Protein 5J5U (pdb70)

InterPro domains:
  IPR011990 Tetratricopeptide-like helical domain superfamily [SSF48452] (19-505)
  IPR041662 SusD-like 2 [PF12771] (67-472)

Nearest PDB structures (foldseek):
  5j5u-assembly1_A  TM=1.002E+00  e=4.957E-80  Flavobacterium johnsoniae UW101
  5j5u-assembly4_D  TM=1.002E+00  e=1.730E-78  Flavobacterium johnsoniae UW101
  5j5u-assembly3_C  TM=9.996E-01  e=1.055E-75  Flavobacterium johnsoniae UW101
  6dmf-assembly10_J  TM=9.141E-01  e=1.983E-33  Bacteroides ovatus ATCC 8483
  6dmf-assembly7_G  TM=9.147E-01  e=3.956E-33  Bacteroides ovatus ATCC 8483

Sequence (1806 aa):
NPAGQLTFTQLCMSGDGYYQHRTNLIYSGGFVQHYSGSWAVTEYGSKFKKVDEYATALWRNVYANELKNVVDIIKNTSNDPAASNMNAVAKIMKVMVAQRLTDIYGDVPYSEAGVTPKYDKQQDIYNSFFKDLDESFTQLNASGGSVKGDLFYNGDISKWKKLANTMRLRLAMRISEVSPAEAEKQAKAAFQNGVFESNDDNCLMHHLFRGNGLSYGFISDEHGDHFSSLLIDYLRDNGDPRLKMLATPKTGSVNGGPIGPGEELYEGVRPGVFRWEVVGGSNAASGIQPYLKLRTTPFLHVSYSESQLLLAEAAYRGWVAGSAADFYKKGVEAGIKQLEVYGAAPASQASIDAYVNAKPLAAGTEKEQIGTQLWITYLFNSIEAYSNWRRTGYPHLLPITNSDSQTGGVVPTRLYYPNDEMQKNEKNYMEAVQRMGGTNDWTGKVWWDVNNPAGQLTFTQLCMSGDGYYQHRTNLIYSGGFVQHYSGSWAVTEYGSKFKKVDEYATALWRNVYANELKNVVDIIKNTSNDPAASNMNAVAKIMKVMVAQRLTDIYGDVPYSEAGLVTPKYDKQQDIYNSFFKDLDESFTQLNASGGSVKGDLFYNGDISKWKKLANTMRLRLAMRISEVSPAEAEKQAKAAFQNGVFESNDDNCLMHHLFRGNGLSYGFISDEHGDHFSSLLIDYLRDNGDPRLKMLATPKTGSVNGGPIGPGEELYEGVRPGVFRWEVVGGSNAASGIQPYLKLRTTPFLHVSYSESQLLLAEAAYRGWVAGSAADFYKKGVEAGIKQLEVYGAAPASQASIDAYVNAKPLAAGTEKEQIGTQLWITYLFNSIEAYSNWRRTGYPHLLPITNSDSQTGGVVPTRLYYPNDEMQKNEKNYMEAVQRMGGTNDWTGKVWWDVNNPAGQLTFTQLCMSGDGYYQHRTNLIYSGGFVQHYSGSWAVTEYGSKFKKVDEYATALWRNVYANELKNVVDIIKNTSNDPAASNMNAVAKIMKVMVAQRLTDIYGDVPYSEAGLVTPKYDKQQDIYNSFFKDLDESFTQLNASGGSVKGDLFYNGDISKWKKLANTMRLRLAMRISEVSPAEAEKQAKAAFQNGVFESNDDNCLMHHLRGNGLSYGFISDEHGDHFSSLLIDYLRDNGDPRLKMLATPKTGSVNGGPIGPGEELYEGVRPGVFRWEVVGGSNAASGIQPYLKLRTTPFLHVSYSESQLLLAEAAYRGWVAGSAADFYKKGVEAGIKQLEVYGAAPASQASIDAYVNAKPLAAGTEKEQIGTQLWITYLFNSIEAYSNWRRTGYPHLLPITNSDSQTGGVVPTRLYYPNDEMQKNEKNYMEAVQRMGGTNDWTGKVWWDVNNPAGQLTFTQLCMSGDGYYQHRTNLIYSGGFVQHYSGSWAVTEYGSKFKKVDEYATALWRNVYANELKNVVDIIKNTSNDPAASNMNAVAKIMKVMVAQRLTDIYGDVPYSEAGLVTPKYDKQQDIYNSFFKDLDESFTQLNASGGSVKGDLFYNGDISKWKKLANTMRLRLAMRISEVSPAEAEKQAKAAFQNGVFESNDDNCLMHHLFRGNGLSYGFISDEHGDHFSSLLIDYLRDNGDPRLKMLATPKTGSVNGGPIGPGEELYEGVRPGVFRWEVVGGSNAASGIQPYLKLRTTPFLHVSYSESQLLLAEAAYRGWVAGSAADFYKKGVEAGIKQLEVYGAAPASQASIDAYVNAKPLAAGTEKEQIGTQLWITYLFNSIEAYSNWRRTGYPHLLPITNSDSQTGGVVPTRLYYPNDEMQKNEKNYMEAVQRMGGTNDWTGKVWWDVN

Organism: Flavobacterium johnsoniae (strain ATCC 17061 / DSM 2064 / JCM 8514 / BCRC 14874 / CCUG 350202 / NBRC 14942 / NCIMB 11054 / UW101) (NCBI:txid376686)

Secondary structure (DSSP, 8-state):
-HHHHHHHHHHHHHH-HHHIIIIIIIIIHHHTTSEE-SHHIIIIIITT---HHHHHHHHHHIIIIIHHHHHHHHHHTSS-GGGHHHHHHHHHHHHHHHHHHHHHHSSB--TT----PPPBPHHHHHHHHHHHHHHHHHH--TTS----S-TTTTT-HHHHHHHHHHHHHHHHHHTTTT-HHHHHHHHHHHHHH----SGGG-EEE-----S-HHHHHHHHTTT--EEBHHHHHHHHHTT-TTHHHHEEPP-B-TTSSBPPTTS-S---BPTT--GGGSTT-GGGS-EE-GGGGSTT--EEEE-HHHHHHHHHHHHHTTSSSS-HHHHHHHHHHHHHHHGGGGTPPPPPHHHHHHHHHHSPPPTT-HHHHHHHHHHHHTTT-HHHHHHHHHHH--SPPPP---TT-TTTTPPP------HHHHHHSHHHHHHHHHHTTS---TT---TT---/-HHHHHHHHHHHHHH-HHHIIIIIIIIIHHHTTSEE-SHHIIIIIITT---HHHHHHHHHHIIIIIHHHHHHHHHHTSS-GGGHHHHHHHHHHHHHHHHHHHHHHSSB--TTS-------B-HHHHHHHHHHHHHHHHHH--TTS----S-TTTTT-HHHHHHHHHHHHHHHHHHTTTT-HHHHHHHHHHHHHH----SGGG-EEE-----S-HHHHHHHHTTT--EEBHHHHHHHHHTT-TTHHHHEEPP-B-TTSSBPPTTS-S---BPTT--GGGSTT-GGGS-EE-GGGGSTT--EEEE-HHHHHHHHHHHHHTTSSSS-HHHHHHHHHHHHHHGGGGGTPPPPPHHHHHHHHHHSPPPTT-HHHHHHHHHHHHTTT-HHHHHHHHHHH--SPPPP---TT-TTTTPPP------HHHHHHSHHHHHHHHHHTTS---TT---TT---/-HHHHHHHHHHHHHH-HHHIIIIIIIIIHHHTTSEE-SHHIIIIIITT---HHHHHHHHHHIIIIIHHHHHHHHHHTSS-GGGHHHHHHHHHHHHHHHHHHHHHHSSB--TTS----PPPBPHHHHHHHHHHHHHHHHHH--TTS----S-TTTTT-HHHHHHHHHHHHHHHHHHTTTT-HHHHHHHHHHHHHH----SGGG-EEE------HHHHHHHHTTT--EEBHHHHHHHHHTT-TTHHHHEEPPSB-TTSSBPPTTS-S---BPTT--GGGSTT-GGGS-EE-GGGG-TT--EEEE-HHHHHHHHHHHHHTTSSSS-HHHHHHHHHHHHHHGGGGGTPPPPPHHHHHHHHHHS---SS-HHHHHHHHHHHHTTT-HHHHHHHHHHH--SPPPP---TT-TTTTPPP------THHHHHSHHHHHHHHHHTTS---TT---TT---/-HHHHHHHHHHHHHH-HHHIIIIIIIIIHHHTTSEE-SHHIIIIIITT---HHHHHHHHHHIIIIIHHHHHHHHHHTSS-GGGHHHHHHHHHHHHHHHHHHHHHHSSEE-TTS------EE-HHHHHHHHHHHHHHHHHH--TTS----S-TTTTT-HHHHHHHHHHHHHHHHHHTTTT-HHHHHHHHHHHHHH----SGGG-EEE-----S-HHHHHHHHTTT--EEBHHHHHHHHHTT-TTHHHHEEPP-B-TTSSBPPTTS-S---BPTT--GGGSTT-GGGS-EE-GGGGSTT--EEEE-HHHHHHHHHHHHHTTSSSS-HHHHHHHHHHHHHHHGGGGTPPPPPHHHHHHHHHHS---SS-HHHHHHHHHHHHTTT-HHHHHHHHHHH--SPPPP---TT-TTTTPPP------HHHHHHSHHHHHHHHHHTTS---TT---TT---

Structure (mmCIF, N/CA/C/O backbone):
data_5J5U
#
_entry.id   5J5U
#
_cell.length_a   82.706
_cell.length_b   82.885
_cell.length_c   93.905
_cell.angle_alpha   66.440
_cell.angle_beta   78.330
_cell.angle_gamma   67.560
#
_symmetry.space_group_name_H-M   'P 1'
#
loop_
_entity.id
_entity.type
_entity.pdbx_description
1 polymer 'RagB/SusD domain protein'
2 water water
#
loop_
_atom_site.group_PDB
_atom_site.id
_atom_site.type_symbol
_atom_site.label_atom_id
_atom_site.label_alt_id
_atom_site.label_comp_id
_atom_site.label_asym_id
_atom_site.label_entity_id
_atom_site.label_seq_id
_atom_site.pdbx_PDB_ins_code
_atom_site.Cartn_x
_atom_site.Cartn_y
_atom_site.Cartn_z
_atom_site.occupancy
_atom_site.B_iso_or_equiv
_atom_site.auth_seq_id
_atom_site.auth_comp_id
_atom_site.auth_asym_id
_atom_site.auth_atom_id
_atom_site.pdbx_PDB_model_num
ATOM 1 N N . ASN A 1 15 ? -75.336 -23.534 -77.400 1.00 48.00 36 ASN A N 1
ATOM 2 C CA . ASN A 1 15 ? -76.489 -22.684 -77.118 1.00 44.08 36 ASN A CA 1
ATOM 3 C C . ASN A 1 15 ? -77.594 -22.686 -78.198 1.00 41.49 36 ASN A C 1
ATOM 4 O O . ASN A 1 15 ? -78.769 -22.866 -77.863 1.00 44.09 36 ASN A O 1
ATOM 9 N N . PRO A 1 16 ? -77.232 -22.474 -79.485 1.00 40.44 37 PRO A N 1
ATOM 10 C CA . PRO A 1 16 ? -78.264 -22.499 -80.525 1.00 28.72 37 PRO A CA 1
ATOM 11 C C . PRO A 1 16 ? -79.220 -23.686 -80.423 1.00 31.01 37 PRO A C 1
ATOM 12 O O . PRO A 1 16 ? -80.414 -23.465 -80.387 1.00 32.21 37 PRO A O 1
ATOM 16 N N . ALA A 1 17 ? -78.707 -24.908 -80.371 1.00 31.30 38 ALA A N 1
ATOM 17 C CA . ALA A 1 17 ? -79.555 -26.085 -80.205 1.00 32.55 38 ALA A CA 1
ATOM 18 C C . ALA A 1 17 ? -80.435 -25.971 -78.963 1.00 32.20 38 ALA A C 1
ATOM 19 O O . ALA A 1 17 ? -81.659 -26.059 -79.049 1.00 32.67 38 ALA A O 1
ATOM 21 N N . GLY A 1 18 ? -79.810 -25.749 -77.812 1.00 30.56 39 GLY A N 1
ATOM 22 C CA . GLY A 1 18 ? -80.534 -25.701 -76.557 1.00 31.80 39 GLY A CA 1
ATOM 23 C C . GLY A 1 18 ? -81.588 -24.624 -76.552 1.00 33.02 39 GLY A C 1
ATOM 24 O O . GLY A 1 18 ? -82.706 -24.815 -76.053 1.00 33.09 39 GLY A O 1
ATOM 25 N N . GLN A 1 19 ? -81.230 -23.485 -77.125 1.00 35.68 40 GLN A N 1
ATOM 26 C CA . GLN A 1 19 ? -82.133 -22.361 -77.185 1.00 28.77 40 GLN A CA 1
ATOM 27 C C . GLN A 1 19 ? -83.311 -22.671 -78.111 1.00 30.98 40 GLN A C 1
ATOM 28 O O . GLN A 1 19 ? -84.465 -22.388 -77.767 1.00 31.27 40 GLN A O 1
ATOM 34 N N . LEU A 1 20 ? -83.030 -23.281 -79.256 1.00 24.94 41 LEU A N 1
ATOM 35 C CA . LEU A 1 20 ? -84.082 -23.634 -80.190 1.00 26.05 41 LEU A CA 1
ATOM 36 C C . LEU A 1 20 ? -85.059 -24.571 -79.508 1.00 30.89 41 LEU A C 1
ATOM 37 O O . LEU A 1 20 ? -86.260 -24.337 -79.563 1.00 24.54 41 LEU A O 1
ATOM 42 N N . THR A 1 21 ? -84.532 -25.607 -78.845 1.00 31.52 42 THR A N 1
ATOM 43 C CA . THR A 1 21 ? -85.340 -26.613 -78.132 1.00 25.49 42 THR A CA 1
ATOM 44 C C . THR A 1 21 ? -86.222 -25.965 -77.052 1.00 23.38 42 THR A C 1
ATOM 45 O O . THR A 1 21 ? -87.407 -26.303 -76.895 1.00 17.31 42 THR A O 1
ATOM 49 N N . PHE A 1 22 ? -85.632 -25.029 -76.312 1.00 22.53 43 PHE A N 1
ATOM 50 C CA . PHE A 1 22 ? -86.364 -24.299 -75.284 1.00 22.67 43 PHE A CA 1
ATOM 51 C C . PHE A 1 22 ? -87.528 -23.500 -75.906 1.00 29.84 43 PHE A C 1
ATOM 52 O O . PHE A 1 22 ? -88.665 -23.604 -75.454 1.00 24.50 43 PHE A O 1
ATOM 60 N N . THR A 1 23 ? -87.251 -22.734 -76.959 1.00 22.49 44 THR A N 1
ATOM 61 C CA . THR A 1 23 ? -88.291 -21.963 -77.611 1.00 22.50 44 THR A CA 1
ATOM 62 C C . THR A 1 23 ? -89.426 -22.826 -78.140 1.00 24.71 44 THR A C 1
ATOM 63 O O . THR A 1 23 ? -90.619 -22.520 -77.943 1.00 20.82 44 THR A O 1
ATOM 67 N N . GLN A 1 24 ? -89.048 -23.891 -78.837 1.00 23.19 45 GLN A N 1
ATOM 68 C CA . GLN A 1 24 ? -90.026 -24.825 -79.365 1.00 23.74 45 GLN A CA 1
ATOM 69 C C . GLN A 1 24 ? -90.892 -25.389 -78.236 1.00 21.42 45 GLN A C 1
ATOM 70 O O . GLN A 1 24 ? -92.116 -25.463 -78.369 1.00 19.86 45 GLN A O 1
ATOM 76 N N . LEU A 1 25 ? -90.271 -25.720 -77.111 1.00 18.08 46 LEU A N 1
ATOM 77 C CA . LEU A 1 25 ? -91.035 -26.235 -75.986 1.00 22.56 46 LEU A CA 1
ATOM 78 C C . LEU A 1 25 ? -91.933 -25.138 -75.343 1.00 31.17 46 LEU A C 1
ATOM 79 O O . LEU A 1 25 ? -93.038 -25.422 -74.891 1.00 31.86 46 LEU A O 1
ATOM 84 N N . CYS A 1 26 ? -91.486 -23.887 -75.347 1.00 22.38 47 CYS A N 1
ATOM 85 C CA . CYS A 1 26 ? -92.286 -22.786 -74.831 1.00 24.56 47 CYS A CA 1
ATOM 86 C C . CYS A 1 26 ? -93.560 -22.561 -75.681 1.00 21.04 47 CYS A C 1
ATOM 87 O O . CYS A 1 26 ? -94.614 -22.170 -75.169 1.00 15.60 47 CYS A O 1
ATOM 90 N N . MET A 1 27 ? -93.469 -22.819 -76.981 1.00 21.05 48 MET A N 1
ATOM 91 C CA . MET A 1 27 ? -94.606 -22.522 -77.847 1.00 20.58 48 MET A CA 1
ATOM 92 C C . MET A 1 27 ? -95.839 -23.408 -77.624 1.00 22.31 48 MET A C 1
ATOM 93 O O . MET A 1 27 ? -96.908 -23.092 -78.140 1.00 23.15 48 MET A O 1
ATOM 98 N N . SER A 1 28 ? -95.718 -24.487 -76.846 1.00 24.21 49 SER A N 1
ATOM 99 C CA . SER A 1 28 ? -96.873 -25.367 -76.602 1.00 18.02 49 SER A CA 1
ATOM 100 C C . SER A 1 28 ? -96.955 -25.869 -75.169 1.00 13.98 49 SER A C 1
ATOM 101 O O . SER A 1 28 ? -98.013 -26.255 -74.711 1.00 16.99 49 SER A O 1
ATOM 104 N N . GLY A 1 29 ? -95.833 -25.876 -74.463 1.00 20.93 50 GLY A N 1
ATOM 105 C CA . GLY A 1 29 ? -95.791 -26.388 -73.106 1.00 19.69 50 GLY A CA 1
ATOM 106 C C . GLY A 1 29 ? -95.953 -25.342 -72.015 1.00 24.56 50 GLY A C 1
ATOM 107 O O . GLY A 1 29 ? -95.880 -25.661 -70.827 1.00 26.04 50 GLY A O 1
ATOM 108 N N . ASP A 1 30 ? -96.132 -24.085 -72.406 1.00 21.63 51 ASP A N 1
ATOM 109 C CA . ASP A 1 30 ? -96.367 -23.028 -71.424 1.00 23.11 51 ASP A CA 1
ATOM 110 C C . ASP A 1 30 ? -97.870 -23.004 -71.147 1.00 21.57 51 ASP A C 1
ATOM 111 O O . ASP A 1 30 ? -98.650 -22.413 -71.903 1.00 21.21 51 ASP A O 1
ATOM 116 N N . GLY A 1 31 ? -98.266 -23.698 -70.084 1.00 17.84 52 GLY A N 1
ATOM 117 C CA . GLY A 1 31 ? -99.662 -23.833 -69.726 1.00 17.35 52 GLY A CA 1
ATOM 118 C C . GLY A 1 31 ? -100.249 -22.504 -69.313 1.00 21.87 52 GLY A C 1
ATOM 119 O O . GLY A 1 31 ? -101.468 -22.311 -69.380 1.00 20.89 52 GLY A O 1
ATOM 120 N N . TYR A 1 32 ? -99.375 -21.590 -68.892 1.00 17.45 53 TYR A N 1
ATOM 121 C CA . TYR A 1 32 ? -99.807 -20.274 -68.443 1.00 19.17 53 TYR A CA 1
ATOM 122 C C . TYR A 1 32 ? -100.590 -19.519 -69.535 1.00 15.63 53 TYR A C 1
ATOM 123 O O . TYR A 1 32 ? -101.673 -19.007 -69.249 1.00 14.73 53 TYR A O 1
ATOM 132 N N . TYR A 1 33 ? -100.105 -19.457 -70.774 1.00 11.60 54 TYR A N 1
ATOM 133 C CA . TYR A 1 33 ? -100.918 -18.745 -71.778 1.00 15.85 54 TYR A CA 1
ATOM 134 C C . TYR A 1 33 ? -101.715 -19.654 -72.683 1.00 16.39 54 TYR A C 1
ATOM 135 O O . TYR A 1 33 ? -102.609 -19.177 -73.378 1.00 17.94 54 TYR A O 1
ATOM 144 N N . GLN A 1 34 ? -101.415 -20.948 -72.694 1.00 12.67 55 GLN A N 1
ATOM 145 C CA . GLN A 1 34 ? -102.311 -21.877 -73.385 1.00 14.69 55 GLN A CA 1
ATOM 146 C C . GLN A 1 34 ? -103.649 -21.880 -72.681 1.00 15.05 55 GLN A C 1
ATOM 147 O O . GLN A 1 34 ? -104.710 -21.933 -73.316 1.00 15.09 55 GLN A O 1
ATOM 153 N N . HIS A 1 35 ? -103.600 -21.817 -71.358 1.00 11.79 56 HIS A N 1
ATOM 154 C CA . HIS A 1 35 ? -104.826 -21.807 -70.585 1.00 14.60 56 HIS A CA 1
ATOM 155 C C . HIS A 1 35 ? -105.567 -20.477 -70.801 1.00 15.16 56 HIS A C 1
ATOM 156 O O . HIS A 1 35 ? -106.782 -20.454 -71.018 1.00 16.18 56 HIS A O 1
ATOM 163 N N . ARG A 1 36 ? -104.834 -19.368 -70.749 1.00 11.71 57 ARG A N 1
ATOM 164 C CA . ARG A 1 36 ? -105.479 -18.056 -70.728 1.00 12.42 57 ARG A CA 1
ATOM 165 C C . ARG A 1 36 ? -105.779 -17.497 -72.140 1.00 11.75 57 ARG A C 1
ATOM 166 O O . ARG A 1 36 ? -106.866 -16.989 -72.395 1.00 9.82 57 ARG A O 1
ATOM 174 N N . THR A 1 37 ? -104.840 -17.630 -73.068 1.00 12.86 58 THR A N 1
ATOM 175 C CA . THR A 1 37 ? -105.014 -17.023 -74.382 1.00 12.36 58 THR A CA 1
ATOM 176 C C . THR A 1 37 ? -105.660 -17.959 -75.391 1.00 10.33 58 THR A C 1
ATOM 177 O O . THR A 1 37 ? -106.490 -17.531 -76.182 1.00 9.92 58 THR A O 1
ATOM 181 N N . ASN A 1 38 ? -105.275 -19.230 -75.356 1.00 13.02 59 ASN A N 1
ATOM 182 C CA . ASN A 1 38 ? -105.828 -20.249 -76.253 1.00 13.01 59 ASN A CA 1
ATOM 183 C C . ASN A 1 38 ? -107.197 -20.735 -75.759 1.00 15.26 59 ASN A C 1
ATOM 184 O O . ASN A 1 38 ? -108.233 -20.502 -76.421 1.00 14.54 59 ASN A O 1
ATOM 189 N N . LEU A 1 39 ? -107.202 -21.362 -74.582 1.00 14.60 60 LEU A N 1
ATOM 190 C CA . LEU A 1 39 ? -108.411 -21.986 -74.063 1.00 13.45 60 LEU A CA 1
ATOM 191 C C . LEU A 1 39 ? -109.478 -20.964 -73.672 1.00 11.55 60 LEU A C 1
ATOM 192 O O . LEU A 1 39 ? -110.546 -20.960 -74.229 1.00 8.69 60 LEU A O 1
ATOM 197 N N . ILE A 1 40 ? -109.175 -20.087 -72.728 1.00 14.29 61 ILE A N 1
ATOM 198 C CA . ILE A 1 40 ? -110.210 -19.244 -72.144 1.00 13.64 61 ILE A CA 1
ATOM 199 C C . ILE A 1 40 ? -110.676 -18.149 -73.092 1.00 10.78 61 ILE A C 1
ATOM 200 O O . ILE A 1 40 ? -111.854 -18.110 -73.448 1.00 9.31 61 ILE A O 1
ATOM 205 N N . TYR A 1 41 ? -109.786 -17.251 -73.495 1.00 9.75 62 TYR A N 1
ATOM 206 C CA . TYR A 1 41 ? -110.256 -16.109 -74.290 1.00 12.92 62 TYR A CA 1
ATOM 207 C C . TYR A 1 41 ? -110.447 -16.454 -75.782 1.00 14.53 62 TYR A C 1
ATOM 208 O O . TYR A 1 41 ? -111.574 -16.333 -76.277 1.00 8.73 62 TYR A O 1
ATOM 217 N N . SER A 1 42 ? -109.408 -16.897 -76.502 1.00 11.54 63 SER A N 1
ATOM 218 C CA . SER A 1 42 ? -109.623 -17.212 -77.946 1.00 13.73 63 SER A CA 1
ATOM 219 C C . SER A 1 42 ? -110.693 -18.281 -78.106 1.00 13.20 63 SER A C 1
ATOM 220 O O . SER A 1 42 ? -111.634 -18.111 -78.886 1.00 7.58 63 SER A O 1
ATOM 223 N N . GLY A 1 43 ? -110.541 -19.356 -77.324 1.00 9.61 64 GLY A N 1
ATOM 224 C CA . GLY A 1 43 ? -111.455 -20.477 -77.320 1.00 10.49 64 GLY A CA 1
ATOM 225 C C . GLY A 1 43 ? -112.884 -20.136 -76.950 1.00 12.74 64 GLY A C 1
ATOM 226 O O . GLY A 1 43 ? -113.817 -20.710 -77.513 1.00 9.71 64 GLY A O 1
ATOM 227 N N . GLY A 1 44 ? -113.074 -19.230 -76.000 1.00 7.11 65 GLY A N 1
ATOM 228 C CA . GLY A 1 44 ? -114.419 -18.804 -75.679 1.00 10.16 65 GLY A CA 1
ATOM 229 C C . GLY A 1 44 ? -114.982 -17.815 -76.700 1.00 12.91 65 GLY A C 1
ATOM 230 O O . GLY A 1 44 ? -116.168 -17.871 -77.035 1.00 11.35 65 GLY A O 1
ATOM 231 N N . PHE A 1 45 ? -114.133 -16.909 -77.196 1.00 11.00 66 PHE A N 1
ATOM 232 C CA . PHE A 1 45 ? -114.553 -15.885 -78.160 1.00 12.01 66 PHE A CA 1
ATOM 233 C C . PHE A 1 45 ? -115.108 -16.555 -79.427 1.00 11.81 66 PHE A C 1
ATOM 234 O O . PHE A 1 45 ? -116.131 -16.143 -79.961 1.00 10.24 66 PHE A O 1
ATOM 242 N N . VAL A 1 46 ? -114.410 -17.573 -79.918 1.00 9.67 67 VAL A N 1
ATOM 243 C CA . VAL A 1 46 ? -114.792 -18.157 -81.197 1.00 11.64 67 VAL A CA 1
ATOM 244 C C . VAL A 1 46 ? -115.680 -19.415 -80.966 1.00 14.10 67 VAL A C 1
ATOM 245 O O . VAL A 1 46 ? -116.016 -20.126 -81.895 1.00 12.50 67 VAL A O 1
ATOM 249 N N . GLN A 1 47 ? -116.099 -19.616 -79.713 1.00 16.51 68 GLN A N 1
ATOM 250 C CA . GLN A 1 47 ? -117.067 -20.630 -79.344 1.00 12.85 68 GLN A CA 1
ATOM 251 C C . GLN A 1 47 ? -116.628 -22.036 -79.764 1.00 16.38 68 GLN A C 1
ATOM 252 O O . GLN A 1 47 ? -117.427 -22.853 -80.236 1.00 15.50 68 GLN A O 1
ATOM 258 N N . HIS A 1 48 ? -115.337 -22.303 -79.592 1.00 11.81 69 HIS A N 1
ATOM 259 C CA . HIS A 1 48 ? -114.836 -23.653 -79.607 1.00 10.92 69 HIS A CA 1
ATOM 260 C C . HIS A 1 48 ? -115.326 -24.394 -78.341 1.00 15.23 69 HIS A C 1
ATOM 261 O O . HIS A 1 48 ? -115.669 -25.581 -78.400 1.00 14.82 69 HIS A O 1
ATOM 268 N N . TYR A 1 49 ? -115.357 -23.702 -77.197 1.00 9.63 70 TYR A N 1
ATOM 269 C CA . TYR A 1 49 ? -115.711 -24.360 -75.923 1.00 11.37 70 TYR A CA 1
ATOM 270 C C . TYR A 1 49 ? -116.739 -23.623 -75.059 1.00 14.30 70 TYR A C 1
ATOM 271 O O . TYR A 1 49 ? -116.852 -22.379 -75.114 1.00 11.90 70 TYR A O 1
ATOM 280 N N . SER A 1 50 ? -117.447 -24.376 -74.215 1.00 11.09 71 SER A N 1
ATOM 281 C CA . SER A 1 50 ? -118.240 -23.763 -73.142 1.00 10.39 71 SER A CA 1
ATOM 282 C C . SER A 1 50 ? -118.484 -24.732 -71.964 1.00 10.08 71 SER A C 1
ATOM 283 O O . SER A 1 50 ? -118.413 -25.941 -72.120 1.00 17.56 71 SER A O 1
ATOM 286 N N . GLY A 1 51 ? -118.774 -24.216 -70.778 1.00 10.35 72 GLY A N 1
ATOM 287 C CA . GLY A 1 51 ? -119.107 -25.106 -69.683 1.00 12.29 72 GLY A CA 1
ATOM 288 C C . GLY A 1 51 ? -118.338 -24.952 -68.394 1.00 12.80 72 GLY A C 1
ATOM 289 O O . GLY A 1 51 ? -118.931 -25.009 -67.317 1.00 12.82 72 GLY A O 1
ATOM 290 N N . SER A 1 52 ? -117.020 -24.807 -68.492 1.00 12.16 73 SER A N 1
ATOM 291 C CA . SER A 1 52 ? -116.190 -24.617 -67.308 1.00 12.16 73 SER A CA 1
ATOM 292 C C . SER A 1 52 ? -116.328 -23.188 -66.762 1.00 14.92 73 SER A C 1
ATOM 293 O O . SER A 1 52 ? -116.734 -22.282 -67.485 1.00 13.71 73 SER A O 1
ATOM 296 N N . TRP A 1 53 ? -115.991 -22.993 -65.495 1.00 13.10 74 TRP A N 1
ATOM 297 C CA . TRP A 1 53 ? -116.047 -21.672 -64.880 1.00 15.88 74 TRP A CA 1
ATOM 298 C C . TRP A 1 53 ? -115.187 -20.647 -65.621 1.00 13.47 74 TRP A C 1
ATOM 299 O O . TRP A 1 53 ? -115.684 -19.623 -66.066 1.00 11.52 74 TRP A O 1
ATOM 310 N N . ALA A 1 54 ? -113.904 -20.938 -65.784 1.00 11.77 75 ALA A N 1
ATOM 311 C CA . ALA A 1 54 ? -112.988 -19.955 -66.368 1.00 15.47 75 ALA A CA 1
ATOM 312 C C . ALA A 1 54 ? -113.361 -19.573 -67.823 1.00 12.57 75 ALA A C 1
ATOM 313 O O . ALA A 1 54 ? -113.461 -18.378 -68.187 1.00 8.73 75 ALA A O 1
ATOM 315 N N . VAL A 1 55 ? -113.596 -20.582 -68.647 1.00 10.54 76 VAL A N 1
ATOM 316 C CA . VAL A 1 55 ? -113.825 -20.316 -70.064 1.00 11.44 76 VAL A CA 1
ATOM 317 C C . VAL A 1 55 ? -115.166 -19.586 -70.256 1.00 10.30 76 VAL A C 1
ATOM 318 O O . VAL A 1 55 ? -115.237 -18.569 -70.947 1.00 6.87 76 VAL A O 1
ATOM 322 N N . THR A 1 56 ? -116.207 -20.074 -69.593 1.00 9.09 77 THR A N 1
ATOM 323 C CA . THR A 1 56 ? -117.538 -19.514 -69.763 1.00 10.88 77 THR A CA 1
ATOM 324 C C . THR A 1 56 ? -117.649 -18.126 -69.171 1.00 12.30 77 THR A C 1
ATOM 325 O O . THR A 1 56 ? -118.169 -17.199 -69.830 1.00 9.14 77 THR A O 1
ATOM 329 N N . GLU A 1 57 ? -117.174 -17.999 -67.931 1.00 9.20 78 GLU A N 1
ATOM 330 C CA . GLU A 1 57 ? -117.303 -16.751 -67.191 1.00 10.61 78 GLU A CA 1
ATOM 331 C C . GLU A 1 57 ? -116.526 -15.642 -67.863 1.00 12.15 78 GLU A C 1
ATOM 332 O O . GLU A 1 57 ? -117.060 -14.538 -67.998 1.00 11.66 78 GLU A O 1
ATOM 338 N N . TYR A 1 58 ? -115.314 -15.934 -68.343 1.00 9.50 79 TYR A N 1
ATOM 339 C CA . TYR A 1 58 ? -114.496 -14.854 -68.905 1.00 12.31 79 TYR A CA 1
ATOM 340 C C . TYR A 1 58 ? -114.430 -14.871 -70.439 1.00 11.48 79 TYR A C 1
ATOM 341 O O . TYR A 1 58 ? -114.595 -13.806 -71.059 1.00 12.89 79 TYR A O 1
ATOM 350 N N . GLY A 1 59 ? -114.225 -16.043 -71.052 1.00 6.46 80 GLY A N 1
ATOM 351 C CA . GLY A 1 59 ? -114.125 -16.117 -72.503 1.00 9.02 80 GLY A CA 1
ATOM 352 C C . GLY A 1 59 ? -115.460 -16.125 -73.263 1.00 13.57 80 GLY A C 1
ATOM 353 O O . GLY A 1 59 ? -115.645 -15.469 -74.270 1.00 13.05 80 GLY A O 1
ATOM 354 N N . SER A 1 60 ? -116.406 -16.893 -72.769 1.00 11.71 81 SER A N 1
ATOM 355 C CA . SER A 1 60 ? -117.662 -17.058 -73.461 1.00 13.55 81 SER A CA 1
ATOM 356 C C . SER A 1 60 ? -118.554 -15.805 -73.314 1.00 15.29 81 SER A C 1
ATOM 357 O O . SER A 1 60 ? -119.082 -15.299 -74.295 1.00 10.97 81 SER A O 1
ATOM 360 N N . LYS A 1 61 ? -118.671 -15.286 -72.090 1.00 15.71 82 LYS A N 1
ATOM 361 C CA . LYS A 1 61 ? -119.544 -14.134 -71.824 1.00 15.40 82 LYS A CA 1
ATOM 362 C C . LYS A 1 61 ? -118.859 -12.757 -71.975 1.00 14.15 82 LYS A C 1
ATOM 363 O O . LYS A 1 61 ? -119.549 -11.745 -71.997 1.00 12.88 82 LYS A O 1
ATOM 369 N N . PHE A 1 62 ? -117.526 -12.741 -72.087 1.00 11.11 83 PHE A N 1
ATOM 370 C CA . PHE A 1 62 ? -116.698 -11.523 -72.220 1.00 11.76 83 PHE A CA 1
ATOM 371 C C . PHE A 1 62 ? -116.552 -10.715 -70.909 1.00 11.12 83 PHE A C 1
ATOM 372 O O . PHE A 1 62 ? -117.215 -9.711 -70.691 1.00 12.80 83 PHE A O 1
ATOM 380 N N . LYS A 1 63 ? -115.669 -11.178 -70.041 1.00 13.62 84 LYS A N 1
ATOM 381 C CA . LYS A 1 63 ? -115.310 -10.445 -68.843 1.00 12.66 84 LYS A CA 1
ATOM 382 C C . LYS A 1 63 ? -113.780 -10.293 -68.782 1.00 11.30 84 LYS A C 1
ATOM 383 O O . LYS A 1 63 ? -113.046 -11.226 -69.105 1.00 8.77 84 LYS A O 1
ATOM 389 N N . LYS A 1 64 ? -113.311 -9.111 -68.394 1.00 12.72 85 LYS A N 1
ATOM 390 C CA . LYS A 1 64 ? -111.883 -8.810 -68.385 1.00 16.03 85 LYS A CA 1
ATOM 391 C C . LYS A 1 64 ? -111.187 -9.273 -67.131 1.00 14.87 85 LYS A C 1
ATOM 392 O O . LYS A 1 64 ? -111.669 -9.040 -66.026 1.00 15.17 85 LYS A O 1
ATOM 398 N N . VAL A 1 65 ? -110.046 -9.920 -67.326 1.00 14.83 86 VAL A N 1
ATOM 399 C CA . VAL A 1 65 ? -109.075 -10.200 -66.260 1.00 14.60 86 VAL A CA 1
ATOM 400 C C . VAL A 1 65 ? -107.730 -9.845 -66.881 1.00 16.43 86 VAL A C 1
ATOM 401 O O . VAL A 1 65 ? -107.329 -10.458 -67.898 1.00 17.29 86 VAL A O 1
ATOM 405 N N . ASP A 1 66 ? -107.068 -8.840 -66.315 1.00 13.53 87 ASP A N 1
ATOM 406 C CA . ASP A 1 66 ? -105.808 -8.312 -66.859 1.00 17.02 87 ASP A CA 1
ATOM 407 C C . ASP A 1 66 ? -104.793 -9.407 -67.112 1.00 13.67 87 ASP A C 1
ATOM 408 O O . ASP A 1 66 ? -104.157 -9.445 -68.147 1.00 14.87 87 ASP A O 1
ATOM 413 N N . GLU A 1 67 ? -104.626 -10.273 -66.133 1.00 13.78 88 GLU A N 1
ATOM 414 C CA . GLU A 1 67 ? -103.678 -11.360 -66.224 1.00 14.81 88 GLU A CA 1
ATOM 415 C C . GLU A 1 67 ? -103.994 -12.259 -67.419 1.00 13.30 88 GLU A C 1
ATOM 416 O O . GLU A 1 67 ? -103.079 -12.738 -68.116 1.00 14.39 88 GLU A O 1
ATOM 422 N N . TYR A 1 68 ? -105.287 -12.480 -67.663 1.00 13.39 89 TYR A N 1
ATOM 423 C CA . TYR A 1 68 ? -105.697 -13.399 -68.724 1.00 10.01 89 TYR A CA 1
ATOM 424 C C . TYR A 1 68 ? -105.425 -12.768 -70.062 1.00 8.73 89 TYR A C 1
ATOM 425 O O . TYR A 1 68 ? -104.906 -13.413 -70.956 1.00 10.97 89 TYR A O 1
ATOM 434 N N . ALA A 1 69 ? -105.741 -11.487 -70.185 1.00 10.67 90 ALA A N 1
ATOM 435 C CA . ALA A 1 69 ? -105.534 -10.772 -71.430 1.00 11.59 90 ALA A CA 1
ATOM 436 C C . ALA A 1 69 ? -104.052 -10.503 -71.730 1.00 15.42 90 ALA A C 1
ATOM 437 O O . ALA A 1 69 ? -103.697 -10.411 -72.907 1.00 11.25 90 ALA A O 1
ATOM 439 N N . THR A 1 70 ? -103.191 -10.387 -70.698 1.00 9.08 91 THR A N 1
ATOM 440 C CA . THR A 1 70 ? -101.795 -10.058 -70.965 1.00 9.70 91 THR A CA 1
ATOM 441 C C . THR A 1 70 ? -100.811 -11.225 -70.843 1.00 14.69 91 THR A C 1
ATOM 442 O O . THR A 1 70 ? -99.601 -11.038 -71.062 1.00 12.00 91 THR A O 1
ATOM 446 N N . ALA A 1 71 ? -101.314 -12.415 -70.516 1.00 13.24 92 ALA A N 1
ATOM 447 C CA . ALA A 1 71 ? -100.475 -13.612 -70.367 1.00 11.71 92 ALA A CA 1
ATOM 448 C C . ALA A 1 71 ? -99.585 -13.945 -71.598 1.00 14.78 92 ALA A C 1
ATOM 449 O O . ALA A 1 71 ? -98.386 -14.237 -71.453 1.00 12.23 92 ALA A O 1
ATOM 451 N N . LEU A 1 72 ? -100.172 -13.929 -72.799 1.00 12.68 93 LEU A N 1
ATOM 452 C CA . LEU A 1 72 ? -99.384 -14.118 -74.026 1.00 10.13 93 LEU A CA 1
ATOM 453 C C . LEU A 1 72 ? -98.255 -13.065 -74.117 1.00 13.55 93 LEU A C 1
ATOM 454 O O . LEU A 1 72 ? -97.095 -13.414 -74.310 1.00 11.02 93 LEU A O 1
ATOM 459 N N . TRP A 1 73 ? -98.602 -11.784 -73.958 1.00 11.87 94 TRP A N 1
ATOM 460 C CA . TRP A 1 73 ? -97.607 -10.714 -73.979 1.00 12.17 94 TRP A CA 1
ATOM 461 C C . TRP A 1 73 ? -96.424 -10.989 -73.037 1.00 14.54 94 TRP A C 1
ATOM 462 O O . TRP A 1 73 ? -95.258 -11.063 -73.452 1.00 12.57 94 TRP A O 1
ATOM 473 N N . ARG A 1 74 ? -96.761 -11.158 -71.769 1.00 15.00 95 ARG A N 1
ATOM 474 C CA . ARG A 1 74 ? -95.772 -11.322 -70.723 1.00 16.09 95 ARG A CA 1
ATOM 475 C C . ARG A 1 74 ? -94.860 -12.517 -70.970 1.00 23.68 95 ARG A C 1
ATOM 476 O O . ARG A 1 74 ? -93.639 -12.398 -70.828 1.00 23.00 95 ARG A O 1
ATOM 484 N N . ASN A 1 75 ? -95.427 -13.652 -71.386 1.00 16.07 96 ASN A N 1
ATOM 485 C CA . ASN A 1 75 ? -94.598 -14.838 -71.498 1.00 17.60 96 ASN A CA 1
ATOM 486 C C . ASN A 1 75 ? -93.825 -14.909 -72.803 1.00 21.30 96 ASN A C 1
ATOM 487 O O . ASN A 1 75 ? -92.692 -15.420 -72.842 1.00 21.20 96 ASN A O 1
ATOM 492 N N . VAL A 1 76 ? -94.394 -14.378 -73.870 1.00 16.75 97 VAL A N 1
ATOM 493 C CA . VAL A 1 76 ? -93.625 -14.301 -75.100 1.00 24.42 97 VAL A CA 1
ATOM 494 C C . VAL A 1 76 ? -92.406 -13.374 -74.907 1.00 20.70 97 VAL A C 1
ATOM 495 O O . VAL A 1 76 ? -91.294 -13.745 -75.257 1.00 20.60 97 VAL A O 1
ATOM 499 N N . TYR A 1 77 ? -92.590 -12.207 -74.302 1.00 15.23 98 TYR A N 1
ATOM 500 C CA . TYR A 1 77 ? -91.434 -11.348 -74.133 1.00 18.65 98 TYR A CA 1
ATOM 501 C C . TYR A 1 77 ? -90.463 -11.872 -73.069 1.00 23.17 98 TYR A C 1
ATOM 502 O O . TYR A 1 77 ? -89.261 -11.686 -73.200 1.00 31.44 98 TYR A O 1
ATOM 511 N N . ALA A 1 78 ? -90.956 -12.524 -72.020 1.00 22.90 99 ALA A N 1
ATOM 512 C CA . ALA A 1 78 ? -90.046 -13.049 -71.003 1.00 21.84 99 ALA A CA 1
ATOM 513 C C . ALA A 1 78 ? -89.228 -14.257 -71.495 1.00 25.52 99 ALA A C 1
ATOM 514 O O . ALA A 1 78 ? -88.023 -14.337 -71.255 1.00 26.08 99 ALA A O 1
ATOM 516 N N . ASN A 1 79 ? -89.853 -15.169 -72.232 1.00 24.80 100 ASN A N 1
ATOM 517 C CA . ASN A 1 79 ? -89.218 -16.460 -72.503 1.00 24.25 100 ASN A CA 1
ATOM 518 C C . ASN A 1 79 ? -88.763 -16.666 -73.935 1.00 31.17 100 ASN A C 1
ATOM 519 O O . ASN A 1 79 ? -87.676 -17.193 -74.154 1.00 31.15 100 ASN A O 1
ATOM 524 N N . GLU A 1 80 ? -89.604 -16.301 -74.902 1.00 23.43 101 GLU A N 1
ATOM 525 C CA . GLU A 1 80 ? -89.438 -16.791 -76.279 1.00 27.63 101 GLU A CA 1
ATOM 526 C C . GLU A 1 80 ? -88.647 -15.875 -77.211 1.00 24.38 101 GLU A C 1
ATOM 527 O O . GLU A 1 80 ? -87.638 -16.296 -77.766 1.00 22.91 101 GLU A O 1
ATOM 533 N N . LEU A 1 81 ? -89.083 -14.624 -77.354 1.00 22.12 102 LEU A N 1
ATOM 534 C CA . LEU A 1 81 ? -88.547 -13.748 -78.390 1.00 24.38 102 LEU A CA 1
ATOM 535 C C . LEU A 1 81 ? -87.044 -13.544 -78.245 1.00 32.13 102 LEU A C 1
ATOM 536 O O . LEU A 1 81 ? -86.301 -13.589 -79.230 1.00 33.73 102 LEU A O 1
ATOM 541 N N . LYS A 1 82 ? -86.601 -13.380 -77.005 1.00 29.42 103 LYS A N 1
ATOM 542 C CA . LYS A 1 82 ? -85.198 -13.139 -76.705 1.00 30.52 103 LYS A CA 1
ATOM 543 C C . LYS A 1 82 ? -84.280 -14.297 -77.095 1.00 36.46 103 LYS A C 1
ATOM 544 O O . LYS A 1 82 ? -83.198 -14.089 -77.646 1.00 38.66 103 LYS A O 1
ATOM 550 N N . ASN A 1 83 ? -84.733 -15.521 -76.865 1.00 33.64 104 ASN A N 1
ATOM 551 C CA . ASN A 1 83 ? -83.915 -16.672 -77.203 1.00 33.14 104 ASN A CA 1
ATOM 552 C C . ASN A 1 83 ? -83.719 -16.783 -78.691 1.00 33.29 104 ASN A C 1
ATOM 553 O O . ASN A 1 83 ? -82.610 -17.055 -79.175 1.00 30.59 104 ASN A O 1
ATOM 558 N N . VAL A 1 84 ? -84.808 -16.580 -79.420 1.00 26.96 105 VAL A N 1
ATOM 559 C CA . VAL A 1 84 ? -84.778 -16.811 -80.845 1.00 27.15 105 VAL A CA 1
ATOM 560 C C . VAL A 1 84 ? -84.006 -15.661 -81.522 1.00 29.91 105 VAL A C 1
ATOM 561 O O . VAL A 1 84 ? -83.324 -15.868 -82.547 1.00 28.69 105 VAL A O 1
ATOM 565 N N . VAL A 1 85 ? -84.064 -14.465 -80.920 1.00 28.71 106 VAL A N 1
ATOM 566 C CA . VAL A 1 85 ? -83.197 -13.366 -81.347 1.00 30.06 106 VAL A CA 1
ATOM 567 C C . VAL A 1 85 ? -81.707 -13.714 -81.138 1.00 26.99 106 VAL A C 1
ATOM 568 O O . VAL A 1 85 ? -80.881 -13.526 -82.040 1.00 21.35 106 VAL A O 1
ATOM 572 N N . ASP A 1 86 ? -81.375 -14.251 -79.966 1.00 27.90 107 ASP A N 1
ATOM 573 C CA . ASP A 1 86 ? -79.990 -14.671 -79.692 1.00 34.97 107 ASP A CA 1
ATOM 574 C C . ASP A 1 86 ? -79.495 -15.772 -80.639 1.00 33.16 107 ASP A C 1
ATOM 575 O O . ASP A 1 86 ? -78.328 -15.752 -81.056 1.00 34.43 107 ASP A O 1
ATOM 580 N N . ILE A 1 87 ? -80.371 -16.713 -81.002 1.00 30.59 108 ILE A N 1
ATOM 581 C CA . ILE A 1 87 ? -79.975 -17.721 -81.980 1.00 24.76 108 ILE A CA 1
ATOM 582 C C . ILE A 1 87 ? -79.658 -17.039 -83.300 1.00 30.43 108 ILE A C 1
ATOM 583 O O . ILE A 1 87 ? -78.597 -17.268 -83.873 1.00 33.17 108 ILE A O 1
ATOM 588 N N . ILE A 1 88 ? -80.559 -16.182 -83.772 1.00 25.57 109 ILE A N 1
ATOM 589 C CA . ILE A 1 88 ? -80.316 -15.517 -85.052 1.00 26.18 109 ILE A CA 1
ATOM 590 C C . ILE A 1 88 ? -79.001 -14.732 -85.012 1.00 35.07 109 ILE A C 1
ATOM 591 O O . ILE A 1 88 ? -78.223 -14.756 -85.977 1.00 35.59 109 ILE A O 1
ATOM 596 N N . LYS A 1 89 ? -78.714 -14.109 -83.873 1.00 29.89 110 LYS A N 1
ATOM 597 C CA . LYS A 1 89 ? -77.537 -13.258 -83.765 1.00 31.12 110 LYS A CA 1
ATOM 598 C C . LYS A 1 89 ? -76.248 -14.075 -83.776 1.00 40.38 110 LYS A C 1
ATOM 599 O O . LYS A 1 89 ? -75.219 -13.624 -84.289 1.00 31.98 110 LYS A O 1
ATOM 605 N N . ASN A 1 90 ? -76.299 -15.265 -83.180 1.00 33.75 111 ASN A N 1
ATOM 606 C CA . ASN A 1 90 ? -75.092 -16.063 -83.004 1.00 35.73 111 ASN A CA 1
ATOM 607 C C . ASN A 1 90 ? -74.803 -17.027 -84.142 1.00 40.48 111 ASN A C 1
ATOM 608 O O . ASN A 1 90 ? -73.774 -17.695 -84.143 1.00 46.08 111 ASN A O 1
ATOM 613 N N . THR A 1 91 ? -75.693 -17.084 -85.121 1.00 35.73 112 THR A N 1
ATOM 614 C CA . THR A 1 91 ? -75.497 -17.960 -86.266 1.00 40.52 112 THR A CA 1
ATOM 615 C C . THR A 1 91 ? -75.442 -17.138 -87.547 1.00 41.81 112 THR A C 1
ATOM 616 O O . THR A 1 91 ? -75.571 -17.672 -88.659 1.00 41.59 112 THR A O 1
ATOM 620 N N . SER A 1 92 ? -75.225 -15.838 -87.376 1.00 44.61 113 SER A N 1
ATOM 621 C CA . SER A 1 92 ? -75.469 -14.879 -88.443 1.00 46.33 113 SER A CA 1
ATOM 622 C C . SER A 1 92 ? -74.411 -14.845 -89.556 1.00 49.19 113 SER A C 1
ATOM 623 O O . SER A 1 92 ? -74.733 -14.598 -90.723 1.00 44.97 113 SER A O 1
ATOM 626 N N . ASN A 1 93 ? -73.156 -15.099 -89.224 1.00 48.81 114 ASN A N 1
ATOM 627 C CA . ASN A 1 93 ? -72.132 -15.028 -90.262 1.00 55.82 114 ASN A CA 1
ATOM 628 C C . ASN A 1 93 ? -71.335 -16.319 -90.456 1.00 51.05 114 ASN A C 1
ATOM 629 O O . ASN A 1 93 ? -70.403 -16.366 -91.256 1.00 50.62 114 ASN A O 1
ATOM 634 N N . ASP A 1 94 ? -71.722 -17.365 -89.735 1.00 53.65 115 ASP A N 1
ATOM 635 C CA . ASP A 1 94 ? -71.097 -18.671 -89.880 1.00 50.47 115 ASP A CA 1
ATOM 636 C C . ASP A 1 94 ? -71.880 -19.427 -90.952 1.00 47.64 115 ASP A C 1
ATOM 637 O O . ASP A 1 94 ? -73.078 -19.674 -90.794 1.00 47.49 115 ASP A O 1
ATOM 642 N N . PRO A 1 95 ? -71.199 -19.805 -92.047 1.00 51.60 116 PRO A N 1
ATOM 643 C CA . PRO A 1 95 ? -71.839 -20.497 -93.174 1.00 48.90 116 PRO A CA 1
ATOM 644 C C . PRO A 1 95 ? -72.236 -21.921 -92.812 1.00 40.76 116 PRO A C 1
ATOM 645 O O . PRO A 1 95 ? -73.130 -22.480 -93.436 1.00 42.10 116 PRO A O 1
ATOM 649 N N . ALA A 1 96 ? -71.553 -22.507 -91.834 1.00 43.50 117 ALA A N 1
ATOM 650 C CA . ALA A 1 96 ? -71.909 -23.834 -91.327 1.00 48.80 117 ALA A CA 1
ATOM 651 C C . ALA A 1 96 ? -73.070 -23.746 -90.334 1.00 45.92 117 ALA A C 1
ATOM 652 O O . ALA A 1 96 ? -73.433 -24.736 -89.694 1.00 43.50 117 ALA A O 1
ATOM 654 N N . ALA A 1 97 ? -73.645 -22.553 -90.215 1.00 48.59 118 ALA A N 1
ATOM 655 C CA . ALA A 1 97 ? -74.765 -22.307 -89.316 1.00 44.36 118 ALA A CA 1
ATOM 656 C C . ALA A 1 97 ? -75.932 -21.644 -90.037 1.00 38.22 118 ALA A C 1
ATOM 657 O O . ALA A 1 97 ? -76.938 -21.292 -89.418 1.00 38.10 118 ALA A O 1
ATOM 659 N N . SER A 1 98 ? -75.818 -21.505 -91.348 1.00 35.17 119 SER A N 1
ATOM 660 C CA . SER A 1 98 ? -76.817 -20.755 -92.084 1.00 36.97 119 SER A CA 1
ATOM 661 C C . SER A 1 98 ? -78.191 -21.413 -91.975 1.00 35.31 119 SER A C 1
ATOM 662 O O . SER A 1 98 ? -79.197 -20.736 -91.719 1.00 33.95 119 SER A O 1
ATOM 665 N N . ASN A 1 99 ? -78.219 -22.739 -92.066 1.00 34.23 120 ASN A N 1
ATOM 666 C CA . ASN A 1 99 ? -79.466 -23.476 -91.929 1.00 39.33 120 ASN A CA 1
ATOM 667 C C . ASN A 1 99 ? -80.123 -23.266 -90.575 1.00 34.94 120 ASN A C 1
ATOM 668 O O . ASN A 1 99 ? -81.352 -23.244 -90.476 1.00 29.97 120 ASN A O 1
ATOM 673 N N . MET A 1 100 ? -79.310 -23.090 -89.537 1.00 34.35 121 MET A N 1
ATOM 674 C CA . MET A 1 100 ? -79.872 -22.823 -88.222 1.00 31.64 121 MET A CA 1
ATOM 675 C C . MET A 1 100 ? -80.412 -21.404 -88.212 1.00 34.00 121 MET A C 1
ATOM 676 O O . MET A 1 100 ? -81.515 -21.155 -87.727 1.00 28.52 121 MET A O 1
ATOM 681 N N . ASN A 1 101 ? -79.623 -20.488 -88.770 1.00 30.55 122 ASN A N 1
ATOM 682 C CA . ASN A 1 101 ? -79.995 -19.088 -88.856 1.00 32.56 122 ASN A CA 1
ATOM 683 C C . ASN A 1 101 ? -81.353 -18.927 -89.528 1.00 27.84 122 ASN A C 1
ATOM 684 O O . ASN A 1 101 ? -82.177 -18.126 -89.104 1.00 29.01 122 ASN A O 1
ATOM 689 N N . ALA A 1 102 ? -81.576 -19.697 -90.578 1.00 25.01 123 ALA A N 1
ATOM 690 C CA . ALA A 1 102 ? -82.846 -19.654 -91.276 1.00 29.99 123 ALA A CA 1
ATOM 691 C C . ALA A 1 102 ? -83.957 -20.229 -90.382 1.00 31.93 123 ALA A C 1
ATOM 692 O O . ALA A 1 102 ? -85.036 -19.622 -90.242 1.00 27.56 123 ALA A O 1
ATOM 694 N N . VAL A 1 103 ? -83.682 -21.376 -89.756 1.00 26.07 124 VAL A N 1
ATOM 695 C CA . VAL A 1 103 ? -84.679 -22.029 -88.914 1.00 29.77 124 VAL A CA 1
ATOM 696 C C . VAL A 1 103 ? -85.126 -21.071 -87.794 1.00 26.87 124 VAL A C 1
ATOM 697 O O . VAL A 1 103 ? -86.323 -20.813 -87.610 1.00 20.69 124 VAL A O 1
ATOM 701 N N . ALA A 1 104 ? -84.151 -20.513 -87.087 1.00 21.41 125 ALA A N 1
ATOM 702 C CA . ALA A 1 104 ? -84.430 -19.552 -86.057 1.00 22.69 125 ALA A CA 1
ATOM 703 C C . ALA A 1 104 ? -85.303 -18.427 -86.599 1.00 23.69 125 ALA A C 1
ATOM 704 O O . ALA A 1 104 ? -86.264 -18.031 -85.947 1.00 23.16 125 ALA A O 1
ATOM 706 N N . LYS A 1 105 ? -84.996 -17.932 -87.794 1.00 24.22 126 LYS A N 1
ATOM 707 C CA . LYS A 1 105 ? -85.774 -16.814 -88.351 1.00 20.71 126 LYS A CA 1
ATOM 708 C C . LYS A 1 105 ? -87.230 -17.228 -88.585 1.00 25.67 126 LYS A C 1
ATOM 709 O O . LYS A 1 105 ? -88.167 -16.462 -88.266 1.00 19.68 126 LYS A O 1
ATOM 715 N N . ILE A 1 106 ? -87.416 -18.449 -89.104 1.00 20.04 127 ILE A N 1
ATOM 716 C CA . ILE A 1 106 ? -88.756 -18.997 -89.287 1.00 18.09 127 ILE A CA 1
ATOM 717 C C . ILE A 1 106 ? -89.420 -19.091 -87.911 1.00 22.33 127 ILE A C 1
ATOM 718 O O . ILE A 1 106 ? -90.553 -18.636 -87.728 1.00 22.58 127 ILE A O 1
ATOM 723 N N . MET A 1 107 ? -88.674 -19.603 -86.929 1.00 21.68 128 MET A N 1
ATOM 724 C CA . MET A 1 107 ? -89.206 -19.680 -85.582 1.00 22.81 128 MET A CA 1
ATOM 725 C C . MET A 1 107 ? -89.688 -18.294 -85.172 1.00 23.63 128 MET A C 1
ATOM 726 O O . MET A 1 107 ? -90.798 -18.157 -84.645 1.00 25.36 128 MET A O 1
ATOM 731 N N . LYS A 1 108 ? -88.878 -17.271 -85.465 1.00 22.00 129 LYS A N 1
ATOM 732 C CA . LYS A 1 108 ? -89.146 -15.957 -84.906 1.00 23.58 129 LYS A CA 1
ATOM 733 C C . LYS A 1 108 ? -90.463 -15.434 -85.448 1.00 21.70 129 LYS A C 1
ATOM 734 O O . LYS A 1 108 ? -91.198 -14.740 -84.733 1.00 14.86 129 LYS A O 1
ATOM 740 N N . VAL A 1 109 ? -90.804 -15.834 -86.675 1.00 21.19 130 VAL A N 1
ATOM 741 C CA . VAL A 1 109 ? -92.072 -15.380 -87.237 1.00 20.38 130 VAL A CA 1
ATOM 742 C C . VAL A 1 109 ? -93.216 -16.065 -86.473 1.00 19.66 130 VAL A C 1
ATOM 743 O O . VAL A 1 109 ? -94.149 -15.409 -86.029 1.00 21.15 130 VAL A O 1
ATOM 747 N N . MET A 1 110 ? -93.107 -17.370 -86.267 1.00 15.48 131 MET A N 1
ATOM 748 C CA . MET A 1 110 ? -94.145 -18.115 -85.572 1.00 18.45 131 MET A CA 1
ATOM 749 C C . MET A 1 110 ? -94.366 -17.593 -84.152 1.00 17.91 131 MET A C 1
ATOM 750 O O . MET A 1 110 ? -95.510 -17.413 -83.717 1.00 16.52 131 MET A O 1
ATOM 755 N N . VAL A 1 111 ? -93.273 -17.326 -83.446 1.00 16.06 132 VAL A N 1
ATOM 756 C CA . VAL A 1 111 ? -93.356 -16.710 -82.131 1.00 19.61 132 VAL A CA 1
ATOM 757 C C . VAL A 1 111 ? -94.114 -15.364 -82.203 1.00 15.62 132 VAL A C 1
ATOM 758 O O . VAL A 1 111 ? -95.049 -15.149 -81.436 1.00 10.08 132 VAL A O 1
ATOM 762 N N . ALA A 1 112 ? -93.751 -14.490 -83.142 1.00 13.35 133 ALA A N 1
ATOM 763 C CA . ALA A 1 112 ? -94.234 -13.093 -83.100 1.00 13.50 133 ALA A CA 1
ATOM 764 C C . ALA A 1 112 ? -95.622 -12.911 -83.728 1.00 18.07 133 ALA A C 1
ATOM 765 O O . ALA A 1 112 ? -96.386 -12.010 -83.355 1.00 16.53 133 ALA A O 1
ATOM 767 N N . GLN A 1 113 ? -95.921 -13.770 -84.702 1.00 14.15 134 GLN A N 1
ATOM 768 C CA . GLN A 1 113 ? -97.194 -13.750 -85.410 1.00 22.36 134 GLN A CA 1
ATOM 769 C C . GLN A 1 113 ? -98.413 -13.851 -84.470 1.00 15.70 134 GLN A C 1
ATOM 770 O O . GLN A 1 113 ? -99.394 -13.121 -84.636 1.00 11.95 134 GLN A O 1
ATOM 776 N N . ARG A 1 114 ? -98.374 -14.776 -83.524 1.00 15.24 135 ARG A N 1
ATOM 777 C CA . ARG A 1 114 ? -99.461 -14.857 -82.560 1.00 11.02 135 ARG A CA 1
ATOM 778 C C . ARG A 1 114 ? -99.565 -13.498 -81.826 1.00 16.18 135 ARG A C 1
ATOM 779 O O . ARG A 1 114 ? -100.661 -12.900 -81.725 1.00 11.50 135 ARG A O 1
ATOM 787 N N . LEU A 1 115 ? -98.407 -12.973 -81.417 1.00 12.58 136 LEU A N 1
ATOM 788 C CA . LEU A 1 115 ? -98.335 -11.752 -80.628 1.00 14.55 136 LEU A CA 1
ATOM 789 C C . LEU A 1 115 ? -99.052 -10.570 -81.300 1.00 15.77 136 LEU A C 1
ATOM 790 O O . LEU A 1 115 ? -100.004 -10.012 -80.732 1.00 8.04 136 LEU A O 1
ATOM 795 N N . THR A 1 116 ? -98.628 -10.221 -82.515 1.00 12.40 137 THR A N 1
ATOM 796 C CA . THR A 1 116 ? -99.202 -9.063 -83.201 1.00 11.44 137 THR A CA 1
ATOM 797 C C . THR A 1 116 ? -100.679 -9.373 -83.473 1.00 12.93 137 THR A C 1
ATOM 798 O O . THR A 1 116 ? -101.565 -8.523 -83.246 1.00 10.17 137 THR A O 1
ATOM 802 N N . ASP A 1 117 ? -100.966 -10.627 -83.831 1.00 11.37 138 ASP A N 1
ATOM 803 C CA . ASP A 1 117 ? -102.336 -10.960 -84.205 1.00 11.79 138 ASP A CA 1
ATOM 804 C C . ASP A 1 117 ? -103.281 -10.745 -83.011 1.00 14.87 138 ASP A C 1
ATOM 805 O O . ASP A 1 117 ? -104.470 -10.422 -83.190 1.00 17.10 138 ASP A O 1
ATOM 810 N N . ILE A 1 118 ? -102.749 -10.896 -81.797 1.00 11.93 139 ILE A N 1
ATOM 811 C CA . ILE A 1 118 ? -103.583 -10.695 -80.622 1.00 11.06 139 ILE A CA 1
ATOM 812 C C . ILE A 1 118 ? -103.555 -9.201 -80.170 1.00 13.81 139 ILE A C 1
ATOM 813 O O . ILE A 1 118 ? -104.595 -8.662 -79.758 1.00 12.82 139 ILE A O 1
ATOM 818 N N . TYR A 1 119 ? -102.410 -8.513 -80.264 1.00 9.08 140 TYR A N 1
ATOM 819 C CA . TYR A 1 119 ? -102.366 -7.167 -79.651 1.00 9.72 140 TYR A CA 1
ATOM 820 C C . TYR A 1 119 ? -102.274 -6.031 -80.652 1.00 9.28 140 TYR A C 1
ATOM 821 O O . TYR A 1 119 ? -102.446 -4.866 -80.292 1.00 8.86 140 TYR A O 1
ATOM 830 N N . GLY A 1 120 ? -101.963 -6.358 -81.904 1.00 10.63 141 GLY A N 1
ATOM 831 C CA . GLY A 1 120 ? -101.813 -5.349 -82.936 1.00 8.99 141 GLY A CA 1
ATOM 832 C C . GLY A 1 120 ? -100.387 -4.863 -83.097 1.00 11.20 141 GLY A C 1
ATOM 833 O O . GLY A 1 120 ? -99.474 -5.676 -83.315 1.00 15.32 141 GLY A O 1
ATOM 834 N N . ASP A 1 121 ? -100.190 -3.544 -83.022 1.00 10.18 142 ASP A N 1
ATOM 835 C CA . ASP A 1 121 ? -98.845 -2.981 -83.060 1.00 11.89 142 ASP A CA 1
ATOM 836 C C . ASP A 1 121 ? -98.114 -3.398 -81.790 1.00 12.97 142 ASP A C 1
ATOM 837 O O . ASP A 1 121 ? -98.631 -3.236 -80.698 1.00 11.54 142 ASP A O 1
ATOM 842 N N . VAL A 1 122 ? -96.925 -3.967 -81.929 1.00 14.41 143 VAL A N 1
ATOM 843 C CA . VAL A 1 122 ? -96.178 -4.465 -80.769 1.00 11.92 143 VAL A CA 1
ATOM 844 C C . VAL A 1 122 ? -94.681 -4.243 -80.958 1.00 14.75 143 VAL A C 1
ATOM 845 O O . VAL A 1 122 ? -94.200 -4.175 -82.088 1.00 16.32 143 VAL A O 1
ATOM 849 N N . PRO A 1 123 ? -93.932 -4.146 -79.852 1.00 14.88 144 PRO A N 1
ATOM 850 C CA . PRO A 1 123 ? -92.467 -4.174 -80.001 1.00 16.48 144 PRO A CA 1
ATOM 851 C C . PRO A 1 123 ? -91.991 -5.448 -80.719 1.00 17.72 144 PRO A C 1
ATOM 852 O O . PRO A 1 123 ? -92.370 -6.591 -80.386 1.00 12.39 144 PRO A O 1
ATOM 856 N N . TYR A 1 124 ? -91.190 -5.247 -81.754 1.00 18.07 145 TYR A N 1
ATOM 857 C CA . TYR A 1 124 ? -90.661 -6.390 -82.485 1.00 18.39 145 TYR A CA 1
ATOM 858 C C . TYR A 1 124 ? -89.207 -6.094 -82.888 1.00 18.72 145 TYR A C 1
ATOM 859 O O . TYR A 1 124 ? -88.268 -6.609 -82.275 1.00 17.19 145 TYR A O 1
ATOM 868 N N . SER A 1 125 ? -89.037 -5.228 -83.878 1.00 18.14 146 SER A N 1
ATOM 869 C CA . SER A 1 125 ? -87.715 -4.867 -84.384 1.00 21.35 146 SER A CA 1
ATOM 870 C C . SER A 1 125 ? -86.755 -4.428 -83.279 1.00 20.79 146 SER A C 1
ATOM 871 O O . SER A 1 125 ? -85.577 -4.762 -83.322 1.00 31.80 146 SER A O 1
ATOM 874 N N . GLU A 1 126 ? -87.258 -3.737 -82.263 1.00 20.59 147 GLU A N 1
ATOM 875 C CA . GLU A 1 126 ? -86.420 -3.326 -81.121 1.00 22.03 147 GLU A CA 1
ATOM 876 C C . GLU A 1 126 ? -86.647 -4.163 -79.861 1.00 24.40 147 GLU A C 1
ATOM 877 O O . GLU A 1 126 ? -86.318 -3.729 -78.755 1.00 24.78 147 GLU A O 1
ATOM 883 N N . ALA A 1 127 ? -87.244 -5.338 -80.033 1.00 24.83 148 ALA A N 1
ATOM 884 C CA . ALA A 1 127 ? -87.582 -6.234 -78.927 1.00 23.39 148 ALA A CA 1
ATOM 885 C C . ALA A 1 127 ? -86.673 -7.462 -78.881 1.00 30.80 148 ALA A C 1
ATOM 886 O O . ALA A 1 127 ? -86.088 -7.852 -79.892 1.00 34.70 148 ALA A O 1
ATOM 888 N N . GLY A 1 128 ? -86.581 -8.081 -77.706 1.00 32.57 149 GLY A N 1
ATOM 889 C CA . GLY A 1 128 ? -85.822 -9.309 -77.519 1.00 30.46 149 GLY A CA 1
ATOM 890 C C . GLY A 1 128 ? -84.326 -9.070 -77.423 1.00 38.15 149 GLY A C 1
ATOM 891 O O . GLY A 1 128 ? -83.535 -9.937 -77.794 1.00 42.20 149 GLY A O 1
ATOM 892 N N . VAL A 1 136 ? -84.678 -0.648 -73.167 1.00 42.54 157 VAL A N 1
ATOM 893 C CA . VAL A 1 136 ? -85.641 -0.430 -72.091 1.00 40.84 157 VAL A CA 1
ATOM 894 C C . VAL A 1 136 ? -86.929 0.228 -72.601 1.00 44.36 157 VAL A C 1
ATOM 895 O O . VAL A 1 136 ? -87.999 0.037 -72.008 1.00 45.87 157 VAL A O 1
ATOM 899 N N . THR A 1 137 ? -86.844 0.996 -73.689 1.00 38.30 158 THR A N 1
ATOM 900 C CA . THR A 1 137 ? -88.052 1.591 -74.269 1.00 32.41 158 THR A CA 1
ATOM 901 C C . THR A 1 137 ? -88.215 1.312 -75.771 1.00 32.10 158 THR A C 1
ATOM 902 O O . THR A 1 137 ? -88.122 2.234 -76.584 1.00 27.83 158 THR A O 1
ATOM 906 N N . PRO A 1 138 ? -88.475 0.047 -76.144 1.00 24.71 159 PRO A N 1
ATOM 907 C CA . PRO A 1 138 ? -88.649 -0.286 -77.567 1.00 25.41 159 PRO A CA 1
ATOM 908 C C . PRO A 1 138 ? -89.941 0.271 -78.143 1.00 21.00 159 PRO A C 1
ATOM 909 O O . PRO A 1 138 ? -90.979 0.257 -77.468 1.00 20.32 159 PRO A O 1
ATOM 913 N N . LYS A 1 139 ? -89.881 0.731 -79.388 1.00 20.10 160 LYS A N 1
ATOM 914 C CA . LYS A 1 139 ? -91.060 1.239 -80.083 1.00 22.24 160 LYS A CA 1
ATOM 915 C C . LYS A 1 139 ? -92.000 0.096 -80.455 1.00 20.83 160 LYS A C 1
ATOM 916 O O . LYS A 1 139 ? -91.606 -1.078 -80.455 1.00 17.27 160 LYS A O 1
ATOM 922 N N . TYR A 1 140 ? -93.254 0.443 -80.734 1.00 19.43 161 TYR A N 1
ATOM 923 C CA . TYR A 1 140 ? -94.243 -0.518 -81.219 1.00 17.56 161 TYR A CA 1
ATOM 924 C C . TYR A 1 140 ? -94.223 -0.446 -82.729 1.00 16.32 161 TYR A C 1
ATOM 925 O O . TYR A 1 140 ? -94.466 0.618 -83.271 1.00 18.57 161 TYR A O 1
ATOM 934 N N . ASP A 1 141 ? -93.862 -1.525 -83.420 1.00 18.77 162 ASP A N 1
ATOM 935 C CA . ASP A 1 141 ? -93.901 -1.490 -84.893 1.00 18.62 162 ASP A CA 1
ATOM 936 C C . ASP A 1 141 ? -95.342 -1.487 -85.375 1.00 20.09 162 ASP A C 1
ATOM 937 O O . ASP A 1 141 ? -96.183 -2.192 -84.809 1.00 21.22 162 ASP A O 1
ATOM 942 N N . LYS A 1 142 ? -95.629 -0.720 -86.421 1.00 14.58 163 LYS A N 1
ATOM 943 C CA . LYS A 1 142 ? -96.916 -0.839 -87.075 1.00 17.31 163 LYS A CA 1
ATOM 944 C C . LYS A 1 142 ? -97.089 -2.263 -87.615 1.00 18.25 163 LYS A C 1
ATOM 945 O O . LYS A 1 142 ? -96.173 -2.822 -88.246 1.00 11.70 163 LYS A O 1
ATOM 951 N N . GLN A 1 143 ? -98.271 -2.837 -87.379 1.00 17.13 164 GLN A N 1
ATOM 952 C CA . GLN A 1 143 ? -98.534 -4.224 -87.774 1.00 21.94 164 GLN A CA 1
ATOM 953 C C . GLN A 1 143 ? -98.260 -4.454 -89.262 1.00 17.52 164 GLN A C 1
ATOM 954 O O . GLN A 1 143 ? -97.695 -5.482 -89.634 1.00 15.29 164 GLN A O 1
ATOM 960 N N . GLN A 1 144 ? -98.587 -3.478 -90.098 1.00 15.25 165 GLN A N 1
ATOM 961 C CA . GLN A 1 144 ? -98.307 -3.598 -91.533 1.00 23.17 165 GLN A CA 1
ATOM 962 C C . GLN A 1 144 ? -96.808 -3.863 -91.800 1.00 20.35 165 GLN A C 1
ATOM 963 O O . GLN A 1 144 ? -96.444 -4.736 -92.604 1.00 20.36 165 GLN A O 1
ATOM 969 N N . ASP A 1 145 ? -95.949 -3.115 -91.119 1.00 18.88 166 ASP A N 1
ATOM 970 C CA . ASP A 1 145 ? -94.507 -3.299 -91.267 1.00 20.87 166 ASP A CA 1
ATOM 971 C C . ASP A 1 145 ? -94.074 -4.647 -90.681 1.00 17.61 166 ASP A C 1
ATOM 972 O O . ASP A 1 145 ? -93.174 -5.295 -91.213 1.00 21.03 166 ASP A O 1
ATOM 977 N N . ILE A 1 146 ? -94.705 -5.065 -89.588 1.00 20.04 167 ILE A N 1
ATOM 978 C CA . ILE A 1 146 ? -94.359 -6.338 -88.966 1.00 16.26 167 ILE A CA 1
ATOM 979 C C . ILE A 1 146 ? -94.617 -7.427 -89.983 1.00 13.53 167 ILE A C 1
ATOM 980 O O . ILE A 1 146 ? -93.804 -8.322 -90.176 1.00 14.31 167 ILE A O 1
ATOM 985 N N . TYR A 1 147 ? -95.747 -7.327 -90.654 1.00 13.20 168 TYR A N 1
ATOM 986 C CA . TYR A 1 147 ? -96.115 -8.299 -91.671 1.00 16.38 168 TYR A CA 1
ATOM 987 C C . TYR A 1 147 ? -95.208 -8.290 -92.926 1.00 19.69 168 TYR A C 1
ATOM 988 O O . TYR A 1 147 ? -94.898 -9.368 -93.463 1.00 22.82 168 TYR A O 1
ATOM 997 N N . ASN A 1 148 ? -94.813 -7.105 -93.408 1.00 19.82 169 ASN A N 1
ATOM 998 C CA . ASN A 1 148 ? -93.841 -7.037 -94.514 1.00 20.75 169 ASN A CA 1
ATOM 999 C C . ASN A 1 148 ? -92.526 -7.696 -94.093 1.00 20.67 169 ASN A C 1
ATOM 1000 O O . ASN A 1 148 ? -91.876 -8.396 -94.880 1.00 22.74 169 ASN A O 1
ATOM 1005 N N . SER A 1 149 ? -92.131 -7.464 -92.848 1.00 16.43 170 SER A N 1
ATOM 1006 C CA . SER A 1 149 ? -90.916 -8.073 -92.315 1.00 17.04 170 SER A CA 1
ATOM 1007 C C . SER A 1 149 ? -91.071 -9.623 -92.217 1.00 24.56 170 SER A C 1
ATOM 1008 O O . SER A 1 149 ? -90.136 -10.384 -92.547 1.00 24.06 170 SER A O 1
ATOM 1011 N N . PHE A 1 150 ? -92.261 -10.090 -91.836 1.00 18.01 171 PHE A N 1
ATOM 1012 C CA . PHE A 1 150 ? -92.570 -11.536 -91.865 1.00 19.55 171 PHE A CA 1
ATOM 1013 C C . PHE A 1 150 ? -92.355 -12.124 -93.265 1.00 24.75 171 PHE A C 1
ATOM 1014 O O . PHE A 1 150 ? -91.687 -13.153 -93.435 1.00 25.88 171 PHE A O 1
ATOM 1022 N N . PHE A 1 151 ? -92.958 -11.483 -94.262 1.00 18.73 172 PHE A N 1
ATOM 1023 C CA . PHE A 1 151 ? -92.870 -11.989 -95.619 1.00 24.96 172 PHE A CA 1
ATOM 1024 C C . PHE A 1 151 ? -91.408 -12.016 -96.058 1.00 26.13 172 PHE A C 1
ATOM 1025 O O . PHE A 1 151 ? -90.954 -13.003 -96.644 1.00 27.71 172 PHE A O 1
ATOM 1033 N N . LYS A 1 152 ? -90.675 -10.937 -95.781 1.00 24.14 173 LYS A N 1
ATOM 1034 C CA . LYS A 1 152 ? -89.256 -10.892 -96.135 1.00 26.40 173 LYS A CA 1
ATOM 1035 C C . LYS A 1 152 ? -88.446 -12.039 -95.510 1.00 27.16 173 LYS A C 1
ATOM 1036 O O . LYS A 1 152 ? -87.721 -12.755 -96.213 1.00 29.82 173 LYS A O 1
ATOM 1042 N N . ASP A 1 153 ? -88.581 -12.229 -94.203 1.00 19.56 174 ASP A N 1
ATOM 1043 C CA . ASP A 1 153 ? -87.861 -13.297 -93.538 1.00 20.20 174 ASP A CA 1
ATOM 1044 C C . ASP A 1 153 ? -88.244 -14.691 -94.045 1.00 27.38 174 ASP A C 1
ATOM 1045 O O . ASP A 1 153 ? -87.382 -15.546 -94.164 1.00 26.16 174 ASP A O 1
ATOM 1050 N N . LEU A 1 154 ? -89.526 -14.949 -94.291 1.00 24.94 175 LEU A N 1
ATOM 1051 C CA . LEU A 1 154 ? -89.928 -16.268 -94.795 1.00 26.02 175 LEU A CA 1
ATOM 1052 C C . LEU A 1 154 ? -89.415 -16.536 -96.219 1.00 29.31 175 LEU A C 1
ATOM 1053 O O . LEU A 1 154 ? -88.931 -17.640 -96.531 1.00 25.54 175 LEU A O 1
ATOM 1058 N N . ASP A 1 155 ? -89.517 -15.524 -97.076 1.00 27.19 176 ASP A N 1
ATOM 1059 C CA . ASP A 1 155 ? -88.974 -15.609 -98.425 1.00 30.17 176 ASP A CA 1
ATOM 1060 C C . ASP A 1 155 ? -87.473 -15.947 -98.401 1.00 31.36 176 ASP A C 1
ATOM 1061 O O . ASP A 1 155 ? -87.014 -17.012 -98.902 1.00 30.29 176 ASP A O 1
ATOM 1066 N N . GLU A 1 156 ? -86.718 -15.071 -97.751 1.00 30.04 177 GLU A N 1
ATOM 1067 C CA . GLU A 1 156 ? -85.278 -15.248 -97.694 1.00 25.99 177 GLU A CA 1
ATOM 1068 C C . GLU A 1 156 ? -84.862 -16.512 -96.967 1.00 28.28 177 GLU A C 1
ATOM 1069 O O . GLU A 1 156 ? -83.842 -17.095 -97.307 1.00 34.40 177 GLU A O 1
ATOM 1075 N N . SER A 1 157 ? -85.632 -16.931 -95.966 1.00 27.81 178 SER A N 1
ATOM 1076 C CA . SER A 1 157 ? -85.279 -18.123 -95.197 1.00 28.77 178 SER A CA 1
ATOM 1077 C C . SER A 1 157 ? -85.532 -19.390 -95.990 1.00 28.94 178 SER A C 1
ATOM 1078 O O . SER A 1 157 ? -84.792 -20.365 -95.860 1.00 24.96 178 SER A O 1
ATOM 1081 N N . PHE A 1 158 ? -86.580 -19.365 -96.808 1.00 27.41 179 PHE A N 1
ATOM 1082 C CA . PHE A 1 158 ? -86.823 -20.441 -97.749 1.00 31.72 179 PHE A CA 1
ATOM 1083 C C . PHE A 1 158 ? -85.628 -20.598 -98.676 1.00 33.57 179 PHE A C 1
ATOM 1084 O O . PHE A 1 158 ? -85.079 -21.695 -98.821 1.00 32.05 179 PHE A O 1
ATOM 1092 N N . THR A 1 159 ? -85.242 -19.494 -99.309 1.00 27.83 180 THR A N 1
ATOM 1093 C CA . THR A 1 159 ? -84.105 -19.516 -100.224 1.00 29.73 180 THR A CA 1
ATOM 1094 C C . THR A 1 159 ? -82.777 -19.893 -99.523 1.00 34.05 180 THR A C 1
ATOM 1095 O O . THR A 1 159 ? -81.918 -20.558 -100.103 1.00 33.97 180 THR A O 1
ATOM 1099 N N . GLN A 1 160 ? -82.622 -19.484 -98.270 1.00 32.10 181 GLN A N 1
ATOM 1100 C CA . GLN A 1 160 ? -81.365 -19.642 -97.542 1.00 28.92 181 GLN A CA 1
ATOM 1101 C C . GLN A 1 160 ? -81.108 -21.079 -97.074 1.00 33.27 181 GLN A C 1
ATOM 1102 O O . GLN A 1 160 ? -79.959 -21.519 -97.012 1.00 36.68 181 GLN A O 1
ATOM 1108 N N . LEU A 1 161 ? -82.170 -21.814 -96.751 1.00 34.35 182 LEU A N 1
ATOM 1109 C CA . LEU A 1 161 ? -82.043 -23.236 -96.393 1.00 35.82 182 LEU A CA 1
ATOM 1110 C C . LEU A 1 161 ? -81.379 -24.018 -97.533 1.00 34.05 182 LEU A C 1
ATOM 1111 O O . LEU A 1 161 ? -81.918 -24.094 -98.640 1.00 32.85 182 LEU A O 1
ATOM 1116 N N . ASN A 1 162 ? -80.220 -24.610 -97.269 1.00 39.31 183 ASN A N 1
ATOM 1117 C CA . ASN A 1 162 ? -79.460 -25.225 -98.356 1.00 37.96 183 ASN A CA 1
ATOM 1118 C C . ASN A 1 162 ? -78.668 -26.455 -97.893 1.00 41.37 183 ASN A C 1
ATOM 1119 O O . ASN A 1 162 ? -78.389 -26.620 -96.708 1.00 40.48 183 ASN A O 1
ATOM 1124 N N . ALA A 1 163 ? -78.308 -27.313 -98.844 1.00 48.56 184 ALA A N 1
ATOM 1125 C CA . ALA A 1 163 ? -77.535 -28.528 -98.573 1.00 44.10 184 ALA A CA 1
ATOM 1126 C C . ALA A 1 163 ? -76.197 -28.218 -97.893 1.00 42.44 184 ALA A C 1
ATOM 1127 O O . ALA A 1 163 ? -75.622 -29.060 -97.208 1.00 41.54 184 ALA A O 1
ATOM 1129 N N . SER A 1 164 ? -75.703 -27.002 -98.105 1.00 44.91 185 SER A N 1
ATOM 1130 C CA . SER A 1 164 ? -74.420 -26.574 -97.564 1.00 44.89 185 SER A CA 1
ATOM 1131 C C . SER A 1 164 ? -74.558 -25.618 -96.374 1.00 48.08 185 SER A C 1
ATOM 1132 O O . SER A 1 164 ? -73.606 -24.905 -96.036 1.00 44.75 185 SER A O 1
ATOM 1135 N N . GLY A 1 165 ? -75.735 -25.593 -95.750 1.00 47.23 186 GLY A N 1
ATOM 1136 C CA . GLY A 1 165 ? -75.987 -24.683 -94.640 1.00 43.04 186 GLY A CA 1
ATOM 1137 C C . GLY A 1 165 ? -75.617 -25.159 -93.237 1.00 42.10 186 GLY A C 1
ATOM 1138 O O . GLY A 1 165 ? -75.867 -24.467 -92.247 1.00 40.08 186 GLY A O 1
ATOM 1139 N N . GLY A 1 166 ? -75.014 -26.340 -93.140 1.00 48.86 187 GLY A N 1
ATOM 1140 C CA . GLY A 1 166 ? -74.670 -26.899 -91.843 1.00 37.50 187 GLY A CA 1
ATOM 1141 C C . GLY A 1 166 ? -75.842 -27.708 -91.337 1.00 35.18 187 GLY A C 1
ATOM 1142 O O . GLY A 1 166 ? -76.858 -27.821 -92.018 1.00 34.51 187 GLY A O 1
ATOM 1143 N N . SER A 1 167 ? -75.711 -28.257 -90.139 1.00 33.73 188 SER A N 1
ATOM 1144 C CA . SER A 1 167 ? -76.744 -29.123 -89.587 1.00 34.20 188 SER A CA 1
ATOM 1145 C C . SER A 1 167 ? -77.660 -28.357 -88.607 1.00 34.19 188 SER A C 1
ATOM 1146 O O . SER A 1 167 ? -77.247 -27.379 -87.979 1.00 36.68 188 SER A O 1
ATOM 1149 N N . VAL A 1 168 ? -78.920 -28.767 -88.521 1.00 33.54 189 VAL A N 1
ATOM 1150 C CA . VAL A 1 168 ? -79.849 -28.173 -87.561 1.00 34.23 189 VAL A CA 1
ATOM 1151 C C . VAL A 1 168 ? -80.050 -29.049 -86.321 1.00 29.45 189 VAL A C 1
ATOM 1152 O O . VAL A 1 168 ? -80.573 -30.154 -86.403 1.00 24.80 189 VAL A O 1
ATOM 1156 N N . LYS A 1 169 ? -79.637 -28.535 -85.170 1.00 31.96 190 LYS A N 1
ATOM 1157 C CA . LYS A 1 169 ? -79.626 -29.300 -83.927 1.00 28.51 190 LYS A CA 1
ATOM 1158 C C . LYS A 1 169 ? -80.620 -28.733 -82.924 1.00 31.97 190 LYS A C 1
ATOM 1159 O O . LYS A 1 169 ? -80.710 -27.521 -82.776 1.00 35.72 190 LYS A O 1
ATOM 1165 N N . GLY A 1 170 ? -81.376 -29.592 -82.244 1.00 39.09 191 GLY A N 1
ATOM 1166 C CA . GLY A 1 170 ? -82.285 -29.132 -81.201 1.00 29.96 191 GLY A CA 1
ATOM 1167 C C . GLY A 1 170 ? -83.717 -28.944 -81.678 1.00 27.76 191 GLY A C 1
ATOM 1168 O O . GLY A 1 170 ? -84.587 -28.426 -80.963 1.00 26.23 191 GLY A O 1
ATOM 1169 N N . ASP A 1 171 ? -83.949 -29.377 -82.905 1.00 26.96 192 ASP A N 1
ATOM 1170 C CA . ASP A 1 171 ? -85.236 -29.244 -83.551 1.00 30.20 192 ASP A CA 1
ATOM 1171 C C . ASP A 1 171 ? -86.150 -30.423 -83.213 1.00 32.26 192 ASP A C 1
ATOM 1172 O O . ASP A 1 171 ? -85.924 -31.551 -83.665 1.00 37.09 192 ASP A O 1
ATOM 1177 N N . LEU A 1 172 ? -87.172 -30.157 -82.400 1.00 31.27 193 LEU A N 1
ATOM 1178 C CA . LEU A 1 172 ? -88.131 -31.189 -82.004 1.00 34.43 193 LEU A CA 1
ATOM 1179 C C . LEU A 1 172 ? -89.286 -31.339 -83.005 1.00 28.22 193 LEU A C 1
ATOM 1180 O O . LEU A 1 172 ? -89.972 -32.353 -83.027 1.00 28.47 193 LEU A O 1
ATOM 1185 N N . PHE A 1 173 ? -89.494 -30.320 -83.823 1.00 28.32 194 PHE A N 1
ATOM 1186 C CA . PHE A 1 173 ? -90.568 -30.337 -84.803 1.00 26.93 194 PHE A CA 1
ATOM 1187 C C . PHE A 1 173 ? -90.256 -31.359 -85.875 1.00 26.29 194 PHE A C 1
ATOM 1188 O O . PHE A 1 173 ? -91.113 -32.125 -86.312 1.00 24.24 194 PHE A O 1
ATOM 1196 N N . TYR A 1 174 ? -89.008 -31.334 -86.318 1.00 30.65 195 TYR A N 1
ATOM 1197 C CA . TYR A 1 174 ? -88.632 -32.019 -87.540 1.00 27.42 195 TYR A CA 1
ATOM 1198 C C . TYR A 1 174 ? -87.273 -32.687 -87.513 1.00 21.16 195 TYR A C 1
ATOM 1199 O O . TYR A 1 174 ? -86.835 -33.206 -88.536 1.00 34.99 195 TYR A O 1
ATOM 1208 N N . ASN A 1 175 ? -86.598 -32.660 -86.368 1.00 28.06 196 ASN A N 1
ATOM 1209 C CA . ASN A 1 175 ? -85.262 -33.251 -86.247 1.00 34.11 196 ASN A CA 1
ATOM 1210 C C . ASN A 1 175 ? -84.308 -32.758 -87.326 1.00 36.44 196 ASN A C 1
ATOM 1211 O O . ASN A 1 175 ? -83.543 -33.552 -87.876 1.00 31.65 196 ASN A O 1
ATOM 1216 N N . GLY A 1 176 ? -84.390 -31.467 -87.649 1.00 38.48 197 GLY A N 1
ATOM 1217 C CA . GLY A 1 176 ? -83.438 -30.805 -88.529 1.00 32.07 197 GLY A CA 1
ATOM 1218 C C . GLY A 1 176 ? -83.592 -31.040 -90.026 1.00 32.89 197 GLY A C 1
ATOM 1219 O O . GLY A 1 176 ? -82.782 -30.555 -90.816 1.00 32.65 197 GLY A O 1
ATOM 1220 N N . ASP A 1 177 ? -84.634 -31.748 -90.439 1.00 29.74 198 ASP A N 1
ATOM 1221 C CA . ASP A 1 177 ? -84.863 -31.918 -91.869 1.00 30.18 198 ASP A CA 1
ATOM 1222 C C . ASP A 1 177 ? -85.167 -30.555 -92.462 1.00 30.46 198 ASP A C 1
ATOM 1223 O O . ASP A 1 177 ? -86.214 -29.984 -92.184 1.00 35.08 198 ASP A O 1
ATOM 1228 N N . ILE A 1 178 ? -84.252 -30.017 -93.264 1.00 26.36 199 ILE A N 1
ATOM 1229 C CA . ILE A 1 178 ? -84.462 -28.675 -93.806 1.00 29.79 199 ILE A CA 1
ATOM 1230 C C . ILE A 1 178 ? -85.563 -28.654 -94.864 1.00 33.28 199 ILE A C 1
ATOM 1231 O O . ILE A 1 178 ? -86.192 -27.618 -95.070 1.00 35.11 199 ILE A O 1
ATOM 1236 N N . SER A 1 179 ? -85.822 -29.793 -95.503 1.00 33.29 200 SER A N 1
ATOM 1237 C CA . SER A 1 179 ? -86.869 -29.870 -96.519 1.00 27.92 200 SER A CA 1
ATOM 1238 C C . SER A 1 179 ? -88.238 -29.588 -95.908 1.00 33.75 200 SER A C 1
ATOM 1239 O O . SER A 1 179 ? -89.128 -29.040 -96.557 1.00 37.24 200 SER A O 1
ATOM 1242 N N . LYS A 1 180 ? -88.421 -30.002 -94.663 1.00 35.33 201 LYS A N 1
ATOM 1243 C CA . LYS A 1 180 ? -89.678 -29.741 -93.981 1.00 34.91 201 LYS A CA 1
ATOM 1244 C C . LYS A 1 180 ? -89.705 -28.275 -93.535 1.00 29.86 201 LYS A C 1
ATOM 1245 O O . LYS A 1 180 ? -90.747 -27.615 -93.568 1.00 27.86 201 LYS A O 1
ATOM 1251 N N . TRP A 1 181 ? -88.546 -27.752 -93.160 1.00 26.42 202 TRP A N 1
ATOM 1252 C CA . TRP A 1 181 ? -88.488 -26.363 -92.758 1.00 27.47 202 TRP A CA 1
ATOM 1253 C C . TRP A 1 181 ? -88.842 -25.430 -93.919 1.00 27.94 202 TRP A C 1
ATOM 1254 O O . TRP A 1 181 ? -89.500 -24.398 -93.721 1.00 22.50 202 TRP A O 1
ATOM 1265 N N . LYS A 1 182 ? -88.450 -25.807 -95.134 1.00 31.09 203 LYS A N 1
ATOM 1266 C CA . LYS A 1 182 ? -88.818 -25.013 -96.309 1.00 32.56 203 LYS A CA 1
ATOM 1267 C C . LYS A 1 182 ? -90.331 -24.900 -96.445 1.00 29.14 203 LYS A C 1
ATOM 1268 O O . LYS A 1 182 ? -90.887 -23.791 -96.507 1.00 27.85 203 LYS A O 1
ATOM 1274 N N . LYS A 1 183 ? -91.004 -26.046 -96.454 1.00 30.44 204 LYS A N 1
ATOM 1275 C CA . LYS A 1 183 ? -92.457 -26.064 -96.626 1.00 32.10 204 LYS A CA 1
ATOM 1276 C C . LYS A 1 183 ? -93.198 -25.427 -95.446 1.00 28.13 204 LYS A C 1
ATOM 1277 O O . LYS A 1 183 ? -94.253 -24.817 -95.647 1.00 26.36 204 LYS A O 1
ATOM 1283 N N . LEU A 1 184 ? -92.642 -25.536 -94.234 1.00 23.20 205 LEU A N 1
ATOM 1284 C CA . LEU A 1 184 ? -93.228 -24.849 -93.073 1.00 29.76 205 LEU A CA 1
ATOM 1285 C C . LEU A 1 184 ? -93.167 -23.341 -93.275 1.00 27.87 205 LEU A C 1
ATOM 1286 O O . LEU A 1 184 ? -94.132 -22.623 -92.976 1.00 22.76 205 LEU A O 1
ATOM 1291 N N . ALA A 1 185 ? -92.033 -22.883 -93.805 1.00 26.21 206 ALA A N 1
ATOM 1292 C CA . ALA A 1 185 ? -91.844 -21.478 -94.114 1.00 22.71 206 ALA A CA 1
ATOM 1293 C C . ALA A 1 185 ? -92.891 -21.000 -95.112 1.00 22.41 206 ALA A C 1
ATOM 1294 O O . ALA A 1 185 ? -93.522 -19.955 -94.918 1.00 25.89 206 ALA A O 1
ATOM 1296 N N . ASN A 1 186 ? -93.121 -21.790 -96.155 1.00 23.32 207 ASN A N 1
ATOM 1297 C CA . ASN A 1 186 ? -94.099 -21.398 -97.174 1.00 23.60 207 ASN A CA 1
ATOM 1298 C C . ASN A 1 186 ? -95.571 -21.468 -96.718 1.00 24.37 207 ASN A C 1
ATOM 1299 O O . ASN A 1 186 ? -96.416 -20.697 -97.184 1.00 21.65 207 ASN A O 1
ATOM 1304 N N . THR A 1 187 ? -95.879 -22.421 -95.844 1.00 24.74 208 THR A N 1
ATOM 1305 C CA . THR A 1 187 ? -97.234 -22.562 -95.329 1.00 26.50 208 THR A CA 1
ATOM 1306 C C . THR A 1 187 ? -97.546 -21.391 -94.390 1.00 24.54 208 THR A C 1
ATOM 1307 O O . THR A 1 187 ? -98.621 -20.781 -94.489 1.00 20.82 208 THR A O 1
ATOM 1311 N N . MET A 1 188 ? -96.595 -21.057 -93.512 1.00 22.84 209 MET A N 1
ATOM 1312 C CA . MET A 1 188 ? -96.716 -19.847 -92.694 1.00 22.25 209 MET A CA 1
ATOM 1313 C C . MET A 1 188 ? -96.920 -18.619 -93.581 1.00 20.63 209 MET A C 1
ATOM 1314 O O . MET A 1 188 ? -97.764 -17.759 -93.289 1.00 20.87 209 MET A O 1
ATOM 1319 N N . ARG A 1 189 ? -96.145 -18.547 -94.667 1.00 25.03 210 ARG A N 1
ATOM 1320 C CA . ARG A 1 189 ? -96.246 -17.423 -95.604 1.00 20.92 210 ARG A CA 1
ATOM 1321 C C . ARG A 1 189 ? -97.655 -17.301 -96.161 1.00 22.21 210 ARG A C 1
ATOM 1322 O O . ARG A 1 189 ? -98.216 -16.199 -96.226 1.00 18.57 210 ARG A O 1
ATOM 1330 N N . LEU A 1 190 ? -98.238 -18.438 -96.530 1.00 16.65 211 LEU A N 1
ATOM 1331 C CA . LEU A 1 190 ? -99.621 -18.463 -97.029 1.00 19.20 211 LEU A CA 1
ATOM 1332 C C . LEU A 1 190 ? -100.665 -18.058 -95.961 1.00 18.32 211 LEU A C 1
ATOM 1333 O O . LEU A 1 190 ? -101.684 -17.423 -96.265 1.00 18.40 211 LEU A O 1
ATOM 1338 N N . ARG A 1 191 ? -100.439 -18.496 -94.725 1.00 15.63 212 ARG A N 1
ATOM 1339 C CA . ARG A 1 191 ? -101.306 -18.127 -93.613 1.00 18.59 212 ARG A CA 1
ATOM 1340 C C . ARG A 1 191 ? -101.307 -16.597 -93.438 1.00 17.67 212 ARG A C 1
ATOM 1341 O O . ARG A 1 191 ? -102.356 -15.959 -93.282 1.00 19.23 212 ARG A O 1
ATOM 1349 N N . LEU A 1 192 ? -100.115 -16.012 -93.466 1.00 19.77 213 LEU A N 1
ATOM 1350 C CA . LEU A 1 192 ? -99.985 -14.557 -93.345 1.00 16.31 213 LEU A CA 1
ATOM 1351 C C . LEU A 1 192 ? -100.597 -13.863 -94.580 1.00 19.82 213 LEU A C 1
ATOM 1352 O O . LEU A 1 192 ? -101.248 -12.818 -94.461 1.00 17.97 213 LEU A O 1
ATOM 1357 N N . ALA A 1 193 ? -100.408 -14.452 -95.759 1.00 15.54 214 ALA A N 1
ATOM 1358 C CA . ALA A 1 193 ? -100.953 -13.866 -96.969 1.00 15.22 214 ALA A CA 1
ATOM 1359 C C . ALA A 1 193 ? -102.452 -13.790 -96.896 1.00 18.97 214 ALA A C 1
ATOM 1360 O O . ALA A 1 193 ? -103.039 -12.750 -97.187 1.00 17.97 214 ALA A O 1
ATOM 1362 N N . MET A 1 194 ? -103.089 -14.890 -96.500 1.00 20.96 215 MET A N 1
ATOM 1363 C CA . MET A 1 194 ? -104.547 -14.871 -96.410 1.00 15.41 215 MET A CA 1
ATOM 1364 C C . MET A 1 194 ? -104.991 -13.915 -95.314 1.00 17.45 215 MET A C 1
ATOM 1365 O O . MET A 1 194 ? -106.030 -13.252 -95.446 1.00 16.86 215 MET A O 1
ATOM 1370 N N . ARG A 1 195 ? -104.193 -13.795 -94.255 1.00 15.07 216 ARG A N 1
ATOM 1371 C CA . ARG A 1 195 ? -104.658 -12.965 -93.149 1.00 19.88 216 ARG A CA 1
ATOM 1372 C C . ARG A 1 195 ? -104.783 -11.482 -93.570 1.00 14.40 216 ARG A C 1
ATOM 1373 O O . ARG A 1 195 ? -105.595 -10.757 -93.012 1.00 16.86 216 ARG A O 1
ATOM 1381 N N . ILE A 1 196 ? -103.993 -11.033 -94.541 1.00 12.05 217 ILE A N 1
ATOM 1382 C CA . ILE A 1 196 ? -104.132 -9.655 -95.025 1.00 18.07 217 ILE A CA 1
ATOM 1383 C C . ILE A 1 196 ? -104.925 -9.508 -96.321 1.00 18.65 217 ILE A C 1
ATOM 1384 O O . ILE A 1 196 ? -104.754 -8.525 -97.036 1.00 20.77 217 ILE A O 1
ATOM 1389 N N . SER A 1 197 ? -105.817 -10.455 -96.600 1.00 19.77 218 SER A N 1
ATOM 1390 C CA . SER A 1 197 ? -106.592 -10.435 -97.840 1.00 20.12 218 SER A CA 1
ATOM 1391 C C . SER A 1 197 ? -107.538 -9.239 -97.875 1.00 22.60 218 SER A C 1
ATOM 1392 O O . SER A 1 197 ? -107.775 -8.668 -98.935 1.00 22.23 218 SER A O 1
ATOM 1395 N N . GLU A 1 198 ? -108.059 -8.854 -96.711 1.00 19.41 219 GLU A N 1
ATOM 1396 C CA . GLU A 1 198 ? -109.033 -7.778 -96.641 1.00 23.89 219 GLU A CA 1
ATOM 1397 C C . GLU A 1 198 ? -108.371 -6.411 -96.635 1.00 21.57 219 GLU A C 1
ATOM 1398 O O . GLU A 1 198 ? -108.920 -5.441 -97.180 1.00 27.42 219 GLU A O 1
ATOM 1404 N N . VAL A 1 199 ? -107.205 -6.306 -96.017 1.00 17.22 220 VAL A N 1
ATOM 1405 C CA . VAL A 1 199 ? -106.621 -4.986 -95.895 1.00 20.11 220 VAL A CA 1
ATOM 1406 C C . VAL A 1 199 ? -105.692 -4.655 -97.062 1.00 18.09 220 VAL A C 1
ATOM 1407 O O . VAL A 1 199 ? -105.629 -3.519 -97.502 1.00 26.03 220 VAL A O 1
ATOM 1411 N N . SER A 1 200 ? -104.985 -5.655 -97.568 1.00 21.51 221 SER A N 1
ATOM 1412 C CA . SER A 1 200 ? -104.008 -5.443 -98.629 1.00 25.31 221 SER A CA 1
ATOM 1413 C C . SER A 1 200 ? -104.069 -6.545 -99.665 1.00 23.88 221 SER A C 1
ATOM 1414 O O . SER A 1 200 ? -103.140 -7.362 -99.736 1.00 20.62 221 SER A O 1
ATOM 1417 N N . PRO A 1 201 ? -105.159 -6.580 -100.455 1.00 20.29 222 PRO A N 1
ATOM 1418 C CA . PRO A 1 201 ? -105.466 -7.625 -101.450 1.00 23.70 222 PRO A CA 1
ATOM 1419 C C . PRO A 1 201 ? -104.338 -7.921 -102.443 1.00 22.41 222 PRO A C 1
ATOM 1420 O O . PRO A 1 201 ? -104.142 -9.086 -102.771 1.00 23.24 222 PRO A O 1
ATOM 1424 N N . ALA A 1 202 ? -103.661 -6.890 -102.951 1.00 25.17 223 ALA A N 1
ATOM 1425 C CA . ALA A 1 202 ? -102.556 -7.065 -103.908 1.00 25.74 223 ALA A CA 1
ATOM 1426 C C . ALA A 1 202 ? -101.373 -7.803 -103.286 1.00 24.21 223 ALA A C 1
ATOM 1427 O O . ALA A 1 202 ? -100.860 -8.790 -103.846 1.00 22.90 223 ALA A O 1
ATOM 1429 N N . GLU A 1 203 ? -100.912 -7.290 -102.146 1.00 25.11 224 GLU A N 1
ATOM 1430 C CA . GLU A 1 203 ? -99.825 -7.930 -101.428 1.00 24.40 224 GLU A CA 1
ATOM 1431 C C . GLU A 1 203 ? -100.269 -9.340 -101.029 1.00 24.85 224 GLU A C 1
ATOM 1432 O O . GLU A 1 203 ? -99.502 -10.300 -101.160 1.00 23.65 224 GLU A O 1
ATOM 1438 N N . ALA A 1 204 ? -101.527 -9.463 -100.609 1.00 20.08 225 ALA A N 1
ATOM 1439 C CA . ALA A 1 204 ? -102.069 -10.753 -100.205 1.00 23.29 225 ALA A CA 1
ATOM 1440 C C . ALA A 1 204 ? -101.960 -11.791 -101.340 1.00 26.67 225 ALA A C 1
ATOM 1441 O O . ALA A 1 204 ? -101.340 -12.862 -101.170 1.00 26.54 225 ALA A O 1
ATOM 1443 N N . GLU A 1 205 ? -102.520 -11.458 -102.502 1.00 25.58 226 GLU A N 1
ATOM 1444 C CA . GLU A 1 205 ? -102.429 -12.328 -103.676 1.00 32.78 226 GLU A CA 1
ATOM 1445 C C . GLU A 1 205 ? -100.978 -12.684 -104.014 1.00 28.34 226 GLU A C 1
ATOM 1446 O O . GLU A 1 205 ? -100.626 -13.859 -104.163 1.00 30.65 226 GLU A O 1
ATOM 1452 N N . LYS A 1 206 ? -100.146 -11.656 -104.123 1.00 26.46 227 LYS A N 1
ATOM 1453 C CA . LYS A 1 206 ? -98.742 -11.835 -104.465 1.00 31.78 227 LYS A CA 1
ATOM 1454 C C . LYS A 1 206 ? -98.068 -12.876 -103.567 1.00 30.92 227 LYS A C 1
ATOM 1455 O O . LYS A 1 206 ? -97.393 -13.795 -104.043 1.00 34.07 227 LYS A O 1
ATOM 1461 N N . GLN A 1 207 ? -98.271 -12.727 -102.262 1.00 31.16 228 GLN A N 1
ATOM 1462 C CA . GLN A 1 207 ? -97.618 -13.581 -101.282 1.00 27.62 228 GLN A CA 1
ATOM 1463 C C . GLN A 1 207 ? -98.216 -15.007 -101.229 1.00 26.37 228 GLN A C 1
ATOM 1464 O O . GLN A 1 207 ? -97.497 -15.981 -100.962 1.00 30.01 228 GLN A O 1
ATOM 1470 N N . ALA A 1 208 ? -99.523 -15.124 -101.457 1.00 23.65 229 ALA A N 1
ATOM 1471 C CA . ALA A 1 208 ? -100.164 -16.434 -101.564 1.00 28.69 229 ALA A CA 1
ATOM 1472 C C . ALA A 1 208 ? -99.579 -17.218 -102.713 1.00 29.33 229 ALA A C 1
ATOM 1473 O O . ALA A 1 208 ? -99.074 -18.318 -102.519 1.00 28.95 229 ALA A O 1
ATOM 1475 N N . LYS A 1 209 ? -99.686 -16.645 -103.911 1.00 29.61 230 LYS A N 1
ATOM 1476 C CA . LYS A 1 209 ? -99.062 -17.212 -105.102 1.00 32.82 230 LYS A CA 1
ATOM 1477 C C . LYS A 1 209 ? -97.611 -17.623 -104.839 1.00 32.71 230 LYS A C 1
ATOM 1478 O O . LYS A 1 209 ? -97.236 -18.771 -105.111 1.00 36.29 230 LYS A O 1
ATOM 1484 N N . ALA A 1 210 ? -96.800 -16.701 -104.309 1.00 31.34 231 ALA A N 1
ATOM 1485 C CA . ALA A 1 210 ? -95.396 -17.013 -104.001 1.00 26.23 231 ALA A CA 1
ATOM 1486 C C . ALA A 1 210 ? -95.253 -18.225 -103.070 1.00 32.57 231 ALA A C 1
ATOM 1487 O O . ALA A 1 210 ? -94.405 -19.111 -103.297 1.00 28.26 231 ALA A O 1
ATOM 1489 N N . ALA A 1 211 ? -96.102 -18.276 -102.042 1.00 30.03 232 ALA A N 1
ATOM 1490 C CA . ALA A 1 211 ? -96.072 -19.372 -101.082 1.00 26.84 232 ALA A CA 1
ATOM 1491 C C . ALA A 1 211 ? -96.390 -20.682 -101.788 1.00 28.33 232 ALA A C 1
ATOM 1492 O O . ALA A 1 211 ? -95.693 -21.686 -101.635 1.00 25.90 232 ALA A O 1
ATOM 1494 N N . PHE A 1 212 ? -97.455 -20.649 -102.571 1.00 25.52 233 PHE A N 1
ATOM 1495 C CA . PHE A 1 212 ? -97.921 -21.807 -103.302 1.00 30.13 233 PHE A CA 1
ATOM 1496 C C . PHE A 1 212 ? -96.848 -22.382 -104.227 1.00 35.88 233 PHE A C 1
ATOM 1497 O O . PHE A 1 212 ? -96.634 -23.597 -104.270 1.00 32.23 233 PHE A O 1
ATOM 1505 N N . GLN A 1 213 ? -96.141 -21.508 -104.936 1.00 34.04 234 GLN A N 1
ATOM 1506 C CA . GLN A 1 213 ? -95.199 -21.990 -105.931 1.00 34.47 234 GLN A CA 1
ATOM 1507 C C . GLN A 1 213 ? -93.905 -22.456 -105.279 1.00 31.31 234 GLN A C 1
ATOM 1508 O O . GLN A 1 213 ? -93.322 -23.446 -105.716 1.00 31.14 234 GLN A O 1
ATOM 1514 N N . ASN A 1 214 ? -93.494 -21.813 -104.189 1.00 26.65 235 ASN A N 1
ATOM 1515 C CA . ASN A 1 214 ? -92.322 -22.295 -103.468 1.00 23.85 235 ASN A CA 1
ATOM 1516 C C . ASN A 1 214 ? -92.571 -23.667 -102.820 1.00 27.43 235 ASN A C 1
ATOM 1517 O O . ASN A 1 214 ? -91.633 -24.436 -102.576 1.00 31.21 235 ASN A O 1
ATOM 1522 N N . GLY A 1 215 ? -93.833 -23.959 -102.517 1.00 29.13 236 GLY A N 1
ATOM 1523 C CA . GLY A 1 215 ? -94.220 -25.267 -102.013 1.00 26.50 236 GLY A CA 1
ATOM 1524 C C . GLY A 1 215 ? -94.622 -25.364 -100.549 1.00 31.42 236 GLY A C 1
ATOM 1525 O O . GLY A 1 215 ? -93.768 -25.322 -99.665 1.00 26.93 236 GLY A O 1
ATOM 1526 N N . VAL A 1 216 ? -95.918 -25.534 -100.285 1.00 27.49 237 VAL A N 1
ATOM 1527 C CA . VAL A 1 216 ? -96.378 -25.686 -98.904 1.00 27.31 237 VAL A CA 1
ATOM 1528 C C . VAL A 1 216 ? -96.393 -27.153 -98.486 1.00 32.37 237 VAL A C 1
ATOM 1529 O O . VAL A 1 216 ? -95.824 -28.001 -99.172 1.00 36.81 237 VAL A O 1
ATOM 1533 N N . PHE A 1 217 ? -97.033 -27.448 -97.357 1.00 28.35 238 PHE A N 1
ATOM 1534 C CA . PHE A 1 217 ? -97.150 -28.823 -96.882 1.00 32.12 238 PHE A CA 1
ATOM 1535 C C . PHE A 1 217 ? -97.724 -29.711 -97.978 1.00 28.83 238 PHE A C 1
ATOM 1536 O O . PHE A 1 217 ? -98.600 -29.265 -98.751 1.00 25.35 238 PHE A O 1
ATOM 1544 N N . GLU A 1 218 ? -97.226 -30.946 -98.072 1.00 26.47 239 GLU A N 1
ATOM 1545 C CA . GLU A 1 218 ? -97.709 -31.853 -99.129 1.00 31.61 239 GLU A CA 1
ATOM 1546 C C . GLU A 1 218 ? -98.560 -32.994 -98.576 1.00 28.68 239 GLU A C 1
ATOM 1547 O O . GLU A 1 218 ? -99.267 -33.648 -99.327 1.00 34.34 239 GLU A O 1
ATOM 1553 N N . SER A 1 219 ? -98.478 -33.237 -97.269 1.00 28.72 240 SER A N 1
ATOM 1554 C CA . SER A 1 219 ? -99.406 -34.150 -96.596 1.00 30.29 240 SER A CA 1
ATOM 1555 C C . SER A 1 219 ? -99.339 -33.930 -95.094 1.00 31.40 240 SER A C 1
ATOM 1556 O O . SER A 1 219 ? -98.528 -33.137 -94.619 1.00 28.27 240 SER A O 1
ATOM 1559 N N . ASN A 1 220 ? -100.161 -34.669 -94.353 1.00 27.84 241 ASN A N 1
ATOM 1560 C CA . ASN A 1 220 ? -100.165 -34.618 -92.898 1.00 20.82 241 ASN A CA 1
ATOM 1561 C C . ASN A 1 220 ? -98.818 -34.969 -92.260 1.00 27.88 241 ASN A C 1
ATOM 1562 O O . ASN A 1 220 ? -98.569 -34.624 -91.102 1.00 27.16 241 ASN A O 1
ATOM 1567 N N . ASP A 1 221 ? -97.955 -35.663 -93.007 1.00 28.46 242 ASP A N 1
ATOM 1568 C CA . ASP A 1 221 ? -96.608 -36.009 -92.533 1.00 29.24 242 ASP A CA 1
ATOM 1569 C C . ASP A 1 221 ? -95.745 -34.787 -92.285 1.00 35.06 242 ASP A C 1
ATOM 1570 O O . ASP A 1 221 ? -94.788 -34.835 -91.513 1.00 32.25 242 ASP A O 1
ATOM 1575 N N . ASP A 1 222 ? -96.085 -33.700 -92.965 1.00 24.77 243 ASP A N 1
ATOM 1576 C CA . ASP A 1 222 ? -95.321 -32.472 -92.892 1.00 26.31 243 ASP A CA 1
ATOM 1577 C C . ASP A 1 222 ? -95.785 -31.525 -91.782 1.00 27.22 243 ASP A C 1
ATOM 1578 O O . ASP A 1 222 ? -95.126 -30.521 -91.517 1.00 26.92 243 ASP A O 1
ATOM 1583 N N . ASN A 1 223 ? -96.920 -31.841 -91.154 1.00 25.48 244 ASN A N 1
ATOM 1584 C CA . ASN A 1 223 ? -97.477 -31.036 -90.057 1.00 25.90 244 ASN A CA 1
ATOM 1585 C C . ASN A 1 223 ? -96.458 -30.634 -89.004 1.00 26.17 244 ASN A C 1
ATOM 1586 O O . ASN A 1 223 ? -95.575 -31.410 -88.663 1.00 25.97 244 ASN A O 1
ATOM 1591 N N . CYS A 1 224 ? -96.591 -29.413 -88.495 1.00 22.28 245 CYS A N 1
ATOM 1592 C CA . CYS A 1 224 ? -95.733 -28.945 -87.421 1.00 23.66 245 CYS A CA 1
ATOM 1593 C C . CYS A 1 224 ? -96.305 -29.325 -86.048 1.00 24.11 245 CYS A C 1
ATOM 1594 O O . CYS A 1 224 ? -97.315 -28.775 -85.607 1.00 22.69 245 CYS A O 1
ATOM 1597 N N . LEU A 1 225 ? -95.646 -30.280 -85.399 1.00 30.53 246 LEU A N 1
ATOM 1598 C CA . LEU A 1 225 ? -96.085 -30.891 -84.139 1.00 24.90 246 LEU A CA 1
ATOM 1599 C C . LEU A 1 225 ? -95.041 -30.810 -83.072 1.00 20.45 246 LEU A C 1
ATOM 1600 O O . LEU A 1 225 ? -93.853 -30.910 -83.358 1.00 26.69 246 LEU A O 1
ATOM 1605 N N . MET A 1 226 ? -95.483 -30.666 -81.834 1.00 21.50 247 MET A N 1
ATOM 1606 C CA . MET A 1 226 ? -94.649 -30.998 -80.697 1.00 22.58 247 MET A CA 1
ATOM 1607 C C . MET A 1 226 ? -95.210 -32.258 -80.041 1.00 29.17 247 MET A C 1
ATOM 1608 O O . MET A 1 226 ? -96.381 -32.285 -79.642 1.00 30.99 247 MET A O 1
ATOM 1613 N N . HIS A 1 227 ? -94.395 -33.305 -79.980 1.00 25.54 248 HIS A N 1
ATOM 1614 C CA . HIS A 1 227 ? -94.726 -34.498 -79.218 1.00 30.61 248 HIS A CA 1
ATOM 1615 C C . HIS A 1 227 ? -94.239 -34.280 -77.796 1.00 29.89 248 HIS A C 1
ATOM 1616 O O . HIS A 1 227 ? -93.085 -33.909 -77.584 1.00 29.65 248 HIS A O 1
ATOM 1623 N N . HIS A 1 228 ? -95.153 -34.447 -76.847 1.00 24.76 249 HIS A N 1
ATOM 1624 C CA . HIS A 1 228 ? -94.925 -34.172 -75.419 1.00 38.52 249 HIS A CA 1
ATOM 1625 C C . HIS A 1 228 ? -94.665 -35.421 -74.571 1.00 38.25 249 HIS A C 1
ATOM 1626 O O . HIS A 1 228 ? -95.481 -36.335 -74.539 1.00 31.42 249 HIS A O 1
ATOM 1633 N N . LEU A 1 229 ? -93.538 -35.466 -73.874 1.00 40.86 250 LEU A N 1
ATOM 1634 C CA . LEU A 1 229 ? -93.178 -36.684 -73.158 1.00 39.39 250 LEU A CA 1
ATOM 1635 C C . LEU A 1 229 ? -92.894 -36.470 -71.673 1.00 41.84 250 LEU A C 1
ATOM 1636 O O . LEU A 1 229 ? -92.751 -37.434 -70.912 1.00 49.54 250 LEU A O 1
ATOM 1641 N N . PHE A 1 242 ? -92.532 -27.059 -69.058 1.00 41.08 263 PHE A N 1
ATOM 1642 C CA . PHE A 1 242 ? -92.865 -26.908 -70.476 1.00 40.49 263 PHE A CA 1
ATOM 1643 C C . PHE A 1 242 ? -92.841 -28.260 -71.194 1.00 37.51 263 PHE A C 1
ATOM 1644 O O . PHE A 1 242 ? -92.979 -28.344 -72.417 1.00 34.41 263 PHE A O 1
ATOM 1652 N N . ARG A 1 243 ? -92.632 -29.325 -70.435 1.00 39.61 264 ARG A N 1
ATOM 1653 C CA . ARG A 1 243 ? -92.507 -30.644 -71.041 1.00 36.98 264 ARG A CA 1
ATOM 1654 C C . ARG A 1 243 ? -93.870 -31.318 -71.281 1.00 39.22 264 ARG A C 1
ATOM 1655 O O . ARG A 1 243 ? -93.993 -32.200 -72.138 1.00 37.73 264 ARG A O 1
ATOM 1663 N N . GLY A 1 244 ? -94.884 -30.922 -70.515 1.00 37.31 265 GLY A N 1
ATOM 1664 C CA . GLY A 1 244 ? -96.251 -31.335 -70.809 1.00 36.53 265 GLY A CA 1
ATOM 1665 C C . GLY A 1 244 ? -97.019 -30.359 -71.700 1.00 31.18 265 GLY A C 1
ATOM 1666 O O . GLY A 1 244 ? -96.741 -29.149 -71.697 1.00 29.66 265 GLY A O 1
ATOM 1667 N N . ASN A 1 245 ? -98.001 -30.876 -72.441 1.00 24.94 266 ASN A N 1
ATOM 1668 C CA . ASN A 1 245 ? -98.881 -30.037 -73.252 1.00 25.79 266 ASN A CA 1
ATOM 1669 C C . ASN A 1 245 ? -99.524 -28.971 -72.357 1.00 17.42 266 ASN A C 1
ATOM 1670 O O . ASN A 1 245 ? -100.207 -29.291 -71.389 1.00 18.99 266 ASN A O 1
ATOM 1675 N N . GLY A 1 246 ? -99.259 -27.699 -72.646 1.00 23.38 267 GLY A N 1
ATOM 1676 C CA . GLY A 1 246 ? -99.838 -26.600 -71.873 1.00 17.57 267 GLY A CA 1
ATOM 1677 C C . GLY A 1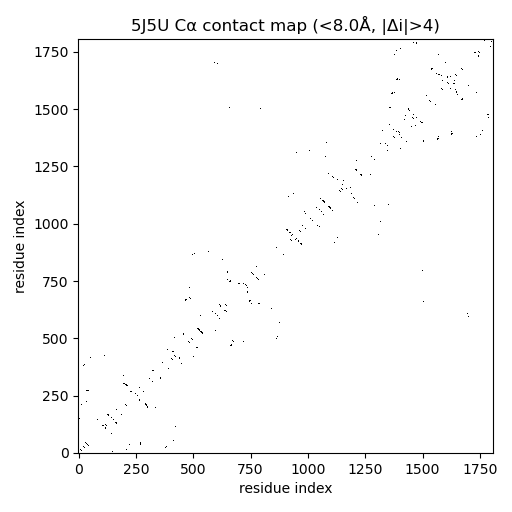 246 ? -101.359 -26.496 -71.961 1.00 14.27 267 GLY A C 1
ATOM 1678 O O . GLY A 1 246 ? -102.054 -26.140 -70.997 1.00 12.63 267 GLY A O 1
ATOM 1679 N N . LEU A 1 247 ? -101.883 -26.808 -73.138 1.00 13.82 268 LEU A N 1
ATOM 1680 C CA . LEU A 1 247 ? -103.327 -26.750 -73.351 1.00 18.09 268 LEU A CA 1
ATOM 1681 C C . LEU A 1 247 ? -104.023 -27.785 -72.461 1.00 19.40 268 LEU A C 1
ATOM 1682 O O . LEU A 1 247 ? -105.054 -27.485 -71.834 1.00 16.14 268 LEU A O 1
ATOM 1687 N N . SER A 1 248 ? -103.443 -28.983 -72.378 1.00 9.78 269 SER A N 1
ATOM 1688 C CA . SER A 1 248 ? -104.001 -30.000 -71.493 1.00 15.47 269 SER A CA 1
ATOM 1689 C C . SER A 1 248 ? -103.904 -29.524 -70.058 1.00 15.30 269 SER A C 1
ATOM 1690 O O . SER A 1 248 ? -104.825 -29.697 -69.282 1.00 13.10 269 SER A O 1
ATOM 1693 N N . TYR A 1 249 ? -102.807 -28.866 -69.722 1.00 17.23 270 TYR A N 1
ATOM 1694 C CA . TYR A 1 249 ? -102.703 -28.260 -68.402 1.00 16.10 270 TYR A CA 1
ATOM 1695 C C . TYR A 1 249 ? -103.939 -27.392 -68.123 1.00 15.02 270 TYR A C 1
ATOM 1696 O O . TYR A 1 249 ? -104.512 -27.442 -67.032 1.00 16.91 270 TYR A O 1
ATOM 1705 N N . GLY A 1 250 ? -104.347 -26.590 -69.104 1.00 17.99 271 GLY A N 1
ATOM 1706 C CA . GLY A 1 250 ? -105.563 -25.804 -68.925 1.00 14.88 271 GLY A CA 1
ATOM 1707 C C . GLY A 1 250 ? -106.807 -26.684 -68.751 1.00 16.28 271 GLY A C 1
ATOM 1708 O O . GLY A 1 250 ? -107.601 -26.474 -67.848 1.00 16.61 271 GLY A O 1
ATOM 1709 N N . PHE A 1 251 ? -106.966 -27.670 -69.631 1.00 16.01 272 PHE A N 1
ATOM 1710 C CA . PHE A 1 251 ? -108.054 -28.648 -69.532 1.00 15.46 272 PHE A CA 1
ATOM 1711 C C . PHE A 1 251 ? -108.153 -29.304 -68.149 1.00 17.05 272 PHE A C 1
ATOM 1712 O O . PHE A 1 251 ? -109.252 -29.513 -67.639 1.00 19.42 272 PHE A O 1
ATOM 1720 N N . ILE A 1 252 ? -107.001 -29.589 -67.541 1.00 18.53 273 ILE A N 1
ATOM 1721 C CA . ILE A 1 252 ? -106.911 -30.276 -66.243 1.00 16.33 273 ILE A CA 1
ATOM 1722 C C . ILE A 1 252 ? -107.125 -29.299 -65.079 1.00 17.28 273 ILE A C 1
ATOM 1723 O O . ILE A 1 252 ? -107.737 -29.652 -64.082 1.00 20.01 273 ILE A O 1
ATOM 1728 N N . SER A 1 253 ? -106.674 -28.057 -65.217 1.00 18.14 274 SER A N 1
ATOM 1729 C CA . SER A 1 253 ? -106.922 -27.072 -64.162 1.00 22.61 274 SER A CA 1
ATOM 1730 C C . SER A 1 253 ? -108.379 -26.581 -64.169 1.00 16.72 274 SER A C 1
ATOM 1731 O O . SER A 1 253 ? -108.840 -26.007 -63.195 1.00 18.33 274 SER A O 1
ATOM 1734 N N . ASP A 1 254 ? -109.092 -26.801 -65.264 1.00 15.92 275 ASP A N 1
ATOM 1735 C CA . ASP A 1 254 ? -110.537 -26.573 -65.291 1.00 19.43 275 ASP A CA 1
ATOM 1736 C C . ASP A 1 254 ? -111.298 -27.786 -64.744 1.00 22.82 275 ASP A C 1
ATOM 1737 O O . ASP A 1 254 ? -112.534 -27.865 -64.857 1.00 20.83 275 ASP A O 1
ATOM 1742 N N . GLU A 1 255 ? -110.554 -28.728 -64.161 1.00 22.43 276 GLU A N 1
ATOM 1743 C CA . GLU A 1 255 ? -111.135 -29.951 -63.591 1.00 23.98 276 GLU A CA 1
ATOM 1744 C C . GLU A 1 255 ? -111.973 -30.735 -64.598 1.00 19.78 276 GLU A C 1
ATOM 1745 O O . GLU A 1 255 ? -113.016 -31.278 -64.239 1.00 24.53 276 GLU A O 1
ATOM 1751 N N . HIS A 1 256 ? -111.508 -30.792 -65.845 1.00 18.76 277 HIS A N 1
ATOM 1752 C CA . HIS A 1 256 ? -112.199 -31.511 -66.914 1.00 20.42 277 HIS A CA 1
ATOM 1753 C C . HIS A 1 256 ? -113.632 -31.023 -67.021 1.00 20.68 277 HIS A C 1
ATOM 1754 O O . HIS A 1 256 ? -114.540 -31.793 -67.315 1.00 25.78 277 HIS A O 1
ATOM 1761 N N . GLY A 1 257 ? -113.820 -29.729 -66.773 1.00 19.45 278 GLY A N 1
ATOM 1762 C CA . GLY A 1 257 ? -115.126 -29.115 -66.855 1.00 14.28 278 GLY A CA 1
ATOM 1763 C C . GLY A 1 257 ? -115.417 -28.475 -68.195 1.00 14.45 278 GLY A C 1
ATOM 1764 O O . GLY A 1 257 ? -116.493 -27.909 -68.392 1.00 16.45 278 GLY A O 1
ATOM 1765 N N . ASP A 1 258 ? -114.482 -28.572 -69.131 1.00 15.01 279 ASP A N 1
ATOM 1766 C CA . ASP A 1 258 ? -114.706 -27.980 -70.447 1.00 14.71 279 ASP A CA 1
ATOM 1767 C C . ASP A 1 258 ? -115.420 -28.955 -71.373 1.00 14.50 279 ASP A C 1
ATOM 1768 O O . ASP A 1 258 ? -115.102 -30.142 -71.386 1.00 12.73 279 ASP A O 1
ATOM 1773 N N . HIS A 1 259 ? -116.386 -28.434 -72.137 1.00 16.00 280 HIS A N 1
ATOM 1774 C CA . HIS A 1 259 ? -117.071 -29.169 -73.207 1.00 11.91 280 HIS A CA 1
ATOM 1775 C C . HIS A 1 259 ? -116.903 -28.419 -74.504 1.00 15.82 280 HIS A C 1
ATOM 1776 O O . HIS A 1 259 ? -116.569 -27.232 -74.496 1.00 14.38 280 HIS A O 1
ATOM 1783 N N . PHE A 1 260 ? -117.162 -29.091 -75.620 1.00 11.80 281 PHE A N 1
ATOM 1784 C CA . PHE A 1 260 ? -117.246 -28.402 -76.901 1.00 14.37 281 PHE A CA 1
ATOM 1785 C C . PHE A 1 260 ? -118.536 -27.601 -76.947 1.00 14.01 281 PHE A C 1
ATOM 1786 O O . PHE A 1 260 ? -119.515 -27.925 -76.265 1.00 16.07 281 PHE A O 1
ATOM 1794 N N . SER A 1 261 ? -118.542 -26.520 -77.707 1.00 14.76 282 SER A N 1
ATOM 1795 C CA . SER A 1 261 ? -119.734 -25.685 -77.738 1.00 18.52 282 SER A CA 1
ATOM 1796 C C . SER A 1 261 ? -120.854 -26.336 -78.555 1.00 16.52 282 SER A C 1
ATOM 1797 O O . SER A 1 261 ? -120.594 -27.173 -79.418 1.00 15.10 282 SER A O 1
ATOM 1800 N N . SER A 1 262 ? -122.094 -25.946 -78.291 1.00 16.62 283 SER A N 1
ATOM 1801 C CA . SER A 1 262 ? -123.222 -26.443 -79.078 1.00 16.92 283 SER A CA 1
ATOM 1802 C C . SER A 1 262 ? -123.052 -26.113 -80.570 1.00 18.10 283 SER A C 1
ATOM 1803 O O . SER A 1 262 ? -123.470 -26.871 -81.432 1.00 16.96 283 SER A O 1
ATOM 1806 N N . LEU A 1 263 ? -122.437 -24.976 -80.878 1.00 19.07 284 LEU A N 1
ATOM 1807 C CA . LEU A 1 263 ? -122.206 -24.600 -82.271 1.00 15.09 284 LEU A CA 1
ATOM 1808 C C . LEU A 1 263 ? -121.356 -25.665 -83.012 1.00 18.37 284 LEU A C 1
ATOM 1809 O O . LEU A 1 263 ? -121.710 -26.128 -84.115 1.00 21.67 284 LEU A O 1
ATOM 1814 N N . LEU A 1 264 ? -120.241 -26.057 -82.406 1.00 12.48 285 LEU A N 1
ATOM 1815 C CA . LEU A 1 264 ? -119.374 -27.040 -83.027 1.00 15.82 285 LEU A CA 1
ATOM 1816 C C . LEU A 1 264 ? -120.042 -28.415 -83.084 1.00 16.49 285 LEU A C 1
ATOM 1817 O O . LEU A 1 264 ? -120.091 -29.033 -84.134 1.00 18.70 285 LEU A O 1
ATOM 1822 N N . ILE A 1 265 ? -120.579 -28.879 -81.966 1.00 17.12 286 ILE A N 1
ATOM 1823 C CA . ILE A 1 265 ? -121.183 -30.204 -81.931 1.00 18.86 286 ILE A CA 1
ATOM 1824 C C . ILE A 1 265 ? -122.345 -30.296 -82.912 1.00 23.52 286 ILE A C 1
ATOM 1825 O O . ILE A 1 265 ? -122.399 -31.228 -83.697 1.00 22.38 286 ILE A O 1
ATOM 1830 N N . ASP A 1 266 ? -123.267 -29.337 -82.868 1.00 19.44 287 ASP A N 1
ATOM 1831 C CA . ASP A 1 266 ? -124.347 -29.318 -83.842 1.00 20.55 287 ASP A CA 1
ATOM 1832 C C . ASP A 1 266 ? -123.808 -29.320 -85.271 1.00 27.01 287 ASP A C 1
ATOM 1833 O O . ASP A 1 266 ? -124.366 -29.990 -86.127 1.00 25.93 287 ASP A O 1
ATOM 1838 N N . TYR A 1 267 ? -122.739 -28.574 -85.553 1.00 24.60 288 TYR A N 1
ATOM 1839 C CA . TYR A 1 267 ? -122.259 -28.580 -86.931 1.00 22.15 288 TYR A CA 1
ATOM 1840 C C . TYR A 1 267 ? -121.735 -29.959 -87.331 1.00 24.95 288 TYR A C 1
ATOM 1841 O O . TYR A 1 267 ? -122.021 -30.434 -88.432 1.00 26.58 288 TYR A O 1
ATOM 1850 N N . LEU A 1 268 ? -120.959 -30.588 -86.454 1.00 24.72 289 LEU A N 1
ATOM 1851 C CA . LEU A 1 268 ? -120.359 -31.880 -86.758 1.00 22.72 289 LEU A CA 1
ATOM 1852 C C . LEU A 1 268 ? -121.421 -32.986 -86.862 1.00 27.87 289 LEU A C 1
ATOM 1853 O O . LEU A 1 268 ? -121.354 -33.862 -87.729 1.00 26.63 289 LEU A O 1
ATOM 1858 N N . ARG A 1 269 ? -122.415 -32.921 -85.985 1.00 28.12 290 ARG A N 1
ATOM 1859 C CA . ARG A 1 269 ? -123.483 -33.905 -85.951 1.00 22.92 290 ARG A CA 1
ATOM 1860 C C . ARG A 1 269 ? -124.473 -33.740 -87.120 1.00 25.57 290 ARG A C 1
ATOM 1861 O O . ARG A 1 269 ? -124.785 -34.715 -87.807 1.00 30.15 290 ARG A O 1
ATOM 1869 N N . ASP A 1 270 ? -124.972 -32.525 -87.343 1.00 22.46 291 ASP A N 1
ATOM 1870 C CA . ASP A 1 270 ? -126.012 -32.309 -88.348 1.00 26.89 291 ASP A CA 1
ATOM 1871 C C . ASP A 1 270 ? -125.509 -32.494 -89.787 1.00 31.40 291 ASP A C 1
ATOM 1872 O O . ASP A 1 270 ? -126.308 -32.706 -90.695 1.00 34.42 291 ASP A O 1
ATOM 1877 N N . ASN A 1 271 ? -124.200 -32.423 -90.003 1.00 22.30 292 ASN A N 1
ATOM 1878 C CA . ASN A 1 271 ? -123.649 -32.584 -91.355 1.00 27.20 292 ASN A CA 1
ATOM 1879 C C . ASN A 1 271 ? -122.931 -33.918 -91.537 1.00 25.85 292 ASN A C 1
ATOM 1880 O O . ASN A 1 271 ? -122.307 -34.154 -92.568 1.00 29.98 292 ASN A O 1
ATOM 1885 N N . GLY A 1 272 ? -122.999 -34.774 -90.523 1.00 25.34 293 GLY A N 1
ATOM 1886 C CA . GLY A 1 272 ? -122.352 -36.071 -90.568 1.00 26.59 293 GLY A CA 1
ATOM 1887 C C . GLY A 1 272 ? -120.846 -36.054 -90.743 1.00 29.92 293 GLY A C 1
ATOM 1888 O O . GLY A 1 272 ? -120.305 -36.866 -91.482 1.00 29.59 293 GLY A O 1
ATOM 1889 N N . ASP A 1 273 ? -120.174 -35.119 -90.077 1.00 28.85 294 ASP A N 1
ATOM 1890 C CA . ASP A 1 273 ? -118.715 -35.070 -90.058 1.00 26.94 294 ASP A CA 1
ATOM 1891 C C . ASP A 1 273 ? -118.188 -36.254 -89.237 1.00 23.68 294 ASP A C 1
ATOM 1892 O O . ASP A 1 273 ? -118.670 -36.507 -88.139 1.00 29.92 294 ASP A O 1
ATOM 1897 N N . PRO A 1 274 ? -117.222 -37.012 -89.780 1.00 27.51 295 PRO A N 1
ATOM 1898 C CA . PRO A 1 274 ? -116.670 -38.163 -89.047 1.00 23.34 295 PRO A CA 1
ATOM 1899 C C . PRO A 1 274 ? -115.870 -37.766 -87.797 1.00 23.74 295 PRO A C 1
ATOM 1900 O O . PRO A 1 274 ? -115.473 -38.625 -87.010 1.00 25.45 295 PRO A O 1
ATOM 1904 N N . ARG A 1 275 ? -115.618 -36.477 -87.617 1.00 26.84 296 ARG A N 1
ATOM 1905 C CA . ARG A 1 275 ? -114.780 -36.063 -86.504 1.00 24.97 296 ARG A CA 1
ATOM 1906 C C . ARG A 1 275 ? -115.570 -35.998 -85.218 1.00 17.23 296 ARG A C 1
ATOM 1907 O O . ARG A 1 275 ? -114.984 -35.835 -84.161 1.00 20.38 296 ARG A O 1
ATOM 1915 N N . LEU A 1 276 ? -116.888 -36.148 -85.317 1.00 17.52 297 LEU A N 1
ATOM 1916 C CA . LEU A 1 276 ? -117.798 -36.008 -84.173 1.00 27.07 297 LEU A CA 1
ATOM 1917 C C . LEU A 1 276 ? -117.392 -36.828 -82.936 1.00 26.77 297 LEU A C 1
ATOM 1918 O O . LEU A 1 276 ? -117.208 -36.267 -81.838 1.00 19.07 297 LEU A O 1
ATOM 1923 N N . LYS A 1 277 ? -117.253 -38.144 -83.116 1.00 21.45 298 LYS A N 1
ATOM 1924 C CA . LYS A 1 277 ? -116.901 -39.054 -82.013 1.00 22.44 298 LYS A CA 1
ATOM 1925 C C . LYS A 1 277 ? -115.394 -39.186 -81.804 1.00 19.49 298 LYS A C 1
ATOM 1926 O O . LYS A 1 277 ? -114.945 -39.673 -80.756 1.00 22.37 298 LYS A O 1
ATOM 1932 N N . MET A 1 278 ? -114.611 -38.757 -82.792 1.00 14.78 299 MET A N 1
ATOM 1933 C CA . MET A 1 278 ? -113.171 -38.663 -82.593 1.00 16.23 299 MET A CA 1
ATOM 1934 C C . MET A 1 278 ? -112.887 -37.570 -81.564 1.00 17.89 299 MET A C 1
ATOM 1935 O O . MET A 1 278 ? -111.871 -37.611 -80.878 1.00 18.45 299 MET A O 1
ATOM 1940 N N . LEU A 1 279 ? -113.789 -36.589 -81.473 1.00 12.90 300 LEU A N 1
ATOM 1941 C CA . LEU A 1 279 ? -113.595 -35.430 -80.592 1.00 17.05 300 LEU A CA 1
ATOM 1942 C C . LEU A 1 279 ? -114.434 -35.507 -79.311 1.00 15.21 300 LEU A C 1
ATOM 1943 O O . LEU A 1 279 ? -113.929 -35.256 -78.225 1.00 18.45 300 LEU A O 1
ATOM 1948 N N . ALA A 1 280 ? -115.719 -35.835 -79.449 1.00 16.90 301 ALA A N 1
ATOM 1949 C CA . ALA A 1 280 ? -116.662 -35.757 -78.330 1.00 17.11 301 ALA A CA 1
ATOM 1950 C C . ALA A 1 280 ? -116.999 -37.115 -77.687 1.00 24.20 301 ALA A C 1
ATOM 1951 O O . ALA A 1 280 ? -117.156 -38.128 -78.368 1.00 24.21 301 ALA A O 1
ATOM 1953 N N . THR A 1 281 ? -117.149 -37.113 -76.370 1.00 21.82 302 THR A N 1
ATOM 1954 C CA . THR A 1 281 ? -117.667 -38.260 -75.666 1.00 18.76 302 THR A CA 1
ATOM 1955 C C . THR A 1 281 ? -119.187 -38.127 -75.586 1.00 23.77 302 THR A C 1
ATOM 1956 O O . THR A 1 281 ? -119.715 -37.010 -75.493 1.00 20.00 302 THR A O 1
ATOM 1960 N N . PRO A 1 282 ? -119.900 -39.262 -75.624 1.00 25.66 303 PRO A N 1
ATOM 1961 C CA . PRO A 1 282 ? -121.372 -39.232 -75.639 1.00 22.50 303 PRO A CA 1
ATOM 1962 C C . PRO A 1 282 ? -121.970 -38.769 -74.312 1.00 20.02 303 PRO A C 1
ATOM 1963 O O . PRO A 1 282 ? -121.303 -38.865 -73.293 1.00 18.45 303 PRO A O 1
ATOM 1967 N N . LYS A 1 283 ? -123.201 -38.262 -74.322 1.00 19.87 304 LYS A N 1
ATOM 1968 C CA . LYS A 1 283 ? -123.906 -37.967 -73.072 1.00 20.34 304 LYS A CA 1
ATOM 1969 C C . LYS A 1 283 ? -124.114 -39.254 -72.262 1.00 23.58 304 LYS A C 1
ATOM 1970 O O . LYS A 1 283 ? -124.286 -40.335 -72.839 1.00 22.59 304 LYS A O 1
ATOM 1976 N N . THR A 1 284 ? -124.105 -39.151 -70.934 1.00 24.02 305 THR A N 1
ATOM 1977 C CA . THR A 1 284 ? -124.396 -40.316 -70.100 1.00 17.92 305 THR A CA 1
ATOM 1978 C C . THR A 1 284 ? -125.726 -40.128 -69.393 1.00 22.74 305 THR A C 1
ATOM 1979 O O . THR A 1 284 ? -126.386 -41.096 -69.023 1.00 29.97 305 THR A O 1
ATOM 1983 N N . GLY A 1 285 ? -126.125 -38.874 -69.229 1.00 22.15 306 GLY A N 1
ATOM 1984 C CA . GLY A 1 285 ? -127.406 -38.558 -68.643 1.00 20.17 306 GLY A CA 1
ATOM 1985 C C . GLY A 1 285 ? -128.389 -38.055 -69.684 1.00 23.19 306 GLY A C 1
ATOM 1986 O O . GLY A 1 285 ? -128.004 -37.622 -70.766 1.00 22.65 306 GLY A O 1
ATOM 1987 N N . SER A 1 286 ? -129.669 -38.097 -69.334 1.00 27.12 307 SER A N 1
ATOM 1988 C CA . SER A 1 286 ? -130.734 -37.561 -70.172 1.00 23.88 307 SER A CA 1
ATOM 1989 C C . SER A 1 286 ? -131.042 -36.131 -69.801 1.00 23.04 307 SER A C 1
ATOM 1990 O O . SER A 1 286 ? -130.903 -35.748 -68.638 1.00 21.42 307 SER A O 1
ATOM 1993 N N . VAL A 1 287 ? -131.522 -35.364 -70.779 1.00 20.02 308 VAL A N 1
ATOM 1994 C CA . VAL A 1 287 ? -131.942 -33.995 -70.521 1.00 22.00 308 VAL A CA 1
ATOM 1995 C C . VAL A 1 287 ? -133.052 -33.957 -69.475 1.00 28.49 308 VAL A C 1
ATOM 1996 O O . VAL A 1 287 ? -133.271 -32.933 -68.831 1.00 29.52 308 VAL A O 1
ATOM 2000 N N . ASN A 1 288 ? -133.749 -35.076 -69.296 1.00 25.16 309 ASN A N 1
ATOM 2001 C CA . ASN A 1 288 ? -134.809 -35.137 -68.300 1.00 28.04 309 ASN A CA 1
ATOM 2002 C C . ASN A 1 288 ? -134.288 -35.660 -66.970 1.00 26.81 309 ASN A C 1
ATOM 2003 O O . ASN A 1 288 ? -135.053 -35.939 -66.053 1.00 27.61 309 ASN A O 1
ATOM 2008 N N . GLY A 1 289 ? -132.972 -35.775 -66.862 1.00 27.41 310 GLY A N 1
ATOM 2009 C CA . GLY A 1 289 ? -132.368 -36.283 -65.649 1.00 22.63 310 GLY A CA 1
ATOM 2010 C C . GLY A 1 289 ? -132.231 -37.795 -65.707 1.00 30.02 310 GLY A C 1
ATOM 2011 O O . GLY A 1 289 ? -132.876 -38.464 -66.529 1.00 29.43 310 GLY A O 1
ATOM 2012 N N . GLY A 1 290 ? -131.396 -38.332 -64.825 1.00 26.43 311 GLY A N 1
ATOM 2013 C CA . GLY A 1 290 ? -131.127 -39.757 -64.770 1.00 30.42 311 GLY A CA 1
ATOM 2014 C C . GLY A 1 290 ? -130.338 -40.271 -65.958 1.00 28.57 311 GLY A C 1
ATOM 2015 O O . GLY A 1 290 ? -130.010 -39.508 -66.867 1.00 25.67 311 GLY A O 1
ATOM 2016 N N . PRO A 1 291 ? -130.024 -41.574 -65.957 1.00 31.16 312 PRO A N 1
ATOM 2017 C CA . PRO A 1 291 ? -129.251 -42.149 -67.067 1.00 31.94 312 PRO A CA 1
ATOM 2018 C C . PRO A 1 291 ? -129.973 -42.018 -68.410 1.00 25.94 312 PRO A C 1
ATOM 2019 O O . PRO A 1 291 ? -131.199 -41.939 -68.466 1.00 20.65 312 PRO A O 1
ATOM 2023 N N . ILE A 1 292 ? -129.204 -41.982 -69.487 1.00 24.34 313 ILE A N 1
ATOM 2024 C CA . ILE A 1 292 ? -129.769 -41.702 -70.794 1.00 24.31 313 ILE A CA 1
ATOM 2025 C C . ILE A 1 292 ? -130.345 -42.983 -71.411 1.00 25.61 313 ILE A C 1
ATOM 2026 O O . ILE A 1 292 ? -129.763 -44.055 -71.281 1.00 24.50 313 ILE A O 1
ATOM 2031 N N . GLY A 1 293 ? -131.520 -42.863 -72.027 1.00 24.96 314 GLY A N 1
ATOM 2032 C CA . GLY A 1 293 ? -132.221 -43.999 -72.606 1.00 27.30 314 GLY A CA 1
ATOM 2033 C C . GLY A 1 293 ? -132.136 -44.118 -74.118 1.00 27.27 314 GLY A C 1
ATOM 2034 O O . GLY A 1 293 ? -131.627 -43.222 -74.791 1.00 26.81 314 GLY A O 1
ATOM 2035 N N . PRO A 1 294 ? -132.628 -45.240 -74.668 1.00 28.56 315 PRO A N 1
ATOM 2036 C CA . PRO A 1 294 ? -132.587 -45.404 -76.127 1.00 27.35 315 PRO A CA 1
ATOM 2037 C C . PRO A 1 294 ? -133.333 -44.283 -76.861 1.00 24.78 315 PRO A C 1
ATOM 2038 O O . PRO A 1 294 ? -134.360 -43.783 -76.405 1.00 21.11 315 PRO A O 1
ATOM 2042 N N . GLY A 1 295 ? -132.819 -43.910 -78.021 1.00 22.82 316 GLY A N 1
ATOM 2043 C CA . GLY A 1 295 ? -133.469 -42.889 -78.814 1.00 25.96 316 GLY A CA 1
ATOM 2044 C C . GLY A 1 295 ? -133.004 -41.467 -78.550 1.00 23.55 316 GLY A C 1
ATOM 2045 O O . GLY A 1 295 ? -132.961 -40.674 -79.485 1.00 27.19 316 GLY A O 1
ATOM 2046 N N . GLU A 1 296 ? -132.632 -41.138 -77.310 1.00 26.89 317 GLU A N 1
ATOM 2047 C CA . GLU A 1 296 ? -132.224 -39.758 -77.023 1.00 26.62 317 GLU A CA 1
ATOM 2048 C C . GLU A 1 296 ? -130.856 -39.474 -77.610 1.00 20.58 317 GLU A C 1
ATOM 2049 O O . GLU A 1 296 ? -129.927 -40.269 -77.446 1.00 23.78 317 GLU A O 1
ATOM 2055 N N . GLU A 1 297 ? -130.757 -38.330 -78.290 1.00 22.64 318 GLU A N 1
ATOM 2056 C CA . GLU A 1 297 ? -129.513 -37.856 -78.892 1.00 22.86 318 GLU A CA 1
ATOM 2057 C C . GLU A 1 297 ? -128.361 -37.954 -77.918 1.00 19.93 318 GLU A C 1
ATOM 2058 O O . GLU A 1 297 ? -128.459 -37.518 -76.766 1.00 21.78 318 GLU A O 1
ATOM 2064 N N . LEU A 1 298 ? -127.279 -38.544 -78.399 1.00 18.66 319 LEU A N 1
ATOM 2065 C CA . LEU A 1 298 ? -126.090 -38.814 -77.600 1.00 21.23 319 LEU A CA 1
ATOM 2066 C C . LEU A 1 298 ? -125.066 -37.680 -77.679 1.00 25.92 319 LEU A C 1
ATOM 2067 O O . LEU A 1 298 ? -124.180 -37.586 -76.827 1.00 25.78 319 LEU A O 1
ATOM 2072 N N . TYR A 1 299 ? -125.188 -36.824 -78.695 1.00 23.51 320 TYR A N 1
ATOM 2073 C CA . TYR A 1 299 ? -124.164 -35.810 -78.941 1.00 24.71 320 TYR A CA 1
ATOM 2074 C C . TYR A 1 299 ? -124.729 -34.411 -78.985 1.00 23.47 320 TYR A C 1
ATOM 2075 O O . TYR A 1 299 ? -125.362 -34.005 -79.964 1.00 19.95 320 TYR A O 1
ATOM 2084 N N . GLU A 1 300 ? -124.483 -33.682 -77.899 1.00 17.83 321 GLU A N 1
ATOM 2085 C CA . GLU A 1 300 ? -124.875 -32.283 -77.787 1.00 22.19 321 GLU A CA 1
ATOM 2086 C C . GLU A 1 300 ? -123.792 -31.496 -77.059 1.00 20.50 321 GLU A C 1
ATOM 2087 O O . GLU A 1 300 ? -123.223 -31.980 -76.081 1.00 18.76 321 GLU A O 1
ATOM 2093 N N . GLY A 1 301 ? -123.497 -30.291 -77.543 1.00 21.40 322 GLY A N 1
ATOM 2094 C CA . GLY A 1 301 ? -122.527 -29.435 -76.887 1.00 15.47 322 GLY A CA 1
ATOM 2095 C C . GLY A 1 301 ? -123.182 -28.538 -75.848 1.00 17.87 322 GLY A C 1
ATOM 2096 O O . GLY A 1 301 ? -124.399 -28.577 -75.653 1.00 18.87 322 GLY A O 1
ATOM 2097 N N . VAL A 1 302 ? -122.372 -27.727 -75.178 1.00 15.82 323 VAL A N 1
ATOM 2098 C CA . VAL A 1 302 ? -122.880 -26.779 -74.192 1.00 12.04 323 VAL A CA 1
ATOM 2099 C C . VAL A 1 302 ? -123.022 -25.427 -74.880 1.00 13.38 323 VAL A C 1
ATOM 2100 O O . VAL A 1 302 ? -122.080 -24.951 -75.516 1.00 11.05 323 VAL A O 1
ATOM 2104 N N . ARG A 1 303 ? -124.196 -24.816 -74.750 1.00 11.94 324 ARG A N 1
ATOM 2105 C CA . ARG A 1 303 ? -124.445 -23.501 -75.323 1.00 15.65 324 ARG A CA 1
ATOM 2106 C C . ARG A 1 303 ? -123.468 -22.451 -74.763 1.00 14.62 324 ARG A C 1
ATOM 2107 O O . ARG A 1 303 ? -123.270 -22.362 -73.542 1.00 13.26 324 ARG A O 1
ATOM 2115 N N . PRO A 1 304 ? -122.859 -21.658 -75.658 1.00 13.15 325 PRO A N 1
ATOM 2116 C CA . PRO A 1 304 ? -121.987 -20.553 -75.227 1.00 12.05 325 PRO A CA 1
ATOM 2117 C C . PRO A 1 304 ? -122.714 -19.619 -74.259 1.00 13.54 325 PRO A C 1
ATOM 2118 O O . PRO A 1 304 ? -123.873 -19.288 -74.466 1.00 13.04 325 PRO A O 1
ATOM 2122 N N . GLY A 1 305 ? -122.039 -19.239 -73.181 1.00 16.58 326 GLY A N 1
ATOM 2123 C CA . GLY A 1 305 ? -122.631 -18.388 -72.169 1.00 11.02 326 GLY A CA 1
ATOM 2124 C C . GLY A 1 305 ? -123.271 -19.196 -71.057 1.00 16.27 326 GLY A C 1
ATOM 2125 O O . GLY A 1 305 ? -123.721 -18.645 -70.061 1.00 20.35 326 GLY A O 1
ATOM 2126 N N . VAL A 1 306 ? -123.276 -20.514 -71.205 1.00 13.74 327 VAL A N 1
ATOM 2127 C CA . VAL A 1 306 ? -123.934 -21.385 -70.238 1.00 15.48 327 VAL A CA 1
ATOM 2128 C C . VAL A 1 306 ? -122.913 -22.284 -69.561 1.00 13.33 327 VAL A C 1
ATOM 2129 O O . VAL A 1 306 ? -122.125 -22.930 -70.230 1.00 12.89 327 VAL A O 1
ATOM 2133 N N . PHE A 1 307 ? -122.904 -22.285 -68.233 1.00 13.68 328 PHE A N 1
ATOM 2134 C CA . PHE A 1 307 ? -122.032 -23.172 -67.455 1.00 15.16 328 PHE A CA 1
ATOM 2135 C C . PHE A 1 307 ? -122.532 -24.631 -67.548 1.00 15.41 328 PHE A C 1
ATOM 2136 O O . PHE A 1 307 ? -123.716 -24.855 -67.818 1.00 16.08 328 PHE A O 1
ATOM 2144 N N . ARG A 1 308 ? -121.648 -25.608 -67.338 1.00 17.54 329 ARG A N 1
ATOM 2145 C CA . ARG A 1 308 ? -122.023 -27.028 -67.449 1.00 14.42 329 ARG A CA 1
ATOM 2146 C C . ARG A 1 308 ? -123.065 -27.450 -66.399 1.00 19.85 329 ARG A C 1
ATOM 2147 O O . ARG A 1 308 ? -123.897 -28.312 -66.668 1.00 22.23 329 ARG A O 1
ATOM 2155 N N . TRP A 1 309 ? -123.044 -26.839 -65.218 1.00 14.05 330 TRP A N 1
ATOM 2156 C CA . TRP A 1 309 ? -124.010 -27.198 -64.185 1.00 16.40 330 TRP A CA 1
ATOM 2157 C C . TRP A 1 309 ? -125.383 -26.549 -64.425 1.00 18.24 330 TRP A C 1
ATOM 2158 O O . TRP A 1 309 ? -126.342 -26.838 -63.706 1.00 19.69 330 TRP A O 1
ATOM 2169 N N . GLU A 1 310 ? -125.479 -25.711 -65.457 1.00 18.56 331 GLU A N 1
ATOM 2170 C CA . GLU A 1 310 ? -126.743 -25.065 -65.809 1.00 14.95 331 GLU A CA 1
ATOM 2171 C C . GLU A 1 310 ? -127.401 -25.787 -66.972 1.00 16.04 331 GLU A C 1
ATOM 2172 O O . GLU A 1 310 ? -128.508 -25.448 -67.354 1.00 16.60 331 GLU A O 1
ATOM 2178 N N . VAL A 1 311 ? -126.708 -26.756 -67.560 1.00 13.92 332 VAL A N 1
ATOM 2179 C CA . VAL A 1 311 ? -127.294 -27.534 -68.646 1.00 17.49 332 VAL A CA 1
ATOM 2180 C C . VAL A 1 311 ? -128.590 -28.229 -68.158 1.00 18.06 332 VAL A C 1
ATOM 2181 O O . VAL A 1 311 ? -128.624 -28.788 -67.061 1.00 16.89 332 VAL A O 1
ATOM 2185 N N . VAL A 1 312 ? -129.665 -28.161 -68.945 1.00 16.92 333 VAL A N 1
ATOM 2186 C CA . VAL A 1 312 ? -130.893 -28.857 -68.550 1.00 22.63 333 VAL A CA 1
ATOM 2187 C C . VAL A 1 312 ? -130.597 -30.360 -68.532 1.00 22.53 333 VAL A C 1
ATOM 2188 O O . VAL A 1 312 ? -130.256 -30.949 -69.558 1.00 19.05 333 VAL A O 1
ATOM 2192 N N . GLY A 1 313 ? -130.675 -30.958 -67.348 1.00 20.69 334 GLY A N 1
ATOM 2193 C CA . GLY A 1 313 ? -130.243 -32.332 -67.175 1.00 17.24 334 GLY A CA 1
ATOM 2194 C C . GLY A 1 313 ? -128.905 -32.438 -66.456 1.00 19.40 334 GLY A C 1
ATOM 2195 O O . GLY A 1 313 ? -128.435 -33.536 -66.181 1.00 20.28 334 GLY A O 1
ATOM 2196 N N . GLY A 1 314 ? -128.273 -31.301 -66.167 1.00 21.59 335 GLY A N 1
ATOM 2197 C CA . GLY A 1 314 ? -126.963 -31.297 -65.518 1.00 16.38 335 GLY A CA 1
ATOM 2198 C C . GLY A 1 314 ? -125.858 -31.599 -66.507 1.00 18.05 335 GLY A C 1
ATOM 2199 O O . GLY A 1 314 ? -126.137 -31.855 -67.687 1.00 19.06 335 GLY A O 1
ATOM 2200 N N . SER A 1 315 ? -124.611 -31.622 -66.042 1.00 15.53 336 SER A N 1
ATOM 2201 C CA . SER A 1 315 ? -123.487 -31.749 -66.965 1.00 19.80 336 SER A CA 1
ATOM 2202 C C . SER A 1 315 ? -123.433 -33.104 -67.684 1.00 18.84 336 SER A C 1
ATOM 2203 O O . SER A 1 315 ? -122.820 -33.213 -68.748 1.00 20.18 336 SER A O 1
ATOM 2206 N N . ASN A 1 316 ? -124.048 -34.138 -67.116 1.00 18.29 337 ASN A N 1
ATOM 2207 C CA . ASN A 1 316 ? -124.071 -35.450 -67.786 1.00 20.60 337 ASN A CA 1
ATOM 2208 C C . ASN A 1 316 ? -124.850 -35.423 -69.096 1.00 20.83 337 ASN A C 1
ATOM 2209 O O . ASN A 1 316 ? -124.620 -36.256 -69.986 1.00 23.68 337 ASN A O 1
ATOM 2214 N N . ALA A 1 317 ? -125.769 -34.462 -69.197 1.00 18.33 338 ALA A N 1
ATOM 2215 C CA . ALA A 1 317 ? -126.626 -34.298 -70.361 1.00 18.45 338 ALA A CA 1
ATOM 2216 C C . ALA A 1 317 ? -125.941 -33.487 -71.461 1.00 17.85 338 ALA A C 1
ATOM 2217 O O . ALA A 1 317 ? -126.601 -32.951 -72.354 1.00 16.29 338 ALA A O 1
ATOM 2219 N N . ALA A 1 318 ? -124.622 -33.361 -71.370 1.00 16.66 339 ALA A N 1
ATOM 2220 C CA . ALA A 1 318 ? -123.855 -32.754 -72.450 1.00 18.81 339 ALA A CA 1
ATOM 2221 C C . ALA A 1 318 ? -122.631 -33.614 -72.801 1.00 17.83 339 ALA A C 1
ATOM 2222 O O . ALA A 1 318 ? -122.002 -34.206 -71.926 1.00 16.67 339 ALA A O 1
ATOM 2224 N N . SER A 1 319 ? -122.310 -33.680 -74.087 1.00 15.50 340 SER A N 1
ATOM 2225 C CA . SER A 1 319 ? -121.096 -34.346 -74.539 1.00 16.48 340 SER A CA 1
ATOM 2226 C C . SER A 1 319 ? -119.867 -33.740 -73.890 1.00 15.93 340 SER A C 1
ATOM 2227 O O . SER A 1 319 ? -119.827 -32.532 -73.597 1.00 15.85 340 SER A O 1
ATOM 2230 N N . GLY A 1 320 ? -118.855 -34.580 -73.711 1.00 13.63 341 GLY A N 1
ATOM 2231 C CA . GLY A 1 320 ? -117.577 -34.186 -73.151 1.00 12.76 341 GLY A CA 1
ATOM 2232 C C . GLY A 1 320 ? -116.441 -34.239 -74.166 1.00 17.46 341 GLY A C 1
ATOM 2233 O O . GLY A 1 320 ? -116.653 -34.253 -75.374 1.00 17.10 341 GLY A O 1
ATOM 2234 N N . ILE A 1 321 ? -115.213 -34.245 -73.668 1.00 15.02 342 ILE A N 1
ATOM 2235 C CA . ILE A 1 321 ? -114.064 -34.243 -74.549 1.00 17.01 342 ILE A CA 1
ATOM 2236 C C . ILE A 1 321 ? -113.302 -35.536 -74.372 1.00 16.85 342 ILE A C 1
ATOM 2237 O O . ILE A 1 321 ? -113.052 -35.951 -73.242 1.00 17.50 342 ILE A O 1
ATOM 2242 N N . GLN A 1 322 ? -112.955 -36.172 -75.488 1.00 17.86 343 GLN A N 1
ATOM 2243 C CA . GLN A 1 322 ? -112.249 -37.446 -75.438 1.00 20.92 343 GLN A CA 1
ATOM 2244 C C . GLN A 1 322 ? -110.966 -37.275 -74.650 1.00 24.19 343 GLN A C 1
ATOM 2245 O O . GLN A 1 322 ? -110.232 -36.299 -74.844 1.00 23.40 343 GLN A O 1
ATOM 2251 N N . PRO A 1 323 ? -110.708 -38.221 -73.738 1.00 22.11 344 PRO A N 1
ATOM 2252 C CA . PRO A 1 323 ? -109.609 -38.172 -72.757 1.00 19.33 344 PRO A CA 1
ATOM 2253 C C . PRO A 1 323 ? -108.229 -38.025 -73.393 1.00 22.32 344 PRO A C 1
ATOM 2254 O O . PRO A 1 323 ? -107.378 -37.345 -72.824 1.00 23.28 344 PRO A O 1
ATOM 2258 N N . TYR A 1 324 ? -108.009 -38.634 -74.556 1.00 21.19 345 TYR A N 1
ATOM 2259 C CA . TYR A 1 324 ? -106.678 -38.612 -75.171 1.00 23.06 345 TYR A CA 1
ATOM 2260 C C . TYR A 1 324 ? -106.314 -37.189 -75.642 1.00 21.91 345 TYR A C 1
ATOM 2261 O O . TYR A 1 324 ? -105.131 -36.850 -75.831 1.00 18.74 345 TYR A O 1
ATOM 2270 N N . LEU A 1 325 ? -107.339 -36.354 -75.810 1.00 21.47 346 LEU A N 1
ATOM 2271 C CA . LEU A 1 325 ? -107.132 -34.955 -76.187 1.00 20.01 346 LEU A CA 1
ATOM 2272 C C . LEU A 1 325 ? -106.671 -34.087 -75.011 1.00 22.45 346 LEU A C 1
ATOM 2273 O O . LEU A 1 325 ? -106.266 -32.956 -75.213 1.00 25.34 346 LEU A O 1
ATOM 2278 N N . LYS A 1 326 ? -106.740 -34.602 -73.785 1.00 20.16 347 LYS A N 1
ATOM 2279 C CA . LYS A 1 326 ? -106.525 -33.738 -72.625 1.00 24.84 347 LYS A CA 1
ATOM 2280 C C . LYS A 1 326 ? -105.368 -34.162 -71.735 1.00 25.84 347 LYS A C 1
ATOM 2281 O O . LYS A 1 326 ? -105.280 -33.744 -70.566 1.00 19.00 347 LYS A O 1
ATOM 2287 N N . LEU A 1 327 ? -104.471 -34.963 -72.310 1.00 24.21 348 LEU A N 1
ATOM 2288 C CA . LEU A 1 327 ? -103.363 -35.550 -71.554 1.00 26.55 348 LEU A CA 1
ATOM 2289 C C . LEU A 1 327 ? -102.106 -34.713 -71.641 1.00 23.55 348 LEU A C 1
ATOM 2290 O O . LEU A 1 327 ? -101.839 -34.071 -72.656 1.00 20.86 348 LEU A O 1
ATOM 2295 N N . ARG A 1 328 ? -101.297 -34.795 -70.600 1.00 24.30 349 ARG A N 1
ATOM 2296 C CA . ARG A 1 328 ? -100.007 -34.137 -70.583 1.00 27.44 349 ARG A CA 1
ATOM 2297 C C . ARG A 1 328 ? -99.155 -34.613 -71.763 1.00 26.15 349 ARG A C 1
ATOM 2298 O O . ARG A 1 328 ? -98.350 -33.849 -72.289 1.00 27.61 349 ARG A O 1
ATOM 2306 N N . THR A 1 329 ? -99.415 -35.827 -72.243 1.00 25.61 350 THR A N 1
ATOM 2307 C CA . THR A 1 329 ? -98.713 -36.390 -73.408 1.00 24.34 350 THR A CA 1
ATOM 2308 C C . THR A 1 329 ? -99.429 -36.139 -74.748 1.00 21.99 350 THR A C 1
ATOM 2309 O O . THR A 1 329 ? -99.029 -36.674 -75.782 1.00 18.09 350 THR A O 1
ATOM 2313 N N . THR A 1 330 ? -100.503 -35.363 -74.732 1.00 17.09 351 THR A N 1
ATOM 2314 C CA . THR A 1 330 ? -101.206 -35.060 -75.967 1.00 21.10 351 THR A CA 1
ATOM 2315 C C . THR A 1 330 ? -100.310 -34.189 -76.874 1.00 20.54 351 THR A C 1
ATOM 2316 O O . THR A 1 330 ? -99.670 -33.252 -76.416 1.00 26.35 351 THR A O 1
ATOM 2320 N N . PRO A 1 331 ? -100.190 -34.553 -78.149 1.00 17.42 352 PRO A N 1
ATOM 2321 C CA . PRO A 1 331 ? -99.356 -33.709 -79.007 1.00 24.16 352 PRO A CA 1
ATOM 2322 C C . PRO A 1 331 ? -100.017 -32.365 -79.309 1.00 23.04 352 PRO A C 1
ATOM 2323 O O . PRO A 1 331 ? -101.244 -32.267 -79.278 1.00 23.72 352 PRO A O 1
ATOM 2327 N N . PHE A 1 332 ? -99.220 -31.353 -79.624 1.00 21.48 353 PHE A N 1
ATOM 2328 C CA . PHE A 1 332 ? -99.771 -30.049 -79.981 1.00 15.77 353 PHE A CA 1
ATOM 2329 C C . PHE A 1 332 ? -99.436 -29.690 -81.428 1.00 17.61 353 PHE A C 1
ATOM 2330 O O . PHE A 1 332 ? -98.271 -29.639 -81.805 1.00 18.44 353 PHE A O 1
ATOM 2338 N N . LEU A 1 333 ? -100.481 -29.435 -82.215 1.00 18.31 354 LEU A N 1
ATOM 2339 C CA . LEU A 1 333 ? -100.388 -29.077 -83.627 1.00 23.92 354 LEU A CA 1
ATOM 2340 C C . LEU A 1 333 ? -100.313 -27.555 -83.860 1.00 23.98 354 LEU A C 1
ATOM 2341 O O . LEU A 1 333 ? -101.261 -26.836 -83.550 1.00 23.46 354 LEU A O 1
ATOM 2346 N N . HIS A 1 334 ? -99.214 -27.080 -84.447 1.00 18.74 355 HIS A N 1
ATOM 2347 C CA . HIS A 1 334 ? -99.028 -25.648 -84.724 1.00 22.70 355 HIS A CA 1
ATOM 2348 C C . HIS A 1 334 ? -99.511 -25.184 -86.106 1.00 20.05 355 HIS A C 1
ATOM 2349 O O . HIS A 1 334 ? -100.223 -24.183 -86.223 1.00 15.43 355 HIS A O 1
ATOM 2356 N N . VAL A 1 335 ? -99.064 -25.878 -87.150 1.00 19.50 356 VAL A N 1
ATOM 2357 C CA . VAL A 1 335 ? -99.425 -25.564 -88.528 1.00 19.96 356 VAL A CA 1
ATOM 2358 C C . VAL A 1 335 ? -99.726 -26.865 -89.259 1.00 24.51 356 VAL A C 1
ATOM 2359 O O . VAL A 1 335 ? -99.039 -27.867 -89.051 1.00 19.81 356 VAL A O 1
ATOM 2363 N N . SER A 1 336 ? -100.727 -26.858 -90.131 1.00 20.05 357 SER A N 1
ATOM 2364 C CA . SER A 1 336 ? -101.228 -28.121 -90.641 1.00 19.60 357 SER A CA 1
ATOM 2365 C C . SER A 1 336 ? -101.363 -28.161 -92.154 1.00 21.90 357 SER A C 1
ATOM 2366 O O . SER A 1 336 ? -101.412 -27.119 -92.817 1.00 19.72 357 SER A O 1
ATOM 2369 N N . TYR A 1 337 ? -101.414 -29.381 -92.687 1.00 25.28 358 TYR A N 1
ATOM 2370 C CA . TYR A 1 337 ? -101.633 -29.597 -94.114 1.00 24.84 358 TYR A CA 1
ATOM 2371 C C . TYR A 1 337 ? -103.079 -29.254 -94.470 1.00 23.44 358 TYR A C 1
ATOM 2372 O O . TYR A 1 337 ? -103.372 -28.642 -95.514 1.00 23.75 358 TYR A O 1
ATOM 2381 N N . SER A 1 338 ? -103.980 -29.623 -93.567 1.00 24.55 359 SER A N 1
ATOM 2382 C CA . SER A 1 338 ? -105.385 -29.277 -93.710 1.00 26.87 359 SER A CA 1
ATOM 2383 C C . SER A 1 338 ? -105.529 -27.768 -93.886 1.00 22.14 359 SER A C 1
ATOM 2384 O O . SER A 1 338 ? -106.190 -27.299 -94.816 1.00 22.90 359 SER A O 1
ATOM 2387 N N . GLU A 1 339 ? -104.891 -27.011 -92.996 1.00 24.87 360 GLU A N 1
ATOM 2388 C CA . GLU A 1 339 ? -104.906 -25.549 -93.090 1.00 25.96 360 GLU A CA 1
ATOM 2389 C C . GLU A 1 339 ? -104.408 -25.045 -94.452 1.00 21.98 360 GLU A C 1
ATOM 2390 O O . GLU A 1 339 ? -105.070 -24.233 -95.077 1.00 18.94 360 GLU A O 1
ATOM 2396 N N . SER A 1 340 ? -103.250 -25.525 -94.901 1.00 21.25 361 SER A N 1
ATOM 2397 C CA . SER A 1 340 ? -102.662 -25.045 -96.155 1.00 24.96 361 SER A CA 1
ATOM 2398 C C . SER A 1 340 ? -103.603 -25.308 -97.316 1.00 23.28 361 SER A C 1
ATOM 2399 O O . SER A 1 340 ? -103.757 -24.464 -98.199 1.00 24.56 361 SER A O 1
ATOM 2402 N N . GLN A 1 341 ? -104.258 -26.467 -97.303 1.00 24.20 362 GLN A N 1
ATOM 2403 C CA . GLN A 1 341 ? -105.168 -26.801 -98.396 1.00 27.17 362 GLN A CA 1
ATOM 2404 C C . GLN A 1 341 ? -106.437 -25.955 -98.347 1.00 22.73 362 GLN A C 1
ATOM 2405 O O . GLN A 1 341 ? -106.975 -25.569 -99.385 1.00 27.08 362 GLN A O 1
ATOM 2411 N N . LEU A 1 342 ? -106.912 -25.646 -97.147 1.00 27.43 363 LEU A N 1
ATOM 2412 C CA . LEU A 1 342 ? -108.126 -24.833 -97.023 1.00 23.10 363 LEU A CA 1
ATOM 2413 C C . LEU A 1 342 ? -107.845 -23.361 -97.408 1.00 20.91 363 LEU A C 1
ATOM 2414 O O . LEU A 1 342 ? -108.652 -22.699 -98.069 1.00 22.52 363 LEU A O 1
ATOM 2419 N N . LEU A 1 343 ? -106.663 -22.874 -97.050 1.00 22.31 364 LEU A N 1
ATOM 2420 C CA . LEU A 1 343 ? -106.228 -21.542 -97.464 1.00 16.12 364 LEU A CA 1
ATOM 2421 C C . LEU A 1 343 ? -106.070 -21.484 -98.980 1.00 22.57 364 LEU A C 1
ATOM 2422 O O . LEU A 1 343 ? -106.501 -20.527 -99.610 1.00 22.85 364 LEU A O 1
ATOM 2427 N N . LEU A 1 344 ? -105.485 -22.528 -99.570 1.00 21.02 365 LEU A N 1
ATOM 2428 C CA . LEU A 1 344 ? -105.378 -22.578 -101.027 1.00 26.93 365 LEU A CA 1
ATOM 2429 C C . LEU A 1 344 ? -106.765 -22.638 -101.686 1.00 28.21 365 LEU A C 1
ATOM 2430 O O . LEU A 1 344 ? -106.954 -22.069 -102.757 1.00 31.03 365 LEU A O 1
ATOM 2435 N N . ALA A 1 345 ? -107.739 -23.285 -101.040 1.00 24.83 366 ALA A N 1
ATOM 2436 C CA . ALA A 1 345 ? -109.120 -23.242 -101.542 1.00 24.55 366 ALA A CA 1
ATOM 2437 C C . ALA A 1 345 ? -109.605 -21.796 -101.613 1.00 26.27 366 ALA A C 1
ATOM 2438 O O . ALA A 1 345 ? -110.151 -21.363 -102.645 1.00 27.24 366 ALA A O 1
ATOM 2440 N N . GLU A 1 346 ? -109.394 -21.040 -100.529 1.00 22.81 367 GLU A N 1
ATOM 2441 C CA . GLU A 1 346 ? -109.843 -19.649 -100.537 1.00 24.44 367 GLU A CA 1
ATOM 2442 C C . GLU A 1 346 ? -109.105 -18.782 -101.570 1.00 25.64 367 GLU A C 1
ATOM 2443 O O . GLU A 1 346 ? -109.729 -17.989 -102.276 1.00 26.85 367 GLU A O 1
ATOM 2449 N N . ALA A 1 347 ? -107.790 -18.930 -101.671 1.00 25.93 368 ALA A N 1
ATOM 2450 C CA . ALA A 1 347 ? -107.032 -18.175 -102.667 1.00 31.22 368 ALA A CA 1
ATOM 2451 C C . ALA A 1 347 ? -107.477 -18.538 -104.104 1.00 33.43 368 ALA A C 1
ATOM 2452 O O . ALA A 1 347 ? -107.565 -17.671 -104.974 1.00 28.17 368 ALA A O 1
ATOM 2454 N N . ALA A 1 348 ? -107.743 -19.821 -104.337 1.00 29.08 369 ALA A N 1
ATOM 2455 C CA . ALA A 1 348 ? -108.240 -20.292 -105.624 1.00 31.76 369 ALA A CA 1
ATOM 2456 C C . ALA A 1 348 ? -109.544 -19.611 -105.977 1.00 29.32 369 ALA A C 1
ATOM 2457 O O . ALA A 1 348 ? -109.700 -19.109 -107.085 1.00 26.16 369 ALA A O 1
ATOM 2459 N N . TYR A 1 349 ? -110.473 -19.592 -105.020 1.00 30.92 370 TYR A N 1
ATOM 2460 C CA . TYR A 1 349 ? -111.772 -18.962 -105.228 1.00 29.36 370 TYR A CA 1
ATOM 2461 C C . TYR A 1 349 ? -111.659 -17.481 -105.550 1.00 34.80 370 TYR A C 1
ATOM 2462 O O . TYR A 1 349 ? -112.573 -16.890 -106.120 1.00 35.69 370 TYR A O 1
ATOM 2471 N N . ARG A 1 350 ? -110.545 -16.879 -105.156 1.00 34.07 371 ARG A N 1
ATOM 2472 C CA . ARG A 1 350 ? -110.279 -15.478 -105.448 1.00 34.47 371 ARG A CA 1
ATOM 2473 C C . ARG A 1 350 ? -109.503 -15.305 -106.751 1.00 34.71 371 ARG A C 1
ATOM 2474 O O . ARG A 1 350 ? -109.231 -14.187 -107.176 1.00 38.95 371 ARG A O 1
ATOM 2482 N N . GLY A 1 351 ? -109.122 -16.414 -107.368 1.00 33.73 372 GLY A N 1
ATOM 2483 C CA . GLY A 1 351 ? -108.349 -16.356 -108.591 1.00 31.30 372 GLY A CA 1
ATOM 2484 C C . GLY A 1 351 ? -106.906 -15.967 -108.352 1.00 38.84 372 GLY A C 1
ATOM 2485 O O . GLY A 1 351 ? -106.220 -15.498 -109.264 1.00 35.50 372 GLY A O 1
ATOM 2486 N N . TRP A 1 352 ? -106.449 -16.126 -107.115 1.00 34.69 373 TRP A N 1
ATOM 2487 C CA . TRP A 1 352 ? -105.087 -15.750 -106.760 1.00 27.77 373 TRP A CA 1
ATOM 2488 C C . TRP A 1 352 ? -104.058 -16.829 -107.116 1.00 29.00 373 TRP A C 1
ATOM 2489 O O . TRP A 1 352 ? -102.931 -16.515 -107.481 1.00 34.52 373 TRP A O 1
ATOM 2500 N N . VAL A 1 353 ? -104.449 -18.096 -107.026 1.00 28.53 374 VAL A N 1
ATOM 2501 C CA . VAL A 1 353 ? -103.558 -19.198 -107.394 1.00 29.02 374 VAL A CA 1
ATOM 2502 C C . VAL A 1 353 ? -104.261 -20.097 -108.399 1.00 38.11 374 VAL A C 1
ATOM 2503 O O . VAL A 1 353 ? -105.491 -20.024 -108.556 1.00 30.84 374 VAL A O 1
ATOM 2507 N N . ALA A 1 354 ? -103.482 -20.936 -109.083 1.00 37.46 375 ALA A N 1
ATOM 2508 C CA . ALA A 1 354 ? -104.018 -21.789 -110.147 1.00 36.28 375 ALA A CA 1
ATOM 2509 C C . ALA A 1 354 ? -104.624 -23.087 -109.627 1.00 38.73 375 ALA A C 1
ATOM 2510 O O . ALA A 1 354 ? -103.970 -23.862 -108.929 1.00 37.76 375 ALA A O 1
ATOM 2512 N N . GLY A 1 355 ? -105.882 -23.332 -109.970 1.00 39.30 376 GLY A N 1
ATOM 2513 C CA . GLY A 1 355 ? -106.481 -24.612 -109.650 1.00 39.44 376 GLY A CA 1
ATOM 2514 C C . GLY A 1 355 ? -107.950 -24.556 -109.306 1.00 31.63 376 GLY A C 1
ATOM 2515 O O . GLY A 1 355 ? -108.579 -23.506 -109.394 1.00 37.77 376 GLY A O 1
ATOM 2516 N N . SER A 1 356 ? -108.486 -25.707 -108.915 1.00 34.01 377 SER A N 1
ATOM 2517 C CA . SER A 1 356 ? -109.874 -25.827 -108.491 1.00 40.30 377 SER A CA 1
ATOM 2518 C C . SER A 1 356 ? -110.037 -25.632 -106.982 1.00 36.74 377 SER A C 1
ATOM 2519 O O . SER A 1 356 ? -109.429 -26.353 -106.177 1.00 33.60 377 SER A O 1
ATOM 2522 N N . ALA A 1 357 ? -110.869 -24.667 -106.607 1.00 31.33 378 ALA A N 1
ATOM 2523 C CA . ALA A 1 357 ? -111.149 -24.415 -105.196 1.00 36.24 378 ALA A CA 1
ATOM 2524 C C . ALA A 1 357 ? -111.732 -25.666 -104.526 1.00 30.84 378 ALA A C 1
ATOM 2525 O O . ALA A 1 357 ? -111.332 -26.028 -103.421 1.00 27.74 378 ALA A O 1
ATOM 2527 N N . ALA A 1 358 ? -112.636 -26.340 -105.234 1.00 27.42 379 ALA A N 1
ATOM 2528 C CA . ALA A 1 358 ? -113.333 -27.530 -104.737 1.00 30.26 379 ALA A CA 1
ATOM 2529 C C . ALA A 1 358 ? -112.376 -28.668 -104.387 1.00 30.99 379 ALA A C 1
ATOM 2530 O O . ALA A 1 358 ? -112.569 -29.366 -103.378 1.00 33.33 379 ALA A O 1
ATOM 2532 N N . ASP A 1 359 ? -111.333 -28.841 -105.196 1.00 33.89 380 ASP A N 1
ATOM 2533 C CA . ASP A 1 359 ? -110.401 -29.940 -104.987 1.00 34.32 380 ASP A CA 1
ATOM 2534 C C . ASP A 1 359 ? -109.477 -29.671 -103.791 1.00 32.28 380 ASP A C 1
ATOM 2535 O O . ASP A 1 359 ? -109.241 -30.552 -102.948 1.00 32.85 380 ASP A O 1
ATOM 2540 N N . PHE A 1 360 ? -108.995 -28.435 -103.700 1.00 33.02 381 PHE A N 1
ATOM 2541 C CA . PHE A 1 360 ? -108.247 -27.974 -102.533 1.00 31.44 381 PHE A CA 1
ATOM 2542 C C . PHE A 1 360 ? -109.071 -28.147 -101.249 1.00 27.62 381 PHE A C 1
ATOM 2543 O O . PHE A 1 360 ? -108.581 -28.633 -100.240 1.00 25.95 381 PHE A O 1
ATOM 2551 N N . TYR A 1 361 ? -110.336 -27.754 -101.322 1.00 26.76 382 TYR A N 1
ATOM 2552 C CA . TYR A 1 361 ? -111.265 -27.873 -100.209 1.00 31.44 382 TYR A CA 1
ATOM 2553 C C . TYR A 1 361 ? -111.395 -29.323 -99.747 1.00 33.36 382 TYR A C 1
ATOM 2554 O O . TYR A 1 361 ? -111.294 -29.616 -98.540 1.00 31.80 382 TYR A O 1
ATOM 2563 N N . LYS A 1 362 ? -111.619 -30.223 -100.705 1.00 32.70 383 LYS A N 1
ATOM 2564 C CA . LYS A 1 362 ? -111.794 -31.637 -100.397 1.00 28.55 383 LYS A CA 1
ATOM 2565 C C . LYS A 1 362 ? -110.560 -32.186 -99.710 1.00 30.67 383 LYS A C 1
ATOM 2566 O O . LYS A 1 362 ? -110.658 -32.873 -98.679 1.00 34.45 383 LYS A O 1
ATOM 2572 N N . LYS A 1 363 ? -109.396 -31.852 -100.264 1.00 28.42 384 LYS A N 1
ATOM 2573 C CA . LYS A 1 363 ? -108.136 -32.323 -99.696 1.00 36.65 384 LYS A CA 1
ATOM 2574 C C . LYS A 1 363 ? -107.946 -31.775 -98.276 1.00 29.86 384 LYS A C 1
ATOM 2575 O O . LYS A 1 363 ? -107.439 -32.472 -97.384 1.00 28.27 384 LYS A O 1
ATOM 2581 N N . GLY A 1 364 ? -108.393 -30.540 -98.062 1.00 28.52 385 GLY A N 1
ATOM 2582 C CA . GLY A 1 364 ? -108.328 -29.928 -96.744 1.00 28.90 385 GLY A CA 1
ATOM 2583 C C . GLY A 1 364 ? -109.191 -30.644 -95.711 1.00 26.19 385 GLY A C 1
ATOM 2584 O O . GLY A 1 364 ? -108.730 -30.937 -94.606 1.00 23.66 385 GLY A O 1
ATOM 2585 N N . VAL A 1 365 ? -110.448 -30.915 -96.061 1.00 23.59 386 VAL A N 1
ATOM 2586 C CA . VAL A 1 365 ? -111.352 -31.589 -95.135 1.00 25.79 386 VAL A CA 1
ATOM 2587 C C . VAL A 1 365 ? -110.851 -32.989 -94.779 1.00 25.52 386 VAL A C 1
ATOM 2588 O O . VAL A 1 365 ? -110.887 -33.405 -93.603 1.00 23.76 386 VAL A O 1
ATOM 2592 N N . GLU A 1 366 ? -110.377 -33.719 -95.784 1.00 28.83 387 GLU A N 1
ATOM 2593 C CA . GLU A 1 366 ? -109.852 -35.053 -95.504 1.00 29.55 387 GLU A CA 1
ATOM 2594 C C . GLU A 1 366 ? -108.622 -34.970 -94.599 1.00 26.79 387 GLU A C 1
ATOM 2595 O O . GLU A 1 366 ? -108.472 -35.742 -93.632 1.00 27.37 387 GLU A O 1
ATOM 2601 N N . ALA A 1 367 ? -107.749 -34.011 -94.891 1.00 26.10 388 ALA A N 1
ATOM 2602 C CA . ALA A 1 367 ? -106.547 -33.838 -94.083 1.00 25.51 388 ALA A CA 1
ATOM 2603 C C . ALA A 1 367 ? -106.872 -33.473 -92.619 1.00 22.99 388 ALA A C 1
ATOM 2604 O O . ALA A 1 367 ? -106.176 -33.893 -91.686 1.00 23.10 388 ALA A O 1
ATOM 2606 N N . GLY A 1 368 ? -107.949 -32.719 -92.426 1.00 20.95 389 GLY A N 1
ATOM 2607 C CA . GLY A 1 368 ? -108.367 -32.314 -91.091 1.00 25.28 389 GLY A CA 1
ATOM 2608 C C . GLY A 1 368 ? -108.979 -33.469 -90.316 1.00 25.06 389 GLY A C 1
ATOM 2609 O O . GLY A 1 368 ? -108.773 -33.600 -89.103 1.00 22.76 389 GLY A O 1
ATOM 2610 N N . ILE A 1 369 ? -109.739 -34.305 -91.026 1.00 28.18 390 ILE A N 1
ATOM 2611 C CA . ILE A 1 369 ? -110.325 -35.497 -90.417 1.00 26.74 390 ILE A CA 1
ATOM 2612 C C . ILE A 1 369 ? -109.230 -36.464 -89.992 1.00 26.20 390 ILE A C 1
ATOM 2613 O O . ILE A 1 369 ? -109.301 -37.045 -88.905 1.00 31.03 390 ILE A O 1
ATOM 2618 N N . LYS A 1 370 ? -108.189 -36.596 -90.809 1.00 25.21 391 LYS A N 1
ATOM 2619 C CA . LYS A 1 370 ? -107.123 -37.542 -90.482 1.00 25.40 391 LYS A CA 1
ATOM 2620 C C . LYS A 1 370 ? -106.094 -37.008 -89.506 1.00 28.18 391 LYS A C 1
ATOM 2621 O O . LYS A 1 370 ? -105.383 -37.802 -88.887 1.00 26.84 391 LYS A O 1
ATOM 2627 N N . GLN A 1 371 ? -105.991 -35.683 -89.367 1.00 25.28 392 GLN A N 1
ATOM 2628 C CA . GLN A 1 371 ? -104.944 -35.121 -88.508 1.00 24.20 392 GLN A CA 1
ATOM 2629 C C . GLN A 1 371 ? -105.210 -35.450 -87.040 1.00 22.79 392 GLN A C 1
ATOM 2630 O O . GLN A 1 371 ? -104.304 -35.423 -86.215 1.00 21.87 392 GLN A O 1
ATOM 2636 N N . LEU A 1 372 ? -106.454 -35.791 -86.728 1.00 21.52 393 LEU A N 1
ATOM 2637 C CA . LEU A 1 372 ? -106.836 -36.116 -85.356 1.00 24.40 393 LEU A CA 1
ATOM 2638 C C . LEU A 1 372 ? -106.266 -37.461 -84.890 1.00 28.69 393 LEU A C 1
ATOM 2639 O O . LEU A 1 372 ? -106.229 -37.752 -83.692 1.00 28.06 393 LEU A O 1
ATOM 2644 N N . GLU A 1 373 ? -105.808 -38.276 -85.833 1.00 26.00 394 GLU A N 1
ATOM 2645 C CA . GLU A 1 373 ? -105.309 -39.597 -85.482 1.00 28.11 394 GLU A CA 1
ATOM 2646 C C . GLU A 1 373 ? -104.110 -39.511 -84.543 1.00 29.41 394 GLU A C 1
ATOM 2647 O O . GLU A 1 373 ? -103.971 -40.301 -83.611 1.00 28.46 394 GLU A O 1
ATOM 2653 N N . VAL A 1 374 ? -103.273 -38.504 -84.749 1.00 26.95 395 VAL A N 1
ATOM 2654 C CA . VAL A 1 374 ? -102.057 -38.388 -83.960 1.00 28.68 395 VAL A CA 1
ATOM 2655 C C . VAL A 1 374 ? -102.391 -38.125 -82.492 1.00 29.51 395 VAL A C 1
ATOM 2656 O O . VAL A 1 374 ? -101.556 -38.339 -81.625 1.00 29.96 395 VAL A O 1
ATOM 2660 N N . TYR A 1 375 ? -103.631 -37.714 -82.222 1.00 28.65 396 TYR A N 1
ATOM 2661 C CA . TYR A 1 375 ? -104.101 -37.473 -80.856 1.00 28.01 396 TYR A CA 1
ATOM 2662 C C . TYR A 1 375 ? -104.476 -38.780 -80.167 1.00 31.73 396 TYR A C 1
ATOM 2663 O O . TYR A 1 375 ? -104.815 -38.784 -78.989 1.00 27.34 396 TYR A O 1
ATOM 2672 N N . GLY A 1 376 ? -104.452 -39.877 -80.915 1.00 25.19 397 GLY A N 1
ATOM 2673 C CA . GLY A 1 376 ? -104.851 -41.156 -80.369 1.00 30.97 397 GLY A CA 1
ATOM 2674 C C . GLY A 1 376 ? -106.289 -41.511 -80.706 1.00 29.62 397 GLY A C 1
ATOM 2675 O O . GLY A 1 376 ? -106.848 -42.452 -80.139 1.00 28.17 397 GLY A O 1
ATOM 2676 N N . ALA A 1 377 ? -106.889 -40.771 -81.637 1.00 27.23 398 ALA A N 1
ATOM 2677 C CA . ALA A 1 377 ? -108.259 -41.068 -82.061 1.00 26.07 398 ALA A CA 1
ATOM 2678 C C . ALA A 1 377 ? -108.299 -42.221 -83.070 1.00 29.34 398 ALA A C 1
ATOM 2679 O O . ALA A 1 377 ? -107.413 -42.368 -83.914 1.00 23.76 398 ALA A O 1
ATOM 2681 N N . ALA A 1 378 ? -109.336 -43.039 -82.969 1.00 36.94 399 ALA A N 1
ATOM 2682 C CA . ALA A 1 378 ? -109.526 -44.136 -83.899 1.00 29.85 399 ALA A CA 1
ATOM 2683 C C . ALA A 1 378 ? -109.695 -43.561 -85.286 1.00 30.06 399 ALA A C 1
ATOM 2684 O O . ALA A 1 378 ? -110.600 -42.756 -85.510 1.00 32.80 399 ALA A O 1
ATOM 2686 N N . PRO A 1 379 ? -108.805 -43.945 -86.216 1.00 28.57 400 PRO A N 1
ATOM 2687 C CA . PRO A 1 379 ? -108.896 -43.413 -87.578 1.00 31.24 400 PRO A CA 1
ATOM 2688 C C . PRO A 1 379 ? -110.257 -43.691 -88.183 1.00 33.22 400 PRO A C 1
ATOM 2689 O O . PRO A 1 379 ? -110.812 -44.765 -87.983 1.00 39.46 400 PRO A O 1
ATOM 2693 N N . ALA A 1 380 ? -110.812 -42.703 -88.868 1.00 32.93 401 ALA A N 1
ATOM 2694 C CA . ALA A 1 380 ? -112.089 -42.873 -89.523 1.00 31.55 401 ALA A CA 1
ATOM 2695 C C . ALA A 1 380 ? -111.892 -43.686 -90.787 1.00 37.15 401 ALA A C 1
ATOM 2696 O O . ALA A 1 380 ? -110.871 -43.562 -91.458 1.00 35.19 401 ALA A O 1
ATOM 2698 N N . SER A 1 381 ? -112.868 -44.523 -91.108 1.00 40.20 402 SER A N 1
ATOM 2699 C CA . SER A 1 381 ? -112.785 -45.337 -92.306 1.00 34.24 402 SER A CA 1
ATOM 2700 C C . SER A 1 381 ? -112.745 -44.425 -93.524 1.00 37.71 402 SER A C 1
ATOM 2701 O O . SER A 1 381 ? -113.456 -43.418 -93.574 1.00 37.37 402 SER A O 1
ATOM 2704 N N . GLN A 1 382 ? -111.917 -44.786 -94.501 1.00 39.29 403 GLN A N 1
ATOM 2705 C CA . GLN A 1 382 ? -111.803 -44.022 -95.740 1.00 39.36 403 GLN A CA 1
ATOM 2706 C C . GLN A 1 382 ? -113.153 -43.862 -96.431 1.00 39.17 403 GLN A C 1
ATOM 2707 O O . GLN A 1 382 ? -113.425 -42.836 -97.059 1.00 40.49 403 GLN A O 1
ATOM 2713 N N . ALA A 1 383 ? -114.013 -44.863 -96.287 1.00 38.36 404 ALA A N 1
ATOM 2714 C CA . ALA A 1 383 ? -115.332 -44.807 -96.898 1.00 38.93 404 ALA A CA 1
ATOM 2715 C C . ALA A 1 383 ? -116.168 -43.676 -96.296 1.00 37.47 404 ALA A C 1
ATOM 2716 O O . ALA A 1 383 ? -116.862 -42.961 -97.021 1.00 45.15 404 ALA A O 1
ATOM 2718 N N . SER A 1 384 ? -116.096 -43.503 -94.978 1.00 34.44 405 SER A N 1
ATOM 2719 C CA . SER A 1 384 ? -116.859 -42.439 -94.326 1.00 37.71 405 SER A CA 1
ATOM 2720 C C . SER A 1 384 ? -116.361 -41.053 -94.752 1.00 35.69 405 SER A C 1
ATOM 2721 O O . SER A 1 384 ? -117.159 -40.140 -94.995 1.00 35.29 405 SER A O 1
ATOM 2724 N N . ILE A 1 385 ? -115.041 -40.907 -94.854 1.00 37.20 406 ILE A N 1
ATOM 2725 C CA . ILE A 1 385 ? -114.426 -39.648 -95.278 1.00 37.67 406 ILE A CA 1
ATOM 2726 C C . ILE A 1 385 ? -114.849 -39.294 -96.690 1.00 37.81 406 ILE A C 1
ATOM 2727 O O . ILE A 1 385 ? -115.329 -38.188 -96.955 1.00 38.74 406 ILE A O 1
ATOM 2732 N N . ASP A 1 386 ? -114.693 -40.257 -97.593 1.00 40.04 407 ASP A N 1
ATOM 2733 C CA . ASP A 1 386 ? -115.044 -40.051 -98.991 1.00 40.10 407 ASP A CA 1
ATOM 2734 C C . ASP A 1 386 ? -116.530 -39.724 -99.127 1.00 38.64 407 ASP A C 1
ATOM 2735 O O . ASP A 1 386 ? -116.923 -38.838 -99.897 1.00 41.67 407 ASP A O 1
ATOM 2740 N N . ALA A 1 387 ? -117.351 -40.411 -98.341 1.00 36.71 408 ALA A N 1
ATOM 2741 C CA . ALA A 1 387 ? -118.793 -40.193 -98.381 1.00 40.98 408 ALA A CA 1
ATOM 2742 C C . ALA A 1 387 ? -119.145 -38.774 -97.932 1.00 45.24 408 ALA A C 1
ATOM 2743 O O . ALA A 1 387 ? -119.941 -38.082 -98.580 1.00 44.62 408 ALA A O 1
ATOM 2745 N N . TYR A 1 388 ? -118.539 -38.343 -96.828 1.00 41.26 409 TYR A N 1
ATOM 2746 C CA . TYR A 1 388 ? -118.789 -37.005 -96.281 1.00 39.56 409 TYR A CA 1
ATOM 2747 C C . TYR A 1 388 ? -118.347 -35.900 -97.225 1.00 41.07 409 TYR A C 1
ATOM 2748 O O . TYR A 1 388 ? -119.110 -34.978 -97.509 1.00 39.58 409 TYR A O 1
ATOM 2757 N N . VAL A 1 389 ? -117.108 -36.004 -97.701 1.00 40.52 410 VAL A N 1
ATOM 2758 C CA . VAL A 1 389 ? -116.527 -35.030 -98.626 1.00 38.52 410 VAL A CA 1
ATOM 2759 C C . VAL A 1 389 ? -117.364 -34.904 -99.901 1.00 45.89 410 VAL A C 1
ATOM 2760 O O . VAL A 1 389 ? -117.599 -33.798 -100.405 1.00 44.41 410 VAL A O 1
ATOM 2764 N N . ASN A 1 390 ? -117.826 -36.041 -100.418 1.00 50.63 411 ASN A N 1
ATOM 2765 C CA . ASN A 1 390 ? -118.577 -36.023 -101.669 1.00 48.16 411 ASN A CA 1
ATOM 2766 C C . ASN A 1 390 ? -120.046 -35.627 -101.486 1.00 43.08 411 ASN A C 1
ATOM 2767 O O . ASN A 1 390 ? -120.677 -35.149 -102.425 1.00 40.33 411 ASN A O 1
ATOM 2772 N N . ALA A 1 391 ? -120.583 -35.817 -100.282 1.00 42.53 412 ALA A N 1
ATOM 2773 C CA . ALA A 1 391 ? -121.975 -35.442 -100.004 1.00 45.32 412 ALA A CA 1
ATOM 2774 C C . ALA A 1 391 ? -122.140 -33.952 -99.715 1.00 47.33 412 ALA A C 1
ATOM 2775 O O . ALA A 1 391 ? -123.236 -33.403 -99.867 1.00 46.25 412 ALA A O 1
ATOM 2777 N N . LYS A 1 392 ? -121.047 -33.302 -99.321 1.00 47.82 413 LYS A N 1
ATOM 2778 C CA . LYS A 1 392 ? -121.072 -31.878 -99.020 1.00 47.42 413 LYS A CA 1
ATOM 2779 C C . LYS A 1 392 ? -119.831 -31.193 -99.585 1.00 49.58 413 LYS A C 1
ATOM 2780 O O . LYS A 1 392 ? -118.893 -30.883 -98.847 1.00 41.52 413 LYS A O 1
ATOM 2786 N N . PRO A 1 393 ? -119.832 -30.941 -100.907 1.00 47.05 414 PRO A N 1
ATOM 2787 C CA . PRO A 1 393 ? -118.700 -30.312 -101.595 1.00 42.88 414 PRO A CA 1
ATOM 2788 C C . PRO A 1 393 ? -118.752 -28.805 -101.444 1.00 41.29 414 PRO A C 1
ATOM 2789 O O . PRO A 1 393 ? -119.741 -28.287 -100.916 1.00 40.44 414 PRO A O 1
ATOM 2793 N N . LEU A 1 394 ? -117.711 -28.118 -101.904 1.00 35.97 415 LEU A N 1
ATOM 2794 C CA . LEU A 1 394 ? -117.753 -26.668 -102.005 1.00 35.80 415 LEU A CA 1
ATOM 2795 C C . LEU A 1 394 ? -118.931 -26.274 -102.923 1.00 40.75 415 LEU A C 1
ATOM 2796 O O . LEU A 1 394 ? -119.008 -26.716 -104.075 1.00 42.03 415 LEU A O 1
ATOM 2801 N N . ALA A 1 395 ? -119.863 -25.487 -102.386 1.00 37.36 416 ALA A N 1
ATOM 2802 C CA . ALA A 1 395 ? -121.083 -25.093 -103.098 1.00 35.48 416 ALA A CA 1
ATOM 2803 C C . ALA A 1 395 ? -120.965 -23.698 -103.729 1.00 44.31 416 ALA A C 1
ATOM 2804 O O . ALA A 1 395 ? -120.016 -22.964 -103.457 1.00 44.14 416 ALA A O 1
ATOM 2806 N N . ALA A 1 396 ? -121.970 -23.313 -104.513 1.00 40.79 417 ALA A N 1
ATOM 2807 C CA . ALA A 1 396 ? -121.846 -22.193 -105.452 1.00 38.99 417 ALA A CA 1
ATOM 2808 C C . ALA A 1 396 ? -121.598 -20.805 -104.849 1.00 46.02 417 ALA A C 1
ATOM 2809 O O . ALA A 1 396 ? -120.702 -20.095 -105.295 1.00 52.21 417 ALA A O 1
ATOM 2811 N N . GLY A 1 397 ? -122.409 -20.386 -103.885 1.00 44.65 418 GLY A N 1
ATOM 2812 C CA . GLY A 1 397 ? -122.256 -19.051 -103.318 1.00 37.08 418 GLY A CA 1
ATOM 2813 C C . GLY A 1 397 ? -121.843 -19.028 -101.857 1.00 36.72 418 GLY A C 1
ATOM 2814 O O . GLY A 1 397 ? -121.957 -18.012 -101.187 1.00 31.02 418 GLY A O 1
ATOM 2815 N N . THR A 1 398 ? -121.375 -20.166 -101.367 1.00 35.99 419 THR A N 1
ATOM 2816 C CA . THR A 1 398 ? -121.092 -20.340 -99.955 1.00 35.26 419 THR A CA 1
ATOM 2817 C C . THR A 1 398 ? -119.644 -20.753 -99.699 1.00 33.16 419 THR A C 1
ATOM 2818 O O . THR A 1 398 ? -119.338 -21.326 -98.648 1.00 34.56 419 THR A O 1
ATOM 2822 N N . GLU A 1 399 ? -118.759 -20.480 -100.658 1.00 31.44 420 GLU A N 1
ATOM 2823 C CA . GLU A 1 399 ? -117.368 -20.937 -100.555 1.00 37.11 420 GLU A CA 1
ATOM 2824 C C . GLU A 1 399 ? -116.696 -20.406 -99.295 1.00 29.02 420 GLU A C 1
ATOM 2825 O O . GLU A 1 399 ? -116.122 -21.162 -98.531 1.00 32.26 420 GLU A O 1
ATOM 2831 N N . LYS A 1 400 ? -116.762 -19.100 -99.099 1.00 24.29 421 LYS A N 1
ATOM 2832 C CA . LYS A 1 400 ? -116.134 -18.458 -97.952 1.00 31.21 421 LYS A CA 1
ATOM 2833 C C . LYS A 1 400 ? -116.705 -18.958 -96.618 1.00 29.84 421 LYS A C 1
ATOM 2834 O O . LYS A 1 400 ? -115.958 -19.162 -95.652 1.00 30.43 421 LYS A O 1
ATOM 2840 N N . GLU A 1 401 ? -118.018 -19.170 -96.569 1.00 25.63 422 GLU A N 1
ATOM 2841 C CA . GLU A 1 401 ? -118.654 -19.690 -95.366 1.00 28.75 422 GLU A CA 1
ATOM 2842 C C . GLU A 1 401 ? -118.157 -21.088 -95.037 1.00 28.44 422 GLU A C 1
ATOM 2843 O O . GLU A 1 401 ? -117.781 -21.385 -93.887 1.00 25.99 422 GL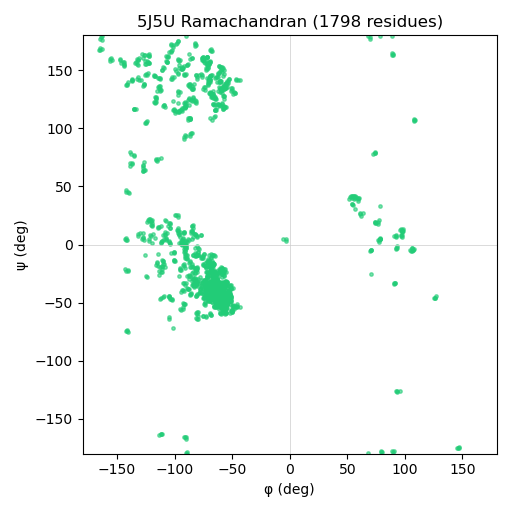U A O 1
ATOM 2849 N N . GLN A 1 402 ? -118.110 -21.920 -96.074 1.00 27.06 423 GLN A N 1
ATOM 2850 C CA . GLN A 1 402 ? -117.699 -23.317 -95.951 1.00 30.63 423 GLN A CA 1
ATOM 2851 C C . GLN A 1 402 ? -116.226 -23.444 -95.572 1.00 25.77 423 GLN A C 1
ATOM 2852 O O . GLN A 1 402 ? -115.864 -24.274 -94.725 1.00 22.29 423 GLN A O 1
ATOM 2858 N N . ILE A 1 403 ? -115.395 -22.600 -96.188 1.00 24.20 424 ILE A N 1
ATOM 2859 C CA . ILE A 1 403 ? -113.946 -22.599 -95.968 1.00 25.91 424 ILE A CA 1
ATOM 2860 C C . ILE A 1 403 ? -113.596 -22.097 -94.561 1.00 21.83 424 ILE A C 1
ATOM 2861 O O . ILE A 1 403 ? -112.755 -22.686 -93.866 1.00 23.28 424 ILE A O 1
ATOM 2866 N N . GLY A 1 404 ? -114.251 -21.012 -94.157 1.00 20.13 425 GLY A N 1
ATOM 2867 C CA . GLY A 1 404 ? -114.093 -20.476 -92.817 1.00 22.38 425 GLY A CA 1
ATOM 2868 C C . GLY A 1 404 ? -114.489 -21.477 -91.749 1.00 22.39 425 GLY A C 1
ATOM 2869 O O . GLY A 1 404 ? -113.758 -21.662 -90.768 1.00 21.61 425 GLY A O 1
ATOM 2870 N N . THR A 1 405 ? -115.632 -22.137 -91.956 1.00 22.02 426 THR A N 1
ATOM 2871 C CA . THR A 1 405 ? -116.130 -23.130 -91.007 1.00 18.79 426 THR A CA 1
ATOM 2872 C C . THR A 1 405 ? -115.174 -24.321 -90.892 1.00 20.43 426 THR A C 1
ATOM 2873 O O . THR A 1 405 ? -114.847 -24.798 -89.772 1.00 18.90 426 THR A O 1
ATOM 2877 N N . GLN A 1 406 ? -114.695 -24.790 -92.042 1.00 19.34 427 GLN A N 1
ATOM 2878 C CA . GLN A 1 406 ? -113.743 -25.893 -92.029 1.00 21.99 427 GLN A CA 1
ATOM 2879 C C . GLN A 1 406 ? -112.432 -25.500 -91.320 1.00 19.40 427 GLN A C 1
ATOM 2880 O O . GLN A 1 406 ? -111.896 -26.273 -90.531 1.00 16.72 427 GLN A O 1
ATOM 2886 N N . LEU A 1 407 ? -111.907 -24.312 -91.607 1.00 18.21 428 LEU A N 1
ATOM 2887 C CA . LEU A 1 407 ? -110.694 -23.852 -90.922 1.00 20.81 428 LEU A CA 1
ATOM 2888 C C . LEU A 1 407 ? -110.916 -23.743 -89.407 1.00 14.60 428 LEU A C 1
ATOM 2889 O O . LEU A 1 407 ? -110.065 -24.096 -88.605 1.00 17.12 428 LEU A O 1
ATOM 2894 N N . TRP A 1 408 ? -112.088 -23.253 -89.044 1.00 16.92 429 TRP A N 1
ATOM 2895 C CA . TRP A 1 408 ? -112.496 -23.119 -87.658 1.00 15.13 429 TRP A CA 1
ATOM 2896 C C . TRP A 1 408 ? -112.484 -24.491 -86.981 1.00 19.44 429 TRP A C 1
ATOM 2897 O O . TRP A 1 408 ? -112.145 -24.611 -85.792 1.00 15.92 429 TRP A O 1
ATOM 2908 N N . ILE A 1 409 ? -112.806 -25.533 -87.750 1.00 19.08 430 ILE A N 1
ATOM 2909 C CA . ILE A 1 409 ? -112.735 -26.889 -87.207 1.00 15.60 430 ILE A CA 1
ATOM 2910 C C . ILE A 1 409 ? -111.285 -27.362 -87.156 1.00 17.39 430 ILE A C 1
ATOM 2911 O O . ILE A 1 409 ? -110.836 -27.939 -86.169 1.00 21.94 430 ILE A O 1
ATOM 2916 N N . THR A 1 410 ? -110.542 -27.062 -88.205 1.00 16.27 431 THR A N 1
ATOM 2917 C CA . THR A 1 410 ? -109.141 -27.436 -88.312 1.00 15.02 431 THR A CA 1
ATOM 2918 C C . THR A 1 410 ? -108.285 -26.775 -87.224 1.00 17.64 431 THR A C 1
ATOM 2919 O O . THR A 1 410 ? -107.343 -27.399 -86.712 1.00 19.94 431 THR A O 1
ATOM 2923 N N . TYR A 1 411 ? -108.645 -25.545 -86.840 1.00 11.89 432 TYR A N 1
ATOM 2924 C CA . TYR A 1 411 ? -107.917 -24.799 -85.817 1.00 11.91 432 TYR A CA 1
ATOM 2925 C C . TYR A 1 411 ? -108.342 -25.116 -84.406 1.00 13.92 432 TYR A C 1
ATOM 2926 O O . TYR A 1 411 ? -107.979 -24.390 -83.478 1.00 13.03 432 TYR A O 1
ATOM 2935 N N . LEU A 1 412 ? -109.121 -26.178 -84.227 1.00 17.83 433 LEU A N 1
ATOM 2936 C CA . LEU A 1 412 ? -109.489 -26.607 -82.880 1.00 15.10 433 LEU A CA 1
ATOM 2937 C C . LEU A 1 412 ? -108.223 -26.958 -82.101 1.00 15.59 433 LEU A C 1
ATOM 2938 O O . LEU A 1 412 ? -107.287 -27.499 -82.685 1.00 16.17 433 LEU A O 1
ATOM 2943 N N . PHE A 1 413 ? -108.184 -26.600 -80.814 1.00 13.24 434 PHE A N 1
ATOM 2944 C CA . PHE A 1 413 ? -106.989 -26.707 -79.965 1.00 15.44 434 PHE A CA 1
ATOM 2945 C C . PHE A 1 413 ? -105.879 -25.708 -80.337 1.00 18.40 434 PHE A C 1
ATOM 2946 O O . PHE A 1 413 ? -104.877 -25.607 -79.627 1.00 17.49 434 PHE A O 1
ATOM 2954 N N . ASN A 1 414 ? -106.075 -24.964 -81.425 1.00 17.20 435 ASN A N 1
ATOM 2955 C CA . ASN A 1 414 ? -105.234 -23.812 -81.765 1.00 21.01 435 ASN A CA 1
ATOM 2956 C C . ASN A 1 414 ? -106.143 -22.600 -81.963 1.00 16.03 435 ASN A C 1
ATOM 2957 O O . ASN A 1 414 ? -106.274 -22.073 -83.067 1.00 8.16 435 ASN A O 1
ATOM 2962 N N . SER A 1 415 ? -106.799 -22.205 -80.878 1.00 14.62 436 SER A N 1
ATOM 2963 C CA . SER A 1 415 ? -107.888 -21.255 -80.950 1.00 15.13 436 SER A CA 1
ATOM 2964 C C . SER A 1 415 ? -107.453 -19.843 -81.312 1.00 13.79 436 SER A C 1
ATOM 2965 O O . SER A 1 415 ? -108.284 -19.061 -81.776 1.00 12.91 436 SER A O 1
ATOM 2968 N N . ILE A 1 416 ? -106.183 -19.513 -81.093 1.00 10.38 437 ILE A N 1
ATOM 2969 C CA . ILE A 1 416 ? -105.675 -18.207 -81.479 1.00 13.29 437 ILE A CA 1
ATOM 2970 C C . ILE A 1 416 ? -105.881 -18.000 -82.995 1.00 15.88 437 ILE A C 1
ATOM 2971 O O . ILE A 1 416 ? -106.356 -16.936 -83.422 1.00 12.74 437 ILE A O 1
ATOM 2976 N N . GLU A 1 417 ? -105.557 -19.024 -83.795 1.00 13.99 438 GLU A N 1
ATOM 2977 C CA . GLU A 1 417 ? -105.700 -18.945 -85.258 1.00 16.08 438 GLU A CA 1
ATOM 2978 C C . GLU A 1 417 ? -107.157 -18.885 -85.714 1.00 13.70 438 GLU A C 1
ATOM 2979 O O . GLU A 1 417 ? -107.497 -18.147 -86.609 1.00 9.33 438 GLU A O 1
ATOM 2985 N N . ALA A 1 418 ? -108.008 -19.674 -85.086 1.00 12.34 439 ALA A N 1
ATOM 2986 C CA . ALA A 1 418 ? -109.421 -19.623 -85.374 1.00 12.97 439 ALA A CA 1
ATOM 2987 C C . ALA A 1 418 ? -109.991 -18.251 -85.038 1.00 10.29 439 ALA A C 1
ATOM 2988 O O . ALA A 1 418 ? -110.817 -17.743 -85.772 1.00 15.13 439 ALA A O 1
ATOM 2990 N N . TYR A 1 419 ? -109.591 -17.687 -83.908 1.00 10.04 440 TYR A N 1
ATOM 2991 C CA . TYR A 1 419 ? -110.017 -16.344 -83.468 1.00 12.76 440 TYR A CA 1
ATOM 2992 C C . TYR A 1 419 ? -109.603 -15.299 -84.491 1.00 11.63 440 TYR A C 1
ATOM 2993 O O . TYR A 1 419 ? -110.391 -14.424 -84.834 1.00 12.23 440 TYR A O 1
ATOM 3002 N N . SER A 1 420 ? -108.375 -15.407 -85.000 1.00 11.03 441 SER A N 1
ATOM 3003 C CA . SER A 1 420 ? -107.929 -14.479 -86.044 1.00 12.51 441 SER A CA 1
ATOM 3004 C C . SER A 1 420 ? -108.725 -14.659 -87.358 1.00 14.42 441 SER A C 1
ATOM 3005 O O . SER A 1 420 ? -109.170 -13.672 -87.965 1.00 13.43 441 SER A O 1
ATOM 3008 N N . ASN A 1 421 ? -108.925 -15.906 -87.789 1.00 12.16 442 ASN A N 1
ATOM 3009 C CA . ASN A 1 421 ? -109.612 -16.153 -89.052 1.00 13.86 442 ASN A CA 1
ATOM 3010 C C . ASN A 1 421 ? -111.085 -15.745 -88.947 1.00 11.35 442 ASN A C 1
ATOM 3011 O O . ASN A 1 421 ? -111.687 -15.279 -89.904 1.00 15.26 442 ASN A O 1
ATOM 3016 N N . TRP A 1 422 ? -111.656 -15.893 -87.768 1.00 11.78 443 TRP A N 1
ATOM 3017 C CA . TRP A 1 422 ? -112.987 -15.353 -87.543 1.00 14.16 443 TRP A CA 1
ATOM 3018 C C . TRP A 1 422 ? -112.976 -13.819 -87.609 1.00 15.98 443 TRP A C 1
ATOM 3019 O O . TRP A 1 422 ? -113.884 -13.220 -88.206 1.00 13.58 443 TRP A O 1
ATOM 3030 N N . ARG A 1 423 ? -111.959 -13.183 -87.021 1.00 12.39 444 ARG A N 1
ATOM 3031 C CA . ARG A 1 423 ? -111.933 -11.718 -87.062 1.00 15.03 444 ARG A CA 1
ATOM 3032 C C . ARG A 1 423 ? -111.820 -11.226 -88.515 1.00 15.12 444 ARG A C 1
ATOM 3033 O O . ARG A 1 423 ? -112.533 -10.311 -88.909 1.00 12.90 444 ARG A O 1
ATOM 3041 N N . ARG A 1 424 ? -110.968 -11.881 -89.305 1.00 13.25 445 ARG A N 1
ATOM 3042 C CA . ARG A 1 424 ? -110.771 -11.522 -90.708 1.00 17.47 445 ARG A CA 1
ATOM 3043 C C . ARG A 1 424 ? -112.015 -11.747 -91.551 1.00 18.56 445 ARG A C 1
ATOM 3044 O O . ARG A 1 424 ? -112.468 -10.828 -92.215 1.00 22.35 445 ARG A O 1
ATOM 3052 N N . THR A 1 425 ? -112.577 -12.956 -91.508 1.00 19.98 446 THR A N 1
ATOM 3053 C CA . THR A 1 425 ? -113.665 -13.327 -92.433 1.00 17.41 446 THR A CA 1
ATOM 3054 C C . THR A 1 425 ? -115.093 -13.156 -91.898 1.00 19.90 446 THR A C 1
ATOM 3055 O O . THR A 1 425 ? -116.031 -13.063 -92.683 1.00 22.39 446 THR A O 1
ATOM 3059 N N . GLY A 1 426 ? -115.277 -13.129 -90.580 1.00 19.06 447 GLY A N 1
ATOM 3060 C CA . GLY A 1 426 ? -116.625 -13.108 -90.023 1.00 17.44 447 GLY A CA 1
ATOM 3061 C C . GLY A 1 426 ? -117.308 -14.481 -90.016 1.00 22.08 447 GLY A C 1
ATOM 3062 O O . GLY A 1 426 ? -118.495 -14.604 -89.676 1.00 22.48 447 GLY A O 1
ATOM 3063 N N . TYR A 1 427 ? -116.556 -15.503 -90.420 1.00 19.21 448 TYR A N 1
ATOM 3064 C CA . TYR A 1 427 ? -117.015 -16.887 -90.483 1.00 16.30 448 TYR A CA 1
ATOM 3065 C C . TYR A 1 427 ? -116.260 -17.760 -89.491 1.00 17.98 448 TYR A C 1
ATOM 3066 O O . TYR A 1 427 ? -115.051 -17.571 -89.289 1.00 14.60 448 TYR A O 1
ATOM 3075 N N . PRO A 1 428 ? -116.949 -18.735 -88.877 1.00 17.53 449 PRO A N 1
ATOM 3076 C CA . PRO A 1 428 ? -118.384 -19.017 -88.988 1.00 17.08 449 PRO A CA 1
ATOM 3077 C C . PRO A 1 428 ? -119.196 -18.023 -88.202 1.00 17.71 449 PRO A C 1
ATOM 3078 O O . PRO A 1 428 ? -118.626 -17.334 -87.362 1.00 19.69 449 PRO A O 1
ATOM 3082 N N . HIS A 1 429 ? -120.483 -17.918 -88.508 1.00 17.10 450 HIS A N 1
ATOM 3083 C CA . HIS A 1 429 ? -121.388 -17.104 -87.736 1.00 18.13 450 HIS A CA 1
ATOM 3084 C C . HIS A 1 429 ? -121.554 -17.729 -86.370 1.00 17.58 450 HIS A C 1
ATOM 3085 O O . HIS A 1 429 ? -121.864 -18.906 -86.249 1.00 19.51 450 HIS A O 1
ATOM 3092 N N . LEU A 1 430 ? -121.348 -16.925 -85.340 1.00 17.29 451 LEU A N 1
ATOM 3093 C CA . LEU A 1 430 ? -121.337 -17.427 -83.984 1.00 18.80 451 LEU A CA 1
ATOM 3094 C C . LEU A 1 430 ? -122.701 -17.233 -83.388 1.00 14.18 451 LEU A C 1
ATOM 3095 O O . LEU A 1 430 ? -123.482 -16.446 -83.876 1.00 18.65 451 LEU A O 1
ATOM 3100 N N . LEU A 1 431 ? -122.994 -18.001 -82.354 1.00 19.05 452 LEU A N 1
ATOM 3101 C CA . LEU A 1 431 ? -124.214 -17.830 -81.602 1.00 15.46 452 LEU A CA 1
ATOM 3102 C C . LEU A 1 431 ? -124.113 -16.538 -80.849 1.00 16.52 452 LEU A C 1
ATOM 3103 O O . LEU A 1 431 ? -123.067 -16.230 -80.295 1.00 14.31 452 LEU A O 1
ATOM 3108 N N . PRO A 1 432 ? -125.217 -15.791 -80.793 1.00 14.22 453 PRO A N 1
ATOM 3109 C CA . PRO A 1 432 ? -125.218 -14.493 -80.115 1.00 13.72 453 PRO A CA 1
ATOM 3110 C C . PRO A 1 432 ? -125.099 -14.680 -78.608 1.00 13.45 453 PRO A C 1
ATOM 3111 O O . PRO A 1 432 ? -125.646 -15.618 -78.054 1.00 13.34 453 PRO A O 1
ATOM 3115 N N . ILE A 1 433 ? -124.316 -13.819 -77.975 1.00 13.69 454 ILE A N 1
ATOM 3116 C CA . ILE A 1 433 ? -124.155 -13.807 -76.527 1.00 14.92 454 ILE A CA 1
ATOM 3117 C C . ILE A 1 433 ? -125.091 -12.768 -75.909 1.00 17.29 454 ILE A C 1
ATOM 3118 O O . ILE A 1 433 ? -124.930 -11.572 -76.133 1.00 16.44 454 ILE A O 1
ATOM 3123 N N . THR A 1 434 ? -126.062 -13.215 -75.117 1.00 17.70 455 THR A N 1
ATOM 3124 C CA . THR A 1 434 ? -127.078 -12.293 -74.611 1.00 21.02 455 THR A CA 1
ATOM 3125 C C . THR A 1 434 ? -127.037 -12.175 -73.090 1.00 17.67 455 THR A C 1
ATOM 3126 O O . THR A 1 434 ? -127.845 -11.456 -72.499 1.00 19.72 455 THR A O 1
ATOM 3130 N N . ASN A 1 435 ? -126.047 -12.812 -72.470 1.00 13.86 456 ASN A N 1
ATOM 3131 C CA . ASN A 1 435 ? -125.855 -12.709 -71.021 1.00 15.37 456 ASN A CA 1
ATOM 3132 C C . ASN A 1 435 ? -125.857 -11.262 -70.530 1.00 20.38 456 ASN A C 1
ATOM 3133 O O . ASN A 1 435 ? -125.176 -10.390 -71.096 1.00 20.10 456 ASN A O 1
ATOM 3138 N N . SER A 1 436 ? -126.610 -11.014 -69.462 1.00 23.85 457 SER A N 1
ATOM 3139 C CA . SER A 1 436 ? -126.831 -9.657 -68.999 1.00 17.77 457 SER A CA 1
ATOM 3140 C C . SER A 1 436 ? -125.573 -9.088 -68.349 1.00 18.15 457 SER A C 1
ATOM 3141 O O . SER A 1 436 ? -125.424 -7.866 -68.219 1.00 18.81 457 SER A O 1
ATOM 3144 N N . ASP A 1 437 ? -124.671 -9.974 -67.947 1.00 16.83 458 ASP A N 1
ATOM 3145 C CA . ASP A 1 437 ? -123.408 -9.555 -67.338 1.00 12.56 458 ASP A CA 1
ATOM 3146 C C . ASP A 1 437 ? -122.253 -9.525 -68.331 1.00 14.17 458 ASP A C 1
ATOM 3147 O O . ASP A 1 437 ? -121.101 -9.428 -67.922 1.00 18.59 458 ASP A O 1
ATOM 3152 N N . SER A 1 438 ? -122.538 -9.614 -69.627 1.00 14.45 459 SER A N 1
ATOM 3153 C CA . SER A 1 438 ? -121.478 -9.446 -70.619 1.00 15.58 459 SER A CA 1
ATOM 3154 C C . SER A 1 438 ? -120.928 -7.999 -70.632 1.00 18.33 459 SER A C 1
ATOM 3155 O O . SER A 1 438 ? -121.658 -7.038 -70.896 1.00 11.95 459 SER A O 1
ATOM 3158 N N . GLN A 1 439 ? -119.633 -7.843 -70.384 1.00 17.42 460 GLN A N 1
ATOM 3159 C CA . GLN A 1 439 ? -119.080 -6.487 -70.245 1.00 16.12 460 GLN A CA 1
ATOM 3160 C C . GLN A 1 439 ? -119.063 -5.760 -71.581 1.00 14.61 460 GLN A C 1
ATOM 3161 O O . GLN A 1 439 ? -118.910 -4.553 -71.598 1.00 18.62 460 GLN A O 1
ATOM 3167 N N . THR A 1 440 ? -119.258 -6.474 -72.691 1.00 13.18 461 THR A N 1
ATOM 3168 C CA . THR A 1 440 ? -119.375 -5.827 -74.009 1.00 13.94 461 THR A CA 1
ATOM 3169 C C . THR A 1 440 ? -120.787 -5.836 -74.620 1.00 12.99 461 THR A C 1
ATOM 3170 O O . THR A 1 440 ? -120.962 -5.455 -75.788 1.00 15.20 461 THR A O 1
ATOM 3174 N N . GLY A 1 441 ? -121.788 -6.264 -73.849 1.00 13.00 462 GLY A N 1
ATOM 3175 C CA . GLY A 1 441 ? -123.137 -6.379 -74.377 1.00 15.44 462 GLY A CA 1
ATOM 3176 C C . GLY A 1 441 ? -123.244 -7.409 -75.494 1.00 11.88 462 GLY A C 1
ATOM 3177 O O . GLY A 1 441 ? -124.082 -7.292 -76.388 1.00 13.51 462 GLY A O 1
ATOM 3178 N N . GLY A 1 442 ? -122.349 -8.395 -75.458 1.00 15.33 463 GLY A N 1
ATOM 3179 C CA . GLY A 1 442 ? -122.365 -9.485 -76.418 1.00 16.71 463 GLY A CA 1
ATOM 3180 C C . GLY A 1 442 ? -121.526 -9.225 -77.652 1.00 14.23 463 GLY A C 1
ATOM 3181 O O . GLY A 1 442 ? -121.593 -9.988 -78.606 1.00 15.52 463 GLY A O 1
ATOM 3182 N N . VAL A 1 443 ? -120.764 -8.133 -77.649 1.00 13.31 464 VAL A N 1
ATOM 3183 C CA . VAL A 1 443 ? -119.866 -7.812 -78.761 1.00 13.12 464 VAL A CA 1
ATOM 3184 C C . VAL A 1 443 ? -118.553 -8.590 -78.632 1.00 15.13 464 VAL A C 1
ATOM 3185 O O . VAL A 1 443 ? -117.859 -8.470 -77.609 1.00 12.84 464 VAL A O 1
ATOM 3189 N N . VAL A 1 444 ? -118.184 -9.379 -79.639 1.00 8.93 465 VAL A N 1
ATOM 3190 C CA . VAL A 1 444 ? -116.942 -10.120 -79.491 1.00 10.88 465 VAL A CA 1
ATOM 3191 C C . VAL A 1 444 ? -115.732 -9.161 -79.426 1.00 10.26 465 VAL A C 1
ATOM 3192 O O . VAL A 1 444 ? -115.567 -8.283 -80.259 1.00 10.82 465 VAL A O 1
ATOM 3196 N N . PRO A 1 445 ? -114.913 -9.310 -78.386 1.00 10.63 466 PRO A N 1
ATOM 3197 C CA . PRO A 1 445 ? -113.660 -8.564 -78.327 1.00 12.15 466 PRO A CA 1
ATOM 3198 C C . PRO A 1 445 ? -112.821 -8.815 -79.564 1.00 9.02 466 PRO A C 1
ATOM 3199 O O . PRO A 1 445 ? -112.728 -9.964 -80.023 1.00 6.58 466 PRO A O 1
ATOM 3203 N N . THR A 1 446 ? -112.202 -7.765 -80.094 1.00 7.91 467 THR A N 1
ATOM 3204 C CA . THR A 1 446 ? -111.475 -7.911 -81.345 1.00 10.61 467 THR A CA 1
ATOM 3205 C C . THR A 1 446 ? -109.952 -7.797 -81.186 1.00 9.79 467 THR A C 1
ATOM 3206 O O . THR A 1 446 ? -109.220 -7.845 -82.173 1.00 9.05 467 THR A O 1
ATOM 3210 N N . ARG A 1 447 ? -109.488 -7.651 -79.947 1.00 8.97 468 ARG A N 1
ATOM 3211 C CA . ARG A 1 447 ? -108.053 -7.786 -79.614 1.00 9.65 468 ARG A CA 1
ATOM 3212 C C . ARG A 1 447 ? -107.940 -7.926 -78.100 1.00 9.29 468 ARG A C 1
ATOM 3213 O O . ARG A 1 447 ? -108.906 -7.690 -77.400 1.00 8.16 468 ARG A O 1
ATOM 3221 N N . LEU A 1 448 ? -106.776 -8.306 -77.594 1.00 8.10 469 LEU A N 1
ATOM 3222 C CA . LEU A 1 448 ? -106.506 -8.181 -76.169 1.00 8.70 469 LEU A CA 1
ATOM 3223 C C . LEU A 1 448 ? -105.587 -6.956 -75.987 1.00 11.13 469 LEU A C 1
ATOM 3224 O O . LEU A 1 448 ? -105.052 -6.409 -76.969 1.00 10.40 469 LEU A O 1
ATOM 3229 N N . TYR A 1 449 ? -105.433 -6.493 -74.749 1.00 13.96 470 TYR A N 1
ATOM 3230 C CA . TYR A 1 449 ? -104.857 -5.167 -74.539 1.00 8.58 470 TYR A CA 1
ATOM 3231 C C . TYR A 1 449 ? -103.451 -5.220 -73.910 1.00 10.00 470 TYR A C 1
ATOM 3232 O O . TYR A 1 449 ? -103.127 -6.138 -73.152 1.00 9.44 470 TYR A O 1
ATOM 3241 N N . TYR A 1 450 ? -102.626 -4.224 -74.234 1.00 8.97 471 TYR A N 1
ATOM 3242 C CA . TYR A 1 450 ? -101.271 -4.135 -73.677 1.00 12.04 471 TYR A CA 1
ATOM 3243 C C . TYR A 1 450 ? -101.353 -3.972 -72.162 1.00 13.93 471 TYR A C 1
ATOM 3244 O O . TYR A 1 450 ? -102.267 -3.309 -71.671 1.00 13.34 471 TYR A O 1
ATOM 3253 N N . PRO A 1 451 ? -100.402 -4.576 -71.413 1.00 15.47 472 PRO A N 1
ATOM 3254 C CA . PRO A 1 451 ? -100.413 -4.373 -69.957 1.00 12.14 472 PRO A CA 1
ATOM 3255 C C . PRO A 1 451 ? -100.045 -2.944 -69.580 1.00 11.71 472 PRO A C 1
ATOM 3256 O O . PRO A 1 451 ? -99.224 -2.299 -70.254 1.00 11.07 472 PRO A O 1
ATOM 3260 N N . ASN A 1 452 ? -100.677 -2.471 -68.514 1.00 11.50 473 ASN A N 1
ATOM 3261 C CA . ASN A 1 452 ? -100.454 -1.154 -67.960 1.00 16.56 473 ASN A CA 1
ATOM 3262 C C . ASN A 1 452 ? -98.979 -0.894 -67.550 1.00 15.87 473 ASN A C 1
ATOM 3263 O O . ASN A 1 452 ? -98.525 0.253 -67.490 1.00 18.08 473 ASN A O 1
ATOM 3268 N N . ASP A 1 453 ? -98.236 -1.963 -67.298 1.00 15.43 474 ASP A N 1
ATOM 3269 C CA . ASP A 1 453 ? -96.798 -1.859 -67.066 1.00 16.70 474 ASP A CA 1
ATOM 3270 C C . ASP A 1 453 ? -96.110 -1.138 -68.209 1.00 19.34 474 ASP A C 1
ATOM 3271 O O . ASP A 1 453 ? -95.106 -0.470 -68.002 1.00 20.39 474 ASP A O 1
ATOM 3276 N N . GLU A 1 454 ? -96.637 -1.300 -69.425 1.00 17.71 475 GLU A N 1
ATOM 3277 C CA . GLU A 1 454 ? -96.065 -0.630 -70.583 1.00 16.73 475 GLU A CA 1
ATOM 3278 C C . GLU A 1 454 ? -96.307 0.866 -70.488 1.00 18.06 475 GLU A C 1
ATOM 3279 O O . GLU A 1 454 ? -95.463 1.659 -70.873 1.00 20.40 475 GLU A O 1
ATOM 3285 N N . MET A 1 455 ? -97.461 1.248 -69.962 1.00 17.28 476 MET A N 1
ATOM 3286 C CA . MET A 1 455 ? -97.743 2.656 -69.706 1.00 18.13 476 MET A CA 1
ATOM 3287 C C . MET A 1 455 ? -96.811 3.215 -68.627 1.00 17.16 476 MET A C 1
ATOM 3288 O O . MET A 1 455 ? -96.458 4.394 -68.655 1.00 17.67 476 MET A O 1
ATOM 3293 N N . GLN A 1 456 ? -96.394 2.369 -67.693 1.00 16.27 477 GLN A N 1
ATOM 3294 C CA . GLN A 1 456 ? -95.571 2.857 -66.586 1.00 18.45 477 GLN A CA 1
ATOM 3295 C C . GLN A 1 456 ? -94.057 2.878 -66.884 1.00 20.00 477 GLN A C 1
ATOM 3296 O O . GLN A 1 456 ? -93.339 3.696 -66.325 1.00 25.56 477 GLN A O 1
ATOM 3302 N N . LYS A 1 457 ? -93.596 1.999 -67.775 1.00 17.31 478 LYS A N 1
ATOM 3303 C CA . LYS A 1 457 ? -92.166 1.794 -68.059 1.00 21.93 478 LYS A CA 1
ATOM 3304 C C . LYS A 1 457 ? -91.757 2.183 -69.475 1.00 22.46 478 LYS A C 1
ATOM 3305 O O . LYS A 1 457 ? -90.569 2.206 -69.796 1.00 21.57 478 LYS A O 1
ATOM 3311 N N . ASN A 1 458 ? -92.738 2.346 -70.354 1.00 18.10 479 ASN A N 1
ATOM 3312 C CA . ASN A 1 458 ? -92.472 2.635 -71.757 1.00 18.31 479 ASN A CA 1
ATOM 3313 C C . ASN A 1 458 ? -93.499 3.621 -72.297 1.00 14.49 479 ASN A C 1
ATOM 3314 O O . ASN A 1 458 ? -94.018 3.456 -73.390 1.00 20.06 479 ASN A O 1
ATOM 3319 N N . GLU A 1 459 ? -93.766 4.664 -71.527 1.00 15.16 480 GLU A N 1
ATOM 3320 C CA . GLU A 1 459 ? -94.941 5.506 -71.743 1.00 21.88 480 GLU A CA 1
ATOM 3321 C C . GLU A 1 459 ? -95.091 6.110 -73.141 1.00 18.15 480 GLU A C 1
ATOM 3322 O O . GLU A 1 459 ? -96.179 6.061 -73.727 1.00 19.26 480 GLU A O 1
ATOM 3328 N N . LYS A 1 460 ? -94.016 6.690 -73.667 1.00 17.36 481 LYS A N 1
ATOM 3329 C CA . LYS A 1 460 ? -94.081 7.411 -74.938 1.00 18.40 481 LYS A CA 1
ATOM 3330 C C . LYS A 1 460 ? -94.528 6.512 -76.081 1.00 17.89 481 LYS A C 1
ATOM 3331 O O . LYS A 1 460 ? -95.501 6.809 -76.767 1.00 21.98 481 LYS A O 1
ATOM 3337 N N . ASN A 1 461 ? -93.828 5.404 -76.256 1.00 15.30 482 ASN A N 1
ATOM 3338 C CA . ASN A 1 461 ? -94.126 4.473 -77.329 1.00 22.03 482 ASN A CA 1
ATOM 3339 C C . ASN A 1 461 ? -95.521 3.837 -77.159 1.00 20.01 482 ASN A C 1
ATOM 3340 O O . ASN A 1 461 ? -96.299 3.758 -78.124 1.00 21.28 482 ASN A O 1
ATOM 3345 N N . TYR A 1 462 ? -95.844 3.453 -75.924 1.00 15.11 483 TYR A N 1
ATOM 3346 C CA . TYR A 1 462 ? -97.173 2.967 -75.574 1.00 16.43 483 TYR A CA 1
ATOM 3347 C C . TYR A 1 462 ? -98.240 3.935 -76.109 1.00 16.58 483 TYR A C 1
ATOM 3348 O O . TYR A 1 462 ? -99.137 3.546 -76.888 1.00 14.87 483 TYR A O 1
ATOM 3357 N N . MET A 1 463 ? -98.097 5.209 -75.741 1.00 14.78 484 MET A N 1
ATOM 3358 C CA . MET A 1 463 ? -99.038 6.237 -76.174 1.00 14.86 484 MET A CA 1
ATOM 3359 C C . MET A 1 463 ? -99.051 6.441 -77.694 1.00 18.09 484 MET A C 1
ATOM 3360 O O . MET A 1 463 ? -100.117 6.725 -78.264 1.00 13.33 484 MET A O 1
ATOM 3365 N N . GLU A 1 464 ? -97.899 6.287 -78.362 1.00 16.42 485 GLU A N 1
ATOM 3366 C CA . GLU A 1 464 ? -97.915 6.378 -79.825 1.00 15.15 485 GLU A CA 1
ATOM 3367 C C . GLU A 1 464 ? -98.775 5.270 -80.420 1.00 12.13 485 GLU A C 1
ATOM 3368 O O . GLU A 1 464 ? -99.598 5.522 -81.334 1.00 15.64 485 GLU A O 1
ATOM 3374 N N . ALA A 1 465 ? -98.614 4.052 -79.907 1.00 9.03 486 ALA A N 1
ATOM 3375 C CA . ALA A 1 465 ? -99.459 2.932 -80.385 1.00 16.64 486 ALA A CA 1
ATOM 3376 C C . ALA A 1 465 ? -100.965 3.173 -80.074 1.00 15.32 486 ALA A C 1
ATOM 3377 O O . ALA A 1 465 ? -101.853 2.908 -80.911 1.00 15.16 486 ALA A O 1
ATOM 3379 N N . VAL A 1 466 ? -101.235 3.687 -78.874 1.00 14.16 487 VAL A N 1
ATOM 3380 C CA . VAL A 1 466 ? -102.598 4.014 -78.457 1.00 17.23 487 VAL A CA 1
ATOM 3381 C C . VAL A 1 466 ? -103.226 5.041 -79.393 1.00 15.47 487 VAL A C 1
ATOM 3382 O O . VAL A 1 466 ? -104.358 4.865 -79.825 1.00 13.58 487 VAL A O 1
ATOM 3386 N N . GLN A 1 467 ? -102.485 6.098 -79.701 1.00 11.52 488 GLN A N 1
ATOM 3387 C CA . GLN A 1 467 ? -102.919 7.097 -80.674 1.00 15.24 488 GLN A CA 1
ATOM 3388 C C . GLN A 1 467 ? -103.276 6.460 -81.993 1.00 18.62 488 GLN A C 1
ATOM 3389 O O . GLN A 1 467 ? -104.276 6.820 -82.606 1.00 15.16 488 GLN A O 1
ATOM 3395 N N . ARG A 1 468 ? -102.435 5.539 -82.456 1.00 16.18 489 ARG A N 1
ATOM 3396 C CA . ARG A 1 468 ? -102.730 4.882 -83.729 1.00 17.47 489 ARG A CA 1
ATOM 3397 C C . ARG A 1 468 ? -103.955 3.967 -83.642 1.00 19.73 489 ARG A C 1
ATOM 3398 O O . ARG A 1 468 ? -104.506 3.586 -84.668 1.00 19.41 489 ARG A O 1
ATOM 3406 N N . MET A 1 469 ? -104.383 3.611 -82.432 1.00 17.29 490 MET A N 1
ATOM 3407 C CA . MET A 1 469 ? -105.621 2.837 -82.295 1.00 20.79 490 MET A CA 1
ATOM 3408 C C . MET A 1 469 ? -106.892 3.693 -82.139 1.00 21.58 490 MET A C 1
ATOM 3409 O O . MET A 1 469 ? -107.987 3.158 -81.931 1.00 25.26 490 MET A O 1
ATOM 3414 N N . GLY A 1 470 ? -106.746 5.011 -82.211 1.00 17.60 491 GLY A N 1
ATOM 3415 C CA . GLY A 1 470 ? -107.876 5.910 -82.073 1.00 13.82 491 GLY A CA 1
ATOM 3416 C C . GLY A 1 470 ? -107.974 6.445 -80.653 1.00 20.48 491 GLY A C 1
ATOM 3417 O O . GLY A 1 470 ? -108.989 7.015 -80.270 1.00 16.04 491 GLY A O 1
ATOM 3418 N N . GLY A 1 471 ? -106.932 6.233 -79.852 1.00 16.99 492 GLY A N 1
ATOM 3419 C CA . GLY A 1 471 ? -106.904 6.791 -78.515 1.00 13.40 492 GLY A CA 1
ATOM 3420 C C . GLY A 1 471 ? -107.122 5.825 -77.363 1.00 15.19 492 GLY A C 1
ATOM 3421 O O . GLY A 1 471 ? -107.078 6.238 -76.209 1.00 20.03 492 GLY A O 1
ATOM 3422 N N . THR A 1 472 ? -107.381 4.553 -77.644 1.00 14.50 493 THR A N 1
ATOM 3423 C CA . THR A 1 472 ? -107.575 3.568 -76.558 1.00 16.18 493 THR A CA 1
ATOM 3424 C C . THR A 1 472 ? -106.663 2.340 -76.631 1.00 14.05 493 THR A C 1
ATOM 3425 O O . THR A 1 472 ? -106.143 2.000 -77.682 1.00 16.35 493 THR A O 1
ATOM 3429 N N . ASN A 1 473 ? -106.449 1.724 -75.472 1.00 15.93 494 ASN A N 1
ATOM 3430 C CA . ASN A 1 473 ? -105.838 0.406 -75.356 1.00 17.06 494 ASN A CA 1
ATOM 3431 C C . ASN A 1 473 ? -106.885 -0.499 -74.775 1.00 12.28 494 ASN A C 1
ATOM 3432 O O . ASN A 1 473 ? -106.856 -0.820 -73.597 1.00 15.34 494 ASN A O 1
ATOM 3437 N N . ASP A 1 474 ? -107.852 -0.842 -75.618 1.00 15.25 495 ASP A N 1
ATOM 3438 C CA . ASP A 1 474 ? -109.038 -1.563 -75.210 1.00 16.32 495 ASP A CA 1
ATOM 3439 C C . ASP A 1 474 ? -109.205 -2.860 -76.031 1.00 13.38 495 ASP A C 1
ATOM 3440 O O . ASP A 1 474 ? -108.642 -2.990 -77.117 1.00 11.44 495 ASP A O 1
ATOM 3445 N N . TRP A 1 475 ? -109.946 -3.812 -75.475 1.00 9.73 496 TRP A N 1
ATOM 3446 C CA . TRP A 1 475 ? -110.241 -5.096 -76.112 1.00 11.86 496 TRP A CA 1
ATOM 3447 C C . TRP A 1 475 ? -111.312 -5.008 -77.234 1.00 12.05 496 TRP A C 1
ATOM 3448 O O . TRP A 1 475 ? -111.518 -5.945 -77.964 1.00 10.88 496 TRP A O 1
ATOM 3459 N N . THR A 1 476 ? -111.974 -3.855 -77.350 1.00 13.50 497 THR A N 1
ATOM 3460 C CA . THR A 1 476 ? -112.860 -3.514 -78.473 1.00 14.48 497 THR A CA 1
ATOM 3461 C C . THR A 1 476 ? -112.114 -2.787 -79.608 1.00 14.07 497 THR A C 1
ATOM 3462 O O . THR A 1 476 ? -112.721 -2.419 -80.613 1.00 17.66 497 THR A O 1
ATOM 3466 N N . GLY A 1 477 ? -110.810 -2.542 -79.440 1.00 11.50 498 GLY A N 1
ATOM 3467 C CA . GLY A 1 477 ? -109.997 -2.058 -80.553 1.00 11.32 498 GLY A CA 1
ATOM 3468 C C . GLY A 1 477 ? -109.776 -3.105 -81.652 1.00 14.76 498 GLY A C 1
ATOM 3469 O O . GLY A 1 477 ? -110.040 -4.298 -81.434 1.00 11.76 498 GLY A O 1
ATOM 3470 N N . LYS A 1 478 ? -109.278 -2.661 -82.810 1.00 9.92 499 LYS A N 1
ATOM 3471 C CA . LYS A 1 478 ? -109.003 -3.523 -83.968 1.00 17.70 499 LYS A CA 1
ATOM 3472 C C . LYS A 1 478 ? -107.527 -3.535 -84.318 1.00 21.10 499 LYS A C 1
ATOM 3473 O O . LYS A 1 478 ? -106.855 -2.503 -84.222 1.00 17.35 499 LYS A O 1
ATOM 3479 N N . VAL A 1 479 ? -107.040 -4.687 -84.776 1.00 17.41 500 VAL A N 1
ATOM 3480 C CA . VAL A 1 479 ? -105.688 -4.782 -85.301 1.00 15.81 500 VAL A CA 1
ATOM 3481 C C . VAL A 1 479 ? -105.797 -4.361 -86.761 1.00 13.74 500 VAL A C 1
ATOM 3482 O O . VAL A 1 479 ? -106.879 -4.357 -87.331 1.00 16.76 500 VAL A O 1
ATOM 3486 N N . TRP A 1 480 ? -104.673 -3.991 -87.347 1.00 16.32 501 TRP A N 1
ATOM 3487 C CA . TRP A 1 480 ? -104.608 -3.390 -88.686 1.00 15.16 501 TRP A CA 1
ATOM 3488 C C . TRP A 1 480 ? -105.253 -4.222 -89.794 1.00 16.38 501 TRP A C 1
ATOM 3489 O O . TRP A 1 480 ? -105.916 -3.671 -90.672 1.00 16.35 501 TRP A O 1
ATOM 3500 N N . TRP A 1 481 ? -105.056 -5.547 -89.783 1.00 21.68 502 TRP A N 1
ATOM 3501 C CA . TRP A 1 481 ? -105.578 -6.358 -90.898 1.00 16.56 502 TRP A CA 1
ATOM 3502 C C . TRP A 1 481 ? -107.074 -6.653 -90.793 1.00 14.58 502 TRP A C 1
ATOM 3503 O O . TRP A 1 481 ? -107.681 -7.177 -91.718 1.00 13.84 502 TRP A O 1
ATOM 3514 N N . ASP A 1 482 ? -107.652 -6.314 -89.658 1.00 16.22 503 ASP A N 1
ATOM 3515 C CA . ASP A 1 482 ? -109.077 -6.511 -89.406 1.00 19.98 503 ASP A CA 1
ATOM 3516 C C . ASP A 1 482 ? -109.861 -5.244 -89.797 1.00 21.35 503 ASP A C 1
ATOM 3517 O O . ASP A 1 482 ? -110.004 -4.306 -89.008 1.00 22.50 503 ASP A O 1
ATOM 3522 N N . VAL A 1 483 ? -110.332 -5.216 -91.041 1.00 24.72 504 VAL A N 1
ATOM 3523 C CA . VAL A 1 483 ? -110.958 -4.015 -91.595 1.00 29.93 504 VAL A CA 1
ATOM 3524 C C . VAL A 1 483 ? -112.461 -4.297 -91.807 1.00 36.36 504 VAL A C 1
ATOM 3525 O O . VAL A 1 483 ? -112.973 -4.408 -92.922 1.00 43.46 504 VAL A O 1
ATOM 3529 N N . ASN A 1 484 ? -113.132 -4.311 -90.658 1.00 56.23 505 ASN A N 1
ATOM 3530 C CA . ASN A 1 484 ? -114.340 -5.066 -90.309 1.00 56.23 505 ASN A CA 1
ATOM 3531 C C . ASN A 1 484 ? -114.655 -6.125 -91.378 1.00 56.23 505 ASN A C 1
ATOM 3532 O O . ASN A 1 484 ? -114.975 -5.827 -92.532 1.00 56.23 505 ASN A O 1
ATOM 3537 N N . ASN B 1 15 ? -94.986 -37.002 -50.887 1.00 42.67 36 ASN B N 1
ATOM 3538 C CA . ASN B 1 15 ? -95.441 -35.638 -51.148 1.00 45.80 36 ASN B CA 1
ATOM 3539 C C . ASN B 1 15 ? -95.119 -34.614 -50.038 1.00 46.63 36 ASN B C 1
ATOM 3540 O O . ASN B 1 15 ? -94.594 -33.544 -50.342 1.00 43.17 36 ASN B O 1
ATOM 3545 N N . PRO B 1 16 ? -95.460 -34.911 -48.767 1.00 35.59 37 PRO B N 1
ATOM 3546 C CA . PRO B 1 16 ? -95.066 -33.968 -47.718 1.00 29.60 37 PRO B CA 1
ATOM 3547 C C . PRO B 1 16 ? -93.593 -33.546 -47.797 1.00 36.11 37 PRO B C 1
ATOM 3548 O O . PRO B 1 16 ? -93.316 -32.354 -47.814 1.00 35.89 37 PRO B O 1
ATOM 3552 N N . ALA B 1 17 ? -92.673 -34.504 -47.844 1.00 32.48 38 ALA B N 1
ATOM 3553 C CA . ALA B 1 17 ? -91.253 -34.192 -47.974 1.00 31.45 38 ALA B CA 1
ATOM 3554 C C . ALA B 1 17 ? -91.006 -33.301 -49.195 1.00 31.80 38 ALA B C 1
ATOM 3555 O O . ALA B 1 17 ? -90.423 -32.218 -49.083 1.00 33.27 38 ALA B O 1
ATOM 3557 N N . GLY B 1 18 ? -91.464 -33.756 -50.359 1.00 34.88 39 GLY B N 1
ATOM 3558 C CA . GLY B 1 18 ? -91.263 -33.014 -51.589 1.00 31.91 39 GLY B CA 1
ATOM 3559 C C . GLY B 1 18 ? -91.890 -31.634 -51.549 1.00 31.26 39 GLY B C 1
ATOM 3560 O O . GLY B 1 18 ? -91.299 -30.650 -51.999 1.00 34.63 39 GLY B O 1
ATOM 3561 N N . GLN B 1 19 ? -93.084 -31.551 -50.981 1.00 33.75 40 GLN B N 1
ATOM 3562 C CA . GLN B 1 19 ? -93.790 -30.288 -50.929 1.00 32.49 40 GLN B CA 1
ATOM 3563 C C . GLN B 1 19 ? -93.069 -29.314 -50.010 1.00 31.79 40 GLN B C 1
ATOM 3564 O O . GLN B 1 19 ? -92.917 -28.137 -50.358 1.00 31.36 40 GLN B O 1
ATOM 3570 N N . LEU B 1 20 ? -92.605 -29.813 -48.865 1.00 28.55 41 LEU B N 1
ATOM 3571 C CA . LEU B 1 20 ? -91.864 -29.009 -47.913 1.00 28.85 41 LEU B CA 1
ATOM 3572 C C . LEU B 1 20 ? -90.632 -28.454 -48.597 1.00 26.36 41 LEU B C 1
ATOM 3573 O O . LEU B 1 20 ? -90.383 -27.257 -48.527 1.00 27.07 41 LEU B O 1
ATOM 3578 N N . THR B 1 21 ? -89.883 -29.323 -49.278 1.00 32.28 42 THR B N 1
ATOM 3579 C CA . THR B 1 21 ? -88.656 -28.929 -49.983 1.00 26.58 42 THR B CA 1
ATOM 3580 C C . THR B 1 21 ? -88.914 -27.879 -51.079 1.00 19.70 42 THR B C 1
ATOM 3581 O O . THR B 1 21 ? -88.171 -26.900 -51.225 1.00 19.44 42 THR B O 1
ATOM 3585 N N . PHE B 1 22 ? -89.974 -28.086 -51.851 1.00 23.49 43 PHE B N 1
ATOM 3586 C CA . PHE B 1 22 ? -90.336 -27.138 -52.896 1.00 25.14 43 PHE B CA 1
ATOM 3587 C C . PHE B 1 22 ? -90.646 -25.766 -52.288 1.00 29.64 43 PHE B C 1
ATOM 3588 O O . PHE B 1 22 ? -90.135 -24.742 -52.741 1.00 22.59 43 PHE B O 1
ATOM 3596 N N . THR B 1 23 ? -91.472 -25.752 -51.252 1.00 23.01 44 THR B N 1
ATOM 3597 C CA . THR B 1 23 ? -91.808 -24.497 -50.596 1.00 26.44 44 THR B CA 1
ATOM 3598 C C . THR B 1 23 ? -90.573 -23.779 -50.054 1.00 21.83 44 THR B C 1
ATOM 3599 O O . THR B 1 23 ? -90.358 -22.572 -50.301 1.00 22.18 44 THR B O 1
ATOM 3603 N N . GLN B 1 24 ? -89.748 -24.526 -49.331 1.00 21.82 45 GLN B N 1
ATOM 3604 C CA . GLN B 1 24 ? -88.519 -23.961 -48.783 1.00 23.75 45 GLN B CA 1
ATOM 3605 C C . GLN B 1 24 ? -87.645 -23.358 -49.889 1.00 24.48 45 GLN B C 1
ATOM 3606 O O . GLN B 1 24 ? -87.108 -22.255 -49.739 1.00 23.86 45 GLN B O 1
ATOM 3612 N N . LEU B 1 25 ? -87.527 -24.067 -51.006 1.00 18.47 46 LEU B N 1
ATOM 3613 C CA . LEU B 1 25 ? -86.743 -23.560 -52.113 1.00 23.10 46 LEU B CA 1
ATOM 3614 C C . LEU B 1 25 ? -87.418 -22.330 -52.767 1.00 26.42 46 LEU B C 1
ATOM 3615 O O . LEU B 1 25 ? -86.735 -21.425 -53.243 1.00 25.04 46 LEU B O 1
ATOM 3620 N N . CYS B 1 26 ? -88.747 -22.279 -52.763 1.00 23.90 47 CYS B N 1
ATOM 3621 C CA . CYS B 1 26 ? -89.466 -21.123 -53.299 1.00 22.83 47 CYS B CA 1
ATOM 3622 C C . CYS B 1 26 ? -89.221 -19.834 -52.493 1.00 18.58 47 CYS B C 1
ATOM 3623 O O . CYS B 1 26 ? -89.139 -18.742 -53.051 1.00 17.92 47 CYS B O 1
ATOM 3626 N N . MET B 1 27 ? -89.055 -19.967 -51.185 1.00 22.25 48 MET B N 1
ATOM 3627 C CA . MET B 1 27 ? -88.929 -18.771 -50.345 1.00 20.51 48 MET B CA 1
ATOM 3628 C C . MET B 1 27 ? -87.636 -17.968 -50.562 1.00 23.46 48 MET B C 1
ATOM 3629 O O . MET B 1 27 ? -87.490 -16.877 -49.993 1.00 22.18 48 MET B O 1
ATOM 3634 N N . SER B 1 28 ? -86.691 -18.497 -51.344 1.00 20.28 49 SER B N 1
ATOM 3635 C CA . SER B 1 28 ? -85.437 -17.769 -51.588 1.00 21.19 49 SER B CA 1
ATOM 3636 C C . SER B 1 28 ? -84.925 -17.913 -53.025 1.00 17.74 49 SER B C 1
ATOM 3637 O O . SER B 1 28 ? -84.182 -17.071 -53.503 1.00 18.57 49 SER B O 1
ATOM 3640 N N . GLY B 1 29 ? -85.339 -18.970 -53.719 1.00 22.30 50 GLY B N 1
ATOM 3641 C CA . GLY B 1 29 ? -84.877 -19.221 -55.074 1.00 19.63 50 GLY B CA 1
ATOM 3642 C C . GLY B 1 29 ? -85.760 -18.681 -56.185 1.00 23.45 50 GLY B C 1
ATOM 3643 O O . GLY B 1 29 ? -85.477 -18.878 -57.377 1.00 24.88 50 GLY B O 1
ATOM 3644 N N . ASP B 1 30 ? -86.852 -18.027 -55.799 1.00 19.67 51 ASP B N 1
ATOM 3645 C CA . ASP B 1 30 ? -87.751 -17.377 -56.757 1.00 18.62 51 ASP B CA 1
ATOM 3646 C C . ASP B 1 30 ? -87.191 -15.982 -57.016 1.00 16.29 51 ASP B C 1
ATOM 3647 O O . ASP B 1 30 ? -87.406 -15.045 -56.237 1.00 16.43 51 ASP B O 1
ATOM 3652 N N . GLY B 1 31 ? -86.421 -15.877 -58.089 1.00 16.19 52 GLY B N 1
ATOM 3653 C CA . GLY B 1 31 ? -85.755 -14.647 -58.448 1.00 13.27 52 GLY B CA 1
ATOM 3654 C C . GLY B 1 31 ? -86.734 -13.569 -58.843 1.00 18.54 52 GLY B C 1
ATOM 3655 O O . GLY B 1 31 ? -86.444 -12.378 -58.683 1.00 20.81 52 GLY B O 1
ATOM 3656 N N . TYR B 1 32 ? -87.911 -13.986 -59.301 1.00 15.45 53 TYR B N 1
ATOM 3657 C CA . TYR B 1 32 ? -88.926 -13.048 -59.766 1.00 16.87 53 TYR B CA 1
ATOM 3658 C C . TYR B 1 32 ? -89.312 -12.027 -58.690 1.00 16.50 53 TYR B C 1
ATOM 3659 O O . TYR B 1 32 ? -89.346 -10.829 -58.980 1.00 15.85 53 TYR B O 1
ATOM 3668 N N . TYR B 1 33 ? -89.570 -12.455 -57.457 1.00 13.78 54 TYR B N 1
ATOM 3669 C CA . TYR B 1 33 ? -89.891 -11.445 -56.447 1.00 13.27 54 TYR B CA 1
ATOM 3670 C C . TYR B 1 33 ? -88.723 -11.094 -55.558 1.00 15.53 54 TYR B C 1
ATOM 3671 O O . TYR B 1 33 ? -88.771 -10.061 -54.888 1.00 15.50 54 TYR B O 1
ATOM 3680 N N . GLN B 1 34 ? -87.658 -11.894 -55.560 1.00 14.93 55 GLN B N 1
ATOM 3681 C CA . GLN B 1 34 ? -86.456 -11.437 -54.844 1.00 15.94 55 GLN B CA 1
ATOM 3682 C C . GLN B 1 34 ? -85.942 -10.166 -55.514 1.00 12.60 55 GLN B C 1
ATOM 3683 O O . GLN B 1 34 ? -85.508 -9.220 -54.849 1.00 12.50 55 GLN B O 1
ATOM 3689 N N . HIS B 1 35 ? -86.017 -10.145 -56.839 1.00 12.07 56 HIS B N 1
ATOM 3690 C CA . HIS B 1 35 ? -85.580 -8.982 -57.601 1.00 15.66 56 HIS B CA 1
ATOM 3691 C C . HIS B 1 35 ? -86.524 -7.778 -57.369 1.00 12.98 56 HIS B C 1
ATOM 3692 O O . HIS B 1 35 ? -86.083 -6.645 -57.162 1.00 11.54 56 HIS B O 1
ATOM 3699 N N . ARG B 1 36 ? -87.823 -8.036 -57.398 1.00 10.85 57 ARG B N 1
ATOM 3700 C CA . ARG B 1 36 ? -88.804 -6.968 -57.400 1.00 10.74 57 ARG B CA 1
ATOM 3701 C C . ARG B 1 36 ? -89.218 -6.459 -55.994 1.00 13.04 57 ARG B C 1
ATOM 3702 O O . ARG B 1 36 ? -89.289 -5.248 -55.764 1.00 7.61 57 ARG B O 1
ATOM 3710 N N . THR B 1 37 ? -89.450 -7.373 -55.051 1.00 12.25 58 THR B N 1
ATOM 3711 C CA . THR B 1 37 ? -89.952 -7.008 -53.733 1.00 11.84 58 THR B CA 1
ATOM 3712 C C . THR B 1 37 ? -88.831 -6.789 -52.718 1.00 11.15 58 THR B C 1
ATOM 3713 O O . THR B 1 37 ? -88.921 -5.907 -51.863 1.00 10.52 58 THR B O 1
ATOM 3717 N N . ASN B 1 38 ? -87.801 -7.623 -52.791 1.00 13.34 59 ASN B N 1
ATOM 3718 C CA . ASN B 1 38 ? -86.653 -7.517 -51.892 1.00 14.32 59 ASN B CA 1
ATOM 3719 C C . ASN B 1 38 ? -85.644 -6.429 -52.340 1.00 15.65 59 ASN B C 1
ATOM 3720 O O . ASN B 1 38 ? -85.440 -5.420 -51.654 1.00 9.18 59 ASN B O 1
ATOM 3725 N N . LEU B 1 39 ? -85.034 -6.643 -53.508 1.00 17.77 60 LEU B N 1
ATOM 3726 C CA . LEU B 1 39 ? -83.992 -5.765 -54.046 1.00 13.85 60 LEU B CA 1
ATOM 3727 C C . LEU B 1 39 ? -84.515 -4.385 -54.483 1.00 12.85 60 LEU B C 1
ATOM 3728 O O . LEU B 1 39 ? -84.075 -3.349 -53.989 1.00 8.38 60 LEU B O 1
ATOM 3733 N N . ILE B 1 40 ? -85.451 -4.371 -55.418 1.00 11.65 61 ILE B N 1
ATOM 3734 C CA . ILE B 1 40 ? -85.843 -3.109 -56.012 1.00 10.81 61 ILE B CA 1
ATOM 3735 C C . ILE B 1 40 ? -86.668 -2.286 -55.036 1.00 10.36 61 ILE B C 1
ATOM 3736 O O . ILE B 1 40 ? -86.247 -1.207 -54.640 1.00 28.36 61 ILE B O 1
ATOM 3741 N N . TYR B 1 41 ? -87.832 -2.782 -54.626 1.00 11.99 62 TYR B N 1
ATOM 3742 C CA . TYR B 1 41 ? -88.708 -1.916 -53.819 1.00 12.48 62 TYR B CA 1
ATOM 3743 C C . TYR B 1 41 ? -88.333 -1.841 -52.325 1.00 11.99 62 TYR B C 1
ATOM 3744 O O . TYR B 1 41 ? -88.086 -0.752 -51.822 1.00 9.37 62 TYR B O 1
ATOM 3753 N N . SER B 1 42 ? -88.296 -2.954 -51.602 1.00 10.71 63 SER B N 1
ATOM 3754 C CA . SER B 1 42 ? -87.884 -2.871 -50.186 1.00 9.93 63 SER B CA 1
ATOM 3755 C C . SER B 1 42 ? -86.474 -2.287 -50.057 1.00 11.95 63 SER B C 1
ATOM 3756 O O . SER B 1 42 ? -86.234 -1.381 -49.255 1.00 8.81 63 SER B O 1
ATOM 3759 N N . GLY B 1 43 ? -85.556 -2.823 -50.858 1.00 10.28 64 GLY B N 1
ATOM 3760 C CA . GLY B 1 43 ? -84.172 -2.404 -50.838 1.00 10.94 64 GLY B CA 1
ATOM 3761 C C . GLY B 1 43 ? -83.959 -0.940 -51.177 1.00 12.42 64 GLY B C 1
ATOM 3762 O O . GLY B 1 43 ? -83.092 -0.290 -50.589 1.00 9.99 64 GLY B O 1
ATOM 3763 N N . GLY B 1 44 ? -84.725 -0.415 -52.129 1.00 7.92 65 GLY B N 1
ATOM 3764 C CA . GLY B 1 44 ? -84.616 0.999 -52.445 1.00 10.47 65 GLY B CA 1
ATOM 3765 C C . GLY B 1 44 ? -85.322 1.885 -51.418 1.00 14.58 65 GLY B C 1
ATOM 3766 O O . GLY B 1 44 ? -84.826 2.961 -51.073 1.00 11.97 65 GLY B O 1
ATOM 3767 N N . PHE B 1 45 ? -86.478 1.428 -50.931 1.00 11.26 66 PHE B N 1
ATOM 3768 C CA . PHE B 1 45 ? -87.257 2.169 -49.954 1.00 14.24 66 PHE B CA 1
ATOM 3769 C C . PHE B 1 45 ? -86.426 2.419 -48.680 1.00 13.83 66 PHE B C 1
ATOM 3770 O O . PHE B 1 45 ? -86.389 3.538 -48.167 1.00 9.59 66 PHE B O 1
ATOM 3778 N N . VAL B 1 46 ? -85.751 1.371 -48.196 1.00 10.38 67 VAL B N 1
ATOM 3779 C CA . VAL B 1 46 ? -85.060 1.436 -46.909 1.00 12.81 67 VAL B CA 1
ATOM 3780 C C . VAL B 1 46 ? -83.559 1.765 -47.102 1.00 14.68 67 VAL B C 1
ATOM 3781 O O . VAL B 1 46 ? -82.784 1.753 -46.153 1.00 14.37 67 VAL B O 1
ATOM 3785 N N . GLN B 1 47 ? -83.201 2.096 -48.349 1.00 14.75 68 GLN B N 1
ATOM 3786 C CA . GLN B 1 47 ? -81.890 2.604 -48.734 1.00 13.10 68 GLN B CA 1
ATOM 3787 C C . GLN B 1 47 ? -80.794 1.638 -48.309 1.00 15.40 68 GLN B C 1
ATOM 3788 O O . GLN B 1 47 ? -79.750 2.022 -47.789 1.00 15.00 68 GLN B O 1
ATOM 3794 N N . HIS B 1 48 ? -81.074 0.361 -48.509 1.00 11.20 69 HIS B N 1
ATOM 3795 C CA . HIS B 1 48 ? -80.039 -0.641 -48.502 1.00 13.81 69 HIS B CA 1
ATOM 3796 C C . HIS B 1 48 ? -79.153 -0.453 -49.748 1.00 16.54 69 HIS B C 1
ATOM 3797 O O . HIS B 1 48 ? -77.925 -0.630 -49.676 1.00 12.33 69 HIS B O 1
ATOM 3804 N N . TYR B 1 49 ? -79.769 -0.092 -50.880 1.00 8.78 70 TYR B N 1
ATOM 3805 C CA . TYR B 1 49 ? -79.042 0.021 -52.153 1.00 10.29 70 TYR B CA 1
ATOM 3806 C C . TYR B 1 49 ? -79.325 1.278 -52.983 1.00 11.18 70 TYR B C 1
ATOM 3807 O O . TYR B 1 49 ? -80.402 1.865 -52.877 1.00 11.80 70 TYR B O 1
ATOM 3816 N N . SER B 1 50 ? -78.378 1.650 -53.845 1.00 9.18 71 SER B N 1
ATOM 3817 C CA . SER B 1 50 ? -78.629 2.610 -54.928 1.00 9.93 71 SER B CA 1
ATOM 3818 C C . SER B 1 50 ? -77.652 2.425 -56.115 1.00 12.20 71 SER B C 1
ATOM 3819 O O . SER B 1 50 ? -76.606 1.800 -55.978 1.00 17.93 71 SER B O 1
ATOM 3822 N N . GLY B 1 51 ? -78.003 2.929 -57.291 1.00 10.65 72 GLY B N 1
ATOM 3823 C CA . GLY B 1 51 ? -77.070 2.893 -58.400 1.00 11.07 72 GLY B CA 1
ATOM 3824 C C . GLY B 1 51 ? -77.505 2.276 -59.713 1.00 10.67 72 GLY B C 1
ATOM 3825 O O . GLY B 1 51 ? -77.256 2.844 -60.776 1.00 12.19 72 GLY B O 1
ATOM 3826 N N . SER B 1 52 ? -78.127 1.105 -59.649 1.00 11.85 73 SER B N 1
ATOM 3827 C CA . SER B 1 52 ? -78.628 0.431 -60.842 1.00 12.04 73 SER B CA 1
ATOM 3828 C C . SER B 1 52 ? -79.901 1.096 -61.379 1.00 14.62 73 SER B C 1
ATOM 3829 O O . SER B 1 52 ? -80.604 1.776 -60.646 1.00 13.53 73 SER B O 1
ATOM 3832 N N . TRP B 1 53 ? -80.209 0.869 -62.650 1.00 14.60 74 TRP B N 1
ATOM 3833 C CA . TRP B 1 53 ? -81.415 1.421 -63.259 1.00 15.28 74 TRP B CA 1
ATOM 3834 C C . TRP B 1 53 ? -82.706 1.026 -62.519 1.00 13.20 74 TRP B C 1
ATOM 3835 O O . TRP B 1 53 ? -83.491 1.887 -62.155 1.00 12.90 74 TRP B O 1
ATOM 3846 N N . ALA B 1 54 ? -82.931 -0.270 -62.316 1.00 13.00 75 ALA B N 1
ATOM 3847 C CA . ALA B 1 54 ? -84.193 -0.743 -61.729 1.00 14.22 75 ALA B CA 1
ATOM 3848 C C . ALA B 1 54 ? -84.414 -0.256 -60.285 1.00 12.73 75 ALA B C 1
ATOM 3849 O O . ALA B 1 54 ? -85.478 0.278 -59.935 1.00 8.41 75 ALA B O 1
ATOM 3851 N N . VAL B 1 55 ? -83.391 -0.425 -59.455 1.00 12.17 76 VAL B N 1
ATOM 3852 C CA . VAL B 1 55 ? -83.508 -0.095 -58.047 1.00 12.50 76 VAL B CA 1
ATOM 3853 C C . VAL B 1 55 ? -83.645 1.427 -57.889 1.00 10.78 76 VAL B C 1
ATOM 3854 O O . VAL B 1 55 ? -84.511 1.908 -57.167 1.00 9.38 76 VAL B O 1
ATOM 3858 N N . THR B 1 56 ? -82.809 2.184 -58.586 1.00 11.08 77 THR B N 1
ATOM 3859 C CA . THR B 1 56 ? -82.822 3.631 -58.417 1.00 9.93 77 THR B CA 1
ATOM 3860 C C . THR B 1 56 ? -84.070 4.282 -59.011 1.00 11.20 77 THR B C 1
ATOM 3861 O O . THR B 1 56 ? -84.699 5.130 -58.361 1.00 7.41 77 THR B O 1
ATOM 3865 N N . GLU B 1 57 ? -84.392 3.905 -60.253 1.00 9.84 78 GLU B N 1
ATOM 3866 C CA . GLU B 1 57 ? -85.498 4.505 -60.972 1.00 10.12 78 GLU B CA 1
ATOM 3867 C C . GLU B 1 57 ? -86.797 4.183 -60.279 1.00 10.29 78 GLU B C 1
ATOM 3868 O O . GLU B 1 57 ? -87.630 5.069 -60.146 1.00 12.73 78 GLU B O 1
ATOM 3874 N N . TYR B 1 58 ? -86.977 2.948 -59.797 1.00 9.35 79 TYR B N 1
ATOM 3875 C CA . TYR B 1 58 ? -88.287 2.622 -59.218 1.00 9.96 79 TYR B CA 1
ATOM 3876 C C . TYR B 1 58 ? -88.309 2.568 -57.692 1.00 11.33 79 TYR B C 1
ATOM 3877 O O . TYR B 1 58 ? -89.234 3.119 -57.082 1.00 12.51 79 TYR B O 1
ATOM 3886 N N . GLY B 1 59 ? -87.309 1.933 -57.075 1.00 6.74 80 GLY B N 1
ATOM 3887 C CA . GLY B 1 59 ? -87.307 1.803 -55.629 1.00 10.06 80 GLY B CA 1
ATOM 3888 C C . GLY B 1 59 ? -86.810 3.030 -54.861 1.00 14.83 80 GLY B C 1
ATOM 3889 O O . GLY B 1 59 ? -87.364 3.448 -53.839 1.00 13.79 80 GLY B O 1
ATOM 3890 N N . SER B 1 60 ? -85.735 3.612 -55.357 1.00 9.71 81 SER B N 1
ATOM 3891 C CA . SER B 1 60 ? -85.104 4.686 -54.651 1.00 12.72 81 SER B CA 1
ATOM 3892 C C . SER B 1 60 ? -85.916 5.986 -54.795 1.00 12.44 81 SER B C 1
ATOM 3893 O O . SER B 1 60 ? -86.179 6.655 -53.809 1.00 9.67 81 SER B O 1
ATOM 3896 N N . LYS B 1 61 ? -86.343 6.291 -56.024 1.00 13.15 82 LYS B N 1
ATOM 3897 C CA . LYS B 1 61 ? -87.060 7.534 -56.341 1.00 14.91 82 LYS B CA 1
ATOM 3898 C C . LYS B 1 61 ? -88.593 7.429 -56.197 1.00 14.37 82 LYS B C 1
ATOM 3899 O O . LYS B 1 61 ? -89.276 8.448 -56.249 1.00 15.29 82 LYS B O 1
ATOM 3905 N N . PHE B 1 62 ? -89.109 6.203 -56.046 1.00 11.59 83 PHE B N 1
ATOM 3906 C CA . PHE B 1 62 ? -90.549 5.910 -55.874 1.00 12.20 83 PHE B CA 1
ATOM 3907 C C . PHE B 1 62 ? -91.344 6.111 -57.172 1.00 14.17 83 PHE B C 1
ATOM 3908 O O . PHE B 1 62 ? -92.041 7.121 -57.352 1.00 15.36 83 PHE B O 1
ATOM 3916 N N . LYS B 1 63 ? -91.235 5.137 -58.066 1.00 13.01 84 LYS B N 1
ATOM 3917 C CA . LYS B 1 63 ? -92.030 5.091 -59.279 1.00 12.12 84 LYS B CA 1
ATOM 3918 C C . LYS B 1 63 ? -92.724 3.733 -59.332 1.00 11.68 84 LYS B C 1
ATOM 3919 O O . LYS B 1 63 ? -92.116 2.709 -59.014 1.00 12.06 84 LYS B O 1
ATOM 3925 N N . LYS B 1 64 ? -93.999 3.746 -59.716 1.00 15.35 85 LYS B N 1
ATOM 3926 C CA . LYS B 1 64 ? -94.832 2.553 -59.717 1.00 15.74 85 LYS B CA 1
ATOM 3927 C C . LYS B 1 64 ? -94.689 1.727 -60.967 1.00 17.36 85 LYS B C 1
ATOM 3928 O O . LYS B 1 64 ? -94.728 2.260 -62.075 1.00 15.72 85 LYS B O 1
ATOM 3934 N N . VAL B 1 65 ? -94.548 0.423 -60.763 1.00 14.20 86 VAL B N 1
ATOM 3935 C CA . VAL B 1 65 ? -94.657 -0.590 -61.813 1.00 14.13 86 VAL B CA 1
ATOM 3936 C C . VAL B 1 65 ? -95.514 -1.705 -61.214 1.00 16.82 86 VAL B C 1
ATOM 3937 O O . VAL B 1 65 ? -95.132 -2.314 -60.188 1.00 15.23 86 VAL B O 1
ATOM 3941 N N . ASP B 1 66 ? -96.681 -1.930 -61.807 1.00 11.47 87 ASP B N 1
ATOM 3942 C CA . ASP B 1 66 ? -97.647 -2.904 -61.284 1.00 14.88 87 ASP B CA 1
ATOM 3943 C C . ASP B 1 66 ? -97.024 -4.258 -61.041 1.00 13.43 87 ASP B C 1
ATOM 3944 O O . ASP B 1 66 ? -97.210 -4.854 -59.981 1.00 12.57 87 ASP B O 1
ATOM 3949 N N . GLU B 1 67 ? -96.292 -4.742 -62.038 1.00 12.91 88 GLU B N 1
ATOM 3950 C CA . GLU B 1 67 ? -95.659 -6.051 -61.960 1.00 14.46 88 GLU B CA 1
ATOM 3951 C C . GLU B 1 67 ? -94.710 -6.152 -60.753 1.00 13.58 88 GLU B C 1
ATOM 3952 O O . GLU B 1 67 ? -94.647 -7.182 -60.069 1.00 12.02 88 GLU B O 1
ATOM 3958 N N . TYR B 1 68 ? -93.993 -5.058 -60.493 1.00 14.99 89 TYR B N 1
ATOM 3959 C CA . TYR B 1 68 ? -92.984 -5.048 -59.443 1.00 12.76 89 TYR B CA 1
ATOM 3960 C C . TYR B 1 68 ? -93.669 -5.051 -58.112 1.00 11.31 89 TYR B C 1
ATOM 3961 O O . TYR B 1 68 ? -93.262 -5.785 -57.213 1.00 10.55 89 TYR B O 1
ATOM 3970 N N . ALA B 1 69 ? -94.724 -4.250 -57.995 1.00 10.67 90 ALA B N 1
ATOM 3971 C CA . ALA B 1 69 ? -95.464 -4.145 -56.747 1.00 10.27 90 ALA B CA 1
ATOM 3972 C C . ALA B 1 69 ? -96.288 -5.408 -56.442 1.00 13.39 90 ALA B C 1
ATOM 3973 O O . ALA B 1 69 ? -96.475 -5.716 -55.267 1.00 11.24 90 ALA B O 1
ATOM 3975 N N . THR B 1 70 ? -96.735 -6.166 -57.459 1.00 9.67 91 THR B N 1
ATOM 3976 C CA . THR B 1 70 ? -97.562 -7.349 -57.187 1.00 10.27 91 THR B CA 1
ATOM 3977 C C . THR B 1 70 ? -96.850 -8.698 -57.329 1.00 13.26 91 THR B C 1
ATOM 3978 O O . THR B 1 70 ? -97.487 -9.749 -57.193 1.00 12.13 91 THR B O 1
ATOM 3982 N N . ALA B 1 71 ? -95.549 -8.671 -57.621 1.00 11.34 92 ALA B N 1
ATOM 3983 C CA . ALA B 1 71 ? -94.765 -9.906 -57.772 1.00 11.25 92 ALA B CA 1
ATOM 3984 C C . ALA B 1 71 ? -94.830 -10.877 -56.564 1.00 15.67 92 ALA B C 1
ATOM 3985 O O . ALA B 1 71 ? -95.028 -12.089 -56.733 1.00 17.23 92 ALA B O 1
ATOM 3987 N N . LEU B 1 72 ? -94.632 -10.349 -55.353 1.00 15.49 93 LEU B N 1
ATOM 3988 C CA . LEU B 1 72 ? -94.763 -11.144 -54.133 1.00 10.10 93 LEU B CA 1
ATOM 3989 C C . LEU B 1 72 ? -96.152 -11.785 -54.045 1.00 12.67 93 LEU B C 1
ATOM 3990 O O . LEU B 1 72 ? -96.265 -12.988 -53.853 1.00 12.04 93 LEU B O 1
ATOM 3995 N N . TRP B 1 73 ? -97.197 -10.976 -54.211 1.00 11.54 94 TRP B N 1
ATOM 3996 C CA . TRP B 1 73 ? -98.573 -11.457 -54.197 1.00 12.85 94 TRP B CA 1
ATOM 3997 C C . TRP B 1 73 ? -98.776 -12.654 -55.124 1.00 16.41 94 TRP B C 1
ATOM 3998 O O . TRP B 1 73 ? -99.182 -13.752 -54.708 1.00 15.46 94 TRP B O 1
ATOM 4009 N N . ARG B 1 74 ? -98.462 -12.414 -56.389 1.00 14.16 95 ARG B N 1
ATOM 4010 C CA . ARG B 1 74 ? -98.677 -13.388 -57.438 1.00 16.20 95 ARG B CA 1
ATOM 4011 C C . ARG B 1 74 ? -97.922 -14.691 -57.158 1.00 22.08 95 ARG B C 1
ATOM 4012 O O . ARG B 1 74 ? -98.480 -15.791 -57.318 1.00 19.67 95 ARG B O 1
ATOM 4020 N N . ASN B 1 75 ? -96.677 -14.586 -56.700 1.00 12.81 96 ASN B N 1
ATOM 4021 C CA . ASN B 1 75 ? -95.901 -15.806 -56.572 1.00 17.92 96 ASN B CA 1
ATOM 4022 C C . ASN B 1 75 ? -96.122 -16.579 -55.280 1.00 21.03 96 ASN B C 1
ATOM 4023 O O . ASN B 1 75 ? -96.104 -17.819 -55.280 1.00 22.49 96 ASN B O 1
ATOM 4028 N N . VAL B 1 76 ? -96.359 -15.877 -54.186 1.00 17.32 97 VAL B N 1
ATOM 4029 C CA . VAL B 1 76 ? -96.710 -16.569 -52.965 1.00 20.93 97 VAL B CA 1
ATOM 4030 C C . VAL B 1 76 ? -98.051 -17.300 -53.167 1.00 21.49 97 VAL B C 1
ATOM 4031 O O . VAL B 1 76 ? -98.175 -18.454 -52.795 1.00 25.20 97 VAL B O 1
ATOM 4035 N N . TYR B 1 77 ? -99.049 -16.672 -53.780 1.00 15.91 98 TYR B N 1
ATOM 4036 C CA . TYR B 1 77 ? -100.290 -17.422 -53.937 1.00 17.60 98 TYR B CA 1
ATOM 4037 C C . TYR B 1 77 ? -100.209 -18.517 -54.997 1.00 22.80 98 TYR B C 1
ATOM 4038 O O . TYR B 1 77 ? -100.802 -19.577 -54.821 1.00 31.44 98 TYR B O 1
ATOM 4047 N N . ALA B 1 78 ? -99.476 -18.289 -56.084 1.00 20.57 99 ALA B N 1
ATOM 4048 C CA . ALA B 1 78 ? -99.369 -19.326 -57.115 1.00 19.10 99 ALA B CA 1
ATOM 4049 C C . ALA B 1 78 ? -98.546 -20.534 -56.656 1.00 22.89 99 ALA B C 1
ATOM 4050 O O . ALA B 1 78 ? -98.906 -21.670 -56.964 1.00 29.77 99 ALA B O 1
ATOM 4052 N N . ASN B 1 79 ? -97.463 -20.302 -55.908 1.00 23.08 100 ASN B N 1
ATOM 4053 C CA . ASN B 1 79 ? -96.472 -21.366 -55.664 1.00 22.10 100 ASN B CA 1
ATOM 4054 C C . ASN B 1 79 ? -96.419 -21.900 -54.237 1.00 29.73 100 ASN B C 1
ATOM 4055 O O . ASN B 1 79 ? -96.305 -23.108 -54.034 1.00 32.74 100 ASN B O 1
ATOM 4060 N N . GLU B 1 80 ? -96.438 -21.006 -53.253 1.00 23.97 101 GLU B N 1
ATOM 4061 C CA . GLU B 1 80 ? -96.035 -21.374 -51.892 1.00 27.01 101 GLU B CA 1
ATOM 4062 C C . GLU B 1 80 ? -97.191 -21.767 -50.965 1.00 27.29 101 GLU B C 1
ATOM 4063 O O . GLU B 1 80 ? -97.204 -22.869 -50.421 1.00 28.86 101 GLU B O 1
ATOM 4069 N N . LEU B 1 81 ? -98.177 -20.885 -50.819 1.00 25.29 102 LEU B N 1
ATOM 4070 C CA . LEU B 1 81 ? -99.179 -21.037 -49.773 1.00 23.96 102 LEU B CA 1
ATOM 4071 C C . LEU B 1 81 ? -99.954 -22.348 -49.887 1.00 31.53 102 LEU B C 1
ATOM 4072 O O . LEU B 1 81 ? -100.173 -23.052 -48.892 1.00 38.27 102 LEU B O 1
ATOM 4077 N N . LYS B 1 82 ? -100.309 -22.698 -51.113 1.00 26.39 103 LYS B N 1
ATOM 4078 C CA . LYS B 1 82 ? -101.085 -23.894 -51.382 1.00 37.07 103 LYS B CA 1
ATOM 4079 C C . LYS B 1 82 ? -100.337 -25.171 -51.019 1.00 41.51 103 LYS B C 1
ATOM 4080 O O . LYS B 1 82 ? -100.928 -26.121 -50.508 1.00 39.21 103 LYS B O 1
ATOM 4086 N N . ASN B 1 83 ? -99.031 -25.192 -51.255 1.00 35.58 104 ASN B N 1
ATOM 4087 C CA . ASN B 1 83 ? -98.271 -26.378 -50.917 1.00 35.95 104 ASN B CA 1
ATOM 4088 C C . ASN B 1 83 ? -98.209 -26.609 -49.423 1.00 37.49 104 ASN B C 1
ATOM 4089 O O . ASN B 1 83 ? -98.397 -27.736 -48.946 1.00 37.95 104 ASN B O 1
ATOM 4094 N N . VAL B 1 84 ? -97.958 -25.543 -48.675 1.00 32.76 105 VAL B N 1
ATOM 4095 C CA . VAL B 1 84 ? -97.747 -25.713 -47.253 1.00 29.41 105 VAL B CA 1
ATOM 4096 C C . VAL B 1 84 ? -99.108 -26.017 -46.610 1.00 36.31 105 VAL B C 1
ATOM 4097 O O . VAL B 1 84 ? -99.188 -26.803 -45.649 1.00 34.27 105 VAL B O 1
ATOM 4101 N N . VAL B 1 85 ? -100.180 -25.472 -47.198 1.00 28.72 106 VAL B N 1
ATOM 4102 C CA . VAL B 1 85 ? -101.532 -25.859 -46.803 1.00 31.42 106 VAL B CA 1
ATOM 4103 C C . VAL B 1 85 ? -101.807 -27.360 -47.027 1.00 34.26 106 VAL B C 1
ATOM 4104 O O . VAL B 1 85 ? -102.344 -28.051 -46.136 1.00 27.56 106 VAL B O 1
ATOM 4108 N N . ASP B 1 86 ? -101.419 -27.866 -48.195 1.00 37.74 107 ASP B N 1
ATOM 4109 C CA . ASP B 1 86 ? -101.592 -29.289 -48.501 1.00 34.53 107 ASP B CA 1
ATOM 4110 C C . ASP B 1 86 ? -100.796 -30.193 -47.557 1.00 37.23 107 ASP B C 1
ATOM 4111 O O . ASP B 1 86 ? -101.297 -31.242 -47.130 1.00 41.01 107 ASP B O 1
ATOM 4116 N N . ILE B 1 87 ? -99.582 -29.770 -47.196 1.00 36.79 108 ILE B N 1
ATOM 4117 C CA . ILE B 1 87 ? -98.790 -30.525 -46.225 1.00 30.26 108 ILE B CA 1
ATOM 4118 C C . ILE B 1 87 ? -99.492 -30.577 -44.887 1.00 30.98 108 ILE B C 1
ATOM 4119 O O . ILE B 1 87 ? -99.630 -31.646 -44.301 1.00 36.47 108 ILE B O 1
ATOM 4124 N N . ILE B 1 88 ? -99.935 -29.424 -44.397 1.00 28.14 109 ILE B N 1
ATOM 4125 C CA . ILE B 1 88 ? -100.623 -29.392 -43.109 1.00 29.47 109 ILE B CA 1
ATOM 4126 C C . ILE B 1 88 ? -101.843 -30.309 -43.137 1.00 36.97 109 ILE B C 1
ATOM 4127 O O . ILE B 1 88 ? -102.135 -30.997 -42.152 1.00 36.66 109 ILE B O 1
ATOM 4132 N N . LYS B 1 89 ? -102.525 -30.345 -44.280 1.00 28.09 110 LYS B N 1
ATOM 4133 C CA . LYS B 1 89 ? -103.753 -31.117 -44.394 1.00 38.36 110 LYS B CA 1
ATOM 4134 C C . LYS B 1 89 ? -103.493 -32.623 -44.403 1.00 41.08 110 LYS B C 1
ATOM 4135 O O . LYS B 1 89 ? -104.285 -33.404 -43.874 1.00 41.45 110 LYS B O 1
ATOM 4141 N N . ASN B 1 90 ? -102.382 -33.027 -45.008 1.00 40.53 111 ASN B N 1
ATOM 4142 C CA . ASN B 1 90 ? -102.131 -34.446 -45.210 1.00 39.93 111 ASN B CA 1
ATOM 4143 C C . ASN B 1 90 ? -101.368 -35.117 -44.070 1.00 39.49 111 ASN B C 1
ATOM 4144 O O . ASN B 1 90 ? -101.151 -36.320 -44.094 1.00 42.05 111 ASN B O 1
ATOM 4149 N N . THR B 1 91 ? -100.972 -34.351 -43.064 1.00 42.20 112 THR B N 1
ATOM 4150 C CA . THR B 1 91 ? -100.285 -34.929 -41.911 1.00 40.60 112 THR B CA 1
ATOM 4151 C C . THR B 1 91 ? -101.106 -34.663 -40.661 1.00 40.00 112 THR B C 1
ATOM 4152 O O . THR B 1 91 ? -100.611 -34.778 -39.538 1.00 45.58 112 THR B O 1
ATOM 4156 N N . SER B 1 92 ? -102.377 -34.344 -40.867 1.00 39.43 113 SER B N 1
ATOM 4157 C CA . SER B 1 92 ? -103.184 -33.742 -39.817 1.00 47.90 113 SER B CA 1
ATOM 4158 C C . SER B 1 92 ? -103.612 -34.682 -38.684 1.00 50.84 113 SER B C 1
ATOM 4159 O O . SER B 1 92 ? -103.699 -34.260 -37.525 1.00 50.20 113 SER B O 1
ATOM 4162 N N . ASN B 1 93 ? -103.850 -35.951 -38.987 1.00 49.11 114 ASN B N 1
ATOM 4163 C CA . ASN B 1 93 ? -104.310 -36.854 -37.933 1.00 57.73 114 ASN B CA 1
ATOM 4164 C C . ASN B 1 93 ? -103.404 -38.069 -37.715 1.00 53.86 114 ASN B C 1
ATOM 4165 O O . ASN B 1 93 ? -103.692 -38.924 -36.881 1.00 59.48 114 ASN B O 1
ATOM 4170 N N . ASP B 1 94 ? -102.300 -38.126 -38.450 1.00 47.94 115 ASP B N 1
ATOM 4171 C CA . ASP B 1 94 ? -101.310 -39.178 -38.266 1.00 52.46 115 ASP B CA 1
ATOM 4172 C C . ASP B 1 94 ? -100.285 -38.661 -37.248 1.00 54.30 115 ASP B C 1
ATOM 4173 O O . ASP B 1 94 ? -99.620 -37.649 -37.490 1.00 50.85 115 ASP B O 1
ATOM 4178 N N . PRO B 1 95 ? -100.158 -39.347 -36.101 1.00 53.38 116 PRO B N 1
ATOM 4179 C CA . PRO B 1 95 ? -99.237 -38.894 -35.054 1.00 51.94 116 PRO B CA 1
ATOM 4180 C C . PRO B 1 95 ? -97.780 -39.112 -35.446 1.00 47.33 116 PRO B C 1
ATOM 4181 O O . PRO B 1 95 ? -96.915 -38.332 -35.049 1.00 48.74 116 PRO B O 1
ATOM 4185 N N . ALA B 1 96 ? -97.527 -40.105 -36.296 1.00 53.23 117 ALA B N 1
ATOM 4186 C CA . ALA B 1 96 ? -96.172 -40.369 -36.775 1.00 55.10 117 ALA B CA 1
ATOM 4187 C C . ALA B 1 96 ? -95.778 -39.349 -37.848 1.00 51.24 117 ALA B C 1
ATOM 4188 O O . ALA B 1 96 ? -94.727 -39.462 -38.490 1.00 50.46 117 ALA B O 1
ATOM 4190 N N . ALA B 1 97 ? -96.640 -38.352 -38.016 1.00 47.19 118 ALA B N 1
ATOM 4191 C CA . ALA B 1 97 ? -96.433 -37.258 -38.946 1.00 44.56 118 ALA B CA 1
ATOM 4192 C C . ALA B 1 97 ? -96.612 -35.942 -38.214 1.00 42.79 118 ALA B C 1
ATOM 4193 O O . ALA B 1 97 ? -96.530 -34.872 -38.823 1.00 43.10 118 ALA B O 1
ATOM 4195 N N . SER B 1 98 ? -96.808 -36.018 -36.899 1.00 36.92 119 SER B N 1
ATOM 4196 C CA . SER B 1 98 ? -97.139 -34.820 -36.152 1.00 39.49 119 SER B CA 1
ATOM 4197 C C . SER B 1 98 ? -96.020 -33.780 -36.226 1.00 41.36 119 SER B C 1
ATOM 4198 O O . SER B 1 98 ? -96.272 -32.585 -36.454 1.00 37.31 119 SER B O 1
ATOM 4201 N N . ASN B 1 99 ? -94.780 -34.249 -36.130 1.00 42.32 120 ASN B N 1
ATOM 4202 C CA . ASN B 1 99 ? -93.624 -33.368 -36.243 1.00 43.68 120 ASN B CA 1
ATOM 4203 C C . ASN B 1 99 ? -93.569 -32.641 -37.581 1.00 38.87 120 ASN B C 1
ATOM 4204 O O . ASN B 1 99 ? -93.150 -31.486 -37.639 1.00 38.38 120 ASN B O 1
ATOM 4209 N N . MET B 1 100 ? -94.030 -33.298 -38.642 1.00 36.77 121 MET B N 1
ATOM 4210 C CA . MET B 1 100 ? -94.066 -32.654 -39.952 1.00 36.95 121 MET B CA 1
ATOM 4211 C C . MET B 1 100 ? -95.162 -31.607 -39.954 1.00 33.94 121 MET B C 1
ATOM 4212 O O . MET B 1 100 ? -94.956 -30.478 -40.403 1.00 28.39 121 MET B O 1
ATOM 4217 N N . ASN B 1 101 ? -96.314 -31.993 -39.410 1.00 34.06 122 ASN B N 1
ATOM 4218 C CA . ASN B 1 101 ? -97.467 -31.110 -39.320 1.00 29.71 122 ASN B CA 1
ATOM 4219 C C . ASN B 1 101 ? -97.139 -29.789 -38.643 1.00 29.13 122 ASN B C 1
ATOM 4220 O O . ASN B 1 101 ? -97.535 -28.729 -39.121 1.00 31.98 122 ASN B O 1
ATOM 4225 N N . ALA B 1 102 ? -96.387 -29.854 -37.552 1.00 26.86 123 ALA B N 1
ATOM 4226 C CA . ALA B 1 102 ? -95.971 -28.650 -36.849 1.00 34.54 123 ALA B CA 1
ATOM 4227 C C . ALA B 1 102 ? -94.994 -27.851 -37.715 1.00 34.24 123 ALA B C 1
ATOM 4228 O O . ALA B 1 102 ? -95.138 -26.621 -37.851 1.00 28.34 123 ALA B O 1
ATOM 4230 N N . VAL B 1 103 ? -94.019 -28.554 -38.302 1.00 24.82 124 VAL B N 1
ATOM 4231 C CA . VAL B 1 103 ? -93.008 -27.911 -39.135 1.00 26.51 124 VAL B CA 1
ATOM 4232 C C . VAL B 1 103 ? -93.706 -27.158 -40.276 1.00 30.69 124 VAL B C 1
ATOM 4233 O O . VAL B 1 103 ? -93.487 -25.951 -40.482 1.00 30.46 124 VAL B O 1
ATOM 4237 N N . ALA B 1 104 ? -94.598 -27.856 -40.965 1.00 23.68 125 ALA B N 1
ATOM 4238 C CA . ALA B 1 104 ? -95.363 -27.239 -42.009 1.00 23.33 125 ALA B CA 1
ATOM 4239 C C . ALA B 1 104 ? -96.052 -25.969 -41.496 1.00 24.18 125 ALA B C 1
ATOM 4240 O O . ALA B 1 104 ? -95.994 -24.934 -42.144 1.00 29.08 125 ALA B O 1
ATOM 4242 N N . LYS B 1 105 ? -96.641 -26.020 -40.310 1.00 26.51 126 LYS B N 1
ATOM 4243 C CA . LYS B 1 105 ? -97.379 -24.859 -39.803 1.00 27.94 126 LYS B CA 1
ATOM 4244 C C . LYS B 1 105 ? -96.449 -23.655 -39.599 1.00 26.76 126 LYS B C 1
ATOM 4245 O O . LYS B 1 105 ? -96.804 -22.504 -39.935 1.00 20.34 126 LYS B O 1
ATOM 4251 N N . ILE B 1 106 ? -95.249 -23.928 -39.077 1.00 21.91 127 ILE B N 1
ATOM 4252 C CA . ILE B 1 106 ? -94.257 -22.888 -38.898 1.00 20.56 127 ILE B CA 1
ATOM 4253 C C . ILE B 1 106 ? -93.918 -22.312 -40.278 1.00 23.95 127 ILE B C 1
ATOM 4254 O O . ILE B 1 106 ? -93.917 -21.094 -40.476 1.00 23.46 127 ILE B O 1
ATOM 4259 N N . MET B 1 107 ? -93.711 -23.199 -41.248 1.00 25.69 128 MET B N 1
ATOM 4260 C CA . MET B 1 107 ? -93.452 -22.756 -42.607 1.00 25.59 128 MET B CA 1
ATOM 4261 C C . MET B 1 107 ? -94.567 -21.820 -43.045 1.00 20.35 128 MET B C 1
ATOM 4262 O O . MET B 1 107 ? -94.293 -20.761 -43.605 1.00 23.76 128 MET B O 1
ATOM 4267 N N . LYS B 1 108 ? -95.818 -22.190 -42.753 1.00 21.64 129 LYS B N 1
ATOM 4268 C CA . LYS B 1 108 ? -96.946 -21.465 -43.319 1.00 21.15 129 LYS B CA 1
ATOM 4269 C C . LYS B 1 108 ? -96.949 -20.043 -42.784 1.00 21.49 129 LYS B C 1
ATOM 4270 O O . LYS B 1 108 ? -97.306 -19.090 -43.504 1.00 15.02 129 LYS B O 1
ATOM 4276 N N . VAL B 1 109 ? -96.462 -19.896 -41.552 1.00 18.68 130 VAL B N 1
ATOM 4277 C CA . VAL B 1 109 ? -96.402 -18.580 -40.954 1.00 18.24 130 VAL B CA 1
ATOM 4278 C C . VAL B 1 109 ? -95.337 -17.763 -41.711 1.00 17.87 130 VAL B C 1
ATOM 4279 O O . VAL B 1 109 ? -95.603 -16.645 -42.153 1.00 17.03 130 VAL B O 1
ATOM 4283 N N . MET B 1 110 ? -94.171 -18.367 -41.926 1.00 17.31 131 MET B N 1
ATOM 4284 C CA . MET B 1 110 ? -93.056 -17.707 -42.598 1.00 19.19 131 MET B CA 1
ATOM 4285 C C . MET B 1 110 ? -93.444 -17.263 -44.003 1.00 20.19 131 MET B C 1
ATOM 4286 O O . MET B 1 110 ? -93.074 -16.174 -44.456 1.00 18.17 131 MET B O 1
ATOM 4291 N N . VAL B 1 111 ? -94.181 -18.122 -44.693 1.00 18.03 132 VAL B N 1
ATOM 4292 C CA . VAL B 1 111 ? -94.720 -17.775 -45.992 1.00 16.93 132 VAL B CA 1
ATOM 4293 C C . VAL B 1 111 ? -95.646 -16.535 -45.938 1.00 14.29 132 VAL B C 1
ATOM 4294 O O . VAL B 1 111 ? -95.484 -15.604 -46.721 1.00 13.35 132 VAL B O 1
ATOM 4298 N N . ALA B 1 112 ? -96.597 -16.521 -45.009 1.00 12.63 133 ALA B N 1
ATOM 4299 C CA . ALA B 1 112 ? -97.687 -15.544 -45.060 1.00 14.92 133 ALA B CA 1
ATOM 4300 C C . ALA B 1 112 ? -97.309 -14.218 -44.430 1.00 19.18 133 ALA B C 1
ATOM 4301 O O . ALA B 1 112 ? -97.815 -13.161 -44.826 1.00 14.92 133 ALA B O 1
ATOM 4303 N N . GLN B 1 113 ? -96.418 -14.302 -43.446 1.00 12.60 134 GLN B N 1
ATOM 4304 C CA . GLN B 1 113 ? -95.920 -13.154 -42.734 1.00 18.20 134 GLN B CA 1
ATOM 4305 C C . GLN B 1 113 ? -95.347 -12.095 -43.679 1.00 16.52 134 GLN B C 1
ATOM 4306 O O . GLN B 1 113 ? -95.615 -10.910 -43.512 1.00 17.53 134 GLN B O 1
ATOM 4312 N N . ARG B 1 114 ? -94.533 -12.493 -44.642 1.00 16.18 135 ARG B N 1
ATOM 4313 C CA . ARG B 1 114 ? -94.035 -11.485 -45.580 1.00 15.19 135 ARG B CA 1
ATOM 4314 C C . ARG B 1 114 ? -95.218 -10.821 -46.311 1.00 15.38 135 ARG B C 1
ATOM 4315 O O . ARG B 1 114 ? -95.323 -9.576 -46.363 1.00 17.10 135 ARG B O 1
ATOM 4323 N N . LEU B 1 115 ? -96.140 -11.659 -46.781 1.00 14.02 136 LEU B N 1
ATOM 4324 C CA . LEU B 1 115 ? -97.270 -11.226 -47.592 1.00 16.36 136 LEU B CA 1
ATOM 4325 C C . LEU B 1 115 ? -98.096 -10.140 -46.876 1.00 14.65 136 LEU B C 1
ATOM 4326 O O . LEU B 1 115 ? -98.271 -9.028 -47.389 1.00 8.90 136 LEU B O 1
ATOM 4331 N N . THR B 1 116 ? -98.563 -10.444 -45.669 1.00 12.33 137 THR B N 1
ATOM 4332 C CA . THR B 1 116 ? -99.410 -9.499 -44.968 1.00 12.42 137 THR B CA 1
ATOM 4333 C C . THR B 1 116 ? -98.587 -8.240 -44.694 1.00 15.68 137 THR B C 1
ATOM 4334 O O . THR B 1 116 ? -99.062 -7.107 -44.935 1.00 11.02 137 THR B O 1
ATOM 4338 N N . ASP B 1 117 ? -97.318 -8.431 -44.322 1.00 14.11 138 ASP B N 1
ATOM 4339 C CA . ASP B 1 117 ? -96.522 -7.285 -43.933 1.00 13.79 138 ASP B CA 1
ATOM 4340 C C . ASP B 1 117 ? -96.385 -6.337 -45.123 1.00 11.94 138 ASP B C 1
ATOM 4341 O O . ASP B 1 117 ? -96.242 -5.130 -44.945 1.00 14.08 138 ASP B O 1
ATOM 4346 N N . ILE B 1 118 ? -96.450 -6.876 -46.339 1.00 12.28 139 ILE B N 1
ATOM 4347 C CA . ILE B 1 118 ? -96.286 -6.018 -47.516 1.00 11.52 139 ILE B CA 1
ATOM 4348 C C . ILE B 1 118 ? -97.642 -5.442 -47.960 1.00 12.50 139 ILE B C 1
ATOM 4349 O O . ILE B 1 118 ? -97.722 -4.250 -48.317 1.00 12.69 139 ILE B O 1
ATOM 4354 N N . TYR B 1 119 ? -98.721 -6.231 -47.889 1.00 7.80 140 TYR B N 1
ATOM 4355 C CA . TYR B 1 119 ? -99.976 -5.743 -48.492 1.00 8.74 140 TYR B CA 1
ATOM 4356 C C . TYR B 1 119 ? -101.063 -5.376 -47.462 1.00 12.02 140 TYR B C 1
ATOM 4357 O O . TYR B 1 119 ? -101.980 -4.614 -47.768 1.00 11.73 140 TYR B O 1
ATOM 4366 N N . GLY B 1 120 ? -100.902 -5.838 -46.222 1.00 13.72 141 GLY B N 1
ATOM 4367 C CA . GLY B 1 120 ? -101.881 -5.614 -45.165 1.00 12.34 141 GLY B CA 1
ATOM 4368 C C . GLY B 1 120 ? -102.852 -6.771 -45.006 1.00 16.49 141 GLY B C 1
ATOM 4369 O O . GLY B 1 120 ? -102.429 -7.919 -44.799 1.00 14.17 141 GLY B O 1
ATOM 4370 N N . ASP B 1 121 ? -104.149 -6.461 -45.062 1.00 13.65 142 ASP B N 1
ATOM 4371 C CA . ASP B 1 121 ? -105.192 -7.483 -45.036 1.00 14.22 142 ASP B CA 1
ATOM 4372 C C . ASP B 1 121 ? -105.097 -8.286 -46.335 1.00 13.81 142 ASP B C 1
ATOM 4373 O O . ASP B 1 121 ? -105.099 -7.705 -47.413 1.00 13.65 142 ASP B O 1
ATOM 4378 N N . VAL B 1 122 ? -105.010 -9.607 -46.247 1.00 15.24 143 VAL B N 1
ATOM 4379 C CA . VAL B 1 122 ? -104.866 -10.437 -47.446 1.00 15.15 143 VAL B CA 1
ATOM 4380 C C . VAL B 1 122 ? -105.619 -11.737 -47.228 1.00 17.69 143 VAL B C 1
ATOM 4381 O O . VAL B 1 122 ? -105.861 -12.118 -46.083 1.00 17.46 143 VAL B O 1
ATOM 4385 N N . PRO B 1 123 ? -106.007 -12.418 -48.318 1.00 17.04 144 PRO B N 1
ATOM 4386 C CA . PRO B 1 123 ? -106.504 -13.795 -48.172 1.00 17.21 144 PRO B CA 1
ATOM 4387 C C . PRO B 1 123 ? -105.498 -14.723 -47.482 1.00 19.62 144 PRO B C 1
ATOM 4388 O O . PRO B 1 123 ? -104.331 -14.895 -47.915 1.00 17.28 144 PRO B O 1
ATOM 4392 N N . TYR B 1 124 ? -105.962 -15.353 -46.409 1.00 21.89 145 TYR B N 1
ATOM 4393 C CA . TYR B 1 124 ? -105.115 -16.274 -45.667 1.00 17.39 145 TYR B CA 1
ATOM 4394 C C . TYR B 1 124 ? -105.971 -17.459 -45.240 1.00 23.37 145 TYR B C 1
ATOM 4395 O O . TYR B 1 124 ? -105.921 -18.515 -45.887 1.00 20.37 145 TYR B O 1
ATOM 4404 N N . SER B 1 125 ? -106.819 -17.253 -44.228 1.00 19.56 146 SER B N 1
ATOM 4405 C CA . SER B 1 125 ? -107.656 -18.333 -43.680 1.00 22.37 146 SER B CA 1
ATOM 4406 C C . SER B 1 125 ? -108.438 -19.075 -44.753 1.00 20.17 146 SER B C 1
ATOM 4407 O O . SER B 1 125 ? -108.641 -20.271 -44.639 1.00 28.29 146 SER B O 1
ATOM 4410 N N . GLU B 1 126 ? -108.881 -18.364 -45.786 1.00 20.26 147 GLU B N 1
ATOM 4411 C CA . GLU B 1 126 ? -109.585 -18.989 -46.910 1.00 23.52 147 GLU B CA 1
ATOM 4412 C C . GLU B 1 126 ? -108.747 -19.102 -48.175 1.00 25.33 147 GLU B C 1
ATOM 4413 O O . GLU B 1 126 ? -109.285 -19.297 -49.256 1.00 25.76 147 GLU B O 1
ATOM 4419 N N . ALA B 1 127 ? -107.440 -18.949 -48.043 1.00 24.74 148 ALA B N 1
ATOM 4420 C CA . ALA B 1 127 ? -106.550 -18.986 -49.197 1.00 28.02 148 ALA B CA 1
ATOM 4421 C C . ALA B 1 127 ? -105.755 -20.287 -49.219 1.00 32.47 148 ALA B C 1
ATOM 4422 O O . ALA B 1 127 ? -105.588 -20.931 -48.183 1.00 36.11 148 ALA B O 1
ATOM 4424 N N . GLY B 1 128 ? -105.288 -20.670 -50.407 1.00 31.85 149 GLY B N 1
ATOM 4425 C CA . GLY B 1 128 ? -104.442 -21.840 -50.588 1.00 36.71 149 GLY B CA 1
ATOM 4426 C C . GLY B 1 128 ? -105.167 -23.173 -50.551 1.00 41.95 149 GLY B C 1
ATOM 4427 O O . GLY B 1 128 ? -104.549 -24.212 -50.326 1.00 47.96 149 GLY B O 1
ATOM 4428 N N . LEU B 1 129 ? -106.472 -23.161 -50.796 1.00 46.65 150 LEU B N 1
ATOM 4429 C CA . LEU B 1 129 ? -107.272 -24.361 -50.571 1.00 50.32 150 LEU B CA 1
ATOM 4430 C C . LEU B 1 129 ? -107.574 -25.109 -51.855 1.00 47.17 150 LEU B C 1
ATOM 4431 O O . LEU B 1 129 ? -107.331 -26.314 -51.931 1.00 47.95 150 LEU B O 1
ATOM 4436 N N . VAL B 1 136 ? -113.064 -19.572 -55.010 1.00 29.82 157 VAL B N 1
ATOM 4437 C CA . VAL B 1 136 ? -112.747 -18.646 -56.099 1.00 32.19 157 VAL B CA 1
ATOM 4438 C C . VAL B 1 136 ? -112.774 -17.202 -55.571 1.00 34.77 157 VAL B C 1
ATOM 4439 O O . VAL B 1 136 ? -112.082 -16.321 -56.097 1.00 33.28 157 VAL B O 1
ATOM 4443 N N . THR B 1 137 ? -113.543 -16.960 -54.509 1.00 30.92 158 THR B N 1
ATOM 4444 C CA . THR B 1 137 ? -113.581 -15.623 -53.921 1.00 28.06 158 THR B CA 1
ATOM 4445 C C . THR B 1 137 ? -113.285 -15.588 -52.404 1.00 25.44 158 THR B C 1
ATOM 4446 O O . THR B 1 137 ? -114.183 -15.339 -51.593 1.00 22.98 158 THR B O 1
ATOM 4450 N N . PRO B 1 138 ? -112.021 -15.842 -52.016 1.00 22.21 159 PRO B N 1
ATOM 4451 C CA . PRO B 1 138 ? -111.633 -15.805 -50.598 1.00 21.79 159 PRO B CA 1
ATOM 4452 C C . PRO B 1 138 ? -111.645 -14.391 -50.018 1.00 22.42 159 PRO B C 1
ATOM 4453 O O . PRO B 1 138 ? -111.219 -13.435 -50.689 1.00 20.26 159 PRO B O 1
ATOM 4457 N N . LYS B 1 139 ? -112.090 -14.270 -48.772 1.00 18.62 160 LYS B N 1
ATOM 4458 C CA . LYS B 1 139 ? -112.097 -12.983 -48.086 1.00 20.86 160 LYS B CA 1
ATOM 4459 C C . LYS B 1 139 ? -110.682 -12.562 -47.736 1.00 18.30 160 LYS B C 1
ATOM 4460 O O . LYS B 1 139 ? -109.755 -13.380 -47.750 1.00 19.11 160 LYS B O 1
ATOM 4466 N N . TYR B 1 140 ? -110.513 -11.271 -47.460 1.00 17.77 161 TYR B N 1
ATOM 4467 C CA . TYR B 1 140 ? -109.235 -10.746 -46.982 1.00 19.27 161 TYR B CA 1
ATOM 4468 C C . TYR B 1 140 ? -109.298 -10.724 -45.466 1.00 17.79 161 TYR B C 1
ATOM 4469 O O . TYR B 1 140 ? -110.120 -10.005 -44.928 1.00 17.48 161 TYR B O 1
ATOM 4478 N N . ASP B 1 141 ? -108.471 -11.505 -44.770 1.00 17.80 162 ASP B N 1
ATOM 4479 C CA . ASP B 1 141 ? -108.487 -11.453 -43.288 1.00 19.65 162 ASP B CA 1
ATOM 4480 C C . ASP B 1 141 ? -107.906 -10.133 -42.799 1.00 18.31 162 ASP B C 1
ATOM 4481 O O . ASP B 1 141 ? -106.942 -9.631 -43.381 1.00 20.58 162 ASP B O 1
ATOM 4486 N N . LYS B 1 142 ? -108.474 -9.586 -41.731 1.00 13.51 163 LYS B N 1
ATOM 4487 C CA . LYS B 1 142 ? -107.864 -8.463 -41.042 1.00 15.95 163 LYS B CA 1
ATOM 4488 C C . LYS B 1 142 ? -106.477 -8.873 -40.519 1.00 17.61 163 LYS B C 1
ATOM 4489 O O . LYS B 1 142 ? -106.314 -9.954 -39.938 1.00 12.97 163 LYS B O 1
ATOM 4495 N N . GLN B 1 143 ? -105.484 -8.009 -40.735 1.00 18.79 164 GLN B N 1
ATOM 4496 C CA . GLN B 1 143 ? -104.100 -8.289 -40.326 1.00 17.90 164 GLN B CA 1
ATOM 4497 C C . GLN B 1 143 ? -103.976 -8.592 -38.827 1.00 18.00 164 GLN B C 1
ATOM 4498 O O . GLN B 1 143 ? -103.143 -9.411 -38.409 1.00 15.14 164 GLN B O 1
ATOM 4504 N N . GLN B 1 144 ? -104.783 -7.924 -38.011 1.00 16.37 165 GLN B N 1
ATOM 4505 C CA . GLN B 1 144 ? -104.777 -8.228 -36.576 1.00 19.60 165 GLN B CA 1
ATOM 4506 C C . GLN B 1 144 ? -105.085 -9.720 -36.279 1.00 20.77 165 GLN B C 1
ATOM 4507 O O . GLN B 1 144 ? -104.380 -10.390 -35.496 1.00 22.44 165 GLN B O 1
ATOM 4513 N N . ASP B 1 145 ? -106.118 -10.236 -36.936 1.00 20.31 166 ASP B N 1
ATOM 4514 C CA . ASP B 1 145 ? -106.502 -11.630 -36.771 1.00 21.31 166 ASP B CA 1
ATOM 4515 C C . ASP B 1 145 ? -105.421 -12.526 -37.355 1.00 18.00 166 ASP B C 1
ATOM 4516 O O . ASP B 1 145 ? -105.114 -13.557 -36.773 1.00 20.92 166 ASP B O 1
ATOM 4521 N N . ILE B 1 146 ? -104.819 -12.112 -38.470 1.00 18.66 167 ILE B N 1
ATOM 4522 C CA . ILE B 1 146 ? -103.788 -12.918 -39.122 1.00 17.16 167 ILE B CA 1
ATOM 4523 C C . ILE B 1 146 ? -102.661 -13.115 -38.138 1.00 15.33 167 ILE B C 1
ATOM 4524 O O . ILE B 1 146 ? -102.160 -14.222 -37.963 1.00 14.30 167 ILE B O 1
ATOM 4529 N N . TYR B 1 147 ? -102.308 -12.044 -37.454 1.00 13.70 168 TYR B N 1
ATOM 4530 C CA . TYR B 1 147 ? -101.252 -12.117 -36.462 1.00 17.65 168 TYR B CA 1
ATOM 4531 C C . TYR B 1 147 ? -101.623 -12.990 -35.255 1.00 18.34 168 TYR B C 1
ATOM 4532 O O . TYR B 1 147 ? -100.777 -13.730 -34.738 1.00 24.92 168 TYR B O 1
ATOM 4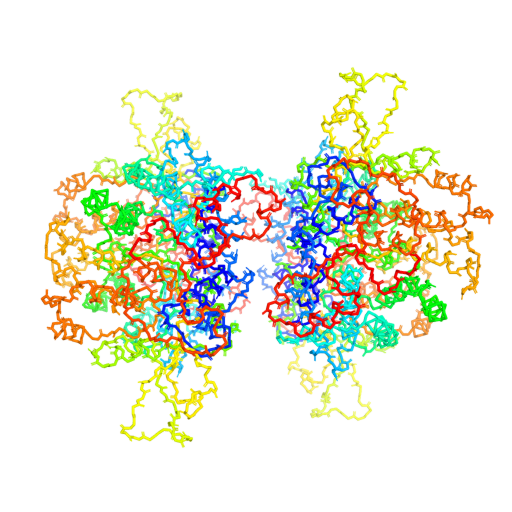541 N N . ASN B 1 148 ? -102.869 -12.897 -34.791 1.00 21.22 169 ASN B N 1
ATOM 4542 C CA . ASN B 1 148 ? -103.308 -13.767 -33.700 1.00 19.87 169 ASN B CA 1
ATOM 4543 C C . ASN B 1 148 ? -103.206 -15.229 -34.088 1.00 19.37 169 ASN B C 1
ATOM 4544 O O . ASN B 1 148 ? -102.786 -16.075 -33.298 1.00 24.29 169 ASN B O 1
ATOM 4549 N N . SER B 1 149 ? -103.577 -15.512 -35.326 1.00 19.20 170 SER B N 1
ATOM 4550 C CA . SER B 1 149 ? -103.488 -16.860 -35.878 1.00 19.94 170 SER B CA 1
ATOM 4551 C C . SER B 1 149 ? -102.001 -17.308 -35.950 1.00 25.35 170 SER B C 1
ATOM 4552 O O . SER B 1 149 ? -101.667 -18.455 -35.609 1.00 23.78 170 SER B O 1
ATOM 4555 N N . PHE B 1 150 ? -101.106 -16.386 -36.320 1.00 20.34 171 PHE B N 1
ATOM 4556 C CA . PHE B 1 150 ? -99.662 -16.646 -36.269 1.00 22.06 171 PHE B CA 1
ATOM 4557 C C . PHE B 1 150 ? -99.208 -17.061 -34.858 1.00 27.41 171 PHE B C 1
ATOM 4558 O O . PHE B 1 150 ? -98.494 -18.061 -34.678 1.00 23.94 171 PHE B O 1
ATOM 4566 N N . PHE B 1 151 ? -99.586 -16.261 -33.864 1.00 22.12 172 PHE B N 1
ATOM 4567 C CA . PHE B 1 151 ? -99.155 -16.515 -32.499 1.00 27.57 172 PHE B CA 1
ATOM 4568 C C . PHE B 1 151 ? -99.669 -17.885 -32.016 1.00 26.18 172 PHE B C 1
ATOM 4569 O O . PHE B 1 151 ? -98.908 -18.696 -31.463 1.00 29.59 172 PHE B O 1
ATOM 4577 N N . LYS B 1 152 ? -100.949 -18.151 -32.257 1.00 24.27 173 LYS B N 1
ATOM 4578 C CA . LYS B 1 152 ? -101.532 -19.447 -31.907 1.00 26.35 173 LYS B CA 1
ATOM 4579 C C . LYS B 1 152 ? -100.776 -20.607 -32.543 1.00 31.78 173 LYS B C 1
ATOM 4580 O O . LYS B 1 152 ? -100.391 -21.561 -31.858 1.00 33.37 173 LYS B O 1
ATOM 4586 N N . ASP B 1 153 ? -100.547 -20.519 -33.850 1.00 25.91 174 ASP B N 1
ATOM 4587 C CA . ASP B 1 153 ? -99.832 -21.579 -34.542 1.00 25.64 174 ASP B CA 1
ATOM 4588 C C . ASP B 1 153 ? -98.392 -21.790 -34.068 1.00 25.36 174 ASP B C 1
ATOM 4589 O O . ASP B 1 153 ? -97.967 -22.912 -33.892 1.00 28.38 174 ASP B O 1
ATOM 4594 N N . LEU B 1 154 ? -97.647 -20.719 -33.856 1.00 21.80 175 LEU B N 1
ATOM 4595 C CA . LEU B 1 154 ? -96.276 -20.846 -33.392 1.00 26.86 175 LEU B CA 1
ATOM 4596 C C . LEU B 1 154 ? -96.213 -21.462 -31.989 1.00 28.57 175 LEU B C 1
ATOM 4597 O O . LEU B 1 154 ? -95.359 -22.310 -31.710 1.00 32.71 175 LEU B O 1
ATOM 4602 N N . ASP B 1 155 ? -97.108 -21.026 -31.108 1.00 33.16 176 ASP B N 1
ATOM 4603 C CA . ASP B 1 155 ? -97.220 -21.610 -29.768 1.00 35.20 176 ASP B CA 1
ATOM 4604 C C . ASP B 1 155 ? -97.502 -23.112 -29.807 1.00 30.96 176 ASP B C 1
ATOM 4605 O O . ASP B 1 155 ? -96.747 -23.954 -29.268 1.00 31.49 176 ASP B O 1
ATOM 4610 N N . GLU B 1 156 ? -98.599 -23.447 -30.467 1.00 34.56 177 GLU B N 1
ATOM 4611 C CA . GLU B 1 156 ? -99.003 -24.835 -30.528 1.00 35.24 177 GLU B CA 1
ATOM 4612 C C . GLU B 1 156 ? -97.970 -25.691 -31.250 1.00 35.18 177 GLU B C 1
ATOM 4613 O O . GLU B 1 156 ? -97.759 -26.831 -30.874 1.00 38.34 177 GLU B O 1
ATOM 4619 N N . SER B 1 157 ? -97.298 -25.135 -32.250 1.00 33.65 178 SER B N 1
ATOM 4620 C CA . SER B 1 157 ? -96.325 -25.901 -33.020 1.00 33.96 178 SER B CA 1
ATOM 4621 C C . SER B 1 157 ? -95.064 -26.137 -32.212 1.00 32.12 178 SER B C 1
ATOM 4622 O O . SER B 1 157 ? -94.425 -27.183 -32.334 1.00 28.59 178 SER B O 1
ATOM 4625 N N . PHE B 1 158 ? -94.709 -25.158 -31.386 1.00 32.51 179 PHE B N 1
ATOM 4626 C CA . PHE B 1 158 ? -93.629 -25.365 -30.440 1.00 36.70 179 PHE B CA 1
ATOM 4627 C C . PHE B 1 158 ? -93.941 -26.537 -29.523 1.00 41.57 179 PHE B C 1
ATOM 4628 O O . PHE B 1 158 ? -93.140 -27.468 -29.409 1.00 43.46 179 PHE B O 1
ATOM 4636 N N . THR B 1 159 ? -95.104 -26.487 -28.874 1.00 37.17 180 THR B N 1
ATOM 4637 C CA . THR B 1 159 ? -95.500 -27.566 -27.960 1.00 39.47 180 THR B CA 1
ATOM 4638 C C . THR B 1 159 ? -95.663 -28.945 -28.632 1.00 35.91 180 THR B C 1
ATOM 4639 O O . THR B 1 159 ? -95.347 -29.976 -28.039 1.00 40.84 180 THR B O 1
ATOM 4643 N N . GLN B 1 160 ? -96.125 -28.953 -29.875 1.00 34.44 181 GLN B N 1
ATOM 4644 C CA . GLN B 1 160 ? -96.494 -30.174 -30.586 1.00 34.00 181 GLN B CA 1
ATOM 4645 C C . GLN B 1 160 ? -95.276 -30.977 -31.078 1.00 39.54 181 GLN B C 1
ATOM 4646 O O . GLN B 1 160 ? -95.318 -32.213 -31.176 1.00 41.47 181 GLN B O 1
ATOM 4652 N N . LEU B 1 161 ? -94.194 -30.280 -31.392 1.00 36.59 182 LEU B N 1
ATOM 4653 C CA . LEU B 1 161 ? -92.953 -30.950 -31.768 1.00 39.40 182 LEU B CA 1
ATOM 4654 C C . LEU B 1 161 ? -92.487 -31.896 -30.657 1.00 38.03 182 LEU B C 1
ATOM 4655 O O . LEU B 1 161 ? -92.216 -31.462 -29.543 1.00 42.78 182 LEU B O 1
ATOM 4660 N N . ASN B 1 162 ? -92.388 -33.186 -30.956 1.00 48.03 183 ASN B N 1
ATOM 4661 C CA . ASN B 1 162 ? -92.045 -34.169 -29.921 1.00 52.21 183 ASN B CA 1
ATOM 4662 C C . ASN B 1 162 ? -91.219 -35.352 -30.445 1.00 50.25 183 ASN B C 1
ATOM 4663 O O . ASN B 1 162 ? -91.225 -35.641 -31.640 1.00 51.43 183 ASN B O 1
ATOM 4668 N N . ALA B 1 163 ? -90.526 -36.039 -29.537 1.00 56.79 184 ALA B N 1
ATOM 4669 C CA . ALA B 1 163 ? -89.674 -37.183 -29.871 1.00 54.23 184 ALA B CA 1
ATOM 4670 C C . ALA B 1 163 ? -90.408 -38.304 -30.598 1.00 53.33 184 ALA B C 1
ATOM 4671 O O . ALA B 1 163 ? -89.789 -39.070 -31.339 1.00 52.01 184 ALA B O 1
ATOM 4673 N N . SER B 1 164 ? -91.712 -38.422 -30.369 1.00 54.44 185 SER B N 1
ATOM 4674 C CA . SER B 1 164 ? -92.497 -39.467 -31.022 1.00 56.28 185 SER B CA 1
ATOM 4675 C C . SER B 1 164 ? -93.439 -38.914 -32.111 1.00 59.10 185 SER B C 1
ATOM 4676 O O . SER B 1 164 ? -94.432 -39.560 -32.464 1.00 57.22 185 SER B O 1
ATOM 4679 N N . GLY B 1 165 ? -93.140 -37.720 -32.630 1.00 57.94 186 GLY B N 1
ATOM 4680 C CA . GLY B 1 165 ? -93.968 -37.090 -33.656 1.00 52.38 186 GLY B CA 1
ATOM 4681 C C . GLY B 1 165 ? -93.618 -37.553 -35.068 1.00 52.80 186 GLY B C 1
ATOM 4682 O O . GLY B 1 165 ? -94.170 -37.073 -36.062 1.00 46.89 186 GLY B O 1
ATOM 4683 N N . GLY B 1 166 ? -92.706 -38.514 -35.159 1.00 51.82 187 GLY B N 1
ATOM 4684 C CA . GLY B 1 166 ? -92.278 -39.010 -36.450 1.00 43.82 187 GLY B CA 1
ATOM 4685 C C . GLY B 1 166 ? -91.100 -38.218 -36.956 1.00 42.02 187 GLY B C 1
ATOM 4686 O O . GLY B 1 166 ? -90.623 -37.289 -36.300 1.00 45.89 187 GLY B O 1
ATOM 4687 N N . SER B 1 167 ? -90.649 -38.570 -38.149 1.00 36.61 188 SER B N 1
ATOM 4688 C CA . SER B 1 167 ? -89.456 -37.971 -38.715 1.00 40.61 188 SER B CA 1
ATOM 4689 C C . SER B 1 167 ? -89.825 -36.830 -39.664 1.00 37.49 188 SER B C 1
ATOM 4690 O O . SER B 1 167 ? -90.851 -36.876 -40.345 1.00 39.14 188 SER B O 1
ATOM 4693 N N . VAL B 1 168 ? -88.975 -35.814 -39.719 1.00 37.11 189 VAL B N 1
ATOM 4694 C CA . VAL B 1 168 ? -89.196 -34.700 -40.624 1.00 37.93 189 VAL B CA 1
ATOM 4695 C C . VAL B 1 168 ? -88.347 -34.869 -41.870 1.00 37.28 189 VAL B C 1
ATOM 4696 O O . VAL B 1 168 ? -87.118 -34.839 -41.820 1.00 39.76 189 VAL B O 1
ATOM 4700 N N . LYS B 1 169 ? -89.023 -35.050 -42.992 1.00 35.89 190 LYS B N 1
ATOM 4701 C CA . LYS B 1 169 ? -88.367 -35.374 -44.242 1.00 34.38 190 LYS B CA 1
ATOM 4702 C C . LYS B 1 169 ? -88.552 -34.229 -45.209 1.00 34.98 190 LYS B C 1
ATOM 4703 O O . LYS B 1 169 ? -89.652 -33.692 -45.319 1.00 40.20 190 LYS B O 1
ATOM 4709 N N . GLY B 1 170 ? -87.480 -33.847 -45.901 1.00 40.13 191 GLY B N 1
ATOM 4710 C CA . GLY B 1 170 ? -87.543 -32.802 -46.917 1.00 38.82 191 GLY B CA 1
ATOM 4711 C C . GLY B 1 170 ? -87.116 -31.423 -46.439 1.00 30.15 191 GLY B C 1
ATOM 4712 O O . GLY B 1 170 ? -87.190 -30.430 -47.165 1.00 30.68 191 GLY B O 1
ATOM 4713 N N . ASP B 1 171 ? -86.629 -31.373 -45.215 1.00 31.03 192 ASP B N 1
ATOM 4714 C CA . ASP B 1 171 ? -86.234 -30.121 -44.618 1.00 32.58 192 ASP B CA 1
ATOM 4715 C C . ASP B 1 171 ? -84.786 -29.744 -44.958 1.00 35.81 192 ASP B C 1
ATOM 4716 O O . ASP B 1 171 ? -83.830 -30.324 -44.435 1.00 36.13 192 ASP B O 1
ATOM 4721 N N . LEU B 1 172 ? -84.633 -28.741 -45.814 1.00 34.10 193 LEU B N 1
ATOM 4722 C CA . LEU B 1 172 ? -83.314 -28.273 -46.198 1.00 34.63 193 LEU B CA 1
ATOM 4723 C C . LEU B 1 172 ? -82.761 -27.268 -45.183 1.00 33.05 193 LEU B C 1
ATOM 4724 O O . LEU B 1 172 ? -81.556 -27.078 -45.106 1.00 36.23 193 LEU B O 1
ATOM 4729 N N . PHE B 1 173 ? -83.634 -26.674 -44.375 1.00 32.82 194 PHE B N 1
ATOM 4730 C CA . PHE B 1 173 ? -83.216 -25.696 -43.365 1.00 27.91 194 PHE B CA 1
ATOM 4731 C C . PHE B 1 173 ? -82.393 -26.365 -42.267 1.00 28.68 194 PHE B C 1
ATOM 4732 O O . PHE B 1 173 ? -81.364 -25.834 -41.823 1.00 28.48 194 PHE B O 1
ATOM 4740 N N . TYR B 1 174 ? -82.861 -27.520 -41.805 1.00 26.35 195 TYR B N 1
ATOM 4741 C CA . TYR B 1 174 ? -82.314 -28.101 -40.582 1.00 28.92 195 TYR B CA 1
ATOM 4742 C C . TYR B 1 174 ? -82.171 -29.619 -40.601 1.00 29.31 195 TYR B C 1
ATOM 4743 O O . TYR B 1 174 ? -81.767 -30.212 -39.596 1.00 32.93 195 TYR B O 1
ATOM 4752 N N . ASN B 1 175 ? -82.485 -30.242 -41.736 1.00 27.42 196 ASN B N 1
ATOM 4753 C CA . ASN B 1 175 ? -82.416 -31.700 -41.870 1.00 34.51 196 ASN B CA 1
ATOM 4754 C C . ASN B 1 175 ? -83.184 -32.478 -40.793 1.00 36.45 196 ASN B C 1
ATOM 4755 O O . ASN B 1 175 ? -82.670 -33.470 -40.267 1.00 31.59 196 ASN B O 1
ATOM 4760 N N . GLY B 1 176 ? -84.385 -32.015 -40.445 1.00 40.93 197 GLY B N 1
ATOM 4761 C CA . GLY B 1 176 ? -85.285 -32.762 -39.575 1.00 38.90 197 GLY B CA 1
ATOM 4762 C C . GLY B 1 176 ? -84.974 -32.720 -38.082 1.00 31.98 197 GLY B C 1
ATOM 4763 O O . GLY B 1 176 ? -85.593 -33.419 -37.276 1.00 35.48 197 GLY B O 1
ATOM 4764 N N . ASP B 1 177 ? -83.986 -31.931 -37.701 1.00 29.56 198 ASP B N 1
ATOM 4765 C CA . ASP B 1 177 ? -83.739 -31.716 -36.289 1.00 30.40 198 ASP B CA 1
ATOM 4766 C C . ASP B 1 177 ? -84.910 -30.886 -35.723 1.00 36.23 198 ASP B C 1
ATOM 4767 O O . ASP B 1 177 ? -85.040 -29.699 -36.026 1.00 36.11 198 ASP B O 1
ATOM 4772 N N . ILE B 1 178 ? -85.770 -31.497 -34.914 1.00 35.97 199 ILE B N 1
ATOM 4773 C CA . ILE B 1 178 ? -86.929 -30.774 -34.390 1.00 32.48 199 ILE B CA 1
ATOM 4774 C C . ILE B 1 178 ? -86.562 -29.738 -33.325 1.00 34.31 199 ILE B C 1
ATOM 4775 O O . ILE B 1 178 ? -87.295 -28.756 -33.117 1.00 40.36 199 ILE B O 1
ATOM 4780 N N . SER B 1 179 ? -85.420 -29.943 -32.673 1.00 36.49 200 SER B N 1
ATOM 4781 C CA . SER B 1 179 ? -84.934 -29.032 -31.648 1.00 29.53 200 SER B CA 1
ATOM 4782 C C . SER B 1 179 ? -84.685 -27.671 -32.269 1.00 35.08 200 SER B C 1
ATOM 4783 O O . SER B 1 179 ? -84.796 -26.639 -31.608 1.00 38.45 200 SER B O 1
ATOM 4786 N N . LYS B 1 180 ? -84.297 -27.666 -33.537 1.00 34.15 201 LYS B N 1
ATOM 4787 C CA . LYS B 1 180 ? -84.065 -26.402 -34.221 1.00 40.84 201 LYS B CA 1
ATOM 4788 C C . LYS B 1 180 ? -85.400 -25.756 -34.618 1.00 30.07 201 LYS B C 1
ATOM 4789 O O . LYS B 1 180 ? -85.565 -24.544 -34.514 1.00 34.03 201 LYS B O 1
ATOM 4795 N N . TRP B 1 181 ? -86.368 -26.575 -35.007 1.00 27.25 202 TRP B N 1
ATOM 4796 C CA . TRP B 1 181 ? -87.661 -26.048 -35.405 1.00 31.40 202 TRP B CA 1
ATOM 4797 C C . TRP B 1 181 ? -88.352 -25.382 -34.229 1.00 30.63 202 TRP B C 1
ATOM 4798 O O . TRP B 1 181 ? -89.003 -24.344 -34.393 1.00 26.77 202 TRP B O 1
ATOM 4809 N N . LYS B 1 182 ? -88.150 -25.931 -33.033 1.00 32.65 203 LYS B N 1
ATOM 4810 C CA . LYS B 1 182 ? -88.680 -25.272 -31.844 1.00 35.02 203 LYS B CA 1
ATOM 4811 C C . LYS B 1 182 ? -88.171 -23.835 -31.729 1.00 29.45 203 LYS B C 1
ATOM 4812 O O . LYS B 1 182 ? -88.967 -22.887 -31.677 1.00 31.59 203 LYS B O 1
ATOM 4818 N N . LYS B 1 183 ? -86.850 -23.675 -31.751 1.00 32.53 204 LYS B N 1
ATOM 4819 C CA . LYS B 1 183 ? -86.230 -22.359 -31.589 1.00 31.01 204 LYS B CA 1
ATOM 4820 C C . LYS B 1 183 ? -86.525 -21.401 -32.744 1.00 30.71 204 LYS B C 1
ATOM 4821 O O . LYS B 1 183 ? -86.632 -20.194 -32.527 1.00 29.53 204 LYS B O 1
ATOM 4827 N N . LEU B 1 184 ? -86.679 -21.930 -33.956 1.00 23.41 205 LEU B N 1
ATOM 4828 C CA . LEU B 1 184 ? -87.115 -21.100 -35.090 1.00 31.92 205 LEU B CA 1
ATOM 4829 C C . LEU B 1 184 ? -88.539 -20.578 -34.877 1.00 29.72 205 LEU B C 1
ATOM 4830 O O . LEU B 1 184 ? -88.848 -19.415 -35.185 1.00 21.06 205 LEU B O 1
ATOM 4835 N N . ALA B 1 185 ? -89.399 -21.451 -34.352 1.00 28.28 206 ALA B N 1
ATOM 4836 C CA . ALA B 1 185 ? -90.772 -21.081 -34.041 1.00 23.68 206 ALA B CA 1
ATOM 4837 C C . ALA B 1 185 ? -90.776 -19.935 -33.053 1.00 26.05 206 ALA B C 1
ATOM 4838 O O . ALA B 1 185 ? -91.519 -18.952 -33.211 1.00 27.86 206 ALA B O 1
ATOM 4840 N N . ASN B 1 186 ? -89.917 -20.043 -32.043 1.00 23.09 207 ASN B N 1
ATOM 4841 C CA . ASN B 1 186 ? -89.875 -19.003 -31.018 1.00 31.08 207 ASN B CA 1
ATOM 4842 C C . ASN B 1 186 ? -89.265 -17.690 -31.508 1.00 28.22 207 ASN B C 1
ATOM 4843 O O . ASN B 1 186 ? -89.674 -16.598 -31.076 1.00 29.21 207 ASN B O 1
ATOM 4848 N N . THR B 1 187 ? -88.291 -17.793 -32.407 1.00 21.05 208 THR B N 1
ATOM 4849 C CA . THR B 1 187 ? -87.665 -16.595 -32.938 1.00 26.91 208 THR B CA 1
ATOM 4850 C C . THR B 1 187 ? -88.643 -15.833 -33.837 1.00 24.71 208 THR B C 1
ATOM 4851 O O . THR B 1 187 ? -88.796 -14.604 -33.708 1.00 26.38 208 THR B O 1
ATOM 4855 N N . MET B 1 188 ? -89.341 -16.568 -34.703 1.00 22.85 209 MET B N 1
ATOM 4856 C CA . MET B 1 188 ? -90.400 -15.985 -35.512 1.00 22.16 209 MET B CA 1
ATOM 4857 C C . MET B 1 188 ? -91.412 -15.312 -34.602 1.00 20.88 209 MET B C 1
ATOM 4858 O O . MET B 1 188 ? -91.832 -14.168 -34.838 1.00 20.42 209 MET B O 1
ATOM 4863 N N . ARG B 1 189 ? -91.763 -16.015 -33.533 1.00 25.94 210 ARG B N 1
ATOM 4864 C CA . ARG B 1 189 ? -92.733 -15.493 -32.581 1.00 27.07 210 ARG B CA 1
ATOM 4865 C C . ARG B 1 189 ? -92.290 -14.145 -32.018 1.00 25.88 210 ARG B C 1
ATOM 4866 O O . ARG B 1 189 ? -93.101 -13.215 -31.904 1.00 21.84 210 ARG B O 1
ATOM 4874 N N . LEU B 1 190 ? -91.003 -14.033 -31.694 1.00 22.43 211 LEU B N 1
ATOM 4875 C CA . LEU B 1 190 ? -90.453 -12.784 -31.166 1.00 17.98 211 LEU B CA 1
ATOM 4876 C C . LEU B 1 190 ? -90.469 -11.661 -32.203 1.00 20.93 211 LEU B C 1
ATOM 4877 O O . LEU B 1 190 ? -90.722 -10.496 -31.888 1.00 20.34 211 LEU B O 1
ATOM 4882 N N . ARG B 1 191 ? -90.145 -12.009 -33.441 1.00 20.06 212 ARG B N 1
ATOM 4883 C CA . ARG B 1 191 ? -90.177 -11.035 -34.523 1.00 21.12 212 ARG B CA 1
ATOM 4884 C C . ARG B 1 191 ? -91.586 -10.452 -34.666 1.00 19.15 212 ARG B C 1
ATOM 4885 O O . ARG B 1 191 ? -91.764 -9.225 -34.726 1.00 20.26 212 ARG B O 1
ATOM 4893 N N . LEU B 1 192 ? -92.583 -11.343 -34.684 1.00 18.92 213 LEU B N 1
ATOM 4894 C CA . LEU B 1 192 ? -93.988 -10.933 -34.819 1.00 17.82 213 LEU B CA 1
ATOM 4895 C C . LEU B 1 192 ? -94.450 -10.141 -33.595 1.00 22.67 213 LEU B C 1
ATOM 4896 O O . LEU B 1 192 ? -95.188 -9.167 -33.741 1.00 19.49 213 LEU B O 1
ATOM 4901 N N . ALA B 1 193 ? -94.022 -10.558 -32.397 1.00 18.28 214 ALA B N 1
ATOM 4902 C CA . ALA B 1 193 ? -94.369 -9.828 -31.175 1.00 18.70 214 ALA B CA 1
ATOM 4903 C C . ALA B 1 193 ? -93.813 -8.421 -31.221 1.00 20.66 214 ALA B C 1
ATOM 4904 O O . ALA B 1 193 ? -94.533 -7.460 -30.922 1.00 19.27 214 ALA B O 1
ATOM 4906 N N . MET B 1 194 ? -92.541 -8.273 -31.602 1.00 16.74 215 MET B N 1
ATOM 4907 C CA . MET B 1 194 ? -92.002 -6.913 -31.664 1.00 21.93 215 MET B CA 1
ATOM 4908 C C . MET B 1 194 ? -92.693 -6.088 -32.736 1.00 17.79 215 MET B C 1
ATOM 4909 O O . MET B 1 194 ? -92.861 -4.885 -32.555 1.00 19.77 215 MET B O 1
ATOM 4914 N N . ARG B 1 195 ? -93.113 -6.722 -33.831 1.00 15.94 216 ARG B N 1
ATOM 4915 C CA . ARG B 1 195 ? -93.702 -5.957 -34.926 1.00 22.08 216 ARG B CA 1
ATOM 4916 C C . ARG B 1 195 ? -95.049 -5.331 -34.525 1.00 17.81 216 ARG B C 1
ATOM 4917 O O . ARG B 1 195 ? -95.447 -4.296 -35.072 1.00 19.15 216 ARG B O 1
ATOM 4925 N N . ILE B 1 196 ? -95.765 -5.933 -33.583 1.00 17.06 217 ILE B N 1
ATOM 4926 C CA . ILE B 1 196 ? -97.020 -5.296 -33.152 1.00 18.40 217 ILE B CA 1
ATOM 4927 C C . ILE B 1 196 ? -96.893 -4.486 -31.856 1.00 19.82 217 ILE B C 1
ATOM 4928 O O . ILE B 1 196 ? -97.884 -4.266 -31.149 1.00 22.70 217 ILE B O 1
ATOM 4933 N N . SER B 1 197 ? -95.682 -4.018 -31.571 1.00 21.42 218 SER B N 1
ATOM 4934 C CA . SER B 1 197 ? -95.376 -3.303 -30.330 1.00 20.30 218 SER B CA 1
ATOM 4935 C C . SER B 1 197 ? -96.073 -1.941 -30.252 1.00 23.36 218 SER B C 1
ATOM 4936 O O . SER B 1 197 ? -96.419 -1.458 -29.166 1.00 23.72 218 SER B O 1
ATOM 4939 N N . GLU B 1 198 ? -96.244 -1.306 -31.405 1.00 20.82 219 GLU B N 1
ATOM 4940 C CA . GLU B 1 198 ? -96.837 0.013 -31.441 1.00 23.16 219 GLU B CA 1
ATOM 4941 C C . GLU B 1 198 ? -98.360 -0.068 -31.430 1.00 23.08 219 GLU B C 1
ATOM 4942 O O . GLU B 1 198 ? -99.034 0.782 -30.839 1.00 22.15 219 GLU B O 1
ATOM 4948 N N . VAL B 1 199 ? -98.911 -1.088 -32.076 1.00 18.25 220 VAL B N 1
ATOM 4949 C CA . VAL B 1 199 ? -100.361 -1.136 -32.232 1.00 22.23 220 VAL B CA 1
ATOM 4950 C C . VAL B 1 199 ? -101.027 -1.909 -31.103 1.00 21.31 220 VAL B C 1
ATOM 4951 O O . VAL B 1 199 ? -102.157 -1.599 -30.734 1.00 25.29 220 VAL B O 1
ATOM 4955 N N . SER B 1 200 ? -100.337 -2.928 -30.583 1.00 23.25 221 SER B N 1
ATOM 4956 C CA . SER B 1 200 ? -100.879 -3.783 -29.525 1.00 25.38 221 SER B CA 1
ATOM 4957 C C . SER B 1 200 ? -99.852 -4.125 -28.456 1.00 23.92 221 SER B C 1
ATOM 4958 O O . SER B 1 200 ? -99.477 -5.296 -28.322 1.00 20.52 221 SER B O 1
ATOM 4961 N N . PRO B 1 201 ? -99.417 -3.127 -27.672 1.00 22.56 222 PRO B N 1
ATOM 4962 C CA . PRO B 1 201 ? -98.331 -3.282 -26.683 1.00 23.18 222 PRO B CA 1
ATOM 4963 C C . PRO B 1 201 ? -98.486 -4.457 -25.702 1.00 31.62 222 PRO B C 1
ATOM 4964 O O . PRO B 1 201 ? -97.509 -5.160 -25.422 1.00 27.92 222 PRO B O 1
ATOM 4968 N N . ALA B 1 202 ? -99.692 -4.665 -25.184 1.00 31.87 223 ALA B N 1
ATOM 4969 C CA . ALA B 1 202 ? -99.936 -5.742 -24.222 1.00 28.72 223 ALA B CA 1
ATOM 4970 C C . ALA B 1 202 ? -99.702 -7.119 -24.842 1.00 30.55 223 ALA B C 1
ATOM 4971 O O . ALA B 1 202 ? -98.944 -7.955 -24.307 1.00 28.27 223 ALA B O 1
ATOM 4973 N N . GLU B 1 203 ? -100.364 -7.358 -25.969 1.00 28.19 224 GLU B N 1
ATOM 4974 C CA . GLU B 1 203 ? -100.177 -8.606 -26.669 1.00 23.84 224 GLU B CA 1
ATOM 4975 C C . GLU B 1 203 ? -98.695 -8.741 -27.070 1.00 29.30 224 GLU B C 1
ATOM 4976 O O . GLU B 1 203 ? -98.114 -9.819 -26.970 1.00 28.68 224 GLU B O 1
ATOM 4982 N N . ALA B 1 204 ? -98.082 -7.634 -27.478 1.00 26.27 225 ALA B N 1
ATOM 4983 C CA . ALA B 1 204 ? -96.680 -7.636 -27.888 1.00 25.65 225 ALA B CA 1
ATOM 4984 C C . ALA B 1 204 ? -95.751 -8.183 -26.791 1.00 31.61 225 ALA B C 1
ATOM 4985 O O . ALA B 1 204 ? -94.985 -9.138 -27.011 1.00 28.63 225 ALA B O 1
ATOM 4987 N N . GLU B 1 205 ? -95.835 -7.570 -25.613 1.00 31.84 226 GLU B N 1
ATOM 4988 C CA . GLU B 1 205 ? -95.082 -8.007 -24.441 1.00 30.65 226 GLU B CA 1
ATOM 4989 C C . GLU B 1 205 ? -95.340 -9.472 -24.116 1.00 34.07 226 GLU B C 1
ATOM 4990 O O . GLU B 1 205 ? -94.407 -10.266 -23.918 1.00 33.78 226 GLU B O 1
ATOM 4996 N N . LYS B 1 206 ? -96.620 -9.816 -24.048 1.00 33.89 227 LYS B N 1
ATOM 4997 C CA . LYS B 1 206 ? -97.022 -11.175 -23.716 1.00 32.95 227 LYS B CA 1
ATOM 4998 C C . LYS B 1 206 ? -96.314 -12.180 -24.631 1.00 35.18 227 LYS B C 1
ATOM 4999 O O . LYS B 1 206 ? -95.723 -13.167 -24.172 1.00 34.35 227 LYS B O 1
ATOM 5005 N N . GLN B 1 207 ? -96.351 -11.902 -25.930 1.00 37.39 228 GLN B N 1
ATOM 5006 C CA . GLN B 1 207 ? -95.820 -12.834 -26.916 1.00 38.15 228 GLN B CA 1
ATOM 5007 C C . GLN B 1 207 ? -94.290 -12.868 -26.939 1.00 30.63 228 GLN B C 1
ATOM 5008 O O . GLN B 1 207 ? -93.691 -13.922 -27.158 1.00 28.19 228 GLN B O 1
ATOM 5014 N N . ALA B 1 208 ? -93.670 -11.719 -26.695 1.00 27.10 229 ALA B N 1
ATOM 5015 C CA . ALA B 1 208 ? -92.223 -11.658 -26.585 1.00 32.01 229 ALA B CA 1
ATOM 5016 C C . ALA B 1 208 ? -91.764 -12.550 -25.467 1.00 34.29 229 ALA B C 1
ATOM 5017 O O . ALA B 1 208 ? -91.009 -13.488 -25.693 1.00 28.05 229 ALA B O 1
ATOM 5019 N N . LYS B 1 209 ? -92.253 -12.241 -24.265 1.00 34.87 230 LYS B N 1
ATOM 5020 C CA . LYS B 1 209 ? -91.991 -13.033 -23.071 1.00 34.17 230 LYS B CA 1
ATOM 5021 C C . LYS B 1 209 ? -92.156 -14.521 -23.335 1.00 37.18 230 LYS B C 1
ATOM 5022 O O . LYS B 1 209 ? -91.243 -15.308 -23.068 1.00 39.31 230 LYS B O 1
ATOM 5028 N N . ALA B 1 210 ? -93.307 -14.899 -23.888 1.00 34.86 231 ALA B N 1
ATOM 5029 C CA . ALA B 1 210 ? -93.558 -16.299 -24.210 1.00 32.39 231 ALA B CA 1
ATOM 5030 C C . ALA B 1 210 ? -92.469 -16.889 -25.112 1.00 35.86 231 ALA B C 1
ATOM 5031 O O . ALA B 1 210 ? -91.994 -18.018 -24.877 1.00 36.22 231 ALA B O 1
ATOM 5033 N N . ALA B 1 211 ? -92.067 -16.123 -26.130 1.00 33.46 232 ALA B N 1
ATOM 5034 C CA . ALA B 1 211 ? -91.039 -16.586 -27.060 1.00 32.18 232 ALA B CA 1
ATOM 5035 C C . ALA B 1 211 ? -89.720 -16.771 -26.329 1.00 31.43 232 ALA B C 1
ATOM 5036 O O . ALA B 1 211 ? -89.079 -17.815 -26.422 1.00 32.73 232 ALA B O 1
ATOM 5038 N N . PHE B 1 212 ? -89.343 -15.755 -25.570 1.00 29.28 233 PHE B N 1
ATOM 5039 C CA . PHE B 1 212 ? -88.099 -15.758 -24.843 1.00 30.75 233 PHE B CA 1
ATOM 5040 C C . PHE B 1 212 ? -87.994 -16.970 -23.936 1.00 38.88 233 PHE B C 1
ATOM 5041 O O . PHE B 1 212 ? -86.965 -17.638 -23.906 1.00 41.21 233 PHE B O 1
ATOM 5049 N N . GLN B 1 213 ? -89.077 -17.294 -23.242 1.00 42.59 234 GLN B N 1
ATOM 5050 C CA . GLN B 1 213 ? -89.001 -18.351 -22.249 1.00 37.15 234 GLN B CA 1
ATOM 5051 C C . GLN B 1 213 ? -89.080 -19.729 -22.881 1.00 36.14 234 GLN B C 1
ATOM 5052 O O . GLN B 1 213 ? -88.451 -20.665 -22.393 1.00 33.85 234 GLN B O 1
ATOM 5058 N N . ASN B 1 214 ? -89.813 -19.853 -23.984 1.00 34.02 235 ASN B N 1
ATOM 5059 C CA . ASN B 1 214 ? -89.843 -21.119 -24.714 1.00 30.91 235 ASN B CA 1
ATOM 5060 C C . ASN B 1 214 ? -88.500 -21.482 -25.359 1.00 32.84 235 ASN B C 1
ATOM 5061 O O . ASN B 1 214 ? -88.229 -22.649 -25.621 1.00 32.95 235 ASN B O 1
ATOM 5066 N N . GLY B 1 215 ? -87.683 -20.473 -25.641 1.00 34.37 236 GLY B N 1
ATOM 5067 C CA . GLY B 1 215 ? -86.333 -20.680 -26.130 1.00 29.82 236 GLY B CA 1
ATOM 5068 C C . GLY B 1 215 ? -86.107 -20.338 -27.590 1.00 31.60 236 GLY B C 1
ATOM 5069 O O . GLY B 1 215 ? -86.501 -21.101 -28.469 1.00 28.86 236 GLY B O 1
ATOM 5070 N N . VAL B 1 216 ? -85.433 -19.215 -27.848 1.00 35.35 237 VAL B N 1
ATOM 5071 C CA . VAL B 1 216 ? -85.114 -18.817 -29.218 1.00 31.91 237 VAL B CA 1
ATOM 5072 C C . VAL B 1 216 ? -83.765 -19.374 -29.667 1.00 37.77 237 VAL B C 1
ATOM 5073 O O . VAL B 1 216 ? -83.225 -20.305 -29.057 1.00 41.93 237 VAL B O 1
ATOM 5077 N N . PHE B 1 217 ? -83.262 -18.833 -30.773 1.00 39.20 238 PHE B N 1
ATOM 5078 C CA . PHE B 1 217 ? -81.939 -19.180 -31.268 1.00 36.26 238 PHE B CA 1
ATOM 5079 C C . PHE B 1 217 ? -80.896 -18.971 -30.163 1.00 36.58 238 PHE B C 1
ATOM 5080 O O . PHE B 1 217 ? -80.959 -17.990 -29.408 1.00 32.66 238 PHE B O 1
ATOM 5088 N N . GLU B 1 218 ? -79.936 -19.890 -30.091 1.00 33.31 239 GLU B N 1
ATOM 5089 C CA . GLU B 1 218 ? -78.908 -19.863 -29.044 1.00 44.58 239 GLU B CA 1
ATOM 5090 C C . GLU B 1 218 ? -77.503 -19.524 -29.555 1.00 39.92 239 GLU B C 1
ATOM 5091 O O . GLU B 1 218 ? -76.633 -19.138 -28.772 1.00 40.65 239 GLU B O 1
ATOM 5097 N N . SER B 1 219 ? -77.285 -19.677 -30.858 1.00 36.73 240 SER B N 1
ATOM 5098 C CA . SER B 1 219 ? -76.080 -19.164 -31.523 1.00 39.12 240 SER B CA 1
ATOM 5099 C C . SER B 1 219 ? -76.313 -19.159 -33.035 1.00 38.58 240 SER B C 1
ATOM 5100 O O . SER B 1 219 ? -77.341 -19.661 -33.504 1.00 34.20 240 SER B O 1
ATOM 5103 N N . ASN B 1 220 ? -75.335 -18.650 -33.786 1.00 33.91 241 ASN B N 1
ATOM 5104 C CA . ASN B 1 220 ? -75.399 -18.597 -35.242 1.00 27.36 241 ASN B CA 1
ATOM 5105 C C . ASN B 1 220 ? -75.617 -19.956 -35.887 1.00 32.40 241 ASN B C 1
ATOM 5106 O O . ASN B 1 220 ? -76.088 -20.044 -37.024 1.00 33.24 241 ASN B O 1
ATOM 5111 N N . ASP B 1 221 ? -75.292 -21.017 -35.153 1.00 36.22 242 ASP B N 1
ATOM 5112 C CA . ASP B 1 221 ? -75.488 -22.377 -35.633 1.00 29.11 242 ASP B CA 1
ATOM 5113 C C . ASP B 1 221 ? -76.971 -22.679 -35.869 1.00 33.99 242 ASP B C 1
ATOM 5114 O O . ASP B 1 221 ? -77.316 -23.599 -36.612 1.00 33.89 242 ASP B O 1
ATOM 5119 N N . ASP B 1 222 ? -77.836 -21.918 -35.204 1.00 30.45 243 ASP B N 1
ATOM 5120 C CA . ASP B 1 222 ? -79.279 -22.103 -35.278 1.00 25.60 243 ASP B CA 1
ATOM 5121 C C . ASP B 1 222 ? -79.998 -21.288 -36.368 1.00 29.54 243 ASP B C 1
ATOM 5122 O O . ASP B 1 222 ? -81.183 -21.515 -36.619 1.00 27.04 243 ASP B O 1
ATOM 5127 N N . ASN B 1 223 ? -79.289 -20.349 -36.999 1.00 27.97 244 ASN B N 1
ATOM 5128 C CA . ASN B 1 223 ? -79.827 -19.525 -38.093 1.00 27.19 244 ASN B CA 1
ATOM 5129 C C . ASN B 1 223 ? -80.607 -20.319 -39.127 1.00 24.76 244 ASN B C 1
ATOM 5130 O O . ASN B 1 223 ? -80.232 -21.439 -39.453 1.00 25.01 244 ASN B O 1
ATOM 5135 N N . CYS B 1 224 ? -81.699 -19.746 -39.637 1.00 22.53 245 CYS B N 1
ATOM 5136 C CA . CYS B 1 224 ? -82.446 -20.387 -40.710 1.00 20.80 245 CYS B CA 1
ATOM 5137 C C . CYS B 1 224 ? -81.890 -19.986 -42.081 1.00 22.20 245 CYS B C 1
ATOM 5138 O O . CYS B 1 224 ? -82.098 -18.865 -42.562 1.00 19.53 245 CYS B O 1
ATOM 5141 N N . LEU B 1 225 ? -81.212 -20.932 -42.714 1.00 27.80 246 LEU B N 1
ATOM 5142 C CA . LEU B 1 225 ? -80.487 -20.681 -43.950 1.00 21.96 246 LEU B CA 1
ATOM 5143 C C . LEU B 1 225 ? -80.920 -21.634 -45.034 1.00 26.23 246 LEU B C 1
ATOM 5144 O O . LEU B 1 225 ? -81.215 -22.795 -44.756 1.00 31.17 246 LEU B O 1
ATOM 5149 N N . MET B 1 226 ? -80.925 -21.157 -46.273 1.00 25.72 247 MET B N 1
ATOM 5150 C CA . MET B 1 226 ? -80.936 -22.054 -47.420 1.00 26.41 247 MET B CA 1
ATOM 5151 C C . MET B 1 226 ? -79.567 -22.010 -48.108 1.00 31.27 247 MET B C 1
ATOM 5152 O O . MET B 1 226 ? -79.140 -20.957 -48.585 1.00 25.65 247 MET B O 1
ATOM 5157 N N . HIS B 1 227 ? -78.886 -23.153 -48.149 1.00 27.66 248 HIS B N 1
ATOM 5158 C CA . HIS B 1 227 ? -77.646 -23.272 -48.894 1.00 31.43 248 HIS B CA 1
ATOM 5159 C C . HIS B 1 227 ? -78.015 -23.605 -50.316 1.00 28.89 248 HIS B C 1
ATOM 5160 O O . HIS B 1 227 ? -78.761 -24.555 -50.551 1.00 29.36 248 HIS B O 1
ATOM 5167 N N . HIS B 1 228 ? -77.547 -22.794 -51.257 1.00 24.71 249 HIS B N 1
ATOM 5168 C CA . HIS B 1 228 ? -77.916 -22.981 -52.664 1.00 38.16 249 HIS B CA 1
ATOM 5169 C C . HIS B 1 228 ? -76.817 -23.697 -53.468 1.00 36.85 249 HIS B C 1
ATOM 5170 O O . HIS B 1 228 ? -75.723 -23.164 -53.635 1.00 28.11 249 HIS B O 1
ATOM 5177 N N . LEU B 1 229 ? -77.105 -24.894 -53.972 1.00 40.77 250 LEU B N 1
ATOM 5178 C CA . LEU B 1 229 ? -76.079 -25.670 -54.677 1.00 40.77 250 LEU B CA 1
ATOM 5179 C C . LEU B 1 229 ? -76.541 -26.200 -56.027 1.00 40.77 250 LEU B C 1
ATOM 5180 O O . LEU B 1 229 ? -75.723 -26.402 -56.930 1.00 40.77 250 LEU B O 1
ATOM 5185 N N . PHE B 1 242 ? -85.511 -22.488 -59.196 1.00 40.48 263 PHE B N 1
ATOM 5186 C CA . PHE B 1 242 ? -85.509 -22.096 -57.785 1.00 31.68 263 PHE B CA 1
ATOM 5187 C C . PHE B 1 242 ? -84.281 -22.604 -57.021 1.00 35.78 263 PHE B C 1
ATOM 5188 O O . PHE B 1 242 ? -84.174 -22.415 -55.801 1.00 29.93 263 PHE B O 1
ATOM 5196 N N . ARG B 1 243 ? -83.350 -23.232 -57.741 1.00 41.48 264 ARG B N 1
ATOM 5197 C CA . ARG B 1 243 ? -82.176 -23.843 -57.121 1.00 35.49 264 ARG B CA 1
ATOM 5198 C C . ARG B 1 243 ? -81.066 -22.818 -56.897 1.00 36.69 264 ARG B C 1
ATOM 5199 O O . ARG B 1 243 ? -80.220 -23.004 -56.015 1.00 36.73 264 ARG B O 1
ATOM 5207 N N . GLY B 1 244 ? -81.069 -21.731 -57.672 1.00 33.73 265 GLY B N 1
ATOM 5208 C CA . GLY B 1 244 ? -80.172 -20.612 -57.386 1.00 29.43 265 GLY B CA 1
ATOM 5209 C C . GLY B 1 244 ? -80.742 -19.546 -56.445 1.00 24.19 265 GLY B C 1
ATOM 5210 O O . GLY B 1 244 ? -81.955 -19.400 -56.320 1.00 28.49 265 GLY B O 1
ATOM 5211 N N . ASN B 1 245 ? -79.865 -18.821 -55.753 1.00 19.32 266 ASN B N 1
ATOM 5212 C CA . ASN B 1 245 ? -80.283 -17.708 -54.912 1.00 23.57 266 ASN B CA 1
ATOM 5213 C C . ASN B 1 245 ? -81.051 -16.686 -55.776 1.00 17.94 266 ASN B C 1
ATOM 5214 O O . ASN B 1 245 ? -80.483 -16.100 -56.695 1.00 17.59 266 ASN B O 1
ATOM 5219 N N . GLY B 1 246 ? -82.335 -16.470 -55.487 1.00 17.77 267 GLY B N 1
ATOM 5220 C CA . GLY B 1 246 ? -83.149 -15.520 -56.252 1.00 16.75 267 GLY B CA 1
ATOM 5221 C C . GLY B 1 246 ? -82.652 -14.073 -56.151 1.00 16.04 267 GLY B C 1
ATOM 5222 O O . GLY B 1 246 ? -82.694 -13.272 -57.108 1.00 13.66 267 GLY B O 1
ATOM 5223 N N . LEU B 1 247 ? -82.154 -13.733 -54.970 1.00 12.76 268 LEU B N 1
ATOM 5224 C CA . LEU B 1 247 ? -81.626 -12.394 -54.753 1.00 16.69 268 LEU B CA 1
ATOM 5225 C C . LEU B 1 247 ? -80.399 -12.141 -55.653 1.00 15.66 268 LEU B C 1
ATOM 5226 O O . LEU B 1 247 ? -80.258 -11.053 -56.253 1.00 13.28 268 LEU B O 1
ATOM 5231 N N . SER B 1 248 ? -79.525 -13.139 -55.769 1.00 11.41 269 SER B N 1
ATOM 5232 C CA . SER B 1 248 ? -78.380 -12.988 -56.657 1.00 15.37 269 SER B CA 1
ATOM 5233 C C . SER B 1 248 ? -78.854 -12.875 -58.084 1.00 13.58 269 SER B C 1
ATOM 5234 O O . SER B 1 248 ? -78.349 -12.068 -58.847 1.00 13.67 269 SER B O 1
ATOM 5237 N N . TYR B 1 249 ? -79.872 -13.636 -58.431 1.00 16.12 270 TYR B N 1
ATOM 5238 C CA . TYR B 1 249 ? -80.466 -13.485 -59.746 1.00 13.65 270 TYR B CA 1
ATOM 5239 C C . TYR B 1 249 ? -80.810 -12.005 -60.026 1.00 18.49 270 TYR B C 1
ATOM 5240 O O . TYR B 1 249 ? -80.512 -11.466 -61.108 1.00 15.22 270 TYR B O 1
ATOM 5249 N N . GLY B 1 250 ? -81.415 -11.340 -59.041 1.00 19.51 271 GLY B N 1
ATOM 5250 C CA . GLY B 1 250 ? -81.713 -9.924 -59.213 1.00 14.46 271 GLY B CA 1
ATOM 5251 C C . GLY B 1 250 ? -80.437 -9.116 -59.392 1.00 16.92 271 GLY B C 1
ATOM 5252 O O . GLY B 1 250 ? -80.339 -8.327 -60.332 1.00 17.97 271 GLY B O 1
ATOM 5253 N N . PHE B 1 251 ? -79.456 -9.331 -58.508 1.00 12.87 272 PHE B N 1
ATOM 5254 C CA . PHE B 1 251 ? -78.148 -8.672 -58.607 1.00 11.88 272 PHE B CA 1
ATOM 5255 C C . PHE B 1 251 ? -77.507 -8.812 -59.996 1.00 16.99 272 PHE B C 1
ATOM 5256 O O . PHE B 1 251 ? -76.887 -7.880 -60.502 1.00 18.80 272 PHE B O 1
ATOM 5264 N N . ILE B 1 252 ? -77.681 -9.976 -60.610 1.00 15.89 273 ILE B N 1
ATOM 5265 C CA . ILE B 1 252 ? -77.056 -10.298 -61.896 1.00 17.10 273 ILE B CA 1
ATOM 5266 C C . ILE B 1 252 ? -77.840 -9.700 -63.056 1.00 18.56 273 ILE B C 1
ATOM 5267 O O . ILE B 1 252 ? -77.249 -9.268 -64.034 1.00 19.61 273 ILE B O 1
ATOM 5272 N N . SER B 1 253 ? -79.167 -9.639 -62.939 1.00 18.57 274 SER B N 1
ATOM 5273 C CA . SER B 1 253 ? -79.977 -9.024 -63.995 1.00 21.60 274 SER B CA 1
ATOM 5274 C C . SER B 1 253 ? -79.910 -7.487 -63.987 1.00 17.51 274 SER B C 1
ATOM 5275 O O . SER B 1 253 ? -80.284 -6.845 -64.960 1.00 20.13 274 SER B O 1
ATOM 5278 N N . ASP B 1 254 ? -79.468 -6.905 -62.882 1.00 17.04 275 ASP B N 1
ATOM 5279 C CA . ASP B 1 254 ? -79.163 -5.478 -62.830 1.00 19.55 275 ASP B CA 1
ATOM 5280 C C . ASP B 1 254 ? -77.770 -5.238 -63.384 1.00 21.29 275 ASP B C 1
ATOM 5281 O O . ASP B 1 254 ? -77.223 -4.125 -63.283 1.00 19.65 275 ASP B O 1
ATOM 5286 N N . GLU B 1 255 ? -77.199 -6.294 -63.967 1.00 19.98 276 GLU B N 1
ATOM 5287 C CA . GLU B 1 255 ? -75.835 -6.262 -64.523 1.00 19.07 276 GLU B CA 1
ATOM 5288 C C . GLU B 1 255 ? -74.750 -5.812 -63.560 1.00 19.81 276 GLU B C 1
ATOM 5289 O O . GLU B 1 255 ? -73.900 -5.039 -63.961 1.00 21.81 276 GLU B O 1
ATOM 5295 N N . HIS B 1 256 ? -74.813 -6.248 -62.303 1.00 20.00 277 HIS B N 1
ATOM 5296 C CA . HIS B 1 256 ? -73.799 -5.875 -61.329 1.00 23.19 277 HIS B CA 1
ATOM 5297 C C . HIS B 1 256 ? -73.676 -4.352 -61.190 1.00 20.34 277 HIS B C 1
ATOM 5298 O O . HIS B 1 256 ? -72.637 -3.827 -60.828 1.00 19.74 277 HIS B O 1
ATOM 5305 N N . GLY B 1 257 ? -74.796 -3.653 -61.395 1.00 19.99 278 GLY B N 1
ATOM 5306 C CA . GLY B 1 257 ? -74.856 -2.201 -61.277 1.00 13.09 278 GLY B CA 1
ATOM 5307 C C . GLY B 1 257 ? -75.349 -1.660 -59.941 1.00 14.99 278 GLY B C 1
ATOM 5308 O O . GLY B 1 257 ? -75.472 -0.443 -59.767 1.00 14.49 278 GLY B O 1
ATOM 5309 N N . ASP B 1 258 ? -75.648 -2.555 -59.003 1.00 13.04 279 ASP B N 1
ATOM 5310 C CA . ASP B 1 258 ? -76.125 -2.153 -57.675 1.00 13.37 279 ASP B CA 1
ATOM 5311 C C . ASP B 1 258 ? -74.951 -1.886 -56.734 1.00 14.61 279 ASP B C 1
ATOM 5312 O O . ASP B 1 258 ? -73.978 -2.647 -56.705 1.00 14.58 279 ASP B O 1
ATOM 5317 N N . HIS B 1 259 ? -75.062 -0.813 -55.957 1.00 15.96 280 HIS B N 1
ATOM 5318 C CA . HIS B 1 259 ? -74.107 -0.505 -54.899 1.00 13.06 280 HIS B CA 1
ATOM 5319 C C . HIS B 1 259 ? -74.848 -0.408 -53.575 1.00 16.96 280 HIS B C 1
ATOM 5320 O O . HIS B 1 259 ? -76.064 -0.187 -53.538 1.00 15.71 280 HIS B O 1
ATOM 5327 N N . PHE B 1 260 ? -74.122 -0.502 -52.480 1.00 13.17 281 PHE B N 1
ATOM 5328 C CA . PHE B 1 260 ? -74.731 -0.204 -51.197 1.00 15.87 281 PHE B CA 1
ATOM 5329 C C . PHE B 1 260 ? -74.952 1.300 -51.165 1.00 13.56 281 PHE B C 1
ATOM 5330 O O . PHE B 1 260 ? -74.265 2.038 -51.858 1.00 15.71 281 PHE B O 1
ATOM 5338 N N . SER B 1 261 ? -75.948 1.766 -50.429 1.00 11.37 282 SER B N 1
ATOM 5339 C CA . SER B 1 261 ? -76.222 3.198 -50.422 1.00 15.52 282 SER B CA 1
ATOM 5340 C C . SER B 1 261 ? -75.182 3.955 -49.582 1.00 15.30 282 SER B C 1
ATOM 5341 O O . SER B 1 261 ? -74.495 3.372 -48.743 1.00 13.09 282 SER B O 1
ATOM 5344 N N . SER B 1 262 ? -75.054 5.249 -49.835 1.00 12.61 283 SER B N 1
ATOM 5345 C CA . SER B 1 262 ? -74.176 6.084 -49.042 1.00 16.35 283 SER B CA 1
ATOM 5346 C C . SER B 1 262 ? -74.539 6.026 -47.552 1.00 20.13 283 SER B C 1
ATOM 5347 O O . SER B 1 262 ? -73.662 6.094 -46.704 1.00 17.15 283 SER B O 1
ATOM 5350 N N . LEU B 1 263 ? -75.825 5.873 -47.236 1.00 18.81 284 LEU B N 1
ATOM 5351 C CA . LEU B 1 263 ? -76.250 5.806 -45.832 1.00 17.10 284 LEU B CA 1
ATOM 5352 C C . LEU B 1 263 ? -75.583 4.644 -45.072 1.00 18.17 284 LEU B C 1
ATOM 5353 O O . LEU B 1 263 ? -75.026 4.815 -43.978 1.00 18.17 284 LEU B O 1
ATOM 5358 N N . LEU B 1 264 ? -75.660 3.455 -45.656 1.00 12.51 285 LEU B N 1
ATOM 5359 C CA . LEU B 1 264 ? -75.080 2.293 -45.040 1.00 14.97 285 LEU B CA 1
ATOM 5360 C C . LEU B 1 264 ? -73.549 2.390 -45.015 1.00 17.12 285 LEU B C 1
ATOM 5361 O O . LEU B 1 264 ? -72.940 2.193 -43.978 1.00 22.10 285 LEU B O 1
ATOM 5366 N N . ILE B 1 265 ? -72.938 2.712 -46.147 1.00 15.63 286 ILE B N 1
ATOM 5367 C CA . ILE B 1 265 ? -71.482 2.739 -46.205 1.00 20.17 286 ILE B CA 1
ATOM 5368 C C . ILE B 1 265 ? -70.934 3.768 -45.212 1.00 22.18 286 ILE B C 1
ATOM 5369 O O . ILE B 1 265 ? -70.082 3.438 -44.410 1.00 23.17 286 ILE B O 1
ATOM 5374 N N . ASP B 1 266 ? -71.448 4.993 -45.248 1.00 19.17 287 ASP B N 1
ATOM 5375 C CA . ASP B 1 266 ? -71.068 5.992 -44.264 1.00 21.29 287 ASP B CA 1
ATOM 5376 C C . ASP B 1 266 ? -71.269 5.490 -42.841 1.00 22.78 287 ASP B C 1
ATOM 5377 O O . ASP B 1 266 ? -70.465 5.796 -41.971 1.00 25.10 287 ASP B O 1
ATOM 5382 N N . TYR B 1 267 ? -72.345 4.747 -42.581 1.00 21.15 288 TYR B N 1
ATOM 5383 C CA . TYR B 1 267 ? -72.542 4.296 -41.208 1.00 22.45 288 TYR B CA 1
ATOM 5384 C C . TYR B 1 267 ? -71.465 3.305 -40.789 1.00 27.15 288 TYR B C 1
ATOM 5385 O O . TYR B 1 267 ? -70.912 3.411 -39.691 1.00 23.14 288 TYR B O 1
ATOM 5394 N N . LEU B 1 268 ? -71.173 2.355 -41.673 1.00 23.18 289 LEU B N 1
ATOM 5395 C CA . LEU B 1 268 ? -70.210 1.294 -41.402 1.00 25.12 289 LEU B CA 1
ATOM 5396 C C . LEU B 1 268 ? -68.792 1.845 -41.300 1.00 29.13 289 LEU B C 1
ATOM 5397 O O . LEU B 1 268 ? -67.984 1.379 -40.496 1.00 29.18 289 LEU B O 1
ATOM 5402 N N . ARG B 1 269 ? -68.503 2.838 -42.135 1.00 31.13 290 ARG B N 1
ATOM 5403 C CA . ARG B 1 269 ? -67.201 3.479 -42.189 1.00 26.61 290 ARG B CA 1
ATOM 5404 C C . ARG B 1 269 ? -66.947 4.413 -40.999 1.00 30.23 290 ARG B C 1
ATOM 5405 O O . ARG B 1 269 ? -65.900 4.328 -40.362 1.00 27.01 290 ARG B O 1
ATOM 5413 N N . ASP B 1 270 ? -67.890 5.314 -40.727 1.00 23.51 291 ASP B N 1
ATOM 5414 C CA . ASP B 1 270 ? -67.721 6.335 -39.696 1.00 28.95 291 ASP B CA 1
ATOM 5415 C C . ASP B 1 270 ? -67.729 5.770 -38.273 1.00 33.58 291 ASP B C 1
ATOM 5416 O O . ASP B 1 270 ? -67.263 6.429 -37.350 1.00 40.73 291 ASP B O 1
ATOM 5421 N N . ASN B 1 271 ? -68.246 4.559 -38.099 1.00 29.54 292 ASN B N 1
ATOM 5422 C CA . ASN B 1 271 ? -68.282 3.910 -36.778 1.00 34.12 292 ASN B CA 1
ATOM 5423 C C . ASN B 1 271 ? -67.280 2.763 -36.641 1.00 32.75 292 ASN B C 1
ATOM 5424 O O . ASN B 1 271 ? -67.282 2.049 -35.644 1.00 32.26 292 ASN B O 1
ATOM 5429 N N . GLY B 1 272 ? -66.456 2.566 -37.660 1.00 27.26 293 GLY B N 1
ATOM 5430 C CA . GLY B 1 272 ? -65.487 1.496 -37.647 1.00 22.02 293 GLY B CA 1
ATOM 5431 C C . GLY B 1 272 ? -66.123 0.128 -37.504 1.00 35.56 293 GLY B C 1
ATOM 5432 O O . GLY B 1 272 ? -65.572 -0.749 -36.856 1.00 28.50 293 GLY B O 1
ATOM 5433 N N . ASP B 1 273 ? -67.274 -0.072 -38.135 1.00 33.00 294 ASP B N 1
ATOM 5434 C CA . ASP B 1 273 ? -67.877 -1.396 -38.156 1.00 29.00 294 ASP B CA 1
ATOM 5435 C C . ASP B 1 273 ? -66.996 -2.313 -39.016 1.00 28.58 294 ASP B C 1
ATOM 5436 O O . ASP B 1 273 ? -66.601 -1.945 -40.122 1.00 28.56 294 ASP B O 1
ATOM 5441 N N . PRO B 1 274 ? -66.652 -3.495 -38.488 1.00 30.61 295 PRO B N 1
ATOM 5442 C CA . PRO B 1 274 ? -65.836 -4.500 -39.179 1.00 25.23 295 PRO B CA 1
ATOM 5443 C C . PRO B 1 274 ? -66.520 -5.115 -40.408 1.00 29.94 295 PRO B C 1
ATOM 5444 O O . PRO B 1 274 ? -65.893 -5.886 -41.140 1.00 24.07 295 PRO B O 1
ATOM 5448 N N . ARG B 1 275 ? -67.800 -4.823 -40.610 1.00 24.92 296 ARG B N 1
ATOM 5449 C CA . ARG B 1 275 ? -68.523 -5.433 -41.723 1.00 25.94 296 ARG B CA 1
ATOM 5450 C C . ARG B 1 275 ? -68.277 -4.647 -42.996 1.00 18.27 296 ARG B C 1
ATOM 5451 O O . ARG B 1 275 ? -68.629 -5.106 -44.077 1.00 23.24 296 ARG B O 1
ATOM 5459 N N . LEU B 1 276 ? -67.638 -3.486 -42.865 1.00 19.73 297 LEU B N 1
ATOM 5460 C CA . LEU B 1 276 ? -67.422 -2.588 -43.998 1.00 25.16 297 LEU B CA 1
ATOM 5461 C C . LEU B 1 276 ? -66.816 -3.278 -45.230 1.00 22.77 297 LEU B C 1
ATOM 5462 O O . LEU B 1 276 ? -67.416 -3.263 -46.324 1.00 17.77 297 LEU B O 1
ATOM 5467 N N . LYS B 1 277 ? -65.648 -3.895 -45.051 1.00 19.07 298 LYS B N 1
ATOM 5468 C CA . LYS B 1 277 ? -64.959 -4.553 -46.159 1.00 17.94 298 LYS B CA 1
ATOM 5469 C C . LYS B 1 277 ? -65.430 -5.981 -46.355 1.00 17.93 298 LYS B C 1
ATOM 5470 O O . LYS B 1 277 ? -65.131 -6.601 -47.382 1.00 17.13 298 LYS B O 1
ATOM 5476 N N . MET B 1 278 ? -66.141 -6.524 -45.369 1.00 18.26 299 MET B N 1
ATOM 5477 C CA . MET B 1 278 ? -66.796 -7.813 -45.564 1.00 17.14 299 MET B CA 1
ATOM 5478 C C . MET B 1 278 ? -67.922 -7.665 -46.594 1.00 16.99 299 MET B C 1
ATOM 5479 O O . MET B 1 278 ? -68.291 -8.631 -47.267 1.00 18.02 299 MET B O 1
ATOM 5484 N N . LEU B 1 279 ? -68.477 -6.458 -46.700 1.00 15.78 300 LEU B N 1
ATOM 5485 C CA . LEU B 1 279 ? -69.617 -6.211 -47.596 1.00 17.94 300 LEU B CA 1
ATOM 5486 C C . LEU B 1 279 ? -69.231 -5.470 -48.893 1.00 16.75 300 LEU B C 1
ATOM 5487 O O . LEU B 1 279 ? -69.612 -5.890 -49.990 1.00 14.41 300 LEU B O 1
ATOM 5492 N N . ALA B 1 280 ? -68.455 -4.396 -48.752 1.00 14.30 301 ALA B N 1
ATOM 5493 C CA . ALA B 1 280 ? -68.176 -3.469 -49.838 1.00 12.64 301 ALA B CA 1
ATOM 5494 C C . ALA B 1 280 ? -66.800 -3.692 -50.480 1.00 24.49 301 ALA B C 1
ATOM 5495 O O . ALA B 1 280 ? -65.832 -4.051 -49.802 1.00 28.48 301 ALA B O 1
ATOM 5497 N N . THR B 1 281 ? -66.725 -3.499 -51.794 1.00 19.69 302 THR B N 1
ATOM 5498 C CA . THR B 1 281 ? -65.449 -3.465 -52.489 1.00 21.92 302 THR B CA 1
ATOM 5499 C C . THR B 1 281 ? -64.982 -2.016 -52.538 1.00 22.83 302 THR B C 1
ATOM 5500 O O . THR B 1 281 ? -65.805 -1.115 -52.617 1.00 18.67 302 THR B O 1
ATOM 5504 N N . PRO B 1 282 ? -63.664 -1.784 -52.477 1.00 21.08 303 PRO B N 1
ATOM 5505 C CA . PRO B 1 282 ? -63.145 -0.407 -52.458 1.00 18.95 303 PRO B CA 1
ATOM 5506 C C . PRO B 1 282 ? -63.329 0.324 -53.793 1.00 19.41 303 PRO B C 1
ATOM 5507 O O . PRO B 1 282 ? -63.469 -0.329 -54.829 1.00 18.43 303 PRO B O 1
ATOM 5511 N N . LYS B 1 283 ? -63.340 1.656 -53.774 1.00 19.14 304 LYS B N 1
ATOM 5512 C CA . LYS B 1 283 ? -63.352 2.414 -55.027 1.00 17.72 304 LYS B CA 1
ATOM 5513 C C . LYS B 1 283 ? -62.089 2.129 -55.832 1.00 21.03 304 LYS B C 1
ATOM 5514 O O . LYS B 1 283 ? -61.014 1.925 -55.262 1.00 21.46 304 LYS B O 1
ATOM 5520 N N . THR B 1 284 ? -62.198 2.132 -57.155 1.00 22.83 305 THR B N 1
ATOM 5521 C CA . THR B 1 284 ? -61.014 1.971 -57.987 1.00 17.16 305 THR B CA 1
ATOM 5522 C C . THR B 1 284 ? -60.740 3.280 -58.698 1.00 22.85 305 THR B C 1
ATOM 5523 O O . THR B 1 284 ? -59.618 3.541 -59.123 1.00 26.38 305 THR B O 1
ATOM 5527 N N . GLY B 1 285 ? -61.766 4.115 -58.804 1.00 20.58 306 GLY B N 1
ATOM 5528 C CA . GLY B 1 285 ? -61.595 5.433 -59.382 1.00 20.93 306 GLY B CA 1
ATOM 5529 C C . GLY B 1 285 ? -61.624 6.535 -58.343 1.00 24.15 306 GLY B C 1
ATOM 5530 O O . GLY B 1 285 ? -62.088 6.332 -57.219 1.00 25.24 306 GLY B O 1
ATOM 5531 N N . SER B 1 286 ? -61.114 7.701 -58.724 1.00 23.43 307 SER B N 1
ATOM 5532 C CA . SER B 1 286 ? -61.175 8.902 -57.894 1.00 22.65 307 SER B CA 1
ATOM 5533 C C . SER B 1 286 ? -62.387 9.741 -58.264 1.00 26.19 307 SER B C 1
ATOM 5534 O O . SER B 1 286 ? -62.812 9.738 -59.428 1.00 23.16 307 SER B O 1
ATOM 5537 N N . VAL B 1 287 ? -62.913 10.491 -57.294 1.00 23.39 308 VAL B N 1
ATOM 5538 C CA . VAL B 1 287 ? -64.026 11.395 -57.567 1.00 24.98 308 VAL B CA 1
ATOM 5539 C C . VAL B 1 287 ? -63.627 12.451 -58.598 1.00 30.21 308 VAL B C 1
ATOM 5540 O O . VAL B 1 287 ? -64.492 13.053 -59.237 1.00 33.63 308 VAL B O 1
ATOM 5544 N N . ASN B 1 288 ? -62.323 12.677 -58.761 1.00 28.33 309 ASN B N 1
ATOM 5545 C CA . ASN B 1 288 ? -61.841 13.630 -59.761 1.00 28.83 309 ASN B CA 1
ATOM 5546 C C . ASN B 1 288 ? -61.555 12.944 -61.086 1.00 27.51 309 ASN B C 1
ATOM 5547 O O . ASN B 1 288 ? -60.989 13.544 -61.994 1.00 31.53 309 ASN B O 1
ATOM 5552 N N . GLY B 1 289 ? -61.957 11.683 -61.198 1.00 26.83 310 GLY B N 1
ATOM 5553 C CA . GLY B 1 289 ? -61.721 10.930 -62.412 1.00 28.39 310 GLY B CA 1
ATOM 5554 C C . GLY B 1 289 ? -60.373 10.229 -62.365 1.00 32.44 310 GLY B C 1
ATOM 5555 O O . GLY B 1 289 ? -59.513 10.550 -61.532 1.00 27.58 310 GLY B O 1
ATOM 5556 N N . GLY B 1 290 ? -60.187 9.272 -63.268 1.00 27.70 311 GLY B N 1
ATOM 5557 C CA . GLY B 1 290 ? -58.960 8.500 -63.346 1.00 31.11 311 GLY B CA 1
ATOM 5558 C C . GLY B 1 290 ? -58.811 7.576 -62.163 1.00 30.31 311 GLY B C 1
ATOM 5559 O O . GLY B 1 290 ? -59.650 7.603 -61.259 1.00 30.97 311 GLY B O 1
ATOM 5560 N N . PRO B 1 291 ? -57.744 6.759 -62.157 1.00 33.95 312 PRO B N 1
ATOM 5561 C CA . PRO B 1 291 ? -57.504 5.790 -61.077 1.00 30.35 312 PRO B CA 1
ATOM 5562 C C . PRO B 1 291 ? -57.324 6.472 -59.723 1.00 27.30 312 PRO B C 1
ATOM 5563 O O . PRO B 1 291 ? -56.945 7.636 -59.663 1.00 27.26 312 PRO B O 1
ATOM 5567 N N . ILE B 1 292 ? -57.631 5.766 -58.645 1.00 25.78 313 ILE B N 1
ATOM 5568 C CA . ILE B 1 292 ? -57.638 6.402 -57.339 1.00 26.62 313 ILE B CA 1
ATOM 5569 C C . ILE B 1 292 ? -56.236 6.402 -56.680 1.00 29.76 313 ILE B C 1
ATOM 5570 O O . ILE B 1 292 ? -55.524 5.402 -56.699 1.00 25.54 313 ILE B O 1
ATOM 5575 N N . GLY B 1 293 ? -55.860 7.544 -56.111 1.00 26.28 314 GLY B N 1
ATOM 5576 C CA . GLY B 1 293 ? -54.557 7.734 -55.501 1.00 29.68 314 GLY B CA 1
ATOM 5577 C C . GLY B 1 293 ? -54.555 7.687 -53.980 1.00 31.57 314 GLY B C 1
ATOM 5578 O O . GLY B 1 293 ? -55.608 7.664 -53.347 1.00 31.33 314 GLY B O 1
ATOM 5579 N N . PRO B 1 294 ? -53.356 7.697 -53.380 1.00 29.86 315 PRO B N 1
ATOM 5580 C CA . PRO B 1 294 ? -53.228 7.640 -51.920 1.00 23.77 315 PRO B CA 1
ATOM 5581 C C . PRO B 1 294 ? -53.972 8.765 -51.212 1.00 27.54 315 PRO B C 1
ATOM 5582 O O . PRO B 1 294 ? -54.088 9.889 -51.713 1.00 32.82 315 PRO B O 1
ATOM 5586 N N . GLY B 1 295 ? -54.483 8.452 -50.032 1.00 28.50 316 GLY B N 1
ATOM 5587 C CA . GLY B 1 295 ? -55.173 9.457 -49.256 1.00 31.22 316 GLY B CA 1
ATOM 5588 C C . GLY B 1 295 ? -56.664 9.519 -49.508 1.00 27.59 316 GLY B C 1
ATOM 5589 O O . GLY B 1 295 ? -57.421 9.820 -48.590 1.00 38.30 316 GLY B O 1
ATOM 5590 N N . GLU B 1 296 ? -57.103 9.239 -50.732 1.00 31.29 317 GLU B N 1
ATOM 5591 C CA . GLU B 1 296 ? -58.541 9.344 -51.018 1.00 30.47 317 GLU B CA 1
ATOM 5592 C C . GLU B 1 296 ? -59.327 8.180 -50.428 1.00 21.41 317 GLU B C 1
ATOM 5593 O O . GLU B 1 296 ? -58.923 7.021 -50.541 1.00 24.47 317 GLU B O 1
ATOM 5599 N N . GLU B 1 297 ? -60.439 8.518 -49.778 1.00 24.38 318 GLU B N 1
ATOM 5600 C CA . GLU B 1 297 ? -61.349 7.541 -49.183 1.00 24.25 318 GLU B CA 1
ATOM 5601 C C . GLU B 1 297 ? -61.686 6.431 -50.160 1.00 18.67 318 GLU B C 1
ATOM 5602 O O . GLU B 1 297 ? -62.014 6.685 -51.311 1.00 21.32 318 GLU B O 1
ATOM 5608 N N . LEU B 1 298 ? -61.561 5.198 -49.694 1.00 18.95 319 LEU B N 1
ATOM 5609 C CA . LEU B 1 298 ? -61.768 4.026 -50.531 1.00 20.06 319 LEU B CA 1
ATOM 5610 C C . LEU B 1 298 ? -63.212 3.517 -50.474 1.00 27.69 319 LEU B C 1
ATOM 5611 O O . LEU B 1 298 ? -63.624 2.690 -51.303 1.00 23.60 319 LEU B O 1
ATOM 5616 N N . TYR B 1 299 ? -63.952 3.965 -49.459 1.00 23.89 320 TYR B N 1
ATOM 5617 C CA . TYR B 1 299 ? -65.273 3.414 -49.198 1.00 26.89 320 TYR B CA 1
ATOM 5618 C C . TYR B 1 299 ? -66.345 4.490 -49.144 1.00 24.46 320 TYR B C 1
ATOM 5619 O O . TYR B 1 299 ? -66.451 5.245 -48.170 1.00 26.76 320 TYR B O 1
ATOM 5628 N N . GLU B 1 300 ? -67.117 4.552 -50.229 1.00 21.94 321 GLU B N 1
ATOM 5629 C CA . GLU B 1 300 ? -68.253 5.454 -50.356 1.00 20.42 321 GLU B CA 1
ATOM 5630 C C . GLU B 1 300 ? -69.377 4.729 -51.097 1.00 19.94 321 GLU B C 1
ATOM 5631 O O . GLU B 1 300 ? -69.127 4.031 -52.079 1.00 19.62 321 GLU B O 1
ATOM 5637 N N . GLY B 1 301 ? -70.609 4.889 -50.623 1.00 18.18 322 GLY B N 1
ATOM 5638 C CA . GLY B 1 301 ? -71.759 4.301 -51.283 1.00 16.55 322 GLY B CA 1
ATOM 5639 C C . GLY B 1 301 ? -72.345 5.250 -52.309 1.00 18.43 322 GLY B C 1
ATOM 5640 O O . GLY B 1 301 ? -71.852 6.356 -52.494 1.00 19.68 322 GLY B O 1
ATOM 5641 N N . VAL B 1 302 ? -73.410 4.824 -52.971 1.00 14.79 323 VAL B N 1
ATOM 5642 C CA . VAL B 1 302 ? -74.097 5.677 -53.928 1.00 11.68 323 VAL B CA 1
ATOM 5643 C C . VAL B 1 302 ? -75.261 6.349 -53.214 1.00 15.20 323 VAL B C 1
ATOM 5644 O O . VAL B 1 302 ? -76.031 5.701 -52.495 1.00 11.70 323 VAL B O 1
ATOM 5648 N N . ARG B 1 303 ? -75.355 7.662 -53.382 1.00 15.29 324 ARG B N 1
ATOM 5649 C CA . ARG B 1 303 ? -76.454 8.418 -52.808 1.00 16.56 324 ARG B CA 1
ATOM 5650 C C . ARG B 1 303 ? -77.781 7.886 -53.350 1.00 15.39 324 ARG B C 1
ATOM 5651 O O . ARG B 1 303 ? -77.914 7.690 -54.558 1.00 13.86 324 ARG B O 1
ATOM 5659 N N . PRO B 1 304 ? -78.745 7.612 -52.457 1.00 14.53 325 PRO B N 1
ATOM 5660 C CA . PRO B 1 304 ? -80.080 7.184 -52.904 1.00 12.65 325 PRO B CA 1
ATOM 5661 C C . PRO B 1 304 ? -80.700 8.230 -53.821 1.00 13.14 325 PRO B C 1
ATOM 5662 O O . PRO B 1 304 ? -80.593 9.430 -53.550 1.00 13.12 325 PRO B O 1
ATOM 5666 N N . GLY B 1 305 ? -81.310 7.791 -54.913 1.00 15.34 326 GLY B N 1
ATOM 5667 C CA . GLY B 1 305 ? -81.884 8.717 -55.871 1.00 12.20 326 GLY B CA 1
ATOM 5668 C C . GLY B 1 305 ? -80.920 9.057 -56.992 1.00 13.61 326 GLY B C 1
ATOM 5669 O O . GLY B 1 305 ? -81.269 9.775 -57.930 1.00 15.82 326 GLY B O 1
ATOM 5670 N N . VAL B 1 306 ? -79.702 8.529 -56.900 1.00 14.55 327 VAL B N 1
ATOM 5671 C CA . VAL B 1 306 ? -78.652 8.811 -57.878 1.00 15.53 327 VAL B CA 1
ATOM 5672 C C . VAL B 1 306 ? -78.231 7.529 -58.599 1.00 12.29 327 VAL B C 1
ATOM 5673 O O . VAL B 1 306 ? -77.938 6.534 -57.966 1.00 10.11 327 VAL B O 1
ATOM 5677 N N . PHE B 1 307 ? -78.248 7.541 -59.926 1.00 12.12 328 PHE B N 1
ATOM 5678 C CA . PHE B 1 307 ? -77.760 6.406 -60.707 1.00 14.11 328 PHE B CA 1
ATOM 5679 C C . PHE B 1 307 ? -76.207 6.327 -60.618 1.00 16.65 328 PHE B C 1
ATOM 5680 O O . PHE B 1 307 ? -75.530 7.346 -60.395 1.00 16.23 328 PHE B O 1
ATOM 5688 N N . ARG B 1 308 ? -75.646 5.133 -60.803 1.00 14.93 329 ARG B N 1
ATOM 5689 C CA . ARG B 1 308 ? -74.201 4.935 -60.666 1.00 13.16 329 ARG B CA 1
ATOM 5690 C C . ARG B 1 308 ? -73.406 5.737 -61.704 1.00 17.23 329 ARG B C 1
ATOM 5691 O O . ARG B 1 308 ? -72.285 6.154 -61.435 1.00 18.76 329 ARG B O 1
ATOM 5699 N N . TRP B 1 309 ? -73.981 5.957 -62.883 1.00 14.53 330 TRP B N 1
ATOM 5700 C CA . TRP B 1 309 ? -73.290 6.720 -63.922 1.00 18.56 330 TRP B CA 1
ATOM 5701 C C . TRP B 1 309 ? -73.390 8.225 -63.671 1.00 18.61 330 TRP B C 1
ATOM 5702 O O . TRP B 1 309 ? -72.806 9.021 -64.411 1.00 20.11 330 TRP B O 1
ATOM 5713 N N . GLU B 1 310 ? -74.113 8.615 -62.624 1.00 16.25 331 GLU B N 1
ATOM 5714 C CA . GLU B 1 310 ? -74.212 10.029 -62.271 1.00 16.48 331 GLU B CA 1
ATOM 5715 C C . GLU B 1 310 ? -73.281 10.354 -61.114 1.00 18.10 331 GLU B C 1
ATOM 5716 O O . GLU B 1 310 ? -73.154 11.517 -60.735 1.00 16.41 331 GLU B O 1
ATOM 5722 N N . VAL B 1 311 ? -72.666 9.329 -60.525 1.00 16.86 332 VAL B N 1
ATOM 5723 C CA . VAL B 1 311 ? -71.713 9.560 -59.435 1.00 19.10 332 VAL B CA 1
ATOM 5724 C C . VAL B 1 311 ? -70.574 10.442 -59.957 1.00 18.41 332 VAL B C 1
ATOM 5725 O O . VAL B 1 311 ? -70.092 10.234 -61.068 1.00 19.06 332 VAL B O 1
ATOM 5729 N N . VAL B 1 312 ? -70.196 11.462 -59.195 1.00 18.92 333 VAL B N 1
ATOM 5730 C CA . VAL B 1 312 ? -69.085 12.313 -59.609 1.00 22.80 333 VAL B CA 1
ATOM 5731 C C . VAL B 1 312 ? -67.807 11.469 -59.626 1.00 23.41 333 VAL B C 1
ATOM 5732 O O . VAL B 1 312 ? -67.385 10.937 -58.598 1.00 19.84 333 VAL B O 1
ATOM 5736 N N . GLY B 1 313 ? -67.230 11.311 -60.808 1.00 20.04 334 GLY B N 1
ATOM 5737 C CA . GLY B 1 313 ? -66.108 10.412 -60.990 1.00 20.21 334 GLY B CA 1
ATOM 5738 C C . GLY B 1 313 ? -66.533 9.148 -61.707 1.00 22.10 334 GLY B C 1
ATOM 5739 O O . GLY B 1 313 ? -65.695 8.313 -62.041 1.00 19.94 334 GLY B O 1
ATOM 5740 N N . GLY B 1 314 ? -67.841 9.011 -61.952 1.00 19.87 335 GLY B N 1
ATOM 5741 C CA . GLY B 1 314 ? -68.394 7.815 -62.573 1.00 15.96 335 GLY B CA 1
ATOM 5742 C C . GLY B 1 314 ? -68.527 6.692 -61.557 1.00 20.77 335 GLY B C 1
ATOM 5743 O O . GLY B 1 314 ? -68.185 6.870 -60.376 1.00 20.35 335 GLY B O 1
ATOM 5744 N N . SER B 1 315 ? -69.002 5.529 -62.001 1.00 18.91 336 SER B N 1
ATOM 5745 C CA . SER B 1 315 ? -69.303 4.442 -61.065 1.00 19.32 336 SER B CA 1
ATOM 5746 C C . SER B 1 315 ? -68.047 3.886 -60.375 1.00 18.47 336 SER B C 1
ATOM 5747 O O . SER B 1 315 ? -68.137 3.301 -59.280 1.00 17.82 336 SER B O 1
ATOM 5750 N N . ASN B 1 316 ? -66.878 4.085 -60.989 1.00 17.94 337 ASN B N 1
ATOM 5751 C CA . ASN B 1 316 ? -65.628 3.620 -60.373 1.00 19.07 337 ASN B CA 1
ATOM 5752 C C . ASN B 1 316 ? -65.345 4.327 -59.057 1.00 17.94 337 ASN B C 1
ATOM 5753 O O . ASN B 1 316 ? -64.670 3.769 -58.174 1.00 19.50 337 ASN B O 1
ATOM 5758 N N . ALA B 1 317 ? -65.883 5.543 -58.933 1.00 16.21 338 ALA B N 1
ATOM 5759 C CA . ALA B 1 317 ? -65.709 6.371 -57.753 1.00 17.34 338 ALA B CA 1
ATOM 5760 C C . ALA B 1 317 ? -66.727 6.040 -56.674 1.00 19.77 338 ALA B C 1
ATOM 5761 O O . ALA B 1 317 ? -66.913 6.816 -55.734 1.00 19.58 338 ALA B O 1
ATOM 5763 N N . ALA B 1 318 ? -67.376 4.888 -56.804 1.00 17.49 339 ALA B N 1
ATOM 5764 C CA . ALA B 1 318 ? -68.231 4.389 -55.732 1.00 19.21 339 ALA B CA 1
ATOM 5765 C C . ALA B 1 318 ? -67.873 2.935 -55.405 1.00 18.55 339 ALA B C 1
ATOM 5766 O O . ALA B 1 318 ? -67.578 2.145 -56.297 1.00 15.62 339 ALA B O 1
ATOM 5768 N N . SER B 1 319 ? -67.898 2.594 -54.123 1.00 18.81 340 SER B N 1
ATOM 5769 C CA . SER B 1 319 ? -67.716 1.212 -53.689 1.00 17.17 340 SER B CA 1
ATOM 5770 C C . SER B 1 319 ? -68.770 0.273 -54.282 1.00 18.04 340 SER B C 1
ATOM 5771 O O . SER B 1 319 ? -69.893 0.684 -54.603 1.00 17.55 340 SER B O 1
ATOM 5774 N N . GLY B 1 320 ? -68.396 -0.990 -54.433 1.00 16.98 341 GLY B N 1
ATOM 5775 C CA . GLY B 1 320 ? -69.303 -1.998 -54.943 1.00 17.71 341 GLY B CA 1
ATOM 5776 C C . GLY B 1 320 ? -69.695 -3.042 -53.911 1.00 16.25 341 GLY B C 1
ATOM 5777 O O . GLY B 1 320 ? -69.550 -2.863 -52.705 1.00 18.01 341 GLY B O 1
ATOM 5778 N N . ILE B 1 321 ? -70.211 -4.150 -54.399 1.00 13.85 342 ILE B N 1
ATOM 5779 C CA . ILE B 1 321 ? -70.641 -5.222 -53.538 1.00 18.36 342 ILE B CA 1
ATOM 5780 C C . ILE B 1 321 ? -69.743 -6.430 -53.734 1.00 18.24 342 ILE B C 1
ATOM 5781 O O . ILE B 1 321 ? -69.479 -6.821 -54.868 1.00 19.74 342 ILE B O 1
ATOM 5786 N N . GLN B 1 322 ? -69.280 -7.004 -52.629 1.00 17.94 343 GLN B N 1
ATOM 5787 C CA . GLN B 1 322 ? -68.376 -8.147 -52.674 1.00 18.90 343 GLN B CA 1
ATOM 5788 C C . GLN B 1 322 ? -69.028 -9.253 -53.449 1.00 22.61 343 GLN B C 1
ATOM 5789 O O . GLN B 1 322 ? -70.211 -9.557 -53.244 1.00 21.42 343 GLN B O 1
ATOM 5795 N N . PRO B 1 323 ? -68.253 -9.850 -54.363 1.00 21.30 344 PRO B N 1
ATOM 5796 C CA . PRO B 1 323 ? -68.746 -10.812 -55.347 1.00 17.89 344 PRO B CA 1
ATOM 5797 C C . PRO B 1 323 ? -69.400 -12.031 -54.725 1.00 18.63 344 PRO B C 1
ATOM 5798 O O . PRO B 1 323 ? -70.383 -12.519 -55.278 1.00 20.48 344 PRO B O 1
ATOM 5802 N N . TYR B 1 324 ? -68.887 -12.510 -53.594 1.00 18.94 345 TYR B N 1
ATOM 5803 C CA . TYR B 1 324 ? -69.400 -13.771 -53.040 1.00 20.74 345 TYR B CA 1
ATOM 5804 C C . TYR B 1 324 ? -70.854 -13.630 -52.542 1.00 21.75 345 TYR B C 1
ATOM 5805 O O . TYR B 1 324 ? -71.600 -14.618 -52.413 1.00 18.39 345 TYR B O 1
ATOM 5814 N N . LEU B 1 325 ? -71.260 -12.387 -52.306 1.00 22.38 346 LEU B N 1
ATOM 5815 C CA . LEU B 1 325 ? -72.619 -12.089 -51.870 1.00 18.56 346 LEU B CA 1
ATOM 5816 C C . LEU B 1 325 ? -73.617 -12.206 -53.010 1.00 21.11 346 LEU B C 1
ATOM 5817 O O . LEU B 1 325 ? -74.820 -12.189 -52.782 1.00 21.68 346 LEU B O 1
ATOM 5822 N N . LYS B 1 326 ? -73.120 -12.306 -54.242 1.00 20.90 347 LYS B N 1
ATOM 5823 C CA . LYS B 1 326 ? -73.989 -12.161 -55.407 1.00 21.81 347 LYS B CA 1
ATOM 5824 C C . LYS B 1 326 ? -73.988 -13.387 -56.306 1.00 24.98 347 LYS B C 1
ATOM 5825 O O . LYS B 1 326 ? -74.295 -13.283 -57.500 1.00 19.28 347 LYS B O 1
ATOM 5831 N N . LEU B 1 327 ? -73.611 -14.530 -55.741 1.00 18.95 348 LEU B N 1
ATOM 5832 C CA . LEU B 1 327 ? -73.474 -15.764 -56.519 1.00 25.58 348 LEU B CA 1
ATOM 5833 C C . LEU B 1 327 ? -74.756 -16.582 -56.463 1.00 23.42 348 LEU B C 1
ATOM 5834 O O . LEU B 1 327 ? -75.488 -16.535 -55.479 1.00 22.77 348 LEU B O 1
ATOM 5839 N N . ARG B 1 328 ? -75.006 -17.347 -57.519 1.00 27.85 349 ARG B N 1
ATOM 5840 C CA . ARG B 1 328 ? -76.141 -18.256 -57.556 1.00 22.91 349 ARG B CA 1
ATOM 5841 C C . ARG B 1 328 ? -75.983 -19.272 -56.410 1.00 26.55 349 ARG B C 1
ATOM 5842 O O . ARG B 1 328 ? -76.963 -19.834 -55.936 1.00 25.02 349 ARG B O 1
ATOM 5850 N N . THR B 1 329 ? -74.749 -19.472 -55.948 1.00 27.26 350 THR B N 1
ATOM 5851 C CA . THR B 1 329 ? -74.464 -20.360 -54.809 1.00 25.67 350 THR B CA 1
ATOM 5852 C C . THR B 1 329 ? -74.412 -19.615 -53.458 1.00 21.63 350 THR B C 1
ATOM 5853 O O . THR B 1 329 ? -74.097 -20.203 -52.433 1.00 23.07 350 THR B O 1
ATOM 5857 N N . THR B 1 330 ? -74.706 -18.322 -53.449 1.00 21.25 351 THR B N 1
ATOM 5858 C CA . THR B 1 330 ? -74.715 -17.570 -52.195 1.00 23.70 351 THR B CA 1
ATOM 5859 C C . THR B 1 330 ? -75.875 -18.036 -51.292 1.00 24.36 351 THR B C 1
ATOM 5860 O O . THR B 1 330 ? -77.019 -18.100 -51.724 1.00 25.39 351 THR B O 1
ATOM 5864 N N . PRO B 1 331 ? -75.582 -18.364 -50.029 1.00 23.42 352 PRO B N 1
ATOM 5865 C CA . PRO B 1 331 ? -76.692 -18.815 -49.185 1.00 25.54 352 PRO B CA 1
ATOM 5866 C C . PRO B 1 331 ? -77.656 -17.679 -48.842 1.00 23.55 352 PRO B C 1
ATOM 5867 O O . PRO B 1 331 ? -77.268 -16.510 -48.854 1.00 19.26 352 PRO B O 1
ATOM 5871 N N . PHE B 1 332 ? -78.901 -18.024 -48.536 1.00 23.16 353 PHE B N 1
ATOM 5872 C CA . PHE B 1 332 ? -79.885 -17.012 -48.169 1.00 21.03 353 PHE B CA 1
ATOM 5873 C C . PHE B 1 332 ? -80.369 -17.210 -46.733 1.00 19.91 353 PHE B C 1
ATOM 5874 O O . PHE B 1 332 ? -80.880 -18.278 -46.372 1.00 20.94 353 PHE B O 1
ATOM 5882 N N . LEU B 1 333 ? -80.195 -16.153 -45.942 1.00 15.84 354 LEU B N 1
ATOM 5883 C CA . LEU B 1 333 ? -80.559 -16.087 -44.538 1.00 21.24 354 LEU B CA 1
ATOM 5884 C C . LEU B 1 333 ? -82.003 -15.559 -44.308 1.00 21.46 354 LEU B C 1
ATOM 5885 O O . LEU B 1 333 ? -82.316 -14.418 -44.651 1.00 19.03 354 LEU B O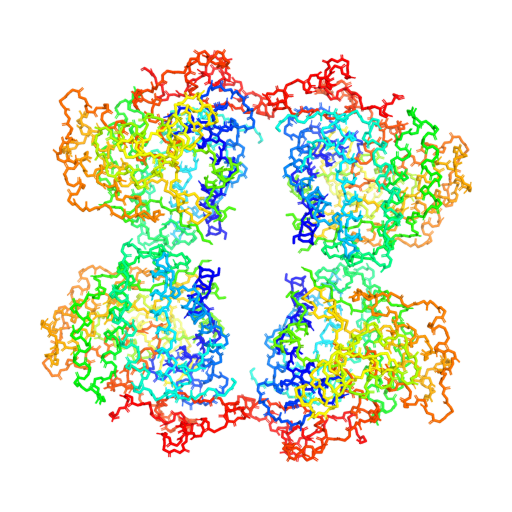 1
ATOM 5890 N N . HIS B 1 334 ? -82.863 -16.385 -43.713 1.00 19.65 355 HIS B N 1
ATOM 5891 C CA . HIS B 1 334 ? -84.269 -16.017 -43.437 1.00 21.02 355 HIS B CA 1
ATOM 5892 C C . HIS B 1 334 ? -84.505 -15.421 -42.045 1.00 20.29 355 HIS B C 1
ATOM 5893 O O . HIS B 1 334 ? -85.185 -14.390 -41.906 1.00 18.92 355 HIS B O 1
ATOM 5900 N N . VAL B 1 335 ? -84.001 -16.117 -41.019 1.00 23.56 356 VAL B N 1
ATOM 5901 C CA . VAL B 1 335 ? -84.127 -15.678 -39.624 1.00 23.26 356 VAL B CA 1
ATOM 5902 C C . VAL B 1 335 ? -82.808 -15.881 -38.894 1.00 24.74 356 VAL B C 1
ATOM 5903 O O . VAL B 1 335 ? -82.133 -16.882 -39.114 1.00 21.35 356 VAL B O 1
ATOM 5907 N N . SER B 1 336 ? -82.438 -14.952 -38.017 1.00 22.29 357 SER B N 1
ATOM 5908 C CA . SER B 1 336 ? -81.085 -14.994 -37.473 1.00 20.52 357 SER B CA 1
ATOM 5909 C C . SER B 1 336 ? -81.000 -14.852 -35.957 1.00 28.57 357 SER B C 1
ATOM 5910 O O . SER B 1 336 ? -81.910 -14.333 -35.298 1.00 25.06 357 SER B O 1
ATOM 5913 N N . TYR B 1 337 ? -79.876 -15.320 -35.425 1.00 29.19 358 TYR B N 1
ATOM 5914 C CA . TYR B 1 337 ? -79.580 -15.229 -34.009 1.00 25.15 358 TYR B CA 1
ATOM 5915 C C . TYR B 1 337 ? -79.291 -13.785 -33.643 1.00 25.38 358 TYR B C 1
ATOM 5916 O O . TYR B 1 337 ? -79.680 -13.323 -32.569 1.00 30.46 358 TYR B O 1
ATOM 5925 N N . SER B 1 338 ? -78.619 -13.076 -34.549 1.00 28.85 359 SER B N 1
ATOM 5926 C CA . SER B 1 338 ? -78.386 -11.640 -34.407 1.00 28.83 359 SER B CA 1
ATOM 5927 C C . SER B 1 338 ? -79.712 -10.894 -34.236 1.00 24.73 359 SER B C 1
ATOM 5928 O O . SER B 1 338 ? -79.884 -10.112 -33.297 1.00 29.17 359 SER B O 1
ATOM 5931 N N . GLU B 1 339 ? -80.650 -11.167 -35.143 1.00 24.22 360 GLU B N 1
ATOM 5932 C CA . GLU B 1 339 ? -81.989 -10.588 -35.079 1.00 28.64 360 GLU B CA 1
ATOM 5933 C C . GLU B 1 339 ? -82.638 -10.861 -33.718 1.00 27.45 360 GLU B C 1
ATOM 5934 O O . GLU B 1 339 ? -83.106 -9.946 -33.051 1.00 23.86 360 GLU B O 1
ATOM 5940 N N . SER B 1 340 ? -82.625 -12.121 -33.308 1.00 26.32 361 SER B N 1
ATOM 5941 C CA . SER B 1 340 ? -83.282 -12.542 -32.081 1.00 28.94 361 SER B CA 1
ATOM 5942 C C . SER B 1 340 ? -82.705 -11.815 -30.881 1.00 25.64 361 SER B C 1
ATOM 5943 O O . SER B 1 340 ? -83.441 -11.399 -29.984 1.00 27.30 361 SER B O 1
ATOM 5946 N N . GLN B 1 341 ? -81.387 -11.632 -30.878 1.00 25.38 362 GLN B N 1
ATOM 5947 C CA . GLN B 1 341 ? -80.741 -10.955 -29.764 1.00 28.56 362 GLN B CA 1
ATOM 5948 C C . GLN B 1 341 ? -81.027 -9.462 -29.742 1.00 25.80 362 GLN B C 1
ATOM 5949 O O . GLN B 1 341 ? -81.182 -8.883 -28.671 1.00 27.37 362 GLN B O 1
ATOM 5955 N N . LEU B 1 342 ? -81.111 -8.850 -30.919 1.00 26.00 363 LEU B N 1
ATOM 5956 C CA . LEU B 1 342 ? -81.397 -7.411 -31.029 1.00 28.11 363 LEU B CA 1
ATOM 5957 C C . LEU B 1 342 ? -82.871 -7.097 -30.678 1.00 22.25 363 LEU B C 1
ATOM 5958 O O . LEU B 1 342 ? -83.192 -6.046 -30.113 1.00 27.44 363 LEU B O 1
ATOM 5963 N N . LEU B 1 343 ? -83.762 -8.013 -31.035 1.00 23.67 364 LEU B N 1
ATOM 5964 C CA . LEU B 1 343 ? -85.170 -7.923 -30.656 1.00 23.94 364 LEU B CA 1
ATOM 5965 C C . LEU B 1 343 ? -85.298 -8.061 -29.153 1.00 24.12 364 LEU B C 1
ATOM 5966 O O . LEU B 1 343 ? -86.084 -7.363 -28.525 1.00 28.58 364 LEU B O 1
ATOM 5971 N N . LEU B 1 344 ? -84.519 -8.976 -28.583 1.00 25.18 365 LEU B N 1
ATOM 5972 C CA . LEU B 1 344 ? -84.506 -9.129 -27.137 1.00 29.92 365 LEU B CA 1
ATOM 5973 C C . LEU B 1 344 ? -83.950 -7.878 -26.466 1.00 32.20 365 LEU B C 1
ATOM 5974 O O . LEU B 1 344 ? -84.419 -7.490 -25.403 1.00 35.75 365 LEU B O 1
ATOM 5979 N N . ALA B 1 345 ? -82.977 -7.227 -27.101 1.00 32.87 366 ALA B N 1
ATOM 5980 C CA . ALA B 1 345 ? -82.483 -5.948 -26.598 1.00 30.73 366 ALA B CA 1
ATOM 5981 C C . ALA B 1 345 ? -83.622 -4.923 -26.548 1.00 31.87 366 ALA B C 1
ATOM 5982 O O . ALA B 1 345 ? -83.808 -4.236 -25.527 1.00 35.15 366 ALA B O 1
ATOM 5984 N N . GLU B 1 346 ? -84.390 -4.819 -27.636 1.00 31.08 367 GLU B N 1
ATOM 5985 C CA . GLU B 1 346 ? -85.490 -3.853 -27.636 1.00 33.06 367 GLU B CA 1
ATOM 5986 C C . GLU B 1 346 ? -86.563 -4.210 -26.591 1.00 29.76 367 GLU B C 1
ATOM 5987 O O . GLU B 1 346 ? -87.091 -3.326 -25.921 1.00 33.65 367 GLU B O 1
ATOM 5993 N N . ALA B 1 347 ? -86.889 -5.494 -26.464 1.00 27.58 368 ALA B N 1
ATOM 5994 C CA . ALA B 1 347 ? -87.859 -5.937 -25.462 1.00 36.01 368 ALA B CA 1
ATOM 5995 C C . ALA B 1 347 ? -87.392 -5.634 -24.029 1.00 40.56 368 ALA B C 1
ATOM 5996 O O . ALA B 1 347 ? -88.162 -5.150 -23.195 1.00 39.68 368 ALA B O 1
ATOM 5998 N N . ALA B 1 348 ? -86.119 -5.894 -23.761 1.00 36.76 369 ALA B N 1
ATOM 5999 C CA . ALA B 1 348 ? -85.538 -5.599 -22.462 1.00 44.72 369 ALA B CA 1
ATOM 6000 C C . ALA B 1 348 ? -85.646 -4.107 -22.155 1.00 39.15 369 ALA B C 1
ATOM 6001 O O . ALA B 1 348 ? -86.120 -3.730 -21.087 1.00 44.12 369 ALA B O 1
ATOM 6003 N N . TYR B 1 349 ? -85.249 -3.261 -23.104 1.00 38.98 370 TYR B N 1
ATOM 6004 C CA . TYR B 1 349 ? -85.337 -1.808 -22.901 1.00 36.26 370 TYR B CA 1
ATOM 6005 C C . TYR B 1 349 ? -86.771 -1.351 -22.628 1.00 41.61 370 TYR B C 1
ATOM 6006 O O . TYR B 1 349 ? -87.000 -0.285 -22.045 1.00 41.36 370 TYR B O 1
ATOM 6015 N N . ARG B 1 350 ? -87.733 -2.160 -23.057 1.00 40.41 371 ARG B N 1
ATOM 6016 C CA . ARG B 1 350 ? -89.138 -1.880 -22.788 1.00 45.74 371 ARG B CA 1
ATOM 6017 C C . ARG B 1 350 ? -89.588 -2.551 -21.482 1.00 45.42 371 ARG B C 1
ATOM 6018 O O . ARG B 1 350 ? -90.718 -2.357 -21.031 1.00 47.71 371 ARG B O 1
ATOM 6026 N N . GLY B 1 351 ? -88.704 -3.347 -20.888 1.00 40.52 372 GLY B N 1
ATOM 6027 C CA . GLY B 1 351 ? -89.027 -4.057 -19.667 1.00 40.37 372 GLY B CA 1
ATOM 6028 C C . GLY B 1 351 ? -89.966 -5.234 -19.860 1.00 48.19 372 GLY B C 1
ATOM 6029 O O . GLY B 1 351 ? -90.595 -5.701 -18.911 1.00 51.46 372 GLY B O 1
ATOM 6030 N N . TRP B 1 352 ? -90.070 -5.717 -21.091 1.00 41.16 373 TRP B N 1
ATOM 6031 C CA . TRP B 1 352 ? -90.973 -6.817 -21.400 1.00 38.34 373 TRP B CA 1
ATOM 6032 C C . TRP B 1 352 ? -90.365 -8.168 -21.039 1.00 39.92 373 TRP B C 1
ATOM 6033 O O . TRP B 1 352 ? -91.093 -9.114 -20.764 1.00 44.19 373 TRP B O 1
ATOM 6044 N N . VAL B 1 353 ? -89.038 -8.272 -21.102 1.00 39.23 374 VAL B N 1
ATOM 6045 C CA . VAL B 1 353 ? -88.338 -9.488 -20.696 1.00 36.64 374 VAL B CA 1
ATOM 6046 C C . VAL B 1 353 ? -87.222 -9.177 -19.704 1.00 35.08 374 VAL B C 1
ATOM 6047 O O . VAL B 1 353 ? -86.797 -8.031 -19.565 1.00 37.72 374 VAL B O 1
ATOM 6051 N N . ALA B 1 354 ? -86.747 -10.216 -19.025 1.00 42.04 375 ALA B N 1
ATOM 6052 C CA . ALA B 1 354 ? -85.714 -10.086 -17.999 1.00 48.55 375 ALA B CA 1
ATOM 6053 C C . ALA B 1 354 ? -84.298 -10.067 -18.585 1.00 46.11 375 ALA B C 1
ATOM 6054 O O . ALA B 1 354 ? -83.926 -10.945 -19.362 1.00 40.31 375 ALA B O 1
ATOM 6056 N N . GLY B 1 355 ? -83.513 -9.053 -18.237 1.00 52.14 376 GLY B N 1
ATOM 6057 C CA . GLY B 1 355 ? -82.110 -9.052 -18.616 1.00 39.71 376 GLY B CA 1
ATOM 6058 C C . GLY B 1 355 ? -81.530 -7.686 -18.915 1.00 36.98 376 GLY B C 1
ATOM 6059 O O . GLY B 1 355 ? -82.189 -6.665 -18.731 1.00 40.32 376 GLY B O 1
ATOM 6060 N N . SER B 1 356 ? -80.279 -7.677 -19.369 1.00 44.48 377 SER B N 1
ATOM 6061 C CA . SER B 1 356 ? -79.599 -6.444 -19.757 1.00 42.84 377 SER B CA 1
ATOM 6062 C C . SER B 1 356 ? -79.786 -6.130 -21.250 1.00 43.62 377 SER B C 1
ATOM 6063 O O . SER B 1 356 ? -79.395 -6.928 -22.119 1.00 41.61 377 SER B O 1
ATOM 6066 N N . ALA B 1 357 ? -80.366 -4.963 -21.540 1.00 44.76 378 ALA B N 1
ATOM 6067 C CA . ALA B 1 357 ? -80.551 -4.517 -22.921 1.00 39.05 378 ALA B CA 1
ATOM 6068 C C . ALA B 1 357 ? -79.191 -4.416 -23.607 1.00 39.82 378 ALA B C 1
ATOM 6069 O O . ALA B 1 357 ? -79.033 -4.836 -24.761 1.00 31.03 378 ALA B O 1
ATOM 6071 N N . ALA B 1 358 ? -78.215 -3.888 -22.866 1.00 33.20 379 ALA B N 1
ATOM 6072 C CA . ALA B 1 358 ? -76.855 -3.714 -23.357 1.00 32.79 379 ALA B CA 1
ATOM 6073 C C . ALA B 1 358 ? -76.208 -5.048 -23.749 1.00 37.38 379 ALA B C 1
ATOM 6074 O O . ALA B 1 358 ? -75.542 -5.133 -24.783 1.00 33.41 379 ALA B O 1
ATOM 6076 N N . ASP B 1 359 ? -76.431 -6.100 -22.964 1.00 35.82 380 ASP B N 1
ATOM 6077 C CA . ASP B 1 359 ? -75.788 -7.384 -23.268 1.00 40.99 380 ASP B CA 1
ATOM 6078 C C . ASP B 1 359 ? -76.422 -8.088 -24.454 1.00 40.20 380 ASP B C 1
ATOM 6079 O O . ASP B 1 359 ? -75.711 -8.649 -25.294 1.00 41.24 380 ASP B O 1
ATOM 6084 N N . PHE B 1 360 ? -77.747 -8.048 -24.529 1.00 38.93 381 PHE B N 1
ATOM 6085 C CA . PHE B 1 360 ? -78.455 -8.544 -25.698 1.00 35.24 381 PHE B CA 1
ATOM 6086 C C . PHE B 1 360 ? -77.976 -7.809 -26.954 1.00 33.73 381 PHE B C 1
ATOM 6087 O O . PHE B 1 360 ? -77.732 -8.430 -27.982 1.00 32.84 381 PHE B O 1
ATOM 6095 N N . TYR B 1 361 ? -77.837 -6.490 -26.848 1.00 30.80 382 TYR B N 1
ATOM 6096 C CA . TYR B 1 361 ? -77.358 -5.663 -27.948 1.00 32.89 382 TYR B CA 1
ATOM 6097 C C . TYR B 1 361 ? -75.959 -6.103 -28.415 1.00 41.42 382 TYR B C 1
ATOM 6098 O O . TYR B 1 361 ? -75.735 -6.303 -29.615 1.00 35.79 382 TYR B O 1
ATOM 6107 N N . LYS B 1 362 ? -75.027 -6.258 -27.475 1.00 36.47 383 LYS B N 1
ATOM 6108 C CA . LYS B 1 362 ? -73.669 -6.684 -27.829 1.00 35.26 383 LYS B CA 1
ATOM 6109 C C . LYS B 1 362 ? -73.683 -8.043 -28.516 1.00 33.96 383 LYS B C 1
ATOM 6110 O O . LYS B 1 362 ? -73.061 -8.228 -29.578 1.00 35.65 383 LYS B O 1
ATOM 6116 N N . LYS B 1 363 ? -74.428 -8.979 -27.934 1.00 30.38 384 LYS B N 1
ATOM 6117 C CA . LYS B 1 363 ? -74.484 -10.333 -28.475 1.00 37.04 384 LYS B CA 1
ATOM 6118 C C . LYS B 1 363 ? -75.079 -10.323 -29.884 1.00 36.44 384 LYS B C 1
ATOM 6119 O O . LYS B 1 363 ? -74.651 -11.100 -30.755 1.00 29.76 384 LYS B O 1
ATOM 6125 N N . GLY B 1 364 ? -76.043 -9.421 -30.096 1.00 34.18 385 GLY B N 1
ATOM 6126 C CA . GLY B 1 364 ? -76.665 -9.204 -31.395 1.00 28.78 385 GLY B CA 1
ATOM 6127 C C . GLY B 1 364 ? -75.700 -8.657 -32.443 1.00 29.53 385 GLY B C 1
ATOM 6128 O O . GLY B 1 364 ? -75.632 -9.185 -33.551 1.00 29.23 385 GLY B O 1
ATOM 6129 N N . VAL B 1 365 ? -74.957 -7.604 -32.100 1.00 26.89 386 VAL B N 1
ATOM 6130 C CA . VAL B 1 365 ? -73.992 -7.012 -33.022 1.00 26.86 386 VAL B CA 1
ATOM 6131 C C . VAL B 1 365 ? -72.888 -8.001 -33.422 1.00 33.07 386 VAL B C 1
ATOM 6132 O O . VAL B 1 365 ? -72.560 -8.139 -34.607 1.00 32.43 386 VAL B O 1
ATOM 6136 N N . GLU B 1 366 ? -72.338 -8.717 -32.444 1.00 34.83 387 GLU B N 1
ATOM 6137 C CA . GLU B 1 366 ? -71.303 -9.697 -32.757 1.00 29.45 387 GLU B CA 1
ATOM 6138 C C . GLU B 1 366 ? -71.856 -10.832 -33.617 1.00 32.61 387 GLU B C 1
ATOM 6139 O O . GLU B 1 366 ? -71.193 -11.309 -34.572 1.00 27.73 387 GLU B O 1
ATOM 6145 N N . ALA B 1 367 ? -73.069 -11.272 -33.282 1.00 33.92 388 ALA B N 1
ATOM 6146 C CA . ALA B 1 367 ? -73.711 -12.318 -34.071 1.00 31.65 388 ALA B CA 1
ATOM 6147 C C . ALA B 1 367 ? -73.926 -11.837 -35.521 1.00 29.49 388 ALA B C 1
ATOM 6148 O O . ALA B 1 367 ? -73.858 -12.621 -36.476 1.00 30.09 388 ALA B O 1
ATOM 6150 N N . GLY B 1 368 ? -74.170 -10.537 -35.675 1.00 28.75 389 GLY B N 1
ATOM 6151 C CA . GLY B 1 368 ? -74.396 -9.952 -36.990 1.00 32.52 389 GLY B CA 1
ATOM 6152 C C . GLY B 1 368 ? -73.136 -9.820 -37.834 1.00 30.89 389 GLY B C 1
ATOM 6153 O O . GLY B 1 368 ? -73.168 -10.067 -39.047 1.00 27.33 389 GLY B O 1
ATOM 6154 N N . ILE B 1 369 ? -72.032 -9.435 -37.189 1.00 28.77 390 ILE B N 1
ATOM 6155 C CA . ILE B 1 369 ? -70.742 -9.351 -37.860 1.00 29.86 390 ILE B CA 1
ATOM 6156 C C . ILE B 1 369 ? -70.293 -10.740 -38.282 1.00 30.65 390 ILE B C 1
ATOM 6157 O O . ILE B 1 369 ? -69.738 -10.920 -39.371 1.00 34.53 390 ILE B O 1
ATOM 6162 N N . LYS B 1 370 ? -70.547 -11.735 -37.433 1.00 30.80 391 LYS B N 1
ATOM 6163 C CA . LYS B 1 370 ? -70.079 -13.081 -37.749 1.00 28.43 391 LYS B CA 1
ATOM 6164 C C . LYS B 1 370 ? -70.985 -13.825 -38.699 1.00 29.82 391 LYS B C 1
ATOM 6165 O O . LYS B 1 370 ? -70.527 -14.768 -39.334 1.00 22.64 391 LYS B O 1
ATOM 6171 N N . GLN B 1 371 ? -72.254 -13.423 -38.807 1.00 29.02 392 GLN B N 1
ATOM 6172 C CA . GLN B 1 371 ? -73.179 -14.179 -39.652 1.00 30.29 392 GLN B CA 1
ATOM 6173 C C . GLN B 1 371 ? -72.780 -14.076 -41.125 1.00 27.20 392 GLN B C 1
ATOM 6174 O O . GLN B 1 371 ? -73.191 -14.900 -41.935 1.00 20.96 392 GLN B O 1
ATOM 6180 N N . LEU B 1 372 ? -71.960 -13.081 -41.462 1.00 24.04 393 LEU B N 1
ATOM 6181 C CA . LEU B 1 372 ? -71.519 -12.893 -42.846 1.00 25.86 393 LEU B CA 1
ATOM 6182 C C . LEU B 1 372 ? -70.523 -13.980 -43.312 1.00 30.02 393 LEU B C 1
ATOM 6183 O O . LEU B 1 372 ? -70.277 -14.134 -44.509 1.00 25.88 393 LEU B O 1
ATOM 6188 N N . GLU B 1 373 ? -69.961 -14.729 -42.363 1.00 30.23 394 GLU B N 1
ATOM 6189 C CA . GLU B 1 373 ? -68.973 -15.758 -42.673 1.00 31.78 394 GLU B CA 1
ATOM 6190 C C . GLU B 1 373 ? -69.556 -16.847 -43.570 1.00 30.80 394 GLU B C 1
ATOM 6191 O O . GLU B 1 373 ? -68.879 -17.392 -44.450 1.00 27.65 394 GLU B O 1
ATOM 6197 N N . VAL B 1 374 ? -70.826 -17.155 -43.365 1.00 31.37 395 VAL B N 1
ATOM 6198 C CA . VAL B 1 374 ? -71.441 -18.214 -44.135 1.00 27.25 395 VAL B CA 1
ATOM 6199 C C . VAL B 1 374 ? -71.538 -17.795 -45.609 1.00 29.09 395 VAL B C 1
ATOM 6200 O O . VAL B 1 374 ? -71.732 -18.636 -46.476 1.00 29.14 395 VAL B O 1
ATOM 6204 N N . TYR B 1 375 ? -71.387 -16.496 -45.880 1.00 31.01 396 TYR B N 1
ATOM 6205 C CA . TYR B 1 375 ? -71.393 -15.963 -47.249 1.00 29.25 396 TYR B CA 1
ATOM 6206 C C . TYR B 1 375 ? -70.048 -16.108 -47.946 1.00 26.90 396 TYR B C 1
ATOM 6207 O O . TYR B 1 375 ? -69.948 -15.915 -49.149 1.00 27.70 396 TYR B O 1
ATOM 6216 N N . GLY B 1 376 ? -69.023 -16.483 -47.205 1.00 22.13 397 GLY B N 1
ATOM 6217 C CA . GLY B 1 376 ? -67.708 -16.556 -47.799 1.00 28.46 397 GLY B CA 1
ATOM 6218 C C . GLY B 1 376 ? -66.866 -15.329 -47.504 1.00 24.16 397 GLY B C 1
ATOM 6219 O O . GLY B 1 376 ? -65.837 -15.127 -48.134 1.00 28.27 397 GLY B O 1
ATOM 6220 N N . ALA B 1 377 ? -67.299 -14.501 -46.557 1.00 25.18 398 ALA B N 1
ATOM 6221 C CA . ALA B 1 377 ? -66.496 -13.343 -46.157 1.00 25.36 398 ALA B CA 1
ATOM 6222 C C . ALA B 1 377 ? -65.395 -13.740 -45.163 1.00 30.75 398 ALA B C 1
ATOM 6223 O O . ALA B 1 377 ? -65.566 -14.638 -44.334 1.00 23.77 398 ALA B O 1
ATOM 6225 N N . ALA B 1 378 ? -64.254 -13.073 -45.261 1.00 38.15 399 ALA B N 1
ATOM 6226 C CA . ALA B 1 378 ? -63.165 -13.306 -44.325 1.00 31.07 399 ALA B CA 1
ATOM 6227 C C . ALA B 1 378 ? -63.649 -12.960 -42.929 1.00 32.31 399 ALA B C 1
ATOM 6228 O O . ALA B 1 378 ? -64.093 -11.826 -42.696 1.00 30.16 399 ALA B O 1
ATOM 6230 N N . PRO B 1 379 ? -63.624 -13.946 -42.010 1.00 29.21 400 PRO B N 1
ATOM 6231 C CA . PRO B 1 379 ? -64.054 -13.679 -40.632 1.00 28.76 400 PRO B CA 1
ATOM 6232 C C . PRO B 1 379 ? -63.242 -12.550 -40.022 1.00 26.40 400 PRO B C 1
ATOM 6233 O O . PRO B 1 379 ? -62.044 -12.456 -40.248 1.00 32.87 400 PRO B O 1
ATOM 6237 N N . ALA B 1 380 ? -63.915 -11.663 -39.307 1.00 31.37 401 ALA B N 1
ATOM 6238 C CA . ALA B 1 380 ? -63.253 -10.558 -38.634 1.00 28.46 401 ALA B CA 1
ATOM 6239 C C . ALA B 1 380 ? -62.564 -11.076 -37.386 1.00 30.81 401 ALA B C 1
ATOM 6240 O O . ALA B 1 380 ? -63.044 -12.012 -36.747 1.00 30.97 401 ALA B O 1
ATOM 6242 N N . SER B 1 381 ? -61.422 -10.486 -37.055 1.00 38.20 402 SER B N 1
ATOM 6243 C CA . SER B 1 381 ? -60.687 -10.909 -35.876 1.00 37.04 402 SER B CA 1
ATOM 6244 C C . SER B 1 381 ? -61.561 -10.678 -34.649 1.00 36.48 402 SER B C 1
ATOM 6245 O O . SER B 1 381 ? -62.252 -9.665 -34.557 1.00 35.93 402 SER B O 1
ATOM 6248 N N . GLN B 1 382 ? -61.530 -11.623 -33.713 1.00 36.97 403 GLN B N 1
ATOM 6249 C CA . GLN B 1 382 ? -62.295 -11.503 -32.477 1.00 40.90 403 GLN B CA 1
ATOM 6250 C C . GLN B 1 382 ? -61.956 -10.196 -31.777 1.00 38.77 403 GLN B C 1
ATOM 6251 O O . GLN B 1 382 ? -62.813 -9.590 -31.138 1.00 42.71 403 GLN B O 1
ATOM 6257 N N . ALA B 1 383 ? -60.711 -9.752 -31.928 1.00 36.80 404 ALA B N 1
ATOM 6258 C CA . ALA B 1 383 ? -60.258 -8.508 -31.316 1.00 39.87 404 ALA B CA 1
ATOM 6259 C C . ALA B 1 383 ? -60.958 -7.274 -31.889 1.00 40.49 404 ALA B C 1
ATOM 6260 O O . ALA B 1 383 ? -61.309 -6.361 -31.138 1.00 41.75 404 ALA B O 1
ATOM 6262 N N . SER B 1 384 ? -61.143 -7.232 -33.209 1.00 37.21 405 SER B N 1
ATOM 6263 C CA . SER B 1 384 ? -61.825 -6.096 -33.838 1.00 36.07 405 SER B CA 1
ATOM 6264 C C . SER B 1 384 ? -63.304 -6.057 -33.430 1.00 33.32 405 SER B C 1
ATOM 6265 O O . SER B 1 384 ? -63.862 -4.981 -33.195 1.00 35.67 405 SER B O 1
ATOM 6268 N N . ILE B 1 385 ? -63.926 -7.233 -33.363 1.00 33.34 406 ILE B N 1
ATOM 6269 C CA . ILE B 1 385 ? -65.323 -7.357 -32.947 1.00 37.61 406 ILE B CA 1
ATOM 6270 C C . ILE B 1 385 ? -65.509 -6.865 -31.520 1.00 39.60 406 ILE B C 1
ATOM 6271 O O . ILE B 1 385 ? -66.398 -6.060 -31.243 1.00 40.86 406 ILE B O 1
ATOM 6276 N N . ASP B 1 386 ? -64.669 -7.371 -30.616 1.00 43.08 407 ASP B N 1
ATOM 6277 C CA . ASP B 1 386 ? -64.727 -6.990 -29.206 1.00 41.82 407 ASP B CA 1
ATOM 6278 C C . ASP B 1 386 ? -64.471 -5.498 -29.063 1.00 36.29 407 ASP B C 1
ATOM 6279 O O . ASP B 1 386 ? -65.125 -4.808 -28.277 1.00 41.25 407 ASP B O 1
ATOM 6284 N N . ALA B 1 387 ? -63.533 -4.999 -29.860 1.00 38.87 408 ALA B N 1
ATOM 6285 C CA . ALA B 1 387 ? -63.169 -3.587 -29.832 1.00 40.41 408 ALA B CA 1
ATOM 6286 C C . ALA B 1 387 ? -64.343 -2.699 -30.246 1.00 43.19 408 ALA B C 1
ATOM 6287 O O . ALA B 1 387 ? -64.657 -1.704 -29.588 1.00 45.53 408 ALA B O 1
ATOM 6289 N N . TYR B 1 388 ? -64.995 -3.087 -31.336 1.00 43.02 409 TYR B N 1
ATOM 6290 C CA . TYR B 1 388 ? -66.136 -2.359 -31.879 1.00 38.55 409 TYR B CA 1
ATOM 6291 C C . TYR B 1 388 ? -67.319 -2.366 -30.918 1.00 38.46 409 TYR B C 1
ATOM 6292 O O . TYR B 1 388 ? -67.903 -1.327 -30.619 1.00 33.65 409 TYR B O 1
ATOM 6301 N N . VAL B 1 389 ? -67.651 -3.561 -30.446 1.00 44.45 410 VAL B N 1
ATOM 6302 C CA . VAL B 1 389 ? -68.743 -3.791 -29.505 1.00 40.25 410 VAL B CA 1
ATOM 6303 C C . VAL B 1 389 ? -68.569 -2.985 -28.213 1.00 43.55 410 VAL B C 1
ATOM 6304 O O . VAL B 1 389 ? -69.533 -2.423 -27.685 1.00 47.03 410 VAL B O 1
ATOM 6308 N N . ASN B 1 390 ? -67.339 -2.933 -27.704 1.00 48.20 411 ASN B N 1
ATOM 6309 C CA . ASN B 1 390 ? -67.072 -2.211 -26.459 1.00 46.49 411 ASN B CA 1
ATOM 6310 C C . ASN B 1 390 ? -66.893 -0.687 -26.633 1.00 42.17 411 ASN B C 1
ATOM 6311 O O . ASN B 1 390 ? -67.120 0.075 -25.691 1.00 44.28 411 ASN B O 1
ATOM 6316 N N . ALA B 1 391 ? -66.499 -0.252 -27.832 1.00 43.75 412 ALA B N 1
ATOM 6317 C CA . ALA B 1 391 ? -66.284 1.176 -28.116 1.00 44.08 412 ALA B CA 1
ATOM 6318 C C . ALA B 1 391 ? -67.564 1.956 -28.424 1.00 43.91 412 ALA B C 1
ATOM 6319 O O . ALA B 1 391 ? -67.601 3.181 -28.296 1.00 44.94 412 ALA B O 1
ATOM 6321 N N . LYS B 1 392 ? -68.615 1.239 -28.809 1.00 48.48 413 LYS B N 1
ATOM 6322 C CA . LYS B 1 392 ? -69.896 1.857 -29.129 1.00 46.81 413 LYS B CA 1
ATOM 6323 C C . LYS B 1 392 ? -70.994 1.032 -28.478 1.00 49.15 413 LYS B C 1
ATOM 6324 O O . LYS B 1 392 ? -71.696 0.270 -29.151 1.00 39.69 413 LYS B O 1
ATOM 6330 N N . PRO B 1 393 ? -71.163 1.199 -27.156 1.00 49.11 414 PRO B N 1
ATOM 6331 C CA . PRO B 1 393 ? -72.177 0.432 -26.433 1.00 48.42 414 PRO B CA 1
ATOM 6332 C C . PRO B 1 393 ? -73.548 1.063 -26.588 1.00 39.80 414 PRO B C 1
ATOM 6333 O O . PRO B 1 393 ? -73.658 2.166 -27.135 1.00 41.21 414 PRO B O 1
ATOM 6337 N N . LEU B 1 394 ? -74.570 0.367 -26.113 1.00 36.71 415 LEU B N 1
ATOM 6338 C CA . LEU B 1 394 ? -75.906 0.920 -26.033 1.00 36.91 415 LEU B CA 1
ATOM 6339 C C . LEU B 1 394 ? -75.852 2.158 -25.137 1.00 37.14 415 LEU B C 1
ATOM 6340 O O . LEU B 1 394 ? -75.455 2.067 -23.978 1.00 40.69 415 LEU B O 1
ATOM 6345 N N . ALA B 1 395 ? -76.210 3.312 -25.696 1.00 40.51 416 ALA B N 1
ATOM 6346 C CA . ALA B 1 395 ? -76.105 4.594 -25.000 1.00 37.78 416 ALA B CA 1
ATOM 6347 C C . ALA B 1 395 ? -77.439 5.027 -24.412 1.00 39.46 416 ALA B C 1
ATOM 6348 O O . ALA B 1 395 ? -78.473 4.437 -24.719 1.00 42.48 416 ALA B O 1
ATOM 6350 N N . ALA B 1 396 ? -77.415 6.106 -23.635 1.00 37.98 417 ALA B N 1
ATOM 6351 C CA . ALA B 1 396 ? -78.506 6.446 -22.717 1.00 36.68 417 ALA B CA 1
ATOM 6352 C C . ALA B 1 396 ? -79.868 6.756 -23.341 1.00 42.67 417 ALA B C 1
ATOM 6353 O O . ALA B 1 396 ? -80.863 6.152 -22.959 1.00 44.70 417 ALA B O 1
ATOM 6355 N N . GLY B 1 397 ? -79.930 7.677 -24.292 1.00 39.61 418 GLY B N 1
ATOM 6356 C CA . GLY B 1 397 ? -81.213 8.056 -24.867 1.00 35.31 418 GLY B CA 1
ATOM 6357 C C . GLY B 1 397 ? -81.355 7.632 -26.323 1.00 39.25 418 GLY B C 1
ATOM 6358 O O . GLY B 1 397 ? -82.203 8.139 -27.050 1.00 42.11 418 GLY B O 1
ATOM 6359 N N . THR B 1 398 ? -80.493 6.721 -26.761 1.00 37.13 419 THR B N 1
ATOM 6360 C CA . THR B 1 398 ? -80.445 6.351 -28.167 1.00 36.75 419 THR B CA 1
ATOM 6361 C C . THR B 1 398 ? -80.638 4.856 -28.417 1.00 33.15 419 THR B C 1
ATOM 6362 O O . THR B 1 398 ? -80.299 4.377 -29.496 1.00 33.36 419 THR B O 1
ATOM 6366 N N . GLU B 1 399 ? -81.201 4.129 -27.449 1.00 32.98 420 GLU B N 1
ATOM 6367 C CA . GLU B 1 399 ? -81.302 2.665 -27.561 1.00 36.34 420 GLU B CA 1
ATOM 6368 C C . GLU B 1 399 ? -82.090 2.230 -28.799 1.00 34.13 420 GLU B C 1
ATOM 6369 O O . GLU B 1 399 ? -81.622 1.407 -29.582 1.00 32.57 420 GLU B O 1
ATOM 6375 N N . LYS B 1 400 ? -83.293 2.763 -28.955 1.00 31.14 421 LYS B N 1
ATOM 6376 C CA . LYS B 1 400 ? -84.140 2.418 -30.093 1.00 33.88 421 LYS B CA 1
ATOM 6377 C C . LYS B 1 400 ? -83.476 2.793 -31.422 1.00 31.52 421 LYS B C 1
ATOM 6378 O O . LYS B 1 400 ? -83.552 2.036 -32.384 1.00 31.16 421 LYS B O 1
ATOM 6384 N N . GLU B 1 401 ? -82.808 3.941 -31.470 1.00 26.62 422 GLU B N 1
ATOM 6385 C CA . GLU B 1 401 ? -82.123 4.358 -32.691 1.00 30.17 422 GLU B CA 1
ATOM 6386 C C . GLU B 1 401 ? -80.997 3.380 -33.069 1.00 35.06 422 GLU B C 1
ATOM 6387 O O . GLU B 1 401 ? -80.867 2.966 -34.232 1.00 35.66 422 GLU B O 1
ATOM 6393 N N . GLN B 1 402 ? -80.211 2.994 -32.068 1.00 31.29 423 GLN B N 1
ATOM 6394 C CA . GLN B 1 402 ? -79.094 2.081 -32.246 1.00 28.67 423 GLN B CA 1
ATOM 6395 C C . GLN B 1 402 ? -79.560 0.679 -32.616 1.00 26.01 423 GLN B C 1
ATOM 6396 O O . GLN B 1 402 ? -78.940 0.011 -33.454 1.00 19.52 423 GLN B O 1
ATOM 6402 N N . ILE B 1 403 ? -80.635 0.228 -31.971 1.00 26.93 424 ILE B N 1
ATOM 6403 C CA . ILE B 1 403 ? -81.177 -1.108 -32.210 1.00 24.98 424 ILE B CA 1
ATOM 6404 C C . ILE B 1 403 ? -81.832 -1.185 -33.600 1.00 25.67 424 ILE B C 1
ATOM 6405 O O . ILE B 1 403 ? -81.637 -2.153 -34.338 1.00 26.15 424 ILE B O 1
ATOM 6410 N N . GLY B 1 404 ? -82.591 -0.158 -33.954 1.00 21.03 425 GLY B N 1
ATOM 6411 C CA . GLY B 1 404 ? -83.185 -0.081 -35.269 1.00 23.70 425 GLY B CA 1
ATOM 6412 C C . GLY B 1 404 ? -82.111 -0.097 -36.339 1.00 24.51 425 GLY B C 1
ATOM 6413 O O . GLY B 1 404 ? -82.230 -0.811 -37.333 1.00 22.26 425 GLY B O 1
ATOM 6414 N N . THR B 1 405 ? -81.049 0.678 -36.130 1.00 26.67 426 THR B N 1
ATOM 6415 C CA . THR B 1 405 ? -79.959 0.722 -37.103 1.00 21.90 426 THR B CA 1
ATOM 6416 C C . THR B 1 405 ? -79.244 -0.636 -37.245 1.00 22.86 426 THR B C 1
ATOM 6417 O O . THR B 1 405 ? -78.978 -1.119 -38.383 1.00 22.26 426 THR B O 1
ATOM 6421 N N . GLN B 1 406 ? -78.976 -1.273 -36.108 1.00 24.20 427 GLN B N 1
ATOM 6422 C CA . GLN B 1 406 ? -78.333 -2.583 -36.139 1.00 20.63 427 GLN B CA 1
ATOM 6423 C C . GLN B 1 406 ? -79.198 -3.627 -36.846 1.00 23.47 427 GLN B C 1
ATOM 6424 O O . GLN B 1 406 ? -78.693 -4.417 -37.642 1.00 19.39 427 GLN B O 1
ATOM 6430 N N . LEU B 1 407 ? -80.492 -3.648 -36.547 1.00 21.95 428 LEU B N 1
ATOM 6431 C CA . LEU B 1 407 ? -81.384 -4.580 -37.228 1.00 26.31 428 LEU B CA 1
ATOM 6432 C C . LEU B 1 407 ? -81.393 -4.284 -38.730 1.00 17.90 428 LEU B C 1
ATOM 6433 O O . LEU B 1 407 ? -81.425 -5.187 -39.559 1.00 16.50 428 LEU B O 1
ATOM 6438 N N . TRP B 1 408 ? -81.367 -3.002 -39.063 1.00 19.00 429 TRP B N 1
ATOM 6439 C CA . TRP B 1 408 ? -81.318 -2.576 -40.449 1.00 18.36 429 TRP B CA 1
ATOM 6440 C C . TRP B 1 408 ? -80.078 -3.124 -41.168 1.00 19.54 429 TRP B C 1
ATOM 6441 O O . TRP B 1 408 ? -80.136 -3.447 -42.352 1.00 17.43 429 TRP B O 1
ATOM 6452 N N . ILE B 1 409 ? -78.969 -3.261 -40.445 1.00 18.60 430 ILE B N 1
ATOM 6453 C CA . ILE B 1 409 ? -77.762 -3.865 -41.025 1.00 17.78 430 ILE B CA 1
ATOM 6454 C C . ILE B 1 409 ? -77.861 -5.384 -41.089 1.00 19.25 430 ILE B C 1
ATOM 6455 O O . ILE B 1 409 ? -77.465 -6.014 -42.073 1.00 18.63 430 ILE B O 1
ATOM 6460 N N . THR B 1 410 ? -78.399 -5.961 -40.024 1.00 17.87 431 THR B N 1
ATOM 6461 C CA . THR B 1 410 ? -78.581 -7.393 -39.891 1.00 15.63 431 THR B CA 1
ATOM 6462 C C . THR B 1 410 ? -79.567 -7.936 -40.923 1.00 15.71 431 THR B C 1
ATOM 6463 O O . THR B 1 410 ? -79.420 -9.074 -41.387 1.00 25.09 431 THR B O 1
ATOM 6467 N N . TYR B 1 411 ? -80.563 -7.131 -41.285 1.00 14.82 432 TYR B N 1
ATOM 6468 C CA . TYR B 1 411 ? -81.554 -7.521 -42.296 1.00 14.66 432 TYR B CA 1
ATOM 6469 C C . TYR B 1 411 ? -81.112 -7.236 -43.718 1.00 16.48 432 TYR B C 1
ATOM 6470 O O . TYR B 1 411 ? -81.934 -7.281 -44.638 1.00 14.53 432 TYR B O 1
ATOM 6479 N N . LEU B 1 412 ? -79.836 -6.912 -43.905 1.00 15.52 433 LEU B N 1
ATOM 6480 C CA . LEU B 1 412 ? -79.293 -6.727 -45.252 1.00 16.69 433 LEU B CA 1
ATOM 6481 C C . LEU B 1 412 ? -79.446 -8.037 -46.022 1.00 17.02 433 LEU B C 1
ATOM 6482 O O . LEU B 1 412 ? -79.276 -9.112 -45.442 1.00 14.85 433 LEU B O 1
ATOM 6487 N N . PHE B 1 413 ? -79.803 -7.926 -47.303 1.00 16.57 434 PHE B N 1
ATOM 6488 C CA . PHE B 1 413 ? -80.188 -9.058 -48.153 1.00 16.09 434 PHE B CA 1
ATOM 6489 C C . PHE B 1 413 ? -81.551 -9.652 -47.760 1.00 14.30 434 PHE B C 1
ATOM 6490 O O . PHE B 1 413 ? -82.047 -10.556 -48.422 1.00 16.13 434 PHE B O 1
ATOM 6498 N N . ASN B 1 414 ? -82.151 -9.150 -46.683 1.00 17.50 435 ASN B N 1
ATOM 6499 C CA . ASN B 1 414 ? -83.535 -9.494 -46.350 1.00 16.66 435 ASN B CA 1
ATOM 6500 C C . ASN B 1 414 ? -84.316 -8.195 -46.179 1.00 17.29 435 ASN B C 1
ATOM 6501 O O . ASN B 1 414 ? -84.786 -7.848 -45.082 1.00 10.23 435 ASN B O 1
ATOM 6506 N N . SER B 1 415 ? -84.413 -7.456 -47.277 1.00 12.74 436 SER B N 1
ATOM 6507 C CA . SER B 1 415 ? -84.871 -6.091 -47.199 1.00 14.70 436 SER B CA 1
ATOM 6508 C C . SER B 1 415 ? -86.347 -5.980 -46.831 1.00 13.71 436 SER B C 1
ATOM 6509 O O . SER B 1 415 ? -86.745 -4.965 -46.289 1.00 12.66 436 SER B O 1
ATOM 6512 N N . ILE B 1 416 ? -87.139 -7.021 -47.069 1.00 8.87 437 ILE B N 1
ATOM 6513 C CA . ILE B 1 416 ? -88.531 -6.995 -46.664 1.00 10.56 437 ILE B CA 1
ATOM 6514 C C . ILE B 1 416 ? -88.605 -6.737 -45.145 1.00 14.44 437 ILE B C 1
ATOM 6515 O O . ILE B 1 416 ? -89.396 -5.902 -44.680 1.00 15.68 437 ILE B O 1
ATOM 6520 N N . GLU B 1 417 ? -87.758 -7.427 -44.378 1.00 11.85 438 GLU B N 1
ATOM 6521 C CA . GLU B 1 417 ? -87.748 -7.268 -42.926 1.00 14.46 438 GLU B CA 1
ATOM 6522 C C . GLU B 1 417 ? -87.262 -5.887 -42.476 1.00 14.99 438 GLU B C 1
ATOM 6523 O O . GLU B 1 417 ? -87.836 -5.285 -41.574 1.00 14.91 438 GLU B O 1
ATOM 6529 N N . ALA B 1 418 ? -86.216 -5.375 -43.112 1.00 13.06 439 ALA B N 1
ATOM 6530 C CA . ALA B 1 418 ? -85.757 -4.040 -42.783 1.00 14.06 439 ALA B CA 1
ATOM 6531 C C . ALA B 1 418 ? -86.829 -2.998 -43.117 1.00 11.78 439 ALA B C 1
ATOM 6532 O O . ALA B 1 418 ? -87.100 -2.104 -42.330 1.00 15.73 439 ALA B O 1
ATOM 6534 N N . TYR B 1 419 ? -87.452 -3.139 -44.275 1.00 10.12 440 TYR B N 1
ATOM 6535 C CA . TYR B 1 419 ? -88.537 -2.250 -44.710 1.00 13.37 440 TYR B CA 1
ATOM 6536 C C . TYR B 1 419 ? -89.652 -2.260 -43.688 1.00 13.69 440 TYR B C 1
ATOM 6537 O O . TYR B 1 419 ? -90.176 -1.202 -43.346 1.00 16.31 440 TYR B O 1
ATOM 6546 N N . SER B 1 420 ? -89.995 -3.437 -43.176 1.00 12.78 441 SER B N 1
ATOM 6547 C CA . SER B 1 420 ? -90.990 -3.487 -42.105 1.00 13.40 441 SER B CA 1
ATOM 6548 C C . SER B 1 420 ? -90.513 -2.823 -40.786 1.00 16.39 441 SER B C 1
ATOM 6549 O O . SER B 1 420 ? -91.264 -2.049 -40.176 1.00 13.85 441 SER B O 1
ATOM 6552 N N . ASN B 1 421 ? -89.284 -3.103 -40.348 1.00 16.61 442 ASN B N 1
ATOM 6553 C CA . ASN B 1 421 ? -88.825 -2.576 -39.051 1.00 14.89 442 ASN B CA 1
ATOM 6554 C C . ASN B 1 421 ? -88.654 -1.062 -39.115 1.00 14.15 442 ASN B C 1
ATOM 6555 O O . ASN B 1 421 ? -88.859 -0.358 -38.121 1.00 19.53 442 ASN B O 1
ATOM 6560 N N . TRP B 1 422 ? -88.288 -0.563 -40.286 1.00 12.58 443 TRP B N 1
ATOM 6561 C CA . TRP B 1 422 ? -88.316 0.867 -40.541 1.00 13.42 443 TRP B CA 1
ATOM 6562 C C . TRP B 1 422 ? -89.744 1.417 -40.520 1.00 17.45 443 TRP B C 1
ATOM 6563 O O . TRP B 1 422 ? -89.963 2.513 -39.999 1.00 15.05 443 TRP B O 1
ATOM 6574 N N . ARG B 1 423 ? -90.705 0.700 -41.109 1.00 13.54 444 ARG B N 1
ATOM 6575 C CA . ARG B 1 423 ? -92.073 1.217 -41.079 1.00 18.56 444 ARG B CA 1
ATOM 6576 C C . ARG B 1 423 ? -92.578 1.300 -39.628 1.00 14.96 444 ARG B C 1
ATOM 6577 O O . ARG B 1 423 ? -93.167 2.308 -39.230 1.00 16.07 444 ARG B O 1
ATOM 6585 N N . ARG B 1 424 ? -92.298 0.264 -38.840 1.00 17.21 445 ARG B N 1
ATOM 6586 C CA . ARG B 1 424 ? -92.703 0.215 -37.437 1.00 18.05 445 ARG B CA 1
ATOM 6587 C C . ARG B 1 424 ? -92.015 1.266 -36.575 1.00 18.25 445 ARG B C 1
ATOM 6588 O O . ARG B 1 424 ? -92.683 2.030 -35.905 1.00 22.26 445 ARG B O 1
ATOM 6596 N N . THR B 1 425 ? -90.684 1.316 -36.606 1.00 20.19 446 THR B N 1
ATOM 6597 C CA . THR B 1 425 ? -89.935 2.183 -35.685 1.00 20.56 446 THR B CA 1
ATOM 6598 C C . THR B 1 425 ? -89.559 3.561 -36.237 1.00 20.04 446 THR B C 1
ATOM 6599 O O . THR B 1 425 ? -89.268 4.470 -35.468 1.00 25.24 446 THR B O 1
ATOM 6603 N N . GLY B 1 426 ? -89.515 3.721 -37.553 1.00 18.76 447 GLY B N 1
ATOM 6604 C CA . GLY B 1 426 ? -89.027 4.967 -38.119 1.00 18.55 447 GLY B CA 1
ATOM 6605 C C . GLY B 1 426 ? -87.502 5.067 -38.085 1.00 22.92 447 GLY B C 1
ATOM 6606 O O . GLY B 1 426 ? -86.924 6.083 -38.462 1.00 23.24 447 GLY B O 1
ATOM 6607 N N . TYR B 1 427 ? -86.854 4.000 -37.630 1.00 23.33 448 TYR B N 1
ATOM 6608 C CA . TYR B 1 427 ? -85.398 3.914 -37.573 1.00 23.15 448 TYR B CA 1
ATOM 6609 C C . TYR B 1 427 ? -84.887 2.852 -38.551 1.00 24.53 448 TYR B C 1
ATOM 6610 O O . TYR B 1 427 ? -85.511 1.793 -38.723 1.00 21.91 448 TYR B O 1
ATOM 6619 N N . PRO B 1 428 ? -83.739 3.110 -39.187 1.00 21.47 449 PRO B N 1
ATOM 6620 C CA . PRO B 1 428 ? -82.939 4.336 -39.100 1.00 23.70 449 PRO B CA 1
ATOM 6621 C C . PRO B 1 428 ? -83.529 5.494 -39.883 1.00 20.12 449 PRO B C 1
ATOM 6622 O O . PRO B 1 428 ? -84.349 5.279 -40.769 1.00 23.35 449 PRO B O 1
ATOM 6626 N N . HIS B 1 429 ? -83.110 6.707 -39.546 1.00 20.46 450 HIS B N 1
ATOM 6627 C CA . HIS B 1 429 ? -83.462 7.885 -40.314 1.00 23.31 450 HIS B CA 1
ATOM 6628 C C . HIS B 1 429 ? -82.816 7.810 -41.690 1.00 26.30 450 HIS B C 1
ATOM 6629 O O . HIS B 1 429 ? -81.598 7.638 -41.819 1.00 25.80 450 HIS B O 1
ATOM 6636 N N . LEU B 1 430 ? -83.641 7.951 -42.715 1.00 23.30 451 LEU B N 1
ATOM 6637 C CA . LEU B 1 430 ? -83.187 7.767 -44.081 1.00 21.60 451 LEU B CA 1
ATOM 6638 C C . LEU B 1 430 ? -82.871 9.130 -44.665 1.00 18.14 451 LEU B C 1
ATOM 6639 O O . LEU B 1 430 ? -83.328 10.146 -44.161 1.00 19.90 451 LEU B O 1
ATOM 6644 N N . LEU B 1 431 ? -82.055 9.135 -45.705 1.00 17.18 452 LEU B N 1
ATOM 6645 C CA . LEU B 1 431 ? -81.746 10.340 -46.446 1.00 18.95 452 LEU B CA 1
ATOM 6646 C C . LEU B 1 431 ? -82.967 10.788 -47.232 1.00 18.75 452 LEU B C 1
ATOM 6647 O O . LEU B 1 431 ? -83.701 9.968 -47.751 1.00 18.85 452 LEU B O 1
ATOM 6652 N N . PRO B 1 432 ? -83.185 12.100 -47.327 1.00 21.02 453 PRO B N 1
ATOM 6653 C CA . PRO B 1 432 ? -84.374 12.577 -48.037 1.00 16.23 453 PRO B CA 1
ATOM 6654 C C . PRO B 1 432 ? -84.285 12.367 -49.543 1.00 15.67 453 PRO B C 1
ATOM 6655 O O . PRO B 1 432 ? -83.237 12.582 -50.141 1.00 14.87 453 PRO B O 1
ATOM 6659 N N . ILE B 1 433 ? -85.396 11.944 -50.138 1.00 16.59 454 ILE B N 1
ATOM 6660 C CA . ILE B 1 433 ? -85.503 11.818 -51.585 1.00 15.99 454 ILE B CA 1
ATOM 6661 C C . ILE B 1 433 ? -86.134 13.086 -52.188 1.00 17.88 454 ILE B C 1
ATOM 6662 O O . ILE B 1 433 ? -87.273 13.436 -51.883 1.00 16.52 454 ILE B O 1
ATOM 6667 N N . THR B 1 434 ? -85.368 13.806 -53.004 1.00 15.74 455 THR B N 1
ATOM 6668 C CA . THR B 1 434 ? -85.824 15.098 -53.493 1.00 16.82 455 THR B CA 1
ATOM 6669 C C . THR B 1 434 ? -85.912 15.170 -55.012 1.00 18.64 455 THR B C 1
ATOM 6670 O O . THR B 1 434 ? -86.218 16.239 -55.578 1.00 16.84 455 THR B O 1
ATOM 6674 N N . ASN B 1 435 ? -85.712 14.024 -55.662 1.00 15.35 456 ASN B N 1
ATOM 6675 C CA . ASN B 1 435 ? -85.864 13.918 -57.113 1.00 14.38 456 ASN B CA 1
ATOM 6676 C C . ASN B 1 435 ? -87.194 14.484 -57.583 1.00 19.79 456 ASN B C 1
ATOM 6677 O O . ASN B 1 435 ? -88.234 14.203 -56.981 1.00 20.17 456 ASN B O 1
ATOM 6682 N N . SER B 1 436 ? -87.160 15.283 -58.650 1.00 22.91 457 SER B N 1
ATOM 6683 C CA . SER B 1 436 ? -88.333 16.017 -59.091 1.00 17.88 457 SER B CA 1
ATOM 6684 C C . SER B 1 436 ? -89.360 15.089 -59.736 1.00 18.32 457 SER B C 1
ATOM 6685 O O . SER B 1 436 ? -90.542 15.432 -59.832 1.00 21.78 457 SER B O 1
ATOM 6688 N N . ASP B 1 437 ? -88.915 13.916 -60.166 1.00 13.20 458 ASP B N 1
ATOM 6689 C CA . ASP B 1 437 ? -89.809 12.937 -60.772 1.00 15.33 458 ASP B CA 1
ATOM 6690 C C . ASP B 1 437 ? -90.268 11.875 -59.757 1.00 17.43 458 ASP B C 1
ATOM 6691 O O . ASP B 1 437 ? -90.775 10.825 -60.133 1.00 19.67 458 ASP B O 1
ATOM 6696 N N . SER B 1 438 ? -90.059 12.126 -58.472 1.00 16.37 459 SER B N 1
ATOM 6697 C CA . SER B 1 438 ? -90.582 11.220 -57.457 1.00 20.02 459 SER B CA 1
ATOM 6698 C C . SER B 1 438 ? -92.128 11.245 -57.440 1.00 19.70 459 SER B C 1
ATOM 6699 O O . SER B 1 438 ? -92.731 12.291 -57.208 1.00 17.92 459 SER B O 1
ATOM 6702 N N . GLN B 1 439 ? -92.766 10.099 -57.670 1.00 17.66 460 GLN B N 1
ATOM 6703 C CA . GLN B 1 439 ? -94.232 10.091 -57.789 1.00 16.91 460 GLN B CA 1
ATOM 6704 C C . GLN B 1 439 ? -94.887 10.328 -56.447 1.00 12.72 460 GLN B C 1
ATOM 6705 O O . GLN B 1 439 ? -96.038 10.714 -56.410 1.00 19.26 460 GLN B O 1
ATOM 6711 N N . THR B 1 440 ? -94.148 10.191 -55.351 1.00 17.42 461 THR B N 1
ATOM 6712 C CA . THR B 1 440 ? -94.712 10.513 -54.024 1.00 16.79 461 THR B CA 1
ATOM 6713 C C . THR B 1 440 ? -94.172 11.818 -53.443 1.00 14.82 461 THR B C 1
ATOM 6714 O O . THR B 1 440 ? -94.394 12.106 -52.258 1.00 14.33 461 THR B O 1
ATOM 6718 N N . GLY B 1 441 ? -93.442 12.593 -54.250 1.00 15.22 462 GLY B N 1
ATOM 6719 C CA . GLY B 1 441 ? -92.850 13.830 -53.754 1.00 9.39 462 GLY B CA 1
ATOM 6720 C C . GLY B 1 441 ? -91.866 13.564 -52.620 1.00 10.74 462 GLY B C 1
ATOM 6721 O O . GLY B 1 441 ? -91.654 14.403 -51.752 1.00 12.69 462 GLY B O 1
ATOM 6722 N N . GLY B 1 442 ? -91.280 12.369 -52.632 1.00 14.99 463 GLY B N 1
ATOM 6723 C CA . GLY B 1 442 ? -90.284 11.956 -51.647 1.00 16.64 463 GLY B CA 1
ATOM 6724 C C . GLY B 1 442 ? -90.843 11.224 -50.435 1.00 15.30 463 GLY B C 1
ATOM 6725 O O . GLY B 1 442 ? -90.103 10.971 -49.496 1.00 13.69 463 GLY B O 1
ATOM 6726 N N . VAL B 1 443 ? -92.143 10.904 -50.434 1.00 12.80 464 VAL B N 1
ATOM 6727 C CA . VAL B 1 443 ? -92.744 10.154 -49.323 1.00 12.74 464 VAL B CA 1
ATOM 6728 C C . VAL B 1 443 ? -92.497 8.661 -49.497 1.00 14.19 464 VAL B C 1
ATOM 6729 O O . VAL B 1 443 ? -92.840 8.085 -50.538 1.00 10.98 464 VAL B O 1
ATOM 6733 N N . VAL B 1 444 ? -91.897 8.023 -48.503 1.00 13.29 465 VAL B N 1
ATOM 6734 C CA . VAL B 1 444 ? -91.654 6.604 -48.634 1.00 11.21 465 VAL B CA 1
ATOM 6735 C C . VAL B 1 444 ? -92.988 5.866 -48.685 1.00 13.03 465 VAL B C 1
ATOM 6736 O O . VAL B 1 444 ? -93.835 6.032 -47.815 1.00 15.84 465 VAL B O 1
ATOM 6740 N N . PRO B 1 445 ? -93.183 5.069 -49.738 1.00 15.59 466 PRO B N 1
ATOM 6741 C CA . PRO B 1 445 ? -94.327 4.161 -49.809 1.00 15.28 466 PRO B CA 1
ATOM 6742 C C . PRO B 1 445 ? -94.357 3.261 -48.582 1.00 11.67 466 PRO B C 1
ATOM 6743 O O . PRO B 1 445 ? -93.303 2.746 -48.154 1.00 11.07 466 PRO B O 1
ATOM 6747 N N . THR B 1 446 ? -95.555 3.066 -48.036 1.00 10.86 467 THR B N 1
ATOM 6748 C CA . THR B 1 446 ? -95.730 2.353 -46.796 1.00 9.45 467 THR B CA 1
ATOM 6749 C C . THR B 1 446 ? -96.449 1.010 -46.966 1.00 8.62 467 THR B C 1
ATOM 6750 O O . THR B 1 446 ? -96.717 0.329 -45.974 1.00 8.72 467 THR B O 1
ATOM 6754 N N . ARG B 1 447 ? -96.772 0.641 -48.212 1.00 6.31 468 ARG B N 1
ATOM 6755 C CA . ARG B 1 447 ? -97.239 -0.722 -48.543 1.00 8.12 468 ARG B CA 1
ATOM 6756 C C . ARG B 1 447 ? -97.174 -0.916 -50.064 1.00 8.71 468 ARG B C 1
ATOM 6757 O O . ARG B 1 447 ? -97.015 0.029 -50.790 1.00 10.11 468 ARG B O 1
ATOM 6765 N N . LEU B 1 448 ? -97.303 -2.142 -50.548 1.00 7.98 469 LEU B N 1
ATOM 6766 C CA . LEU B 1 448 ? -97.506 -2.354 -51.976 1.00 9.39 469 LEU B CA 1
ATOM 6767 C C . LEU B 1 448 ? -99.000 -2.686 -52.169 1.00 11.16 469 LEU B C 1
ATOM 6768 O O . LEU B 1 448 ? -99.714 -2.955 -51.191 1.00 11.06 469 LEU B O 1
ATOM 6773 N N . TYR B 1 449 ? -99.488 -2.639 -53.407 1.00 13.13 470 TYR B N 1
ATOM 6774 C CA . TYR B 1 449 ? -100.935 -2.636 -53.622 1.00 12.38 470 TYR B CA 1
ATOM 6775 C C . TYR B 1 449 ? -101.447 -3.954 -54.224 1.00 14.37 470 TYR B C 1
ATOM 6776 O O . TYR B 1 449 ? -100.701 -4.696 -54.901 1.00 9.46 470 TYR B O 1
ATOM 6785 N N . TYR B 1 450 ? -102.703 -4.275 -53.917 1.00 10.62 471 TYR B N 1
ATOM 6786 C CA . TYR B 1 450 ? -103.316 -5.478 -54.474 1.00 13.20 471 TYR B CA 1
ATOM 6787 C C . TYR B 1 450 ? -103.387 -5.322 -55.992 1.00 14.70 471 TYR B C 1
ATOM 6788 O O . TYR B 1 450 ? -103.611 -4.218 -56.462 1.00 16.36 471 TYR B O 1
ATOM 6797 N N . PRO B 1 451 ? -103.207 -6.418 -56.756 1.00 13.31 472 PRO B N 1
ATOM 6798 C CA . PRO B 1 451 ? -103.330 -6.346 -58.219 1.00 15.29 472 PRO B CA 1
ATOM 6799 C C . PRO B 1 451 ? -104.776 -6.107 -58.648 1.00 16.15 472 PRO B C 1
ATOM 6800 O O . PRO B 1 451 ? -105.677 -6.644 -57.980 1.00 11.97 472 PRO B O 1
ATOM 6804 N N . ASN B 1 452 ? -104.979 -5.345 -59.728 1.00 13.10 473 ASN B N 1
ATOM 6805 C CA . ASN B 1 452 ? -106.304 -5.073 -60.267 1.00 18.44 473 ASN B CA 1
ATOM 6806 C C . ASN B 1 452 ? -107.119 -6.348 -60.651 1.00 18.72 473 ASN B C 1
ATOM 6807 O O . ASN B 1 452 ? -108.365 -6.316 -60.718 1.00 17.17 473 ASN B O 1
ATOM 6812 N N . ASP B 1 453 ? -106.417 -7.454 -60.904 1.00 16.42 474 ASP B N 1
ATOM 6813 C CA . ASP B 1 453 ? -107.079 -8.744 -61.126 1.00 23.24 474 ASP B CA 1
ATOM 6814 C C . ASP B 1 453 ? -107.992 -9.127 -59.986 1.00 19.71 474 ASP B C 1
ATOM 6815 O O . ASP B 1 453 ? -108.985 -9.806 -60.211 1.00 16.93 474 ASP B O 1
ATOM 6820 N N . GLU B 1 454 ? -107.639 -8.711 -58.768 1.00 16.95 475 GLU B N 1
ATOM 6821 C CA . GLU B 1 454 ? -108.469 -8.963 -57.591 1.00 18.45 475 GLU B CA 1
ATOM 6822 C C . GLU B 1 454 ? -109.766 -8.157 -57.639 1.00 18.14 475 GLU B C 1
ATOM 6823 O O . GLU B 1 454 ? -110.811 -8.615 -57.178 1.00 22.05 475 GLU B O 1
ATOM 6829 N N . MET B 1 455 ? -109.692 -6.943 -58.169 1.00 15.10 476 MET B N 1
ATOM 6830 C CA . MET B 1 455 ? -110.883 -6.143 -58.411 1.00 17.31 476 MET B CA 1
ATOM 6831 C C . MET B 1 455 ? -111.751 -6.806 -59.495 1.00 20.20 476 MET B C 1
ATOM 6832 O O . MET B 1 455 ? -112.968 -6.598 -59.561 1.00 15.02 476 MET B O 1
ATOM 6837 N N . GLN B 1 456 ? -111.112 -7.553 -60.389 1.00 15.95 477 GLN B N 1
ATOM 6838 C CA . GLN B 1 456 ? -111.868 -8.150 -61.487 1.00 19.15 477 GLN B CA 1
ATOM 6839 C C . GLN B 1 456 ? -112.452 -9.539 -61.190 1.00 17.63 477 GLN B C 1
ATOM 6840 O O . GLN B 1 456 ? -113.476 -9.904 -61.753 1.00 26.09 477 GLN B O 1
ATOM 6846 N N . LYS B 1 457 ? -111.816 -10.291 -60.298 1.00 15.72 478 LYS B N 1
ATOM 6847 C CA . LYS B 1 457 ? -112.170 -11.686 -60.048 1.00 22.99 478 LYS B CA 1
ATOM 6848 C C . LYS B 1 457 ? -112.701 -11.909 -58.640 1.00 24.21 478 LYS B C 1
ATOM 6849 O O . LYS B 1 457 ? -113.233 -12.980 -58.328 1.00 20.06 478 LYS B O 1
ATOM 6855 N N . ASN B 1 458 ? -112.461 -10.940 -57.765 1.00 17.91 479 ASN B N 1
ATOM 6856 C CA . ASN B 1 458 ? -112.832 -11.074 -56.366 1.00 17.50 479 ASN B CA 1
ATOM 6857 C C . ASN B 1 458 ? -113.338 -9.731 -55.820 1.00 15.79 479 ASN B C 1
ATOM 6858 O O . ASN B 1 458 ? -112.929 -9.284 -54.751 1.00 19.46 479 ASN B O 1
ATOM 6863 N N . GLU B 1 459 ? -114.221 -9.089 -56.577 1.00 14.05 480 GLU B N 1
ATOM 6864 C CA . GLU B 1 459 ? -114.552 -7.681 -56.372 1.00 22.70 480 GLU B CA 1
ATOM 6865 C C . GLU B 1 459 ? -115.056 -7.334 -54.974 1.00 21.97 480 GLU B C 1
ATOM 6866 O O . GLU B 1 459 ? -114.612 -6.352 -54.371 1.00 20.89 480 GLU B O 1
ATOM 6872 N N . LYS B 1 460 ? -115.988 -8.131 -54.468 1.00 22.34 481 LYS B N 1
ATOM 6873 C CA . LYS B 1 460 ? -116.629 -7.828 -53.197 1.00 22.04 481 LYS B CA 1
ATOM 6874 C C . LYS B 1 460 ? -115.618 -7.779 -52.060 1.00 16.06 481 LYS B C 1
ATOM 6875 O O . LYS B 1 460 ? -115.565 -6.801 -51.307 1.00 18.16 481 LYS B O 1
ATOM 6881 N N . ASN B 1 461 ? -114.840 -8.843 -51.923 1.00 15.46 482 ASN B N 1
ATOM 6882 C CA . ASN B 1 461 ? -113.835 -8.916 -50.863 1.00 18.62 482 ASN B CA 1
ATOM 6883 C C . ASN B 1 461 ? -112.711 -7.879 -51.019 1.00 16.53 482 ASN B C 1
ATOM 6884 O O . ASN B 1 461 ? -112.328 -7.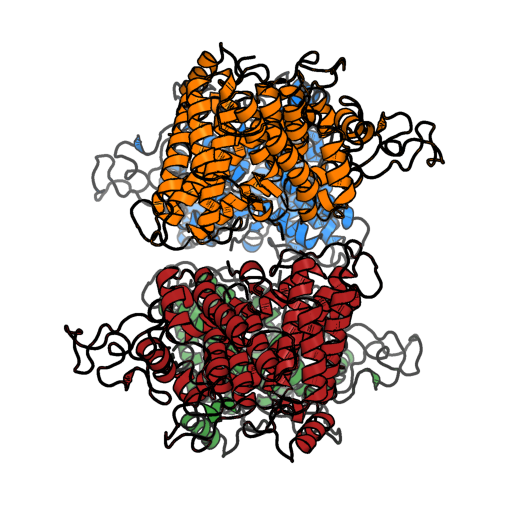224 -50.039 1.00 17.46 482 ASN B O 1
ATOM 6889 N N . TYR B 1 462 ? -112.220 -7.706 -52.244 1.00 14.36 483 TYR B N 1
ATOM 6890 C CA . TYR B 1 462 ? -111.275 -6.634 -52.556 1.00 16.79 483 TYR B CA 1
ATOM 6891 C C . TYR B 1 462 ? -111.783 -5.267 -52.022 1.00 15.93 483 TYR B C 1
ATOM 6892 O O . TYR B 1 462 ? -111.088 -4.565 -51.275 1.00 13.10 483 TYR B O 1
ATOM 6901 N N . MET B 1 463 ? -113.012 -4.911 -52.390 1.00 16.77 484 MET B N 1
ATOM 6902 C CA . MET B 1 463 ? -113.587 -3.635 -51.970 1.00 16.78 484 MET B CA 1
ATOM 6903 C C . MET B 1 463 ? -113.759 -3.557 -50.458 1.00 16.37 484 MET B C 1
ATOM 6904 O O . MET B 1 463 ? -113.632 -2.468 -49.891 1.00 12.74 484 MET B O 1
ATOM 6909 N N . GLU B 1 464 ? -114.049 -4.684 -49.793 1.00 14.54 485 GLU B N 1
ATOM 6910 C CA . GLU B 1 464 ? -114.100 -4.627 -48.328 1.00 13.58 485 GLU B CA 1
ATOM 6911 C C . GLU B 1 464 ? -112.752 -4.284 -47.720 1.00 11.73 485 GLU B C 1
ATOM 6912 O O . GLU B 1 464 ? -112.666 -3.439 -46.800 1.00 14.49 485 GLU B O 1
ATOM 6918 N N . ALA B 1 465 ? -111.699 -4.939 -48.214 1.00 10.53 486 ALA B N 1
ATOM 6919 C CA . ALA B 1 465 ? -110.355 -4.634 -47.716 1.00 13.62 486 ALA B CA 1
ATOM 6920 C C . ALA B 1 465 ? -109.991 -3.147 -47.994 1.00 14.18 486 ALA B C 1
ATOM 6921 O O . ALA B 1 465 ? -109.434 -2.433 -47.133 1.00 16.48 486 ALA B O 1
ATOM 6923 N N . VAL B 1 466 ? -110.354 -2.677 -49.181 1.00 11.45 487 VAL B N 1
ATOM 6924 C CA . VAL B 1 466 ? -110.122 -1.284 -49.559 1.00 13.43 487 VAL B CA 1
ATOM 6925 C C . VAL B 1 466 ? -110.844 -0.312 -48.640 1.00 13.13 487 VAL B C 1
ATOM 6926 O O . VAL B 1 466 ? -110.269 0.690 -48.219 1.00 13.03 487 VAL B O 1
ATOM 6930 N N . GLN B 1 467 ? -112.112 -0.591 -48.352 1.00 14.51 488 GLN B N 1
ATOM 6931 C CA . GLN B 1 467 ? -112.865 0.226 -47.397 1.00 19.73 488 GLN B CA 1
ATOM 6932 C C . GLN B 1 467 ? -112.112 0.312 -46.085 1.00 15.71 488 GLN B C 1
ATOM 6933 O O . GLN B 1 467 ? -111.962 1.385 -45.517 1.00 16.45 488 GLN B O 1
ATOM 6939 N N . ARG B 1 468 ? -111.624 -0.829 -45.610 1.00 13.38 489 ARG B N 1
ATOM 6940 C CA . ARG B 1 468 ? -110.923 -0.830 -44.329 1.00 15.41 489 ARG B CA 1
ATOM 6941 C C . ARG B 1 468 ? -109.614 -0.050 -44.415 1.00 17.89 489 ARG B C 1
ATOM 6942 O O . ARG B 1 468 ? -109.048 0.303 -43.395 1.00 19.81 489 ARG B O 1
ATOM 6950 N N . MET B 1 469 ? -109.139 0.216 -45.631 1.00 16.65 490 MET B N 1
ATOM 6951 C CA . MET B 1 469 ? -107.956 1.068 -45.796 1.00 18.88 490 MET B CA 1
ATOM 6952 C C . MET B 1 469 ? -108.267 2.567 -45.959 1.00 19.83 490 MET B C 1
ATOM 6953 O O . MET B 1 469 ? -107.365 3.379 -46.186 1.00 19.64 490 MET B O 1
ATOM 6958 N N . GLY B 1 470 ? -109.543 2.930 -45.879 1.00 21.11 491 GLY B N 1
ATOM 6959 C CA . GLY B 1 470 ? -109.947 4.314 -46.026 1.00 14.43 491 GLY B CA 1
ATOM 6960 C C . GLY B 1 470 ? -110.412 4.631 -47.432 1.00 19.80 491 GLY B C 1
ATOM 6961 O O . GLY B 1 470 ? -110.579 5.797 -47.784 1.00 20.26 491 GLY B O 1
ATOM 6962 N N . GLY B 1 471 ? -110.610 3.607 -48.255 1.00 17.12 492 GLY B N 1
ATOM 6963 C CA . GLY B 1 471 ? -111.130 3.836 -49.587 1.00 13.51 492 GLY B CA 1
ATOM 6964 C C . GLY B 1 471 ? -110.142 3.706 -50.724 1.00 15.65 492 GLY B C 1
ATOM 6965 O O . GLY B 1 471 ? -110.529 3.856 -51.878 1.00 16.56 492 GLY B O 1
ATOM 6966 N N . THR B 1 472 ? -108.865 3.459 -50.431 1.00 15.59 493 THR B N 1
ATOM 6967 C CA . THR B 1 472 ? -107.881 3.262 -51.520 1.00 15.47 493 THR B CA 1
ATOM 6968 C C . THR B 1 472 ? -107.089 1.958 -51.445 1.00 11.77 493 THR B C 1
ATOM 6969 O O . THR B 1 472 ? -106.924 1.364 -50.394 1.00 14.12 493 THR B O 1
ATOM 6973 N N . ASN B 1 473 ? -106.612 1.534 -52.603 1.00 12.81 494 ASN B N 1
ATOM 6974 C CA . ASN B 1 473 ? -105.644 0.462 -52.725 1.00 15.39 494 ASN B CA 1
ATOM 6975 C C . ASN B 1 473 ? -104.402 1.084 -53.295 1.00 11.36 494 ASN B C 1
ATOM 6976 O O . ASN B 1 473 ? -104.069 0.861 -54.444 1.00 12.83 494 ASN B O 1
ATOM 6981 N N . ASP B 1 474 ? -103.732 1.875 -52.472 1.00 11.32 495 ASP B N 1
ATOM 6982 C CA . ASP B 1 474 ? -102.621 2.694 -52.911 1.00 15.53 495 ASP B CA 1
ATOM 6983 C C . ASP B 1 474 ? -101.376 2.332 -52.084 1.00 14.54 495 ASP B C 1
ATOM 6984 O O . ASP B 1 474 ? -101.500 1.827 -50.960 1.00 11.79 495 ASP B O 1
ATOM 6989 N N . TRP B 1 475 ? -100.207 2.604 -52.657 1.00 13.98 496 TRP B N 1
ATOM 6990 C CA . TRP B 1 475 ? -98.916 2.356 -52.031 1.00 19.61 496 TRP B CA 1
ATOM 6991 C C . TRP B 1 475 ? -98.593 3.382 -50.921 1.00 18.55 496 TRP B C 1
ATOM 6992 O O . TRP B 1 475 ? -97.648 3.225 -50.186 1.00 13.86 496 TRP B O 1
ATOM 7003 N N . THR B 1 476 ? -99.418 4.424 -50.807 1.00 15.02 497 THR B N 1
ATOM 7004 C CA . THR B 1 476 ? -99.365 5.351 -49.676 1.00 13.25 497 THR B CA 1
ATOM 7005 C C . THR B 1 476 ? -100.295 4.907 -48.548 1.00 16.00 497 THR B C 1
ATOM 7006 O O . THR B 1 476 ? -100.378 5.564 -47.501 1.00 17.85 497 THR B O 1
ATOM 7010 N N . GLY B 1 477 ? -100.998 3.792 -48.746 1.00 9.76 498 GLY B N 1
ATOM 7011 C CA . GLY B 1 477 ? -101.754 3.199 -47.647 1.00 10.00 498 GLY B CA 1
ATOM 7012 C C . GLY B 1 477 ? -100.873 2.624 -46.534 1.00 13.78 498 GLY B C 1
ATOM 7013 O O . GLY B 1 477 ? -99.651 2.429 -46.721 1.00 12.31 498 GLY B O 1
ATOM 7014 N N . LYS B 1 478 ? -101.504 2.328 -45.397 1.00 10.24 499 LYS B N 1
ATOM 7015 C CA . LYS B 1 478 ? -100.859 1.766 -44.207 1.00 15.22 499 LYS B CA 1
ATOM 7016 C C . LYS B 1 478 ? -101.407 0.381 -43.870 1.00 21.55 499 LYS B C 1
ATOM 7017 O O . LYS B 1 478 ? -102.602 0.133 -44.051 1.00 19.43 499 LYS B O 1
ATOM 7023 N N . VAL B 1 479 ? -100.543 -0.509 -43.371 1.00 15.91 500 VAL B N 1
ATOM 7024 C CA . VAL B 1 479 ? -100.959 -1.818 -42.849 1.00 13.14 500 VAL B CA 1
ATOM 7025 C C . VAL B 1 479 ? -101.314 -1.605 -41.380 1.00 14.20 500 VAL B C 1
ATOM 7026 O O . VAL B 1 479 ? -101.016 -0.568 -40.810 1.00 17.22 500 VAL B O 1
ATOM 7030 N N . TRP B 1 480 ? -102.012 -2.559 -40.791 1.00 18.10 501 TRP B N 1
ATOM 7031 C CA . TRP B 1 480 ? -102.558 -2.405 -39.440 1.00 16.36 501 TRP B CA 1
ATOM 7032 C C . TRP B 1 480 ? -101.514 -2.087 -38.353 1.00 17.84 501 TRP B C 1
ATOM 7033 O O . TRP B 1 480 ? -101.757 -1.255 -37.482 1.00 22.74 501 TRP B O 1
ATOM 7044 N N . TRP B 1 481 ? -100.359 -2.746 -38.384 1.00 18.73 502 TRP B N 1
ATOM 7045 C CA . TRP B 1 481 ? -99.392 -2.565 -37.294 1.00 15.81 502 TRP B CA 1
ATOM 7046 C C . TRP B 1 481 ? -98.564 -1.302 -37.465 1.00 14.01 502 TRP B C 1
ATOM 7047 O O . TRP B 1 481 ? -97.833 -0.926 -36.581 1.00 15.49 502 TRP B O 1
ATOM 7058 N N . ASP B 1 482 ? -98.672 -0.660 -38.612 1.00 14.66 503 ASP B N 1
ATOM 7059 C CA . ASP B 1 482 ? -97.944 0.577 -38.860 1.00 21.72 503 ASP B CA 1
ATOM 7060 C C . ASP B 1 482 ? -98.813 1.743 -38.412 1.00 21.34 503 ASP B C 1
ATOM 7061 O O . ASP B 1 482 ? -99.627 2.246 -39.174 1.00 22.58 503 ASP B O 1
ATOM 7066 N N . VAL B 1 483 ? -98.632 2.177 -37.174 1.00 30.11 504 VAL B N 1
ATOM 7067 C CA . VAL B 1 483 ? -99.553 3.147 -36.603 1.00 30.19 504 VAL B CA 1
ATOM 7068 C C . VAL B 1 483 ? -98.945 4.541 -36.394 1.00 38.69 504 VAL B C 1
ATOM 7069 O O . VAL B 1 483 ? -99.591 5.414 -35.802 1.00 43.27 504 VAL B O 1
ATOM 7073 N N . ASN B 1 484 ? -97.732 4.740 -36.915 1.00 54.75 505 ASN B N 1
ATOM 7074 C CA . ASN B 1 484 ? -96.965 5.995 -36.815 1.00 54.75 505 ASN B CA 1
ATOM 7075 C C . ASN B 1 484 ? -97.153 6.736 -35.492 1.00 54.75 505 ASN B C 1
ATOM 7076 O O . ASN B 1 484 ? -97.354 6.112 -34.445 1.00 54.75 505 ASN B O 1
ATOM 7081 N N . ASN C 1 15 ? -96.052 -46.220 -65.559 1.00 53.12 36 ASN C N 1
ATOM 7082 C CA . ASN C 1 15 ? -94.866 -47.059 -65.715 1.00 53.40 36 ASN C CA 1
ATOM 7083 C C . ASN C 1 15 ? -94.624 -47.568 -67.154 1.00 45.98 36 ASN C C 1
ATOM 7084 O O . ASN C 1 15 ? -93.533 -47.387 -67.683 1.00 41.81 36 ASN C O 1
ATOM 7089 N N . PRO C 1 16 ? -95.637 -48.176 -67.802 1.00 43.87 37 PRO C N 1
ATOM 7090 C CA . PRO C 1 16 ? -95.402 -48.621 -69.182 1.00 36.04 37 PRO C CA 1
ATOM 7091 C C . PRO C 1 16 ? -94.708 -47.608 -70.089 1.00 37.04 37 PRO C C 1
ATOM 7092 O O . PRO C 1 16 ? -93.683 -47.947 -70.668 1.00 36.64 37 PRO C O 1
ATOM 7096 N N . ALA C 1 17 ? -95.239 -46.396 -70.198 1.00 41.38 38 ALA C N 1
ATOM 7097 C CA . ALA C 1 17 ? -94.613 -45.352 -71.011 1.00 39.55 38 ALA C CA 1
ATOM 7098 C C . ALA C 1 17 ? -93.158 -45.109 -70.603 1.00 35.53 38 ALA C C 1
ATOM 7099 O O . ALA C 1 17 ? -92.251 -45.160 -71.436 1.00 35.94 38 ALA C O 1
ATOM 7101 N N . GLY C 1 18 ? -92.948 -44.833 -69.317 1.00 39.51 39 GLY C N 1
ATOM 7102 C CA . GLY C 1 18 ? -91.625 -44.531 -68.796 1.00 37.92 39 GLY C CA 1
ATOM 7103 C C . GLY C 1 18 ? -90.668 -45.679 -69.012 1.00 35.50 39 GLY C C 1
ATOM 7104 O O . GLY C 1 18 ? -89.499 -45.495 -69.355 1.00 35.78 39 GLY C O 1
ATOM 7105 N N . GLN C 1 19 ? -91.174 -46.885 -68.817 1.00 37.96 40 GLN C N 1
ATOM 7106 C CA . GLN C 1 19 ? -90.337 -48.044 -68.971 1.00 29.75 40 GLN C CA 1
ATOM 7107 C C . GLN C 1 19 ? -89.958 -48.236 -70.437 1.00 31.53 40 GLN C C 1
ATOM 7108 O O . GLN C 1 19 ? -88.801 -48.516 -70.745 1.00 33.61 40 GLN C O 1
ATOM 7114 N N . LEU C 1 20 ? -90.916 -48.058 -71.335 1.00 28.44 41 LEU C N 1
ATOM 7115 C CA . LEU C 1 20 ? -90.657 -48.196 -72.757 1.00 24.02 41 LEU C CA 1
ATOM 7116 C C . LEU C 1 20 ? -89.598 -47.192 -73.173 1.00 28.47 41 LEU C C 1
ATOM 7117 O O . LEU C 1 20 ? -88.629 -47.565 -73.827 1.00 29.34 41 LEU C O 1
ATOM 7122 N N . THR C 1 21 ? -89.773 -45.927 -72.777 1.00 28.07 42 THR C N 1
ATOM 7123 C CA . THR C 1 21 ? -88.806 -44.872 -73.091 1.00 24.97 42 THR C CA 1
ATOM 7124 C C . THR C 1 21 ? -87.407 -45.196 -72.535 1.00 19.20 42 THR C C 1
ATOM 7125 O O . THR C 1 21 ? -86.394 -45.043 -73.230 1.00 20.61 42 THR C O 1
ATOM 7129 N N . PHE C 1 22 ? -87.350 -45.670 -71.295 1.00 24.77 43 PHE C N 1
ATOM 7130 C CA . PHE C 1 22 ? -86.067 -46.028 -70.677 1.00 26.15 43 PHE C CA 1
ATOM 7131 C C . PHE C 1 22 ? -85.377 -47.147 -71.454 1.00 24.73 43 PHE C C 1
ATOM 7132 O O . PHE C 1 22 ? -84.217 -47.026 -71.822 1.00 21.92 43 PHE C O 1
ATOM 7140 N N . THR C 1 23 ? -86.112 -48.208 -71.749 1.00 22.22 44 THR C N 1
ATOM 7141 C CA . THR C 1 23 ? -85.564 -49.323 -72.505 1.00 23.92 44 THR C CA 1
ATOM 7142 C C . THR C 1 23 ? -85.023 -48.903 -73.852 1.00 23.09 44 THR C C 1
ATOM 7143 O O . THR C 1 23 ? -83.864 -49.221 -74.228 1.00 19.99 44 THR C O 1
ATOM 7147 N N . GLN C 1 24 ? -85.862 -48.156 -74.564 1.00 21.68 45 GLN C N 1
ATOM 7148 C CA . GLN C 1 24 ? -85.503 -47.646 -75.879 1.00 23.25 45 GLN C CA 1
ATOM 7149 C C . GLN C 1 24 ? -84.205 -46.829 -75.788 1.00 21.84 45 GLN C C 1
ATOM 7150 O O . GLN C 1 24 ? -83.308 -46.968 -76.626 1.00 18.65 45 GLN C O 1
ATOM 7156 N N . LEU C 1 25 ? -84.099 -46.000 -74.755 1.00 19.89 46 LEU C N 1
ATOM 7157 C CA . LEU C 1 25 ? -82.897 -45.198 -74.561 1.00 23.11 46 LEU C CA 1
ATOM 7158 C C . LEU C 1 25 ? -81.675 -46.056 -74.154 1.00 26.08 46 LEU C C 1
ATOM 7159 O O . LEU C 1 25 ? -80.542 -45.745 -74.508 1.00 21.83 46 LEU C O 1
ATOM 7164 N N . CYS C 1 26 ? -81.904 -47.143 -73.432 1.00 22.96 47 CYS C N 1
ATOM 7165 C CA . CYS C 1 26 ? -80.812 -48.033 -73.065 1.00 21.04 47 CYS C CA 1
ATOM 7166 C C . CYS C 1 26 ? -80.194 -48.683 -74.306 1.00 19.81 47 CYS C C 1
ATOM 7167 O O . CYS C 1 26 ? -78.996 -48.952 -74.347 1.00 20.40 47 CYS C O 1
ATOM 7170 N N . MET C 1 27 ? -81.010 -48.930 -75.323 1.00 21.30 48 MET C N 1
ATOM 7171 C CA . MET C 1 27 ? -80.502 -49.666 -76.489 1.00 20.02 48 MET C CA 1
ATOM 7172 C C . MET C 1 27 ? -79.492 -48.904 -77.355 1.00 24.29 48 MET C C 1
ATOM 7173 O O . MET C 1 27 ? -78.912 -49.482 -78.277 1.00 21.52 48 MET C O 1
ATOM 7178 N N . SER C 1 28 ? -79.289 -47.613 -77.106 1.00 22.16 49 SER C N 1
ATOM 7179 C CA . SER C 1 28 ? -78.316 -46.875 -77.923 1.00 23.29 49 SER C CA 1
ATOM 7180 C C . SER C 1 28 ? -77.521 -45.846 -77.112 1.00 18.67 49 SER C C 1
ATOM 7181 O O . SER C 1 28 ? -76.438 -45.437 -77.507 1.00 18.37 49 SER C O 1
ATOM 7184 N N . GLY C 1 29 ? -78.062 -45.433 -75.970 1.00 21.60 50 GLY C N 1
ATOM 7185 C CA . GLY C 1 29 ? -77.401 -44.438 -75.148 1.00 21.78 50 GLY C CA 1
ATOM 7186 C C . GLY C 1 29 ? -76.502 -45.021 -74.061 1.00 22.45 50 GLY C C 1
ATOM 7187 O O . GLY C 1 29 ? -75.917 -44.273 -73.272 1.00 20.78 50 GLY C O 1
ATOM 7188 N N . ASP C 1 30 ? -76.412 -46.350 -73.995 1.00 18.47 51 ASP C N 1
ATOM 7189 C CA . ASP C 1 30 ? -75.531 -47.003 -73.024 1.00 19.37 51 ASP C CA 1
ATOM 7190 C C . ASP C 1 30 ? -74.149 -47.125 -73.640 1.00 15.80 51 ASP C C 1
ATOM 7191 O O . ASP C 1 30 ? -73.842 -48.092 -74.346 1.00 17.26 51 ASP C O 1
ATOM 7196 N N . GLY C 1 31 ? -73.321 -46.127 -73.361 1.00 14.02 52 GLY C N 1
ATOM 7197 C CA . GLY C 1 31 ? -71.984 -46.048 -73.921 1.00 16.53 52 GLY C CA 1
ATOM 7198 C C . GLY C 1 31 ? -71.086 -47.173 -73.437 1.00 15.17 52 GLY C C 1
ATOM 7199 O O . GLY C 1 31 ? -70.131 -47.543 -74.114 1.00 20.52 52 GLY C O 1
ATOM 7200 N N . TYR C 1 32 ? -71.415 -47.736 -72.282 1.00 14.08 53 TYR C N 1
ATOM 7201 C CA . TYR C 1 32 ? -70.635 -48.823 -71.711 1.00 15.77 53 TYR C CA 1
ATOM 7202 C C . TYR C 1 32 ? -70.535 -50.026 -72.656 1.00 15.59 53 TYR C C 1
ATOM 7203 O O . TYR C 1 32 ? -69.430 -50.530 -72.853 1.00 15.26 53 TYR C O 1
ATOM 7212 N N . TYR C 1 33 ? -71.639 -50.485 -73.257 1.00 13.52 54 TYR C N 1
ATOM 7213 C CA . TYR C 1 33 ? -71.485 -51.609 -74.189 1.00 14.79 54 TYR C CA 1
ATOM 7214 C C . TYR C 1 33 ? -71.474 -51.189 -75.637 1.00 15.90 54 TYR C C 1
ATOM 7215 O O . TYR C 1 33 ? -71.105 -51.986 -76.495 1.00 17.89 54 TYR C O 1
ATOM 7224 N N . GLN C 1 34 ? -71.862 -49.957 -75.948 1.00 15.59 55 GLN C N 1
ATOM 7225 C CA . GLN C 1 34 ? -71.652 -49.510 -77.333 1.00 14.78 55 GLN C CA 1
ATOM 7226 C C . GLN C 1 34 ? -70.165 -49.442 -77.592 1.00 13.24 55 GLN C C 1
ATOM 7227 O O . GLN C 1 34 ? -69.683 -49.777 -78.681 1.00 12.40 55 GLN C O 1
ATOM 7233 N N . HIS C 1 35 ? -69.440 -48.992 -76.574 1.00 12.96 56 HIS C N 1
ATOM 7234 C CA . HIS C 1 35 ? -68.000 -48.838 -76.708 1.00 16.96 56 HIS C CA 1
ATOM 7235 C C . HIS C 1 35 ? -67.354 -50.205 -76.796 1.00 11.84 56 HIS C C 1
ATOM 7236 O O . HIS C 1 35 ? -66.493 -50.426 -77.640 1.00 12.67 56 HIS C O 1
ATOM 7243 N N . ARG C 1 36 ? -67.783 -51.121 -75.933 1.00 11.46 57 ARG C N 1
ATOM 7244 C CA . ARG C 1 36 ? -67.084 -52.396 -75.767 1.00 13.59 57 ARG C CA 1
ATOM 7245 C C . ARG C 1 36 ? -67.532 -53.469 -76.767 1.00 12.02 57 ARG C C 1
ATOM 7246 O O . ARG C 1 36 ? -66.709 -54.215 -77.283 1.00 7.89 57 ARG C O 1
ATOM 7254 N N . THR C 1 37 ? -68.836 -53.545 -77.012 1.00 10.79 58 THR C N 1
ATOM 7255 C CA . THR C 1 37 ? -69.405 -54.572 -77.869 1.00 14.21 58 THR C CA 1
ATOM 7256 C C . THR C 1 37 ? -69.595 -54.135 -79.314 1.00 10.46 58 THR C C 1
ATOM 7257 O O . THR C 1 37 ? -69.358 -54.901 -80.233 1.00 11.22 58 THR C O 1
ATOM 7261 N N . ASN C 1 38 ? -70.048 -52.908 -79.515 1.00 11.86 59 ASN C N 1
ATOM 7262 C CA . ASN C 1 38 ? -70.244 -52.437 -80.868 1.00 12.12 59 ASN C CA 1
ATOM 7263 C C . ASN C 1 38 ? -68.892 -52.002 -81.458 1.00 16.33 59 ASN C C 1
ATOM 7264 O O . ASN C 1 38 ? -68.400 -52.593 -82.448 1.00 15.01 59 ASN C O 1
ATOM 7269 N N . LEU C 1 39 ? -68.279 -51.002 -80.825 1.00 17.80 60 LEU C N 1
ATOM 7270 C CA . LEU C 1 39 ? -67.054 -50.403 -81.336 1.00 15.58 60 LEU C CA 1
ATOM 7271 C C . LEU C 1 39 ? -65.827 -51.326 -81.263 1.00 13.38 60 LEU C C 1
ATOM 7272 O O . LEU C 1 39 ? -65.193 -51.603 -82.274 1.00 15.50 60 LEU C O 1
ATOM 7277 N N . ILE C 1 40 ? -65.461 -51.761 -80.072 1.00 14.83 61 ILE C N 1
ATOM 7278 C CA . ILE C 1 40 ? -64.194 -52.450 -79.930 1.00 14.00 61 ILE C CA 1
ATOM 7279 C C . ILE C 1 40 ? -64.247 -53.880 -80.463 1.00 12.48 61 ILE C C 1
ATOM 7280 O O . ILE C 1 40 ? -63.520 -54.221 -81.384 1.00 13.18 61 ILE C O 1
ATOM 7285 N N . TYR C 1 41 ? -65.093 -54.731 -79.901 1.00 11.98 62 TYR C N 1
ATOM 7286 C CA . TYR C 1 41 ? -65.014 -56.138 -80.312 1.00 12.74 62 TYR C CA 1
ATOM 7287 C C . TYR C 1 41 ? -65.709 -56.403 -81.653 1.00 11.30 62 TYR C C 1
ATOM 7288 O O . TYR C 1 41 ? -65.060 -56.883 -82.571 1.00 8.18 62 TYR C O 1
ATOM 7297 N N . SER C 1 42 ? -66.998 -56.109 -81.793 1.00 10.05 63 SER C N 1
ATOM 7298 C CA . SER C 1 42 ? -67.660 -56.326 -83.101 1.00 12.19 63 SER C CA 1
ATOM 7299 C C . SER C 1 42 ? -67.020 -55.534 -84.245 1.00 14.95 63 SER C C 1
ATOM 7300 O O . SER C 1 42 ? -66.718 -56.092 -85.307 1.00 9.28 63 SER C O 1
ATOM 7303 N N . GLY C 1 43 ? -66.825 -54.231 -83.998 1.00 13.86 64 GLY C N 1
ATOM 7304 C CA . GLY C 1 43 ? -66.231 -53.329 -84.963 1.00 12.36 64 GLY C CA 1
ATOM 7305 C C . GLY C 1 43 ? -64.823 -53.714 -85.357 1.00 13.88 64 GLY C C 1
ATOM 7306 O O . GLY C 1 43 ? -64.453 -53.602 -86.523 1.00 16.04 64 GLY C O 1
ATOM 7307 N N . GLY C 1 44 ? -64.029 -54.183 -84.405 1.00 10.54 65 GLY C N 1
ATOM 7308 C CA . GLY C 1 44 ? -62.691 -54.656 -84.751 1.00 13.11 65 GLY C CA 1
ATOM 7309 C C . GLY C 1 44 ? -62.719 -56.033 -85.443 1.00 15.44 65 GLY C C 1
ATOM 7310 O O . GLY C 1 44 ? -61.946 -56.281 -86.378 1.00 15.51 65 GLY C O 1
ATOM 7311 N N . PHE C 1 45 ? -63.617 -56.919 -84.994 1.00 10.73 66 PHE C N 1
ATOM 7312 C CA . PHE C 1 45 ? -63.741 -58.252 -85.575 1.00 15.04 66 PHE C CA 1
ATOM 7313 C C . PHE C 1 45 ? -64.089 -58.166 -87.085 1.00 15.42 66 PHE C C 1
ATOM 7314 O O . PHE C 1 45 ? -63.475 -58.873 -87.879 1.00 14.40 66 PHE C O 1
ATOM 7322 N N . VAL C 1 46 ? -65.052 -57.315 -87.478 1.00 13.60 67 VAL C N 1
ATOM 7323 C CA . VAL C 1 46 ? -65.469 -57.249 -88.894 1.00 16.73 67 VAL C CA 1
ATOM 7324 C C . VAL C 1 46 ? -64.754 -56.151 -89.652 1.00 18.04 67 VAL C C 1
ATOM 7325 O O . VAL C 1 46 ? -65.142 -55.834 -90.775 1.00 14.80 67 VAL C O 1
ATOM 7329 N N . GLN C 1 47 ? -63.727 -55.581 -89.017 1.00 17.40 68 GLN C N 1
ATOM 7330 C CA . GLN C 1 47 ? -62.848 -54.617 -89.639 1.00 18.26 68 GLN C CA 1
ATOM 7331 C C . GLN C 1 47 ? -63.684 -53.449 -90.160 1.00 21.56 68 GLN C C 1
ATOM 7332 O O . GLN C 1 47 ? -63.487 -52.949 -91.263 1.00 21.16 68 GLN C O 1
ATOM 7338 N N . HIS C 1 48 ? -64.655 -53.041 -89.357 1.00 15.51 69 HIS C N 1
ATOM 7339 C CA . HIS C 1 48 ? -65.289 -51.759 -89.581 1.00 17.32 69 HIS C CA 1
ATOM 7340 C C . HIS C 1 48 ? -64.291 -50.645 -89.250 1.00 23.26 69 HIS C C 1
ATOM 7341 O O . HIS C 1 48 ? -64.231 -49.649 -89.967 1.00 21.03 69 HIS C O 1
ATOM 7348 N N . TYR C 1 49 ? -63.491 -50.833 -88.192 1.00 16.77 70 TYR C N 1
ATOM 7349 C CA . TYR C 1 49 ? -62.540 -49.808 -87.747 1.00 16.42 70 TYR C CA 1
ATOM 7350 C C . TYR C 1 49 ? -61.125 -50.339 -87.451 1.00 17.39 70 TYR C C 1
ATOM 7351 O O . TYR C 1 49 ? -60.927 -51.527 -87.177 1.00 18.48 70 TYR C O 1
ATOM 7360 N N . SER C 1 50 ? -60.144 -49.444 -87.506 1.00 16.33 71 SER C N 1
ATOM 7361 C CA . SER C 1 50 ? -58.814 -49.708 -86.961 1.00 15.72 71 SER C CA 1
ATOM 7362 C C . SER C 1 50 ? -58.089 -48.388 -86.612 1.00 15.07 71 SER C C 1
ATOM 7363 O O . SER C 1 50 ? -58.455 -47.320 -87.101 1.00 19.67 71 SER C O 1
ATOM 7366 N N . GLY C 1 51 ? -57.086 -48.439 -85.747 1.00 12.91 72 GLY C N 1
ATOM 7367 C CA . GLY C 1 51 ? -56.310 -47.240 -85.485 1.00 15.29 72 GLY C CA 1
ATOM 7368 C C . GLY C 1 51 ? -56.167 -46.810 -84.044 1.00 16.88 72 GLY C C 1
ATOM 7369 O O . GLY C 1 51 ? -55.075 -46.455 -83.611 1.00 19.54 72 GLY C O 1
ATOM 7370 N N . SER C 1 52 ? -57.268 -46.815 -83.302 1.00 15.66 73 SER C N 1
ATOM 7371 C CA . SER C 1 52 ? -57.233 -46.450 -81.891 1.00 12.48 73 SER C CA 1
ATOM 7372 C C . SER C 1 52 ? -56.654 -47.570 -81.029 1.00 22.35 73 SER C C 1
ATOM 7373 O O . SER C 1 52 ? -56.652 -48.741 -81.427 1.00 16.97 73 SER C O 1
ATOM 7376 N N . TRP C 1 53 ? -56.180 -47.212 -79.839 1.00 17.26 74 TRP C N 1
ATOM 7377 C CA . TRP C 1 53 ? -55.630 -48.189 -78.927 1.00 16.51 74 TRP C CA 1
ATOM 7378 C C . TRP C 1 53 ? -56.635 -49.301 -78.557 1.00 19.32 74 TRP C C 1
ATOM 7379 O O . TRP C 1 53 ? -56.332 -50.478 -78.697 1.00 20.20 74 TRP C O 1
ATOM 7390 N N . ALA C 1 54 ? -57.814 -48.939 -78.066 1.00 15.70 75 ALA C N 1
ATOM 7391 C CA . ALA C 1 54 ? -58.749 -49.949 -77.573 1.00 18.07 75 ALA C CA 1
ATOM 7392 C C . ALA C 1 54 ? -59.201 -50.923 -78.671 1.00 17.30 75 ALA C C 1
ATOM 7393 O O . ALA C 1 54 ? -59.130 -52.148 -78.513 1.00 14.69 75 ALA C O 1
ATOM 7395 N N . VAL C 1 55 ? -59.626 -50.360 -79.797 1.00 18.51 76 VAL C N 1
ATOM 7396 C CA . VAL C 1 55 ? -60.191 -51.149 -80.867 1.00 13.73 76 VAL C CA 1
ATOM 7397 C C . VAL C 1 55 ? -59.107 -52.027 -81.467 1.00 13.48 76 VAL C C 1
ATOM 7398 O O . VAL C 1 55 ? -59.305 -53.228 -81.654 1.00 12.39 76 VAL C O 1
ATOM 7402 N N . THR C 1 56 ? -57.944 -51.439 -81.722 1.00 12.68 77 THR C N 1
ATOM 7403 C CA . THR C 1 56 ? -56.891 -52.166 -82.418 1.00 11.82 77 THR C CA 1
ATOM 7404 C C . THR C 1 56 ? -56.290 -53.255 -81.553 1.00 14.19 77 THR C C 1
ATOM 7405 O O . THR C 1 56 ? -56.152 -54.406 -81.998 1.00 12.74 77 THR C O 1
ATOM 7409 N N . GLU C 1 57 ? -55.945 -52.878 -80.321 1.00 11.76 78 GLU C N 1
ATOM 7410 C CA . GLU C 1 57 ? -55.296 -53.767 -79.387 1.00 11.65 78 GLU C CA 1
ATOM 7411 C C . GLU C 1 57 ? -56.189 -54.934 -79.005 1.00 12.21 78 GLU C C 1
ATOM 7412 O O . GLU C 1 57 ? -55.714 -56.058 -78.919 1.00 13.81 78 GLU C O 1
ATOM 7418 N N . TYR C 1 58 ? -57.474 -54.687 -78.772 1.00 11.28 79 TYR C N 1
ATOM 7419 C CA . TYR C 1 58 ? -58.315 -55.790 -78.289 1.00 12.21 79 TYR C CA 1
ATOM 7420 C C . TYR C 1 58 ? -59.247 -56.349 -79.382 1.00 12.46 79 TYR C C 1
ATOM 7421 O O . TYR C 1 58 ? -59.364 -57.576 -79.511 1.00 15.05 79 TYR C O 1
ATOM 7430 N N . GLY C 1 59 ? -59.893 -55.475 -80.159 1.00 7.80 80 GLY C N 1
ATOM 7431 C CA . GLY C 1 59 ? -60.803 -55.936 -81.196 1.00 11.70 80 GLY C CA 1
ATOM 7432 C C . GLY C 1 59 ? -60.141 -56.374 -82.507 1.00 15.60 80 GLY C C 1
ATOM 7433 O O . GLY C 1 59 ? -60.479 -57.403 -83.074 1.00 14.17 80 GLY C O 1
ATOM 7434 N N . SER C 1 60 ? -59.182 -55.600 -82.984 1.00 13.47 81 SER C N 1
ATOM 7435 C CA . SER C 1 60 ? -58.574 -55.880 -84.267 1.00 16.87 81 SER C CA 1
ATOM 7436 C C . SER C 1 60 ? -57.626 -57.087 -84.178 1.00 17.44 81 SER C C 1
ATOM 7437 O O . SER C 1 60 ? -57.659 -57.978 -85.027 1.00 15.27 81 SER C O 1
ATOM 7440 N N . LYS C 1 61 ? -56.800 -57.104 -83.137 1.00 16.66 82 LYS C N 1
ATOM 7441 C CA . LYS C 1 61 ? -55.774 -58.132 -82.991 1.00 16.98 82 LYS C CA 1
ATOM 7442 C C . LYS C 1 61 ? -56.213 -59.368 -82.219 1.00 14.74 82 LYS C C 1
ATOM 7443 O O . LYS C 1 61 ? -55.499 -60.354 -82.233 1.00 16.98 82 LYS C O 1
ATOM 7449 N N . PHE C 1 62 ? -57.370 -59.292 -81.555 1.00 11.68 83 PHE C N 1
ATOM 7450 C CA . PHE C 1 62 ? -57.959 -60.376 -80.754 1.00 13.43 83 PHE C CA 1
ATOM 7451 C C . PHE C 1 62 ? -57.229 -60.588 -79.428 1.00 11.80 83 PHE C C 1
ATOM 7452 O O . PHE C 1 62 ? -56.440 -61.504 -79.280 1.00 13.37 83 PHE C O 1
ATOM 7460 N N . LYS C 1 63 ? -57.523 -59.735 -78.460 1.00 12.88 84 LYS C N 1
ATOM 7461 C CA . LYS C 1 63 ? -57.043 -59.919 -77.101 1.00 13.71 84 LYS C CA 1
ATOM 7462 C C . LYS C 1 63 ? -58.245 -59.872 -76.153 1.00 10.79 84 LYS C C 1
ATOM 7463 O O . LYS C 1 63 ? -59.140 -59.038 -76.324 1.00 8.45 84 LYS C O 1
ATOM 7469 N N . LYS C 1 64 ? -58.259 -60.773 -75.175 1.00 10.82 85 LYS C N 1
ATOM 7470 C CA . LYS C 1 64 ? -59.380 -60.895 -74.256 1.00 13.14 85 LYS C CA 1
ATOM 7471 C C . LYS C 1 64 ? -59.320 -59.941 -73.087 1.00 11.92 85 LYS C C 1
ATOM 7472 O O . LYS C 1 64 ? -58.292 -59.834 -72.426 1.00 12.26 85 LYS C O 1
ATOM 7478 N N . VAL C 1 65 ? -60.451 -59.298 -72.814 1.00 12.36 86 VAL C N 1
ATOM 7479 C CA . VAL C 1 65 ? -60.675 -58.532 -71.584 1.00 10.46 86 VAL C CA 1
ATOM 7480 C C . VAL C 1 65 ? -62.047 -58.922 -71.059 1.00 12.01 86 VAL C C 1
ATOM 7481 O O . VAL C 1 65 ? -63.051 -58.677 -71.752 1.00 13.30 86 VAL C O 1
ATOM 7485 N N . ASP C 1 66 ? -62.112 -59.526 -69.872 1.00 10.65 87 ASP C N 1
ATOM 7486 C CA . ASP C 1 66 ? -63.389 -60.035 -69.354 1.00 11.25 87 ASP C CA 1
ATOM 7487 C C . ASP C 1 66 ? -64.486 -58.970 -69.385 1.00 14.66 87 ASP C C 1
ATOM 7488 O O . ASP C 1 66 ? -65.590 -59.231 -69.852 1.00 10.81 87 ASP C O 1
ATOM 7493 N N . GLU C 1 67 ? -64.175 -57.775 -68.896 1.00 14.35 88 GLU C N 1
ATOM 7494 C CA . GLU C 1 67 ? -65.142 -56.687 -68.817 1.00 11.16 88 GLU C CA 1
ATOM 7495 C C . GLU C 1 67 ? -65.718 -56.332 -70.189 1.00 12.32 88 GLU C C 1
ATOM 7496 O O . GLU C 1 67 ? -66.914 -56.030 -70.326 1.00 12.96 88 GLU C O 1
ATOM 7502 N N . TYR C 1 68 ? -64.858 -56.357 -71.209 1.00 15.97 89 TYR C N 1
ATOM 7503 C CA . TYR C 1 68 ? -65.284 -55.973 -72.547 1.00 10.25 89 TYR C CA 1
ATOM 7504 C C . TYR C 1 68 ? -66.174 -57.051 -73.137 1.00 7.93 89 TYR C C 1
ATOM 7505 O O . TYR C 1 68 ? -67.196 -56.744 -73.714 1.00 11.29 89 TYR C O 1
ATOM 7514 N N . ALA C 1 69 ? -65.804 -58.317 -72.960 1.00 10.58 90 ALA C N 1
ATOM 7515 C CA . ALA C 1 69 ? -66.569 -59.430 -73.517 1.00 8.28 90 ALA C CA 1
ATOM 7516 C C . ALA C 1 69 ? -67.882 -59.603 -72.794 1.00 11.02 90 ALA C C 1
ATOM 7517 O O . ALA C 1 69 ? -68.817 -60.089 -73.391 1.00 10.68 90 ALA C O 1
ATOM 7519 N N . THR C 1 70 ? -67.977 -59.208 -71.520 1.00 8.18 91 THR C N 1
ATOM 7520 C CA . THR C 1 70 ? -69.227 -59.435 -70.818 1.00 9.71 91 THR C CA 1
ATOM 7521 C C . THR C 1 70 ? -70.109 -58.183 -70.619 1.00 12.17 91 THR C C 1
ATOM 7522 O O . THR C 1 70 ? -71.181 -58.285 -70.013 1.00 9.11 91 THR C O 1
ATOM 7526 N N . ALA C 1 71 ? -69.671 -57.027 -71.134 1.00 10.30 92 ALA C N 1
ATOM 7527 C CA . ALA C 1 71 ? -70.419 -55.759 -71.012 1.00 12.85 92 ALA C CA 1
ATOM 7528 C C . ALA C 1 71 ? -71.891 -55.799 -71.507 1.00 13.08 92 ALA C C 1
ATOM 7529 O O . ALA C 1 71 ? -72.809 -55.400 -70.771 1.00 11.81 92 ALA C O 1
ATOM 7531 N N . LEU C 1 72 ? -72.118 -56.313 -72.720 1.00 11.45 93 LEU C N 1
ATOM 7532 C CA . LEU C 1 72 ? -73.495 -56.497 -73.238 1.00 12.51 93 LEU C CA 1
ATOM 7533 C C . LEU C 1 72 ? -74.326 -57.362 -72.279 1.00 11.21 93 LEU C C 1
ATOM 7534 O O . LEU C 1 72 ? -75.449 -57.009 -71.939 1.00 17.84 93 LEU C O 1
ATOM 7539 N N . TRP C 1 73 ? -73.775 -58.500 -71.861 1.00 12.72 94 TRP C N 1
ATOM 7540 C CA . TRP C 1 73 ? -74.443 -59.385 -70.900 1.00 13.34 94 TRP C CA 1
ATOM 7541 C C . TRP C 1 73 ? -74.899 -58.630 -69.655 1.00 13.54 94 TRP C C 1
ATOM 7542 O O . TRP C 1 73 ? -76.082 -58.575 -69.316 1.00 12.92 94 TRP C O 1
ATOM 7553 N N . ARG C 1 74 ? -73.918 -58.034 -68.994 1.00 16.01 95 ARG C N 1
ATOM 7554 C CA . ARG C 1 74 ? -74.124 -57.410 -67.704 1.00 16.82 95 ARG C CA 1
ATOM 7555 C C . ARG C 1 74 ? -75.178 -56.327 -67.801 1.00 17.75 95 ARG C C 1
ATOM 7556 O O . ARG C 1 74 ? -76.047 -56.227 -66.932 1.00 19.39 95 ARG C O 1
ATOM 7564 N N . ASN C 1 75 ? -75.129 -55.540 -68.874 1.00 15.35 96 ASN C N 1
ATOM 7565 C CA . ASN C 1 75 ? -76.027 -54.392 -68.950 1.00 19.42 96 ASN C CA 1
ATOM 7566 C C . ASN C 1 75 ? -77.417 -54.690 -69.486 1.00 20.95 96 ASN C C 1
ATOM 7567 O O . ASN C 1 75 ? -78.401 -54.089 -69.032 1.00 22.12 96 ASN C O 1
ATOM 7572 N N . VAL C 1 76 ? -77.516 -55.617 -70.427 1.00 17.77 97 VAL C N 1
ATOM 7573 C CA . VAL C 1 76 ? -78.832 -56.026 -70.897 1.00 21.69 97 VAL C CA 1
ATOM 7574 C C . VAL C 1 76 ? -79.586 -56.665 -69.742 1.00 21.46 97 VAL C C 1
ATOM 7575 O O . VAL C 1 76 ? -80.753 -56.337 -69.529 1.00 27.03 97 VAL C O 1
ATOM 7579 N N . TYR C 1 77 ? -78.933 -57.535 -68.971 1.00 18.01 98 TYR C N 1
ATOM 7580 C CA . TYR C 1 77 ? -79.660 -58.146 -67.860 1.00 18.85 98 TYR C CA 1
ATOM 7581 C C . TYR C 1 77 ? -79.898 -57.165 -66.702 1.00 27.06 98 TYR C C 1
ATOM 7582 O O . TYR C 1 77 ? -80.943 -57.217 -66.065 1.00 32.87 98 TYR C O 1
ATOM 7591 N N . ALA C 1 78 ? -78.961 -56.257 -66.436 1.00 22.96 99 ALA C N 1
ATOM 7592 C CA . ALA C 1 78 ? -79.161 -55.289 -65.345 1.00 21.51 99 ALA C CA 1
ATOM 7593 C C . ALA C 1 78 ? -80.253 -54.264 -65.669 1.00 23.48 99 ALA C C 1
ATOM 7594 O O . ALA C 1 78 ? -80.999 -53.856 -64.786 1.00 22.77 99 ALA C O 1
ATOM 7596 N N . ASN C 1 79 ? -80.325 -53.824 -66.926 1.00 24.24 100 ASN C N 1
ATOM 7597 C CA . ASN C 1 79 ? -81.158 -52.674 -67.284 1.00 25.60 100 ASN C CA 1
ATOM 7598 C C . ASN C 1 79 ? -82.363 -52.953 -68.156 1.00 28.30 100 ASN C C 1
ATOM 7599 O O . ASN C 1 79 ? -83.455 -52.471 -67.866 1.00 31.80 100 ASN C O 1
ATOM 7604 N N . GLU C 1 80 ? -82.178 -53.723 -69.223 1.00 25.13 101 GLU C N 1
ATOM 7605 C CA . GLU C 1 80 ? -83.163 -53.696 -70.308 1.00 25.22 101 GLU C CA 1
ATOM 7606 C C . GLU C 1 80 ? -84.247 -54.765 -70.183 1.00 30.11 101 GLU C C 1
ATOM 7607 O O . GLU C 1 80 ? -85.462 -54.460 -70.171 1.00 23.13 101 GLU C O 1
ATOM 7613 N N . LEU C 1 81 ? -83.792 -56.009 -70.053 1.00 27.03 102 LEU C N 1
ATOM 7614 C CA . LEU C 1 81 ? -84.656 -57.166 -70.154 1.00 22.13 102 LEU C CA 1
ATOM 7615 C C . LEU C 1 81 ? -85.739 -57.079 -69.105 1.00 26.92 102 LEU C C 1
ATOM 7616 O O . LEU C 1 81 ? -86.903 -57.358 -69.381 1.00 28.59 102 LEU C O 1
ATOM 7621 N N . LYS C 1 82 ? -85.349 -56.629 -67.913 1.00 32.77 103 LYS C N 1
ATOM 7622 C CA . LYS C 1 82 ? -86.251 -56.559 -66.764 1.00 35.03 103 LYS C CA 1
ATOM 7623 C C . LYS C 1 82 ? -87.387 -55.570 -66.995 1.00 38.82 103 LYS C C 1
ATOM 7624 O O . LYS C 1 82 ? -88.545 -55.812 -66.605 1.00 36.21 103 LYS C O 1
ATOM 7630 N N . ASN C 1 83 ? -87.049 -54.453 -67.633 1.00 31.25 104 ASN C N 1
ATOM 7631 C CA . ASN C 1 83 ? -88.033 -53.432 -67.914 1.00 37.15 104 ASN C CA 1
ATOM 7632 C C . ASN C 1 83 ? -89.028 -53.882 -68.951 1.00 37.52 104 ASN C C 1
ATOM 7633 O O . ASN C 1 83 ? -90.245 -53.698 -68.786 1.00 40.16 104 ASN C O 1
ATOM 7638 N N . VAL C 1 84 ? -88.524 -54.480 -70.024 1.00 32.11 105 VAL C N 1
ATOM 7639 C CA . VAL C 1 84 ? -89.437 -54.789 -71.116 1.00 30.61 105 VAL C CA 1
ATOM 7640 C C . VAL C 1 84 ? -90.336 -55.969 -70.683 1.00 31.92 105 VAL C C 1
ATOM 7641 O O . VAL C 1 84 ? -91.531 -56.025 -71.033 1.00 32.68 105 VAL C O 1
ATOM 7645 N N . VAL C 1 85 ? -89.788 -56.859 -69.851 1.00 28.57 106 VAL C N 1
ATOM 7646 C CA . VAL C 1 85 ? -90.611 -57.882 -69.215 1.00 27.27 106 VAL C CA 1
ATOM 7647 C C . VAL C 1 85 ? -91.718 -57.297 -68.324 1.00 32.11 106 VAL C C 1
ATOM 7648 O O . VAL C 1 85 ? -92.876 -57.711 -68.424 1.00 25.47 106 VAL C O 1
ATOM 7652 N N . ASP C 1 86 ? -91.361 -56.324 -67.481 1.00 33.56 107 ASP C N 1
ATOM 7653 C CA . ASP C 1 86 ? -92.337 -55.666 -66.604 1.00 37.15 107 ASP C CA 1
ATOM 7654 C C . ASP C 1 86 ? -93.446 -54.968 -67.393 1.00 35.19 107 ASP C C 1
ATOM 7655 O O . ASP C 1 86 ? -94.611 -55.003 -66.984 1.00 37.02 107 ASP C O 1
ATOM 7660 N N . ILE C 1 87 ? -93.098 -54.363 -68.531 1.00 36.12 108 ILE C N 1
ATOM 7661 C CA . ILE C 1 87 ? -94.119 -53.776 -69.399 1.00 33.23 108 ILE C CA 1
ATOM 7662 C C . ILE C 1 87 ? -95.068 -54.827 -69.955 1.00 36.99 108 ILE C C 1
ATOM 7663 O O . ILE C 1 87 ? -96.294 -54.672 -69.866 1.00 37.68 108 ILE C O 1
ATOM 7668 N N . ILE C 1 88 ? -94.504 -55.887 -70.535 1.00 30.64 109 ILE C N 1
ATOM 7669 C CA . ILE C 1 88 ? -95.324 -56.956 -71.108 1.00 28.80 109 ILE C CA 1
ATOM 7670 C C . ILE C 1 88 ? -96.257 -57.523 -70.049 1.00 39.35 109 ILE C C 1
ATOM 7671 O O . ILE C 1 88 ? -97.434 -57.810 -70.313 1.00 36.81 109 ILE C O 1
ATOM 7676 N N . LYS C 1 89 ? -95.737 -57.619 -68.833 1.00 32.25 110 LYS C N 1
ATOM 7677 C CA . LYS C 1 89 ? -96.474 -58.190 -67.726 1.00 35.95 110 LYS C CA 1
ATOM 7678 C C . LYS C 1 89 ? -97.629 -57.281 -67.232 1.00 40.43 110 LYS C C 1
ATOM 7679 O O . LYS C 1 89 ? -98.713 -57.770 -66.894 1.00 30.37 110 LYS C O 1
ATOM 7685 N N . ASN C 1 90 ? -97.422 -55.964 -67.246 1.00 38.78 111 ASN C N 1
ATOM 7686 C CA . ASN C 1 90 ? -98.412 -55.030 -66.695 1.00 39.69 111 ASN C CA 1
ATOM 7687 C C . ASN C 1 90 ? -99.451 -54.554 -67.719 1.00 38.77 111 ASN C C 1
ATOM 7688 O O . ASN C 1 90 ? -100.334 -53.776 -67.392 1.00 37.56 111 ASN C O 1
ATOM 7693 N N . THR C 1 91 ? -99.323 -55.011 -68.960 1.00 42.91 112 THR C N 1
ATOM 7694 C CA . THR C 1 91 ? -100.272 -54.666 -70.014 1.00 40.96 112 THR C CA 1
ATOM 7695 C C . THR C 1 91 ? -100.957 -55.913 -70.589 1.00 41.26 112 THR C C 1
ATOM 7696 O O . THR C 1 91 ? -101.572 -55.877 -71.657 1.00 42.01 112 THR C O 1
ATOM 7700 N N . SER C 1 92 ? -100.851 -57.019 -69.869 1.00 42.01 113 SER C N 1
ATOM 7701 C CA . SER C 1 92 ? -101.220 -58.309 -70.427 1.00 50.12 113 SER C CA 1
ATOM 7702 C C . SER C 1 92 ? -102.742 -58.581 -70.486 1.00 51.90 113 SER C C 1
ATOM 7703 O O . SER C 1 92 ? -103.201 -59.354 -71.336 1.00 55.94 113 SER C O 1
ATOM 7706 N N . ASN C 1 93 ? -103.531 -57.982 -69.595 1.00 50.17 114 ASN C N 1
ATOM 7707 C CA . ASN C 1 93 ? -104.959 -58.307 -69.588 1.00 58.09 114 ASN C CA 1
ATOM 7708 C C . ASN C 1 93 ? -105.905 -57.123 -69.855 1.00 53.38 114 ASN C C 1
ATOM 7709 O O . ASN C 1 93 ? -107.122 -57.287 -69.827 1.00 59.80 114 ASN C O 1
ATOM 7714 N N . ASP C 1 94 ? -105.354 -55.936 -70.088 1.00 49.02 115 ASP C N 1
ATOM 7715 C CA . ASP C 1 94 ? -106.148 -54.766 -70.461 1.00 53.82 115 ASP C CA 1
ATOM 7716 C C . ASP C 1 94 ? -106.117 -54.615 -71.994 1.00 51.13 115 ASP C C 1
ATOM 7717 O O . ASP C 1 94 ? -105.042 -54.511 -72.586 1.00 47.06 115 ASP C O 1
ATOM 7722 N N . PRO C 1 95 ? -107.294 -54.628 -72.644 1.00 48.09 116 PRO C N 1
ATOM 7723 C CA . PRO C 1 95 ? -107.315 -54.560 -74.109 1.00 48.21 116 PRO C CA 1
ATOM 7724 C C . PRO C 1 95 ? -106.931 -53.184 -74.630 1.00 45.24 116 PRO C C 1
ATOM 7725 O O . PRO C 1 95 ? -106.290 -53.072 -75.677 1.00 51.75 116 PRO C O 1
ATOM 7729 N N . ALA C 1 96 ? -107.212 -52.154 -73.841 1.00 45.11 117 ALA C N 1
ATOM 7730 C CA . ALA C 1 96 ? -106.873 -50.791 -74.235 1.00 51.98 117 ALA C CA 1
ATOM 7731 C C . ALA C 1 96 ? -105.380 -50.537 -74.043 1.00 54.17 117 ALA C C 1
ATOM 7732 O O . ALA C 1 96 ? -104.901 -49.408 -74.163 1.00 49.59 117 ALA C O 1
ATOM 7734 N N . ALA C 1 97 ? -104.657 -51.610 -73.740 1.00 50.15 118 ALA C N 1
ATOM 7735 C CA . ALA C 1 97 ? -103.221 -51.565 -73.589 1.00 42.81 118 ALA C CA 1
ATOM 7736 C C . ALA C 1 97 ? -102.544 -52.609 -74.471 1.00 43.49 118 ALA C C 1
ATOM 7737 O O . ALA C 1 97 ? -101.316 -52.734 -74.428 1.00 44.10 118 ALA C O 1
ATOM 7739 N N . SER C 1 98 ? -103.318 -53.332 -75.295 1.00 30.68 119 SER C N 1
ATOM 7740 C CA . SER C 1 98 ? -102.710 -54.423 -76.072 1.00 44.52 119 SER C CA 1
ATOM 7741 C C . SER C 1 98 ? -101.682 -53.906 -77.079 1.00 45.66 119 SER C C 1
ATOM 7742 O O . SER C 1 98 ? -100.617 -54.526 -77.274 1.00 37.72 119 SER C O 1
ATOM 7745 N N . ASN C 1 99 ? -101.979 -52.760 -77.688 1.00 43.31 120 ASN C N 1
ATOM 7746 C CA . ASN C 1 99 ? -101.031 -52.141 -78.605 1.00 44.30 120 ASN C CA 1
ATOM 7747 C C . ASN C 1 99 ? -99.686 -51.861 -77.920 1.00 39.45 120 ASN C C 1
ATOM 7748 O O . ASN C 1 99 ? -98.640 -51.943 -78.568 1.00 36.18 120 ASN C O 1
ATOM 7753 N N . MET C 1 100 ? -99.711 -51.553 -76.621 1.00 38.54 121 MET C N 1
ATOM 7754 C CA . MET C 1 100 ? -98.468 -51.377 -75.867 1.00 38.12 121 MET C CA 1
ATOM 7755 C C . MET C 1 100 ? -97.807 -52.729 -75.624 1.00 37.54 121 MET C C 1
ATOM 7756 O O . MET C 1 100 ? -96.600 -52.893 -75.842 1.00 30.08 121 MET C O 1
ATOM 7761 N N . ASN C 1 101 ? -98.633 -53.687 -75.201 1.00 35.37 122 ASN C N 1
ATOM 7762 C CA . ASN C 1 101 ? -98.218 -55.054 -74.918 1.00 29.57 122 ASN C CA 1
ATOM 7763 C C . ASN C 1 101 ? -97.487 -55.640 -76.099 1.00 30.60 122 ASN C C 1
ATOM 7764 O O . ASN C 1 101 ? -96.436 -56.259 -75.943 1.00 34.05 122 ASN C O 1
ATOM 7769 N N . ALA C 1 102 ? -98.025 -55.400 -77.287 1.00 29.24 123 ALA C N 1
ATOM 7770 C CA . ALA C 1 102 ? -97.407 -55.863 -78.521 1.00 33.37 123 ALA C CA 1
ATOM 7771 C C . ALA C 1 102 ? -96.091 -55.123 -78.788 1.00 32.49 123 ALA C C 1
ATOM 7772 O O . ALA C 1 102 ? -95.071 -55.745 -79.150 1.00 23.90 123 ALA C O 1
ATOM 7774 N N . VAL C 1 103 ? -96.123 -53.799 -78.627 1.00 25.69 124 VAL C N 1
ATOM 7775 C CA . VAL C 1 103 ? -94.940 -52.986 -78.860 1.00 25.94 124 VAL C CA 1
ATOM 7776 C C . VAL C 1 103 ? -93.814 -53.485 -77.937 1.00 28.86 124 VAL C C 1
ATOM 7777 O O . VAL C 1 103 ? -92.698 -53.797 -78.391 1.00 26.00 124 VAL C O 1
ATOM 7781 N N . ALA C 1 104 ? -94.139 -53.619 -76.657 1.00 19.78 125 ALA C N 1
ATOM 7782 C CA . ALA C 1 104 ? -93.202 -54.148 -75.706 1.00 22.82 125 ALA C CA 1
ATOM 7783 C C . ALA C 1 104 ? -92.632 -55.476 -76.193 1.00 24.73 125 ALA C C 1
ATOM 7784 O O . ALA C 1 104 ? -91.429 -55.682 -76.135 1.00 29.44 125 ALA C O 1
ATOM 7786 N N . LYS C 1 105 ? -93.479 -56.352 -76.720 1.00 27.63 126 LYS C N 1
ATOM 7787 C CA . LYS C 1 105 ? -93.009 -57.684 -77.122 1.00 26.40 126 LYS C CA 1
ATOM 7788 C C . LYS C 1 105 ? -91.973 -57.600 -78.242 1.00 23.37 126 LYS C C 1
ATOM 7789 O O . LYS C 1 105 ? -90.942 -58.304 -78.226 1.00 23.24 126 LYS C O 1
ATOM 7795 N N . ILE C 1 106 ? -92.230 -56.707 -79.193 1.00 22.57 127 ILE C N 1
ATOM 7796 C CA . ILE C 1 106 ? -91.283 -56.476 -80.268 1.00 25.71 127 ILE C CA 1
ATOM 7797 C C . ILE C 1 106 ? -89.977 -55.960 -79.641 1.00 27.34 127 ILE C C 1
ATOM 7798 O O . ILE C 1 106 ? -88.879 -56.441 -79.953 1.00 23.70 127 ILE C O 1
ATOM 7803 N N . MET C 1 107 ? -90.114 -55.022 -78.706 1.00 24.74 128 MET C N 1
ATOM 7804 C CA . MET C 1 107 ? -88.940 -54.512 -78.025 1.00 31.27 128 MET C CA 1
ATOM 7805 C C . MET C 1 107 ? -88.170 -55.679 -77.440 1.00 22.89 128 MET C C 1
ATOM 7806 O O . MET C 1 107 ? -86.953 -55.738 -77.576 1.00 24.55 128 MET C O 1
ATOM 7811 N N . LYS C 1 108 ? -88.883 -56.624 -76.825 1.00 22.64 129 LYS C N 1
ATOM 7812 C CA . LYS C 1 108 ? -88.202 -57.648 -76.050 1.00 25.40 129 LYS C CA 1
ATOM 7813 C C . LYS C 1 108 ? -87.349 -58.508 -76.967 1.00 23.99 129 LYS C C 1
ATOM 7814 O O . LYS C 1 108 ? -86.261 -58.979 -76.581 1.00 19.99 129 LYS C O 1
ATOM 7820 N N . VAL C 1 109 ? -87.807 -58.640 -78.207 1.00 21.36 130 VAL C N 1
ATOM 7821 C CA . VAL C 1 109 ? -87.069 -59.418 -79.182 1.00 21.47 130 VAL C CA 1
ATOM 7822 C C . VAL C 1 109 ? -85.797 -58.635 -79.553 1.00 20.89 130 VAL C C 1
ATOM 7823 O O . VAL C 1 109 ? -84.693 -59.186 -79.556 1.00 14.90 130 VAL C O 1
ATOM 7827 N N . MET C 1 110 ? -85.950 -57.340 -79.818 1.00 21.93 131 MET C N 1
ATOM 7828 C CA . MET C 1 110 ? -84.806 -56.505 -80.219 1.00 25.18 131 MET C CA 1
ATOM 7829 C C . MET C 1 110 ? -83.708 -56.488 -79.151 1.00 18.75 131 MET C C 1
ATOM 7830 O O . MET C 1 110 ? -82.516 -56.513 -79.471 1.00 16.46 131 MET C O 1
ATOM 7835 N N . VAL C 1 111 ? -84.131 -56.395 -77.891 1.00 16.01 132 VAL C N 1
ATOM 7836 C CA . VAL C 1 111 ? -83.231 -56.512 -76.749 1.00 17.97 132 VAL C CA 1
ATOM 7837 C C . VAL C 1 111 ? -82.511 -57.885 -76.705 1.00 14.84 132 VAL C C 1
ATOM 7838 O O . VAL C 1 111 ? -81.305 -57.937 -76.508 1.00 14.11 132 VAL C O 1
ATOM 7842 N N . ALA C 1 112 ? -83.238 -58.987 -76.867 1.00 12.77 133 ALA C N 1
ATOM 7843 C CA . ALA C 1 112 ? -82.647 -60.313 -76.595 1.00 13.06 133 ALA C CA 1
ATOM 7844 C C . ALA C 1 112 ? -81.856 -60.846 -77.791 1.00 18.74 133 ALA C C 1
ATOM 7845 O O . ALA C 1 112 ? -80.906 -61.643 -77.647 1.00 17.17 133 ALA C O 1
ATOM 7847 N N . GLN C 1 113 ? -82.276 -60.409 -78.975 1.00 13.15 134 GLN C N 1
ATOM 7848 C CA . GLN C 1 113 ? -81.655 -60.816 -80.205 1.00 17.88 134 GLN C CA 1
ATOM 7849 C C . GLN C 1 113 ? -80.152 -60.556 -80.217 1.00 16.10 134 GLN C C 1
ATOM 7850 O O . GLN C 1 113 ? -79.391 -61.430 -80.586 1.00 15.85 134 GLN C O 1
ATOM 7856 N N . ARG C 1 114 ? -79.726 -59.359 -79.833 1.00 15.56 135 ARG C N 1
ATOM 7857 C CA . ARG C 1 114 ? -78.295 -59.075 -79.771 1.00 11.89 135 ARG C CA 1
ATOM 7858 C C . ARG C 1 114 ? -77.614 -60.051 -78.789 1.00 14.19 135 ARG C C 1
ATOM 7859 O O . ARG C 1 114 ? -76.583 -60.687 -79.113 1.00 14.51 135 ARG C O 1
ATOM 7867 N N . LEU C 1 115 ? -78.258 -60.235 -77.633 1.00 12.35 136 LEU C N 1
ATOM 7868 C CA . LEU C 1 115 ? -77.738 -61.053 -76.560 1.00 12.31 136 LEU C CA 1
ATOM 7869 C C . LEU C 1 115 ? -77.414 -62.496 -77.038 1.00 15.88 136 LEU C C 1
ATOM 7870 O O . LEU C 1 115 ? -76.258 -62.951 -76.979 1.00 13.26 136 LEU C O 1
ATOM 7875 N N . THR C 1 116 ? -78.419 -63.202 -77.550 1.00 14.42 137 THR C N 1
ATOM 7876 C CA . THR C 1 116 ? -78.197 -64.588 -77.947 1.00 12.69 137 THR C CA 1
ATOM 7877 C C . THR C 1 116 ? -77.193 -64.560 -79.105 1.00 15.04 137 THR C C 1
ATOM 7878 O O . THR C 1 116 ? -76.248 -65.385 -79.156 1.00 9.70 137 THR C O 1
ATOM 7882 N N . ASP C 1 117 ? -77.330 -63.559 -79.984 1.00 11.48 138 ASP C N 1
ATOM 7883 C CA . ASP C 1 117 ? -76.465 -63.560 -81.150 1.00 12.02 138 ASP C CA 1
ATOM 7884 C C . ASP C 1 117 ? -74.993 -63.429 -80.708 1.00 15.42 138 ASP C C 1
ATOM 7885 O O . ASP C 1 117 ? -74.081 -63.974 -81.342 1.00 16.96 138 ASP C O 1
ATOM 7890 N N . ILE C 1 118 ? -74.768 -62.769 -79.579 1.00 11.39 139 ILE C N 1
ATOM 7891 C CA . ILE C 1 118 ? -73.395 -62.580 -79.142 1.00 12.17 139 ILE C CA 1
ATOM 7892 C C . ILE C 1 118 ? -72.962 -63.782 -78.286 1.00 14.08 139 ILE C C 1
ATOM 7893 O O . ILE C 1 118 ? -71.842 -64.255 -78.463 1.00 10.99 139 ILE C O 1
ATOM 7898 N N . TYR C 1 119 ? -73.843 -64.331 -77.435 1.00 9.73 140 TYR C N 1
ATOM 7899 C CA . TYR C 1 119 ? -73.364 -65.340 -76.460 1.00 9.89 140 TYR C CA 1
ATOM 7900 C C . TYR C 1 119 ? -73.844 -66.770 -76.715 1.00 13.61 140 TYR C C 1
ATOM 7901 O O . TYR C 1 119 ? -73.301 -67.729 -76.133 1.00 12.94 140 TYR C O 1
ATOM 7910 N N . GLY C 1 120 ? -74.853 -66.918 -77.576 1.00 13.11 141 GLY C N 1
ATOM 7911 C CA . GLY C 1 120 ? -75.414 -68.225 -77.877 1.00 9.88 141 GLY C CA 1
ATOM 7912 C C . GLY C 1 120 ? -76.603 -68.567 -77.005 1.00 14.53 141 GLY C C 1
ATOM 7913 O O . GLY C 1 120 ? -77.596 -67.799 -76.968 1.00 11.51 141 GLY C O 1
ATOM 7914 N N . ASP C 1 121 ? -76.535 -69.734 -76.346 1.00 11.38 142 ASP C N 1
ATOM 7915 C CA . ASP C 1 121 ? -77.575 -70.118 -75.387 1.00 12.66 142 ASP C CA 1
ATOM 7916 C C . ASP C 1 121 ? -77.495 -69.186 -74.167 1.00 13.78 142 ASP C C 1
ATOM 7917 O O . ASP C 1 121 ? -76.426 -69.039 -73.578 1.00 10.43 142 ASP C O 1
ATOM 7922 N N . VAL C 1 122 ? -78.621 -68.563 -73.802 1.00 11.30 143 VAL C N 1
ATOM 7923 C CA . VAL C 1 122 ? -78.657 -67.576 -72.710 1.00 10.83 143 VAL C CA 1
ATOM 7924 C C . VAL C 1 122 ? -79.968 -67.691 -71.936 1.00 14.77 143 VAL C C 1
ATOM 7925 O O . VAL C 1 122 ? -80.960 -68.192 -72.469 1.00 16.55 143 VAL C O 1
ATOM 7929 N N . PRO C 1 123 ? -79.966 -67.267 -70.657 1.00 16.17 144 PRO C N 1
ATOM 7930 C CA . PRO C 1 123 ? -81.238 -67.115 -69.931 1.00 14.73 144 PRO C CA 1
ATOM 7931 C C . PRO C 1 123 ? -82.171 -66.141 -70.648 1.00 15.00 144 PRO C C 1
ATOM 7932 O O . PRO C 1 123 ? -81.792 -65.016 -71.012 1.00 12.78 144 PRO C O 1
ATOM 7936 N N . TYR C 1 124 ? -83.392 -66.583 -70.890 1.00 12.75 145 TYR C N 1
ATOM 7937 C CA . TYR C 1 124 ? -84.352 -65.718 -71.570 1.00 19.32 145 TYR C CA 1
ATOM 7938 C C . TYR C 1 124 ? -85.697 -65.953 -70.903 1.00 21.13 145 TYR C C 1
ATOM 7939 O O . TYR C 1 124 ? -86.133 -65.146 -70.068 1.00 17.72 145 TYR C O 1
ATOM 7948 N N . SER C 1 125 ? -86.304 -67.098 -71.210 1.00 19.95 146 SER C N 1
ATOM 7949 C CA . SER C 1 125 ? -87.608 -67.476 -70.675 1.00 17.96 146 SER C CA 1
ATOM 7950 C C . SER C 1 125 ? -87.686 -67.404 -69.155 1.00 18.52 146 SER C C 1
ATOM 7951 O O . SER C 1 125 ? -88.724 -67.058 -68.615 1.00 23.65 146 SER C O 1
ATOM 7954 N N . GLU C 1 126 ? -86.609 -67.732 -68.448 1.00 19.52 147 GLU C N 1
ATOM 7955 C CA . GLU C 1 126 ? -86.658 -67.617 -66.991 1.00 16.75 147 GLU C CA 1
ATOM 7956 C C . GLU C 1 126 ? -85.904 -66.391 -66.462 1.00 21.25 147 GLU C C 1
ATOM 7957 O O . GLU C 1 126 ? -85.689 -66.273 -65.260 1.00 20.59 147 GLU C O 1
ATOM 7963 N N . ALA C 1 127 ? -85.569 -65.463 -67.354 1.00 18.63 148 ALA C N 1
ATOM 7964 C CA . ALA C 1 127 ? -84.817 -64.260 -67.004 1.00 20.14 148 ALA C CA 1
ATOM 7965 C C . ALA C 1 127 ? -85.685 -62.994 -67.001 1.00 23.98 148 ALA C C 1
ATOM 7966 O O . ALA C 1 127 ? -86.736 -62.940 -67.636 1.00 29.97 148 ALA C O 1
ATOM 7968 N N . GLY C 1 128 ? -85.234 -61.984 -66.264 1.00 31.84 149 GLY C N 1
ATOM 7969 C CA . GLY C 1 128 ? -85.877 -60.678 -66.212 1.00 33.33 149 GLY C CA 1
ATOM 7970 C C . GLY C 1 128 ? -87.137 -60.646 -65.364 1.00 35.95 149 GLY C C 1
ATOM 7971 O O . GLY C 1 128 ? -87.946 -59.723 -65.488 1.00 32.81 149 GLY C O 1
ATOM 7972 N N . LEU C 1 129 ? -87.300 -61.647 -64.497 1.00 32.29 150 LEU C N 1
ATOM 7973 C CA . LEU C 1 129 ? -88.534 -61.801 -63.722 1.00 39.29 150 LEU C CA 1
ATOM 7974 C C . LEU C 1 129 ? -88.351 -61.393 -62.267 1.00 40.66 150 LEU C C 1
ATOM 7975 O O . LEU C 1 129 ? -89.233 -60.754 -61.688 1.00 47.86 150 LEU C O 1
ATOM 7980 N N . VAL C 1 136 ? -83.032 -66.371 -59.556 1.00 43.34 157 VAL C N 1
ATOM 7981 C CA . VAL C 1 136 ? -81.610 -66.238 -59.222 1.00 41.49 157 VAL C CA 1
ATOM 7982 C C . VAL C 1 136 ? -80.718 -67.259 -59.951 1.00 44.78 157 VAL C C 1
ATOM 7983 O O . VAL C 1 136 ? -79.523 -67.015 -60.169 1.00 45.34 157 VAL C O 1
ATOM 7987 N N . THR C 1 137 ? -81.285 -68.410 -60.310 1.00 31.28 158 THR C N 1
ATOM 7988 C CA . THR C 1 137 ? -80.543 -69.393 -61.083 1.00 30.63 158 THR C CA 1
ATOM 7989 C C . THR C 1 137 ? -81.313 -69.820 -62.344 1.00 24.84 158 THR C C 1
ATOM 7990 O O . THR C 1 137 ? -81.720 -70.972 -62.466 1.00 25.79 158 THR C O 1
ATOM 7994 N N . PRO C 1 138 ? -81.481 -68.899 -63.304 1.00 22.55 159 PRO C N 1
ATOM 7995 C CA . PRO C 1 138 ? -82.245 -69.171 -64.533 1.00 18.71 159 PRO C CA 1
ATOM 7996 C C . PRO C 1 138 ? -81.518 -70.106 -65.486 1.00 21.95 159 PRO C C 1
ATOM 7997 O O . PRO C 1 138 ? -80.292 -69.997 -65.623 1.00 21.25 159 PRO C O 1
ATOM 8001 N N . LYS C 1 139 ? -82.257 -70.984 -66.159 1.00 17.40 160 LYS C N 1
ATOM 8002 C CA . LYS C 1 139 ? -81.647 -71.858 -67.145 1.00 16.29 160 LYS C CA 1
ATOM 8003 C C . LYS C 1 139 ? -81.270 -71.045 -68.380 1.00 16.53 160 LYS C C 1
ATOM 8004 O O . LYS C 1 139 ? -81.773 -69.932 -68.603 1.00 17.77 160 LYS C O 1
ATOM 8010 N N . TYR C 1 140 ? -80.378 -71.615 -69.177 1.00 14.93 161 TYR C N 1
ATOM 8011 C CA . TYR C 1 140 ? -79.976 -71.044 -70.448 1.00 14.30 161 TYR C CA 1
ATOM 8012 C C . TYR C 1 140 ? -80.872 -71.675 -71.489 1.00 14.80 161 TYR C C 1
ATOM 8013 O O . TYR C 1 140 ? -80.838 -72.890 -71.645 1.00 16.88 161 TYR C O 1
ATOM 8022 N N . ASP C 1 141 ? -81.708 -70.894 -72.170 1.00 17.03 162 ASP C N 1
ATOM 8023 C CA . ASP C 1 141 ? -82.526 -71.481 -73.244 1.00 15.49 162 ASP C CA 1
ATOM 8024 C C . ASP C 1 141 ? -81.625 -71.864 -74.407 1.00 19.75 162 ASP C C 1
ATOM 8025 O O . ASP C 1 141 ? -80.671 -71.140 -74.723 1.00 17.42 162 ASP C O 1
ATOM 8030 N N . LYS C 1 142 ? -81.927 -72.991 -75.044 1.00 15.92 163 LYS C N 1
ATOM 8031 C CA . LYS C 1 142 ? -81.280 -73.341 -76.302 1.00 16.94 163 LYS C CA 1
ATOM 8032 C C . LYS C 1 142 ? -81.593 -72.232 -77.305 1.00 14.36 163 LYS C C 1
ATOM 8033 O O . LYS C 1 142 ? -82.754 -71.805 -77.427 1.00 12.47 163 LYS C O 1
ATOM 8039 N N . GLN C 1 143 ? -80.576 -71.767 -78.027 1.00 17.01 164 GLN C N 1
ATOM 8040 C CA . GLN C 1 143 ? -80.761 -70.670 -78.988 1.00 17.35 164 GLN C CA 1
ATOM 8041 C C . GLN C 1 143 ? -81.839 -70.966 -80.043 1.00 17.98 164 GLN C C 1
ATOM 8042 O O . GLN C 1 143 ? -82.543 -70.057 -80.495 1.00 16.45 164 GLN C O 1
ATOM 8048 N N . GLN C 1 144 ? -81.952 -72.230 -80.449 1.00 17.73 165 GLN C N 1
ATOM 8049 C CA . GLN C 1 144 ? -82.978 -72.618 -81.422 1.00 21.07 165 GLN C CA 1
ATOM 8050 C C . GLN C 1 144 ? -84.395 -72.254 -80.934 1.00 16.45 165 GLN C C 1
ATOM 8051 O O . GLN C 1 144 ? -85.228 -71.709 -81.685 1.00 22.32 165 GLN C O 1
ATOM 8057 N N . ASP C 1 145 ? -84.651 -72.572 -79.670 1.00 17.26 166 ASP C N 1
ATOM 8058 C CA . ASP C 1 145 ? -85.928 -72.299 -79.035 1.00 15.97 166 ASP C CA 1
ATOM 8059 C C . ASP C 1 145 ? -86.106 -70.794 -78.869 1.00 19.74 166 ASP C C 1
ATOM 8060 O O . ASP C 1 145 ? -87.206 -70.277 -79.059 1.00 25.97 166 ASP C O 1
ATOM 8065 N N . ILE C 1 146 ? -85.015 -70.093 -78.553 1.00 21.03 167 ILE C N 1
ATOM 8066 C CA . ILE C 1 146 ? -85.076 -68.651 -78.357 1.00 18.26 167 ILE C CA 1
ATOM 8067 C C . ILE C 1 146 ? -85.556 -68.038 -79.645 1.00 16.13 167 ILE C C 1
ATOM 8068 O O . ILE C 1 146 ? -86.413 -67.166 -79.646 1.00 14.67 167 ILE C O 1
ATOM 8073 N N . TYR C 1 147 ? -85.007 -68.521 -80.747 1.00 14.50 168 TYR C N 1
ATOM 8074 C CA . TYR C 1 147 ? -85.397 -68.019 -82.059 1.00 19.13 168 TYR C CA 1
ATOM 8075 C C . TYR C 1 147 ? -86.842 -68.341 -82.462 1.00 21.52 168 TYR C C 1
ATOM 8076 O O . TYR C 1 147 ? -87.520 -67.486 -83.050 1.00 23.38 168 TYR C O 1
ATOM 8085 N N . ASN C 1 148 ? -87.303 -69.557 -82.157 1.00 20.00 169 ASN C N 1
ATOM 8086 C CA . ASN C 1 148 ? -88.699 -69.899 -82.428 1.00 23.89 169 ASN C CA 1
ATOM 8087 C C . ASN C 1 148 ? -89.612 -68.965 -81.671 1.00 25.18 169 ASN C C 1
ATOM 8088 O O . ASN C 1 148 ? -90.618 -68.486 -82.202 1.00 24.77 169 ASN C O 1
ATOM 8093 N N . SER C 1 149 ? -89.229 -68.699 -80.426 1.00 23.44 170 SER C N 1
ATOM 8094 C CA . SER C 1 149 ? -89.974 -67.802 -79.560 1.00 21.59 170 SER C CA 1
ATOM 8095 C C . SER C 1 149 ? -89.969 -66.384 -80.134 1.00 23.91 170 SER C C 1
ATOM 8096 O O . SER C 1 149 ? -91.008 -65.698 -80.137 1.00 25.69 170 SER C O 1
ATOM 8099 N N . PHE C 1 150 ? -88.839 -65.965 -80.699 1.00 20.00 171 PHE C N 1
ATOM 8100 C CA . PHE C 1 150 ? -88.825 -64.695 -81.432 1.00 23.69 171 PHE C CA 1
ATOM 8101 C C . PHE C 1 150 ? -89.891 -64.701 -82.540 1.00 26.84 171 PHE C C 1
ATOM 8102 O O . PHE C 1 150 ? -90.684 -63.767 -82.665 1.00 26.00 171 PHE C O 1
ATOM 8110 N N . PHE C 1 151 ? -89.890 -65.747 -83.358 1.00 26.53 172 PHE C N 1
ATOM 8111 C CA . PHE C 1 151 ? -90.809 -65.801 -84.488 1.00 28.06 172 PHE C CA 1
ATOM 8112 C C . PHE C 1 151 ? -92.282 -65.758 -84.023 1.00 28.52 172 PHE C C 1
ATOM 8113 O O . PHE C 1 151 ? -93.069 -64.944 -84.519 1.00 25.17 172 PHE C O 1
ATOM 8121 N N . LYS C 1 152 ? -92.625 -66.582 -83.032 1.00 30.53 173 LYS C N 1
ATOM 8122 C CA . LYS C 1 152 ? -93.970 -66.611 -82.453 1.00 28.57 173 LYS C CA 1
ATOM 8123 C C . LYS C 1 152 ? -94.379 -65.222 -81.931 1.00 31.07 173 LYS C C 1
ATOM 8124 O O . LYS C 1 152 ? -95.489 -64.744 -82.199 1.00 33.55 173 LYS C O 1
ATOM 8130 N N . ASP C 1 153 ? -93.495 -64.579 -81.178 1.00 25.63 174 ASP C N 1
ATOM 8131 C CA . ASP C 1 153 ? -93.768 -63.229 -80.682 1.00 22.08 174 ASP C CA 1
ATOM 8132 C C . ASP C 1 153 ? -93.938 -62.152 -81.760 1.00 28.12 174 ASP C C 1
ATOM 8133 O O . ASP C 1 153 ? -94.844 -61.335 -81.681 1.00 32.24 174 ASP C O 1
ATOM 8138 N N . LEU C 1 154 ? -93.073 -62.146 -82.759 1.00 21.96 175 LEU C N 1
ATOM 8139 C CA . LEU C 1 154 ? -93.177 -61.171 -83.828 1.00 25.33 175 LEU C CA 1
ATOM 8140 C C . LEU C 1 154 ? -94.468 -61.374 -84.643 1.00 34.19 175 LEU C C 1
ATOM 8141 O O . LEU C 1 154 ? -95.158 -60.410 -84.997 1.00 32.66 175 LEU C O 1
ATOM 8146 N N . ASP C 1 155 ? -94.794 -62.627 -84.941 1.00 32.61 176 ASP C N 1
ATOM 8147 C CA . ASP C 1 155 ? -96.040 -62.939 -85.624 1.00 28.67 176 ASP C CA 1
ATOM 8148 C C . ASP C 1 155 ? -97.266 -62.447 -84.841 1.00 33.78 176 ASP C C 1
ATOM 8149 O O . ASP C 1 155 ? -98.068 -61.610 -85.318 1.00 38.22 176 ASP C O 1
ATOM 8154 N N . GLU C 1 156 ? -97.383 -62.931 -83.611 1.00 33.96 177 GLU C N 1
ATOM 8155 C CA . GLU C 1 156 ? -98.541 -62.588 -82.801 1.00 32.87 177 GLU C CA 1
ATOM 8156 C C . GLU C 1 156 ? -98.627 -61.084 -82.550 1.00 37.99 177 GLU C C 1
ATOM 8157 O O . GLU C 1 156 ? -99.723 -60.532 -82.497 1.00 43.06 177 GLU C O 1
ATOM 8163 N N . SER C 1 157 ? -97.482 -60.418 -82.438 1.00 35.74 178 SER C N 1
ATOM 8164 C CA . SER C 1 157 ? -97.458 -58.974 -82.200 1.00 36.54 178 SER C CA 1
ATOM 8165 C C . SER C 1 157 ? -97.853 -58.190 -83.452 1.00 35.90 178 SER C C 1
ATOM 8166 O O . SER C 1 157 ? -98.459 -57.125 -83.357 1.00 31.39 178 SER C O 1
ATOM 8169 N N . PHE C 1 158 ? -97.487 -58.703 -84.622 1.00 33.37 179 PHE C N 1
ATOM 8170 C CA . PHE C 1 158 ? -97.976 -58.110 -85.858 1.00 40.72 179 PHE C CA 1
ATOM 8171 C C . PHE C 1 158 ? -99.502 -58.155 -85.905 1.00 41.54 179 PHE C C 1
ATOM 8172 O O . PHE C 1 158 ? -100.145 -57.137 -86.131 1.00 44.14 179 PHE C O 1
ATOM 8180 N N . THR C 1 159 ? -100.074 -59.343 -85.712 1.00 42.33 180 THR C N 1
ATOM 8181 C CA . THR C 1 159 ? -101.539 -59.483 -85.723 1.00 38.91 180 THR C CA 1
ATOM 8182 C C . THR C 1 159 ? -102.266 -58.691 -84.610 1.00 37.99 180 THR C C 1
ATOM 8183 O O . THR C 1 159 ? -103.369 -58.179 -84.804 1.00 41.01 180 THR C O 1
ATOM 8187 N N . GLN C 1 160 ? -101.634 -58.583 -83.449 1.00 39.58 181 GLN C N 1
ATOM 8188 C CA . GLN C 1 160 ? -102.261 -58.008 -82.266 1.00 35.46 181 GLN C CA 1
ATOM 8189 C C . GLN C 1 160 ? -102.367 -56.480 -82.316 1.00 39.55 181 GLN C C 1
ATOM 8190 O O . GLN C 1 160 ? -103.321 -55.889 -81.779 1.00 40.22 181 GLN C O 1
ATOM 8196 N N . LEU C 1 161 ? -101.396 -55.839 -82.959 1.00 36.22 182 LEU C N 1
ATOM 8197 C CA . LEU C 1 161 ? -101.467 -54.397 -83.156 1.00 40.13 182 LEU C CA 1
ATOM 8198 C C . LEU C 1 161 ? -102.748 -54.034 -83.911 1.00 39.89 182 LEU C C 1
ATOM 8199 O O . LEU C 1 161 ? -102.901 -54.365 -85.083 1.00 37.56 182 LEU C O 1
ATOM 8204 N N . ASN C 1 162 ? -103.624 -53.275 -83.264 1.00 47.57 183 ASN C N 1
ATOM 8205 C CA . ASN C 1 162 ? -104.960 -53.035 -83.808 1.00 50.30 183 ASN C CA 1
ATOM 8206 C C . ASN C 1 162 ? -105.438 -51.611 -83.494 1.00 52.83 183 ASN C C 1
ATOM 8207 O O . ASN C 1 162 ? -104.967 -50.986 -82.537 1.00 50.58 183 ASN C O 1
ATOM 8212 N N . ALA C 1 163 ? -106.380 -51.113 -84.299 1.00 55.18 184 ALA C N 1
ATOM 8213 C CA . ALA C 1 163 ? -106.907 -49.747 -84.171 1.00 48.61 184 ALA C CA 1
ATOM 8214 C C . ALA C 1 163 ? -107.548 -49.413 -82.820 1.00 46.02 184 ALA C C 1
ATOM 8215 O O . ALA C 1 163 ? -107.552 -48.247 -82.409 1.00 49.16 184 ALA C O 1
ATOM 8217 N N . SER C 1 164 ? -108.087 -50.420 -82.135 1.00 45.00 185 SER C N 1
ATOM 8218 C CA . SER C 1 164 ? -108.722 -50.199 -80.832 1.00 49.20 185 SER C CA 1
ATOM 8219 C C . SER C 1 164 ? -107.904 -50.734 -79.662 1.00 53.68 185 SER C C 1
ATOM 8220 O O . SER C 1 164 ? -108.447 -50.957 -78.571 1.00 55.46 185 SER C O 1
ATOM 8223 N N . GLY C 1 165 ? -106.604 -50.931 -79.878 1.00 51.61 186 GLY C N 1
ATOM 8224 C CA . GLY C 1 165 ? -105.734 -51.494 -78.853 1.00 50.96 186 GLY C CA 1
ATOM 8225 C C . GLY C 1 165 ? -105.206 -50.472 -77.860 1.00 51.05 186 GLY C C 1
ATOM 8226 O O . GLY C 1 165 ? -104.373 -50.780 -77.008 1.00 46.62 186 GLY C O 1
ATOM 8227 N N . GLY C 1 166 ? -105.698 -49.246 -77.961 1.00 54.55 187 GLY C N 1
ATOM 8228 C CA . GLY C 1 166 ? -105.228 -48.194 -77.086 1.00 48.46 187 GLY C CA 1
ATOM 8229 C C . GLY C 1 166 ? -104.049 -47.471 -77.698 1.00 43.88 187 GLY C C 1
ATOM 8230 O O . GLY C 1 166 ? -103.616 -47.785 -78.808 1.00 46.64 187 GLY C O 1
ATOM 8231 N N . SER C 1 167 ? -103.517 -46.515 -76.956 1.00 42.02 188 SER C N 1
ATOM 8232 C CA . SER C 1 167 ? -102.458 -45.646 -77.445 1.00 48.81 188 SER C CA 1
ATOM 8233 C C . SER C 1 167 ? -101.069 -46.133 -77.013 1.00 44.68 188 SER C C 1
ATOM 8234 O O . SER C 1 167 ? -100.920 -46.723 -75.946 1.00 43.13 188 SER C O 1
ATOM 8237 N N . VAL C 1 168 ? -100.057 -45.897 -77.845 1.00 44.40 189 VAL C N 1
ATOM 8238 C CA . VAL C 1 168 ? -98.694 -46.263 -77.474 1.00 39.13 189 VAL C CA 1
ATOM 8239 C C . VAL C 1 168 ? -97.957 -45.022 -76.975 1.00 36.07 189 VAL C C 1
ATOM 8240 O O . VAL C 1 168 ? -97.663 -44.109 -77.739 1.00 39.99 189 VAL C O 1
ATOM 8244 N N . LYS C 1 169 ? -97.634 -45.017 -75.688 1.00 37.73 190 LYS C N 1
ATOM 8245 C CA . LYS C 1 169 ? -97.082 -43.848 -75.026 1.00 35.77 190 LYS C CA 1
ATOM 8246 C C . LYS C 1 169 ? -95.655 -44.110 -74.591 1.00 36.72 190 LYS C C 1
ATOM 8247 O O . LYS C 1 169 ? -95.379 -45.150 -74.001 1.00 35.99 190 LYS C O 1
ATOM 8253 N N . GLY C 1 170 ? -94.761 -43.153 -74.851 1.00 37.70 191 GLY C N 1
ATOM 8254 C CA . GLY C 1 170 ? -93.370 -43.252 -74.434 1.00 32.75 191 GLY C CA 1
ATOM 8255 C C . GLY C 1 170 ? -92.445 -43.744 -75.536 1.00 35.34 191 GLY C C 1
ATOM 8256 O O . GLY C 1 170 ? -91.251 -44.013 -75.324 1.00 32.22 191 GLY C O 1
ATOM 8257 N N . ASP C 1 171 ? -93.004 -43.843 -76.731 1.00 34.30 192 ASP C N 1
ATOM 8258 C CA . ASP C 1 171 ? -92.283 -44.368 -77.873 1.00 31.27 192 ASP C CA 1
ATOM 8259 C C . ASP C 1 171 ? -91.476 -43.306 -78.619 1.00 35.85 192 ASP C C 1
ATOM 8260 O O . ASP C 1 171 ? -92.031 -42.478 -79.330 1.00 35.85 192 ASP C O 1
ATOM 8265 N N . LEU C 1 172 ? -90.153 -43.367 -78.490 1.00 41.84 193 LEU C N 1
ATOM 8266 C CA . LEU C 1 172 ? -89.271 -42.412 -79.159 1.00 38.01 193 LEU C CA 1
ATOM 8267 C C . LEU C 1 172 ? -88.956 -42.821 -80.598 1.00 29.44 193 LEU C C 1
ATOM 8268 O O . LEU C 1 172 ? -88.522 -42.010 -81.400 1.00 34.60 193 LEU C O 1
ATOM 8273 N N . PHE C 1 173 ? -89.174 -44.084 -80.918 1.00 31.74 194 PHE C N 1
ATOM 8274 C CA . PHE C 1 173 ? -88.900 -44.569 -82.262 1.00 33.43 194 PHE C CA 1
ATOM 8275 C C . PHE C 1 173 ? -89.900 -43.998 -83.266 1.00 29.14 194 PHE C C 1
ATOM 8276 O O . PHE C 1 173 ? -89.529 -43.584 -84.369 1.00 27.83 194 PHE C O 1
ATOM 8284 N N . TYR C 1 174 ? -91.176 -44.006 -82.891 1.00 27.25 195 TYR C N 1
ATOM 8285 C CA . TYR C 1 174 ? -92.243 -43.757 -83.860 1.00 32.29 195 TYR C CA 1
ATOM 8286 C C . TYR C 1 174 ? -93.424 -42.944 -83.311 1.00 32.49 195 TYR C C 1
ATOM 8287 O O . TYR C 1 174 ? -94.423 -42.739 -84.006 1.00 37.22 195 TYR C O 1
ATOM 8296 N N . ASN C 1 175 ? -93.303 -42.480 -82.073 1.00 36.59 196 ASN C N 1
ATOM 8297 C CA . ASN C 1 175 ? -94.357 -41.705 -81.424 1.00 34.71 196 ASN C CA 1
ATOM 8298 C C . ASN C 1 175 ? -95.717 -42.398 -81.432 1.00 39.62 196 ASN C C 1
ATOM 8299 O O . ASN C 1 175 ? -96.741 -41.757 -81.684 1.00 38.31 196 ASN C O 1
ATOM 8304 N N . GLY C 1 176 ? -95.716 -43.707 -81.174 1.00 40.52 197 GLY C N 1
ATOM 8305 C CA . GLY C 1 176 ? -96.940 -44.464 -80.966 1.00 37.83 197 GLY C CA 1
ATOM 8306 C C . GLY C 1 176 ? -97.696 -44.825 -82.235 1.00 39.78 197 GLY C C 1
ATOM 8307 O O . GLY C 1 176 ? -98.812 -45.344 -82.196 1.00 37.53 197 GLY C O 1
ATOM 8308 N N . ASP C 1 177 ? -97.097 -44.522 -83.374 1.00 36.74 198 ASP C N 1
ATOM 8309 C CA . ASP C 1 177 ? -97.664 -44.923 -84.643 1.00 35.38 198 ASP C CA 1
ATOM 8310 C C . ASP C 1 177 ? -97.591 -46.454 -84.751 1.00 37.00 198 ASP C C 1
ATOM 8311 O O . ASP C 1 177 ? -96.509 -47.012 -84.961 1.00 34.47 198 ASP C O 1
ATOM 8316 N N . ILE C 1 178 ? -98.726 -47.143 -84.629 1.00 32.07 199 ILE C N 1
ATOM 8317 C CA . ILE C 1 178 ? -98.689 -48.613 -84.662 1.00 37.00 199 ILE C CA 1
ATOM 8318 C C . ILE C 1 178 ? -98.398 -49.207 -86.053 1.00 36.80 199 ILE C C 1
ATOM 8319 O O . ILE C 1 178 ? -97.896 -50.329 -86.165 1.00 43.27 199 ILE C O 1
ATOM 8324 N N . SER C 1 179 ? -98.689 -48.445 -87.103 1.00 38.11 200 SER C N 1
ATOM 8325 C CA . SER C 1 179 ? -98.444 -48.885 -88.470 1.00 33.10 200 SER C CA 1
ATOM 8326 C C . SER C 1 179 ? -96.959 -49.095 -88.709 1.00 38.12 200 SER C C 1
ATOM 8327 O O . SER C 1 179 ? -96.552 -49.959 -89.491 1.00 40.79 200 SER C O 1
ATOM 8330 N N . LYS C 1 180 ? -96.146 -48.275 -88.058 1.00 32.48 201 LYS C N 1
ATOM 8331 C CA . LYS C 1 180 ? -94.701 -48.407 -88.186 1.00 38.79 201 LYS C CA 1
ATOM 8332 C C . LYS C 1 180 ? -94.206 -49.588 -87.355 1.00 33.79 201 LYS C C 1
ATOM 8333 O O . LYS C 1 180 ? -93.313 -50.320 -87.777 1.00 37.51 201 LYS C O 1
ATOM 8339 N N . TRP C 1 181 ? -94.831 -49.803 -86.204 1.00 30.65 202 TRP C N 1
ATOM 8340 C CA . TRP C 1 181 ? -94.460 -50.911 -85.351 1.00 32.90 202 TRP C CA 1
ATOM 8341 C C . TRP C 1 181 ? -94.737 -52.245 -86.032 1.00 34.92 202 TRP C C 1
ATOM 8342 O O . TRP C 1 181 ? -93.937 -53.184 -85.893 1.00 26.35 202 TRP C O 1
ATOM 8353 N N . LYS C 1 182 ? -95.814 -52.320 -86.819 1.00 36.97 203 LYS C N 1
ATOM 8354 C CA . LYS C 1 182 ? -96.067 -53.548 -87.591 1.00 38.32 203 LYS C CA 1
ATOM 8355 C C . LYS C 1 182 ? -94.879 -53.867 -88.517 1.00 33.26 203 LYS C C 1
ATOM 8356 O O . LYS C 1 182 ? -94.318 -54.982 -88.466 1.00 34.01 203 LYS C O 1
ATOM 8362 N N . LYS C 1 183 ? -94.480 -52.886 -89.328 1.00 31.67 204 LYS C N 1
ATOM 8363 C CA . LYS C 1 183 ? -93.384 -53.064 -90.290 1.00 33.76 204 LYS C CA 1
ATOM 8364 C C . LYS C 1 183 ? -92.010 -53.276 -89.627 1.00 36.85 204 LYS C C 1
ATOM 8365 O O . LYS C 1 183 ? -91.130 -53.932 -90.206 1.00 35.05 204 LYS C O 1
ATOM 8371 N N . LEU C 1 184 ? -91.812 -52.713 -88.434 1.00 29.16 205 LEU C N 1
ATOM 8372 C CA . LEU C 1 184 ? -90.594 -53.010 -87.669 1.00 35.51 205 LEU C CA 1
ATOM 8373 C C . LEU C 1 184 ? -90.598 -54.478 -87.269 1.00 30.90 205 LEU C C 1
ATOM 8374 O O . LEU C 1 184 ? -89.578 -55.158 -87.353 1.00 29.71 205 LEU C O 1
ATOM 8379 N N . ALA C 1 185 ? -91.765 -54.963 -86.850 1.00 29.29 206 ALA C N 1
ATOM 8380 C CA . ALA C 1 185 ? -91.912 -56.362 -86.477 1.00 27.27 206 ALA C CA 1
ATOM 8381 C C . ALA C 1 185 ? -91.567 -57.279 -87.639 1.00 35.64 206 ALA C C 1
ATOM 8382 O O . ALA C 1 185 ? -90.877 -58.298 -87.465 1.00 37.88 206 ALA C O 1
ATOM 8384 N N . ASN C 1 186 ? -92.043 -56.929 -88.831 1.00 37.15 207 ASN C N 1
ATOM 8385 C CA . ASN C 1 186 ? -91.767 -57.786 -89.987 1.00 37.13 207 ASN C CA 1
ATOM 8386 C C . ASN C 1 186 ? -90.323 -57.706 -90.444 1.00 30.58 207 ASN C C 1
ATOM 8387 O O . ASN C 1 186 ? -89.754 -58.686 -90.928 1.00 27.91 207 ASN C O 1
ATOM 8392 N N . THR C 1 187 ? -89.730 -56.531 -90.303 1.00 27.27 208 THR C N 1
ATOM 8393 C CA . THR C 1 187 ? -88.345 -56.379 -90.718 1.00 32.31 208 THR C CA 1
ATOM 8394 C C . THR C 1 187 ? -87.426 -57.161 -89.770 1.00 28.32 208 THR C C 1
ATOM 8395 O O . THR C 1 187 ? -86.532 -57.884 -90.218 1.00 31.81 208 THR C O 1
ATOM 8399 N N . MET C 1 188 ? -87.677 -57.050 -88.467 1.00 29.55 209 MET C N 1
ATOM 8400 C CA . MET C 1 188 ? -86.967 -57.865 -87.479 1.00 28.95 209 MET C CA 1
ATOM 8401 C C . MET C 1 188 ? -87.138 -59.347 -87.809 1.00 24.91 209 MET C C 1
ATOM 8402 O O . MET C 1 188 ? -86.168 -60.118 -87.828 1.00 16.69 209 MET C O 1
ATOM 8407 N N . ARG C 1 189 ? -88.381 -59.718 -88.121 1.00 32.07 210 ARG C N 1
ATOM 8408 C CA . ARG C 1 189 ? -88.709 -61.101 -88.455 1.00 28.25 210 ARG C CA 1
ATOM 8409 C C . ARG C 1 189 ? -87.867 -61.606 -89.622 1.00 29.33 210 ARG C C 1
ATOM 8410 O O . ARG C 1 189 ? -87.346 -62.732 -89.588 1.00 24.21 210 ARG C O 1
ATOM 8418 N N . LEU C 1 190 ? -87.715 -60.757 -90.637 1.00 25.48 211 LEU C N 1
ATOM 8419 C CA . LEU C 1 190 ? -86.912 -61.091 -91.809 1.00 22.76 211 LEU C CA 1
ATOM 8420 C C . LEU C 1 190 ? -85.416 -61.204 -91.469 1.00 24.55 211 LEU C C 1
ATOM 8421 O O . LEU C 1 190 ? -84.709 -62.073 -91.995 1.00 25.47 211 LEU C O 1
ATOM 8426 N N . ARG C 1 191 ? -84.928 -60.295 -90.622 1.00 22.82 212 ARG C N 1
ATOM 8427 C CA . ARG C 1 191 ? -83.532 -60.340 -90.175 1.00 24.99 212 ARG C CA 1
ATOM 8428 C C . ARG C 1 191 ? -83.239 -61.678 -89.494 1.00 18.24 212 ARG C C 1
ATOM 8429 O O . ARG C 1 191 ? -82.242 -62.325 -89.799 1.00 22.21 212 ARG C O 1
ATOM 8437 N N . LEU C 1 192 ? -84.125 -62.092 -88.583 1.00 18.85 213 LEU C N 1
ATOM 8438 C CA . LEU C 1 192 ? -83.966 -63.374 -87.880 1.00 19.19 213 LEU C CA 1
ATOM 8439 C C . LEU C 1 192 ? -84.121 -64.562 -88.823 1.00 24.63 213 LEU C C 1
ATOM 8440 O O . LEU C 1 192 ? -83.364 -65.534 -88.732 1.00 18.87 213 LEU C O 1
ATOM 8445 N N . ALA C 1 193 ? -85.089 -64.472 -89.739 1.00 21.76 214 ALA C N 1
ATOM 8446 C CA . ALA C 1 193 ? -85.328 -65.543 -90.694 1.00 22.68 214 ALA C CA 1
ATOM 8447 C C . ALA C 1 193 ? -84.081 -65.763 -91.514 1.00 20.56 214 ALA C C 1
ATOM 8448 O O . ALA C 1 193 ? -83.644 -66.899 -91.683 1.00 21.63 214 ALA C O 1
ATOM 8450 N N . MET C 1 194 ? -83.479 -64.682 -91.997 1.00 21.88 215 MET C N 1
ATOM 8451 C CA . MET C 1 194 ? -82.249 -64.828 -92.768 1.00 24.91 215 MET C CA 1
ATOM 8452 C C . MET C 1 194 ? -81.116 -65.356 -91.914 1.00 25.17 215 MET C C 1
ATOM 8453 O O . MET C 1 194 ? -80.264 -66.124 -92.406 1.00 23.89 215 MET C O 1
ATOM 8458 N N . ARG C 1 195 ? -81.108 -64.983 -90.633 1.00 19.34 216 ARG C N 1
ATOM 8459 C CA . ARG C 1 195 ? -79.972 -65.378 -89.805 1.00 25.40 216 ARG C CA 1
ATOM 8460 C C . ARG C 1 195 ? -79.910 -66.903 -89.575 1.00 15.84 216 ARG C C 1
ATOM 8461 O O . ARG C 1 195 ? -78.823 -67.447 -89.402 1.00 22.31 216 ARG C O 1
ATOM 8469 N N . ILE C 1 196 ? -81.048 -67.598 -89.594 1.00 20.19 217 ILE C N 1
ATOM 8470 C CA . ILE C 1 196 ? -81.013 -69.060 -89.446 1.00 20.96 217 ILE C CA 1
ATOM 8471 C C . ILE C 1 196 ? -81.061 -69.794 -90.786 1.00 21.08 217 ILE C C 1
ATOM 8472 O O . ILE C 1 196 ? -81.426 -70.973 -90.848 1.00 27.44 217 ILE C O 1
ATOM 8477 N N . SER C 1 197 ? -80.639 -69.120 -91.848 1.00 21.40 218 SER C N 1
ATOM 8478 C CA . SER C 1 197 ? -80.730 -69.679 -93.188 1.00 25.94 218 SER C CA 1
ATOM 8479 C C . SER C 1 197 ? -79.827 -70.889 -93.360 1.00 28.11 218 SER C C 1
ATOM 8480 O O . SER C 1 197 ? -80.170 -71.809 -94.101 1.00 27.61 218 SER C O 1
ATOM 8483 N N . GLU C 1 198 ? -78.676 -70.893 -92.681 1.00 29.05 219 GLU C N 1
ATOM 8484 C CA . GLU C 1 198 ? -77.726 -71.985 -92.847 1.00 27.36 219 GLU C CA 1
ATOM 8485 C C . GLU C 1 198 ? -78.083 -73.189 -91.980 1.00 27.09 219 GLU C C 1
ATOM 8486 O O . GLU C 1 198 ? -77.950 -74.325 -92.421 1.00 29.82 219 GLU C O 1
ATOM 8492 N N . VAL C 1 199 ? -78.585 -72.953 -90.776 1.00 24.06 220 VAL C N 1
ATOM 8493 C CA . VAL C 1 199 ? -78.791 -74.047 -89.832 1.00 22.50 220 VAL C CA 1
ATOM 8494 C C . VAL C 1 199 ? -80.178 -74.660 -89.977 1.00 24.55 220 VAL C C 1
ATOM 8495 O O . VAL C 1 199 ? -80.350 -75.859 -89.752 1.00 27.32 220 VAL C O 1
ATOM 8499 N N . SER C 1 200 ? -81.165 -73.835 -90.337 1.00 26.03 221 SER C N 1
ATOM 8500 C CA . SER C 1 200 ? -82.549 -74.291 -90.477 1.00 26.67 221 SER C CA 1
ATOM 8501 C C . SER C 1 200 ? -83.206 -73.709 -91.721 1.00 27.85 221 SER C C 1
ATOM 8502 O O . SER C 1 200 ? -84.106 -72.875 -91.598 1.00 26.50 221 SER C O 1
ATOM 8505 N N . PRO C 1 201 ? -82.767 -74.145 -92.917 1.00 27.15 222 PRO C N 1
ATOM 8506 C CA . PRO C 1 201 ? -83.226 -73.583 -94.206 1.00 30.58 222 PRO C CA 1
ATOM 8507 C C . PRO C 1 201 ? -84.756 -73.513 -94.397 1.00 34.13 222 PRO C C 1
ATOM 8508 O O . PRO C 1 201 ? -85.275 -72.477 -94.843 1.00 32.51 222 PRO C O 1
ATOM 8512 N N . ALA C 1 202 ? -85.473 -74.572 -94.035 1.00 33.94 223 ALA C N 1
ATOM 8513 C CA . ALA C 1 202 ? -86.922 -74.584 -94.222 1.00 34.87 223 ALA C CA 1
ATOM 8514 C C . ALA C 1 202 ? -87.611 -73.509 -93.390 1.00 36.19 223 ALA C C 1
ATOM 8515 O O . ALA C 1 202 ? -88.392 -72.693 -93.925 1.00 30.74 223 ALA C O 1
ATOM 8517 N N . GLU C 1 203 ? -87.321 -73.502 -92.086 1.00 37.96 224 GLU C N 1
ATOM 8518 C CA . GLU C 1 203 ? -87.903 -72.508 -91.188 1.00 33.50 224 GLU C CA 1
ATOM 8519 C C . GLU C 1 203 ? -87.535 -71.110 -91.683 1.00 33.15 224 GLU C C 1
ATOM 8520 O O . GLU C 1 203 ? -88.360 -70.198 -91.680 1.00 31.54 224 GLU C O 1
ATOM 8526 N N . ALA C 1 204 ? -86.301 -70.969 -92.156 1.00 31.54 225 ALA C N 1
ATOM 8527 C CA . ALA C 1 204 ? -85.822 -69.696 -92.682 1.00 32.51 225 ALA C CA 1
ATOM 8528 C C . ALA C 1 204 ? -86.726 -69.187 -93.815 1.00 35.14 225 ALA C C 1
ATOM 8529 O O . ALA C 1 204 ? -87.251 -68.075 -93.748 1.00 31.51 225 ALA C O 1
ATOM 8531 N N . GLU C 1 205 ? -86.917 -70.015 -94.840 1.00 41.62 226 GLU C N 1
ATOM 8532 C CA . GLU C 1 205 ? -87.808 -69.669 -95.945 1.00 35.79 226 GLU C CA 1
ATOM 8533 C C . GLU C 1 205 ? -89.205 -69.303 -95.470 1.00 35.31 226 GLU C C 1
ATOM 8534 O O . GLU C 1 205 ? -89.739 -68.236 -95.816 1.00 31.03 226 GLU C O 1
ATOM 8540 N N . LYS C 1 206 ? -89.781 -70.179 -94.659 1.00 35.91 227 LYS C N 1
ATOM 8541 C CA . LYS C 1 206 ? -91.129 -69.970 -94.146 1.00 33.24 227 LYS C CA 1
ATOM 8542 C C . LYS C 1 206 ? -91.268 -68.589 -93.506 1.00 37.87 227 LYS C C 1
ATOM 8543 O O . LYS C 1 206 ? -92.179 -67.817 -93.841 1.00 41.79 227 LYS C O 1
ATOM 8549 N N . GLN C 1 207 ? -90.322 -68.262 -92.628 1.00 41.10 228 GLN C N 1
ATOM 8550 C CA . GLN C 1 207 ? -90.383 -67.025 -91.857 1.00 37.31 228 GLN C CA 1
ATOM 8551 C C . GLN C 1 207 ? -90.072 -65.782 -92.695 1.00 34.37 228 GLN C C 1
ATOM 8552 O O . GLN C 1 207 ? -90.647 -64.719 -92.465 1.00 32.03 228 GLN C O 1
ATOM 8558 N N . ALA C 1 208 ? -89.166 -65.918 -93.657 1.00 30.84 229 ALA C N 1
ATOM 8559 C CA . ALA C 1 208 ? -88.882 -64.845 -94.603 1.00 33.04 229 ALA C CA 1
ATOM 8560 C C . ALA C 1 208 ? -90.124 -64.485 -95.402 1.00 38.64 229 ALA C C 1
ATOM 8561 O O . ALA C 1 208 ? -90.551 -63.344 -95.384 1.00 28.18 229 ALA C O 1
ATOM 8563 N N . LYS C 1 209 ? -90.674 -65.475 -96.115 1.00 44.11 230 LYS C N 1
ATOM 8564 C CA . LYS C 1 209 ? -91.942 -65.326 -96.840 1.00 42.65 230 LYS C CA 1
ATOM 8565 C C . LYS C 1 209 ? -92.993 -64.647 -95.970 1.00 41.16 230 LYS C C 1
ATOM 8566 O O . LYS C 1 209 ? -93.608 -63.665 -96.400 1.00 44.03 230 LYS C O 1
ATOM 8572 N N . ALA C 1 210 ? -93.194 -65.167 -94.757 1.00 36.13 231 ALA C N 1
ATOM 8573 C CA . ALA C 1 210 ? -94.158 -64.578 -93.816 1.00 32.89 231 ALA C CA 1
ATOM 8574 C C . ALA C 1 210 ? -93.877 -63.093 -93.575 1.00 42.62 231 ALA C C 1
ATOM 8575 O O . ALA C 1 210 ? -94.803 -62.260 -93.560 1.00 43.37 231 ALA C O 1
ATOM 8577 N N . ALA C 1 211 ? -92.595 -62.770 -93.394 1.00 40.27 232 ALA C N 1
ATOM 8578 C CA . ALA C 1 211 ? -92.176 -61.395 -93.150 1.00 37.61 232 ALA C CA 1
ATOM 8579 C C . ALA C 1 211 ? -92.481 -60.516 -94.351 1.00 39.92 232 ALA C C 1
ATOM 8580 O O . ALA C 1 211 ? -93.058 -59.445 -94.222 1.00 35.22 232 ALA C O 1
ATOM 8582 N N . PHE C 1 212 ? -92.076 -60.983 -95.519 1.00 39.04 233 PHE C N 1
ATOM 8583 C CA . PHE C 1 212 ? -92.264 -60.249 -96.753 1.00 41.38 233 PHE C CA 1
ATOM 8584 C C . PHE C 1 212 ? -93.736 -59.941 -97.002 1.00 45.42 233 PHE C C 1
ATOM 8585 O O . PHE C 1 212 ? -94.082 -58.835 -97.411 1.00 47.95 233 PHE C O 1
ATOM 8593 N N . GLN C 1 213 ? -94.608 -60.910 -96.760 1.00 43.46 234 GLN C N 1
ATOM 8594 C CA . GLN C 1 213 ? -96.010 -60.695 -97.095 1.00 46.41 234 GLN C CA 1
ATOM 8595 C C . GLN C 1 213 ? -96.778 -59.919 -96.024 1.00 46.86 234 GLN C C 1
ATOM 8596 O O . GLN C 1 213 ? -97.725 -59.195 -96.346 1.00 46.26 234 GLN C O 1
ATOM 8602 N N . ASN C 1 214 ? -96.395 -60.055 -94.759 1.00 37.88 235 ASN C N 1
ATOM 8603 C CA . ASN C 1 214 ? -97.024 -59.216 -93.743 1.00 36.76 235 ASN C CA 1
ATOM 8604 C C . ASN C 1 214 ? -96.657 -57.736 -93.928 1.00 39.58 235 ASN C C 1
ATOM 8605 O O . ASN C 1 214 ? -97.392 -56.847 -93.491 1.00 35.73 235 ASN C O 1
ATOM 8610 N N . GLY C 1 215 ? -95.517 -57.475 -94.560 1.00 37.37 236 GLY C N 1
ATOM 8611 C CA . GLY C 1 215 ? -95.141 -56.115 -94.910 1.00 37.96 236 GLY C CA 1
ATOM 8612 C C . GLY C 1 215 ? -94.014 -55.509 -94.090 1.00 40.70 236 GLY C C 1
ATOM 8613 O O . GLY C 1 215 ? -94.218 -55.137 -92.933 1.00 33.98 236 GLY C O 1
ATOM 8614 N N . VAL C 1 216 ? -92.835 -55.376 -94.699 1.00 39.32 237 VAL C N 1
ATOM 8615 C CA . VAL C 1 216 ? -91.687 -54.784 -94.016 1.00 39.28 237 VAL C CA 1
ATOM 8616 C C . VAL C 1 216 ? -91.615 -53.281 -94.228 1.00 44.17 237 VAL C C 1
ATOM 8617 O O . VAL C 1 216 ? -92.587 -52.649 -94.654 1.00 45.32 237 VAL C O 1
ATOM 8621 N N . PHE C 1 217 ? -90.459 -52.714 -93.893 1.00 39.43 238 PHE C N 1
ATOM 8622 C CA . PHE C 1 217 ? -90.191 -51.315 -94.150 1.00 40.75 238 PHE C CA 1
ATOM 8623 C C . PHE C 1 217 ? -90.447 -51.021 -95.631 1.00 45.33 238 PHE C C 1
ATOM 8624 O O . PHE C 1 217 ? -90.103 -51.831 -96.503 1.00 40.96 238 PHE C O 1
ATOM 8632 N N . GLU C 1 218 ? -91.038 -49.858 -95.908 1.00 39.44 239 GLU C N 1
ATOM 8633 C CA . GLU C 1 218 ? -91.390 -49.493 -97.279 1.00 50.40 239 GLU C CA 1
ATOM 8634 C C . GLU C 1 218 ? -90.542 -48.345 -97.838 1.00 45.70 239 GLU C C 1
ATOM 8635 O O . GLU C 1 218 ? -90.465 -48.158 -99.055 1.00 49.11 239 GLU C O 1
ATOM 8641 N N . SER C 1 219 ? -89.892 -47.597 -96.951 1.00 44.16 240 SER C N 1
ATOM 8642 C CA . SER C 1 219 ? -88.899 -46.599 -97.362 1.00 46.89 240 SER C CA 1
ATOM 8643 C C . SER C 1 219 ? -88.019 -46.200 -96.171 1.00 44.46 240 SER C C 1
ATOM 8644 O O . SER C 1 219 ? -88.279 -46.617 -95.035 1.00 36.70 240 SER C O 1
ATOM 8647 N N . ASN C 1 220 ? -87.014 -45.358 -96.417 1.00 40.19 241 ASN C N 1
ATOM 8648 C CA . ASN C 1 220 ? -86.149 -44.892 -95.339 1.00 32.58 241 ASN C CA 1
ATOM 8649 C C . ASN C 1 220 ? -86.920 -44.209 -94.221 1.00 37.89 241 ASN C C 1
ATOM 8650 O O . ASN C 1 220 ? -86.442 -44.139 -93.079 1.00 38.26 241 ASN C O 1
ATOM 8655 N N . ASP C 1 221 ? -88.128 -43.746 -94.537 1.00 40.63 242 ASP C N 1
ATOM 8656 C CA . ASP C 1 221 ? -88.982 -43.084 -93.566 1.00 35.37 242 ASP C CA 1
ATOM 8657 C C . ASP C 1 221 ? -89.385 -44.001 -92.422 1.00 40.42 242 ASP C C 1
ATOM 8658 O O . ASP C 1 221 ? -89.651 -43.550 -91.309 1.00 33.45 242 ASP C O 1
ATOM 8663 N N . ASP C 1 222 ? -89.391 -45.297 -92.691 1.00 34.97 243 ASP C N 1
ATOM 8664 C CA . ASP C 1 222 ? -89.809 -46.269 -91.704 1.00 30.30 243 ASP C CA 1
ATOM 8665 C C . ASP C 1 222 ? -88.659 -46.756 -90.818 1.00 37.31 243 ASP C C 1
ATOM 8666 O O . ASP C 1 222 ? -88.913 -47.438 -89.827 1.00 36.52 243 ASP C O 1
ATOM 8671 N N . ASN C 1 223 ? -87.416 -46.389 -91.153 1.00 31.63 244 ASN C N 1
ATOM 8672 C CA . ASN C 1 223 ? -86.238 -46.759 -90.351 1.00 34.26 244 ASN C CA 1
ATOM 8673 C C . ASN C 1 223 ? -86.433 -46.618 -88.851 1.00 30.23 244 ASN C C 1
ATOM 8674 O O . ASN C 1 223 ? -87.051 -45.675 -88.389 1.00 31.16 244 ASN C O 1
ATOM 8679 N N . CYS C 1 224 ? -85.891 -47.555 -88.087 1.00 32.47 245 CYS C N 1
ATOM 8680 C CA . CYS C 1 224 ? -85.943 -47.443 -86.636 1.00 25.44 245 CYS C CA 1
ATOM 8681 C C . CYS C 1 224 ? -84.759 -46.624 -86.116 1.00 27.90 245 CYS C C 1
ATOM 8682 O O . CYS C 1 224 ? -83.609 -47.075 -86.130 1.00 24.47 245 CYS C O 1
ATOM 8685 N N . LEU C 1 225 ? -85.065 -45.416 -85.659 1.00 34.76 246 LEU C N 1
ATOM 8686 C CA . LEU C 1 225 ? -84.055 -44.465 -85.227 1.00 27.33 246 LEU C CA 1
ATOM 8687 C C . LEU C 1 225 ? -84.284 -44.003 -83.823 1.00 25.86 246 LEU C C 1
ATOM 8688 O O . LEU C 1 225 ? -85.426 -43.895 -83.375 1.00 31.50 246 LEU C O 1
ATOM 8693 N N . MET C 1 226 ? -83.183 -43.751 -83.122 1.00 34.50 247 MET C N 1
ATOM 8694 C CA . MET C 1 226 ? -83.209 -42.904 -81.943 1.00 32.63 247 MET C CA 1
ATOM 8695 C C . MET C 1 226 ? -82.489 -41.599 -82.239 1.00 30.51 247 MET C C 1
ATOM 8696 O O . MET C 1 226 ? -81.291 -41.593 -82.552 1.00 30.47 247 MET C O 1
ATOM 8701 N N . HIS C 1 227 ? -83.215 -40.494 -82.140 1.00 30.03 248 HIS C N 1
ATOM 8702 C CA . HIS C 1 227 ? -82.596 -39.191 -82.247 1.00 31.37 248 HIS C CA 1
ATOM 8703 C C . HIS C 1 227 ? -82.138 -38.828 -80.851 1.00 31.96 248 HIS C C 1
ATOM 8704 O O . HIS C 1 227 ? -82.939 -38.893 -79.915 1.00 31.73 248 HIS C O 1
ATOM 8711 N N . HIS C 1 228 ? -80.857 -38.505 -80.691 1.00 22.05 249 HIS C N 1
ATOM 8712 C CA . HIS C 1 228 ? -80.347 -38.187 -79.358 1.00 30.36 249 HIS C CA 1
ATOM 8713 C C . HIS C 1 228 ? -80.351 -36.665 -79.214 1.00 30.00 249 HIS C C 1
ATOM 8714 O O . HIS C 1 228 ? -79.622 -35.963 -79.910 1.00 31.78 249 HIS C O 1
ATOM 8721 N N . LEU C 1 229 ? -81.181 -36.150 -78.317 1.00 33.44 250 LEU C N 1
ATOM 8722 C CA . LEU C 1 229 ? -81.334 -34.709 -78.258 1.00 38.32 250 LEU C CA 1
ATOM 8723 C C . LEU C 1 229 ? -81.231 -34.198 -76.824 1.00 39.39 250 LEU C C 1
ATOM 8724 O O . LEU C 1 229 ? -80.510 -33.237 -76.536 1.00 47.15 250 LEU C O 1
ATOM 8729 N N . ARG C 1 243 ? -78.757 -40.709 -72.607 1.00 39.25 264 ARG C N 1
ATOM 8730 C CA . ARG C 1 243 ? -79.379 -39.707 -73.471 1.00 41.02 264 ARG C CA 1
ATOM 8731 C C . ARG C 1 243 ? -78.473 -39.267 -74.619 1.00 43.00 264 ARG C C 1
ATOM 8732 O O . ARG C 1 243 ? -78.969 -38.828 -75.664 1.00 43.54 264 ARG C O 1
ATOM 8740 N N . GLY C 1 244 ? -77.155 -39.386 -74.450 1.00 32.87 265 GLY C N 1
ATOM 8741 C CA . GLY C 1 244 ? -76.256 -39.175 -75.579 1.00 30.37 265 GLY C CA 1
ATOM 8742 C C . GLY C 1 244 ? -76.046 -40.475 -76.353 1.00 26.94 265 GLY C C 1
ATOM 8743 O O . GLY C 1 244 ? -76.232 -41.557 -75.808 1.00 26.00 265 GLY C O 1
ATOM 8744 N N . ASN C 1 245 ? -75.704 -40.373 -77.634 1.00 25.05 266 ASN C N 1
ATOM 8745 C CA . ASN C 1 245 ? -75.386 -41.552 -78.435 1.00 24.64 266 ASN C CA 1
ATOM 8746 C C . ASN C 1 245 ? -74.235 -42.327 -77.787 1.00 17.00 266 ASN C C 1
ATOM 8747 O O . ASN C 1 245 ? -73.134 -41.810 -77.666 1.00 20.51 266 ASN C O 1
ATOM 8752 N N . GLY C 1 246 ? -74.488 -43.565 -77.371 1.00 18.25 267 GLY C N 1
ATOM 8753 C CA . GLY C 1 246 ? -73.469 -44.371 -76.709 1.00 17.78 267 GLY C CA 1
ATOM 8754 C C . GLY C 1 246 ? -72.265 -44.680 -77.578 1.00 16.86 267 GLY C C 1
ATOM 8755 O O . GLY C 1 246 ? -71.102 -44.708 -77.116 1.00 13.99 267 GLY C O 1
ATOM 8756 N N . LEU C 1 247 ? -72.539 -44.898 -78.858 1.00 16.01 268 LEU C N 1
ATOM 8757 C CA . LEU C 1 247 ? -71.473 -45.200 -79.805 1.00 19.07 268 LEU C CA 1
ATOM 8758 C C . LEU C 1 247 ? -70.528 -43.997 -79.934 1.00 18.29 268 LEU C C 1
ATOM 8759 O O . LEU C 1 247 ? -69.294 -44.153 -79.962 1.00 21.29 268 LEU C O 1
ATOM 8764 N N . SER C 1 248 ? -71.100 -42.803 -79.990 1.00 13.17 269 SER C N 1
ATOM 8765 C CA . SER C 1 248 ? -70.280 -41.602 -80.052 1.00 17.23 269 SER C CA 1
ATOM 8766 C C . SER C 1 248 ? -69.504 -41.460 -78.772 1.00 16.89 269 SER C C 1
ATOM 8767 O O . SER C 1 248 ? -68.352 -41.046 -78.777 1.00 17.31 269 SER C O 1
ATOM 8770 N N . TYR C 1 249 ? -70.132 -41.827 -77.668 1.00 14.83 270 TYR C N 1
ATOM 8771 C CA . TYR C 1 249 ? -69.406 -41.859 -76.417 1.00 18.55 270 TYR C CA 1
ATOM 8772 C C . TYR C 1 249 ? -68.111 -42.679 -76.582 1.00 21.79 270 TYR C C 1
ATOM 8773 O O . TYR C 1 249 ? -67.030 -42.232 -76.170 1.00 17.78 270 TYR C O 1
ATOM 8782 N N . GLY C 1 250 ? -68.213 -43.852 -77.220 1.00 16.36 271 GLY C N 1
ATOM 8783 C CA . GLY C 1 250 ? -67.015 -44.648 -77.457 1.00 14.22 271 GLY C CA 1
ATOM 8784 C C . GLY C 1 250 ? -65.997 -43.924 -78.338 1.00 16.70 271 GLY C C 1
ATOM 8785 O O . GLY C 1 250 ? -64.825 -43.839 -78.012 1.00 17.51 271 GLY C O 1
ATOM 8786 N N . PHE C 1 251 ? -66.463 -43.386 -79.457 1.00 15.25 272 PHE C N 1
ATOM 8787 C CA . PHE C 1 251 ? -65.634 -42.589 -80.349 1.00 16.62 272 PHE C CA 1
ATOM 8788 C C . PHE C 1 251 ? -64.868 -41.466 -79.626 1.00 17.44 272 PHE C C 1
ATOM 8789 O O . PHE C 1 251 ? -63.717 -41.165 -79.955 1.00 16.16 272 PHE C O 1
ATOM 8797 N N . ILE C 1 252 ? -65.513 -40.850 -78.641 1.00 18.47 273 ILE C N 1
ATOM 8798 C CA . ILE C 1 252 ? -64.914 -39.726 -77.910 1.00 20.31 273 ILE C CA 1
ATOM 8799 C C . ILE C 1 252 ? -63.962 -40.208 -76.805 1.00 20.27 273 ILE C C 1
ATOM 8800 O O . ILE C 1 252 ? -62.941 -39.565 -76.572 1.00 23.45 273 ILE C O 1
ATOM 8805 N N . SER C 1 253 ? -64.241 -41.343 -76.153 1.00 19.17 274 SER C N 1
ATOM 8806 C CA . SER C 1 253 ? -63.288 -41.827 -75.147 1.00 19.52 274 SER C CA 1
ATOM 8807 C C . SER C 1 253 ? -62.050 -42.409 -75.808 1.00 20.49 274 SER C C 1
ATOM 8808 O O . SER C 1 253 ? -61.015 -42.523 -75.183 1.00 20.50 274 SER C O 1
ATOM 8811 N N . ASP C 1 254 ? -62.148 -42.751 -77.082 1.00 19.94 275 ASP C N 1
ATOM 8812 C CA . ASP C 1 254 ? -60.982 -43.167 -77.836 1.00 18.95 275 ASP C CA 1
ATOM 8813 C C . ASP C 1 254 ? -60.208 -41.954 -78.331 1.00 21.74 275 ASP C C 1
ATOM 8814 O O . ASP C 1 254 ? -59.290 -42.090 -79.139 1.00 23.69 275 ASP C O 1
ATOM 8819 N N . GLU C 1 255 ? -60.602 -40.770 -77.858 1.00 25.59 276 GLU C N 1
ATOM 8820 C CA . GLU C 1 255 ? -59.959 -39.497 -78.223 1.00 22.39 276 GLU C CA 1
ATOM 8821 C C . GLU C 1 255 ? -59.875 -39.275 -79.724 1.00 22.43 276 GLU C C 1
ATOM 8822 O O . GLU C 1 255 ? -58.856 -38.800 -80.222 1.00 23.44 276 GLU C O 1
ATOM 8828 N N . HIS C 1 256 ? -60.942 -39.646 -80.431 1.00 19.47 277 HIS C N 1
ATOM 8829 C CA . HIS C 1 256 ? -61.020 -39.497 -81.881 1.00 22.99 277 HIS C CA 1
ATOM 8830 C C . HIS C 1 256 ? -59.854 -40.167 -82.605 1.00 19.88 277 HIS C C 1
ATOM 8831 O O . HIS C 1 256 ? -59.406 -39.709 -83.644 1.00 26.54 277 HIS C O 1
ATOM 8838 N N . GLY C 1 257 ? -59.390 -41.280 -82.049 1.00 24.00 278 GLY C N 1
ATOM 8839 C CA . GLY C 1 257 ? -58.310 -42.052 -82.632 1.00 19.96 278 GLY C CA 1
ATOM 8840 C C . GLY C 1 257 ? -58.776 -43.203 -83.521 1.00 20.99 278 GLY C C 1
ATOM 8841 O O . GLY C 1 257 ? -57.948 -43.994 -83.998 1.00 17.73 278 GLY C O 1
ATOM 8842 N N . ASP C 1 258 ? -60.091 -43.332 -83.712 1.00 17.10 279 ASP C N 1
ATOM 8843 C CA . ASP C 1 258 ? -60.622 -44.385 -84.575 1.00 16.86 279 ASP C CA 1
ATOM 8844 C C . ASP C 1 258 ? -60.718 -43.941 -86.028 1.00 21.76 279 ASP C C 1
ATOM 8845 O O . ASP C 1 258 ? -61.165 -42.829 -86.323 1.00 20.24 279 ASP C O 1
ATOM 8850 N N . HIS C 1 259 ? -60.319 -44.831 -86.931 1.00 19.94 280 HIS C N 1
ATOM 8851 C CA . HIS C 1 259 ? -60.488 -44.619 -88.367 1.00 16.99 280 HIS C CA 1
ATOM 8852 C C . HIS C 1 259 ? -61.304 -45.752 -88.965 1.00 25.69 280 HIS C C 1
ATOM 8853 O O . HIS C 1 259 ? -61.420 -46.833 -88.381 1.00 24.02 280 HIS C O 1
ATOM 8860 N N . PHE C 1 260 ? -61.848 -45.533 -90.149 1.00 20.76 281 PHE C N 1
ATOM 8861 C CA . PHE C 1 260 ? -62.425 -46.656 -90.859 1.00 20.92 281 PHE C CA 1
ATOM 8862 C C . PHE C 1 260 ? -61.248 -47.489 -91.330 1.00 22.30 281 PHE C C 1
ATOM 8863 O O . PHE C 1 260 ? -60.167 -46.959 -91.567 1.00 24.86 281 PHE C O 1
ATOM 8871 N N . SER C 1 261 ? -61.452 -48.790 -91.458 1.00 18.35 282 SER C N 1
ATOM 8872 C CA . SER C 1 261 ? -60.385 -49.698 -91.845 1.00 24.10 282 SER C CA 1
ATOM 8873 C C . SER C 1 261 ? -60.011 -49.572 -93.325 1.00 22.83 282 SER C C 1
ATOM 8874 O O . SER C 1 261 ? -60.811 -49.115 -94.132 1.00 22.76 282 SER C O 1
ATOM 8877 N N . SER C 1 262 ? -58.801 -49.991 -93.679 1.00 24.92 283 SER C N 1
ATOM 8878 C CA . SER C 1 262 ? -58.386 -50.005 -95.084 1.00 27.18 283 SER C CA 1
ATOM 8879 C C . SER C 1 262 ? -59.328 -50.833 -95.981 1.00 30.12 283 SER C C 1
ATOM 8880 O O . SER C 1 262 ? -59.598 -50.443 -97.122 1.00 27.61 283 SER C O 1
ATOM 8883 N N . LEU C 1 263 ? -59.888 -51.922 -95.453 1.00 31.06 284 LEU C N 1
ATOM 8884 C CA . LEU C 1 263 ? -60.811 -52.759 -96.230 1.00 26.01 284 LEU C CA 1
ATOM 8885 C C . LEU C 1 263 ? -62.033 -51.983 -96.745 1.00 30.82 284 LEU C C 1
ATOM 8886 O O . LEU C 1 263 ? -62.350 -52.013 -97.947 1.00 27.07 284 LEU C O 1
ATOM 8891 N N . LEU C 1 264 ? -62.697 -51.275 -95.832 1.00 29.76 285 LEU C N 1
ATOM 8892 C CA . LEU C 1 264 ? -63.891 -50.500 -96.150 1.00 27.70 285 LEU C CA 1
ATOM 8893 C C . LEU C 1 264 ? -63.586 -49.335 -97.072 1.00 29.01 285 LEU C C 1
ATOM 8894 O O . LEU C 1 264 ? -64.324 -49.085 -98.028 1.00 32.81 285 LEU C O 1
ATOM 8899 N N . ILE C 1 265 ? -62.541 -48.584 -96.752 1.00 25.04 286 ILE C N 1
ATOM 8900 C CA . ILE C 1 265 ? -62.240 -47.407 -97.544 1.00 34.35 286 ILE C CA 1
ATOM 8901 C C . ILE C 1 265 ? -61.913 -47.831 -98.968 1.00 38.50 286 ILE C C 1
ATOM 8902 O O . ILE C 1 265 ? -62.549 -47.363 -99.913 1.00 30.07 286 ILE C O 1
ATOM 8907 N N . ASP C 1 266 ? -60.978 -48.772 -99.105 1.00 34.52 287 ASP C N 1
ATOM 8908 C CA . ASP C 1 266 ? -60.638 -49.304 -100.414 1.00 32.95 287 ASP C CA 1
ATOM 8909 C C . ASP C 1 266 ? -61.875 -49.782 -101.154 1.00 38.18 287 ASP C C 1
ATOM 8910 O O . ASP C 1 266 ? -61.989 -49.553 -102.354 1.00 42.43 287 ASP C O 1
ATOM 8915 N N . TYR C 1 267 ? -62.818 -50.418 -100.463 1.00 37.34 288 TYR C N 1
ATOM 8916 C CA . TYR C 1 267 ? -64.010 -50.849 -101.183 1.00 35.49 288 TYR C CA 1
ATOM 8917 C C . TYR C 1 267 ? -64.838 -49.657 -101.680 1.00 41.37 288 TYR C C 1
ATOM 8918 O O . TYR C 1 267 ? -65.290 -49.654 -102.827 1.00 42.02 288 TYR C O 1
ATOM 8927 N N . LEU C 1 268 ? -65.036 -48.649 -100.831 1.00 38.05 289 LEU C N 1
ATOM 8928 C CA . LEU C 1 268 ? -65.870 -47.506 -101.211 1.00 38.29 289 LEU C CA 1
ATOM 8929 C C . LEU C 1 268 ? -65.243 -46.679 -102.338 1.00 41.39 289 LEU C C 1
ATOM 8930 O O . LEU C 1 268 ? -65.940 -46.185 -103.228 1.00 42.12 289 LEU C O 1
ATOM 8935 N N . ARG C 1 269 ? -63.922 -46.542 -102.278 1.00 42.36 290 ARG C N 1
ATOM 8936 C CA . ARG C 1 269 ? -63.146 -45.788 -103.250 1.00 41.30 290 ARG C CA 1
ATOM 8937 C C . ARG C 1 269 ? -63.000 -46.498 -104.593 1.00 44.59 290 ARG C C 1
ATOM 8938 O O . ARG C 1 269 ? -63.293 -45.920 -105.631 1.00 44.82 290 ARG C O 1
ATOM 8946 N N . ASP C 1 270 ? -62.557 -47.755 -104.563 1.00 45.32 291 ASP C N 1
ATOM 8947 C CA . ASP C 1 270 ? -62.246 -48.492 -105.786 1.00 39.84 291 ASP C CA 1
ATOM 8948 C C . ASP C 1 270 ? -63.488 -48.829 -106.607 1.00 44.36 291 ASP C C 1
ATOM 8949 O O . ASP C 1 270 ? -63.385 -49.112 -107.800 1.00 52.16 291 ASP C O 1
ATOM 8954 N N . ASN C 1 271 ? -64.656 -48.785 -105.974 1.00 47.99 292 ASN C N 1
ATOM 8955 C CA . ASN C 1 271 ? -65.916 -49.078 -106.658 1.00 43.45 292 ASN C CA 1
ATOM 8956 C C . ASN C 1 271 ? -66.758 -47.824 -106.897 1.00 44.76 292 ASN C C 1
ATOM 8957 O O . ASN C 1 271 ? -67.887 -47.905 -107.390 1.00 43.89 292 ASN C O 1
ATOM 8962 N N . GLY C 1 272 ? -66.203 -46.669 -106.543 1.00 41.66 293 GLY C N 1
ATOM 8963 C CA . GLY C 1 272 ? -66.894 -45.405 -106.711 1.00 38.20 293 GLY C CA 1
ATOM 8964 C C . GLY C 1 272 ? -68.217 -45.291 -105.971 1.00 46.28 293 GLY C C 1
ATOM 8965 O O . GLY C 1 272 ? -69.188 -44.731 -106.488 1.00 40.86 293 GLY C O 1
ATOM 8966 N N . ASP C 1 273 ? -68.263 -45.828 -104.757 1.00 46.14 294 ASP C N 1
ATOM 8967 C CA . ASP C 1 273 ? -69.429 -45.667 -103.902 1.00 35.44 294 ASP C CA 1
ATOM 8968 C C . ASP C 1 273 ? -69.511 -44.202 -103.456 1.00 37.40 294 ASP C C 1
ATOM 8969 O O . ASP C 1 273 ? -68.514 -43.632 -103.028 1.00 37.75 294 ASP C O 1
ATOM 8974 N N . PRO C 1 274 ? -70.693 -43.578 -103.593 1.00 35.65 295 PRO C N 1
ATOM 8975 C CA . PRO C 1 274 ? -70.918 -42.183 -103.189 1.00 35.86 295 PRO C CA 1
ATOM 8976 C C . PRO C 1 274 ? -70.807 -41.964 -101.679 1.00 41.45 295 PRO C C 1
ATOM 8977 O O . PRO C 1 274 ? -70.832 -40.816 -101.224 1.00 42.36 295 PRO C O 1
ATOM 8981 N N . ARG C 1 275 ? -70.712 -43.048 -100.915 1.00 40.86 296 ARG C N 1
ATOM 8982 C CA . ARG C 1 275 ? -70.693 -42.945 -99.460 1.00 36.27 296 ARG C CA 1
ATOM 8983 C C . ARG C 1 275 ? -69.302 -42.650 -98.941 1.00 31.05 296 ARG C C 1
ATOM 8984 O O . ARG C 1 275 ? -69.133 -42.367 -97.756 1.00 34.20 296 ARG C O 1
ATOM 8992 N N . LEU C 1 276 ? -68.314 -42.713 -99.828 1.00 33.16 297 LEU C N 1
ATOM 8993 C CA . LEU C 1 276 ? -66.918 -42.516 -99.455 1.00 32.83 297 LEU C CA 1
ATOM 8994 C C . LEU C 1 276 ? -66.672 -41.241 -98.636 1.00 38.30 297 LEU C C 1
ATOM 8995 O O . LEU C 1 276 ? -66.114 -41.303 -97.532 1.00 37.38 297 LEU C O 1
ATOM 9000 N N . LYS C 1 277 ? -67.078 -40.094 -99.185 1.00 41.86 298 LYS C N 1
ATOM 9001 C CA . LYS C 1 277 ? -66.872 -38.796 -98.537 1.00 36.04 298 LYS C CA 1
ATOM 9002 C C . LYS C 1 277 ? -67.988 -38.441 -97.557 1.00 33.83 298 LYS C C 1
ATOM 9003 O O . LYS C 1 277 ? -67.845 -37.513 -96.751 1.00 33.40 298 LYS C O 1
ATOM 9009 N N . MET C 1 278 ? -69.110 -39.152 -97.637 1.00 30.95 299 MET C N 1
ATOM 9010 C CA . MET C 1 278 ? -70.145 -39.006 -96.629 1.00 31.35 299 MET C CA 1
ATOM 9011 C C . MET C 1 278 ? -69.656 -39.550 -95.277 1.00 32.29 299 MET C C 1
ATOM 9012 O O . MET C 1 278 ? -70.076 -39.072 -94.218 1.00 29.37 299 MET C O 1
ATOM 9017 N N . LEU C 1 279 ? -68.745 -40.519 -95.318 1.00 25.88 300 LEU C N 1
ATOM 9018 C CA . LEU C 1 279 ? -68.286 -41.194 -94.108 1.00 28.84 300 LEU C CA 1
ATOM 9019 C C . LEU C 1 279 ? -66.910 -40.704 -93.650 1.00 28.37 300 LEU C C 1
ATOM 9020 O O . LEU C 1 279 ? -66.708 -40.394 -92.468 1.00 27.55 300 LEU C O 1
ATOM 9025 N N . ALA C 1 280 ? -65.986 -40.635 -94.607 1.00 29.14 301 ALA C N 1
ATOM 9026 C CA . ALA C 1 280 ? -64.569 -40.389 -94.361 1.00 25.94 301 ALA C CA 1
ATOM 9027 C C . ALA C 1 280 ? -64.111 -38.967 -94.684 1.00 34.84 301 ALA C C 1
ATOM 9028 O O . ALA C 1 280 ? -64.540 -38.378 -95.667 1.00 36.37 301 ALA C O 1
ATOM 9030 N N . THR C 1 281 ? -63.211 -38.445 -93.857 1.00 27.34 302 THR C N 1
ATOM 9031 C CA . THR C 1 281 ? -62.522 -37.197 -94.124 1.00 31.25 302 THR C CA 1
ATOM 9032 C C . THR C 1 281 ? -61.215 -37.486 -94.858 1.00 41.66 302 THR C C 1
ATOM 9033 O O . THR C 1 281 ? -60.580 -38.507 -94.606 1.00 39.78 302 THR C O 1
ATOM 9037 N N . PRO C 1 282 ? -60.799 -36.589 -95.764 1.00 42.56 303 PRO C N 1
ATOM 9038 C CA . PRO C 1 282 ? -59.572 -36.848 -96.529 1.00 37.55 303 PRO C CA 1
ATOM 9039 C C . PRO C 1 282 ? -58.306 -36.771 -95.681 1.00 36.83 303 PRO C C 1
ATOM 9040 O O . PRO C 1 282 ? -58.318 -36.144 -94.620 1.00 39.58 303 PRO C O 1
ATOM 9044 N N . LYS C 1 283 ? -57.231 -37.409 -96.143 1.00 33.72 304 LYS C N 1
ATOM 9045 C CA . LYS C 1 283 ? -55.931 -37.292 -95.485 1.00 35.32 304 LYS C CA 1
ATOM 9046 C C . LYS C 1 283 ? -55.463 -35.845 -95.493 1.00 40.01 304 LYS C C 1
ATOM 9047 O O . LYS C 1 283 ? -55.798 -35.092 -96.399 1.00 37.29 304 LYS C O 1
ATOM 9053 N N . THR C 1 284 ? -54.704 -35.444 -94.481 1.00 39.53 305 THR C N 1
ATOM 9054 C CA . THR C 1 284 ? -54.155 -34.100 -94.484 1.00 37.43 305 THR C CA 1
ATOM 9055 C C . THR C 1 284 ? -52.649 -34.142 -94.659 1.00 44.53 305 THR C C 1
ATOM 9056 O O . THR C 1 284 ? -52.043 -33.162 -95.090 1.00 51.35 305 THR C O 1
ATOM 9060 N N . GLY C 1 285 ? -52.048 -35.273 -94.300 1.00 40.96 306 GLY C N 1
ATOM 9061 C CA . GLY C 1 285 ? -50.628 -35.494 -94.499 1.00 43.27 306 GLY C CA 1
ATOM 9062 C C . GLY C 1 285 ? -50.374 -36.493 -95.616 1.00 49.81 306 GLY C C 1
ATOM 9063 O O . GLY C 1 285 ? -51.278 -37.226 -96.020 1.00 43.39 306 GLY C O 1
ATOM 9064 N N . SER C 1 286 ? -49.152 -36.506 -96.138 1.00 51.65 307 SER C N 1
ATOM 9065 C CA . SER C 1 286 ? -48.755 -37.506 -97.123 1.00 49.67 307 SER C CA 1
ATOM 9066 C C . SER C 1 286 ? -48.028 -38.651 -96.438 1.00 48.81 307 SER C C 1
ATOM 9067 O O . SER C 1 286 ? -47.428 -38.468 -95.372 1.00 48.68 307 SER C O 1
ATOM 9070 N N . VAL C 1 287 ? -48.074 -39.825 -97.062 1.00 45.98 308 VAL C N 1
ATOM 9071 C CA . VAL C 1 287 ? -47.357 -40.992 -96.560 1.00 46.72 308 VAL C CA 1
ATOM 9072 C C . VAL C 1 287 ? -45.845 -40.752 -96.468 1.00 46.63 308 VAL C C 1
ATOM 9073 O O . VAL C 1 287 ? -45.137 -41.481 -95.772 1.00 43.88 308 VAL C O 1
ATOM 9077 N N . ASN C 1 288 ? -45.346 -39.751 -97.189 1.00 55.33 309 ASN C N 1
ATOM 9078 C CA . ASN C 1 288 ? -43.933 -39.386 -97.102 1.00 57.39 309 ASN C CA 1
ATOM 9079 C C . ASN C 1 288 ? -43.673 -38.305 -96.065 1.00 57.03 309 ASN C C 1
ATOM 9080 O O . ASN C 1 288 ? -42.579 -37.746 -95.997 1.00 60.00 309 ASN C O 1
ATOM 9085 N N . GLY C 1 289 ? -44.686 -38.015 -95.257 1.00 51.00 310 GLY C N 1
ATOM 9086 C CA . GLY C 1 289 ? -44.561 -37.019 -94.207 1.00 50.11 310 GLY C CA 1
ATOM 9087 C C . GLY C 1 289 ? -44.913 -35.622 -94.676 1.00 56.08 310 GLY C C 1
ATOM 9088 O O . GLY C 1 289 ? -44.988 -35.355 -95.879 1.00 55.52 310 GLY C O 1
ATOM 9089 N N . GLY C 1 290 ? -45.153 -34.730 -93.722 1.00 53.23 311 GLY C N 1
ATOM 9090 C CA . GLY C 1 290 ? -45.510 -33.364 -94.050 1.00 54.27 311 GLY C CA 1
ATOM 9091 C C . GLY C 1 290 ? -46.872 -33.293 -94.707 1.00 47.88 311 GLY C C 1
ATOM 9092 O O . GLY C 1 290 ? -47.517 -34.326 -94.905 1.00 46.87 311 GLY C O 1
ATOM 9093 N N . PRO C 1 291 ? -47.317 -32.073 -95.047 1.00 50.88 312 PRO C N 1
ATOM 9094 C CA . PRO C 1 291 ? -48.607 -31.842 -95.712 1.00 51.76 312 PRO C CA 1
ATOM 9095 C C . PRO C 1 291 ? -48.698 -32.543 -97.065 1.00 52.40 312 PRO C C 1
ATOM 9096 O O . PRO C 1 291 ? -47.686 -32.788 -97.727 1.00 53.31 312 PRO C O 1
ATOM 9100 N N . ILE C 1 292 ? -49.922 -32.871 -97.455 1.00 51.78 313 ILE C N 1
ATOM 9101 C CA . ILE C 1 292 ? -50.173 -33.700 -98.626 1.00 52.59 313 ILE C CA 1
ATOM 9102 C C . ILE C 1 292 ? -50.277 -32.905 -99.933 1.00 57.38 313 ILE C C 1
ATOM 9103 O O . ILE C 1 292 ? -50.931 -31.863 -99.992 1.00 58.37 313 ILE C O 1
ATOM 9108 N N . GLY C 1 293 ? -49.642 -33.419 -100.984 1.00 64.27 314 GLY C N 1
ATOM 9109 C CA . GLY C 1 293 ? -49.613 -32.740 -102.266 1.00 61.88 314 GLY C CA 1
ATOM 9110 C C . GLY C 1 293 ? -50.584 -33.298 -103.290 1.00 62.60 314 GLY C C 1
ATOM 9111 O O . GLY C 1 293 ? -51.177 -34.359 -103.089 1.00 60.25 314 GLY C O 1
ATOM 9112 N N . PRO C 1 294 ? -50.748 -32.575 -104.409 1.00 65.44 315 PRO C N 1
ATOM 9113 C CA . PRO C 1 294 ? -51.640 -32.938 -105.519 1.00 60.69 315 PRO C CA 1
ATOM 9114 C C . PRO C 1 294 ? -51.298 -34.285 -106.153 1.00 61.03 315 PRO C C 1
ATOM 9115 O O . PRO C 1 294 ? -50.146 -34.711 -106.130 1.00 62.43 315 PRO C O 1
ATOM 9119 N N . GLY C 1 295 ? -52.308 -34.967 -106.676 1.00 62.21 316 GLY C N 1
ATOM 9120 C CA . GLY C 1 295 ? -52.093 -36.225 -107.363 1.00 62.48 316 GLY C CA 1
ATOM 9121 C C . GLY C 1 295 ? -52.178 -37.417 -106.433 1.00 62.18 316 GLY C C 1
ATOM 9122 O O . GLY C 1 295 ? -52.650 -38.481 -106.828 1.00 63.58 316 GLY C O 1
ATOM 9123 N N . GLU C 1 296 ? -51.738 -37.221 -105.191 1.00 64.01 317 GLU C N 1
ATOM 9124 C CA . GLU C 1 296 ? -51.726 -38.269 -104.169 1.00 64.01 317 GLU C CA 1
ATOM 9125 C C . GLU C 1 296 ? -53.116 -38.567 -103.623 1.00 64.01 317 GLU C C 1
ATOM 9126 O O . GLU C 1 296 ? -53.887 -37.654 -103.325 1.00 64.01 317 GLU C O 1
ATOM 9132 N N . GLU C 1 297 ? -53.415 -39.857 -103.500 1.00 53.73 318 GLU C N 1
ATOM 9133 C CA . GLU C 1 297 ? -54.693 -40.338 -102.980 1.00 57.79 318 GLU C CA 1
ATOM 9134 C C . GLU C 1 297 ? -55.089 -39.658 -101.677 1.00 50.77 318 GLU C C 1
ATOM 9135 O O . GLU C 1 297 ? -54.298 -39.579 -100.737 1.00 48.87 318 GLU C O 1
ATOM 9141 N N . LEU C 1 298 ? -56.314 -39.156 -101.625 1.00 46.87 319 LEU C N 1
ATOM 9142 C CA . LEU C 1 298 ? -56.763 -38.455 -100.435 1.00 50.77 319 LEU C CA 1
ATOM 9143 C C . LEU C 1 298 ? -57.468 -39.391 -99.459 1.00 45.97 319 LEU C C 1
ATOM 9144 O O . LEU C 1 298 ? -57.608 -39.070 -98.286 1.00 39.89 319 LEU C O 1
ATOM 9149 N N . TYR C 1 299 ? -57.894 -40.553 -99.941 1.00 46.30 320 TYR C N 1
ATOM 9150 C CA . TYR C 1 299 ? -58.716 -41.444 -99.128 1.00 43.93 320 TYR C CA 1
ATOM 9151 C C . TYR C 1 299 ? -58.118 -42.840 -98.977 1.00 42.70 320 TYR C C 1
ATOM 9152 O O . TYR C 1 299 ? -58.104 -43.634 -99.920 1.00 42.38 320 TYR C O 1
ATOM 9161 N N . GLU C 1 300 ? -57.588 -43.098 -97.782 1.00 38.18 321 GLU C N 1
ATOM 9162 C CA . GLU C 1 300 ? -57.058 -44.401 -97.394 1.00 41.27 321 GLU C CA 1
ATOM 9163 C C . GLU C 1 300 ? -57.410 -44.671 -95.931 1.00 37.63 321 GLU C C 1
ATOM 9164 O O . GLU C 1 300 ? -57.285 -43.781 -95.088 1.00 36.44 321 GLU C O 1
ATOM 9170 N N . GLY C 1 301 ? -57.832 -45.894 -95.626 1.00 35.63 322 GLY C N 1
ATOM 9171 C CA . GLY C 1 301 ? -58.133 -46.275 -94.257 1.00 31.89 322 GLY C CA 1
ATOM 9172 C C . GLY C 1 301 ? -56.908 -46.823 -93.540 1.00 26.71 322 GLY C C 1
ATOM 9173 O O . GLY C 1 301 ? -55.819 -46.859 -94.106 1.00 33.48 322 GLY C O 1
ATOM 9174 N N . VAL C 1 302 ? -57.081 -47.224 -92.283 1.00 24.48 323 VAL C N 1
ATOM 9175 C CA . VAL C 1 302 ? -56.013 -47.837 -91.498 1.00 22.33 323 VAL C CA 1
ATOM 9176 C C . VAL C 1 302 ? -56.145 -49.358 -91.557 1.00 24.37 323 VAL C C 1
ATOM 9177 O O . VAL C 1 302 ? -57.237 -49.902 -91.379 1.00 21.31 323 VAL C O 1
ATOM 9181 N N . ARG C 1 303 ? -55.028 -50.025 -91.844 1.00 25.15 324 ARG C N 1
ATOM 9182 C CA . ARG C 1 303 ? -54.956 -51.479 -91.905 1.00 22.54 324 ARG C CA 1
ATOM 9183 C C . ARG C 1 303 ? -55.318 -52.108 -90.552 1.00 24.71 324 ARG C C 1
ATOM 9184 O O . ARG C 1 303 ? -54.786 -51.691 -89.523 1.00 23.23 324 ARG C O 1
ATOM 9192 N N . PRO C 1 304 ? -56.223 -53.111 -90.548 1.00 26.87 325 PRO C N 1
ATOM 9193 C CA . PRO C 1 304 ? -56.555 -53.812 -89.293 1.00 21.27 325 PRO C CA 1
ATOM 9194 C C . PRO C 1 304 ? -55.320 -54.415 -88.618 1.00 23.41 325 PRO C C 1
ATOM 9195 O O . PRO C 1 304 ? -54.465 -55.017 -89.281 1.00 18.99 325 PRO C O 1
ATOM 9199 N N . GLY C 1 305 ? -55.212 -54.228 -87.305 1.00 23.89 326 GLY C N 1
ATOM 9200 C CA . GLY C 1 305 ? -54.058 -54.721 -86.576 1.00 18.02 326 GLY C CA 1
ATOM 9201 C C . GLY C 1 305 ? -52.978 -53.670 -86.459 1.00 20.70 326 GLY C C 1
ATOM 9202 O O . GLY C 1 305 ? -51.925 -53.917 -85.861 1.00 24.08 326 GLY C O 1
ATOM 9203 N N . VAL C 1 306 ? -53.234 -52.499 -87.043 1.00 21.17 327 VAL C N 1
ATOM 9204 C CA . VAL C 1 306 ? -52.260 -51.403 -87.065 1.00 23.51 327 VAL C CA 1
ATOM 9205 C C . VAL C 1 306 ? -52.771 -50.187 -86.284 1.00 17.01 327 VAL C C 1
ATOM 9206 O O . VAL C 1 306 ? -53.855 -49.682 -86.560 1.00 18.15 327 VAL C O 1
ATOM 9210 N N . PHE C 1 307 ? -51.990 -49.718 -85.316 1.00 20.14 328 PHE C N 1
ATOM 9211 C CA . PHE C 1 307 ? -52.344 -48.506 -84.592 1.00 19.73 328 PHE C CA 1
ATOM 9212 C C . PHE C 1 307 ? -52.167 -47.294 -85.510 1.00 22.06 328 PHE C C 1
ATOM 9213 O O . PHE C 1 307 ? -51.333 -47.323 -86.413 1.00 23.93 328 PHE C O 1
ATOM 9221 N N . ARG C 1 308 ? -52.924 -46.226 -85.256 1.00 21.56 329 ARG C N 1
ATOM 9222 C CA . ARG C 1 308 ? -52.917 -45.027 -86.109 1.00 21.23 329 ARG C CA 1
ATOM 9223 C C . ARG C 1 308 ? -51.543 -44.347 -86.141 1.00 22.25 329 ARG C C 1
ATOM 9224 O O . ARG C 1 308 ? -51.146 -43.764 -87.147 1.00 26.91 329 ARG C O 1
ATOM 9232 N N . TRP C 1 309 ? -50.810 -44.438 -85.043 1.00 21.33 330 TRP C N 1
ATOM 9233 C CA . TRP C 1 309 ? -49.483 -43.847 -84.967 1.00 21.36 330 TRP C CA 1
ATOM 9234 C C . TRP C 1 309 ? -48.428 -44.716 -85.626 1.00 23.46 330 TRP C C 1
ATOM 9235 O O . TRP C 1 309 ? -47.246 -44.372 -85.622 1.00 27.56 330 TRP C O 1
ATOM 9246 N N . GLU C 1 310 ? -48.835 -45.870 -86.140 1.00 23.21 331 GLU C N 1
ATOM 9247 C CA . GLU C 1 310 ? -47.890 -46.729 -86.839 1.00 21.66 331 GLU C CA 1
ATOM 9248 C C . GLU C 1 310 ? -48.105 -46.607 -88.327 1.00 19.48 331 GLU C C 1
ATOM 9249 O O . GLU C 1 310 ? -47.346 -47.166 -89.096 1.00 24.15 331 GLU C O 1
ATOM 9255 N N . VAL C 1 311 ? -49.156 -45.899 -88.734 1.00 22.98 332 VAL C N 1
ATOM 9256 C CA . VAL C 1 311 ? -49.407 -45.686 -90.161 1.00 30.96 332 VAL C CA 1
ATOM 9257 C C . VAL C 1 311 ? -48.215 -44.978 -90.804 1.00 30.81 332 VAL C C 1
ATOM 9258 O O . VAL C 1 311 ? -47.700 -44.008 -90.257 1.00 31.40 332 VAL C O 1
ATOM 9262 N N . VAL C 1 312 ? -47.764 -45.480 -91.950 1.00 32.89 333 VAL C N 1
ATOM 9263 C CA . VAL C 1 312 ? -46.655 -44.841 -92.648 1.00 35.29 333 VAL C CA 1
ATOM 9264 C C . VAL C 1 312 ? -47.091 -43.456 -93.105 1.00 32.91 333 VAL C C 1
ATOM 9265 O O . VAL C 1 312 ? -47.989 -43.324 -93.938 1.00 34.26 333 VAL C O 1
ATOM 9269 N N . GLY C 1 313 ? -46.442 -42.437 -92.547 1.00 32.11 334 GLY C N 1
ATOM 9270 C CA . GLY C 1 313 ? -46.835 -41.048 -92.720 1.00 35.41 334 GLY C CA 1
ATOM 9271 C C . GLY C 1 313 ? -47.470 -40.463 -91.465 1.00 39.24 334 GLY C C 1
ATOM 9272 O O . GLY C 1 313 ? -47.781 -39.272 -91.416 1.00 45.61 334 GLY C O 1
ATOM 9273 N N . GLY C 1 314 ? -47.659 -41.299 -90.444 1.00 40.49 335 GLY C N 1
ATOM 9274 C CA . GLY C 1 314 ? -48.327 -40.881 -89.220 1.00 35.23 335 GLY C CA 1
ATOM 9275 C C . GLY C 1 314 ? -49.833 -40.868 -89.395 1.00 32.76 335 GLY C C 1
ATOM 9276 O O . GLY C 1 314 ? -50.348 -41.221 -90.462 1.00 28.83 335 GLY C O 1
ATOM 9277 N N . SER C 1 315 ? -50.557 -40.465 -88.359 1.00 30.47 336 SER C N 1
ATOM 9278 C CA . SER C 1 315 ? -52.017 -40.550 -88.414 1.00 33.16 336 SER C CA 1
ATOM 9279 C C . SER C 1 315 ? -52.649 -39.598 -89.440 1.00 36.01 336 SER C C 1
ATOM 9280 O O . SER C 1 315 ? -53.746 -39.869 -89.951 1.00 33.92 336 SER C O 1
ATOM 9283 N N . ASN C 1 316 ? -51.948 -38.508 -89.766 1.00 36.40 337 ASN C N 1
ATOM 9284 C CA . ASN C 1 316 ? -52.433 -37.553 -90.771 1.00 34.16 337 ASN C CA 1
ATOM 9285 C C . ASN C 1 316 ? -52.528 -38.177 -92.155 1.00 37.67 337 ASN C C 1
ATOM 9286 O O . ASN C 1 316 ? -53.302 -37.712 -93.003 1.00 37.31 337 ASN C O 1
ATOM 9291 N N . ALA C 1 317 ? -51.745 -39.236 -92.366 1.00 37.80 338 ALA C N 1
ATOM 9292 C CA . ALA C 1 317 ? -51.710 -39.950 -93.637 1.00 37.00 338 ALA C CA 1
ATOM 9293 C C . ALA C 1 317 ? -52.811 -41.000 -93.761 1.00 32.04 338 ALA C C 1
ATOM 9294 O O . ALA C 1 317 ? -52.770 -41.843 -94.653 1.00 34.07 338 ALA C O 1
ATOM 9296 N N . ALA C 1 318 ? -53.807 -40.943 -92.888 1.00 34.05 339 ALA C N 1
ATOM 9297 C CA . ALA C 1 318 ? -54.966 -41.820 -93.038 1.00 34.64 339 ALA C CA 1
ATOM 9298 C C . ALA C 1 318 ? -56.259 -41.019 -92.932 1.00 32.62 339 ALA C C 1
ATOM 9299 O O . ALA C 1 318 ? -56.359 -40.092 -92.131 1.00 31.14 339 ALA C O 1
ATOM 9301 N N . SER C 1 319 ? -57.246 -41.379 -93.740 1.00 30.97 340 SER C N 1
ATOM 9302 C CA . SER C 1 319 ? -58.553 -40.746 -93.655 1.00 30.66 340 SER C CA 1
ATOM 9303 C C . SER C 1 319 ? -59.166 -40.909 -92.267 1.00 30.40 340 SER C C 1
ATOM 9304 O O . SER C 1 319 ? -58.909 -41.887 -91.567 1.00 28.84 340 SER C O 1
ATOM 9307 N N . GLY C 1 320 ? -59.985 -39.945 -91.874 1.00 28.34 341 GLY C N 1
ATOM 9308 C CA . GLY C 1 320 ? -60.630 -40.000 -90.582 1.00 24.87 341 GLY C CA 1
ATOM 9309 C C . GLY C 1 320 ? -62.118 -40.226 -90.731 1.00 22.34 341 GLY C C 1
ATOM 9310 O O . GLY C 1 320 ? -62.595 -40.640 -91.775 1.00 28.56 341 GLY C O 1
ATOM 9311 N N . ILE C 1 321 ? -62.854 -39.944 -89.674 1.00 17.17 342 ILE C N 1
ATOM 9312 C CA . ILE C 1 321 ? -64.283 -40.130 -89.682 1.00 22.68 342 ILE C CA 1
ATOM 9313 C C . ILE C 1 321 ? -64.933 -38.759 -89.616 1.00 29.22 342 ILE C C 1
ATOM 9314 O O . ILE C 1 321 ? -64.536 -37.927 -88.814 1.00 24.38 342 ILE C O 1
ATOM 9319 N N . GLN C 1 322 ? -65.917 -38.523 -90.475 1.00 29.81 343 GLN C N 1
ATOM 9320 C CA . GLN C 1 322 ? -66.602 -37.245 -90.499 1.00 25.67 343 GLN C CA 1
ATOM 9321 C C . GLN C 1 322 ? -67.167 -36.958 -89.114 1.00 27.16 343 GLN C C 1
ATOM 9322 O O . GLN C 1 322 ? -67.728 -37.850 -88.475 1.00 24.67 343 GLN C O 1
ATOM 9328 N N . PRO C 1 323 ? -66.974 -35.717 -88.636 1.00 23.01 344 PRO C N 1
ATOM 9329 C CA . PRO C 1 323 ? -67.282 -35.286 -87.268 1.00 26.68 344 PRO C CA 1
ATOM 9330 C C . PRO C 1 323 ? -68.751 -35.453 -86.888 1.00 26.81 344 PRO C C 1
ATOM 9331 O O . PRO C 1 323 ? -69.047 -35.742 -85.726 1.00 21.99 344 PRO C O 1
ATOM 9335 N N . TYR C 1 324 ? -69.665 -35.258 -87.834 1.00 24.23 345 TYR C N 1
ATOM 9336 C CA . TYR C 1 324 ? -71.084 -35.304 -87.477 1.00 27.79 345 TYR C CA 1
ATOM 9337 C C . TYR C 1 324 ? -71.516 -36.726 -87.097 1.00 22.91 345 TYR C C 1
ATOM 9338 O O . TYR C 1 324 ? -72.531 -36.929 -86.428 1.00 26.29 345 TYR C O 1
ATOM 9347 N N . LEU C 1 325 ? -70.724 -37.710 -87.505 1.00 23.28 346 LEU C N 1
ATOM 9348 C CA . LEU C 1 325 ? -71.005 -39.100 -87.161 1.00 23.46 346 LEU C CA 1
ATOM 9349 C C . LEU C 1 325 ? -70.645 -39.417 -85.720 1.00 24.53 346 LEU C C 1
ATOM 9350 O O . LEU C 1 325 ? -70.960 -40.483 -85.221 1.00 22.67 346 LEU C O 1
ATOM 9355 N N . LYS C 1 326 ? -69.951 -38.506 -85.056 1.00 22.47 347 LYS C N 1
ATOM 9356 C CA . LYS C 1 326 ? -69.357 -38.875 -83.792 1.00 24.98 347 LYS C CA 1
ATOM 9357 C C . LYS C 1 326 ? -69.876 -38.029 -82.650 1.00 27.25 347 LYS C C 1
ATOM 9358 O O . LYS C 1 326 ? -69.241 -37.949 -81.598 1.00 20.14 347 LYS C O 1
ATOM 9364 N N . LEU C 1 327 ? -71.045 -37.423 -82.852 1.00 24.87 348 LEU C N 1
ATOM 9365 C CA . LEU C 1 327 ? -71.578 -36.469 -81.880 1.00 26.44 348 LEU C CA 1
ATOM 9366 C C . LEU C 1 327 ? -72.513 -37.124 -80.897 1.00 24.81 348 LEU C C 1
ATOM 9367 O O . LEU C 1 327 ? -73.192 -38.095 -81.215 1.00 23.18 348 LEU C O 1
ATOM 9372 N N . ARG C 1 328 ? -72.573 -36.545 -79.709 1.00 24.13 349 ARG C N 1
ATOM 9373 C CA . ARG C 1 328 ? -73.502 -36.978 -78.682 1.00 22.93 349 ARG C CA 1
ATOM 9374 C C . ARG C 1 328 ? -74.928 -36.844 -79.217 1.00 25.26 349 ARG C C 1
ATOM 9375 O O . ARG C 1 328 ? -75.827 -37.555 -78.793 1.00 24.31 349 ARG C O 1
ATOM 9383 N N . THR C 1 329 ? -75.113 -35.945 -80.178 1.00 23.56 350 THR C N 1
ATOM 9384 C CA . THR C 1 329 ? -76.415 -35.732 -80.822 1.00 24.53 350 THR C CA 1
ATOM 9385 C C . THR C 1 329 ? -76.562 -36.520 -82.130 1.00 21.60 350 THR C C 1
ATOM 9386 O O . THR C 1 329 ? -77.525 -36.329 -82.868 1.00 23.03 350 THR C O 1
ATOM 9390 N N . THR C 1 330 ? -75.588 -37.369 -82.441 1.00 21.60 351 THR C N 1
ATOM 9391 C CA . THR C 1 330 ? -75.686 -38.210 -83.632 1.00 24.40 351 THR C CA 1
ATOM 9392 C C . THR C 1 330 ? -76.790 -39.256 -83.437 1.00 20.87 351 THR C C 1
ATOM 9393 O O . THR C 1 330 ? -76.855 -39.923 -82.413 1.00 23.91 351 THR C O 1
ATOM 9397 N N . PRO C 1 331 ? -77.688 -39.379 -84.412 1.00 21.58 352 PRO C N 1
ATOM 9398 C CA . PRO C 1 331 ? -78.755 -40.369 -84.244 1.00 24.49 352 PRO C CA 1
ATOM 9399 C C . PRO C 1 331 ? -78.228 -41.803 -84.339 1.00 23.61 352 PRO C C 1
ATOM 9400 O O . PRO C 1 331 ? -77.167 -42.029 -84.934 1.00 20.38 352 PRO C O 1
ATOM 9404 N N . PHE C 1 332 ? -78.951 -42.748 -83.743 1.00 23.33 353 PHE C N 1
ATOM 9405 C CA . PHE C 1 332 ? -78.555 -44.145 -83.826 1.00 20.80 353 PHE C CA 1
ATOM 9406 C C . PHE C 1 332 ? -79.608 -44.978 -84.551 1.00 22.92 353 PHE C C 1
ATOM 9407 O O . PHE C 1 332 ? -80.758 -45.068 -84.122 1.00 21.24 353 PHE C O 1
ATOM 9415 N N . LEU C 1 333 ? -79.166 -45.610 -85.638 1.00 23.80 354 LEU C N 1
ATOM 9416 C CA . LEU C 1 333 ? -79.991 -46.456 -86.487 1.00 19.51 354 LEU C CA 1
ATOM 9417 C C . LEU C 1 333 ? -79.954 -47.932 -86.034 1.00 23.43 354 LEU C C 1
ATOM 9418 O O . LEU C 1 333 ? -78.895 -48.562 -86.073 1.00 24.16 354 LEU C O 1
ATOM 9423 N N . HIS C 1 334 ? -81.104 -48.481 -85.633 1.00 18.77 355 HIS C N 1
ATOM 9424 C CA . HIS C 1 334 ? -81.209 -49.875 -85.193 1.00 26.34 355 HIS C CA 1
ATOM 9425 C C . HIS C 1 334 ? -81.561 -50.890 -86.305 1.00 25.96 355 HIS C C 1
ATOM 9426 O O . HIS C 1 334 ? -80.913 -51.941 -86.434 1.00 18.81 355 HIS C O 1
ATOM 9433 N N . VAL C 1 335 ? -82.625 -50.602 -87.059 1.00 31.38 356 VAL C N 1
ATOM 9434 C CA . VAL C 1 335 ? -83.069 -51.471 -88.156 1.00 32.35 356 VAL C CA 1
ATOM 9435 C C . VAL C 1 335 ? -83.425 -50.589 -89.341 1.00 32.22 356 VAL C C 1
ATOM 9436 O O . VAL C 1 335 ? -83.991 -49.507 -89.169 1.00 28.21 356 VAL C O 1
ATOM 9440 N N . SER C 1 336 ? -83.104 -51.047 -90.545 1.00 28.25 357 SER C N 1
ATOM 9441 C CA . SER C 1 336 ? -83.193 -50.154 -91.685 1.00 28.83 357 SER C CA 1
ATOM 9442 C C . SER C 1 336 ? -83.915 -50.739 -92.898 1.00 34.47 357 SER C C 1
ATOM 9443 O O . SER C 1 336 ? -84.048 -51.959 -93.054 1.00 33.33 357 SER C O 1
ATOM 9446 N N . TYR C 1 337 ? -84.375 -49.833 -93.754 1.00 34.92 358 TYR C N 1
ATOM 9447 C CA . TYR C 1 337 ? -85.031 -50.186 -94.997 1.00 33.13 358 TYR C CA 1
ATOM 9448 C C . TYR C 1 337 ? -84.014 -50.753 -95.972 1.00 33.59 358 TYR C C 1
ATOM 9449 O O . TYR C 1 337 ? -84.299 -51.704 -96.702 1.00 37.57 358 TYR C O 1
ATOM 9458 N N . SER C 1 338 ? -82.816 -50.178 -95.952 1.00 32.03 359 SER C N 1
ATOM 9459 C CA . SER C 1 338 ? -81.697 -50.679 -96.735 1.00 33.50 359 SER C CA 1
ATOM 9460 C C . SER C 1 338 ? -81.461 -52.150 -96.426 1.00 33.37 359 SER C C 1
ATOM 9461 O O . SER C 1 338 ? -81.391 -52.987 -97.328 1.00 36.80 359 SER C O 1
ATOM 9464 N N . GLU C 1 339 ? -81.358 -52.450 -95.133 1.00 35.63 360 GLU C N 1
ATOM 9465 C CA . GLU C 1 339 ? -81.201 -53.816 -94.662 1.00 36.04 360 GLU C CA 1
ATOM 9466 C C . GLU C 1 339 ? -82.333 -54.697 -95.182 1.00 34.10 360 GLU C C 1
ATOM 9467 O O . GLU C 1 339 ? -82.087 -55.762 -95.745 1.00 32.35 360 GLU C O 1
ATOM 9473 N N . SER C 1 340 ? -83.567 -54.234 -95.007 1.00 30.73 361 SER C N 1
ATOM 9474 C CA . SER C 1 340 ? -84.740 -55.024 -95.357 1.00 33.76 361 SER C CA 1
ATOM 9475 C C . SER C 1 340 ? -84.734 -55.398 -96.830 1.00 34.05 361 SER C C 1
ATOM 9476 O O . SER C 1 340 ? -85.059 -56.534 -97.205 1.00 35.79 361 SER C O 1
ATOM 9479 N N . GLN C 1 341 ? -84.333 -54.443 -97.660 1.00 31.58 362 GLN C N 1
ATOM 9480 C CA . GLN C 1 341 ? -84.288 -54.673 -99.091 1.00 38.14 362 GLN C CA 1
ATOM 9481 C C . GLN C 1 341 ? -83.141 -55.586 -99.481 1.00 32.35 362 GLN C C 1
ATOM 9482 O O . GLN C 1 341 ? -83.290 -56.398 -100.382 1.00 40.18 362 GLN C O 1
ATOM 9488 N N . LEU C 1 342 ? -82.011 -55.472 -98.784 1.00 35.63 363 LEU C N 1
ATOM 9489 C CA . LEU C 1 342 ? -80.836 -56.299 -99.084 1.00 34.50 363 LEU C CA 1
ATOM 9490 C C . LEU C 1 342 ? -81.058 -57.757 -98.668 1.00 31.12 363 LEU C C 1
ATOM 9491 O O . LEU C 1 342 ? -80.637 -58.693 -99.356 1.00 34.18 363 LEU C O 1
ATOM 9496 N N . LEU C 1 343 ? -81.747 -57.942 -97.549 1.00 29.61 364 LEU C N 1
ATOM 9497 C CA . LEU C 1 343 ? -82.142 -59.268 -97.096 1.00 30.66 364 LEU C CA 1
ATOM 9498 C C . LEU C 1 343 ? -83.148 -59.874 -98.063 1.00 32.68 364 LEU C C 1
ATOM 9499 O O . LEU C 1 343 ? -83.047 -61.049 -98.400 1.00 32.62 364 LEU C O 1
ATOM 9504 N N . LEU C 1 344 ? -84.112 -59.068 -98.518 1.00 35.17 365 LEU C N 1
ATOM 9505 C CA . LEU C 1 344 ? -85.069 -59.570 -99.503 1.00 39.83 365 LEU C CA 1
ATOM 9506 C C . LEU C 1 344 ? -84.368 -59.915 -100.810 1.00 40.32 365 LEU C C 1
ATOM 9507 O O . LEU C 1 344 ? -84.766 -60.853 -101.488 1.00 44.96 365 LEU C O 1
ATOM 9512 N N . ALA C 1 345 ? -83.326 -59.172 -101.165 1.00 35.65 366 ALA C N 1
ATOM 9513 C CA . ALA C 1 345 ? -82.517 -59.547 -102.321 1.00 36.81 366 ALA C CA 1
ATOM 9514 C C . ALA C 1 345 ? -81.925 -60.945 -102.111 1.00 43.17 366 ALA C C 1
ATOM 9515 O O . ALA C 1 345 ? -82.016 -61.808 -103.005 1.00 46.09 366 ALA C O 1
ATOM 9517 N N . GLU C 1 346 ? -81.348 -61.185 -100.927 1.00 40.53 367 GLU C N 1
ATOM 9518 C CA . GLU C 1 346 ? -80.754 -62.505 -100.665 1.00 39.27 367 GLU C CA 1
ATOM 9519 C C . GLU C 1 346 ? -81.808 -63.622 -100.687 1.00 38.35 367 GLU C C 1
ATOM 9520 O O . GLU C 1 346 ? -81.562 -64.694 -101.238 1.00 36.16 367 GLU C O 1
ATOM 9526 N N . ALA C 1 347 ? -82.971 -63.363 -100.097 1.00 36.97 368 ALA C N 1
ATOM 9527 C CA . ALA C 1 347 ? -84.077 -64.319 -100.089 1.00 41.77 368 ALA C CA 1
ATOM 9528 C C . ALA C 1 347 ? -84.547 -64.625 -101.512 1.00 48.24 368 ALA C C 1
ATOM 9529 O O . ALA C 1 347 ? -84.850 -65.771 -101.855 1.00 45.16 368 ALA C O 1
ATOM 9531 N N . ALA C 1 348 ? -84.602 -63.581 -102.330 1.00 43.86 369 ALA C N 1
ATOM 9532 C CA . ALA C 1 348 ? -84.985 -63.709 -103.720 1.00 45.98 369 ALA C CA 1
ATOM 9533 C C . ALA C 1 348 ? -84.038 -64.649 -104.435 1.00 44.88 369 ALA C C 1
ATOM 9534 O O . ALA C 1 348 ? -84.492 -65.578 -105.098 1.00 51.46 369 ALA C O 1
ATOM 9536 N N . TYR C 1 349 ? -82.732 -64.432 -104.270 1.00 42.79 370 TYR C N 1
ATOM 9537 C CA . TYR C 1 349 ? -81.713 -65.288 -104.910 1.00 43.82 370 TYR C CA 1
ATOM 9538 C C . TYR C 1 349 ? -81.791 -66.757 -104.488 1.00 43.57 370 TYR C C 1
ATOM 9539 O O . TYR C 1 349 ? -81.267 -67.643 -105.165 1.00 47.89 370 TYR C O 1
ATOM 9548 N N . ARG C 1 350 ? -82.410 -67.005 -103.344 1.00 42.73 371 ARG C N 1
ATOM 9549 C CA . ARG C 1 350 ? -82.629 -68.363 -102.873 1.00 49.23 371 ARG C CA 1
ATOM 9550 C C . ARG C 1 350 ? -83.995 -68.888 -103.340 1.00 50.35 371 ARG C C 1
ATOM 9551 O O . ARG C 1 350 ? -84.322 -70.057 -103.142 1.00 56.17 371 ARG C O 1
ATOM 9559 N N . GLY C 1 351 ? -84.785 -68.017 -103.964 1.00 45.65 372 GLY C N 1
ATOM 9560 C CA . GLY C 1 351 ? -86.121 -68.370 -104.407 1.00 45.02 372 GLY C CA 1
ATOM 9561 C C . GLY C 1 351 ? -87.139 -68.468 -103.281 1.00 47.33 372 GLY C C 1
ATOM 9562 O O . GLY C 1 351 ? -88.223 -69.027 -103.452 1.00 50.18 372 GLY C O 1
ATOM 9563 N N . TRP C 1 352 ? -86.817 -67.879 -102.136 1.00 47.01 373 TRP C N 1
ATOM 9564 C CA . TRP C 1 352 ? -87.687 -67.960 -100.968 1.00 44.91 373 TRP C CA 1
ATOM 9565 C C . TRP C 1 352 ? -88.849 -66.980 -101.058 1.00 40.31 373 TRP C C 1
ATOM 9566 O O . TRP C 1 352 ? -89.909 -67.217 -100.480 1.00 42.51 373 TRP C O 1
ATOM 9577 N N . VAL C 1 353 ? -88.636 -65.858 -101.743 1.00 43.02 374 VAL C N 1
ATOM 9578 C CA . VAL C 1 353 ? -89.705 -64.883 -101.967 1.00 43.22 374 VAL C CA 1
ATOM 9579 C C . VAL C 1 353 ? -89.845 -64.529 -103.448 1.00 39.75 374 VAL C C 1
ATOM 9580 O O . VAL C 1 353 ? -88.915 -64.714 -104.239 1.00 39.05 374 VAL C O 1
ATOM 9584 N N . ALA C 1 354 ? -91.002 -63.983 -103.810 1.00 45.61 375 ALA C N 1
ATOM 9585 C CA . ALA C 1 354 ? -91.293 -63.659 -105.201 1.00 49.70 375 ALA C CA 1
ATOM 9586 C C . ALA C 1 354 ? -90.719 -62.299 -105.580 1.00 50.84 375 ALA C C 1
ATOM 9587 O O . ALA C 1 354 ? -90.986 -61.302 -104.913 1.00 48.48 375 ALA C O 1
ATOM 9589 N N . GLY C 1 355 ? -89.923 -62.257 -106.642 1.00 47.79 376 GLY C N 1
ATOM 9590 C CA . GLY C 1 355 ? -89.452 -60.986 -107.157 1.00 39.92 376 GLY C CA 1
ATOM 9591 C C . GLY C 1 355 ? -88.065 -61.046 -107.756 1.00 40.36 376 GLY C C 1
ATOM 9592 O O . GLY C 1 355 ? -87.465 -62.118 -107.867 1.00 41.13 376 GLY C O 1
ATOM 9593 N N . SER C 1 356 ? -87.557 -59.877 -108.134 1.00 44.31 377 SER C N 1
ATOM 9594 C CA . SER C 1 356 ? -86.214 -59.750 -108.688 1.00 46.22 377 SER C CA 1
ATOM 9595 C C . SER C 1 356 ? -85.172 -59.506 -107.599 1.00 51.13 377 SER C C 1
ATOM 9596 O O . SER C 1 356 ? -85.282 -58.549 -106.824 1.00 49.24 377 SER C O 1
ATOM 9599 N N . ALA C 1 357 ? -84.182 -60.390 -107.522 1.00 53.87 378 ALA C N 1
ATOM 9600 C CA . ALA C 1 357 ? -83.076 -60.214 -106.590 1.00 43.75 378 ALA C CA 1
ATOM 9601 C C . ALA C 1 357 ? -82.317 -58.933 -106.913 1.00 47.54 378 ALA C C 1
ATOM 9602 O O . ALA C 1 357 ? -81.972 -58.161 -106.012 1.00 45.35 378 ALA C O 1
ATOM 9604 N N . ALA C 1 358 ? -82.098 -58.700 -108.207 1.00 46.50 379 ALA C N 1
ATOM 9605 C CA . ALA C 1 358 ? -81.319 -57.552 -108.672 1.00 44.76 379 ALA C CA 1
ATOM 9606 C C . ALA C 1 358 ? -81.901 -56.190 -108.293 1.00 49.07 379 ALA C C 1
ATOM 9607 O O . ALA C 1 358 ? -81.157 -55.273 -107.909 1.00 48.61 379 ALA C O 1
ATOM 9609 N N . ASP C 1 359 ? -83.215 -56.034 -108.405 1.00 45.37 380 ASP C N 1
ATOM 9610 C CA . ASP C 1 359 ? -83.790 -54.727 -108.094 1.00 52.83 380 ASP C CA 1
ATOM 9611 C C . ASP C 1 359 ? -83.958 -54.532 -106.571 1.00 53.03 380 ASP C C 1
ATOM 9612 O O . ASP C 1 359 ? -83.781 -53.412 -106.077 1.00 54.75 380 ASP C O 1
ATOM 9617 N N . PHE C 1 360 ? -84.302 -55.597 -105.837 1.00 52.68 381 PHE C N 1
ATOM 9618 C CA . PHE C 1 360 ? -84.274 -55.535 -104.372 1.00 44.80 381 PHE C CA 1
ATOM 9619 C C . PHE C 1 360 ? -82.899 -55.050 -103.940 1.00 45.43 381 PHE C C 1
ATOM 9620 O O . PHE C 1 360 ? -82.771 -54.162 -103.084 1.00 42.25 381 PHE C O 1
ATOM 9628 N N . TYR C 1 361 ? -81.875 -55.619 -104.569 1.00 43.28 382 TYR C N 1
ATOM 9629 C CA . TYR C 1 361 ? -80.503 -55.214 -104.318 1.00 44.59 382 TYR C CA 1
ATOM 9630 C C . TYR C 1 361 ? -80.293 -53.725 -104.591 1.00 49.43 382 TYR C C 1
ATOM 9631 O O . TYR C 1 361 ? -79.817 -52.985 -103.718 1.00 42.98 382 TYR C O 1
ATOM 9640 N N . LYS C 1 362 ? -80.713 -53.272 -105.771 1.00 50.67 383 LYS C N 1
ATOM 9641 C CA . LYS C 1 362 ? -80.499 -51.873 -106.145 1.00 51.66 383 LYS C CA 1
ATOM 9642 C C . LYS C 1 362 ? -81.138 -50.919 -105.142 1.00 46.60 383 LYS C C 1
ATOM 9643 O O . LYS C 1 362 ? -80.504 -49.961 -104.677 1.00 40.70 383 LYS C O 1
ATOM 9649 N N . LYS C 1 363 ? -82.380 -51.229 -104.782 1.00 46.27 384 LYS C N 1
ATOM 9650 C CA . LYS C 1 363 ? -83.152 -50.420 -103.853 1.00 45.34 384 LYS C CA 1
ATOM 9651 C C . LYS C 1 363 ? -82.482 -50.403 -102.490 1.00 46.05 384 LYS C C 1
ATOM 9652 O O . LYS C 1 363 ? -82.492 -49.379 -101.794 1.00 46.48 384 LYS C O 1
ATOM 9658 N N . GLY C 1 364 ? -81.874 -51.533 -102.132 1.00 46.76 385 GLY C N 1
ATOM 9659 C CA . GLY C 1 364 ? -81.117 -51.635 -100.898 1.00 38.92 385 GLY C CA 1
ATOM 9660 C C . GLY C 1 364 ? -79.910 -50.715 -100.897 1.00 38.90 385 GLY C C 1
ATOM 9661 O O . GLY C 1 364 ? -79.708 -49.951 -99.946 1.00 38.17 385 GLY C O 1
ATOM 9662 N N . VAL C 1 365 ? -79.123 -50.764 -101.970 1.00 39.17 386 VAL C N 1
ATOM 9663 C CA . VAL C 1 365 ? -77.924 -49.936 -102.072 1.00 36.22 386 VAL C CA 1
ATOM 9664 C C . VAL C 1 365 ? -78.253 -48.440 -102.029 1.00 41.26 386 VAL C C 1
ATOM 9665 O O . VAL C 1 365 ? -77.616 -47.669 -101.302 1.00 38.72 386 VAL C O 1
ATOM 9669 N N . GLU C 1 366 ? -79.280 -48.044 -102.776 1.00 42.65 387 GLU C N 1
ATOM 9670 C CA . GLU C 1 366 ? -79.703 -46.649 -102.793 1.00 41.17 387 GLU C CA 1
ATOM 9671 C C . GLU C 1 366 ? -80.193 -46.198 -101.426 1.00 43.24 387 GLU C C 1
ATOM 9672 O O . GLU C 1 366 ? -79.866 -45.087 -100.971 1.00 44.41 387 GLU C O 1
ATOM 9678 N N . ALA C 1 367 ? -80.970 -47.065 -100.773 1.00 41.53 388 ALA C N 1
ATOM 9679 C CA . ALA C 1 367 ? -81.492 -46.768 -99.442 1.00 32.39 388 ALA C CA 1
ATOM 9680 C C . ALA C 1 367 ? -80.355 -46.608 -98.434 1.00 40.61 388 ALA C C 1
ATOM 9681 O O . ALA C 1 367 ? -80.435 -45.805 -97.499 1.00 37.73 388 ALA C O 1
ATOM 9683 N N . GLY C 1 368 ? -79.288 -47.370 -98.644 1.00 41.60 389 GLY C N 1
ATOM 9684 C CA . GLY C 1 368 ? -78.142 -47.317 -97.757 1.00 39.63 389 GLY C CA 1
ATOM 9685 C C . GLY C 1 368 ? -77.338 -46.054 -97.947 1.00 39.30 389 GLY C C 1
ATOM 9686 O O . GLY C 1 368 ? -76.835 -45.479 -96.973 1.00 32.03 389 GLY C O 1
ATOM 9687 N N . ILE C 1 369 ? -77.209 -45.634 -99.208 1.00 38.20 390 ILE C N 1
ATOM 9688 C CA . ILE C 1 369 ? -76.503 -44.395 -99.532 1.00 39.53 390 ILE C CA 1
ATOM 9689 C C . ILE C 1 369 ? -77.240 -43.195 -98.977 1.00 37.95 390 ILE C C 1
ATOM 9690 O O . ILE C 1 369 ? -76.617 -42.259 -98.477 1.00 41.39 390 ILE C O 1
ATOM 9695 N N . LYS C 1 370 ? -78.568 -43.233 -99.046 1.00 37.01 391 LYS C N 1
ATOM 9696 C CA . LYS C 1 370 ? -79.367 -42.106 -98.583 1.00 35.68 391 LYS C CA 1
ATOM 9697 C C . LYS C 1 370 ? -79.565 -42.115 -97.080 1.00 36.01 391 LYS C C 1
ATOM 9698 O O . LYS C 1 370 ? -79.834 -41.070 -96.503 1.00 31.90 391 LYS C O 1
ATOM 9704 N N . GLN C 1 371 ? -79.415 -43.272 -96.437 1.00 35.04 392 GLN C N 1
ATOM 9705 C CA . GLN C 1 371 ? -79.680 -43.350 -94.996 1.00 40.26 392 GLN C CA 1
ATOM 9706 C C . GLN C 1 371 ?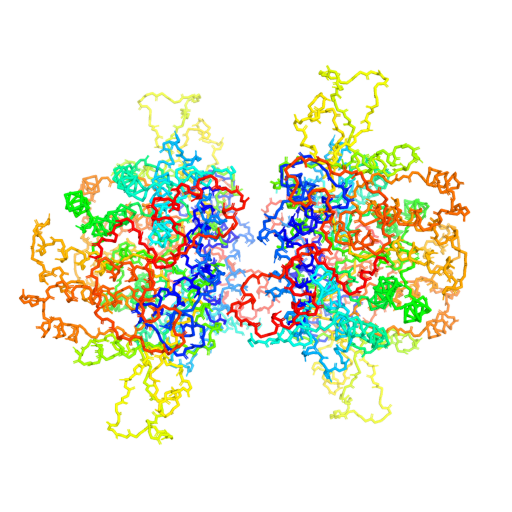 -78.667 -42.526 -94.175 1.00 30.87 392 GLN C C 1
ATOM 9707 O O . GLN C 1 371 ? -78.913 -42.206 -93.017 1.00 22.29 392 GLN C O 1
ATOM 9713 N N . LEU C 1 372 ? -77.538 -42.175 -94.788 1.00 33.74 393 LEU C N 1
ATOM 9714 C CA . LEU C 1 372 ? -76.518 -41.366 -94.120 1.00 28.46 393 LEU C CA 1
ATOM 9715 C C . LEU C 1 372 ? -76.941 -39.902 -93.939 1.00 34.94 393 LEU C C 1
ATOM 9716 O O . LEU C 1 372 ? -76.317 -39.151 -93.188 1.00 30.70 393 LEU C O 1
ATOM 9721 N N . GLU C 1 373 ? -77.987 -39.494 -94.647 1.00 35.51 394 GLU C N 1
ATOM 9722 C CA . GLU C 1 373 ? -78.449 -38.114 -94.594 1.00 34.78 394 GLU C CA 1
ATOM 9723 C C . GLU C 1 373 ? -78.917 -37.701 -93.204 1.00 31.18 394 GLU C C 1
ATOM 9724 O O . GLU C 1 373 ? -78.691 -36.571 -92.776 1.00 31.25 394 GLU C O 1
ATOM 9730 N N . VAL C 1 374 ? -79.537 -38.627 -92.489 1.00 29.86 395 VAL C N 1
ATOM 9731 C CA . VAL C 1 374 ? -80.056 -38.328 -91.169 1.00 27.80 395 VAL C CA 1
ATOM 9732 C C . VAL C 1 374 ? -78.901 -38.035 -90.201 1.00 32.61 395 VAL C C 1
ATOM 9733 O O . VAL C 1 374 ? -79.117 -37.507 -89.124 1.00 25.18 395 VAL C O 1
ATOM 9737 N N . TYR C 1 375 ? -77.680 -38.403 -90.589 1.00 32.46 396 TYR C N 1
ATOM 9738 C CA . TYR C 1 375 ? -76.482 -38.131 -89.794 1.00 31.33 396 TYR C CA 1
ATOM 9739 C C . TYR C 1 375 ? -75.959 -36.710 -90.016 1.00 31.09 396 TYR C C 1
ATOM 9740 O O . TYR C 1 375 ? -74.988 -36.291 -89.393 1.00 25.30 396 TYR C O 1
ATOM 9749 N N . GLY C 1 376 ? -76.543 -35.996 -90.964 1.00 29.01 397 GLY C N 1
ATOM 9750 C CA . GLY C 1 376 ? -76.061 -34.663 -91.246 1.00 34.43 397 GLY C CA 1
ATOM 9751 C C . GLY C 1 376 ? -75.076 -34.622 -92.395 1.00 30.19 397 GLY C C 1
ATOM 9752 O O . GLY C 1 376 ? -74.398 -33.620 -92.592 1.00 32.51 397 GLY C O 1
ATOM 9753 N N . ALA C 1 377 ? -74.978 -35.714 -93.144 1.00 27.09 398 ALA C N 1
ATOM 9754 C CA . ALA C 1 377 ? -74.111 -35.755 -94.320 1.00 31.45 398 ALA C CA 1
ATOM 9755 C C . ALA C 1 377 ? -74.800 -35.109 -95.516 1.00 33.91 398 ALA C C 1
ATOM 9756 O O . ALA C 1 377 ? -76.023 -35.186 -95.658 1.00 30.86 398 ALA C O 1
ATOM 9758 N N . ALA C 1 378 ? -74.015 -34.461 -96.365 1.00 30.56 399 ALA C N 1
ATOM 9759 C CA . ALA C 1 378 ? -74.550 -33.882 -97.586 1.00 34.46 399 ALA C CA 1
ATOM 9760 C C . ALA C 1 378 ? -75.121 -34.981 -98.481 1.00 33.71 399 ALA C C 1
ATOM 9761 O O . ALA C 1 378 ? -74.406 -35.926 -98.837 1.00 35.33 399 ALA C O 1
ATOM 9763 N N . PRO C 1 379 ? -76.428 -34.888 -98.802 1.00 34.75 400 PRO C N 1
ATOM 9764 C CA . PRO C 1 379 ? -77.059 -35.889 -99.675 1.00 36.50 400 PRO C CA 1
ATOM 9765 C C . PRO C 1 379 ? -76.361 -35.972 -101.021 1.00 31.28 400 PRO C C 1
ATOM 9766 O O . PRO C 1 379 ? -76.045 -34.949 -101.607 1.00 41.75 400 PRO C O 1
ATOM 9770 N N . ALA C 1 380 ? -76.114 -37.186 -101.495 1.00 40.88 401 ALA C N 1
ATOM 9771 C CA . ALA C 1 380 ? -75.467 -37.395 -102.786 1.00 42.31 401 ALA C CA 1
ATOM 9772 C C . ALA C 1 380 ? -76.458 -37.174 -103.918 1.00 42.57 401 ALA C C 1
ATO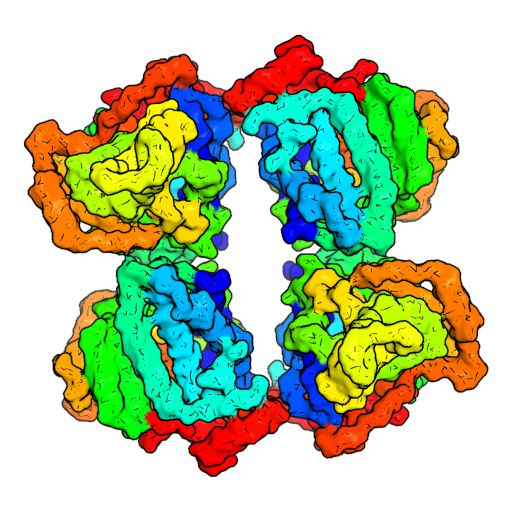M 9773 O O . ALA C 1 380 ? -77.644 -37.472 -103.775 1.00 40.94 401 ALA C O 1
ATOM 9775 N N . SER C 1 381 ? -75.975 -36.657 -105.041 1.00 44.97 402 SER C N 1
ATOM 9776 C CA . SER C 1 381 ? -76.853 -36.378 -106.170 1.00 50.20 402 SER C CA 1
ATOM 9777 C C . SER C 1 381 ? -77.526 -37.655 -106.669 1.00 51.23 402 SER C C 1
ATOM 9778 O O . SER C 1 381 ? -76.907 -38.720 -106.701 1.00 49.28 402 SER C O 1
ATOM 9781 N N . GLN C 1 382 ? -78.803 -37.539 -107.032 1.00 50.99 403 GLN C N 1
ATOM 9782 C CA . GLN C 1 382 ? -79.586 -38.667 -107.544 1.00 54.76 403 GLN C CA 1
ATOM 9783 C C . GLN C 1 382 ? -78.904 -39.292 -108.757 1.00 53.61 403 GLN C C 1
ATOM 9784 O O . GLN C 1 382 ? -78.996 -40.504 -108.989 1.00 57.03 403 GLN C O 1
ATOM 9790 N N . ALA C 1 383 ? -78.211 -38.454 -109.520 1.00 53.92 404 ALA C N 1
ATOM 9791 C CA . ALA C 1 383 ? -77.466 -38.911 -110.687 1.00 53.50 404 ALA C CA 1
ATOM 9792 C C . ALA C 1 383 ? -76.311 -39.835 -110.292 1.00 53.52 404 ALA C C 1
ATOM 9793 O O . ALA C 1 383 ? -76.082 -40.852 -110.938 1.00 54.04 404 ALA C O 1
ATOM 9795 N N . SER C 1 384 ? -75.590 -39.478 -109.229 1.00 53.34 405 SER C N 1
ATOM 9796 C CA . SER C 1 384 ? -74.474 -40.290 -108.749 1.00 51.78 405 SER C CA 1
ATOM 9797 C C . SER C 1 384 ? -74.952 -41.639 -108.197 1.00 52.11 405 SER C C 1
ATOM 9798 O O . SER C 1 384 ? -74.335 -42.682 -108.449 1.00 47.40 405 SER C O 1
ATOM 9801 N N . ILE C 1 385 ? -76.057 -41.615 -107.455 1.00 50.12 406 ILE C N 1
ATOM 9802 C CA . ILE C 1 385 ? -76.630 -42.841 -106.918 1.00 47.42 406 ILE C CA 1
ATOM 9803 C C . ILE C 1 385 ? -77.049 -43.766 -108.049 1.00 53.42 406 ILE C C 1
ATOM 9804 O O . ILE C 1 385 ? -76.649 -44.934 -108.080 1.00 51.78 406 ILE C O 1
ATOM 9809 N N . ASP C 1 386 ? -77.832 -43.237 -108.992 1.00 54.56 407 ASP C N 1
ATOM 9810 C CA . ASP C 1 386 ? -78.291 -44.043 -110.119 1.00 50.08 407 ASP C CA 1
ATOM 9811 C C . ASP C 1 386 ? -77.120 -44.558 -110.961 1.00 51.22 407 ASP C C 1
ATOM 9812 O O . ASP C 1 386 ? -77.136 -45.702 -111.429 1.00 55.94 407 ASP C O 1
ATOM 9817 N N . ALA C 1 387 ? -76.100 -43.724 -111.134 1.00 45.23 408 ALA C N 1
ATOM 9818 C CA . ALA C 1 387 ? -74.925 -44.110 -111.911 1.00 52.26 408 ALA C CA 1
ATOM 9819 C C . ALA C 1 387 ? -74.184 -45.270 -111.257 1.00 57.04 408 ALA C C 1
ATOM 9820 O O . ALA C 1 387 ? -73.837 -46.244 -111.924 1.00 58.44 408 ALA C O 1
ATOM 9822 N N . TYR C 1 388 ? -73.959 -45.159 -109.949 1.00 53.32 409 TYR C N 1
ATOM 9823 C CA . TYR C 1 388 ? -73.264 -46.190 -109.172 1.00 46.62 409 TYR C CA 1
ATOM 9824 C C . TYR C 1 388 ? -74.047 -47.498 -109.159 1.00 47.41 409 TYR C C 1
ATOM 9825 O O . TYR C 1 388 ? -73.490 -48.565 -109.403 1.00 48.89 409 TYR C O 1
ATOM 9834 N N . VAL C 1 389 ? -75.340 -47.400 -108.857 1.00 52.70 410 VAL C N 1
ATOM 9835 C CA . VAL C 1 389 ? -76.226 -48.562 -108.820 1.00 53.22 410 VAL C CA 1
ATOM 9836 C C . VAL C 1 389 ? -76.259 -49.294 -110.161 1.00 60.31 410 VAL C C 1
ATOM 9837 O O . VAL C 1 389 ? -76.153 -50.524 -110.208 1.00 62.51 410 VAL C O 1
ATOM 9841 N N . ASN C 1 390 ? -76.364 -48.536 -111.251 1.00 56.01 411 ASN C N 1
ATOM 9842 C CA . ASN C 1 390 ? -76.479 -49.145 -112.572 1.00 56.71 411 ASN C CA 1
ATOM 9843 C C . ASN C 1 390 ? -75.142 -49.589 -113.172 1.00 50.01 411 ASN C C 1
ATOM 9844 O O . ASN C 1 390 ? -75.124 -50.463 -114.036 1.00 50.36 411 ASN C O 1
ATOM 9849 N N . ALA C 1 391 ? -74.031 -49.012 -112.714 1.00 56.95 412 ALA C N 1
ATOM 9850 C CA . ALA C 1 391 ? -72.703 -49.399 -113.214 1.00 55.50 412 ALA C CA 1
ATOM 9851 C C . ALA C 1 391 ? -72.159 -50.675 -112.574 1.00 57.03 412 ALA C C 1
ATOM 9852 O O . ALA C 1 391 ? -71.246 -51.307 -113.106 1.00 58.76 412 ALA C O 1
ATOM 9854 N N . LYS C 1 392 ? -72.698 -51.030 -111.414 1.00 59.97 413 LYS C N 1
ATOM 9855 C CA . LYS C 1 392 ? -72.294 -52.245 -110.708 1.00 59.03 413 LYS C CA 1
ATOM 9856 C C . LYS C 1 392 ? -73.492 -52.964 -110.122 1.00 57.80 413 LYS C C 1
ATOM 9857 O O . LYS C 1 392 ? -73.781 -52.843 -108.930 1.00 52.03 413 LYS C O 1
ATOM 9863 N N . PRO C 1 393 ? -74.200 -53.715 -110.977 1.00 56.56 414 PRO C N 1
ATOM 9864 C CA . PRO C 1 393 ? -75.395 -54.476 -110.612 1.00 56.87 414 PRO C CA 1
ATOM 9865 C C . PRO C 1 393 ? -75.058 -55.832 -109.982 1.00 47.47 414 PRO C C 1
ATOM 9866 O O . PRO C 1 393 ? -73.889 -56.239 -109.942 1.00 43.66 414 PRO C O 1
ATOM 9870 N N . LEU C 1 394 ? -76.086 -56.511 -109.485 1.00 44.64 415 LEU C N 1
ATOM 9871 C CA . LEU C 1 394 ? -75.949 -57.882 -109.021 1.00 43.42 415 LEU C CA 1
ATOM 9872 C C . LEU C 1 394 ? -75.487 -58.768 -110.183 1.00 47.14 415 LEU C C 1
ATOM 9873 O O . LEU C 1 394 ? -76.169 -58.867 -111.203 1.00 48.54 415 LEU C O 1
ATOM 9878 N N . ALA C 1 395 ? -74.329 -59.405 -110.020 1.00 48.22 416 ALA C N 1
ATOM 9879 C CA . ALA C 1 395 ? -73.695 -60.191 -111.077 1.00 44.75 416 ALA C CA 1
ATOM 9880 C C . ALA C 1 395 ? -74.003 -61.685 -110.958 1.00 51.39 416 ALA C C 1
ATOM 9881 O O . ALA C 1 395 ? -74.628 -62.132 -109.991 1.00 51.21 416 ALA C O 1
ATOM 9883 N N . ALA C 1 396 ? -73.540 -62.451 -111.942 1.00 55.49 417 ALA C N 1
ATOM 9884 C CA . ALA C 1 396 ? -74.014 -63.816 -112.157 1.00 44.00 417 ALA C CA 1
ATOM 9885 C C . ALA C 1 396 ? -73.710 -64.790 -111.023 1.00 48.82 417 ALA C C 1
ATOM 9886 O O . ALA C 1 396 ? -74.614 -65.462 -110.528 1.00 51.29 417 ALA C O 1
ATOM 9888 N N . GLY C 1 397 ? -72.453 -64.877 -110.608 1.00 47.50 418 GLY C N 1
ATOM 9889 C CA . GLY C 1 397 ? -72.084 -65.822 -109.562 1.00 47.32 418 GLY C CA 1
ATOM 9890 C C . GLY C 1 397 ? -71.627 -65.188 -108.251 1.00 46.87 418 GLY C C 1
ATOM 9891 O O . GLY C 1 397 ? -71.040 -65.864 -107.404 1.00 46.63 418 GLY C O 1
ATOM 9892 N N . THR C 1 398 ? -71.900 -63.896 -108.077 1.00 43.13 419 THR C N 1
ATOM 9893 C CA . THR C 1 398 ? -71.368 -63.153 -106.942 1.00 44.27 419 THR C CA 1
ATOM 9894 C C . THR C 1 398 ? -72.449 -62.514 -106.066 1.00 40.90 419 THR C C 1
ATOM 9895 O O . THR C 1 398 ? -72.163 -61.588 -105.302 1.00 37.38 419 THR C O 1
ATOM 9899 N N . GLU C 1 399 ? -73.677 -63.018 -106.157 1.00 41.58 420 GLU C N 1
ATOM 9900 C CA . GLU C 1 399 ? -74.804 -62.416 -105.442 1.00 46.66 420 GLU C CA 1
ATOM 9901 C C . GLU C 1 399 ? -74.582 -62.368 -103.936 1.00 42.16 420 GLU C C 1
ATOM 9902 O O . GLU C 1 399 ? -74.706 -61.309 -103.316 1.00 42.60 420 GLU C O 1
ATOM 9908 N N . LYS C 1 400 ? -74.259 -63.517 -103.355 1.00 38.41 421 LYS C N 1
ATOM 9909 C CA . LYS C 1 400 ? -74.055 -63.605 -101.919 1.00 40.01 421 LYS C CA 1
ATOM 9910 C C . LYS C 1 400 ? -72.915 -62.692 -101.465 1.00 38.83 421 LYS C C 1
ATOM 9911 O O . LYS C 1 400 ? -73.020 -62.034 -100.426 1.00 31.98 421 LYS C O 1
ATOM 9917 N N . GLU C 1 401 ? -71.848 -62.626 -102.256 1.00 34.27 422 GLU C N 1
ATOM 9918 C CA . GLU C 1 401 ? -70.714 -61.764 -101.924 1.00 34.12 422 GLU C CA 1
ATOM 9919 C C . GLU C 1 401 ? -71.083 -60.272 -101.933 1.00 36.35 422 GLU C C 1
ATOM 9920 O O . GLU C 1 401 ? -70.696 -59.516 -101.023 1.00 40.66 422 GLU C O 1
ATOM 9926 N N . GLN C 1 402 ? -71.824 -59.853 -102.955 1.00 35.88 423 GLN C N 1
ATOM 9927 C CA . GLN C 1 402 ? -72.263 -58.461 -103.088 1.00 36.54 423 GLN C CA 1
ATOM 9928 C C . GLN C 1 402 ? -73.269 -58.054 -102.025 1.00 34.37 423 GLN C C 1
ATOM 9929 O O . GLN C 1 402 ? -73.217 -56.928 -101.511 1.00 28.76 423 GLN C O 1
ATOM 9935 N N . ILE C 1 403 ? -74.198 -58.960 -101.725 1.00 33.82 424 ILE C N 1
ATOM 9936 C CA . ILE C 1 403 ? -75.239 -58.691 -100.746 1.00 29.67 424 ILE C CA 1
ATOM 9937 C C . ILE C 1 403 ? -74.600 -58.622 -99.348 1.00 33.86 424 ILE C C 1
ATOM 9938 O O . ILE C 1 403 ? -74.894 -57.714 -98.558 1.00 34.61 424 ILE C O 1
ATOM 9943 N N . GLY C 1 404 ? -73.697 -59.557 -99.070 1.00 36.41 425 GLY C N 1
ATOM 9944 C CA . GLY C 1 404 ? -72.975 -59.565 -97.817 1.00 28.58 425 GLY C CA 1
ATOM 9945 C C . GLY C 1 404 ? -72.173 -58.296 -97.615 1.00 31.36 425 GLY C C 1
ATOM 9946 O O . GLY C 1 404 ? -72.243 -57.686 -96.540 1.00 25.58 425 GLY C O 1
ATOM 9947 N N . THR C 1 405 ? -71.435 -57.878 -98.646 1.00 32.63 426 THR C N 1
ATOM 9948 C CA . THR C 1 405 ? -70.633 -56.656 -98.541 1.00 24.61 426 THR C CA 1
ATOM 9949 C C . THR C 1 405 ? -71.498 -55.396 -98.352 1.00 31.48 426 THR C C 1
ATOM 9950 O O . THR C 1 405 ? -71.188 -54.510 -97.516 1.00 25.27 426 THR C O 1
ATOM 9954 N N . GLN C 1 406 ? -72.587 -55.322 -99.115 1.00 27.75 427 GLN C N 1
ATOM 9955 C CA . GLN C 1 406 ? -73.485 -54.193 -98.980 1.00 28.75 427 GLN C CA 1
ATOM 9956 C C . GLN C 1 406 ? -74.095 -54.114 -97.584 1.00 31.49 427 GLN C C 1
ATOM 9957 O O . GLN C 1 406 ? -74.165 -53.031 -97.018 1.00 24.28 427 GLN C O 1
ATOM 9963 N N . LEU C 1 407 ? -74.547 -55.247 -97.043 1.00 29.37 428 LEU C N 1
ATOM 9964 C CA . LEU C 1 407 ? -75.110 -55.264 -95.691 1.00 28.94 428 LEU C CA 1
ATOM 9965 C C . LEU C 1 407 ? -74.046 -54.840 -94.681 1.00 27.10 428 LEU C C 1
ATOM 9966 O O . LEU C 1 407 ? -74.306 -54.104 -93.738 1.00 24.78 428 LEU C O 1
ATOM 9971 N N . TRP C 1 408 ? -72.841 -55.329 -94.903 1.00 22.37 429 TRP C N 1
ATOM 9972 C CA . TRP C 1 408 ? -71.701 -54.983 -94.087 1.00 23.60 429 TRP C CA 1
ATOM 9973 C C . TRP C 1 408 ? -71.448 -53.459 -94.086 1.00 25.41 429 TRP C C 1
ATOM 9974 O O . TRP C 1 408 ? -70.977 -52.894 -93.093 1.00 20.81 429 TRP C O 1
ATOM 9985 N N . ILE C 1 409 ? -71.755 -52.797 -95.198 1.00 25.34 430 ILE C N 1
ATOM 9986 C CA . ILE C 1 409 ? -71.644 -51.341 -95.237 1.00 24.67 430 ILE C CA 1
ATOM 9987 C C . ILE C 1 409 ? -72.845 -50.682 -94.560 1.00 25.57 430 ILE C C 1
ATOM 9988 O O . ILE C 1 409 ? -72.693 -49.731 -93.800 1.00 22.89 430 ILE C O 1
ATOM 9993 N N . THR C 1 410 ? -74.032 -51.218 -94.821 1.00 25.41 431 THR C N 1
ATOM 9994 C CA . THR C 1 410 ? -75.280 -50.713 -94.264 1.00 22.89 431 THR C CA 1
ATOM 9995 C C . THR C 1 410 ? -75.296 -50.832 -92.740 1.00 22.84 431 THR C C 1
ATOM 9996 O O . THR C 1 410 ? -75.883 -49.981 -92.056 1.00 22.86 431 THR C O 1
ATOM 10000 N N . TYR C 1 411 ? -74.646 -51.871 -92.219 1.00 21.21 432 TYR C N 1
ATOM 10001 C CA . TYR C 1 411 ? -74.571 -52.099 -90.780 1.00 18.91 432 TYR C CA 1
ATOM 10002 C C . TYR C 1 411 ? -73.434 -51.328 -90.112 1.00 21.98 432 TYR C C 1
ATOM 10003 O O . TYR C 1 411 ? -73.105 -51.599 -88.960 1.00 21.63 432 TYR C O 1
ATOM 10012 N N . LEU C 1 412 ? -72.818 -50.394 -90.829 1.00 19.44 433 LEU C N 1
ATOM 10013 C CA . LEU C 1 412 ? -71.813 -49.521 -90.216 1.00 19.69 433 LEU C CA 1
ATOM 10014 C C . LEU C 1 412 ? -72.476 -48.721 -89.079 1.00 20.86 433 LEU C C 1
ATOM 10015 O O . LEU C 1 412 ? -73.620 -48.290 -89.212 1.00 18.26 433 LEU C O 1
ATOM 10020 N N . PHE C 1 413 ? -71.753 -48.556 -87.972 1.00 19.94 434 PHE C N 1
ATOM 10021 C CA . PHE C 1 413 ? -72.277 -48.010 -86.710 1.00 17.00 434 PHE C CA 1
ATOM 10022 C C . PHE C 1 413 ? -73.243 -48.975 -86.002 1.00 17.04 434 PHE C C 1
ATOM 10023 O O . PHE C 1 413 ? -73.691 -48.706 -84.900 1.00 17.74 434 PHE C O 1
ATOM 10031 N N . ASN C 1 414 ? -73.555 -50.104 -86.630 1.00 16.83 435 ASN C N 1
ATOM 10032 C CA . ASN C 1 414 ? -74.266 -51.182 -85.949 1.00 17.37 435 ASN C CA 1
ATOM 10033 C C . ASN C 1 414 ? -73.489 -52.491 -86.118 1.00 19.70 435 ASN C C 1
ATOM 10034 O O . ASN C 1 414 ? -73.972 -53.447 -86.724 1.00 15.27 435 ASN C O 1
ATOM 10039 N N . SER C 1 415 ? -72.277 -52.518 -85.572 1.00 15.36 436 SER C N 1
ATOM 10040 C CA . SER C 1 415 ? -71.349 -53.580 -85.873 1.00 16.03 436 SER C CA 1
ATOM 10041 C C . SER C 1 415 ? -71.775 -54.926 -85.304 1.00 15.58 436 SER C C 1
ATOM 10042 O O . SER C 1 415 ? -71.325 -55.948 -85.798 1.00 15.62 436 SER C O 1
ATOM 10045 N N . ILE C 1 416 ? -72.622 -54.950 -84.286 1.00 10.91 437 ILE C N 1
ATOM 10046 C CA . ILE C 1 416 ? -73.074 -56.240 -83.780 1.00 14.39 437 ILE C CA 1
ATOM 10047 C C . ILE C 1 416 ? -73.706 -57.046 -84.932 1.00 16.82 437 ILE C C 1
ATOM 10048 O O . ILE C 1 416 ? -73.357 -58.220 -85.145 1.00 14.57 437 ILE C O 1
ATOM 10053 N N . GLU C 1 417 ? -74.561 -56.378 -85.713 1.00 14.23 438 GLU C N 1
ATOM 10054 C CA . GLU C 1 417 ? -75.247 -56.993 -86.846 1.00 16.74 438 GLU C CA 1
ATOM 10055 C C . GLU C 1 417 ? -74.290 -57.390 -87.979 1.00 16.87 438 GLU C C 1
ATOM 10056 O O . GLU C 1 417 ? -74.415 -58.465 -88.562 1.00 20.30 438 GLU C O 1
ATOM 10062 N N . ALA C 1 418 ? -73.327 -56.538 -88.284 1.00 14.48 439 ALA C N 1
ATOM 10063 C CA . ALA C 1 418 ? -72.362 -56.907 -89.288 1.00 13.26 439 ALA C CA 1
ATOM 10064 C C . ALA C 1 418 ? -71.564 -58.128 -88.831 1.00 13.99 439 ALA C C 1
ATOM 10065 O O . ALA C 1 418 ? -71.335 -59.036 -89.619 1.00 18.78 439 ALA C O 1
ATOM 10067 N N . TYR C 1 419 ? -71.158 -58.153 -87.560 1.00 16.29 440 TYR C N 1
ATOM 10068 C CA . TYR C 1 419 ? -70.419 -59.279 -86.952 1.00 12.28 440 TYR C CA 1
ATOM 10069 C C . TYR C 1 419 ? -71.229 -60.556 -87.090 1.00 15.66 440 TYR C C 1
ATOM 10070 O O . TYR C 1 419 ? -70.686 -61.602 -87.449 1.00 17.72 440 TYR C O 1
ATOM 10079 N N . SER C 1 420 ? -72.535 -60.463 -86.851 1.00 14.28 441 SER C N 1
ATOM 10080 C CA . SER C 1 420 ? -73.376 -61.629 -87.039 1.00 14.90 441 SER C CA 1
ATOM 10081 C C . SER C 1 420 ? -73.468 -62.085 -88.509 1.00 16.88 441 SER C C 1
ATOM 10082 O O . SER C 1 420 ? -73.282 -63.273 -88.789 1.00 16.67 441 SER C O 1
ATOM 10085 N N . ASN C 1 421 ? -73.697 -61.154 -89.436 1.00 17.00 442 ASN C N 1
ATOM 10086 C CA . ASN C 1 421 ? -73.896 -61.516 -90.844 1.00 19.12 442 ASN C CA 1
ATOM 10087 C C . ASN C 1 421 ? -72.615 -62.037 -91.493 1.00 17.31 442 ASN C C 1
ATOM 10088 O O . ASN C 1 421 ? -72.658 -62.878 -92.399 1.00 21.61 442 ASN C O 1
ATOM 10093 N N . TRP C 1 422 ? -71.484 -61.530 -91.026 1.00 15.25 443 TRP C N 1
ATOM 10094 C CA . TRP C 1 422 ? -70.193 -62.092 -91.368 1.00 18.31 443 TRP C CA 1
ATOM 10095 C C . TRP C 1 422 ? -70.021 -63.503 -90.793 1.00 19.39 443 TRP C C 1
ATOM 10096 O O . TRP C 1 422 ? -69.473 -64.379 -91.461 1.00 20.61 443 TRP C O 1
ATOM 10107 N N . ARG C 1 423 ? -70.440 -63.721 -89.548 1.00 15.51 444 ARG C N 1
ATOM 10108 C CA . ARG C 1 423 ? -70.284 -65.059 -89.000 1.00 17.56 444 ARG C CA 1
ATOM 10109 C C . ARG C 1 423 ? -71.159 -66.042 -89.794 1.00 20.40 444 ARG C C 1
ATOM 10110 O O . ARG C 1 423 ? -70.719 -67.146 -90.117 1.00 21.33 444 ARG C O 1
ATOM 10118 N N . ARG C 1 424 ? -72.383 -65.635 -90.123 1.00 20.75 445 ARG C N 1
ATOM 10119 C CA . ARG C 1 424 ? -73.288 -66.490 -90.884 1.00 23.29 445 ARG C CA 1
ATOM 10120 C C . ARG C 1 424 ? -72.791 -66.755 -92.307 1.00 23.17 445 ARG C C 1
ATOM 10121 O O . ARG C 1 424 ? -72.658 -67.909 -92.700 1.00 26.26 445 ARG C O 1
ATOM 10129 N N . THR C 1 425 ? -72.483 -65.703 -93.063 1.00 23.69 446 THR C N 1
ATOM 10130 C CA . THR C 1 425 ? -72.192 -65.869 -94.494 1.00 25.53 446 THR C CA 1
ATOM 10131 C C . THR C 1 425 ? -70.714 -66.007 -94.869 1.00 21.70 446 THR C C 1
ATOM 10132 O O . THR C 1 425 ? -70.401 -66.496 -95.950 1.00 27.27 446 THR C O 1
ATOM 10136 N N . GLY C 1 426 ? -69.802 -65.559 -94.013 1.00 20.68 447 GLY C N 1
ATOM 10137 C CA . GLY C 1 426 ? -68.390 -65.530 -94.369 1.00 19.88 447 GLY C CA 1
ATOM 10138 C C . GLY C 1 426 ? -68.044 -64.358 -95.288 1.00 22.75 447 GLY C C 1
ATOM 10139 O O . GLY C 1 426 ? -66.892 -64.183 -95.710 1.00 25.25 447 GLY C O 1
ATOM 10140 N N . TYR C 1 427 ? -69.048 -63.536 -95.569 1.00 19.79 448 TYR C N 1
ATOM 10141 C CA . TYR C 1 427 ? -68.903 -62.354 -96.391 1.00 22.71 448 TYR C CA 1
ATOM 10142 C C . TYR C 1 427 ? -69.109 -61.076 -95.574 1.00 26.33 448 TYR C C 1
ATOM 10143 O O . TYR C 1 427 ? -69.948 -61.033 -94.663 1.00 25.13 448 TYR C O 1
ATOM 10152 N N . PRO C 1 428 ? -68.333 -60.030 -95.872 1.00 22.72 449 PRO C N 1
ATOM 10153 C CA . PRO C 1 428 ? -67.237 -60.025 -96.842 1.00 23.96 449 PRO C CA 1
ATOM 10154 C C . PRO C 1 428 ? -65.967 -60.708 -96.329 1.00 24.22 449 PRO C C 1
ATOM 10155 O O . PRO C 1 428 ? -65.804 -60.846 -95.125 1.00 27.49 449 PRO C O 1
ATOM 10159 N N . HIS C 1 429 ? -65.085 -61.109 -97.243 1.00 24.66 450 HIS C N 1
ATOM 10160 C CA . HIS C 1 429 ? -63.784 -61.666 -96.895 1.00 26.70 450 HIS C CA 1
ATOM 10161 C C . HIS C 1 429 ? -62.938 -60.597 -96.229 1.00 25.20 450 HIS C C 1
ATOM 10162 O O . HIS C 1 429 ? -62.794 -59.502 -96.758 1.00 28.56 450 HIS C O 1
ATOM 10169 N N . LEU C 1 430 ? -62.392 -60.912 -95.063 1.00 25.30 451 LEU C N 1
ATOM 10170 C CA . LEU C 1 430 ? -61.680 -59.923 -94.272 1.00 25.34 451 LEU C CA 1
ATOM 10171 C C . LEU C 1 430 ? -60.195 -60.047 -94.539 1.00 24.47 451 LEU C C 1
ATOM 10172 O O . LEU C 1 430 ? -59.730 -61.053 -95.062 1.00 26.77 451 LEU C O 1
ATOM 10177 N N . LEU C 1 431 ? -59.469 -58.982 -94.234 1.00 21.97 452 LEU C N 1
ATOM 10178 C CA . LEU C 1 431 ? -58.027 -58.992 -94.309 1.00 27.62 452 LEU C CA 1
ATOM 10179 C C . LEU C 1 431 ? -57.490 -59.881 -93.200 1.00 25.61 452 LEU C C 1
ATOM 10180 O O . LEU C 1 431 ? -58.069 -59.940 -92.121 1.00 23.16 452 LEU C O 1
ATOM 10185 N N . PRO C 1 432 ? -56.404 -60.611 -93.478 1.00 24.70 453 PRO C N 1
ATOM 10186 C CA . PRO C 1 432 ? -55.824 -61.509 -92.476 1.00 22.30 453 PRO C CA 1
ATOM 10187 C C . PRO C 1 432 ? -55.148 -60.769 -91.335 1.00 20.72 453 PRO C C 1
ATOM 10188 O O . PRO C 1 432 ? -54.426 -59.809 -91.553 1.00 23.36 453 PRO C O 1
ATOM 10192 N N . ILE C 1 433 ? -55.373 -61.248 -90.122 1.00 20.12 454 ILE C N 1
ATOM 10193 C CA . ILE C 1 433 ? -54.699 -60.725 -88.949 1.00 20.05 454 ILE C CA 1
ATOM 10194 C C . ILE C 1 433 ? -53.468 -61.585 -88.616 1.00 23.22 454 ILE C C 1
ATOM 10195 O O . ILE C 1 433 ? -53.592 -62.764 -88.295 1.00 19.72 454 ILE C O 1
ATOM 10200 N N . THR C 1 434 ? -52.277 -61.009 -88.728 1.00 20.45 455 THR C N 1
ATOM 10201 C CA . THR C 1 434 ? -51.054 -61.798 -88.555 1.00 21.73 455 THR C CA 1
ATOM 10202 C C . THR C 1 434 ? -50.158 -61.280 -87.429 1.00 22.28 455 THR C C 1
ATOM 10203 O O . THR C 1 434 ? -49.045 -61.768 -87.247 1.00 26.28 455 THR C O 1
ATOM 10207 N N . ASN C 1 435 ? -50.659 -60.315 -86.661 1.00 20.13 456 ASN C N 1
ATOM 10208 C CA . ASN C 1 435 ? -49.945 -59.816 -85.491 1.00 23.84 456 ASN C CA 1
ATOM 10209 C C . ASN C 1 435 ? -49.492 -60.976 -84.614 1.00 25.45 456 ASN C C 1
ATOM 10210 O O . ASN C 1 435 ? -50.267 -61.904 -84.362 1.00 24.68 456 ASN C O 1
ATOM 10215 N N . SER C 1 436 ? -48.245 -60.924 -84.155 1.00 26.12 457 SER C N 1
ATOM 10216 C CA . SER C 1 436 ? -47.650 -62.039 -83.432 1.00 24.43 457 SER C CA 1
ATOM 10217 C C . SER C 1 436 ? -48.247 -62.184 -82.034 1.00 19.50 457 SER C C 1
ATOM 10218 O O . SER C 1 436 ? -48.143 -63.245 -81.422 1.00 21.04 457 SER C O 1
ATOM 10221 N N . ASP C 1 437 ? -48.882 -61.128 -81.540 1.00 15.22 458 ASP C N 1
ATOM 10222 C CA . ASP C 1 437 ? -49.521 -61.154 -80.220 1.00 20.68 458 ASP C CA 1
ATOM 10223 C C . ASP C 1 437 ? -51.032 -61.415 -80.270 1.00 17.58 458 ASP C C 1
ATOM 10224 O O . ASP C 1 437 ? -51.723 -61.242 -79.269 1.00 20.31 458 ASP C O 1
ATOM 10229 N N . SER C 1 438 ? -51.546 -61.827 -81.419 1.00 16.90 459 SER C N 1
ATOM 10230 C CA . SER C 1 438 ? -52.953 -62.218 -81.507 1.00 19.24 459 SER C CA 1
ATOM 10231 C C . SER C 1 438 ? -53.204 -63.478 -80.671 1.00 22.16 459 SER C C 1
ATOM 10232 O O . SER C 1 438 ? -52.606 -64.514 -80.918 1.00 20.34 459 SER C O 1
ATOM 10235 N N . GLN C 1 439 ? -54.090 -63.399 -79.685 1.00 18.23 460 GLN C N 1
ATOM 10236 C CA . GLN C 1 439 ? -54.269 -64.530 -78.775 1.00 17.75 460 GLN C CA 1
ATOM 10237 C C . GLN C 1 439 ? -54.956 -65.707 -79.476 1.00 18.91 460 GLN C C 1
ATOM 10238 O O . GLN C 1 439 ? -54.957 -66.805 -78.949 1.00 19.97 460 GLN C O 1
ATOM 10244 N N . THR C 1 440 ? -55.514 -65.493 -80.662 1.00 14.80 461 THR C N 1
ATOM 10245 C CA . THR C 1 440 ? -56.078 -66.614 -81.424 1.00 16.33 461 THR C CA 1
ATOM 10246 C C . THR C 1 440 ? -55.247 -66.988 -82.634 1.00 18.27 461 THR C C 1
ATOM 10247 O O . THR C 1 440 ? -55.742 -67.714 -83.497 1.00 16.28 461 THR C O 1
ATOM 10251 N N . GLY C 1 441 ? -54.034 -66.440 -82.752 1.00 17.06 462 GLY C N 1
ATOM 10252 C CA . GLY C 1 441 ? -53.226 -66.699 -83.930 1.00 12.13 462 GLY C CA 1
ATOM 10253 C C . GLY C 1 441 ? -53.934 -66.200 -85.169 1.00 10.58 462 GLY C C 1
ATOM 10254 O O . GLY C 1 441 ? -53.714 -66.693 -86.263 1.00 16.64 462 GLY C O 1
ATOM 10255 N N . GLY C 1 442 ? -54.799 -65.208 -84.993 1.00 18.62 463 GLY C N 1
ATOM 10256 C CA . GLY C 1 442 ? -55.481 -64.585 -86.117 1.00 16.56 463 GLY C CA 1
ATOM 10257 C C . GLY C 1 442 ? -56.827 -65.178 -86.472 1.00 19.69 463 GLY C C 1
ATOM 10258 O O . GLY C 1 442 ? -57.378 -64.838 -87.510 1.00 17.39 463 GLY C O 1
ATOM 10259 N N . VAL C 1 443 ? -57.338 -66.089 -85.641 1.00 16.88 464 VAL C N 1
ATOM 10260 C CA . VAL C 1 443 ? -58.662 -66.655 -85.860 1.00 14.79 464 VAL C CA 1
ATOM 10261 C C . VAL C 1 443 ? -59.713 -65.684 -85.315 1.00 17.37 464 VAL C C 1
ATOM 10262 O O . VAL C 1 443 ? -59.671 -65.295 -84.135 1.00 15.15 464 VAL C O 1
ATOM 10266 N N . VAL C 1 444 ? -60.650 -65.269 -86.160 1.00 16.02 465 VAL C N 1
ATOM 10267 C CA . VAL C 1 444 ? -61.686 -64.376 -85.671 1.00 13.47 465 VAL C CA 1
ATOM 10268 C C . VAL C 1 444 ? -62.517 -65.089 -84.616 1.00 14.33 465 VAL C C 1
ATOM 10269 O O . VAL C 1 444 ? -63.031 -66.185 -84.852 1.00 19.50 465 VAL C O 1
ATOM 10273 N N . PRO C 1 445 ? -62.619 -64.475 -83.433 1.00 14.34 466 PRO C N 1
ATOM 10274 C CA . PRO C 1 445 ? -63.514 -64.971 -82.395 1.00 15.42 466 PRO C CA 1
ATOM 10275 C C . PRO C 1 445 ? -64.928 -65.068 -82.948 1.00 11.78 466 PRO C C 1
ATOM 10276 O O . PRO C 1 445 ? -65.341 -64.141 -83.653 1.00 7.99 466 PRO C O 1
ATOM 10280 N N . THR C 1 446 ? -65.651 -66.133 -82.618 1.00 10.22 467 THR C N 1
ATOM 10281 C CA . THR C 1 446 ? -66.981 -66.340 -83.168 1.00 11.78 467 THR C CA 1
ATOM 10282 C C . THR C 1 446 ? -68.106 -66.196 -82.128 1.00 10.09 467 THR C C 1
ATOM 10283 O O . THR C 1 446 ? -69.264 -66.423 -82.460 1.00 11.01 467 THR C O 1
ATOM 10287 N N . ARG C 1 447 ? -67.759 -65.836 -80.886 1.00 6.74 468 ARG C N 1
ATOM 10288 C CA . ARG C 1 447 ? -68.742 -65.434 -79.853 1.00 8.88 468 ARG C CA 1
ATOM 10289 C C . ARG C 1 447 ? -68.021 -64.737 -78.711 1.00 10.11 468 ARG C C 1
ATOM 10290 O O . ARG C 1 447 ? -66.816 -64.786 -78.624 1.00 10.18 468 ARG C O 1
ATOM 10298 N N . LEU C 1 448 ? -68.760 -64.112 -77.816 1.00 7.46 469 LEU C N 1
ATOM 10299 C CA . LEU C 1 448 ? -68.176 -63.686 -76.553 1.00 8.47 469 LEU C CA 1
ATOM 10300 C C . LEU C 1 448 ? -68.620 -64.691 -75.472 1.00 12.92 469 LEU C C 1
ATOM 10301 O O . LEU C 1 448 ? -69.505 -65.534 -75.729 1.00 12.13 469 LEU C O 1
ATOM 10306 N N . TYR C 1 449 ? -67.988 -64.646 -74.294 1.00 10.60 470 TYR C N 1
ATOM 10307 C CA . TYR C 1 449 ? -68.138 -65.719 -73.306 1.00 9.20 470 TYR C CA 1
ATOM 10308 C C . TYR C 1 449 ? -68.929 -65.274 -72.061 1.00 11.47 470 TYR C C 1
ATOM 10309 O O . TYR C 1 449 ? -68.930 -64.088 -71.713 1.00 9.49 470 TYR C O 1
ATOM 10318 N N . TYR C 1 450 ? -69.635 -66.212 -71.422 1.00 10.93 471 TYR C N 1
ATOM 10319 C CA . TYR C 1 450 ? -70.378 -65.896 -70.202 1.00 10.16 471 TYR C CA 1
ATOM 10320 C C . TYR C 1 450 ? -69.389 -65.503 -69.095 1.00 13.67 471 TYR C C 1
ATOM 10321 O O . TYR C 1 450 ? -68.312 -66.113 -68.979 1.00 15.36 471 TYR C O 1
ATOM 10330 N N . PRO C 1 451 ? -69.765 -64.529 -68.248 1.00 13.58 472 PRO C N 1
ATOM 10331 C CA . PRO C 1 451 ? -68.887 -64.132 -67.145 1.00 13.69 472 PRO C CA 1
ATOM 10332 C C . PRO C 1 451 ? -68.787 -65.231 -66.119 1.00 13.99 472 PRO C C 1
ATOM 10333 O O . PRO C 1 451 ? -69.806 -65.902 -65.894 1.00 12.12 472 PRO C O 1
ATOM 10337 N N . ASN C 1 452 ? -67.613 -65.365 -65.499 1.00 10.30 473 ASN C N 1
ATOM 10338 C CA . ASN C 1 452 ? -67.333 -66.355 -64.462 1.00 13.51 473 ASN C CA 1
ATOM 10339 C C . ASN C 1 452 ? -68.288 -66.325 -63.248 1.00 18.51 473 ASN C C 1
ATOM 10340 O O . ASN C 1 452 ? -68.473 -67.337 -62.533 1.00 16.41 473 ASN C O 1
ATOM 10345 N N . ASP C 1 453 ? -68.903 -65.169 -63.028 1.00 15.74 474 ASP C N 1
ATOM 10346 C CA . ASP C 1 453 ? -69.924 -65.025 -61.996 1.00 20.90 474 ASP C CA 1
ATOM 10347 C C . ASP C 1 453 ? -71.019 -66.042 -62.168 1.00 18.00 474 ASP C C 1
ATOM 10348 O O . ASP C 1 453 ? -71.608 -66.471 -61.183 1.00 15.85 474 ASP C O 1
ATOM 10353 N N . GLU C 1 454 ? -71.305 -66.397 -63.422 1.00 13.80 475 GLU C N 1
ATOM 10354 C CA . GLU C 1 454 ? -72.360 -67.360 -63.721 1.00 18.92 475 GLU C CA 1
ATOM 10355 C C . GLU C 1 454 ? -71.953 -68.761 -63.259 1.00 16.54 475 GLU C C 1
ATOM 10356 O O . GLU C 1 454 ? -72.772 -69.529 -62.776 1.00 20.91 475 GLU C O 1
ATOM 10362 N N . MET C 1 455 ? -70.672 -69.072 -63.392 1.00 16.78 476 MET C N 1
ATOM 10363 C CA . MET C 1 455 ? -70.095 -70.287 -62.842 1.00 15.72 476 MET C CA 1
ATOM 10364 C C . MET C 1 455 ? -70.170 -70.273 -61.311 1.00 19.72 476 MET C C 1
ATOM 10365 O O . MET C 1 455 ? -70.263 -71.329 -60.677 1.00 18.73 476 MET C O 1
ATOM 10370 N N . GLN C 1 456 ? -70.130 -69.077 -60.720 1.00 14.55 477 GLN C N 1
ATOM 10371 C CA . GLN C 1 456 ? -70.120 -68.971 -59.253 1.00 18.40 477 GLN C CA 1
ATOM 10372 C C . GLN C 1 456 ? -71.520 -68.947 -58.594 1.00 25.04 477 GLN C C 1
ATOM 10373 O O . GLN C 1 456 ? -71.674 -69.416 -57.464 1.00 24.40 477 GLN C O 1
ATOM 10379 N N . LYS C 1 457 ? -72.527 -68.434 -59.306 1.00 18.66 478 LYS C N 1
ATOM 10380 C CA . LYS C 1 457 ? -73.866 -68.215 -58.757 1.00 19.55 478 LYS C CA 1
ATOM 10381 C C . LYS C 1 457 ? -74.904 -69.092 -59.425 1.00 24.98 478 LYS C C 1
ATOM 10382 O O . LYS C 1 457 ? -75.994 -69.284 -58.890 1.00 31.47 478 LYS C O 1
ATOM 10388 N N . ASN C 1 458 ? -74.575 -69.617 -60.601 1.00 19.78 479 ASN C N 1
ATOM 10389 C CA . ASN C 1 458 ? -75.559 -70.336 -61.400 1.00 19.00 479 ASN C CA 1
ATOM 10390 C C . ASN C 1 458 ? -74.908 -71.570 -62.026 1.00 16.21 479 ASN C C 1
ATOM 10391 O O . ASN C 1 458 ? -75.107 -71.875 -63.191 1.00 17.82 479 ASN C O 1
ATOM 10396 N N . GLU C 1 459 ? -74.140 -72.281 -61.220 1.00 14.91 480 GLU C N 1
ATOM 10397 C CA . GLU C 1 459 ? -73.210 -73.284 -61.723 1.00 20.26 480 GLU C CA 1
ATOM 10398 C C . GLU C 1 459 ? -73.861 -74.383 -62.582 1.00 19.32 480 GLU C C 1
ATOM 10399 O O . GLU C 1 459 ? -73.363 -74.715 -63.662 1.00 16.43 480 GLU C O 1
ATOM 10405 N N . LYS C 1 460 ? -74.969 -74.938 -62.101 1.00 20.88 481 LYS C N 1
ATOM 10406 C CA . LYS C 1 460 ? -75.610 -76.060 -62.775 1.00 21.70 481 LYS C CA 1
ATOM 10407 C C . LYS C 1 460 ? -76.011 -75.680 -64.196 1.00 16.02 481 LYS C C 1
ATOM 10408 O O . LYS C 1 460 ? -75.612 -76.342 -65.165 1.00 16.82 481 LYS C O 1
ATOM 10414 N N . ASN C 1 461 ? -76.779 -74.601 -64.317 1.00 13.49 482 ASN C N 1
ATOM 10415 C CA . ASN C 1 461 ? -77.237 -74.157 -65.626 1.00 17.50 482 ASN C CA 1
ATOM 10416 C C . ASN C 1 461 ? -76.089 -73.685 -66.526 1.00 15.46 482 ASN C C 1
ATOM 10417 O O . ASN C 1 461 ? -76.036 -74.024 -67.719 1.00 13.61 482 ASN C O 1
ATOM 10422 N N . TYR C 1 462 ? -75.161 -72.925 -65.948 1.00 14.66 483 TYR C N 1
ATOM 10423 C CA . TYR C 1 462 ? -73.929 -72.559 -66.653 1.00 15.96 483 TYR C CA 1
ATOM 10424 C C . TYR C 1 462 ? -73.256 -73.796 -67.286 1.00 13.07 483 TYR C C 1
ATOM 10425 O O . TYR C 1 462 ? -72.931 -73.810 -68.469 1.00 12.71 483 TYR C O 1
ATOM 10434 N N . MET C 1 463 ? -73.044 -74.830 -66.479 1.00 13.95 484 MET C N 1
ATOM 10435 C CA . MET C 1 463 ? -72.371 -76.043 -66.941 1.00 13.45 484 MET C CA 1
ATOM 10436 C C . MET C 1 463 ? -73.175 -76.786 -68.008 1.00 14.40 484 MET C C 1
ATOM 10437 O O . MET C 1 463 ? -72.582 -77.404 -68.903 1.00 8.38 484 MET C O 1
ATOM 10442 N N . GLU C 1 464 ? -74.509 -76.724 -67.919 1.00 13.80 485 GLU C N 1
ATOM 10443 C CA . GLU C 1 464 ? -75.339 -77.303 -68.971 1.00 12.20 485 GLU C CA 1
ATOM 10444 C C . GLU C 1 464 ? -75.101 -76.616 -70.296 1.00 11.01 485 GLU C C 1
ATOM 10445 O O . GLU C 1 464 ? -74.923 -77.285 -71.334 1.00 12.20 485 GLU C O 1
ATOM 10451 N N . ALA C 1 465 ? -75.085 -75.280 -70.267 1.00 9.54 486 ALA C N 1
ATOM 10452 C CA . ALA C 1 465 ? -74.821 -74.513 -71.497 1.00 10.99 486 ALA C CA 1
ATOM 10453 C C . ALA C 1 465 ? -73.413 -74.806 -72.066 1.00 13.45 486 ALA C C 1
ATOM 10454 O O . ALA C 1 465 ? -73.197 -74.960 -73.295 1.00 14.86 486 ALA C O 1
ATOM 10456 N N . VAL C 1 466 ? -72.454 -74.892 -71.158 1.00 11.90 487 VAL C N 1
ATOM 10457 C CA . VAL C 1 466 ? -71.081 -75.204 -71.542 1.00 12.47 487 VAL C CA 1
ATOM 10458 C C . VAL C 1 466 ? -70.991 -76.566 -72.203 1.00 11.82 487 VAL C C 1
ATOM 10459 O O . VAL C 1 466 ? -70.370 -76.712 -73.269 1.00 9.51 487 VAL C O 1
ATOM 10463 N N . GLN C 1 467 ? -71.634 -77.551 -71.589 1.00 9.47 488 GLN C N 1
ATOM 10464 C CA . GLN C 1 467 ? -71.725 -78.891 -72.194 1.00 13.95 488 GLN C CA 1
ATOM 10465 C C . GLN C 1 467 ? -72.282 -78.832 -73.614 1.00 13.41 488 GLN C C 1
ATOM 10466 O O . GLN C 1 467 ? -71.730 -79.445 -74.521 1.00 12.85 488 GLN C O 1
ATOM 10472 N N . ARG C 1 468 ? -73.360 -78.076 -73.816 1.00 11.24 489 ARG C N 1
ATOM 10473 C CA . ARG C 1 468 ? -73.933 -78.001 -75.158 1.00 12.78 489 ARG C CA 1
ATOM 10474 C C . ARG C 1 468 ? -73.020 -77.280 -76.134 1.00 15.80 489 ARG C C 1
ATOM 10475 O O . ARG C 1 468 ? -73.252 -77.348 -77.332 1.00 15.17 489 ARG C O 1
ATOM 10483 N N . MET C 1 469 ? -72.007 -76.569 -75.629 1.00 15.55 490 MET C N 1
ATOM 10484 C CA . MET C 1 469 ? -70.996 -75.961 -76.522 1.00 22.29 490 MET C CA 1
ATOM 10485 C C . MET C 1 469 ? -69.772 -76.859 -76.808 1.00 17.88 490 MET C C 1
ATOM 10486 O O . MET C 1 469 ? -68.841 -76.454 -77.507 1.00 16.31 490 MET C O 1
ATOM 10491 N N . GLY C 1 470 ? -69.775 -78.070 -76.262 1.00 16.68 491 GLY C N 1
ATOM 10492 C CA . GLY C 1 470 ? -68.667 -78.979 -76.441 1.00 12.92 491 GLY C CA 1
ATOM 10493 C C . GLY C 1 470 ? -67.695 -78.954 -75.272 1.00 16.15 491 GLY C C 1
ATOM 10494 O O . GLY C 1 470 ? -66.615 -79.496 -75.373 1.00 19.93 491 GLY C O 1
ATOM 10495 N N . GLY C 1 471 ? -68.067 -78.327 -74.161 1.00 16.13 492 GLY C N 1
ATOM 10496 C CA . GLY C 1 471 ? -67.229 -78.344 -72.979 1.00 13.46 492 GLY C CA 1
ATOM 10497 C C . GLY C 1 471 ? -66.499 -77.055 -72.639 1.00 15.85 492 GLY C C 1
ATOM 10498 O O . GLY C 1 471 ? -65.882 -76.973 -71.581 1.00 15.11 492 GLY C O 1
ATOM 10499 N N . THR C 1 472 ? -66.588 -76.030 -73.487 1.00 17.43 493 THR C N 1
ATOM 10500 C CA . THR C 1 472 ? -65.933 -74.742 -73.155 1.00 20.50 493 THR C CA 1
ATOM 10501 C C . THR C 1 472 ? -66.879 -73.534 -73.138 1.00 16.35 493 THR C C 1
ATOM 10502 O O . THR C 1 472 ? -67.963 -73.548 -73.726 1.00 14.66 493 THR C O 1
ATOM 10506 N N . ASN C 1 473 ? -66.467 -72.508 -72.402 1.00 18.68 494 ASN C N 1
ATOM 10507 C CA . ASN C 1 473 ? -67.091 -71.197 -72.463 1.00 15.26 494 ASN C CA 1
ATOM 10508 C C . ASN C 1 473 ? -66.028 -70.287 -72.994 1.00 12.27 494 ASN C C 1
ATOM 10509 O O . ASN C 1 473 ? -65.447 -69.500 -72.265 1.00 15.48 494 ASN C O 1
ATOM 10514 N N . ASP C 1 474 ? -65.750 -70.432 -74.274 1.00 11.96 495 ASP C N 1
ATOM 10515 C CA . ASP C 1 474 ? -64.612 -69.767 -74.881 1.00 15.67 495 ASP C CA 1
ATOM 10516 C C . ASP C 1 474 ? -65.116 -68.886 -76.041 1.00 12.77 495 ASP C C 1
ATOM 10517 O O . ASP C 1 474 ? -66.185 -69.127 -76.583 1.00 10.92 495 ASP C O 1
ATOM 10522 N N . TRP C 1 475 ? -64.354 -67.865 -76.388 1.00 10.88 496 TRP C N 1
ATOM 10523 C CA . TRP C 1 475 ? -64.661 -66.968 -77.501 1.00 14.19 496 TRP C CA 1
ATOM 10524 C C . TRP C 1 475 ? -64.407 -67.620 -78.879 1.00 13.03 496 TRP C C 1
ATOM 10525 O O . TRP C 1 475 ? -64.761 -67.070 -79.906 1.00 12.57 496 TRP C O 1
ATOM 10536 N N . THR C 1 476 ? -63.803 -68.806 -78.874 1.00 17.78 497 THR C N 1
ATOM 10537 C CA . THR C 1 476 ? -63.668 -69.636 -80.073 1.00 12.12 497 THR C CA 1
ATOM 10538 C C . THR C 1 476 ? -64.858 -70.575 -80.234 1.00 12.38 497 THR C C 1
ATOM 10539 O O . THR C 1 476 ? -64.946 -71.313 -81.222 1.00 16.47 497 THR C O 1
ATOM 10543 N N . GLY C 1 477 ? -65.785 -70.553 -79.276 1.00 8.78 498 GLY C N 1
ATOM 10544 C CA . GLY C 1 477 ? -67.036 -71.282 -79.428 1.00 8.41 498 GLY C CA 1
ATOM 10545 C C . GLY C 1 477 ? -67.960 -70.717 -80.513 1.00 14.91 498 GLY C C 1
ATOM 10546 O O . GLY C 1 477 ? -67.769 -69.581 -80.987 1.00 14.65 498 GLY C O 1
ATOM 10547 N N . LYS C 1 478 ? -68.979 -71.498 -80.874 1.00 8.88 499 LYS C N 1
ATOM 10548 C CA . LYS C 1 478 ? -69.950 -71.136 -81.904 1.00 13.99 499 LYS C CA 1
ATOM 10549 C C . LYS C 1 478 ? -71.369 -71.017 -81.378 1.00 18.92 499 LYS C C 1
ATOM 10550 O O . LYS C 1 478 ? -71.763 -71.768 -80.484 1.00 16.72 499 LYS C O 1
ATOM 10556 N N . VAL C 1 479 ? -72.151 -70.091 -81.927 1.00 15.14 500 VAL C N 1
ATOM 10557 C CA . VAL C 1 479 ? -73.577 -70.054 -81.593 1.00 18.38 500 VAL C CA 1
ATOM 10558 C C . VAL C 1 479 ? -74.289 -71.013 -82.543 1.00 18.44 500 VAL C C 1
ATOM 10559 O O . VAL C 1 479 ? -73.782 -71.324 -83.604 1.00 20.33 500 VAL C O 1
ATOM 10563 N N . TRP C 1 480 ? -75.480 -71.450 -82.174 1.00 18.83 501 TRP C N 1
ATOM 10564 C CA . TRP C 1 480 ? -76.187 -72.499 -82.905 1.00 17.32 501 TRP C CA 1
ATOM 10565 C C . TRP C 1 480 ? -76.346 -72.223 -84.404 1.00 20.23 501 TRP C C 1
ATOM 10566 O O . TRP C 1 480 ? -76.137 -73.113 -85.226 1.00 29.55 501 TRP C O 1
ATOM 10577 N N . TRP C 1 481 ? -76.664 -70.985 -84.768 1.00 20.42 502 TRP C N 1
ATOM 10578 C CA . TRP C 1 481 ? -76.978 -70.688 -86.165 1.00 21.07 502 TRP C CA 1
ATOM 10579 C C . TRP C 1 481 ? -75.739 -70.531 -87.031 1.00 18.75 502 TRP C C 1
ATOM 10580 O O . TRP C 1 481 ? -75.826 -70.433 -88.235 1.00 19.47 502 TRP C O 1
ATOM 10591 N N . ASP C 1 482 ? -74.584 -70.495 -86.404 1.00 20.45 503 ASP C N 1
ATOM 10592 C CA . ASP C 1 482 ? -73.330 -70.369 -87.128 1.00 22.84 503 ASP C CA 1
ATOM 10593 C C . ASP C 1 482 ? -72.820 -71.760 -87.433 1.00 22.35 503 ASP C C 1
ATOM 10594 O O . ASP C 1 482 ? -72.198 -72.384 -86.579 1.00 23.83 503 ASP C O 1
ATOM 10599 N N . VAL C 1 483 ? -73.142 -72.274 -88.619 1.00 26.66 504 VAL C N 1
ATOM 10600 C CA . VAL C 1 483 ? -72.791 -73.653 -88.907 1.00 32.46 504 VAL C CA 1
ATOM 10601 C C . VAL C 1 483 ? -71.729 -73.893 -89.994 1.00 44.04 504 VAL C C 1
ATOM 10602 O O . VAL C 1 483 ? -71.156 -74.999 -90.016 1.00 52.17 504 VAL C O 1
ATOM 10606 N N . ASN C 1 484 ? -71.449 -72.939 -90.892 1.00 56.09 505 ASN C N 1
ATOM 10607 C CA . ASN C 1 484 ? -70.403 -73.302 -91.828 1.00 52.88 505 ASN C CA 1
ATOM 10608 C C . ASN C 1 484 ? -69.062 -72.842 -91.204 1.00 57.63 505 ASN C C 1
ATOM 10609 O O . ASN C 1 484 ? -69.092 -72.187 -90.155 1.00 54.44 505 ASN C O 1
ATOM 10614 N N . ASN D 1 15 ? -66.568 -26.571 -62.475 1.00 49.52 36 ASN D N 1
ATOM 10615 C CA . ASN D 1 15 ? -66.134 -27.955 -62.307 1.00 47.01 36 ASN D CA 1
ATOM 10616 C C . ASN D 1 15 ? -65.731 -28.368 -60.878 1.00 46.00 36 ASN D C 1
ATOM 10617 O O . ASN D 1 15 ? -66.253 -29.364 -60.377 1.00 46.61 36 ASN D O 1
ATOM 10622 N N . PRO D 1 16 ? -64.824 -27.620 -60.215 1.00 41.82 37 PRO D N 1
ATOM 10623 C CA . PRO D 1 16 ? -64.487 -28.016 -58.845 1.00 30.54 37 PRO D CA 1
ATOM 10624 C C . PRO D 1 16 ? -65.689 -28.301 -57.947 1.00 31.80 37 PRO D C 1
ATOM 10625 O O . PRO D 1 16 ? -65.760 -29.401 -57.417 1.00 29.45 37 PRO D O 1
ATOM 10629 N N . ALA D 1 17 ? -66.613 -27.349 -57.816 1.00 34.82 38 ALA D N 1
ATOM 10630 C CA . ALA D 1 17 ? -67.831 -27.521 -57.012 1.00 31.68 38 ALA D CA 1
ATOM 10631 C C . ALA D 1 17 ? -68.622 -28.753 -57.443 1.00 33.80 38 ALA D C 1
ATOM 10632 O O . ALA D 1 17 ? -68.954 -29.604 -56.616 1.00 36.80 38 ALA D O 1
ATOM 10634 N N . GLY D 1 18 ? -68.942 -28.827 -58.734 1.00 36.36 39 GLY D N 1
ATOM 10635 C CA . GLY D 1 18 ? -69.715 -29.932 -59.276 1.00 32.20 39 GLY D CA 1
ATOM 10636 C C . GLY D 1 18 ? -69.002 -31.258 -59.073 1.00 37.20 39 GLY D C 1
ATOM 10637 O O . GLY D 1 18 ? -69.618 -32.282 -58.756 1.00 32.69 39 GLY D O 1
ATOM 10638 N N . GLN D 1 19 ? -67.690 -31.246 -59.262 1.00 37.08 40 GLN D N 1
ATOM 10639 C CA . GLN D 1 19 ? -66.928 -32.464 -59.101 1.00 27.88 40 GLN D CA 1
ATOM 10640 C C . GLN D 1 19 ? -66.881 -32.917 -57.634 1.00 29.45 40 GLN D C 1
ATOM 10641 O O . GLN D 1 19 ? -67.041 -34.114 -57.340 1.00 31.44 40 GLN D O 1
ATOM 10647 N N . LEU D 1 20 ? -66.684 -31.972 -56.720 1.00 24.64 41 LEU D N 1
ATOM 10648 C CA . LEU D 1 20 ? -66.654 -32.274 -55.303 1.00 24.72 41 LEU D CA 1
ATOM 10649 C C . LEU D 1 20 ? -67.986 -32.861 -54.893 1.00 28.91 41 LEU D C 1
ATOM 10650 O O . LEU D 1 20 ? -68.023 -33.893 -54.228 1.00 25.84 41 LEU D O 1
ATOM 10655 N N . THR D 1 21 ? -69.079 -32.209 -55.301 1.00 28.54 42 THR D N 1
ATOM 10656 C CA . THR D 1 21 ? -70.430 -32.686 -54.977 1.00 24.73 42 THR D CA 1
ATOM 10657 C C . THR D 1 21 ? -70.680 -34.097 -55.525 1.00 19.10 42 THR D C 1
ATOM 10658 O O . THR D 1 21 ? -71.233 -34.981 -54.831 1.00 15.91 42 THR D O 1
ATOM 10662 N N . PHE D 1 22 ? -70.252 -34.322 -56.765 1.00 20.01 43 PHE D N 1
ATOM 10663 C CA . PHE D 1 22 ? -70.406 -35.645 -57.369 1.00 27.15 43 PHE D CA 1
ATOM 10664 C C . PHE D 1 22 ? -69.649 -36.734 -56.594 1.00 28.54 43 PHE D C 1
ATOM 10665 O O . PHE D 1 22 ? -70.205 -37.787 -56.275 1.00 20.51 43 PHE D O 1
ATOM 10673 N N . THR D 1 23 ? -68.384 -36.484 -56.290 1.00 22.37 44 THR D N 1
ATOM 10674 C CA . THR D 1 23 ? -67.604 -37.472 -55.554 1.00 22.78 44 THR D CA 1
ATOM 10675 C C . THR D 1 23 ? -68.211 -37.767 -54.203 1.00 24.83 44 THR D C 1
ATOM 10676 O O . THR D 1 23 ? -68.359 -38.949 -53.801 1.00 26.54 44 THR D O 1
ATOM 10680 N N . GLN D 1 24 ? -68.554 -36.692 -53.498 1.00 22.37 45 GLN D N 1
ATOM 10681 C CA . GLN D 1 24 ? -69.177 -36.837 -52.189 1.00 22.79 45 GLN D CA 1
ATOM 10682 C C . GLN D 1 24 ? -70.450 -37.714 -52.307 1.00 22.00 45 GLN D C 1
ATOM 10683 O O . GLN D 1 24 ? -70.663 -38.606 -51.492 1.00 18.48 45 GLN D O 1
ATOM 10689 N N . LEU D 1 25 ? -71.255 -37.498 -53.348 1.00 18.63 46 LEU D N 1
ATOM 10690 C CA . LEU D 1 25 ? -72.471 -38.297 -53.540 1.00 19.99 46 LEU D CA 1
ATOM 10691 C C . LEU D 1 25 ? -72.150 -39.762 -53.924 1.00 25.92 46 LEU D C 1
ATOM 10692 O O . LEU D 1 25 ? -72.892 -40.690 -53.586 1.00 23.49 46 LEU D O 1
ATOM 10697 N N . CYS D 1 26 ? -71.053 -39.970 -54.634 1.00 21.33 47 CYS D N 1
ATOM 10698 C CA . CYS D 1 26 ? -70.627 -41.324 -54.971 1.00 20.30 47 CYS D CA 1
ATOM 10699 C C . CYS D 1 26 ? -70.233 -42.134 -53.725 1.00 21.72 47 CYS D C 1
ATOM 10700 O O . CYS D 1 26 ? -70.429 -43.355 -53.667 1.00 19.62 47 CYS D O 1
ATOM 10703 N N . MET D 1 27 ? -69.686 -41.462 -52.717 1.00 24.13 48 MET D N 1
ATOM 10704 C CA . MET D 1 27 ? -69.166 -42.207 -51.569 1.00 20.25 48 MET D CA 1
ATOM 10705 C C . MET D 1 27 ? -70.219 -42.901 -50.696 1.00 22.95 48 MET D C 1
ATOM 10706 O O . MET D 1 27 ? -69.855 -43.751 -49.880 1.00 22.40 48 MET D O 1
ATOM 10711 N N . SER D 1 28 ? -71.505 -42.588 -50.886 1.00 21.09 49 SER D N 1
ATOM 10712 C CA . SER D 1 28 ? -72.563 -43.205 -50.067 1.00 17.85 49 SER D CA 1
ATOM 10713 C C . SER D 1 28 ? -73.801 -43.548 -50.881 1.00 17.41 49 SER D C 1
ATOM 10714 O O . SER D 1 28 ? -74.573 -44.416 -50.497 1.00 20.33 49 SER D O 1
ATOM 10717 N N . GLY D 1 29 ? -73.974 -42.889 -52.025 1.00 22.96 50 GLY D N 1
ATOM 10718 C CA . GLY D 1 29 ? -75.133 -43.127 -52.863 1.00 20.19 50 GLY D CA 1
ATOM 10719 C C . GLY D 1 29 ? -74.953 -44.163 -53.971 1.00 25.65 50 GLY D C 1
ATOM 10720 O O . GLY D 1 29 ? -75.898 -44.440 -54.708 1.00 24.20 50 GLY D O 1
ATOM 10721 N N . ASP D 1 30 ? -73.759 -44.746 -54.086 1.00 20.90 51 ASP D N 1
ATOM 10722 C CA . ASP D 1 30 ? -73.512 -45.828 -55.058 1.00 22.84 51 ASP D CA 1
ATOM 10723 C C . ASP D 1 30 ? -73.923 -47.161 -54.435 1.00 21.64 51 ASP D C 1
ATOM 10724 O O . ASP D 1 30 ? -73.167 -47.779 -53.679 1.00 20.41 51 ASP D O 1
ATOM 10729 N N . GLY D 1 31 ? -75.148 -47.571 -54.740 1.00 17.48 52 GLY D N 1
ATOM 10730 C CA . GLY D 1 31 ? -75.723 -48.775 -54.174 1.00 18.68 52 GLY D CA 1
ATOM 10731 C C . GLY D 1 31 ? -75.033 -50.034 -54.640 1.00 17.16 52 GLY D C 1
ATOM 10732 O O . GLY D 1 31 ? -75.069 -51.056 -53.962 1.00 21.13 52 GLY D O 1
ATOM 10733 N N . TYR D 1 32 ? -74.399 -49.946 -55.800 1.00 18.04 53 TYR D N 1
ATOM 10734 C CA . TYR D 1 32 ? -73.709 -51.074 -56.396 1.00 17.55 53 TYR D CA 1
ATOM 10735 C C . TYR D 1 32 ? -72.627 -51.604 -55.453 1.00 13.69 53 TYR D C 1
ATOM 10736 O O . TYR D 1 32 ? -72.558 -52.811 -55.258 1.00 18.55 53 TYR D O 1
ATOM 10745 N N . TYR D 1 33 ? -71.798 -50.750 -54.851 1.00 10.63 54 TYR D N 1
ATOM 10746 C CA . TYR D 1 33 ? -70.829 -51.328 -53.904 1.00 16.94 54 TYR D CA 1
ATOM 10747 C C . TYR D 1 33 ? -71.219 -51.189 -52.433 1.00 16.07 54 TYR D C 1
ATOM 10748 O O . TYR D 1 33 ? -70.638 -51.865 -51.595 1.00 18.72 54 TYR D O 1
ATOM 10757 N N . GLN D 1 34 ? -72.193 -50.352 -52.090 1.00 15.20 55 GLN D N 1
ATOM 10758 C CA . GLN D 1 34 ? -72.690 -50.402 -50.707 1.00 17.21 55 GLN D CA 1
ATOM 10759 C C . GLN D 1 34 ? -73.352 -51.758 -50.469 1.00 13.64 55 GLN D C 1
ATOM 10760 O O . GLN D 1 34 ? -73.250 -52.357 -49.392 1.00 13.88 55 GLN D O 1
ATOM 10766 N N . HIS D 1 35 ? -74.048 -52.235 -51.486 1.00 10.22 56 HIS D N 1
ATOM 10767 C CA . HIS D 1 35 ? -74.730 -53.498 -51.361 1.00 13.05 56 HIS D CA 1
ATOM 10768 C C . HIS D 1 35 ? -73.690 -54.607 -51.319 1.00 12.64 56 HIS D C 1
ATOM 10769 O O . HIS D 1 35 ? -73.789 -55.516 -50.505 1.00 13.56 56 HIS D O 1
ATOM 10776 N N . ARG D 1 36 ? -72.689 -54.530 -52.189 1.00 11.65 57 ARG D N 1
ATOM 10777 C CA . ARG D 1 36 ? -71.775 -55.656 -52.363 1.00 13.32 57 ARG D CA 1
ATOM 10778 C C . ARG D 1 36 ? -70.601 -55.683 -51.360 1.00 13.94 57 ARG D C 1
ATOM 10779 O O . ARG D 1 36 ? -70.293 -56.733 -50.797 1.00 9.26 57 ARG D O 1
ATOM 10787 N N . THR D 1 37 ? -69.996 -54.526 -51.104 1.00 10.86 58 THR D N 1
ATOM 10788 C CA . THR D 1 37 ? -68.792 -54.458 -50.279 1.00 14.91 58 THR D CA 1
ATOM 10789 C C . THR D 1 37 ? -69.031 -54.190 -48.792 1.00 12.07 58 THR D C 1
ATOM 10790 O O . THR D 1 37 ? -68.351 -54.731 -47.928 1.00 15.33 58 THR D O 1
ATOM 10794 N N . ASN D 1 38 ? -69.986 -53.324 -48.520 1.00 13.55 59 ASN D N 1
ATOM 10795 C CA . ASN D 1 38 ? -70.369 -52.945 -47.173 1.00 12.92 59 ASN D CA 1
ATOM 10796 C C . ASN D 1 38 ? -71.312 -53.995 -46.559 1.00 15.42 59 ASN D C 1
ATOM 10797 O O . ASN D 1 38 ? -70.993 -54.665 -45.555 1.00 13.83 59 ASN D O 1
ATOM 10802 N N . LEU D 1 39 ? -72.474 -54.134 -47.195 1.00 15.06 60 LEU D N 1
ATOM 10803 C CA . LEU D 1 39 ? -73.537 -54.980 -46.690 1.00 14.45 60 LEU D CA 1
ATOM 10804 C C . LEU D 1 39 ? -73.195 -56.460 -46.747 1.00 12.59 60 LEU D C 1
ATOM 10805 O O . LEU D 1 39 ? -73.197 -57.136 -45.732 1.00 10.42 60 LEU D O 1
ATOM 10810 N N . ILE D 1 40 ? -72.942 -56.964 -47.942 1.00 12.80 61 ILE D N 1
ATOM 10811 C CA . ILE D 1 40 ? -72.799 -58.396 -48.132 1.00 13.29 61 ILE D CA 1
ATOM 10812 C C . ILE D 1 40 ? -71.449 -58.906 -47.609 1.00 9.79 61 ILE D C 1
ATOM 10813 O O . ILE D 1 40 ? -71.404 -59.712 -46.690 1.00 10.97 61 ILE D O 1
ATOM 10818 N N . TYR D 1 41 ? -70.341 -58.446 -48.161 1.00 10.87 62 TYR D N 1
ATOM 10819 C CA . TYR D 1 41 ? -69.075 -59.069 -47.738 1.00 13.19 62 TYR D CA 1
ATOM 10820 C C . TYR D 1 41 ? -68.561 -58.527 -46.394 1.00 13.51 62 TYR D C 1
ATOM 10821 O O . TYR D 1 41 ? -68.463 -59.305 -45.451 1.00 9.74 62 TYR D O 1
ATOM 10830 N N . SER D 1 42 ? -68.291 -57.226 -46.259 1.00 11.59 63 SER D N 1
ATOM 10831 C CA . SER D 1 42 ? -67.799 -56.727 -44.953 1.00 10.20 63 SER D CA 1
ATOM 10832 C C . SER D 1 42 ? -68.805 -57.032 -43.827 1.00 12.20 63 SER D C 1
ATOM 10833 O O . SER D 1 42 ? -68.431 -57.532 -42.762 1.00 6.70 63 SER D O 1
ATOM 10836 N N . GLY D 1 43 ? -70.082 -56.719 -44.096 1.00 12.27 64 GLY D N 1
ATOM 10837 C CA . GLY D 1 43 ? -71.170 -56.943 -43.163 1.00 12.65 64 GLY D CA 1
ATOM 10838 C C . GLY D 1 43 ? -71.389 -58.392 -42.756 1.00 15.67 64 GLY D C 1
ATOM 10839 O O . GLY D 1 43 ? -71.747 -58.675 -41.611 1.00 14.36 64 GLY D O 1
ATOM 10840 N N . GLY D 1 44 ? -71.221 -59.315 -43.695 1.00 10.93 65 GLY D N 1
ATOM 10841 C CA . GLY D 1 44 ? -71.320 -60.723 -43.350 1.00 13.63 65 GLY D CA 1
ATOM 10842 C C . GLY D 1 44 ? -70.071 -61.267 -42.655 1.00 14.89 65 GLY D C 1
ATOM 10843 O O . GLY D 1 44 ? -70.172 -62.087 -41.736 1.00 16.62 65 GLY D O 1
ATOM 10844 N N . PHE D 1 45 ? -68.896 -60.816 -43.097 1.00 11.00 66 PHE D N 1
ATOM 10845 C CA . PHE D 1 45 ? -67.616 -61.280 -42.551 1.00 13.60 66 PHE D CA 1
ATOM 10846 C C . PHE D 1 45 ? -67.516 -60.961 -41.037 1.00 17.05 66 PHE D C 1
ATOM 10847 O O . PHE D 1 45 ? -67.080 -61.792 -40.236 1.00 12.50 66 PHE D O 1
ATOM 10855 N N . VAL D 1 46 ? -67.908 -59.740 -40.670 1.00 14.14 67 VAL D N 1
ATOM 10856 C CA . VAL D 1 46 ? -67.705 -59.256 -39.302 1.00 17.83 67 VAL D CA 1
ATOM 10857 C C . VAL D 1 46 ? -68.989 -59.474 -38.488 1.00 20.49 67 VAL D C 1
ATOM 10858 O O . VAL D 1 46 ? -69.098 -59.054 -37.344 1.00 19.14 67 VAL D O 1
ATOM 10862 N N . GLN D 1 47 ? -69.928 -60.205 -39.092 1.00 22.51 68 GLN D N 1
ATOM 10863 C CA . GLN D 1 47 ? -71.153 -60.622 -38.433 1.00 18.41 68 GLN D CA 1
ATOM 10864 C C . GLN D 1 47 ? -71.957 -59.411 -37.898 1.00 24.38 68 GLN D C 1
ATOM 10865 O O . GLN D 1 47 ? -72.523 -59.427 -36.795 1.00 22.92 68 GLN D O 1
ATOM 10871 N N . HIS D 1 48 ? -72.000 -58.352 -38.697 1.00 15.68 69 HIS D N 1
ATOM 10872 C CA . HIS D 1 48 ? -72.978 -57.323 -38.471 1.00 13.86 69 HIS D CA 1
ATOM 10873 C C . HIS D 1 48 ? -74.387 -57.831 -38.810 1.00 17.50 69 HIS D C 1
ATOM 10874 O O . HIS D 1 48 ? -75.337 -57.543 -38.078 1.00 16.61 69 HIS D O 1
ATOM 10881 N N . TYR D 1 49 ? -74.518 -58.611 -39.888 1.00 12.63 70 TYR D N 1
ATOM 10882 C CA . TYR D 1 49 ? -75.826 -59.063 -40.360 1.00 13.21 70 TYR D CA 1
ATOM 10883 C C . TYR D 1 49 ? -75.930 -60.558 -40.668 1.00 20.42 70 TYR D C 1
ATOM 10884 O O . TYR D 1 49 ? -74.946 -61.218 -41.032 1.00 19.37 70 TYR D O 1
ATOM 10893 N N . SER D 1 50 ? -77.146 -61.082 -40.584 1.00 15.74 71 SER D N 1
ATOM 10894 C CA . SER D 1 50 ? -77.413 -62.412 -41.109 1.00 18.54 71 SER D CA 1
ATOM 10895 C C . SER D 1 50 ? -78.900 -62.558 -41.477 1.00 17.51 71 SER D C 1
ATOM 10896 O O . SER D 1 50 ? -79.736 -61.791 -41.022 1.00 20.34 71 SER D O 1
ATOM 10899 N N . GLY D 1 51 ? -79.226 -63.506 -42.339 1.00 15.46 72 GLY D N 1
ATOM 10900 C CA . GLY D 1 51 ? -80.618 -63.754 -42.636 1.00 19.19 72 GLY D CA 1
ATOM 10901 C C . GLY D 1 51 ? -81.043 -63.714 -44.085 1.00 18.16 72 GLY D C 1
ATOM 10902 O O . GLY D 1 51 ? -81.786 -64.592 -44.532 1.00 16.49 72 GLY D O 1
ATOM 10903 N N . SER D 1 52 ? -80.604 -62.687 -44.812 1.00 18.05 73 SER D N 1
ATOM 10904 C CA . SER D 1 52 ? -80.968 -62.550 -46.226 1.00 18.83 73 SER D CA 1
ATOM 10905 C C . SER D 1 52 ? -80.195 -63.526 -47.113 1.00 21.12 73 SER D C 1
ATOM 10906 O O . SER D 1 52 ? -79.137 -64.023 -46.724 1.00 19.61 73 SER D O 1
ATOM 10909 N N . TRP D 1 53 ? -80.720 -63.792 -48.308 1.00 18.76 74 TRP D N 1
ATOM 10910 C CA . TRP D 1 53 ? -80.062 -64.705 -49.225 1.00 19.49 74 TRP D CA 1
ATOM 10911 C C . TRP D 1 53 ? -78.639 -64.257 -49.553 1.00 16.53 74 TRP D C 1
ATOM 10912 O O . TRP D 1 53 ? -77.694 -65.005 -49.340 1.00 17.19 74 TRP D O 1
ATOM 10923 N N . ALA D 1 54 ? -78.491 -63.035 -50.049 1.00 14.90 75 ALA D N 1
ATOM 10924 C CA . ALA D 1 54 ? -77.188 -62.559 -50.526 1.00 17.41 75 ALA D CA 1
ATOM 10925 C C . ALA D 1 54 ? -76.125 -62.501 -49.411 1.00 14.19 75 ALA D C 1
ATOM 10926 O O . ALA D 1 54 ? -75.002 -62.996 -49.567 1.00 11.71 75 ALA D O 1
ATOM 10928 N N . VAL D 1 55 ? -76.496 -61.914 -48.282 1.00 13.60 76 VAL D N 1
ATOM 10929 C CA . VAL D 1 55 ? -75.550 -61.711 -47.197 1.00 14.76 76 VAL D CA 1
ATOM 10930 C C . VAL D 1 55 ? -75.131 -63.047 -46.594 1.00 13.91 76 VAL D C 1
ATOM 10931 O O . VAL D 1 55 ? -73.953 -63.300 -46.414 1.00 11.41 76 VAL D O 1
ATOM 10935 N N . THR D 1 56 ? -76.100 -63.913 -46.326 1.00 12.21 77 THR D N 1
ATOM 10936 C CA . THR D 1 56 ? -75.831 -65.182 -45.660 1.00 13.65 77 THR D CA 1
ATOM 10937 C C . THR D 1 56 ? -75.086 -66.156 -46.542 1.00 12.71 77 THR D C 1
ATOM 10938 O O . THR D 1 56 ? -74.084 -66.754 -46.118 1.00 12.13 77 THR D O 1
ATOM 10942 N N . GLU D 1 57 ? -75.592 -66.309 -47.762 1.00 10.41 78 GLU D N 1
ATOM 10943 C CA . GLU D 1 57 ? -75.031 -67.245 -48.705 1.00 11.46 78 GLU D CA 1
ATOM 10944 C C . GLU D 1 57 ? -73.617 -66.845 -49.072 1.00 11.91 78 GLU D C 1
ATOM 10945 O O . GLU D 1 57 ? -72.756 -67.708 -49.127 1.00 11.84 78 GLU D O 1
ATOM 10951 N N . TYR D 1 58 ? -73.366 -65.550 -49.299 1.00 11.22 79 TYR D N 1
ATOM 10952 C CA . TYR D 1 58 ? -72.031 -65.153 -49.777 1.00 11.90 79 TYR D CA 1
ATOM 10953 C C . TYR D 1 58 ? -71.167 -64.494 -48.674 1.00 12.17 79 TYR D C 1
ATOM 10954 O O . TYR D 1 58 ? -70.006 -64.870 -48.520 1.00 13.57 79 TYR D O 1
ATOM 10963 N N . GLY D 1 59 ? -71.722 -63.568 -47.890 1.00 7.78 80 GLY D N 1
ATOM 10964 C CA . GLY D 1 59 ? -70.934 -62.896 -46.863 1.00 11.16 80 GLY D CA 1
ATOM 10965 C C . GLY D 1 59 ? -70.758 -63.676 -45.562 1.00 15.83 80 GLY D C 1
ATOM 10966 O O . GLY D 1 59 ? -69.670 -63.775 -45.010 1.00 12.28 80 GLY D O 1
ATOM 10967 N N . SER D 1 60 ? -71.841 -64.261 -45.073 1.00 14.06 81 SER D N 1
ATOM 10968 C CA . SER D 1 60 ? -71.786 -64.955 -43.800 1.00 13.83 81 SER D CA 1
ATOM 10969 C C . SER D 1 60 ? -71.053 -66.306 -43.907 1.00 16.89 81 SER D C 1
ATOM 10970 O O . SER D 1 60 ? -70.202 -66.620 -43.083 1.00 13.89 81 SER D O 1
ATOM 10973 N N . LYS D 1 61 ? -71.380 -67.086 -44.934 1.00 15.17 82 LYS D N 1
ATOM 10974 C CA . LYS D 1 61 ? -70.819 -68.436 -45.083 1.00 14.80 82 LYS D CA 1
ATOM 10975 C C . LYS D 1 61 ? -69.503 -68.507 -45.867 1.00 15.46 82 LYS D C 1
ATOM 10976 O O . LYS D 1 61 ? -68.840 -69.532 -45.833 1.00 16.15 82 LYS D O 1
ATOM 10982 N N . PHE D 1 62 ? -69.141 -67.410 -46.542 1.00 13.35 83 PHE D N 1
ATOM 10983 C CA . PHE D 1 62 ? -67.919 -67.269 -47.349 1.00 12.75 83 PHE D CA 1
ATOM 10984 C C . PHE D 1 62 ? -67.973 -68.019 -48.682 1.00 12.90 83 PHE D C 1
ATOM 10985 O O . PHE D 1 62 ? -67.405 -69.101 -48.842 1.00 14.25 83 PHE D O 1
ATOM 10993 N N . LYS D 1 63 ? -68.659 -67.406 -49.644 1.00 13.12 84 LYS D N 1
ATOM 10994 C CA . LYS D 1 63 ? -68.669 -67.887 -51.020 1.00 17.06 84 LYS D CA 1
ATOM 10995 C C . LYS D 1 63 ? -68.282 -66.729 -51.944 1.00 13.30 84 LYS D C 1
ATOM 10996 O O . LYS D 1 63 ? -68.753 -65.607 -51.765 1.00 10.72 84 LYS D O 1
ATOM 11002 N N . LYS D 1 64 ? -67.415 -67.020 -52.920 1.00 18.09 85 LYS D N 1
ATOM 11003 C CA . LYS D 1 64 ? -66.888 -66.016 -53.831 1.00 16.94 85 LYS D CA 1
ATOM 11004 C C . LYS D 1 64 ? -67.810 -65.734 -54.996 1.00 15.20 85 LYS D C 1
ATOM 11005 O O . LYS D 1 64 ? -68.317 -66.658 -55.620 1.00 12.99 85 LYS D O 1
ATOM 11011 N N . VAL D 1 65 ? -67.995 -64.449 -55.282 1.00 13.83 86 VAL D N 1
ATOM 11012 C CA . VAL D 1 65 ? -68.624 -63.961 -56.510 1.00 13.20 86 VAL D CA 1
ATOM 11013 C C . VAL D 1 65 ? -67.771 -62.811 -57.007 1.00 15.31 86 VAL D C 1
ATOM 11014 O O . VAL D 1 65 ? -67.664 -61.772 -56.312 1.00 16.24 86 VAL D O 1
ATOM 11018 N N . ASP D 1 66 ? -67.177 -62.969 -58.185 1.00 13.97 87 ASP D N 1
ATOM 11019 C CA . ASP D 1 66 ? -66.234 -61.974 -58.698 1.00 14.23 87 ASP D CA 1
ATOM 11020 C C . ASP D 1 66 ? -66.787 -60.554 -58.656 1.00 15.06 87 ASP D C 1
ATOM 11021 O O . ASP D 1 66 ? -66.117 -59.637 -58.186 1.00 13.41 87 ASP D O 1
ATOM 11026 N N . GLU D 1 67 ? -68.008 -60.387 -59.148 1.00 12.38 88 GLU D N 1
ATOM 11027 C CA . GLU D 1 67 ? -68.646 -59.080 -59.224 1.00 13.13 88 GLU D CA 1
ATOM 11028 C C . GLU D 1 67 ? -68.730 -58.460 -57.840 1.00 13.48 88 GLU D C 1
ATOM 11029 O O . GLU D 1 67 ? -68.519 -57.245 -57.674 1.00 12.69 88 GLU D O 1
ATOM 11035 N N . TYR D 1 68 ? -69.017 -59.306 -56.846 1.00 13.11 89 TYR D N 1
ATOM 11036 C CA . TYR D 1 68 ? -69.197 -58.823 -55.484 1.00 10.32 89 TYR D CA 1
ATOM 11037 C C . TYR D 1 68 ? -67.869 -58.391 -54.886 1.00 9.75 89 TYR D C 1
ATOM 11038 O O . TYR D 1 68 ? -67.790 -57.326 -54.313 1.00 10.83 89 TYR D O 1
ATOM 11047 N N . ALA D 1 69 ? -66.816 -59.186 -55.070 1.00 14.19 90 ALA D N 1
ATOM 11048 C CA . ALA D 1 69 ? -65.506 -58.856 -54.520 1.00 9.98 90 ALA D CA 1
ATOM 11049 C C . ALA D 1 69 ? -64.845 -57.686 -55.247 1.00 11.84 90 ALA D C 1
ATOM 11050 O O . ALA D 1 69 ? -64.037 -56.984 -54.644 1.00 9.31 90 ALA D O 1
ATOM 11052 N N . THR D 1 70 ? -65.166 -57.458 -56.530 1.00 9.18 91 THR D N 1
ATOM 11053 C CA . THR D 1 70 ? -64.491 -56.375 -57.230 1.00 9.18 91 THR D CA 1
ATOM 11054 C C . THR D 1 70 ? -65.328 -55.105 -57.429 1.00 11.36 91 THR D C 1
ATOM 11055 O O . THR D 1 70 ? -64.842 -54.122 -58.004 1.00 13.24 91 THR D O 1
ATOM 11059 N N . ALA D 1 71 ? -66.560 -55.095 -56.930 1.00 9.73 92 ALA D N 1
ATOM 11060 C CA . ALA D 1 71 ? -67.441 -53.918 -57.074 1.00 11.13 92 ALA D CA 1
ATOM 11061 C C . ALA D 1 71 ? -66.830 -52.554 -56.572 1.00 13.97 92 ALA D C 1
ATOM 11062 O O . ALA D 1 71 ? -66.911 -51.517 -57.267 1.00 10.60 92 ALA D O 1
ATOM 11064 N N . LEU D 1 72 ? -66.239 -52.558 -55.373 1.00 11.76 93 LEU D N 1
ATOM 11065 C CA . LEU D 1 72 ? -65.546 -51.367 -54.853 1.00 10.94 93 LEU D CA 1
ATOM 11066 C C . LEU D 1 72 ? -64.449 -50.900 -55.831 1.00 11.66 93 LEU D C 1
ATOM 11067 O O . LEU D 1 72 ? -64.406 -49.733 -56.221 1.00 14.75 93 LEU D O 1
ATOM 11072 N N . TRP D 1 73 ? -63.593 -51.824 -56.253 1.00 11.09 94 TRP D N 1
ATOM 11073 C CA . TRP D 1 73 ? -62.544 -51.528 -57.230 1.00 14.49 94 TRP D CA 1
ATOM 11074 C C . TRP D 1 73 ? -63.104 -50.831 -58.470 1.00 13.82 94 TRP D C 1
ATOM 11075 O O . TRP D 1 73 ? -62.671 -49.751 -58.888 1.00 11.70 94 TRP D O 1
ATOM 11086 N N . ARG D 1 74 ? -64.059 -51.509 -59.080 1.00 15.90 95 ARG D N 1
ATOM 11087 C CA . ARG D 1 74 ? -64.575 -51.067 -60.350 1.00 14.58 95 ARG D CA 1
ATOM 11088 C C . ARG D 1 74 ? -65.140 -49.658 -60.213 1.00 13.74 95 ARG D C 1
ATOM 11089 O O . ARG D 1 74 ? -64.863 -48.797 -61.046 1.00 16.39 95 ARG D O 1
ATOM 11097 N N . ASN D 1 75 ? -65.873 -49.401 -59.135 1.00 12.40 96 ASN D N 1
ATOM 11098 C CA . ASN D 1 75 ? -66.591 -48.122 -59.072 1.00 17.56 96 ASN D CA 1
ATOM 11099 C C . ASN D 1 75 ? -65.767 -46.964 -58.549 1.00 20.10 96 ASN D C 1
ATOM 11100 O O . ASN D 1 75 ? -65.979 -45.813 -58.950 1.00 22.53 96 ASN D O 1
ATOM 11105 N N . VAL D 1 76 ? -64.827 -47.253 -57.661 1.00 16.78 97 VAL D N 1
ATOM 11106 C CA . VAL D 1 76 ? -63.901 -46.222 -57.231 1.00 19.08 97 VAL D CA 1
ATOM 11107 C C . VAL D 1 76 ? -63.013 -45.792 -58.408 1.00 17.69 97 VAL D C 1
ATOM 11108 O O . VAL D 1 76 ? -62.800 -44.609 -58.618 1.00 23.72 97 VAL D O 1
ATOM 11112 N N . TYR D 1 77 ? -62.495 -46.725 -59.193 1.00 16.29 98 TYR D N 1
ATOM 11113 C CA . TYR D 1 77 ? -61.668 -46.257 -60.300 1.00 14.06 98 TYR D CA 1
ATOM 11114 C C . TYR D 1 77 ? -62.524 -45.642 -61.405 1.00 25.82 98 TYR D C 1
ATOM 11115 O O . TYR D 1 77 ? -62.094 -44.681 -62.039 1.00 31.14 98 TYR D O 1
ATOM 11124 N N . ALA D 1 78 ? -63.739 -46.149 -61.623 1.00 21.65 99 ALA D N 1
ATOM 11125 C CA . ALA D 1 78 ? -64.592 -45.577 -62.680 1.00 25.86 99 ALA D CA 1
ATOM 11126 C C . ALA D 1 78 ? -65.102 -44.170 -62.353 1.00 22.84 99 ALA D C 1
ATOM 11127 O O . ALA D 1 78 ? -65.123 -43.309 -63.224 1.00 25.71 99 ALA D O 1
ATOM 11129 N N . ASN D 1 79 ? -65.494 -43.933 -61.104 1.00 22.62 100 ASN D N 1
ATOM 11130 C CA . ASN D 1 79 ? -66.234 -42.715 -60.752 1.00 23.27 100 ASN D CA 1
ATOM 11131 C C . ASN D 1 79 ? -65.500 -41.717 -59.876 1.00 33.69 100 ASN D C 1
ATOM 11132 O O . ASN D 1 79 ? -65.541 -40.511 -60.138 1.00 36.39 100 ASN D O 1
ATOM 11137 N N . GLU D 1 80 ? -64.851 -42.204 -58.822 1.00 24.18 101 GLU D N 1
ATOM 11138 C CA . GLU D 1 80 ? -64.459 -41.314 -57.732 1.00 23.47 101 GLU D CA 1
ATOM 11139 C C . GLU D 1 80 ? -63.049 -40.731 -57.865 1.00 26.50 101 GLU D C 1
ATOM 11140 O O . GLU D 1 80 ? -62.888 -39.507 -57.884 1.00 20.96 101 GLU D O 1
ATOM 11146 N N . LEU D 1 81 ? -62.045 -41.598 -57.994 1.00 27.49 102 LEU D N 1
ATOM 11147 C CA . LEU D 1 81 ? -60.655 -41.184 -57.882 1.00 19.36 102 LEU D CA 1
ATOM 11148 C C . LEU D 1 81 ? -60.292 -40.134 -58.929 1.00 26.10 102 LEU D C 1
ATOM 11149 O O . LEU D 1 81 ? -59.610 -39.153 -58.629 1.00 27.05 102 LEU D O 1
ATOM 11154 N N . LYS D 1 82 ? -60.790 -40.329 -60.146 1.00 28.58 103 LYS D N 1
ATOM 11155 C CA . LYS D 1 82 ? -60.502 -39.445 -61.285 1.00 29.90 103 LYS D CA 1
ATOM 11156 C C . LYS D 1 82 ? -61.016 -38.006 -61.083 1.00 35.90 103 LYS D C 1
ATOM 11157 O O . LYS D 1 82 ? -60.354 -37.018 -61.442 1.00 33.69 103 LYS D O 1
ATOM 11163 N N . ASN D 1 83 ? -62.195 -37.897 -60.494 1.00 27.88 104 ASN D N 1
ATOM 11164 C CA . ASN D 1 83 ? -62.776 -36.601 -60.247 1.00 34.68 104 ASN D CA 1
ATOM 11165 C C . ASN D 1 83 ? -62.006 -35.829 -59.207 1.00 31.96 104 ASN D C 1
ATOM 11166 O O . ASN D 1 83 ? -61.728 -34.637 -59.380 1.00 31.67 104 ASN D O 1
ATOM 11171 N N . VAL D 1 84 ? -61.647 -36.513 -58.127 1.00 28.40 105 VAL D N 1
ATOM 11172 C CA . VAL D 1 84 ? -61.031 -35.818 -57.018 1.00 25.40 105 VAL D CA 1
ATOM 11173 C C . VAL D 1 84 ? -59.592 -35.460 -57.434 1.00 33.05 105 VAL D C 1
ATOM 11174 O O . VAL D 1 84 ? -59.071 -34.388 -57.065 1.00 32.86 105 VAL D O 1
ATOM 11178 N N . VAL D 1 85 ? -58.986 -36.302 -58.277 1.00 23.73 106 VAL D N 1
ATOM 11179 C CA . VAL D 1 85 ? -57.717 -35.939 -58.888 1.00 26.88 106 VAL D CA 1
ATOM 11180 C C . VAL D 1 85 ? -57.840 -34.670 -59.762 1.00 25.42 106 VAL D C 1
ATOM 11181 O O . VAL D 1 85 ? -57.017 -33.762 -59.651 1.00 20.24 106 VAL D O 1
ATOM 11185 N N . ASP D 1 86 ? -58.879 -34.595 -60.596 1.00 32.29 107 ASP D N 1
ATOM 11186 C CA . ASP D 1 86 ? -59.104 -33.401 -61.433 1.00 33.14 107 ASP D CA 1
ATOM 11187 C C . ASP D 1 86 ? -59.362 -32.112 -60.641 1.00 34.48 107 ASP D C 1
ATOM 11188 O O . ASP D 1 86 ? -58.936 -31.027 -61.062 1.00 31.20 107 ASP D O 1
ATOM 11193 N N . ILE D 1 87 ? -60.067 -32.220 -59.516 1.00 31.74 108 ILE D N 1
ATOM 11194 C CA . ILE D 1 87 ? -60.232 -31.059 -58.654 1.00 26.61 108 ILE D CA 1
ATOM 11195 C C . ILE D 1 87 ? -58.872 -30.624 -58.145 1.00 32.41 108 ILE D C 1
ATOM 11196 O O . ILE D 1 87 ? -58.493 -29.454 -58.285 1.00 32.55 108 ILE D O 1
ATOM 11201 N N . ILE D 1 88 ? -58.115 -31.579 -57.605 1.00 28.60 109 ILE D N 1
ATOM 11202 C CA . ILE D 1 88 ? -56.806 -31.260 -57.037 1.00 28.61 109 ILE D CA 1
ATOM 11203 C C . ILE D 1 88 ? -55.936 -30.568 -58.062 1.00 34.50 109 ILE D C 1
ATOM 11204 O O . ILE D 1 88 ? -55.234 -29.603 -57.738 1.00 33.66 109 ILE D O 1
ATOM 11209 N N . LYS D 1 89 ? -56.032 -31.036 -59.305 1.00 29.28 110 LYS D N 1
ATOM 11210 C CA . LYS D 1 89 ? -55.215 -30.532 -60.400 1.00 33.11 110 LYS D CA 1
ATOM 11211 C C . LYS D 1 89 ? -55.643 -29.113 -60.850 1.00 36.73 110 LYS D C 1
ATOM 11212 O O . LYS D 1 89 ? -54.804 -28.298 -61.249 1.00 30.12 110 LYS D O 1
ATOM 11218 N N . ASN D 1 90 ? -56.943 -28.823 -60.796 1.00 32.62 111 ASN D N 1
ATOM 11219 C CA . ASN D 1 90 ? -57.450 -27.541 -61.294 1.00 37.79 111 ASN D CA 1
ATOM 11220 C C . ASN D 1 90 ? -57.491 -26.438 -60.241 1.00 34.73 111 ASN D C 1
ATOM 11221 O O . ASN D 1 90 ? -57.912 -25.323 -60.523 1.00 35.62 111 ASN D O 1
ATOM 11226 N N . THR D 1 91 ? -57.081 -26.772 -59.024 1.00 39.90 112 THR D N 1
ATOM 11227 C CA . THR D 1 91 ? -56.991 -25.815 -57.932 1.00 35.29 112 THR D CA 1
ATOM 11228 C C . THR D 1 91 ? -55.559 -25.697 -57.386 1.00 39.45 112 THR D C 1
ATOM 11229 O O . THR D 1 91 ? -55.338 -25.141 -56.302 1.00 41.68 112 THR D O 1
ATOM 11233 N N . SER D 1 92 ? -54.584 -26.167 -58.161 1.00 42.88 113 SER D N 1
ATOM 11234 C CA . SER D 1 92 ? -53.249 -26.416 -57.622 1.00 49.65 113 SER D CA 1
ATOM 11235 C C . SER D 1 92 ? -52.364 -25.181 -57.325 1.00 52.39 113 SER D C 1
ATOM 11236 O O . SER D 1 92 ? -51.543 -25.210 -56.400 1.00 44.80 113 SER D O 1
ATOM 11239 N N . ASN D 1 93 ? -52.472 -24.115 -58.106 1.00 48.09 114 ASN D N 1
ATOM 11240 C CA . ASN D 1 93 ? -51.682 -22.919 -57.788 1.00 57.95 114 ASN D CA 1
ATOM 11241 C C . ASN D 1 93 ? -52.469 -21.613 -57.675 1.00 55.51 114 ASN D C 1
ATOM 11242 O O . ASN D 1 93 ? -51.875 -20.535 -57.609 1.00 58.93 114 ASN D O 1
ATOM 11247 N N . ASP D 1 94 ? -53.795 -21.701 -57.663 1.00 54.86 115 ASP D N 1
ATOM 11248 C CA . ASP D 1 94 ? -54.612 -20.513 -57.455 1.00 52.63 115 ASP D CA 1
ATOM 11249 C C . ASP D 1 94 ? -54.761 -20.382 -55.934 1.00 50.19 115 ASP D C 1
ATOM 11250 O O . ASP D 1 94 ? -55.236 -21.301 -55.258 1.00 48.30 115 ASP D O 1
ATOM 11255 N N . PRO D 1 95 ? -54.302 -19.250 -55.382 1.00 52.72 116 PRO D N 1
ATOM 11256 C CA . PRO D 1 95 ? -54.362 -19.043 -53.933 1.00 50.86 116 PRO D CA 1
ATOM 11257 C C . PRO D 1 95 ? -55.801 -18.851 -53.473 1.00 43.33 116 PRO D C 1
ATOM 11258 O O . PRO D 1 95 ? -56.103 -19.081 -52.311 1.00 46.90 116 PRO D O 1
ATOM 11262 N N . ALA D 1 96 ? -56.667 -18.401 -54.371 1.00 41.27 117 ALA D N 1
ATOM 11263 C CA . ALA D 1 96 ? -58.085 -18.274 -54.051 1.00 48.56 117 ALA D CA 1
ATOM 11264 C C . ALA D 1 96 ? -58.823 -19.620 -54.157 1.00 48.89 117 ALA D C 1
ATOM 11265 O O . ALA D 1 96 ? -60.047 -19.686 -54.012 1.00 47.61 117 ALA D O 1
ATOM 11267 N N . ALA D 1 97 ? -58.066 -20.690 -54.379 1.00 46.92 118 ALA D N 1
ATOM 11268 C CA . ALA D 1 97 ? -58.633 -22.025 -54.503 1.00 41.74 118 ALA D CA 1
ATOM 11269 C C . ALA D 1 97 ? -57.952 -22.992 -53.569 1.00 38.35 118 ALA D C 1
ATOM 11270 O O . ALA D 1 97 ? -58.240 -24.193 -53.596 1.00 40.23 118 ALA D O 1
ATOM 11272 N N . SER D 1 98 ? -57.073 -22.477 -52.721 1.00 32.94 119 SER D N 1
ATOM 11273 C CA . SER D 1 98 ? -56.262 -23.358 -51.901 1.00 40.35 119 SER D CA 1
ATOM 11274 C C . SER D 1 98 ? -57.120 -24.196 -50.954 1.00 37.89 119 SER D C 1
ATOM 11275 O O . SER D 1 98 ? -56.930 -25.414 -50.838 1.00 36.87 119 SER D O 1
ATOM 11278 N N . ASN D 1 99 ? -58.123 -23.561 -50.361 1.00 38.36 120 ASN D N 1
ATOM 11279 C CA . ASN D 1 99 ? -59.038 -24.266 -49.480 1.00 37.11 120 ASN D CA 1
ATOM 11280 C C . ASN D 1 99 ? -59.765 -25.396 -50.200 1.00 33.59 120 ASN D C 1
ATOM 11281 O O . ASN D 1 99 ? -60.070 -26.419 -49.594 1.00 30.97 120 ASN D O 1
ATOM 11286 N N . MET D 1 100 ? -60.036 -25.218 -51.488 1.00 32.31 121 MET D N 1
ATOM 11287 C CA . MET D 1 100 ? -60.672 -26.288 -52.246 1.00 34.91 121 MET D CA 1
ATOM 11288 C C . MET D 1 100 ? -59.655 -27.392 -52.504 1.00 30.10 121 MET D C 1
ATOM 11289 O O . MET D 1 100 ? -59.957 -28.570 -52.330 1.00 25.75 121 MET D O 1
ATOM 11294 N N . ASN D 1 101 ? -58.450 -26.977 -52.895 1.00 25.20 122 ASN D N 1
ATOM 11295 C CA . ASN D 1 101 ? -57.346 -27.875 -53.158 1.00 25.23 122 ASN D CA 1
ATOM 11296 C C . ASN D 1 101 ? -57.103 -28.794 -51.980 1.00 31.06 122 ASN D C 1
ATOM 11297 O O . ASN D 1 101 ? -56.903 -29.997 -52.146 1.00 30.42 122 ASN D O 1
ATOM 11302 N N . ALA D 1 102 ? -57.157 -28.224 -50.785 1.00 27.05 123 ALA D N 1
ATOM 11303 C CA . ALA D 1 102 ? -56.977 -28.998 -49.566 1.00 29.43 123 ALA D CA 1
ATOM 11304 C C . ALA D 1 102 ? -58.161 -29.952 -49.361 1.00 28.60 123 ALA D C 1
ATOM 11305 O O . ALA D 1 102 ? -57.977 -31.141 -49.050 1.00 23.41 123 ALA D O 1
ATOM 11307 N N . VAL D 1 103 ? -59.372 -29.431 -49.542 1.00 23.22 124 VAL D N 1
ATOM 11308 C CA . VAL D 1 103 ? -60.569 -30.238 -49.335 1.00 24.53 124 VAL D CA 1
ATOM 11309 C C . VAL D 1 103 ? -60.509 -31.485 -50.246 1.00 23.83 124 VAL D C 1
ATOM 11310 O O . VAL D 1 103 ? -60.618 -32.629 -49.783 1.00 20.86 124 VAL D O 1
ATOM 11314 N N . ALA D 1 104 ? -60.251 -31.255 -51.524 1.00 18.40 125 ALA D N 1
ATOM 11315 C CA . ALA D 1 104 ? -60.110 -32.340 -52.460 1.00 21.90 125 ALA D CA 1
ATOM 11316 C C . ALA D 1 104 ? -59.118 -33.376 -51.953 1.00 23.47 125 ALA D C 1
ATOM 11317 O O . ALA D 1 104 ? -59.417 -34.573 -51.967 1.00 24.62 125 ALA D O 1
ATOM 11319 N N . LYS D 1 105 ? -57.979 -32.919 -51.433 1.00 26.48 126 LYS D N 1
ATOM 11320 C CA . LYS D 1 105 ? -56.922 -33.843 -50.984 1.00 28.86 126 LYS D CA 1
ATOM 11321 C C . LYS D 1 105 ? -57.398 -34.728 -49.824 1.00 22.65 126 LYS D C 1
ATOM 11322 O O . LYS D 1 105 ? -57.154 -35.963 -49.812 1.00 18.07 126 LYS D O 1
ATOM 11328 N N . ILE D 1 106 ? -58.126 -34.109 -48.887 1.00 18.38 127 ILE D N 1
ATOM 11329 C CA . ILE D 1 106 ? -58.715 -34.857 -47.791 1.00 20.27 127 ILE D CA 1
ATOM 11330 C C . ILE D 1 106 ? -59.697 -35.881 -48.389 1.00 24.02 127 ILE D C 1
ATOM 11331 O O . ILE D 1 106 ? -59.660 -37.065 -48.047 1.00 21.10 127 ILE D O 1
ATOM 11336 N N . MET D 1 107 ? -60.524 -35.421 -49.332 1.00 23.51 128 MET D N 1
ATOM 11337 C CA . MET D 1 107 ? -61.455 -36.306 -50.015 1.00 26.23 128 MET D CA 1
ATOM 11338 C C . MET D 1 107 ? -60.664 -37.463 -50.606 1.00 23.21 128 MET D C 1
ATOM 11339 O O . MET D 1 107 ? -61.053 -38.625 -50.455 1.00 24.38 128 MET D O 1
ATOM 11344 N N . LYS D 1 108 ? -59.524 -37.147 -51.229 1.00 23.55 129 LYS D N 1
ATOM 11345 C CA . LYS D 1 108 ? -58.832 -38.160 -52.013 1.00 22.20 129 LYS D CA 1
ATOM 11346 C C . LYS D 1 108 ? -58.350 -39.258 -51.086 1.00 18.38 129 LYS D C 1
ATOM 11347 O O . LYS D 1 108 ? -58.272 -40.421 -51.491 1.00 15.16 129 LYS D O 1
ATOM 11353 N N . VAL D 1 109 ? -58.070 -38.896 -49.835 1.00 19.81 130 VAL D N 1
ATOM 11354 C CA . VAL D 1 109 ? -57.668 -39.910 -48.862 1.00 16.99 130 VAL D CA 1
ATOM 11355 C C . VAL D 1 109 ? -58.893 -40.775 -48.483 1.00 17.19 130 VAL D C 1
ATOM 11356 O O . VAL D 1 109 ? -58.824 -42.005 -48.457 1.00 14.92 130 VAL D O 1
ATOM 11360 N N . MET D 1 110 ? -60.018 -40.129 -48.207 1.00 16.77 131 MET D N 1
ATOM 11361 C CA . MET D 1 110 ? -61.218 -40.867 -47.831 1.00 23.67 131 MET D CA 1
ATOM 11362 C C . MET D 1 110 ? -61.626 -41.840 -48.937 1.00 17.47 131 MET D C 1
ATOM 11363 O O . MET D 1 110 ? -61.975 -42.978 -48.668 1.00 14.40 131 MET D O 1
ATOM 11368 N N . VAL D 1 111 ? -61.565 -41.388 -50.185 1.00 14.66 132 VAL D N 1
ATOM 11369 C CA . VAL D 1 111 ? -61.828 -42.277 -51.310 1.00 15.61 132 VAL D CA 1
ATOM 11370 C C . VAL D 1 111 ? -60.842 -43.482 -51.316 1.00 14.89 132 VAL D C 1
ATOM 11371 O O . VAL D 1 111 ? -61.256 -44.644 -51.408 1.00 11.42 132 VAL D O 1
ATOM 11375 N N . ALA D 1 112 ? -59.550 -43.211 -51.169 1.00 15.01 133 ALA D N 1
ATOM 11376 C CA . ALA D 1 112 ? -58.556 -44.235 -51.463 1.00 11.43 133 ALA D CA 1
ATOM 11377 C C . ALA D 1 112 ? -58.350 -45.200 -50.288 1.00 16.48 133 ALA D C 1
ATOM 11378 O O . ALA D 1 112 ? -58.026 -46.380 -50.473 1.00 14.29 133 ALA D O 1
ATOM 11380 N N . GLN D 1 113 ? -58.573 -44.692 -49.082 1.00 13.49 134 GLN D N 1
ATOM 11381 C CA . GLN D 1 113 ? -58.429 -45.472 -47.871 1.00 15.85 134 GLN D CA 1
ATOM 11382 C C . GLN D 1 113 ? -59.260 -46.778 -47.849 1.00 17.05 134 GLN D C 1
ATOM 11383 O O . GLN D 1 113 ? -58.772 -47.829 -47.434 1.00 10.23 134 GLN D O 1
ATOM 11389 N N . ARG D 1 114 ? -60.526 -46.710 -48.229 1.00 17.11 135 ARG D N 1
ATOM 11390 C CA . ARG D 1 114 ? -61.314 -47.937 -48.300 1.00 13.14 135 ARG D CA 1
ATOM 11391 C C . ARG D 1 114 ? -60.639 -48.926 -49.299 1.00 15.22 135 ARG D C 1
ATOM 11392 O O . ARG D 1 114 ? -60.435 -50.121 -48.996 1.00 12.12 135 ARG D O 1
ATOM 11400 N N . LEU D 1 115 ? -60.225 -48.383 -50.443 1.00 11.24 136 LEU D N 1
ATOM 11401 C CA . LEU D 1 115 ? -59.676 -49.163 -51.526 1.00 14.13 136 LEU D CA 1
ATOM 11402 C C . LEU D 1 115 ? -58.468 -50.015 -51.055 1.00 15.23 136 LEU D C 1
ATOM 11403 O O . LEU D 1 115 ? -58.529 -51.261 -51.089 1.00 11.17 136 LEU D O 1
ATOM 11408 N N . THR D 1 116 ? -57.417 -49.369 -50.532 1.00 16.68 137 THR D N 1
ATOM 11409 C CA . THR D 1 116 ? -56.228 -50.126 -50.128 1.00 11.29 137 THR D CA 1
ATOM 11410 C C . THR D 1 116 ? -56.633 -51.065 -48.994 1.00 11.46 137 THR D C 1
ATOM 11411 O O . THR D 1 116 ? -56.249 -52.263 -48.972 1.00 7.27 137 THR D O 1
ATOM 11415 N N . ASP D 1 117 ? -57.495 -50.568 -48.103 1.00 12.39 138 ASP D N 1
ATOM 11416 C CA . ASP D 1 117 ? -57.821 -51.377 -46.928 1.00 11.63 138 ASP D CA 1
ATOM 11417 C C . ASP D 1 117 ? -58.511 -52.669 -47.366 1.00 14.92 138 ASP D C 1
ATOM 11418 O O . ASP D 1 117 ? -58.332 -53.727 -46.747 1.00 17.70 138 ASP D O 1
ATOM 11423 N N . ILE D 1 118 ? -59.231 -52.605 -48.480 1.00 12.50 139 ILE D N 1
ATOM 11424 C CA . ILE D 1 118 ? -59.935 -53.795 -48.924 1.00 12.24 139 ILE D CA 1
ATOM 11425 C C . ILE D 1 118 ? -59.007 -54.653 -49.802 1.00 12.70 139 ILE D C 1
ATOM 11426 O O . ILE D 1 118 ? -58.998 -55.874 -49.641 1.00 11.41 139 ILE D O 1
ATOM 11431 N N . TYR D 1 119 ? -58.176 -54.041 -50.659 1.00 10.64 140 TYR D N 1
ATOM 11432 C CA . TYR D 1 119 ? -57.459 -54.862 -51.659 1.00 9.21 140 TYR D CA 1
ATOM 11433 C C . TYR D 1 119 ? -55.964 -54.987 -51.424 1.00 9.84 140 TYR D C 1
ATOM 11434 O O . TYR D 1 119 ? -55.307 -55.849 -52.019 1.00 8.17 140 TYR D O 1
ATOM 11443 N N . GLY D 1 120 ? -55.420 -54.140 -50.550 1.00 13.23 141 GLY D N 1
ATOM 11444 C CA . GLY D 1 120 ? -53.992 -54.138 -50.269 1.00 7.94 141 GLY D CA 1
ATOM 11445 C C . GLY D 1 120 ? -53.235 -53.149 -51.124 1.00 8.33 141 GLY D C 1
ATOM 11446 O O . GLY D 1 120 ? -53.601 -51.961 -51.153 1.00 11.29 141 GLY D O 1
ATOM 11447 N N . ASP D 1 121 ? -52.182 -53.617 -51.812 1.00 10.34 142 ASP D N 1
ATOM 11448 C CA . ASP D 1 121 ? -51.442 -52.757 -52.746 1.00 10.86 142 ASP D CA 1
ATOM 11449 C C . ASP D 1 121 ? -52.363 -52.424 -53.909 1.00 10.65 142 ASP D C 1
ATOM 11450 O O . ASP D 1 121 ? -52.979 -53.307 -54.465 1.00 9.77 142 ASP D O 1
ATOM 11455 N N . VAL D 1 122 ? -52.490 -51.148 -54.251 1.00 10.03 143 VAL D N 1
ATOM 11456 C CA . VAL D 1 122 ? -53.418 -50.749 -55.311 1.00 10.39 143 VAL D CA 1
ATOM 11457 C C . VAL D 1 122 ? -52.846 -49.595 -56.127 1.00 14.10 143 VAL D C 1
ATOM 11458 O O . VAL D 1 122 ? -52.044 -48.805 -55.614 1.00 15.13 143 VAL D O 1
ATOM 11462 N N . PRO D 1 123 ? -53.271 -49.482 -57.399 1.00 17.08 144 PRO D N 1
ATOM 11463 C CA . PRO D 1 123 ? -52.936 -48.257 -58.140 1.00 12.59 144 PRO D CA 1
ATOM 11464 C C . PRO D 1 123 ? -53.445 -47.000 -57.408 1.00 15.61 144 PRO D C 1
ATOM 11465 O O . PRO D 1 123 ? -54.618 -46.858 -57.000 1.00 14.26 144 PRO D O 1
ATOM 11469 N N . TYR D 1 124 ? -52.535 -46.069 -57.210 1.00 11.16 145 TYR D N 1
ATOM 11470 C CA . TYR D 1 124 ? -52.927 -44.855 -56.536 1.00 17.72 145 TYR D CA 1
ATOM 11471 C C . TYR D 1 124 ? -52.185 -43.685 -57.183 1.00 18.72 145 TYR D C 1
ATOM 11472 O O . TYR D 1 124 ? -52.759 -42.946 -57.981 1.00 18.29 145 TYR D O 1
ATOM 11481 N N . SER D 1 125 ? -50.894 -43.570 -56.888 1.00 17.96 146 SER D N 1
ATOM 11482 C CA . SER D 1 125 ? -50.064 -42.476 -57.390 1.00 17.19 146 SER D CA 1
ATOM 11483 C C . SER D 1 125 ? -50.140 -42.305 -58.894 1.00 16.55 146 SER D C 1
ATOM 11484 O O . SER D 1 125 ? -50.094 -41.186 -59.373 1.00 16.97 146 SER D O 1
ATOM 11487 N N . GLU D 1 126 ? -50.269 -43.396 -59.647 1.00 18.05 147 GLU D N 1
ATOM 11488 C CA . GLU D 1 126 ? -50.407 -43.286 -61.113 1.00 19.66 147 GLU D CA 1
ATOM 11489 C C . GLU D 1 126 ? -51.835 -43.511 -61.636 1.00 23.90 147 GLU D C 1
ATOM 11490 O O . GLU D 1 126 ? -52.051 -43.651 -62.841 1.00 25.56 147 GLU D O 1
ATOM 11496 N N . ALA D 1 127 ? -52.802 -43.488 -60.726 1.00 16.50 148 ALA D N 1
ATOM 11497 C CA . ALA D 1 127 ? -54.185 -43.761 -61.052 1.00 23.78 148 ALA D CA 1
ATOM 11498 C C . ALA D 1 127 ? -55.006 -42.470 -61.041 1.00 31.06 148 ALA D C 1
ATOM 11499 O O . ALA D 1 127 ? -54.616 -41.490 -60.406 1.00 37.15 148 ALA D O 1
ATOM 11501 N N . GLY D 1 128 ? -56.130 -42.471 -61.760 1.00 35.47 149 GLY D N 1
ATOM 11502 C CA . GLY D 1 128 ? -57.073 -41.357 -61.769 1.00 28.68 149 GLY D CA 1
ATOM 11503 C C . GLY D 1 128 ? -56.641 -40.158 -62.600 1.00 32.85 149 GLY D C 1
ATOM 11504 O O . GLY D 1 128 ? -57.161 -39.061 -62.416 1.00 33.78 149 GLY D O 1
ATOM 11505 N N . LEU D 1 129 ? -55.696 -40.367 -63.519 1.00 34.06 150 LEU D N 1
ATOM 11506 C CA . LEU D 1 129 ? -55.105 -39.264 -64.283 1.00 41.54 150 LEU D CA 1
ATOM 11507 C C . LEU D 1 129 ? -55.631 -39.214 -65.713 1.00 41.69 150 LEU D C 1
ATOM 11508 O O . LEU D 1 129 ? -55.364 -40.115 -66.505 1.00 43.94 150 LEU D O 1
ATOM 11513 N N . VAL D 1 136 ? -52.845 -46.224 -68.549 1.00 41.19 157 VAL D N 1
ATOM 11514 C CA . VAL D 1 136 ? -53.507 -47.488 -68.889 1.00 43.01 157 VAL D CA 1
ATOM 11515 C C . VAL D 1 136 ? -52.922 -48.700 -68.129 1.00 39.52 157 VAL D C 1
ATOM 11516 O O . VAL D 1 136 ? -53.622 -49.687 -67.868 1.00 36.68 157 VAL D O 1
ATOM 11520 N N . THR D 1 137 ? -51.643 -48.625 -67.766 1.00 32.00 158 THR D N 1
ATOM 11521 C CA . THR D 1 137 ? -51.032 -49.680 -66.968 1.00 31.36 158 THR D CA 1
ATOM 11522 C C . THR D 1 137 ? -50.342 -49.126 -65.721 1.00 22.29 158 THR D C 1
ATOM 11523 O O . THR D 1 137 ? -49.129 -49.256 -65.585 1.00 24.46 158 THR D O 1
ATOM 11527 N N . PRO D 1 138 ? -51.115 -48.555 -64.782 1.00 22.26 159 PRO D N 1
ATOM 11528 C CA . PRO D 1 138 ? -50.533 -47.958 -63.568 1.00 20.42 159 PRO D CA 1
ATOM 11529 C C . PRO D 1 138 ? -49.957 -49.001 -62.624 1.00 18.70 159 PRO D C 1
ATOM 11530 O O . PRO D 1 138 ? -50.505 -50.108 -62.532 1.00 13.97 159 PRO D O 1
ATOM 11534 N N . LYS D 1 139 ? -48.864 -48.666 -61.947 1.00 16.06 160 LYS D N 1
ATOM 11535 C CA . LYS D 1 139 ? -48.293 -49.574 -60.962 1.00 17.24 160 LYS D CA 1
ATOM 11536 C C . LYS D 1 139 ? -49.178 -49.622 -59.723 1.00 16.32 160 LYS D C 1
ATOM 11537 O O . LYS D 1 139 ? -50.019 -48.732 -59.489 1.00 18.23 160 LYS D O 1
ATOM 11543 N N . TYR D 1 140 ? -48.990 -50.679 -58.942 1.00 13.08 161 TYR D N 1
ATOM 11544 C CA . TYR D 1 140 ? -49.668 -50.848 -57.663 1.00 15.68 161 TYR D CA 1
ATOM 11545 C C . TYR D 1 140 ? -48.749 -50.288 -56.613 1.00 13.71 161 TYR D C 1
ATOM 11546 O O . TYR D 1 140 ? -47.655 -50.807 -56.445 1.00 15.15 161 TYR D O 1
ATOM 11555 N N . ASP D 1 141 ? -49.144 -49.213 -55.935 1.00 18.69 162 ASP D N 1
ATOM 11556 C CA . ASP D 1 141 ? -48.298 -48.690 -54.846 1.00 15.62 162 ASP D CA 1
ATOM 11557 C C . ASP D 1 141 ? -48.329 -49.658 -53.672 1.00 15.84 162 ASP D C 1
ATOM 11558 O O . ASP D 1 141 ? -49.380 -50.241 -53.369 1.00 17.80 162 ASP D O 1
ATOM 11563 N N . LYS D 1 142 ? -47.189 -49.842 -53.016 1.00 12.11 163 LYS D N 1
ATOM 11564 C CA . LYS D 1 142 ? -47.166 -50.581 -51.764 1.00 13.91 163 LYS D CA 1
ATOM 11565 C C . LYS D 1 142 ? -48.029 -49.871 -50.726 1.00 15.45 163 LYS D C 1
ATOM 11566 O O . LYS D 1 142 ? -47.946 -48.634 -50.577 1.00 13.60 163 LYS D O 1
ATOM 11572 N N . GLN D 1 143 ? -48.835 -50.646 -50.001 1.00 14.58 164 GLN D N 1
ATOM 11573 C CA . GLN D 1 143 ? -49.751 -50.076 -49.009 1.00 18.11 164 GLN D CA 1
ATOM 11574 C C . GLN D 1 143 ? -49.003 -49.202 -47.995 1.00 16.25 164 GLN D C 1
ATOM 11575 O O . GLN D 1 143 ? -49.511 -48.176 -47.564 1.00 16.59 164 GLN D O 1
ATOM 11581 N N . GLN D 1 144 ? -47.790 -49.592 -47.630 1.00 17.63 165 GLN D N 1
ATOM 11582 C CA . GLN D 1 144 ? -47.016 -48.769 -46.699 1.00 22.32 165 GLN D CA 1
ATOM 11583 C C . GLN D 1 144 ? -46.808 -47.349 -47.230 1.00 17.35 165 GLN D C 1
ATOM 11584 O O . GLN D 1 144 ? -47.018 -46.351 -46.517 1.00 19.32 165 GLN D O 1
ATOM 11590 N N . ASP D 1 145 ? -46.419 -47.262 -48.496 1.00 18.98 166 ASP D N 1
ATOM 11591 C CA . ASP D 1 145 ? -46.196 -45.964 -49.113 1.00 14.88 166 ASP D CA 1
ATOM 11592 C C . ASP D 1 145 ? -47.530 -45.218 -49.245 1.00 16.45 166 ASP D C 1
ATOM 11593 O O . ASP D 1 145 ? -47.567 -44.006 -49.036 1.00 27.17 166 ASP D O 1
ATOM 11598 N N . ILE D 1 146 ? -48.625 -45.931 -49.541 1.00 16.81 167 ILE D N 1
ATOM 11599 C CA . ILE D 1 146 ? -49.932 -45.286 -49.700 1.00 16.27 167 ILE D CA 1
ATOM 11600 C C . ILE D 1 146 ? -50.276 -44.628 -48.390 1.00 14.64 167 ILE D C 1
ATOM 11601 O O . ILE D 1 146 ? -50.727 -43.490 -48.349 1.00 12.91 167 ILE D O 1
ATOM 11606 N N . TYR D 1 147 ? -50.029 -45.342 -47.312 1.00 12.66 168 TYR D N 1
ATOM 11607 C CA . TYR D 1 147 ? -50.324 -44.801 -45.998 1.00 19.03 168 TYR D CA 1
ATOM 11608 C C . TYR D 1 147 ? -49.463 -43.584 -45.616 1.00 19.21 168 TYR D C 1
ATOM 11609 O O . TYR D 1 147 ? -49.991 -42.614 -45.063 1.00 21.96 168 TYR D O 1
ATOM 11618 N N . ASN D 1 148 ? -48.165 -43.618 -45.917 1.00 19.70 169 ASN D N 1
ATOM 11619 C CA . ASN D 1 148 ? -47.328 -42.441 -45.649 1.00 21.36 169 ASN D CA 1
ATOM 11620 C C . ASN D 1 148 ? -47.829 -41.257 -46.444 1.00 21.00 169 ASN D C 1
ATOM 11621 O O . ASN D 1 148 ? -47.859 -40.123 -45.941 1.00 21.12 169 ASN D O 1
ATOM 11626 N N . SER D 1 149 ? -48.222 -41.522 -47.687 1.00 16.29 170 SER D N 1
ATOM 11627 C CA . SER D 1 149 ? -48.785 -40.471 -48.539 1.00 17.28 170 SER D CA 1
ATOM 11628 C C . SER D 1 149 ? -50.109 -39.941 -47.931 1.00 22.83 170 SER D C 1
ATOM 11629 O O . SER D 1 149 ? -50.387 -38.721 -47.962 1.00 24.45 170 SER D O 1
ATOM 11632 N N . PHE D 1 150 ? -50.902 -40.829 -47.334 1.00 16.97 171 PHE D N 1
ATOM 11633 C CA . PHE D 1 150 ? -52.081 -40.381 -46.575 1.00 20.65 171 PHE D CA 1
ATOM 11634 C C . PHE D 1 150 ? -51.696 -39.393 -45.468 1.00 24.72 171 PHE D C 1
ATOM 11635 O O . PHE D 1 150 ? -52.270 -38.310 -45.340 1.00 25.68 171 PHE D O 1
ATOM 11643 N N . PHE D 1 151 ? -50.730 -39.780 -44.653 1.00 24.09 172 PHE D N 1
ATOM 11644 C CA . PHE D 1 151 ? -50.348 -38.940 -43.534 1.00 28.09 172 PHE D CA 1
ATOM 11645 C C . PHE D 1 151 ? -49.847 -37.574 -44.026 1.00 28.31 172 PHE D C 1
ATOM 11646 O O . PHE D 1 151 ? -50.292 -36.540 -43.527 1.00 24.01 172 PHE D O 1
ATOM 11654 N N . LYS D 1 152 ? -48.976 -37.570 -45.034 1.00 26.58 173 LYS D N 1
ATOM 11655 C CA . LYS D 1 152 ? -48.483 -36.315 -45.612 1.00 26.81 173 LYS D CA 1
ATOM 11656 C C . LYS D 1 152 ? -49.620 -35.415 -46.116 1.00 28.48 173 LYS D C 1
ATOM 11657 O O . LYS D 1 152 ? -49.648 -34.216 -45.822 1.00 30.24 173 LYS D O 1
ATOM 11663 N N . ASP D 1 153 ? -50.548 -35.974 -46.887 1.00 26.55 174 ASP D N 1
ATOM 11664 C CA . ASP D 1 153 ? -51.674 -35.174 -47.366 1.00 19.64 174 ASP D CA 1
ATOM 11665 C C . ASP D 1 153 ? -52.579 -34.632 -46.258 1.00 27.62 174 ASP D C 1
ATOM 11666 O O . ASP D 1 153 ? -53.033 -33.499 -46.336 1.00 24.77 174 ASP D O 1
ATOM 11671 N N . LEU D 1 154 ? -52.879 -35.442 -45.250 1.00 25.64 175 LEU D N 1
ATOM 11672 C CA . LEU D 1 154 ? -53.705 -34.967 -44.144 1.00 25.69 175 LEU D CA 1
ATOM 11673 C C . LEU D 1 154 ? -53.003 -33.862 -43.315 1.00 29.92 175 LEU D C 1
ATOM 11674 O O . LEU D 1 154 ? -53.624 -32.864 -42.905 1.00 21.49 175 LEU D O 1
ATOM 11679 N N . ASP D 1 155 ? -51.715 -34.059 -43.059 1.00 25.84 176 ASP D N 1
ATOM 11680 C CA . ASP D 1 155 ? -50.917 -33.070 -42.369 1.00 29.13 176 ASP D CA 1
ATOM 11681 C C . ASP D 1 155 ? -50.926 -31.730 -43.113 1.00 29.41 176 ASP D C 1
ATOM 11682 O O . ASP D 1 155 ? -51.373 -30.683 -42.589 1.00 32.05 176 ASP D O 1
ATOM 11687 N N . GLU D 1 156 ? -50.473 -31.774 -44.356 1.00 28.84 177 GLU D N 1
ATOM 11688 C CA . GLU D 1 156 ? -50.374 -30.555 -45.139 1.00 29.49 177 GLU D CA 1
ATOM 11689 C C . GLU D 1 156 ? -51.730 -29.920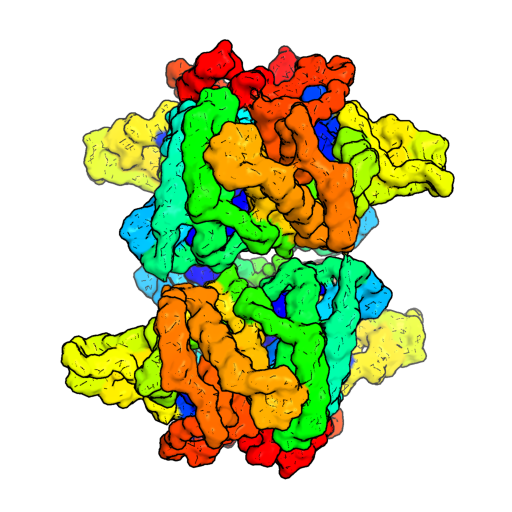 -45.400 1.00 32.88 177 GLU D C 1
ATOM 11690 O O . GLU D 1 156 ? -51.826 -28.699 -45.458 1.00 34.05 177 GLU D O 1
ATOM 11696 N N . SER D 1 157 ? -52.778 -30.729 -45.528 1.00 30.48 178 SER D N 1
ATOM 11697 C CA . SER D 1 157 ? -54.102 -30.181 -45.805 1.00 30.98 178 SER D CA 1
ATOM 11698 C C . SER D 1 157 ? -54.636 -29.483 -44.582 1.00 30.67 178 SER D C 1
ATOM 11699 O O . SER D 1 157 ? -55.311 -28.458 -44.695 1.00 23.95 178 SER D O 1
ATOM 11702 N N . PHE D 1 158 ? -54.327 -30.033 -43.412 1.00 26.11 179 PHE D N 1
ATOM 11703 C CA . PHE D 1 158 ? -54.684 -29.352 -42.184 1.00 32.91 179 PHE D CA 1
ATOM 11704 C C . PHE D 1 158 ? -54.040 -27.975 -42.136 1.00 34.68 179 PHE D C 1
ATOM 11705 O O . PHE D 1 158 ? -54.732 -26.976 -41.949 1.00 32.93 179 PHE D O 1
ATOM 11713 N N . THR D 1 159 ? -52.724 -27.924 -42.327 1.00 30.29 180 THR D N 1
ATOM 11714 C CA . THR D 1 159 ? -52.034 -26.635 -42.281 1.00 29.94 180 THR D CA 1
ATOM 11715 C C . THR D 1 159 ? -52.503 -25.639 -43.360 1.00 35.63 180 THR D C 1
ATOM 11716 O O . THR D 1 159 ? -52.653 -24.446 -43.099 1.00 34.63 180 THR D O 1
ATOM 11720 N N . GLN D 1 160 ? -52.812 -26.152 -44.544 1.00 34.17 181 GLN D N 1
ATOM 11721 C CA . GLN D 1 160 ? -53.095 -25.340 -45.722 1.00 24.73 181 GLN D CA 1
ATOM 11722 C C . GLN D 1 160 ? -54.470 -24.661 -45.656 1.00 34.97 181 GLN D C 1
ATOM 11723 O O . GLN D 1 160 ? -54.670 -23.567 -46.203 1.00 35.16 181 GLN D O 1
ATOM 11729 N N . LEU D 1 161 ? -55.419 -25.310 -44.992 1.00 35.04 182 LEU D N 1
ATOM 11730 C CA . LEU D 1 161 ? -56.732 -24.709 -44.792 1.00 40.37 182 LEU D CA 1
ATOM 11731 C C . LEU D 1 161 ? -56.592 -23.359 -44.087 1.00 33.71 182 LEU D C 1
ATOM 11732 O O . LEU D 1 161 ? -56.109 -23.285 -42.963 1.00 36.14 182 LEU D O 1
ATOM 11737 N N . ASN D 1 162 ? -57.020 -22.287 -44.743 1.00 46.18 183 ASN D N 1
ATOM 11738 C CA . ASN D 1 162 ? -56.788 -20.965 -44.174 1.00 48.17 183 ASN D CA 1
ATOM 11739 C C . ASN D 1 162 ? -57.947 -20.005 -44.510 1.00 49.06 183 ASN D C 1
ATOM 11740 O O . ASN D 1 162 ? -58.680 -20.212 -45.478 1.00 46.92 183 ASN D O 1
ATOM 11745 N N . ALA D 1 163 ? -58.117 -18.972 -43.679 1.00 52.73 184 ALA D N 1
ATOM 11746 C CA . ALA D 1 163 ? -59.159 -17.955 -43.859 1.00 43.73 184 ALA D CA 1
ATOM 11747 C C . ALA D 1 163 ? -59.008 -17.232 -45.199 1.00 45.03 184 ALA D C 1
ATOM 11748 O O . ALA D 1 163 ? -59.965 -16.680 -45.750 1.00 47.65 184 ALA D O 1
ATOM 11750 N N . SER D 1 164 ? -57.787 -17.226 -45.714 1.00 45.72 185 SER D N 1
ATOM 11751 C CA . SER D 1 164 ? -57.504 -16.536 -46.957 1.00 46.95 185 SER D CA 1
ATOM 11752 C C . SER D 1 164 ? -57.363 -17.494 -48.132 1.00 53.04 185 SER D C 1
ATOM 11753 O O . SER D 1 164 ? -56.815 -17.122 -49.174 1.00 50.68 185 SER D O 1
ATOM 11756 N N . GLY D 1 165 ? -57.856 -18.721 -47.960 1.00 46.18 186 GLY D N 1
ATOM 11757 C CA . GLY D 1 165 ? -57.742 -19.746 -48.990 1.00 46.19 186 GLY D CA 1
ATOM 11758 C C . GLY D 1 165 ? -58.856 -19.806 -50.030 1.00 48.65 186 GLY D C 1
ATOM 11759 O O . GLY D 1 165 ? -58.898 -20.704 -50.877 1.00 42.05 186 GLY D O 1
ATOM 11760 N N . GLY D 1 166 ? -59.776 -18.853 -49.961 1.00 45.60 187 GLY D N 1
ATOM 11761 C CA . GLY D 1 166 ? -60.930 -18.839 -50.841 1.00 40.83 187 GLY D CA 1
ATOM 11762 C C . GLY D 1 166 ? -62.037 -19.642 -50.185 1.00 37.40 187 GLY D C 1
ATOM 11763 O O . GLY D 1 166 ? -61.852 -20.189 -49.096 1.00 45.59 187 GLY D O 1
ATOM 11764 N N . SER D 1 167 ? -63.183 -19.723 -50.846 1.00 29.22 188 SER D N 1
ATOM 11765 C CA . SER D 1 167 ? -64.344 -20.415 -50.286 1.00 43.58 188 SER D CA 1
ATOM 11766 C C . SER D 1 167 ? -64.503 -21.846 -50.846 1.00 33.44 188 SER D C 1
ATOM 11767 O O . SER D 1 167 ? -64.097 -22.136 -51.969 1.00 34.00 188 SER D O 1
ATOM 11770 N N . VAL D 1 168 ? -65.079 -22.737 -50.050 1.00 39.82 189 VAL D N 1
ATOM 11771 C CA . VAL D 1 168 ? -65.321 -24.111 -50.496 1.00 34.42 189 VAL D CA 1
ATOM 11772 C C . VAL D 1 168 ? -66.761 -24.320 -50.960 1.00 32.59 189 VAL D C 1
ATOM 11773 O O . VAL D 1 168 ? -67.703 -24.270 -50.169 1.00 34.67 189 VAL D O 1
ATOM 11777 N N . LYS D 1 169 ? -66.908 -24.598 -52.248 1.00 26.13 190 LYS D N 1
ATOM 11778 C CA . LYS D 1 169 ? -68.207 -24.665 -52.908 1.00 30.32 190 LYS D CA 1
ATOM 11779 C C . LYS D 1 169 ? -68.534 -26.084 -53.344 1.00 31.99 190 LYS D C 1
ATOM 11780 O O . LYS D 1 169 ? -67.669 -26.782 -53.877 1.00 35.33 190 LYS D O 1
ATOM 11786 N N . GLY D 1 170 ? -69.774 -26.513 -53.113 1.00 31.49 191 GLY D N 1
ATOM 11787 C CA . GLY D 1 170 ? -70.214 -27.819 -53.566 1.00 30.68 191 GLY D CA 1
ATOM 11788 C C . GLY D 1 170 ? -70.106 -28.870 -52.475 1.00 31.83 191 GLY D C 1
ATOM 11789 O O . GLY D 1 170 ? -70.313 -30.064 -52.717 1.00 35.48 191 GLY D O 1
ATOM 11790 N N . ASP D 1 171 ? -69.792 -28.412 -51.272 1.00 25.89 192 ASP D N 1
ATOM 11791 C CA . ASP D 1 171 ? -69.579 -29.292 -50.134 1.00 26.94 192 ASP D CA 1
ATOM 11792 C C . ASP D 1 171 ? -70.869 -29.621 -49.391 1.00 31.33 192 ASP D C 1
ATOM 11793 O O . ASP D 1 171 ? -71.427 -28.781 -48.686 1.00 40.45 192 ASP D O 1
ATOM 11798 N N . LEU D 1 172 ? -71.325 -30.863 -49.537 1.00 34.47 193 LEU D N 1
ATOM 11799 C CA . LEU D 1 172 ? -72.541 -31.329 -48.878 1.00 29.37 193 LEU D CA 1
ATOM 11800 C C . LEU D 1 172 ? -72.271 -31.827 -47.459 1.00 30.02 193 LEU D C 1
ATOM 11801 O O . LEU D 1 172 ? -73.178 -31.913 -46.637 1.00 32.93 193 LEU D O 1
ATOM 11806 N N . PHE D 1 173 ? -71.014 -32.141 -47.179 1.00 25.72 194 PHE D N 1
ATOM 11807 C CA . PHE D 1 173 ? -70.630 -32.640 -45.864 1.00 30.73 194 PHE D CA 1
ATOM 11808 C C . PHE D 1 173 ? -70.758 -31.534 -44.827 1.00 27.95 194 PHE D C 1
ATOM 11809 O O . PHE D 1 173 ? -71.278 -31.749 -43.736 1.00 24.33 194 PHE D O 1
ATOM 11817 N N . TYR D 1 174 ? -70.259 -30.351 -45.179 1.00 31.07 195 TYR D N 1
ATOM 11818 C CA . TYR D 1 174 ? -70.055 -29.284 -44.204 1.00 28.97 195 TYR D CA 1
ATOM 11819 C C . TYR D 1 174 ? -70.363 -27.885 -44.716 1.00 26.86 195 TYR D C 1
ATOM 11820 O O . TYR D 1 174 ? -70.085 -26.911 -44.016 1.00 38.42 195 TYR D O 1
ATOM 11829 N N . ASN D 1 175 ? -70.883 -27.775 -45.937 1.00 26.45 196 ASN D N 1
ATOM 11830 C CA . ASN D 1 175 ? -71.208 -26.474 -46.536 1.00 30.08 196 ASN D CA 1
ATOM 11831 C C . ASN D 1 175 ? -70.053 -25.472 -46.502 1.00 31.61 196 ASN D C 1
ATOM 11832 O O . ASN D 1 175 ? -70.255 -24.280 -46.217 1.00 32.53 196 ASN D O 1
ATOM 11837 N N . GLY D 1 176 ? -68.849 -25.967 -46.769 1.00 33.57 197 GLY D N 1
ATOM 11838 C CA . GLY D 1 176 ? -67.682 -25.125 -46.954 1.00 36.22 197 GLY D CA 1
ATOM 11839 C C . GLY D 1 176 ? -67.043 -24.585 -45.688 1.00 32.67 197 GLY D C 1
ATOM 11840 O O . GLY D 1 176 ? -66.100 -23.798 -45.760 1.00 39.05 197 GLY D O 1
ATOM 11841 N N . ASP D 1 177 ? -67.542 -25.003 -44.532 1.00 31.04 198 ASP D N 1
ATOM 11842 C CA . ASP D 1 177 ? -66.912 -24.639 -43.269 1.00 30.74 198 ASP D CA 1
ATOM 11843 C C . ASP D 1 177 ? -65.547 -25.303 -43.217 1.00 30.78 198 ASP D C 1
ATOM 11844 O O . ASP D 1 177 ? -65.449 -26.521 -43.097 1.00 35.02 198 ASP D O 1
ATOM 11849 N N . ILE D 1 178 ? -64.490 -24.510 -43.326 1.00 29.80 199 ILE D N 1
ATOM 11850 C CA . ILE D 1 178 ? -63.147 -25.079 -43.331 1.00 33.36 199 ILE D CA 1
ATOM 11851 C C . ILE D 1 178 ? -62.707 -25.596 -41.957 1.00 32.34 199 ILE D C 1
ATOM 11852 O O . ILE D 1 178 ? -61.837 -26.463 -41.882 1.00 35.61 199 ILE D O 1
ATOM 11857 N N . SER D 1 179 ? -63.297 -25.090 -40.875 1.00 34.13 200 SER D N 1
ATOM 11858 C CA . SER D 1 179 ? -62.938 -25.566 -39.531 1.00 33.47 200 SER D CA 1
ATOM 11859 C C . SER D 1 179 ? -63.292 -27.048 -39.327 1.00 34.87 200 SER D C 1
ATOM 11860 O O . SER D 1 179 ? -62.530 -27.847 -38.729 1.00 38.37 200 SER D O 1
ATOM 11863 N N . LYS D 1 180 ? -64.422 -27.430 -39.906 1.00 37.21 201 LYS D N 1
ATOM 11864 C CA . LYS D 1 180 ? -64.877 -28.801 -39.811 1.00 36.05 201 LYS D CA 1
ATOM 11865 C C . LYS D 1 180 ? -63.986 -29.654 -40.712 1.00 34.50 201 LYS D C 1
ATOM 11866 O O . LYS D 1 180 ? -63.691 -30.795 -40.393 1.00 33.69 201 LYS D O 1
ATOM 11872 N N . TRP D 1 181 ? -63.545 -29.091 -41.829 1.00 30.57 202 TRP D N 1
ATOM 11873 C CA . TRP D 1 181 ? -62.650 -29.827 -42.699 1.00 28.60 202 TRP D CA 1
ATOM 11874 C C . TRP D 1 181 ? -61.316 -30.081 -41.990 1.00 29.61 202 TRP D C 1
ATOM 11875 O O . TRP D 1 181 ? -60.735 -31.168 -42.118 1.00 21.98 202 TRP D O 1
ATOM 11886 N N . LYS D 1 182 ? -60.855 -29.114 -41.196 1.00 33.45 203 LYS D N 1
ATOM 11887 C CA . LYS D 1 182 ? -59.642 -29.347 -40.406 1.00 32.74 203 LYS D CA 1
ATOM 11888 C C . LYS D 1 182 ? -59.846 -30.541 -39.496 1.00 30.58 203 LYS D C 1
ATOM 11889 O O . LYS D 1 182 ? -59.083 -31.528 -39.565 1.00 32.49 203 LYS D O 1
ATOM 11895 N N . LYS D 1 183 ? -60.915 -30.501 -38.700 1.00 33.82 204 LYS D N 1
ATOM 11896 C CA . LYS D 1 183 ? -61.126 -31.602 -37.747 1.00 34.57 204 LYS D CA 1
ATOM 11897 C C . LYS D 1 183 ? -61.390 -32.975 -38.419 1.00 33.75 204 LYS D C 1
ATOM 11898 O O . LYS D 1 183 ? -61.039 -34.025 -37.856 1.00 28.42 204 LYS D O 1
ATOM 11904 N N . LEU D 1 184 ? -61.997 -32.975 -39.608 1.00 24.82 205 LEU D N 1
ATOM 11905 C CA . LEU D 1 184 ? -62.146 -34.220 -40.372 1.00 31.06 205 LEU D CA 1
ATOM 11906 C C . LEU D 1 184 ? -60.772 -34.761 -40.806 1.00 27.75 205 LEU D C 1
ATOM 11907 O O . LEU D 1 184 ? -60.510 -35.960 -40.732 1.00 23.91 205 LEU D O 1
ATOM 11912 N N . ALA D 1 185 ? -59.897 -33.859 -41.234 1.00 28.30 206 ALA D N 1
ATOM 11913 C CA . ALA D 1 185 ? -58.557 -34.249 -41.615 1.00 24.13 206 ALA D CA 1
ATOM 11914 C C . ALA D 1 185 ? -57.853 -34.916 -40.442 1.00 29.02 206 ALA D C 1
ATOM 11915 O O . ALA D 1 185 ? -57.198 -35.959 -40.602 1.00 29.78 206 ALA D O 1
ATOM 11917 N N . ASN D 1 186 ? -57.999 -34.341 -39.250 1.00 30.24 207 ASN D N 1
ATOM 11918 C CA . ASN D 1 186 ? -57.305 -34.926 -38.100 1.00 30.34 207 ASN D CA 1
ATOM 11919 C C . ASN D 1 186 ? -57.925 -36.248 -37.631 1.00 28.32 207 ASN D C 1
ATOM 11920 O O . ASN D 1 186 ? -57.214 -37.149 -37.160 1.00 29.25 207 ASN D O 1
ATOM 11925 N N . THR D 1 187 ? -59.241 -36.374 -37.759 1.00 25.37 208 THR D N 1
ATOM 11926 C CA . THR D 1 187 ? -59.891 -37.617 -37.360 1.00 27.63 208 THR D CA 1
ATOM 11927 C C . THR D 1 187 ? -59.515 -38.766 -38.329 1.00 25.76 208 THR D C 1
ATOM 11928 O O . THR D 1 187 ? -59.239 -39.885 -37.886 1.00 25.11 208 THR D O 1
ATOM 11932 N N . MET D 1 188 ? -59.519 -38.501 -39.639 1.00 25.00 209 MET D N 1
ATOM 11933 C CA . MET D 1 188 ? -59.022 -39.487 -40.612 1.00 23.18 209 MET D CA 1
ATOM 11934 C C . MET D 1 188 ? -57.567 -39.864 -40.287 1.00 24.73 209 MET D C 1
ATOM 11935 O O . MET D 1 188 ? -57.184 -41.046 -40.323 1.00 19.28 209 MET D O 1
ATOM 11940 N N . ARG D 1 189 ? -56.763 -38.854 -39.956 1.00 23.96 210 ARG D N 1
ATOM 11941 C CA . ARG D 1 189 ? -55.377 -39.109 -39.599 1.00 22.12 210 ARG D CA 1
ATOM 11942 C C . ARG D 1 189 ? -55.278 -40.085 -38.437 1.00 26.72 210 ARG D C 1
ATOM 11943 O O . ARG D 1 189 ? -54.490 -41.046 -38.479 1.00 20.65 210 ARG D O 1
ATOM 11951 N N . LEU D 1 190 ? -56.124 -39.882 -37.431 1.00 22.27 211 LEU D N 1
ATOM 11952 C CA . LEU D 1 190 ? -56.137 -40.772 -36.268 1.00 21.28 211 LEU D CA 1
ATOM 11953 C C . LEU D 1 190 ? -56.582 -42.193 -36.616 1.00 21.33 211 LEU D C 1
ATOM 11954 O O . LEU D 1 190 ? -56.053 -43.171 -36.083 1.00 22.38 211 LEU D O 1
ATOM 11959 N N . ARG D 1 191 ? -57.590 -42.298 -37.479 1.00 18.76 212 ARG D N 1
ATOM 11960 C CA . ARG D 1 191 ? -58.086 -43.595 -37.914 1.00 19.84 212 ARG D CA 1
ATOM 11961 C C . ARG D 1 191 ? -56.964 -44.385 -38.582 1.00 20.32 212 ARG D C 1
ATOM 11962 O O . ARG D 1 191 ? -56.757 -45.580 -38.301 1.00 21.22 212 ARG D O 1
ATOM 11970 N N . LEU D 1 192 ? -56.236 -43.708 -39.465 1.00 19.79 213 LEU D N 1
ATOM 11971 C CA . LEU D 1 192 ? -55.128 -44.347 -40.168 1.00 18.19 213 LEU D CA 1
ATOM 11972 C C . LEU D 1 192 ? -53.982 -44.695 -39.196 1.00 23.24 213 LEU D C 1
ATOM 11973 O O . LEU D 1 192 ? -53.386 -45.768 -39.283 1.00 18.96 213 LEU D O 1
ATOM 11978 N N . ALA D 1 193 ? -53.713 -43.795 -38.250 1.00 23.05 214 ALA D N 1
ATOM 11979 C CA . ALA D 1 193 ? -52.671 -44.015 -37.268 1.00 19.76 214 ALA D CA 1
ATOM 11980 C C . ALA D 1 193 ? -52.962 -45.251 -36.474 1.00 18.68 214 ALA D C 1
ATOM 11981 O O . ALA D 1 193 ? -52.074 -46.065 -36.268 1.00 21.92 214 ALA D O 1
ATOM 11983 N N . MET D 1 194 ? -54.191 -45.413 -36.007 1.00 19.74 215 MET D N 1
ATOM 11984 C CA . MET D 1 194 ? -54.493 -46.634 -35.260 1.00 19.18 215 MET D CA 1
ATOM 11985 C C . MET D 1 194 ? -54.427 -47.839 -36.171 1.00 23.41 215 MET D C 1
ATOM 11986 O O . MET D 1 194 ? -54.052 -48.935 -35.733 1.00 25.97 215 MET D O 1
ATOM 11991 N N . ARG D 1 195 ? -54.767 -47.654 -37.443 1.00 20.57 216 ARG D N 1
ATOM 11992 C CA . ARG D 1 195 ? -54.807 -48.830 -38.306 1.00 24.33 216 ARG D CA 1
ATOM 11993 C C . ARG D 1 195 ? -53.411 -49.446 -38.503 1.00 16.59 216 ARG D C 1
ATOM 11994 O O . ARG D 1 195 ? -53.300 -50.655 -38.657 1.00 14.83 216 ARG D O 1
ATOM 12002 N N . ILE D 1 196 ? -52.349 -48.647 -38.440 1.00 17.47 217 ILE D N 1
ATOM 12003 C CA . ILE D 1 196 ? -51.008 -49.220 -38.560 1.00 20.44 217 ILE D CA 1
ATOM 12004 C C . ILE D 1 196 ? -50.319 -49.485 -37.222 1.00 18.40 217 ILE D C 1
ATOM 12005 O O . ILE D 1 196 ? -49.100 -49.524 -37.157 1.00 21.55 217 ILE D O 1
ATOM 12010 N N . SER D 1 197 ? -51.097 -49.688 -36.164 1.00 21.79 218 SER D N 1
ATOM 12011 C CA . SER D 1 197 ? -50.534 -49.868 -34.825 1.00 22.85 218 SER D CA 1
ATOM 12012 C C . SER D 1 197 ? -49.768 -51.173 -34.689 1.00 26.54 218 SER D C 1
ATOM 12013 O O . SER D 1 197 ? -48.813 -51.252 -33.928 1.00 28.38 218 SER D O 1
ATOM 12016 N N . GLU D 1 198 ? -50.216 -52.210 -35.391 1.00 27.56 219 GLU D N 1
ATOM 12017 C CA . GLU D 1 198 ? -49.584 -53.511 -35.256 1.00 27.61 219 GLU D CA 1
ATOM 12018 C C . GLU D 1 198 ? -48.355 -53.616 -36.142 1.00 26.55 219 GLU D C 1
ATOM 12019 O O . GLU D 1 198 ? -47.364 -54.250 -35.761 1.00 27.39 219 GLU D O 1
ATOM 12025 N N . VAL D 1 199 ? -48.403 -52.999 -37.316 1.00 22.16 220 VAL D N 1
ATOM 12026 C CA . VAL D 1 199 ? -47.306 -53.196 -38.251 1.00 23.49 220 VAL D CA 1
ATOM 12027 C C . VAL D 1 199 ? -46.236 -52.111 -38.087 1.00 21.30 220 VAL D C 1
ATOM 12028 O O . VAL D 1 199 ? -45.058 -52.375 -38.303 1.00 29.09 220 VAL D O 1
ATOM 12032 N N . SER D 1 200 ? -46.641 -50.893 -37.728 1.00 23.48 221 SER D N 1
ATOM 12033 C CA . SER D 1 200 ? -45.682 -49.792 -37.557 1.00 29.05 221 SER D CA 1
ATOM 12034 C C . SER D 1 200 ? -45.970 -48.968 -36.315 1.00 26.80 221 SER D C 1
ATOM 12035 O O . SER D 1 200 ? -46.397 -47.818 -36.436 1.00 22.85 221 SER D O 1
ATOM 12038 N N . PRO D 1 201 ? -45.738 -49.556 -35.123 1.00 24.93 222 PRO D N 1
ATOM 12039 C CA . PRO D 1 201 ? -46.044 -48.942 -33.820 1.00 30.96 222 PRO D CA 1
ATOM 12040 C C . PRO D 1 201 ? -45.462 -47.529 -33.651 1.00 29.65 222 PRO D C 1
ATOM 12041 O O . PRO D 1 201 ? -46.168 -46.653 -33.168 1.00 27.87 222 PRO D O 1
ATOM 12045 N N . ALA D 1 202 ? -44.210 -47.309 -34.051 1.00 27.43 223 ALA D N 1
ATOM 12046 C CA . ALA D 1 202 ? -43.591 -45.988 -33.901 1.00 30.32 223 ALA D CA 1
ATOM 12047 C C . ALA D 1 202 ? -44.317 -44.929 -34.731 1.00 27.86 223 ALA D C 1
ATOM 12048 O O . ALA D 1 202 ? -44.733 -43.894 -34.195 1.00 28.11 223 ALA D O 1
ATOM 12050 N N . GLU D 1 203 ? -44.479 -45.192 -36.032 1.00 31.72 224 GLU D N 1
ATOM 12051 C CA . GLU D 1 203 ? -45.217 -44.276 -36.907 1.00 30.86 224 GLU D CA 1
ATOM 12052 C C . GLU D 1 203 ? -46.649 -44.092 -36.403 1.00 26.38 224 GLU D C 1
ATOM 12053 O O . GLU D 1 203 ? -47.162 -42.979 -36.390 1.00 26.68 224 GLU D O 1
ATOM 12059 N N . ALA D 1 204 ? -47.262 -45.179 -35.946 1.00 24.81 225 ALA D N 1
ATOM 12060 C CA . ALA D 1 204 ? -48.620 -45.141 -35.414 1.00 26.73 225 ALA D CA 1
ATOM 12061 C C . ALA D 1 204 ? -48.744 -44.165 -34.227 1.00 28.34 225 ALA D C 1
ATOM 12062 O O . ALA D 1 204 ? -49.573 -43.244 -34.256 1.00 31.48 225 ALA D O 1
ATOM 12064 N N . GLU D 1 205 ? -47.921 -44.352 -33.197 1.00 30.77 226 GLU D N 1
ATOM 12065 C CA . GLU D 1 205 ? -47.893 -43.422 -32.061 1.00 35.86 226 GLU D CA 1
ATOM 12066 C C . GLU D 1 205 ? -47.656 -41.981 -32.512 1.00 29.71 226 GLU D C 1
ATOM 12067 O O . GLU D 1 205 ? -48.412 -41.073 -32.142 1.00 31.91 226 GLU D O 1
ATOM 12073 N N . LYS D 1 206 ? -46.617 -41.778 -33.316 1.00 27.30 227 LYS D N 1
ATOM 12074 C CA . LYS D 1 206 ? -46.290 -40.442 -33.800 1.00 30.00 227 LYS D CA 1
ATOM 12075 C C . LYS D 1 206 ? -47.501 -39.756 -34.432 1.00 34.88 227 LYS D C 1
ATOM 12076 O O . LYS D 1 206 ? -47.871 -38.639 -34.053 1.00 38.31 227 LYS D O 1
ATOM 12082 N N . GLN D 1 207 ? -48.154 -40.460 -35.353 1.00 35.37 228 GLN D N 1
ATOM 12083 C CA . GLN D 1 207 ? -49.257 -39.886 -36.118 1.00 32.63 228 GLN D CA 1
ATOM 12084 C C . GLN D 1 207 ? -50.538 -39.712 -35.302 1.00 29.28 228 GLN D C 1
ATOM 12085 O O . GLN D 1 207 ? -51.279 -38.753 -35.518 1.00 33.09 228 GLN D O 1
ATOM 12091 N N . ALA D 1 208 ? -50.809 -40.631 -34.380 1.00 26.54 229 ALA D N 1
ATOM 12092 C CA . ALA D 1 208 ? -51.940 -40.460 -33.464 1.00 31.94 229 ALA D CA 1
ATOM 12093 C C . ALA D 1 208 ? -51.737 -39.203 -32.638 1.00 27.78 229 ALA D C 1
ATOM 12094 O O . ALA D 1 208 ? -52.612 -38.348 -32.597 1.00 28.18 229 ALA D O 1
ATOM 12096 N N . LYS D 1 209 ? -50.594 -39.132 -31.952 1.00 33.79 230 LYS D N 1
ATOM 12097 C CA . LYS D 1 209 ? -50.197 -37.923 -31.227 1.00 41.11 230 LYS D CA 1
ATOM 12098 C C . LYS D 1 209 ? -50.453 -36.671 -32.050 1.00 34.93 230 LYS D C 1
ATOM 12099 O O . LYS D 1 209 ? -51.162 -35.767 -31.591 1.00 38.11 230 LYS D O 1
ATOM 12105 N N . ALA D 1 210 ? -49.913 -36.641 -33.273 1.00 32.56 231 ALA D N 1
ATOM 12106 C CA . ALA D 1 210 ? -50.113 -35.494 -34.169 1.00 31.27 231 ALA D CA 1
ATOM 12107 C C . ALA D 1 210 ? -51.597 -35.187 -34.415 1.00 38.68 231 ALA D C 1
ATOM 12108 O O . ALA D 1 210 ? -52.008 -34.011 -34.388 1.00 38.87 231 ALA D O 1
ATOM 12110 N N . ALA D 1 211 ? -52.395 -36.234 -34.639 1.00 31.34 232 ALA D N 1
ATOM 12111 C CA . ALA D 1 211 ? -53.823 -36.056 -34.894 1.00 31.24 232 ALA D CA 1
ATOM 12112 C C . ALA D 1 211 ? -54.501 -35.455 -33.679 1.00 33.22 232 ALA D C 1
ATOM 12113 O O . ALA D 1 211 ? -55.230 -34.470 -33.773 1.00 30.25 232 ALA D O 1
ATOM 12115 N N . PHE D 1 212 ? -54.237 -36.058 -32.532 1.00 30.86 233 PHE D N 1
ATOM 12116 C CA . PHE D 1 212 ? -54.824 -35.637 -31.279 1.00 36.36 233 PHE D CA 1
ATOM 12117 C C . PHE D 1 212 ? -54.511 -34.162 -31.002 1.00 39.63 233 PHE D C 1
ATOM 12118 O O . PHE D 1 212 ? -55.397 -33.405 -30.589 1.00 38.04 233 PHE D O 1
ATOM 12126 N N . GLN D 1 213 ? -53.275 -33.740 -31.265 1.00 35.18 234 GLN D N 1
ATOM 12127 C CA . GLN D 1 213 ? -52.891 -32.373 -30.924 1.00 41.33 234 GLN D CA 1
ATOM 12128 C C . GLN D 1 213 ? -53.352 -31.321 -31.934 1.00 40.00 234 GLN D C 1
ATOM 12129 O O . GLN D 1 213 ? -53.700 -30.205 -31.535 1.00 35.37 234 GLN D O 1
ATOM 12135 N N . ASN D 1 214 ? -53.402 -31.668 -33.219 1.00 35.91 235 ASN D N 1
ATOM 12136 C CA . ASN D 1 214 ? -53.970 -30.745 -34.198 1.00 31.93 235 ASN D CA 1
ATOM 12137 C C . ASN D 1 214 ? -55.479 -30.544 -33.988 1.00 34.03 235 ASN D C 1
ATOM 12138 O O . ASN D 1 214 ? -56.039 -29.526 -34.398 1.00 28.30 235 ASN D O 1
ATOM 12143 N N . GLY D 1 215 ? -56.146 -31.527 -33.381 1.00 33.28 236 GLY D N 1
ATOM 12144 C CA . GLY D 1 215 ? -57.558 -31.390 -33.042 1.00 27.84 236 GLY D CA 1
ATOM 12145 C C . GLY D 1 215 ? -58.573 -32.199 -33.852 1.00 38.86 236 GLY D C 1
ATOM 12146 O O . GLY D 1 215 ? -58.833 -31.897 -35.020 1.00 34.72 236 GLY D O 1
ATOM 12147 N N . VAL D 1 216 ? -59.162 -33.226 -33.239 1.00 32.25 237 VAL D N 1
ATOM 12148 C CA . VAL D 1 216 ? -60.181 -34.017 -33.930 1.00 33.29 237 VAL D CA 1
ATOM 12149 C C . VAL D 1 216 ? -61.586 -33.491 -33.690 1.00 42.62 237 VAL D C 1
ATOM 12150 O O . VAL D 1 216 ? -61.771 -32.370 -33.214 1.00 44.67 237 VAL D O 1
ATOM 12154 N N . PHE D 1 217 ? -62.575 -34.309 -34.034 1.00 34.88 238 PHE D N 1
ATOM 12155 C CA . PHE D 1 217 ? -63.968 -33.986 -33.793 1.00 37.28 238 PHE D CA 1
ATOM 12156 C C . PHE D 1 217 ? -64.168 -33.618 -32.331 1.00 37.57 238 PHE D C 1
ATOM 12157 O O . PHE D 1 217 ? -63.564 -34.234 -31.452 1.00 34.86 238 PHE D O 1
ATOM 12165 N N . GLU D 1 218 ? -65.024 -32.635 -32.065 1.00 37.52 239 GLU D N 1
ATOM 12166 C CA . GLU D 1 218 ? -65.239 -32.182 -30.689 1.00 41.25 239 GLU D CA 1
ATOM 12167 C C . GLU D 1 218 ? -66.603 -32.611 -30.158 1.00 41.42 239 GLU D C 1
ATOM 12168 O O . GLU D 1 218 ? -66.808 -32.687 -28.947 1.00 45.02 239 GLU D O 1
ATOM 12174 N N . SER D 1 219 ? -67.513 -32.943 -31.070 1.00 35.55 240 SER D N 1
ATOM 12175 C CA . SER D 1 219 ? -68.804 -33.519 -30.692 1.00 37.63 240 SER D CA 1
ATOM 12176 C C . SER D 1 219 ? -69.466 -34.185 -31.885 1.00 37.30 240 SER D C 1
ATOM 12177 O O . SER D 1 219 ? -68.923 -34.164 -32.989 1.00 34.81 240 SER D O 1
ATOM 12180 N N . ASN D 1 220 ? -70.644 -34.768 -31.669 1.00 34.18 241 ASN D N 1
ATOM 12181 C CA . ASN D 1 220 ? -71.390 -35.364 -32.768 1.00 25.89 241 ASN D CA 1
ATOM 12182 C C . ASN D 1 220 ? -71.707 -34.352 -33.869 1.00 32.75 241 ASN D C 1
ATOM 12183 O O . ASN D 1 220 ? -71.992 -34.737 -35.010 1.00 34.10 241 ASN D O 1
ATOM 12188 N N . ASP D 1 221 ? -71.657 -33.061 -33.527 1.00 36.49 242 ASP D N 1
ATOM 12189 C CA . ASP D 1 221 ? -71.908 -31.983 -34.492 1.00 32.11 242 ASP D CA 1
ATOM 12190 C C . ASP D 1 221 ? -70.891 -31.960 -35.628 1.00 36.45 242 ASP D C 1
ATOM 12191 O O . ASP D 1 221 ? -71.170 -31.452 -36.713 1.00 38.13 242 ASP D O 1
ATOM 12196 N N . ASP D 1 222 ? -69.706 -32.501 -35.365 1.00 33.93 243 ASP D N 1
ATOM 12197 C CA . ASP D 1 222 ? -68.620 -32.518 -36.336 1.00 33.20 243 ASP D CA 1
ATOM 12198 C C . ASP D 1 222 ? -68.594 -33.770 -37.231 1.00 32.51 243 ASP D C 1
ATOM 12199 O O . ASP D 1 222 ? -67.778 -33.846 -38.150 1.00 30.70 243 ASP D O 1
ATOM 12204 N N . ASN D 1 223 ? -69.437 -34.759 -36.926 1.00 32.07 244 ASN D N 1
ATOM 12205 C CA . ASN D 1 223 ? -69.560 -35.984 -37.729 1.00 28.26 244 ASN D CA 1
ATOM 12206 C C . ASN D 1 223 ? -69.654 -35.725 -39.234 1.00 32.41 244 ASN D C 1
ATOM 12207 O O . ASN D 1 223 ? -70.288 -34.759 -39.657 1.00 31.67 244 ASN D O 1
ATOM 12212 N N . CYS D 1 224 ? -69.008 -36.579 -40.033 1.00 28.67 245 CYS D N 1
ATOM 12213 C CA . CYS D 1 224 ? -69.104 -36.492 -41.494 1.00 26.28 245 CYS D CA 1
ATOM 12214 C C . CYS D 1 224 ? -70.296 -37.301 -42.037 1.00 26.97 245 CYS D C 1
ATOM 12215 O O . CYS D 1 224 ? -70.277 -38.536 -42.044 1.00 23.52 245 CYS D O 1
ATOM 12218 N N . LEU D 1 225 ? -71.317 -36.580 -42.496 1.00 30.68 246 LEU D N 1
ATOM 12219 C CA . LEU D 1 225 ? -72.599 -37.138 -42.939 1.00 24.15 246 LEU D CA 1
ATOM 12220 C C . LEU D 1 225 ? -72.930 -36.746 -44.354 1.00 26.81 246 LEU D C 1
ATOM 12221 O O . LEU D 1 225 ? -72.594 -35.652 -44.794 1.00 31.69 246 LEU D O 1
ATOM 12226 N N . MET D 1 226 ? -73.611 -37.635 -45.062 1.00 29.71 247 MET D N 1
ATOM 12227 C CA . MET D 1 226 ? -74.339 -37.241 -46.247 1.00 23.16 247 MET D CA 1
ATOM 12228 C C . MET D 1 226 ? -75.819 -37.322 -45.948 1.00 29.95 247 MET D C 1
ATOM 12229 O O . MET D 1 226 ? -76.309 -38.389 -45.573 1.00 27.90 247 MET D O 1
ATOM 12234 N N . HIS D 1 227 ? -76.526 -36.203 -46.070 1.00 24.68 248 HIS D N 1
ATOM 12235 C CA . HIS D 1 227 ? -77.970 -36.236 -45.962 1.00 24.49 248 HIS D CA 1
ATOM 12236 C C . HIS D 1 227 ? -78.538 -36.505 -47.341 1.00 29.09 248 HIS D C 1
ATOM 12237 O O . HIS D 1 227 ? -78.204 -35.800 -48.295 1.00 29.55 248 HIS D O 1
ATOM 12244 N N . HIS D 1 228 ? -79.348 -37.559 -47.443 1.00 23.50 249 HIS D N 1
ATOM 12245 C CA . HIS D 1 228 ? -79.922 -38.002 -48.716 1.00 34.69 249 HIS D CA 1
ATOM 12246 C C . HIS D 1 228 ? -81.367 -37.549 -48.882 1.00 32.73 249 HIS D C 1
ATOM 12247 O O . HIS D 1 228 ? -82.233 -37.959 -48.122 1.00 38.65 249 HIS D O 1
ATOM 12254 N N . LEU D 1 229 ? -81.646 -36.716 -49.872 1.00 34.34 250 LEU D N 1
ATOM 12255 C CA . LEU D 1 229 ? -82.994 -36.184 -49.973 1.00 36.89 250 LEU D CA 1
ATOM 12256 C C . LEU D 1 229 ? -83.549 -36.308 -51.369 1.00 40.13 250 LEU D C 1
ATOM 12257 O O . LEU D 1 229 ? -83.009 -35.702 -52.282 1.00 45.18 250 LEU D O 1
ATOM 12262 N N . PHE D 1 242 ? -77.246 -41.906 -57.462 1.00 41.07 263 PHE D N 1
ATOM 12263 C CA . PHE D 1 242 ? -76.366 -41.671 -56.318 1.00 37.50 263 PHE D CA 1
ATOM 12264 C C . PHE D 1 242 ? -76.990 -40.772 -55.249 1.00 36.03 263 PHE D C 1
ATOM 12265 O O . PHE D 1 242 ? -76.329 -40.430 -54.266 1.00 34.27 263 PHE D O 1
ATOM 12273 N N . ARG D 1 243 ? -78.244 -40.370 -55.453 1.00 43.30 264 ARG D N 1
ATOM 12274 C CA . ARG D 1 243 ? -78.913 -39.438 -54.540 1.00 33.24 264 ARG D CA 1
ATOM 12275 C C . ARG D 1 243 ? -79.623 -40.108 -53.354 1.00 33.77 264 ARG D C 1
ATOM 12276 O O . ARG D 1 243 ? -79.786 -39.504 -52.285 1.00 31.60 264 ARG D O 1
ATOM 12284 N N . GLY D 1 244 ? -80.029 -41.362 -53.529 1.00 35.34 265 GLY D N 1
ATOM 12285 C CA . GLY D 1 244 ? -80.530 -42.127 -52.403 1.00 28.80 265 GLY D CA 1
ATOM 12286 C C . GLY D 1 244 ? -79.394 -42.862 -51.700 1.00 29.10 265 GLY D C 1
ATOM 12287 O O . GLY D 1 244 ? -78.357 -43.145 -52.308 1.00 24.76 265 GLY D O 1
ATOM 12288 N N . ASN D 1 245 ? -79.583 -43.145 -50.413 1.00 22.91 266 ASN D N 1
ATOM 12289 C CA . ASN D 1 245 ? -78.627 -43.915 -49.639 1.00 24.80 266 ASN D CA 1
ATOM 12290 C C . ASN D 1 245 ? -78.375 -45.274 -50.300 1.00 17.60 266 ASN D C 1
ATOM 12291 O O . ASN D 1 245 ? -79.289 -46.078 -50.439 1.00 18.90 266 ASN D O 1
ATOM 12296 N N . GLY D 1 246 ? -77.130 -45.524 -50.711 1.00 22.33 267 GLY D N 1
ATOM 12297 C CA . GLY D 1 246 ? -76.761 -46.782 -51.361 1.00 19.55 267 GLY D CA 1
ATOM 12298 C C . GLY D 1 246 ? -76.920 -48.015 -50.478 1.00 19.59 267 GLY D C 1
ATOM 12299 O O . GLY D 1 246 ? -77.311 -49.127 -50.928 1.00 14.70 267 GLY D O 1
ATOM 12300 N N . LEU D 1 247 ? -76.613 -47.825 -49.198 1.00 15.96 268 LEU D N 1
ATOM 12301 C CA . LEU D 1 247 ? -76.728 -48.917 -48.251 1.00 17.97 268 LEU D CA 1
ATOM 12302 C C . LEU D 1 247 ? -78.191 -49.332 -48.120 1.00 17.55 268 LEU D C 1
ATOM 12303 O O . LEU D 1 247 ? -78.515 -50.531 -48.118 1.00 18.70 268 LEU D O 1
ATOM 12308 N N . SER D 1 248 ? -79.077 -48.345 -48.040 1.00 11.66 269 SER D N 1
ATOM 12309 C CA . SER D 1 248 ? -80.504 -48.653 -47.958 1.00 17.82 269 SER D CA 1
ATOM 12310 C C . SER D 1 248 ? -80.964 -49.311 -49.251 1.00 18.96 269 SER D C 1
ATOM 12311 O O . SER D 1 248 ? -81.827 -50.195 -49.250 1.00 15.58 269 SER D O 1
ATOM 12314 N N . TYR D 1 249 ? -80.386 -48.875 -50.361 1.00 18.99 270 TYR D N 1
ATOM 12315 C CA . TYR D 1 249 ? -80.651 -49.567 -51.606 1.00 18.49 270 TYR D CA 1
ATOM 12316 C C . TYR D 1 249 ? -80.401 -51.064 -51.466 1.00 19.44 270 TYR D C 1
ATOM 12317 O O . TYR D 1 249 ? -81.217 -51.882 -51.908 1.00 19.45 270 TYR D O 1
ATOM 12326 N N . GLY D 1 250 ? -79.273 -51.423 -50.853 1.00 19.48 271 GLY D N 1
ATOM 12327 C CA . GLY D 1 250 ? -78.993 -52.836 -50.636 1.00 13.90 271 GLY D CA 1
ATOM 12328 C C . GLY D 1 250 ? -80.011 -53.509 -49.720 1.00 16.42 271 GLY D C 1
ATOM 12329 O O . GLY D 1 250 ? -80.518 -54.595 -50.017 1.00 14.58 271 GLY D O 1
ATOM 12330 N N . PHE D 1 251 ? -80.286 -52.855 -48.589 1.00 15.98 272 PHE D N 1
ATOM 12331 C CA . PHE D 1 251 ? -81.307 -53.297 -47.651 1.00 15.04 272 PHE D CA 1
ATOM 12332 C C . PHE D 1 251 ? -82.635 -53.590 -48.350 1.00 19.39 272 PHE D C 1
ATOM 12333 O O . PHE D 1 251 ? -83.330 -54.541 -47.986 1.00 21.03 272 PHE D O 1
ATOM 12341 N N . ILE D 1 252 ? -82.980 -52.778 -49.350 1.00 18.28 273 ILE D N 1
ATOM 12342 C CA . ILE D 1 252 ? -84.260 -52.899 -50.063 1.00 20.48 273 ILE D CA 1
ATOM 12343 C C . ILE D 1 252 ? -84.215 -53.957 -51.170 1.00 20.70 273 ILE D C 1
ATOM 12344 O O . ILE D 1 252 ? -85.204 -54.645 -51.400 1.00 22.47 273 ILE D O 1
ATOM 12349 N N . SER D 1 253 ? -83.081 -54.126 -51.844 1.00 22.25 274 SER D N 1
ATOM 12350 C CA . SER D 1 253 ? -83.030 -55.178 -52.858 1.00 23.38 274 SER D CA 1
ATOM 12351 C C . SER D 1 253 ? -82.939 -56.554 -52.220 1.00 20.64 274 SER D C 1
ATOM 12352 O O . SER D 1 253 ? -83.234 -57.542 -52.865 1.00 21.67 274 SER D O 1
ATOM 12355 N N . ASP D 1 254 ? -82.565 -56.625 -50.951 1.00 18.76 275 ASP D N 1
ATOM 12356 C CA . ASP D 1 254 ? -82.646 -57.901 -50.248 1.00 20.40 275 ASP D CA 1
ATOM 12357 C C . ASP D 1 254 ? -84.074 -58.135 -49.759 1.00 25.69 275 ASP D C 1
ATOM 12358 O O . ASP D 1 254 ? -84.334 -59.075 -49.003 1.00 28.81 275 ASP D O 1
ATOM 12363 N N . GLU D 1 255 ? -84.989 -57.268 -50.198 1.00 29.37 276 GLU D N 1
ATOM 12364 C CA . GLU D 1 255 ? -86.403 -57.339 -49.833 1.00 26.25 276 GLU D CA 1
ATOM 12365 C C . GLU D 1 255 ? -86.611 -57.351 -48.333 1.00 21.00 276 GLU D C 1
ATOM 12366 O O . GLU D 1 255 ? -87.418 -58.129 -47.832 1.00 21.36 276 GLU D O 1
ATOM 12372 N N . HIS D 1 256 ? -85.842 -56.517 -47.630 1.00 16.34 277 HIS D N 1
ATOM 12373 C CA . HIS D 1 256 ? -85.922 -56.375 -46.171 1.00 22.51 277 HIS D CA 1
ATOM 12374 C C . HIS D 1 256 ? -85.767 -57.717 -45.449 1.00 18.42 277 HIS D C 1
ATOM 12375 O O . HIS D 1 256 ? -86.357 -57.953 -44.398 1.00 22.35 277 HIS D O 1
ATOM 12382 N N . GLY D 1 257 ? -84.940 -58.586 -46.015 1.00 25.20 278 GLY D N 1
ATOM 12383 C CA . GLY D 1 257 ? -84.667 -59.878 -45.419 1.00 19.26 278 GLY D CA 1
ATOM 12384 C C . GLY D 1 257 ? -83.429 -59.877 -44.539 1.00 17.84 278 GLY D C 1
ATOM 12385 O O . GLY D 1 257 ? -83.054 -60.923 -44.012 1.00 20.94 278 GLY D O 1
ATOM 12386 N N . ASP D 1 258 ? -82.788 -58.721 -44.372 1.00 14.89 279 ASP D N 1
ATOM 12387 C CA . ASP D 1 258 ? -81.611 -58.649 -43.513 1.00 15.18 279 ASP D CA 1
ATOM 12388 C C . ASP D 1 258 ? -81.991 -58.408 -42.058 1.00 20.03 279 ASP D C 1
ATOM 12389 O O . ASP D 1 258 ? -82.859 -57.593 -41.757 1.00 19.64 279 ASP D O 1
ATOM 12394 N N . HIS D 1 259 ? -81.323 -59.124 -41.160 1.00 21.49 280 HIS D N 1
ATOM 12395 C CA . HIS D 1 259 ? -81.462 -58.932 -39.719 1.00 17.33 280 HIS D CA 1
ATOM 12396 C C . HIS D 1 259 ? -80.109 -58.627 -39.108 1.00 24.78 280 HIS D C 1
ATOM 12397 O O . HIS D 1 259 ? -79.062 -58.871 -39.725 1.00 18.79 280 HIS D O 1
ATOM 12404 N N . PHE D 1 260 ? -80.114 -58.102 -37.892 1.00 21.69 281 PHE D N 1
ATOM 12405 C CA . PHE D 1 260 ? -78.866 -58.006 -37.167 1.00 20.74 281 PHE D CA 1
ATOM 12406 C C . PHE D 1 260 ? -78.449 -59.392 -36.723 1.00 22.10 281 PHE D C 1
ATOM 12407 O O . PHE D 1 260 ? -79.293 -60.256 -36.492 1.00 25.24 281 PHE D O 1
ATOM 12415 N N . SER D 1 261 ? -77.152 -59.624 -36.601 1.00 19.05 282 SER D N 1
ATOM 12416 C CA . SER D 1 261 ? -76.699 -60.958 -36.247 1.00 23.65 282 SER D CA 1
ATOM 12417 C C . SER D 1 261 ? -76.990 -61.250 -34.770 1.00 24.51 282 SER D C 1
ATOM 12418 O O . SER D 1 261 ? -77.110 -60.330 -33.964 1.00 23.46 282 SER D O 1
ATOM 12421 N N . SER D 1 262 ? -77.089 -62.529 -34.424 1.00 23.40 283 SER D N 1
ATOM 12422 C CA . SER D 1 262 ? -77.273 -62.943 -33.032 1.00 24.94 283 SER D CA 1
ATOM 12423 C C . SER D 1 262 ? -76.146 -62.433 -32.124 1.00 24.72 283 SER D C 1
ATOM 12424 O O . SER D 1 262 ? -76.368 -62.150 -30.948 1.00 24.86 283 SER D O 1
ATOM 12427 N N . LEU D 1 263 ? -74.937 -62.329 -32.666 1.00 24.78 284 LEU D N 1
ATOM 12428 C CA . LEU D 1 263 ? -73.789 -61.810 -31.912 1.00 23.26 284 LEU D CA 1
ATOM 12429 C C . LEU D 1 263 ? -74.008 -60.364 -31.410 1.00 24.81 284 LEU D C 1
ATOM 12430 O O . LEU D 1 263 ? -73.834 -60.079 -30.219 1.00 28.07 284 LEU D O 1
ATOM 12435 N N . LEU D 1 264 ? -74.414 -59.469 -32.313 1.00 23.98 285 LEU D N 1
ATOM 12436 C CA . LEU D 1 264 ? -74.664 -58.068 -31.968 1.00 24.65 285 LEU D CA 1
ATOM 12437 C C . LEU D 1 264 ? -75.844 -57.929 -31.025 1.00 25.44 285 LEU D C 1
ATOM 12438 O O . LEU D 1 264 ? -75.765 -57.218 -30.030 1.00 26.69 285 LEU D O 1
ATOM 12443 N N . ILE D 1 265 ? -76.946 -58.593 -31.345 1.00 25.27 286 ILE D N 1
ATOM 12444 C CA . ILE D 1 265 ? -78.140 -58.453 -30.526 1.00 29.02 286 ILE D CA 1
ATOM 12445 C C . ILE D 1 265 ? -77.879 -58.962 -29.107 1.00 34.86 286 ILE D C 1
ATOM 12446 O O . ILE D 1 265 ? -78.122 -58.236 -28.139 1.00 33.02 286 ILE D O 1
ATOM 12451 N N . ASP D 1 266 ? -77.348 -60.181 -28.989 1.00 29.43 287 ASP D N 1
ATOM 12452 C CA . ASP D 1 266 ? -76.970 -60.707 -27.678 1.00 29.64 287 ASP D CA 1
ATOM 12453 C C . ASP D 1 266 ? -76.050 -59.753 -26.927 1.00 37.07 287 ASP D C 1
ATOM 12454 O O . ASP D 1 266 ? -76.212 -59.576 -25.721 1.00 37.74 287 ASP D O 1
ATOM 12459 N N . TYR D 1 267 ? -75.095 -59.124 -27.613 1.00 31.34 288 TYR D N 1
ATOM 12460 C CA . TYR D 1 267 ? -74.237 -58.201 -26.875 1.00 29.88 288 TYR D CA 1
ATOM 12461 C C . TYR D 1 267 ? -75.027 -57.005 -26.347 1.00 36.18 288 TYR D C 1
ATOM 12462 O O . TYR D 1 267 ? -74.864 -56.621 -25.181 1.00 36.98 288 TYR D O 1
ATOM 12471 N N . LEU D 1 268 ? -75.885 -56.430 -27.194 1.00 36.44 289 LEU D N 1
ATOM 12472 C CA . LEU D 1 268 ? -76.644 -55.230 -26.824 1.00 35.47 289 LEU D CA 1
ATOM 12473 C C . LEU D 1 268 ? -77.668 -55.485 -25.707 1.00 41.02 289 LEU D C 1
ATOM 12474 O O . LEU D 1 268 ? -77.874 -54.644 -24.817 1.00 35.93 289 LEU D O 1
ATOM 12479 N N . ARG D 1 269 ? -78.300 -56.652 -25.774 1.00 38.96 290 ARG D N 1
ATOM 12480 C CA . ARG D 1 269 ? -79.306 -57.073 -24.813 1.00 36.91 290 ARG D CA 1
ATOM 12481 C C . ARG D 1 269 ? -78.687 -57.459 -23.471 1.00 40.60 290 ARG D C 1
ATOM 12482 O O . ARG D 1 269 ? -79.148 -57.000 -22.427 1.00 44.98 290 ARG D O 1
ATOM 12490 N N . ASP D 1 270 ? -77.655 -58.307 -23.506 1.00 40.61 291 ASP D N 1
ATOM 12491 C CA . ASP D 1 270 ? -77.047 -58.857 -22.291 1.00 38.54 291 ASP D CA 1
ATOM 12492 C C . ASP D 1 270 ? -76.279 -57.815 -21.479 1.00 40.97 291 ASP D C 1
ATOM 12493 O O . ASP D 1 270 ? -75.966 -58.037 -20.307 1.00 45.74 291 ASP D O 1
ATOM 12498 N N . ASN D 1 271 ? -75.925 -56.700 -22.102 1.00 40.79 292 ASN D N 1
ATOM 12499 C CA . ASN D 1 271 ? -75.209 -55.656 -21.380 1.00 38.12 292 ASN D CA 1
ATOM 12500 C C . ASN D 1 271 ? -76.080 -54.434 -21.133 1.00 33.92 292 ASN D C 1
ATOM 12501 O O . ASN D 1 271 ? -75.609 -53.423 -20.622 1.00 40.50 292 ASN D O 1
ATOM 12506 N N . GLY D 1 272 ? -77.350 -54.523 -21.504 1.00 33.61 293 GLY D N 1
ATOM 12507 C CA . GLY D 1 272 ? -78.256 -53.409 -21.324 1.00 37.69 293 GLY D CA 1
ATOM 12508 C C . GLY D 1 272 ? -77.803 -52.159 -22.057 1.00 43.36 293 GLY D C 1
ATOM 12509 O O . GLY D 1 272 ? -77.880 -51.053 -21.514 1.00 37.21 293 GLY D O 1
ATOM 12510 N N . ASP D 1 273 ? -77.283 -52.340 -23.272 1.00 43.79 294 ASP D N 1
ATOM 12511 C CA . ASP D 1 273 ? -76.946 -51.215 -24.137 1.00 37.46 294 ASP D CA 1
ATOM 12512 C C . ASP D 1 273 ? -78.248 -50.558 -24.593 1.00 32.01 294 ASP D C 1
ATOM 12513 O O . ASP D 1 273 ? -79.148 -51.238 -25.091 1.00 34.74 294 ASP D O 1
ATOM 12518 N N . PRO D 1 274 ? -78.346 -49.227 -24.436 1.00 35.59 295 PRO D N 1
ATOM 12519 C CA . PRO D 1 274 ? -79.538 -48.460 -24.825 1.00 36.44 295 PRO D CA 1
ATOM 12520 C C . PRO D 1 274 ? -79.803 -48.471 -26.331 1.00 38.48 295 PRO D C 1
ATOM 12521 O O . PRO D 1 274 ? -80.871 -48.033 -26.775 1.00 39.92 295 PRO D O 1
ATOM 12525 N N . ARG D 1 275 ? -78.853 -48.977 -27.110 1.00 35.05 296 ARG D N 1
ATOM 12526 C CA . ARG D 1 275 ? -78.992 -48.943 -28.559 1.00 33.49 296 ARG D CA 1
ATOM 12527 C C . ARG D 1 275 ? -79.840 -50.081 -29.074 1.00 26.85 296 ARG D C 1
ATOM 12528 O O . ARG D 1 275 ? -80.250 -50.054 -30.220 1.00 34.23 296 ARG D O 1
ATOM 12536 N N . LEU D 1 276 ? -80.152 -51.041 -28.207 1.00 32.41 297 LEU D N 1
ATOM 12537 C CA . LEU D 1 276 ? -80.873 -52.252 -28.595 1.00 30.90 297 LEU D CA 1
ATOM 12538 C C . LEU D 1 276 ? -82.148 -52.005 -29.402 1.00 35.50 297 LEU D C 1
ATOM 12539 O O . LEU D 1 276 ? -82.295 -52.514 -30.528 1.00 31.85 297 LEU D O 1
ATOM 12544 N N . LYS D 1 277 ? -83.062 -51.221 -28.832 1.00 35.12 298 LYS D N 1
ATOM 12545 C CA . LYS D 1 277 ? -84.341 -50.961 -29.487 1.00 33.97 298 LYS D CA 1
ATOM 12546 C C . LYS D 1 277 ? -84.254 -49.807 -30.481 1.00 31.14 298 LYS D C 1
ATOM 12547 O O . LYS D 1 277 ? -85.117 -49.675 -31.353 1.00 29.63 298 LYS D O 1
ATOM 12553 N N . MET D 1 278 ? -83.196 -49.001 -30.384 1.00 25.85 299 MET D N 1
ATOM 12554 C CA . MET D 1 278 ? -82.953 -47.969 -31.385 1.00 28.66 299 MET D CA 1
ATOM 12555 C C . MET D 1 278 ? -82.633 -48.619 -32.731 1.00 34.61 299 MET D C 1
ATOM 12556 O O . MET D 1 278 ? -82.934 -48.058 -33.783 1.00 31.61 299 MET D O 1
ATOM 12561 N N . LEU D 1 279 ? -82.067 -49.824 -32.693 1.00 31.21 300 LEU D N 1
ATOM 12562 C CA . LEU D 1 279 ? -81.617 -50.498 -33.906 1.00 26.22 300 LEU D CA 1
ATOM 12563 C C . LEU D 1 279 ? -82.576 -51.592 -34.362 1.00 27.43 300 LEU D C 1
ATOM 12564 O O . LEU D 1 279 ? -82.913 -51.671 -35.545 1.00 25.72 300 LEU D O 1
ATOM 12569 N N . ALA D 1 280 ? -83.003 -52.432 -33.420 1.00 28.28 301 ALA D N 1
ATOM 12570 C CA . ALA D 1 280 ? -83.766 -53.642 -33.727 1.00 26.53 301 ALA D CA 1
ATOM 12571 C C . ALA D 1 280 ? -85.265 -53.503 -33.454 1.00 28.65 301 ALA D C 1
ATOM 12572 O O . ALA D 1 280 ? -85.671 -52.836 -32.506 1.00 32.82 301 ALA D O 1
ATOM 12574 N N . THR D 1 281 ? -86.076 -54.136 -34.297 1.00 26.25 302 THR D N 1
ATOM 12575 C CA . THR D 1 281 ? -87.502 -54.267 -34.056 1.00 27.03 302 THR D CA 1
ATOM 12576 C C . THR D 1 281 ? -87.784 -55.562 -33.290 1.00 36.52 302 THR D C 1
ATOM 12577 O O . THR D 1 281 ? -87.113 -56.572 -33.499 1.00 35.76 302 THR D O 1
ATOM 12581 N N . PRO D 1 282 ? -88.786 -55.553 -32.404 1.00 40.60 303 PRO D N 1
ATOM 12582 C CA . PRO D 1 282 ? -88.999 -56.782 -31.631 1.00 36.47 303 PRO D CA 1
ATOM 12583 C C . PRO D 1 282 ? -89.524 -57.935 -32.480 1.00 37.55 303 PRO D C 1
ATOM 12584 O O . PRO D 1 282 ? -90.095 -57.692 -33.547 1.00 33.73 303 PRO D O 1
ATOM 12588 N N . LYS D 1 283 ? -89.314 -59.167 -32.012 1.00 37.32 304 LYS D N 1
ATOM 12589 C CA . LYS D 1 283 ? -89.904 -60.352 -32.638 1.00 33.49 304 LYS D CA 1
ATOM 12590 C C . LYS D 1 283 ? -91.427 -60.265 -32.589 1.00 35.80 304 LYS D C 1
ATOM 12591 O O . LYS D 1 283 ? -91.989 -59.712 -31.648 1.00 39.57 304 LYS D O 1
ATOM 12597 N N . THR D 1 284 ? -92.097 -60.806 -33.596 1.00 33.09 305 THR D N 1
ATOM 12598 C CA . THR D 1 284 ? -93.547 -60.824 -33.592 1.00 31.09 305 THR D CA 1
ATOM 12599 C C . THR D 1 284 ? -94.064 -62.252 -33.485 1.00 44.46 305 THR D C 1
ATOM 12600 O O . THR D 1 284 ? -95.205 -62.479 -33.072 1.00 48.03 305 THR D O 1
ATOM 12604 N N . GLY D 1 285 ? -93.225 -63.210 -33.874 1.00 42.43 306 GLY D N 1
ATOM 12605 C CA . GLY D 1 285 ? -93.567 -64.615 -33.760 1.00 40.14 306 GLY D CA 1
ATOM 12606 C C . GLY D 1 285 ? -92.811 -65.264 -32.617 1.00 43.02 306 GLY D C 1
ATOM 12607 O O . GLY D 1 285 ? -91.811 -64.721 -32.137 1.00 42.03 306 GLY D O 1
ATOM 12608 N N . SER D 1 286 ? -93.299 -66.414 -32.165 1.00 44.73 307 SER D N 1
ATOM 12609 C CA . SER D 1 286 ? -92.603 -67.184 -31.142 1.00 44.56 307 SER D CA 1
ATOM 12610 C C . SER D 1 286 ? -91.744 -68.266 -31.779 1.00 44.14 307 SER D C 1
ATOM 12611 O O . SER D 1 286 ? -92.084 -68.782 -32.850 1.00 41.89 307 SER D O 1
ATOM 12614 N N . VAL D 1 287 ? -90.657 -68.638 -31.099 1.00 39.82 308 VAL D N 1
ATOM 12615 C CA . VAL D 1 287 ? -89.800 -69.716 -31.576 1.00 39.83 308 VAL D CA 1
ATOM 12616 C C . VAL D 1 287 ? -90.559 -71.040 -31.710 1.00 44.09 308 VAL D C 1
ATOM 12617 O O . VAL D 1 287 ? -90.140 -71.916 -32.469 1.00 43.55 308 VAL D O 1
ATOM 12621 N N . ASN D 1 288 ? -91.679 -71.179 -30.999 1.00 47.33 309 ASN D N 1
ATOM 12622 C CA . ASN D 1 288 ? -92.530 -72.367 -31.130 1.00 43.43 309 ASN D CA 1
ATOM 12623 C C . ASN D 1 288 ? -93.610 -72.175 -32.177 1.00 43.56 309 ASN D C 1
ATOM 12624 O O . ASN D 1 288 ? -94.536 -72.975 -32.274 1.00 53.92 309 ASN D O 1
ATOM 12629 N N . GLY D 1 289 ? -93.499 -71.107 -32.956 1.00 43.30 310 GLY D N 1
ATOM 12630 C CA . GLY D 1 289 ? -94.472 -70.830 -33.997 1.00 45.23 310 GLY D CA 1
ATOM 12631 C C . GLY D 1 289 ? -95.637 -69.988 -33.517 1.00 49.08 310 GLY D C 1
ATOM 12632 O O . GLY D 1 289 ? -95.859 -69.833 -32.310 1.00 47.20 310 GLY D O 1
ATOM 12633 N N . GLY D 1 290 ? -96.376 -69.422 -34.467 1.00 50.53 311 GLY D N 1
ATOM 12634 C CA . GLY D 1 290 ? -97.509 -68.578 -34.137 1.00 47.87 311 GLY D CA 1
ATOM 12635 C C . GLY D 1 290 ? -97.080 -67.283 -33.488 1.00 42.63 311 GLY D C 1
ATOM 12636 O O . GLY D 1 290 ? -95.885 -67.041 -33.303 1.00 43.47 311 GLY D O 1
ATOM 12637 N N . PRO D 1 291 ? -98.057 -66.437 -33.135 1.00 50.73 312 PRO D N 1
ATOM 12638 C CA . PRO D 1 291 ? -97.818 -65.147 -32.477 1.00 48.28 312 PRO D CA 1
ATOM 12639 C C . PRO D 1 291 ? -97.095 -65.326 -31.154 1.00 47.27 312 PRO D C 1
ATOM 12640 O O . PRO D 1 291 ? -97.237 -66.370 -30.520 1.00 50.89 312 PRO D O 1
ATOM 12644 N N . ILE D 1 292 ? -96.349 -64.308 -30.740 1.00 46.66 313 ILE D N 1
ATOM 12645 C CA . ILE D 1 292 ? -95.468 -64.415 -29.586 1.00 49.14 313 ILE D CA 1
ATOM 12646 C C . ILE D 1 292 ? -96.208 -64.154 -28.276 1.00 55.25 313 ILE D C 1
ATOM 12647 O O . ILE D 1 292 ? -97.009 -63.224 -28.172 1.00 54.24 313 ILE D O 1
ATOM 12652 N N . GLY D 1 293 ? -95.928 -64.987 -27.278 1.00 58.18 314 GLY D N 1
ATOM 12653 C CA . GLY D 1 293 ? -96.618 -64.912 -26.006 1.00 61.15 314 GLY D CA 1
ATOM 12654 C C . GLY D 1 293 ? -95.817 -64.224 -24.926 1.00 59.45 314 GLY D C 1
ATOM 12655 O O . GLY D 1 293 ? -94.639 -63.919 -25.122 1.00 59.72 314 GLY D O 1
ATOM 12656 N N . PRO D 1 294 ? -96.459 -63.965 -23.775 1.00 64.62 315 PRO D N 1
ATOM 12657 C CA . PRO D 1 294 ? -95.815 -63.301 -22.638 1.00 57.05 315 PRO D CA 1
ATOM 12658 C C . PRO D 1 294 ? -94.604 -64.078 -22.149 1.00 50.21 315 PRO D C 1
ATOM 12659 O O . PRO D 1 294 ? -94.574 -65.296 -22.277 1.00 56.47 315 PRO D O 1
ATOM 12663 N N . GLY D 1 295 ? -93.603 -63.379 -21.635 1.00 56.44 316 GLY D N 1
ATOM 12664 C CA . GLY D 1 295 ? -92.451 -64.044 -21.057 1.00 58.51 316 GLY D CA 1
ATOM 12665 C C . GLY D 1 295 ? -91.306 -64.326 -22.009 1.00 60.39 316 GLY D C 1
ATOM 12666 O O . GLY D 1 295 ? -90.141 -64.286 -21.608 1.00 62.02 316 GLY D O 1
ATOM 12667 N N . GLU D 1 296 ? -91.626 -64.593 -23.273 1.00 54.98 317 GLU D N 1
ATOM 12668 C CA . GLU D 1 296 ? -90.603 -64.935 -24.262 1.00 52.25 317 GLU D CA 1
ATOM 12669 C C . GLU D 1 296 ? -89.771 -63.728 -24.683 1.00 49.17 317 GLU D C 1
ATOM 12670 O O . GLU D 1 296 ? -90.304 -62.639 -24.910 1.00 51.60 317 GLU D O 1
ATOM 12676 N N . GLU D 1 297 ? -88.456 -63.935 -24.752 1.00 52.72 318 GLU D N 1
ATOM 12677 C CA . GLU D 1 297 ? -87.504 -62.906 -25.175 1.00 50.80 318 GLU D CA 1
ATOM 12678 C C . GLU D 1 297 ? -87.957 -62.211 -26.454 1.00 44.75 318 GLU D C 1
ATOM 12679 O O . GLU D 1 297 ? -88.294 -62.865 -27.445 1.00 44.64 318 GLU D O 1
ATOM 12685 N N . LEU D 1 298 ? -87.956 -60.884 -26.438 1.00 44.30 319 LEU D N 1
ATOM 12686 C CA . LEU D 1 298 ? -88.448 -60.139 -27.591 1.00 45.34 319 LEU D CA 1
ATOM 12687 C C . LEU D 1 298 ? -87.347 -59.822 -28.590 1.00 38.81 319 LEU D C 1
ATOM 12688 O O . LEU D 1 298 ? -87.628 -59.574 -29.759 1.00 38.73 319 LEU D O 1
ATOM 12693 N N . TYR D 1 299 ? -86.101 -59.873 -28.134 1.00 36.96 320 TYR D N 1
ATOM 12694 C CA . TYR D 1 299 ? -84.968 -59.437 -28.940 1.00 35.76 320 TYR D CA 1
ATOM 12695 C C . TYR D 1 299 ? -83.911 -60.513 -29.080 1.00 39.60 320 TYR D C 1
ATOM 12696 O O . TYR D 1 299 ? -83.152 -60.786 -28.146 1.00 36.74 320 TYR D O 1
ATOM 12705 N N . GLU D 1 300 ? -83.869 -61.106 -30.270 1.00 32.53 321 GLU D N 1
ATOM 12706 C CA . GLU D 1 300 ? -82.878 -62.113 -30.628 1.00 38.41 321 GLU D CA 1
ATOM 12707 C C . GLU D 1 300 ? -82.452 -61.869 -32.065 1.00 35.09 321 GLU D C 1
ATOM 12708 O O . GLU D 1 300 ? -83.280 -61.532 -32.915 1.00 32.38 321 GLU D O 1
ATOM 12714 N N . GLY D 1 301 ? -81.160 -62.011 -32.333 1.00 35.95 322 GLY D N 1
ATOM 12715 C CA . GLY D 1 301 ? -80.652 -61.833 -33.680 1.00 32.11 322 GLY D CA 1
ATOM 12716 C C . GLY D 1 301 ? -80.685 -63.128 -34.460 1.00 27.63 322 GLY D C 1
ATOM 12717 O O . GLY D 1 301 ? -81.140 -64.150 -33.948 1.00 30.00 322 GLY D O 1
ATOM 12718 N N . VAL D 1 302 ? -80.239 -63.078 -35.713 1.00 23.56 323 VAL D N 1
ATOM 12719 C CA . VAL D 1 302 ? -80.132 -64.274 -36.539 1.00 20.65 323 VAL D CA 1
ATOM 12720 C C . VAL D 1 302 ? -78.686 -64.769 -36.485 1.00 26.11 323 VAL D C 1
ATOM 12721 O O . VAL D 1 302 ? -77.745 -63.975 -36.584 1.00 21.61 323 VAL D O 1
ATOM 12725 N N . ARG D 1 303 ? -78.520 -66.064 -36.247 1.00 22.31 324 ARG D N 1
ATOM 12726 C CA . ARG D 1 303 ? -77.194 -66.684 -36.212 1.00 25.26 324 ARG D CA 1
ATOM 12727 C C . ARG D 1 303 ? -76.480 -66.566 -37.566 1.00 21.13 324 ARG D C 1
ATOM 12728 O O . ARG D 1 303 ? -77.081 -66.852 -38.605 1.00 19.08 324 ARG D O 1
ATOM 12736 N N . PRO D 1 304 ? -75.205 -66.129 -37.558 1.00 24.78 325 PRO D N 1
ATOM 12737 C CA . PRO D 1 304 ? -74.390 -66.117 -38.787 1.00 19.86 325 PRO D CA 1
ATOM 12738 C C . PRO D 1 304 ? -74.340 -67.502 -39.416 1.00 19.17 325 PRO D C 1
ATOM 12739 O O . PRO D 1 304 ? -74.183 -68.508 -38.717 1.00 21.07 325 PRO D O 1
ATOM 12743 N N . GLY D 1 305 ? -74.526 -67.556 -40.732 1.00 23.29 326 GLY D N 1
ATOM 12744 C CA . GLY D 1 305 ? -74.561 -68.818 -41.455 1.00 19.55 326 GLY D CA 1
ATOM 12745 C C . GLY D 1 305 ? -75.973 -69.369 -41.587 1.00 19.70 326 GLY D C 1
ATOM 12746 O O . GLY D 1 305 ? -76.188 -70.398 -42.224 1.00 22.10 326 GLY D O 1
ATOM 12747 N N . VAL D 1 306 ? -76.945 -68.682 -40.992 1.00 20.51 327 VAL D N 1
ATOM 12748 C CA . VAL D 1 306 ? -78.330 -69.165 -40.985 1.00 22.06 327 VAL D CA 1
ATOM 12749 C C . VAL D 1 306 ? -79.259 -68.223 -41.739 1.00 19.46 327 VAL D C 1
ATOM 12750 O O . VAL D 1 306 ? -79.314 -67.034 -41.453 1.00 21.21 327 VAL D O 1
ATOM 12754 N N . PHE D 1 307 ? -79.992 -68.760 -42.707 1.00 19.53 328 PHE D N 1
ATOM 12755 C CA . PHE D 1 307 ? -80.964 -67.964 -43.435 1.00 22.82 328 PHE D CA 1
ATOM 12756 C C . PHE D 1 307 ? -82.165 -67.625 -42.550 1.00 22.59 328 PHE D C 1
ATOM 12757 O O . PHE D 1 307 ? -82.474 -68.368 -41.615 1.00 29.51 328 PHE D O 1
ATOM 12765 N N . ARG D 1 308 ? -82.851 -66.522 -42.852 1.00 24.44 329 ARG D N 1
ATOM 12766 C CA . ARG D 1 308 ? -83.955 -66.037 -42.001 1.00 24.74 329 ARG D CA 1
ATOM 12767 C C . ARG D 1 308 ? -85.106 -67.046 -41.932 1.00 22.94 329 ARG D C 1
ATOM 12768 O O . ARG D 1 308 ? -85.801 -67.135 -40.918 1.00 24.25 329 ARG D O 1
ATOM 12776 N N . TRP D 1 309 ? -85.307 -67.800 -43.010 1.00 24.41 330 TRP D N 1
ATOM 12777 C CA . TRP D 1 309 ? -86.359 -68.805 -43.056 1.00 26.36 330 TRP D CA 1
ATOM 12778 C C . TRP D 1 309 ? -85.965 -70.120 -42.395 1.00 26.59 330 TRP D C 1
ATOM 12779 O O . TRP D 1 309 ? -86.777 -71.040 -42.318 1.00 30.05 330 TRP D O 1
ATOM 12790 N N . GLU D 1 310 ? -84.727 -70.223 -41.927 1.00 24.25 331 GLU D N 1
ATOM 12791 C CA . GLU D 1 310 ? -84.304 -71.443 -41.250 1.00 23.14 331 GLU D CA 1
ATOM 12792 C C . GLU D 1 310 ? -84.320 -71.260 -39.751 1.00 22.94 331 GLU D C 1
ATOM 12793 O O . GLU D 1 310 ? -84.096 -72.211 -39.010 1.00 26.75 331 GLU D O 1
ATOM 12799 N N . VAL D 1 311 ? -84.571 -70.032 -39.312 1.00 20.66 332 VAL D N 1
ATOM 12800 C CA . VAL D 1 311 ? -84.689 -69.740 -37.888 1.00 27.80 332 VAL D CA 1
ATOM 12801 C C . VAL D 1 311 ? -85.805 -70.591 -37.276 1.00 28.04 332 VAL D C 1
ATOM 12802 O O . VAL D 1 311 ? -86.854 -70.748 -37.879 1.00 30.20 332 VAL D O 1
ATOM 12806 N N . VAL D 1 312 ? -85.563 -71.190 -36.116 1.00 29.00 333 VAL D N 1
ATOM 12807 C CA . VAL D 1 312 ? -86.617 -71.962 -35.466 1.00 32.08 333 VAL D CA 1
ATOM 12808 C C . VAL D 1 312 ? -87.759 -71.025 -35.061 1.00 32.45 333 VAL D C 1
ATOM 12809 O O . VAL D 1 312 ? -87.584 -70.127 -34.234 1.00 32.86 333 VAL D O 1
ATOM 12813 N N . GLY D 1 313 ? -88.922 -71.240 -35.670 1.00 33.00 334 GLY D N 1
ATOM 12814 C CA . GLY D 1 313 ? -90.063 -70.360 -35.517 1.00 33.22 334 GLY D CA 1
ATOM 12815 C C . GLY D 1 313 ? -90.299 -69.516 -36.756 1.00 37.10 334 GLY D C 1
ATOM 12816 O O . GLY D 1 313 ? -91.291 -68.798 -36.852 1.00 43.02 334 GLY D O 1
ATOM 12817 N N . GLY D 1 314 ? -89.395 -69.619 -37.724 1.00 36.19 335 GLY D N 1
ATOM 12818 C CA . GLY D 1 314 ? -89.474 -68.801 -38.920 1.00 31.12 335 GLY D CA 1
ATOM 12819 C C . GLY D 1 314 ? -88.946 -67.394 -38.696 1.00 29.50 335 GLY D C 1
ATOM 12820 O O . GLY D 1 314 ? -88.507 -67.041 -37.598 1.00 26.99 335 GLY D O 1
ATOM 12821 N N . SER D 1 315 ? -89.009 -66.574 -39.736 1.00 30.64 336 SER D N 1
ATOM 12822 C CA . SER D 1 315 ? -88.388 -65.258 -39.690 1.00 31.61 336 SER D CA 1
ATOM 12823 C C . SER D 1 315 ? -89.045 -64.311 -38.679 1.00 32.98 336 SER D C 1
ATOM 12824 O O . SER D 1 315 ? -88.407 -63.369 -38.193 1.00 29.07 336 SER D O 1
ATOM 12827 N N . ASN D 1 316 ? -90.308 -64.566 -38.351 1.00 32.77 337 ASN D N 1
ATOM 12828 C CA . ASN D 1 316 ? -91.003 -63.753 -37.354 1.00 33.65 337 ASN D CA 1
ATOM 12829 C C . ASN D 1 316 ? -90.380 -63.913 -35.962 1.00 34.89 337 ASN D C 1
ATOM 12830 O O . ASN D 1 316 ? -90.511 -63.036 -35.096 1.00 32.30 337 ASN D O 1
ATOM 12835 N N . ALA D 1 317 ? -89.703 -65.041 -35.758 1.00 36.03 338 ALA D N 1
ATOM 12836 C CA . ALA D 1 317 ? -89.061 -65.368 -34.485 1.00 33.48 338 ALA D CA 1
ATOM 12837 C C . ALA D 1 317 ? -87.664 -64.767 -34.341 1.00 32.10 338 ALA D C 1
ATOM 12838 O O . ALA D 1 317 ? -86.883 -65.203 -33.490 1.00 33.01 338 ALA D O 1
ATOM 12840 N N . ALA D 1 318 ? -87.343 -63.786 -35.182 1.00 36.15 339 ALA D N 1
ATOM 12841 C CA . ALA D 1 318 ? -86.104 -63.015 -35.038 1.00 35.04 339 ALA D CA 1
ATOM 12842 C C . ALA D 1 318 ? -86.356 -61.502 -35.134 1.00 27.89 339 ALA D C 1
ATOM 12843 O O . ALA D 1 318 ? -87.203 -61.053 -35.901 1.00 28.27 339 ALA D O 1
ATOM 12845 N N . SER D 1 319 ? -85.614 -60.725 -34.354 1.00 28.10 340 SER D N 1
ATOM 12846 C CA . SER D 1 319 ? -85.674 -59.268 -34.436 1.00 28.88 340 SER D CA 1
ATOM 12847 C C . SER D 1 319 ? -85.342 -58.753 -35.841 1.00 28.28 340 SER D C 1
ATOM 12848 O O . SER D 1 319 ? -84.625 -59.394 -36.604 1.00 25.97 340 SER D O 1
ATOM 12851 N N . GLY D 1 320 ? -85.900 -57.605 -36.194 1.00 23.95 341 GLY D N 1
ATOM 12852 C CA . GLY D 1 320 ? -85.629 -57.024 -37.484 1.00 25.25 341 GLY D CA 1
ATOM 12853 C C . GLY D 1 320 ? -84.857 -55.739 -37.330 1.00 24.60 341 GLY D C 1
ATOM 12854 O O . GLY D 1 320 ? -84.304 -55.446 -36.271 1.00 23.73 341 GLY D O 1
ATOM 12855 N N . ILE D 1 321 ? -84.841 -54.957 -38.395 1.00 19.42 342 ILE D N 1
ATOM 12856 C CA . ILE D 1 321 ? -84.142 -53.694 -38.392 1.00 22.76 342 ILE D CA 1
ATOM 12857 C C . ILE D 1 321 ? -85.183 -52.585 -38.498 1.00 22.90 342 ILE D C 1
ATOM 12858 O O . ILE D 1 321 ? -86.113 -52.681 -39.300 1.00 19.84 342 ILE D O 1
ATOM 12863 N N . GLN D 1 322 ? -85.033 -51.570 -37.654 1.00 23.28 343 GLN D N 1
ATOM 12864 C CA . GLN D 1 322 ? -85.947 -50.444 -37.615 1.00 25.84 343 GLN D CA 1
ATOM 12865 C C . GLN D 1 322 ? -85.991 -49.810 -38.990 1.00 30.15 343 GLN D C 1
ATOM 12866 O O . GLN D 1 322 ? -84.947 -49.631 -39.622 1.00 27.42 343 GLN D O 1
ATOM 12872 N N . PRO D 1 323 ? -87.207 -49.495 -39.466 1.00 27.88 344 PRO D N 1
ATOM 12873 C CA . PRO D 1 323 ? -87.470 -49.027 -40.833 1.00 28.95 344 PRO D CA 1
ATOM 12874 C C . PRO D 1 323 ? -86.703 -47.764 -41.213 1.00 24.64 344 PRO D C 1
ATOM 12875 O O . PRO D 1 323 ? -86.316 -47.617 -42.370 1.00 25.85 344 PRO D O 1
ATOM 12879 N N . TYR D 1 324 ? -86.501 -46.857 -40.261 1.00 27.53 345 TYR D N 1
ATOM 12880 C CA . TYR D 1 324 ? -85.875 -45.566 -40.570 1.00 25.50 345 TYR D CA 1
ATOM 12881 C C . TYR D 1 324 ? -84.394 -45.723 -40.925 1.00 27.12 345 TYR D C 1
ATOM 12882 O O . TYR D 1 324 ? -83.783 -44.837 -41.541 1.00 25.94 345 TYR D O 1
ATOM 12891 N N . LEU D 1 325 ? -83.817 -46.851 -40.519 1.00 27.38 346 LEU D N 1
ATOM 12892 C CA . LEU D 1 325 ? -82.431 -47.159 -40.859 1.00 25.61 346 LEU D CA 1
ATOM 12893 C C . LEU D 1 325 ? -82.289 -47.620 -42.312 1.00 26.40 346 LEU D C 1
ATOM 12894 O O . LEU D 1 325 ? -81.180 -47.709 -42.818 1.00 25.92 346 LEU D O 1
ATOM 12899 N N . LYS D 1 326 ? -83.405 -47.910 -42.981 1.00 24.56 347 LYS D N 1
ATOM 12900 C CA . LYS D 1 326 ? -83.319 -48.576 -44.275 1.00 26.65 347 LYS D CA 1
ATOM 12901 C C . LYS D 1 326 ? -83.938 -47.792 -45.431 1.00 27.24 347 LYS D C 1
ATOM 12902 O O . LYS D 1 326 ? -84.240 -48.366 -46.488 1.00 20.02 347 LYS D O 1
ATOM 12908 N N . LEU D 1 327 ? -84.094 -46.480 -45.241 1.00 25.38 348 LEU D N 1
ATOM 12909 C CA . LEU D 1 327 ? -84.782 -45.634 -46.228 1.00 27.14 348 LEU D CA 1
ATOM 12910 C C . LEU D 1 327 ? -83.840 -44.984 -47.213 1.00 27.60 348 LEU D C 1
ATOM 12911 O O . LEU D 1 327 ? -82.689 -44.699 -46.892 1.00 28.54 348 LEU D O 1
ATOM 12916 N N . ARG D 1 328 ? -84.357 -44.704 -48.401 1.00 29.87 349 ARG D N 1
ATOM 12917 C CA . ARG D 1 328 ? -83.597 -43.980 -49.407 1.00 29.48 349 ARG D CA 1
ATOM 12918 C C . ARG D 1 328 ? -83.186 -42.603 -48.864 1.00 31.13 349 ARG D C 1
ATOM 12919 O O . ARG D 1 328 ? -82.158 -42.048 -49.257 1.00 28.80 349 ARG D O 1
ATOM 12927 N N . THR D 1 329 ? -83.954 -42.087 -47.908 1.00 30.27 350 THR D N 1
ATOM 12928 C CA . THR D 1 329 ? -83.635 -40.798 -47.298 1.00 27.15 350 THR D CA 1
ATOM 12929 C C . THR D 1 329 ? -82.785 -40.954 -46.033 1.00 26.09 350 THR D C 1
ATOM 12930 O O . THR D 1 329 ? -82.495 -39.973 -45.361 1.00 24.30 350 THR D O 1
ATOM 12934 N N . THR D 1 330 ? -82.379 -42.176 -45.708 1.00 21.98 351 THR D N 1
ATOM 12935 C CA . THR D 1 330 ? -81.569 -42.383 -44.507 1.00 25.81 351 THR D CA 1
ATOM 12936 C C . THR D 1 330 ? -80.166 -41.776 -44.690 1.00 22.94 351 THR D C 1
ATOM 12937 O O . THR D 1 330 ? -79.512 -41.985 -45.709 1.00 24.78 351 THR D O 1
ATOM 12941 N N . PRO D 1 331 ? -79.717 -40.989 -43.705 1.00 23.96 352 PRO D N 1
ATOM 12942 C CA . PRO D 1 331 ? -78.400 -40.365 -43.836 1.00 25.10 352 PRO D CA 1
ATOM 12943 C C . PRO D 1 331 ? -77.271 -41.392 -43.732 1.00 24.12 352 PRO D C 1
ATOM 12944 O O . PRO D 1 331 ? -77.466 -42.446 -43.126 1.00 23.87 352 PRO D O 1
ATOM 12948 N N . PHE D 1 332 ? -76.113 -41.098 -44.311 1.00 20.06 353 PHE D N 1
ATOM 12949 C CA . PHE D 1 332 ? -74.988 -42.034 -44.216 1.00 22.57 353 PHE D CA 1
ATOM 12950 C C . PHE D 1 332 ? -73.798 -41.421 -43.487 1.00 22.93 353 PHE D C 1
ATOM 12951 O O . PHE D 1 332 ? -73.299 -40.372 -43.884 1.00 23.16 353 PHE D O 1
ATOM 12959 N N . LEU D 1 333 ? -73.367 -42.083 -42.410 1.00 22.18 354 LEU D N 1
ATOM 12960 C CA . LEU D 1 333 ? -72.247 -41.637 -41.572 1.00 20.86 354 LEU D CA 1
ATOM 12961 C C . LEU D 1 333 ? -70.881 -42.218 -42.014 1.00 22.36 354 LEU D C 1
ATOM 12962 O O . LEU D 1 333 ? -70.680 -43.439 -41.981 1.00 24.37 354 LEU D O 1
ATOM 12967 N N . HIS D 1 334 ? -69.948 -41.344 -42.389 1.00 19.05 355 HIS D N 1
ATOM 12968 C CA . HIS D 1 334 ? -68.613 -41.756 -42.846 1.00 26.35 355 HIS D CA 1
ATOM 12969 C C . HIS D 1 334 ? -67.548 -41.839 -41.744 1.00 26.80 355 HIS D C 1
ATOM 12970 O O . HIS D 1 334 ? -66.815 -42.837 -41.640 1.00 24.36 355 HIS D O 1
ATOM 12977 N N . VAL D 1 335 ? -67.428 -40.757 -40.972 1.00 25.60 356 VAL D N 1
ATOM 12978 C CA . VAL D 1 335 ? -66.467 -40.654 -39.879 1.00 23.57 356 VAL D CA 1
ATOM 12979 C C . VAL D 1 335 ? -67.169 -40.003 -38.685 1.00 28.82 356 VAL D C 1
ATOM 12980 O O . VAL D 1 335 ? -67.952 -39.059 -38.858 1.00 27.60 356 VAL D O 1
ATOM 12984 N N . SER D 1 336 ? -66.878 -40.475 -37.477 1.00 25.85 357 SER D N 1
ATOM 12985 C CA . SER D 1 336 ? -67.684 -40.073 -36.336 1.00 25.04 357 SER D CA 1
ATOM 12986 C C . SER D 1 336 ? -66.866 -39.623 -35.127 1.00 29.28 357 SER D C 1
ATOM 12987 O O . SER D 1 336 ? -65.687 -39.971 -34.986 1.00 26.41 357 SER D O 1
ATOM 12990 N N . TYR D 1 337 ? -67.518 -38.853 -34.253 1.00 29.62 358 TYR D N 1
ATOM 12991 C CA . TYR D 1 337 ? -66.920 -38.390 -33.001 1.00 29.90 358 TYR D CA 1
ATOM 12992 C C . TYR D 1 337 ? -66.778 -39.554 -32.015 1.00 26.65 358 TYR D C 1
ATOM 12993 O O . TYR D 1 337 ? -65.808 -39.629 -31.258 1.00 26.81 358 TYR D O 1
ATOM 13002 N N . SER D 1 338 ? -67.763 -40.452 -32.039 1.00 23.11 359 SER D N 1
ATOM 13003 C CA . SER D 1 338 ? -67.717 -41.701 -31.289 1.00 28.04 359 SER D CA 1
ATOM 13004 C C . SER D 1 338 ? -66.459 -42.491 -31.628 1.00 27.54 359 SER D C 1
ATOM 13005 O O . SER D 1 338 ? -65.734 -42.950 -30.746 1.00 31.76 359 SER D O 1
ATOM 13008 N N . GLU D 1 339 ? -66.232 -42.662 -32.926 1.00 27.28 360 GLU D N 1
ATOM 13009 C CA . GLU D 1 339 ? -65.032 -43.310 -33.424 1.00 30.44 360 GLU D CA 1
ATOM 13010 C C . GLU D 1 339 ? -63.783 -42.601 -32.897 1.00 25.40 360 GLU D C 1
ATOM 13011 O O . GLU D 1 339 ? -62.877 -43.248 -32.403 1.00 22.96 360 GLU D O 1
ATOM 13017 N N . SER D 1 340 ? -63.740 -41.279 -33.014 1.00 23.41 361 SER D N 1
ATOM 13018 C CA . SER D 1 340 ? -62.552 -40.522 -32.626 1.00 27.50 361 SER D CA 1
ATOM 13019 C C . SER D 1 340 ? -62.227 -40.705 -31.147 1.00 28.05 361 SER D C 1
ATOM 13020 O O . SER D 1 340 ? -61.065 -40.892 -30.761 1.00 28.28 361 SER D O 1
ATOM 13023 N N . GLN D 1 341 ? -63.263 -40.695 -30.320 1.00 28.04 362 GLN D N 1
ATOM 13024 C CA . GLN D 1 341 ? -63.049 -40.852 -28.889 1.00 31.49 362 GLN D CA 1
ATOM 13025 C C . GLN D 1 341 ? -62.654 -42.287 -28.548 1.00 27.59 362 GLN D C 1
ATOM 13026 O O . GLN D 1 341 ? -61.828 -42.508 -27.666 1.00 26.45 362 GLN D O 1
ATOM 13032 N N . LEU D 1 342 ? -63.215 -43.261 -29.266 1.00 30.90 363 LEU D N 1
ATOM 13033 C CA . LEU D 1 342 ? -62.893 -44.672 -28.997 1.00 28.57 363 LEU D CA 1
ATOM 13034 C C . LEU D 1 342 ? -61.449 -45.004 -29.432 1.00 27.15 363 LEU D C 1
ATOM 13035 O O . LEU D 1 342 ? -60.715 -45.729 -28.737 1.00 28.85 363 LEU D O 1
ATOM 13040 N N . LEU D 1 343 ? -61.026 -44.413 -30.547 1.00 26.18 364 LEU D N 1
ATOM 13041 C CA . LEU D 1 343 ? -59.647 -44.524 -31.015 1.00 27.66 364 LEU D CA 1
ATOM 13042 C C . LEU D 1 343 ? -58.680 -43.847 -30.040 1.00 31.18 364 LEU D C 1
ATOM 13043 O O . LEU D 1 343 ? -57.583 -44.348 -29.804 1.00 28.09 364 LEU D O 1
ATOM 13048 N N . LEU D 1 344 ? -59.071 -42.684 -29.509 1.00 30.64 365 LEU D N 1
ATOM 13049 C CA . LEU D 1 344 ? -58.252 -42.015 -28.494 1.00 33.35 365 LEU D CA 1
ATOM 13050 C C . LEU D 1 344 ? -58.177 -42.828 -27.206 1.00 34.34 365 LEU D C 1
ATOM 13051 O O . LEU D 1 344 ? -57.168 -42.795 -26.510 1.00 33.78 365 LEU D O 1
ATOM 13056 N N . ALA D 1 345 ? -59.243 -43.551 -26.879 1.00 30.88 366 ALA D N 1
ATOM 13057 C CA . ALA D 1 345 ? -59.176 -44.469 -25.751 1.00 28.33 366 ALA D CA 1
ATOM 13058 C C . ALA D 1 345 ? -58.084 -45.494 -26.002 1.00 35.14 366 ALA D C 1
ATOM 13059 O O . ALA D 1 345 ? -57.210 -45.700 -25.138 1.00 37.79 366 ALA D O 1
ATOM 13061 N N . GLU D 1 346 ? -58.083 -46.103 -27.192 1.00 29.82 367 GLU D N 1
ATOM 13062 C CA . GLU D 1 346 ? -57.055 -47.114 -27.442 1.00 29.92 367 GLU D CA 1
ATOM 13063 C C . GLU D 1 346 ? -55.646 -46.526 -27.441 1.00 32.84 367 GLU D C 1
ATOM 13064 O O . GLU D 1 346 ? -54.723 -47.134 -26.886 1.00 35.93 367 GLU D O 1
ATOM 13070 N N . ALA D 1 347 ? -55.470 -45.358 -28.048 1.00 24.68 368 ALA D N 1
ATOM 13071 C CA . ALA D 1 347 ? -54.161 -44.703 -28.026 1.00 35.88 368 ALA D CA 1
ATOM 13072 C C . ALA D 1 347 ? -53.708 -44.366 -26.586 1.00 38.08 368 ALA D C 1
ATOM 13073 O O . ALA D 1 347 ? -52.530 -44.518 -26.236 1.00 34.53 368 ALA D O 1
ATOM 13075 N N . ALA D 1 348 ? -54.650 -43.912 -25.764 1.00 30.92 369 ALA D N 1
ATOM 13076 C CA . ALA D 1 348 ? -54.379 -43.601 -24.366 1.00 37.57 369 ALA D CA 1
ATOM 13077 C C . ALA D 1 348 ? -53.861 -44.823 -23.633 1.00 35.10 369 ALA D C 1
ATOM 13078 O O . ALA D 1 348 ? -52.842 -44.748 -22.955 1.00 35.25 369 ALA D O 1
ATOM 13080 N N . TYR D 1 349 ? -54.558 -45.948 -23.796 1.00 36.99 370 TYR D N 1
ATOM 13081 C CA . TYR D 1 349 ? -54.166 -47.199 -23.144 1.00 34.42 370 TYR D CA 1
ATOM 13082 C C . TYR D 1 349 ? -52.783 -47.665 -23.554 1.00 37.88 370 TYR D C 1
ATOM 13083 O O . TYR D 1 349 ? -52.147 -48.432 -22.842 1.00 42.90 370 TYR D O 1
ATOM 13092 N N . ARG D 1 350 ? -52.318 -47.203 -24.706 1.00 38.56 371 ARG D N 1
ATOM 13093 C CA . ARG D 1 350 ? -50.975 -47.532 -25.163 1.00 39.32 371 ARG D CA 1
ATOM 13094 C C . ARG D 1 350 ? -49.975 -46.488 -24.688 1.00 37.22 371 ARG D C 1
ATOM 13095 O O . ARG D 1 350 ? -48.767 -46.633 -24.887 1.00 36.88 371 ARG D O 1
ATOM 13103 N N . GLY D 1 351 ? -50.482 -45.433 -24.064 1.00 35.99 372 GLY D N 1
ATOM 13104 C CA . GLY D 1 351 ? -49.625 -44.362 -23.605 1.00 34.82 372 GLY D CA 1
ATOM 13105 C C . GLY D 1 351 ? -49.122 -43.504 -24.748 1.00 38.48 372 GLY D C 1
ATOM 13106 O O . GLY D 1 351 ? -48.149 -42.754 -24.590 1.00 35.93 372 GLY D O 1
ATOM 13107 N N . TRP D 1 352 ? -49.795 -43.591 -25.895 1.00 37.81 373 TRP D N 1
ATOM 13108 C CA . TRP D 1 352 ? -49.390 -42.839 -27.082 1.00 34.34 373 TRP D CA 1
ATOM 13109 C C . TRP D 1 352 ? -49.856 -41.386 -27.012 1.00 32.29 373 TRP D C 1
ATOM 13110 O O . TRP D 1 352 ? -49.184 -40.489 -27.519 1.00 36.19 373 TRP D O 1
ATOM 13121 N N . VAL D 1 353 ? -50.992 -41.150 -26.363 1.00 32.28 374 VAL D N 1
ATOM 13122 C CA . VAL D 1 353 ? -51.504 -39.789 -26.192 1.00 34.95 374 VAL D CA 1
ATOM 13123 C C . VAL D 1 353 ? -51.755 -39.519 -24.713 1.00 39.94 374 VAL D C 1
ATOM 13124 O O . VAL D 1 353 ? -51.819 -40.460 -23.917 1.00 30.37 374 VAL D O 1
ATOM 13128 N N . ALA D 1 354 ? -51.880 -38.239 -24.347 1.00 35.30 375 ALA D N 1
ATOM 13129 C CA . ALA D 1 354 ? -52.060 -37.862 -22.945 1.00 36.89 375 ALA D CA 1
ATOM 13130 C C . ALA D 1 354 ? -53.515 -37.916 -22.510 1.00 39.09 375 ALA D C 1
ATOM 13131 O O . ALA D 1 354 ? -54.368 -37.243 -23.084 1.00 43.93 375 ALA D O 1
ATOM 13133 N N . GLY D 1 355 ? -53.798 -38.687 -21.467 1.00 36.89 376 GLY D N 1
ATOM 13134 C CA . GLY D 1 355 ? -55.132 -38.665 -20.895 1.00 37.63 376 GLY D CA 1
ATOM 13135 C C . GLY D 1 355 ? -55.600 -39.985 -20.336 1.00 31.10 376 GLY D C 1
ATOM 13136 O O . GLY D 1 355 ? -54.844 -40.952 -20.294 1.00 36.18 376 GLY D O 1
ATOM 13137 N N . SER D 1 356 ? -56.854 -40.011 -19.898 1.00 31.99 377 SER D N 1
ATOM 13138 C CA . SER D 1 356 ? -57.463 -41.224 -19.369 1.00 40.84 377 SER D CA 1
ATOM 13139 C C . SER D 1 356 ? -58.199 -42.028 -20.443 1.00 42.52 377 SER D C 1
ATOM 13140 O O . SER D 1 356 ? -59.131 -41.531 -21.089 1.00 43.14 377 SER D O 1
ATOM 13143 N N . ALA D 1 357 ? -57.771 -43.274 -20.614 1.00 39.62 378 ALA D N 1
ATOM 13144 C CA . ALA D 1 357 ? -58.396 -44.192 -21.556 1.00 39.73 378 ALA D CA 1
ATOM 13145 C C . ALA D 1 357 ? -59.853 -44.387 -21.178 1.00 38.89 378 ALA D C 1
ATOM 13146 O O . ALA D 1 357 ? -60.721 -44.423 -22.041 1.00 34.32 378 ALA D O 1
ATOM 13148 N N . ALA D 1 358 ? -60.099 -44.498 -19.872 1.00 40.69 379 ALA D N 1
ATOM 13149 C CA . ALA D 1 358 ? -61.436 -44.711 -19.322 1.00 38.66 379 ALA D CA 1
ATOM 13150 C C . ALA D 1 358 ? -62.392 -43.559 -19.670 1.00 41.84 379 ALA D C 1
ATOM 13151 O O . ALA D 1 358 ? -63.572 -43.785 -19.988 1.00 38.45 379 ALA D O 1
ATOM 13153 N N . ASP D 1 359 ? -61.884 -42.329 -19.639 1.00 42.01 380 ASP D N 1
ATOM 13154 C CA . ASP D 1 359 ? -62.740 -41.172 -19.891 1.00 43.79 380 ASP D CA 1
ATOM 13155 C C . ASP D 1 359 ? -63.065 -41.026 -21.386 1.00 40.07 380 ASP D C 1
ATOM 13156 O O . ASP D 1 359 ? -64.212 -40.753 -21.779 1.00 40.98 380 ASP D O 1
ATOM 13161 N N . PHE D 1 360 ? -62.040 -41.232 -22.209 1.00 38.80 381 PHE D N 1
ATOM 13162 C CA . PHE D 1 360 ? -62.184 -41.283 -23.659 1.00 36.76 381 PHE D CA 1
ATOM 13163 C C . PHE D 1 360 ? -63.185 -42.343 -24.074 1.00 38.23 381 PHE D C 1
ATOM 13164 O O . PHE D 1 360 ? -64.044 -42.114 -24.930 1.00 33.22 381 PHE D O 1
ATOM 13172 N N . TYR D 1 361 ? -63.054 -43.508 -23.446 1.00 34.69 382 TYR D N 1
ATOM 13173 C CA . TYR D 1 361 ? -63.940 -44.632 -23.678 1.00 37.15 382 TYR D CA 1
ATOM 13174 C C . TYR D 1 361 ? -65.370 -44.228 -23.374 1.00 38.76 382 TYR D C 1
ATOM 13175 O O . TYR D 1 361 ? -66.281 -44.436 -24.186 1.00 42.48 382 TYR D O 1
ATOM 13184 N N . LYS D 1 362 ? -65.545 -43.611 -22.211 1.00 37.09 383 LYS D N 1
ATOM 13185 C CA . LYS D 1 362 ? -66.856 -43.211 -21.738 1.00 41.84 383 LYS D CA 1
ATOM 13186 C C . LYS D 1 362 ? -67.543 -42.281 -22.745 1.00 39.66 383 LYS D C 1
ATOM 13187 O O . LYS D 1 362 ? -68.701 -42.500 -23.167 1.00 35.73 383 LYS D O 1
ATOM 13193 N N . LYS D 1 363 ? -66.789 -41.272 -23.171 1.00 39.21 384 LYS D N 1
ATOM 13194 C CA . LYS D 1 363 ? -67.308 -40.285 -24.111 1.00 43.95 384 LYS D CA 1
ATOM 13195 C C . LYS D 1 363 ? -67.602 -40.900 -25.474 1.00 39.68 384 LYS D C 1
ATOM 13196 O O . LYS D 1 363 ? -68.580 -40.531 -26.141 1.00 38.00 384 LYS D O 1
ATOM 13202 N N . GLY D 1 364 ? -66.772 -41.864 -25.866 1.00 38.65 385 GLY D N 1
ATOM 13203 C CA . GLY D 1 364 ? -66.981 -42.570 -27.114 1.00 34.00 385 GLY D CA 1
ATOM 13204 C C . GLY D 1 364 ? -68.284 -43.349 -27.111 1.00 34.80 385 GLY D C 1
ATOM 13205 O O . GLY D 1 364 ? -69.096 -43.207 -28.032 1.00 37.01 385 GLY D O 1
ATOM 13206 N N . VAL D 1 365 ? -68.510 -44.135 -26.062 1.00 28.86 386 VAL D N 1
ATOM 13207 C CA . VAL D 1 365 ? -69.714 -44.944 -25.986 1.00 32.52 386 VAL D CA 1
ATOM 13208 C C . VAL D 1 365 ? -70.968 -44.064 -25.992 1.00 36.32 386 VAL D C 1
ATOM 13209 O O . VAL D 1 365 ? -71.970 -44.357 -26.684 1.00 35.13 386 VAL D O 1
ATOM 13213 N N . GLU D 1 366 ? -70.907 -42.971 -25.232 1.00 40.01 387 GLU D N 1
ATOM 13214 C CA . GLU D 1 366 ? -72.050 -42.066 -25.177 1.00 39.17 387 GLU D CA 1
ATOM 13215 C C . GLU D 1 366 ? -72.315 -41.464 -26.560 1.00 36.09 387 GLU D C 1
ATOM 13216 O O . GLU D 1 366 ? -73.468 -41.400 -27.024 1.00 39.10 387 GLU D O 1
ATOM 13222 N N . ALA D 1 367 ? -71.240 -41.066 -27.236 1.00 32.11 388 ALA D N 1
ATOM 13223 C CA . ALA D 1 367 ? -71.352 -40.492 -28.575 1.00 31.97 388 ALA D CA 1
ATOM 13224 C C . ALA D 1 367 ? -71.939 -41.497 -29.564 1.00 34.06 388 ALA D C 1
ATOM 13225 O O . ALA D 1 367 ? -72.648 -41.127 -30.503 1.00 38.73 388 ALA D O 1
ATOM 13227 N N . GLY D 1 368 ? -71.653 -42.776 -29.345 1.00 34.90 389 GLY D N 1
ATOM 13228 C CA . GLY D 1 368 ? -72.167 -43.812 -30.221 1.00 36.66 389 GLY D CA 1
ATOM 13229 C C . GLY D 1 368 ? -73.652 -44.023 -30.014 1.00 34.39 389 GLY D C 1
ATOM 13230 O O . GLY D 1 368 ? -74.405 -44.223 -30.980 1.00 26.41 389 GLY D O 1
ATOM 13231 N N . ILE D 1 369 ? -74.082 -43.967 -28.754 1.00 36.24 390 ILE D N 1
ATOM 13232 C CA . ILE D 1 369 ? -75.510 -44.098 -28.453 1.00 36.02 390 ILE D CA 1
ATOM 13233 C C . ILE D 1 369 ? -76.299 -42.919 -29.021 1.00 35.62 390 ILE D C 1
ATOM 13234 O O . ILE D 1 369 ? -77.403 -43.096 -29.541 1.00 37.63 390 ILE D O 1
ATOM 13239 N N . LYS D 1 370 ? -75.722 -41.722 -28.957 1.00 35.10 391 LYS D N 1
ATOM 13240 C CA . LYS D 1 370 ? -76.442 -40.544 -29.432 1.00 38.99 391 LYS D CA 1
ATOM 13241 C C . LYS D 1 370 ? -76.357 -40.341 -30.949 1.00 38.45 391 LYS D C 1
ATOM 13242 O O . LYS D 1 370 ? -77.210 -39.660 -31.522 1.00 33.36 391 LYS D O 1
ATOM 13248 N N . GLN D 1 371 ? -75.355 -40.925 -31.607 1.00 30.97 392 GLN D N 1
ATOM 13249 C CA . GLN D 1 371 ? -75.183 -40.694 -33.047 1.00 30.60 392 GLN D CA 1
ATOM 13250 C C . GLN D 1 371 ? -76.310 -41.314 -33.877 1.00 25.39 392 GLN D C 1
ATOM 13251 O O . GLN D 1 371 ? -76.526 -40.940 -35.030 1.00 22.23 392 GLN D O 1
ATOM 13257 N N . LEU D 1 372 ? -77.030 -42.256 -33.279 1.00 25.30 393 LEU D N 1
ATOM 13258 C CA . LEU D 1 372 ? -78.143 -42.918 -33.953 1.00 26.21 393 LEU D CA 1
ATOM 13259 C C . LEU D 1 372 ? -79.341 -41.986 -34.102 1.00 34.82 393 LEU D C 1
ATOM 13260 O O . LEU D 1 372 ? -80.282 -42.283 -34.843 1.00 34.60 393 LEU D O 1
ATOM 13265 N N . GLU D 1 373 ? -79.325 -40.872 -33.377 1.00 33.37 394 GLU D N 1
ATOM 13266 C CA . GLU D 1 373 ? -80.453 -39.957 -33.411 1.00 33.27 394 GLU D CA 1
ATOM 13267 C C . GLU D 1 373 ? -80.708 -39.374 -34.803 1.00 33.86 394 GLU D C 1
ATOM 13268 O O . GLU D 1 373 ? -81.858 -39.194 -35.208 1.00 35.29 394 GLU D O 1
ATOM 13274 N N . VAL D 1 374 ? -79.651 -39.124 -35.561 1.00 32.10 395 VAL D N 1
ATOM 13275 C CA . VAL D 1 374 ? -79.828 -38.521 -36.876 1.00 32.07 395 VAL D CA 1
ATOM 13276 C C . VAL D 1 374 ? -80.566 -39.477 -37.820 1.00 33.74 395 VAL D C 1
ATOM 13277 O O . VAL D 1 374 ? -81.108 -39.060 -38.834 1.00 33.10 395 VAL D O 1
ATOM 13281 N N . TYR D 1 375 ? -80.622 -40.755 -37.456 1.00 34.53 396 TYR D N 1
ATOM 13282 C CA . TYR D 1 375 ? -81.313 -41.764 -38.255 1.00 31.80 396 TYR D CA 1
ATOM 13283 C C . TYR D 1 375 ? -82.825 -41.736 -38.047 1.00 36.13 396 TYR D C 1
ATOM 13284 O O . TYR D 1 375 ? -83.561 -42.465 -38.705 1.00 30.43 396 TYR D O 1
ATOM 13293 N N . GLY D 1 376 ? -83.287 -40.929 -37.100 1.00 34.83 397 GLY D N 1
ATOM 13294 C CA . GLY D 1 376 ? -84.701 -40.913 -36.785 1.00 35.92 397 GLY D CA 1
ATOM 13295 C C . GLY D 1 376 ? -84.998 -41.803 -35.589 1.00 34.16 397 GLY D C 1
ATOM 13296 O O . GLY D 1 376 ? -86.155 -42.141 -35.333 1.00 34.06 397 GLY D O 1
ATOM 13297 N N . ALA D 1 377 ? -83.951 -42.204 -34.868 1.00 28.75 398 ALA D N 1
ATOM 13298 C CA . ALA D 1 377 ? -84.133 -43.013 -33.664 1.00 32.23 398 ALA D CA 1
ATOM 13299 C C . ALA D 1 377 ? -84.518 -42.159 -32.447 1.00 38.39 398 ALA D C 1
ATOM 13300 O O . ALA D 1 377 ? -84.003 -41.046 -32.258 1.00 29.74 398 ALA D O 1
ATOM 13302 N N . ALA D 1 378 ? -85.406 -42.703 -31.615 1.00 35.77 399 ALA D N 1
ATOM 13303 C CA . ALA D 1 378 ? -85.825 -42.038 -30.385 1.00 30.22 399 ALA D CA 1
ATOM 13304 C C . ALA D 1 378 ? -84.652 -41.886 -29.443 1.00 36.38 399 ALA D C 1
ATOM 13305 O O . ALA D 1 378 ? -84.084 -42.886 -28.999 1.00 41.20 399 ALA D O 1
ATOM 13307 N N . PRO D 1 379 ? -84.294 -40.637 -29.117 1.00 34.04 400 PRO D N 1
ATOM 13308 C CA . PRO D 1 379 ? -83.144 -40.427 -28.230 1.00 39.71 400 PRO D CA 1
ATOM 13309 C C . PRO D 1 379 ? -83.319 -41.159 -26.911 1.00 43.18 400 PRO D C 1
ATOM 13310 O O . PRO D 1 379 ? -84.420 -41.175 -26.357 1.00 45.15 400 PRO D O 1
ATOM 13314 N N . ALA D 1 380 ? -82.258 -41.815 -26.457 1.00 41.75 401 ALA D N 1
ATOM 13315 C CA . ALA D 1 380 ? -82.275 -42.506 -25.178 1.00 41.29 401 ALA D CA 1
ATOM 13316 C C . ALA D 1 380 ? -82.096 -41.492 -24.067 1.00 45.64 401 ALA D C 1
ATOM 13317 O O . ALA D 1 380 ? -81.370 -40.507 -24.226 1.00 43.17 401 ALA D O 1
ATOM 13319 N N . SER D 1 381 ? -82.746 -41.737 -22.939 1.00 50.05 402 SER D N 1
ATOM 13320 C CA . SER D 1 381 ? -82.660 -40.823 -21.816 1.00 42.47 402 SER D CA 1
ATOM 13321 C C . SER D 1 381 ? -81.220 -40.718 -21.356 1.00 49.96 402 SER D C 1
ATOM 13322 O O . SER D 1 381 ? -80.504 -41.715 -21.346 1.00 48.93 402 SER D O 1
ATOM 13325 N N . GLN D 1 382 ? -80.797 -39.512 -20.989 1.00 51.54 403 GLN D N 1
ATOM 13326 C CA . GLN D 1 382 ? -79.446 -39.292 -20.479 1.00 48.60 403 GLN D CA 1
ATOM 13327 C C . GLN D 1 382 ? -79.165 -40.186 -19.275 1.00 51.57 403 GLN D C 1
ATOM 13328 O O . GLN D 1 382 ? -78.029 -40.600 -19.040 1.00 53.03 403 GLN D O 1
ATOM 13334 N N . ALA D 1 383 ? -80.208 -40.478 -18.509 1.00 54.26 404 ALA D N 1
ATOM 13335 C CA . ALA D 1 383 ? -80.080 -41.351 -17.351 1.00 51.96 404 ALA D CA 1
ATOM 13336 C C . ALA D 1 383 ? -79.720 -42.776 -17.774 1.00 53.14 404 ALA D C 1
ATOM 13337 O O . ALA D 1 383 ? -78.902 -43.431 -17.127 1.00 48.37 404 ALA D O 1
ATOM 13339 N N . SER D 1 384 ? -80.337 -43.264 -18.849 1.00 49.65 405 SER D N 1
ATOM 13340 C CA . SER D 1 384 ? -80.034 -44.612 -19.330 1.00 44.83 405 SER D CA 1
ATOM 13341 C C . SER D 1 384 ? -78.591 -44.685 -19.842 1.00 48.31 405 SER D C 1
ATOM 13342 O O . SER D 1 384 ? -77.865 -45.647 -19.559 1.00 44.45 405 SER D O 1
ATOM 13345 N N . ILE D 1 385 ? -78.167 -43.647 -20.556 1.00 45.16 406 ILE D N 1
ATOM 13346 C CA . ILE D 1 385 ? -76.806 -43.580 -21.075 1.00 46.31 406 ILE D CA 1
ATOM 13347 C C . ILE D 1 385 ? -75.807 -43.594 -19.921 1.00 48.76 406 ILE D C 1
ATOM 13348 O O . ILE D 1 385 ? -74.855 -44.376 -19.919 1.00 49.54 406 ILE D O 1
ATOM 13353 N N . ASP D 1 386 ? -76.037 -42.724 -18.942 1.00 55.39 407 ASP D N 1
ATOM 13354 C CA . ASP D 1 386 ? -75.164 -42.620 -17.778 1.00 48.28 407 ASP D CA 1
ATOM 13355 C C . ASP D 1 386 ? -75.119 -43.917 -16.975 1.00 47.44 407 ASP D C 1
ATOM 13356 O O . ASP D 1 386 ? -74.063 -44.327 -16.485 1.00 43.78 407 ASP D O 1
ATOM 13361 N N . ALA D 1 387 ? -76.268 -44.564 -16.845 1.00 46.80 408 ALA D N 1
ATOM 13362 C CA . ALA D 1 387 ? -76.353 -45.809 -16.093 1.00 47.08 408 ALA D CA 1
ATOM 13363 C C . ALA D 1 387 ? -75.538 -46.905 -16.767 1.00 49.70 408 ALA D C 1
ATOM 13364 O O . ALA D 1 387 ? -74.760 -47.611 -16.112 1.00 51.53 408 ALA D O 1
ATOM 13366 N N . TYR D 1 388 ? -75.709 -47.025 -18.083 1.00 48.85 409 TYR D N 1
ATOM 13367 C CA . TYR D 1 388 ? -75.001 -48.032 -18.874 1.00 42.55 409 TYR D CA 1
ATOM 13368 C C . TYR D 1 388 ? -73.502 -47.798 -18.846 1.00 43.42 409 TYR D C 1
ATOM 13369 O O . TYR D 1 388 ? -72.719 -48.696 -18.575 1.00 43.06 409 TYR D O 1
ATOM 13378 N N . VAL D 1 389 ? -73.121 -46.562 -19.123 1.00 46.32 410 VAL D N 1
ATOM 13379 C CA . VAL D 1 389 ? -71.728 -46.145 -19.134 1.00 46.67 410 VAL D CA 1
ATOM 13380 C C . VAL D 1 389 ? -71.016 -46.386 -17.789 1.00 52.93 410 VAL D C 1
ATOM 13381 O O . VAL D 1 389 ? -69.862 -46.832 -17.761 1.00 49.61 410 VAL D O 1
ATOM 13385 N N . ASN D 1 390 ? -71.694 -46.097 -16.680 1.00 50.01 411 ASN D N 1
ATOM 13386 C CA . ASN D 1 390 ? -71.073 -46.262 -15.365 1.00 46.34 411 ASN D CA 1
ATOM 13387 C C . ASN D 1 390 ? -71.118 -47.703 -14.839 1.00 45.33 411 ASN D C 1
ATOM 13388 O O . ASN D 1 390 ? -70.279 -48.092 -14.017 1.00 41.09 411 ASN D O 1
ATOM 13393 N N . ALA D 1 391 ? -72.083 -48.489 -15.323 1.00 48.45 412 ALA D N 1
ATOM 13394 C CA . ALA D 1 391 ? -72.210 -49.899 -14.935 1.00 46.71 412 ALA D CA 1
ATOM 13395 C C . ALA D 1 391 ? -71.250 -50.807 -15.702 1.00 49.25 412 ALA D C 1
ATOM 13396 O O . ALA D 1 391 ? -70.954 -51.916 -15.262 1.00 49.45 412 ALA D O 1
ATOM 13398 N N . LYS D 1 392 ? -70.753 -50.330 -16.840 1.00 55.19 413 LYS D N 1
ATOM 13399 C CA . LYS D 1 392 ? -69.805 -51.102 -17.648 1.00 53.12 413 LYS D CA 1
ATOM 13400 C C . LYS D 1 392 ? -68.674 -50.197 -18.082 1.00 52.31 413 LYS D C 1
ATOM 13401 O O . LYS D 1 392 ? -68.599 -49.786 -19.243 1.00 52.35 413 LYS D O 1
ATOM 13407 N N . PRO D 1 393 ? -67.768 -49.902 -17.146 1.00 53.23 414 PRO D N 1
ATOM 13408 C CA . PRO D 1 393 ? -66.634 -49.038 -17.462 1.00 50.25 414 PRO D CA 1
ATOM 13409 C C . PRO D 1 393 ? -65.518 -49.828 -18.134 1.00 49.07 414 PRO D C 1
ATOM 13410 O O . PRO D 1 393 ? -65.586 -51.064 -18.177 1.00 42.15 414 PRO D O 1
ATOM 13414 N N . LEU D 1 394 ? -64.510 -49.126 -18.641 1.00 40.99 415 LEU D N 1
ATOM 13415 C CA . LEU D 1 394 ? -63.294 -49.782 -19.098 1.00 44.08 415 LEU D CA 1
ATOM 13416 C C . LEU D 1 394 ? -62.673 -50.556 -17.933 1.00 42.57 415 LEU D C 1
ATOM 13417 O O . LEU D 1 394 ? -62.364 -49.977 -16.889 1.00 47.67 415 LEU D O 1
ATOM 13422 N N . ALA D 1 395 ? -62.509 -51.863 -18.121 1.00 42.40 416 ALA D N 1
ATOM 13423 C CA . ALA D 1 395 ? -62.014 -52.768 -17.082 1.00 40.97 416 ALA D CA 1
ATOM 13424 C C . ALA D 1 395 ? -60.513 -53.042 -17.197 1.00 51.40 416 ALA D C 1
ATOM 13425 O O . ALA D 1 395 ? -59.853 -52.625 -18.154 1.00 49.66 416 ALA D O 1
ATOM 13427 N N . ALA D 1 396 ? -59.994 -53.779 -16.220 1.00 54.96 417 ALA D N 1
ATOM 13428 C CA . ALA D 1 396 ? -58.558 -53.875 -15.970 1.00 51.29 417 ALA D CA 1
ATOM 13429 C C . ALA D 1 396 ? -57.737 -54.509 -17.089 1.00 51.43 417 ALA D C 1
ATOM 13430 O O . ALA D 1 396 ? -56.765 -53.914 -17.545 1.00 51.09 417 ALA D O 1
ATOM 13432 N N . GLY D 1 397 ? -58.104 -55.707 -17.532 1.00 49.00 418 GLY D N 1
ATOM 13433 C CA . GLY D 1 397 ? -57.319 -56.381 -18.560 1.00 42.61 418 GLY D CA 1
ATOM 13434 C C . GLY D 1 397 ? -58.045 -56.563 -19.883 1.00 38.93 418 GLY D C 1
ATOM 13435 O O . GLY D 1 397 ? -57.593 -57.301 -20.759 1.00 36.49 418 GLY D O 1
ATOM 13436 N N . THR D 1 398 ? -59.154 -55.845 -20.032 1.00 39.87 419 THR D N 1
ATOM 13437 C CA . THR D 1 398 ? -60.065 -56.041 -21.149 1.00 41.00 419 THR D CA 1
ATOM 13438 C C . THR D 1 398 ? -60.271 -54.786 -21.979 1.00 38.67 419 THR D C 1
ATOM 13439 O O . THR D 1 398 ? -61.294 -54.655 -22.656 1.00 41.61 419 THR D O 1
ATOM 13443 N N . GLU D 1 399 ? -59.328 -53.853 -21.907 1.00 36.49 420 GLU D N 1
ATOM 13444 C CA . GLU D 1 399 ? -59.482 -52.579 -22.605 1.00 42.85 420 GLU D CA 1
ATOM 13445 C C . GLU D 1 399 ? -59.668 -52.808 -24.093 1.00 40.70 420 GLU D C 1
ATOM 13446 O O . GLU D 1 399 ? -60.636 -52.343 -24.676 1.00 41.87 420 GLU D O 1
ATOM 13452 N N . LYS D 1 400 ? -58.755 -53.559 -24.693 1.00 32.71 421 LYS D N 1
ATOM 13453 C CA . LYS D 1 400 ? -58.788 -53.794 -26.129 1.00 36.01 421 LYS D CA 1
ATOM 13454 C C . LYS D 1 400 ? -60.066 -54.485 -26.595 1.00 35.54 421 LYS D C 1
ATOM 13455 O O . LYS D 1 400 ? -60.637 -54.105 -27.618 1.00 36.21 421 LYS D O 1
ATOM 13461 N N . GLU D 1 401 ? -60.537 -55.458 -25.827 1.00 34.47 422 GLU D N 1
ATOM 13462 C CA . GLU D 1 401 ? -61.761 -56.177 -26.169 1.00 38.99 422 GLU D CA 1
ATOM 13463 C C . GLU D 1 401 ? -62.965 -55.241 -26.137 1.00 37.93 422 GLU D C 1
ATOM 13464 O O . GLU D 1 401 ? -63.827 -55.258 -27.039 1.00 37.71 422 GLU D O 1
ATOM 13470 N N . GLN D 1 402 ? -63.009 -54.419 -25.096 1.00 35.23 423 GLN D N 1
ATOM 13471 C CA . GLN D 1 402 ? -64.099 -53.470 -24.919 1.00 39.07 423 GLN D CA 1
ATOM 13472 C C . GLN D 1 402 ? -64.081 -52.386 -25.992 1.00 35.46 423 GLN D C 1
ATOM 13473 O O . GLN D 1 402 ? -65.134 -52.042 -26.537 1.00 29.45 423 GLN D O 1
ATOM 13479 N N . ILE D 1 403 ? -62.883 -51.887 -26.315 1.00 28.78 424 ILE D N 1
ATOM 13480 C CA . ILE D 1 403 ? -62.722 -50.797 -27.282 1.00 35.26 424 ILE D CA 1
ATOM 13481 C C . ILE D 1 403 ? -63.044 -51.262 -28.706 1.00 34.19 424 ILE D C 1
ATOM 13482 O O . ILE D 1 403 ? -63.808 -50.603 -29.436 1.00 25.29 424 ILE D O 1
ATOM 13487 N N . GLY D 1 404 ? -62.504 -52.423 -29.066 1.00 32.28 425 GLY D N 1
ATOM 13488 C CA . GLY D 1 404 ? -62.795 -53.049 -30.338 1.00 27.77 425 GLY D CA 1
ATOM 13489 C C . GLY D 1 404 ? -64.277 -53.338 -30.489 1.00 27.01 425 GLY D C 1
ATOM 13490 O O . GLY D 1 404 ? -64.858 -53.045 -31.533 1.00 22.44 425 GLY D O 1
ATOM 13491 N N . THR D 1 405 ? -64.891 -53.892 -29.443 1.00 25.50 426 THR D N 1
ATOM 13492 C CA . THR D 1 405 ? -66.320 -54.198 -29.486 1.00 24.03 426 THR D CA 1
ATOM 13493 C C . THR D 1 405 ? -67.180 -52.938 -29.666 1.00 28.21 426 THR D C 1
ATOM 13494 O O . THR D 1 405 ? -68.141 -52.912 -30.474 1.00 30.67 426 THR D O 1
ATOM 13498 N N . GLN D 1 406 ? -66.837 -51.889 -28.922 1.00 26.08 427 GLN D N 1
ATOM 13499 C CA . GLN D 1 406 ? -67.562 -50.639 -29.042 1.00 25.59 427 GLN D CA 1
ATOM 13500 C C . GLN D 1 406 ? -67.430 -50.035 -30.445 1.00 23.32 427 GLN D C 1
ATOM 13501 O O . GLN D 1 406 ? -68.425 -49.612 -31.023 1.00 20.96 427 GLN D O 1
ATOM 13507 N N . LEU D 1 407 ? -66.213 -50.013 -30.987 1.00 22.23 428 LEU D N 1
ATOM 13508 C CA . LEU D 1 407 ? -65.983 -49.527 -32.343 1.00 23.50 428 LEU D CA 1
ATOM 13509 C C . LEU D 1 407 ? -66.771 -50.353 -33.362 1.00 23.41 428 LEU D C 1
ATOM 13510 O O . LEU D 1 407 ? -67.343 -49.823 -34.315 1.00 22.07 428 LEU D O 1
ATOM 13515 N N . TRP D 1 408 ? -66.804 -51.657 -33.138 1.00 21.23 429 TRP D N 1
ATOM 13516 C CA . TRP D 1 408 ? -67.566 -52.581 -33.968 1.00 23.25 429 TRP D CA 1
ATOM 13517 C C . TRP D 1 408 ? -69.052 -52.202 -33.957 1.00 25.44 429 TRP D C 1
ATOM 13518 O O . TRP D 1 408 ? -69.766 -52.363 -34.972 1.00 17.95 429 TRP D O 1
ATOM 13529 N N . ILE D 1 409 ? -69.522 -51.675 -32.824 1.00 22.05 430 ILE D N 1
ATOM 13530 C CA . ILE D 1 409 ? -70.911 -51.221 -32.776 1.00 26.53 430 ILE D CA 1
ATOM 13531 C C . ILE D 1 409 ? -71.058 -49.871 -33.475 1.00 21.33 430 ILE D C 1
ATOM 13532 O O . ILE D 1 409 ? -72.007 -49.642 -34.228 1.00 20.81 430 ILE D O 1
ATOM 13537 N N . THR D 1 410 ? -70.085 -49.001 -33.244 1.00 19.39 431 THR D N 1
ATOM 13538 C CA . THR D 1 410 ? -70.057 -47.657 -33.805 1.00 24.24 431 THR D CA 1
ATOM 13539 C C . THR D 1 410 ? -69.986 -47.652 -35.338 1.00 24.06 431 THR D C 1
ATOM 13540 O O . THR D 1 410 ? -70.557 -46.763 -35.979 1.00 23.13 431 THR D O 1
ATOM 13544 N N . TYR D 1 411 ? -69.298 -48.648 -35.904 1.00 19.53 432 TYR D N 1
ATOM 13545 C CA . TYR D 1 411 ? -69.131 -48.797 -37.348 1.00 16.31 432 TYR D CA 1
ATOM 13546 C C . TYR D 1 411 ? -70.264 -49.544 -38.025 1.00 17.34 432 TYR D C 1
ATOM 13547 O O . TYR D 1 411 ? -70.163 -49.879 -39.205 1.00 17.46 432 TYR D O 1
ATOM 13556 N N . LEU D 1 412 ? -71.346 -49.797 -37.298 1.00 20.82 433 LEU D N 1
ATOM 13557 C CA . LEU D 1 412 ? -72.529 -50.412 -37.901 1.00 19.38 433 LEU D CA 1
ATOM 13558 C C . LEU D 1 412 ? -73.017 -49.485 -39.012 1.00 18.99 433 LEU D C 1
ATOM 13559 O O . LEU D 1 412 ? -72.962 -48.268 -38.850 1.00 21.99 433 LEU D O 1
ATOM 13564 N N . PHE D 1 413 ? -73.449 -50.063 -40.132 1.00 17.82 434 PHE D N 1
ATOM 13565 C CA . PHE D 1 413 ? -73.766 -49.339 -41.374 1.00 19.21 434 PHE D CA 1
ATOM 13566 C C . PHE D 1 413 ? -72.518 -48.784 -42.075 1.00 18.45 434 PHE D C 1
ATOM 13567 O O . PHE D 1 413 ? -72.608 -48.252 -43.179 1.00 21.13 434 PHE D O 1
ATOM 13575 N N . ASN D 1 414 ? -71.353 -48.930 -41.453 1.00 18.82 435 ASN D N 1
ATOM 13576 C CA . ASN D 1 414 ? -70.091 -48.642 -42.138 1.00 19.03 435 ASN D CA 1
ATOM 13577 C C . ASN D 1 414 ? -69.193 -49.867 -41.989 1.00 17.74 435 ASN D C 1
ATOM 13578 O O . ASN D 1 414 ? -68.133 -49.797 -41.372 1.00 16.23 435 ASN D O 1
ATOM 13583 N N . SER D 1 415 ? -69.629 -50.992 -42.546 1.00 17.45 436 SER D N 1
ATOM 13584 C CA . SER D 1 415 ? -69.013 -52.274 -42.225 1.00 16.36 436 SER D CA 1
ATOM 13585 C C . SER D 1 415 ? -67.590 -52.418 -42.752 1.00 14.32 436 SER D C 1
ATOM 13586 O O . SER D 1 415 ? -66.842 -53.246 -42.246 1.00 15.05 436 SER D O 1
ATOM 13589 N N . ILE D 1 416 ? -67.220 -51.634 -43.755 1.00 11.19 437 ILE D N 1
ATOM 13590 C CA . ILE D 1 416 ? -65.856 -51.692 -44.262 1.00 14.47 437 ILE D CA 1
ATOM 13591 C C . ILE D 1 416 ? -64.857 -51.413 -43.124 1.00 18.43 437 ILE D C 1
ATOM 13592 O O . ILE D 1 416 ? -63.848 -52.132 -42.983 1.00 15.99 437 ILE D O 1
ATOM 13597 N N . GLU D 1 417 ? -65.157 -50.388 -42.314 1.00 15.06 438 GLU D N 1
ATOM 13598 C CA . GLU D 1 417 ? -64.314 -49.994 -41.179 1.00 14.64 438 GLU D CA 1
ATOM 13599 C C . GLU D 1 417 ? -64.316 -51.040 -40.045 1.00 14.22 438 GLU D C 1
ATOM 13600 O O . GLU D 1 417 ? -63.303 -51.315 -39.447 1.00 17.39 438 GLU D O 1
ATOM 13606 N N . ALA D 1 418 ? -65.463 -51.605 -39.736 1.00 11.98 439 ALA D N 1
ATOM 13607 C CA . ALA D 1 418 ? -65.498 -52.653 -38.747 1.00 10.82 439 ALA D CA 1
ATOM 13608 C C . ALA D 1 418 ? -64.708 -53.850 -39.206 1.00 12.58 439 ALA D C 1
ATOM 13609 O O . ALA D 1 418 ? -63.990 -54.430 -38.415 1.00 20.95 439 ALA D O 1
ATOM 13611 N N . TYR D 1 419 ? -64.860 -54.240 -40.467 1.00 14.41 440 TYR D N 1
ATOM 13612 C CA . TYR D 1 419 ? -64.105 -55.360 -41.054 1.00 14.64 440 TYR D CA 1
ATOM 13613 C C . TYR D 1 419 ? -62.607 -55.093 -40.946 1.00 12.30 440 TYR D C 1
ATOM 13614 O O . TYR D 1 419 ? -61.853 -55.984 -40.575 1.00 15.40 440 TYR D O 1
ATOM 13623 N N . SER D 1 420 ? -62.181 -53.858 -41.232 1.00 14.76 441 SER D N 1
ATOM 13624 C CA . SER D 1 420 ? -60.762 -53.516 -41.058 1.00 14.44 441 SER D CA 1
ATOM 13625 C C . SER D 1 420 ? -60.306 -53.547 -39.584 1.00 17.90 441 SER D C 1
ATOM 13626 O O . SER D 1 420 ? -59.241 -54.106 -39.285 1.00 17.02 441 SER D O 1
ATOM 13629 N N . ASN D 1 421 ? -61.093 -52.976 -38.664 1.00 15.05 442 ASN D N 1
ATOM 13630 C CA . ASN D 1 421 ? -60.664 -52.930 -37.257 1.00 19.29 442 ASN D CA 1
ATOM 13631 C C . ASN D 1 421 ? -60.666 -54.324 -36.647 1.00 16.38 442 ASN D C 1
ATOM 13632 O O . ASN D 1 421 ? -59.791 -54.644 -35.841 1.00 18.34 442 ASN D O 1
ATOM 13637 N N . TRP D 1 422 ? -61.603 -55.164 -37.074 1.00 13.40 443 TRP D N 1
ATOM 13638 C CA . TRP D 1 422 ? -61.572 -56.588 -36.707 1.00 18.10 443 TRP D CA 1
ATOM 13639 C C . TRP D 1 422 ? -60.336 -57.276 -37.285 1.00 20.76 443 TRP D C 1
ATOM 13640 O O . TRP D 1 422 ? -59.720 -58.104 -36.596 1.00 19.15 443 TRP D O 1
ATOM 13651 N N . ARG D 1 423 ? -59.975 -56.972 -38.534 1.00 12.80 444 ARG D N 1
ATOM 13652 C CA . ARG D 1 423 ? -58.797 -57.630 -39.073 1.00 15.86 444 ARG D CA 1
ATOM 13653 C C . ARG D 1 423 ? -57.568 -57.203 -38.271 1.00 17.98 444 ARG D C 1
ATOM 13654 O O . ARG D 1 423 ? -56.731 -58.042 -37.938 1.00 13.49 444 ARG D O 1
ATOM 13662 N N . ARG D 1 424 ? -57.487 -55.918 -37.927 1.00 14.80 445 ARG D N 1
ATOM 13663 C CA . ARG D 1 424 ? -56.346 -55.410 -37.171 1.00 19.47 445 ARG D CA 1
ATOM 13664 C C . ARG D 1 424 ? -56.278 -55.999 -35.762 1.00 22.74 445 ARG D C 1
ATOM 13665 O O . ARG D 1 424 ? -55.249 -56.539 -35.382 1.00 29.26 445 ARG D O 1
ATOM 13673 N N . THR D 1 425 ? -57.367 -55.910 -35.000 1.00 20.65 446 THR D N 1
ATOM 13674 C CA . THR D 1 425 ? -57.354 -56.266 -33.571 1.00 23.44 446 THR D CA 1
ATOM 13675 C C . THR D 1 425 ? -57.802 -57.704 -33.206 1.00 25.44 446 THR D C 1
ATOM 13676 O O . THR D 1 425 ? -57.518 -58.177 -32.107 1.00 27.88 446 THR D O 1
ATOM 13680 N N . GLY D 1 426 ? -58.536 -58.385 -34.083 1.00 22.82 447 GLY D N 1
ATOM 13681 C CA . GLY D 1 426 ? -59.089 -59.685 -33.732 1.00 22.61 447 GLY D CA 1
ATOM 13682 C C . GLY D 1 426 ? -60.316 -59.571 -32.826 1.00 25.90 447 GLY D C 1
ATOM 13683 O O . GLY D 1 426 ? -60.889 -60.574 -32.369 1.00 24.63 447 GLY D O 1
ATOM 13684 N N . TYR D 1 427 ? -60.722 -58.333 -32.574 1.00 23.98 448 TYR D N 1
ATOM 13685 C CA . TYR D 1 427 ? -61.880 -58.027 -31.745 1.00 22.28 448 TYR D CA 1
ATOM 13686 C C . TYR D 1 427 ? -63.025 -57.406 -32.538 1.00 20.94 448 TYR D C 1
ATOM 13687 O O . TYR D 1 427 ? -62.807 -56.641 -33.475 1.00 20.91 448 TYR D O 1
ATOM 13696 N N . PRO D 1 428 ? -64.262 -57.756 -32.193 1.00 24.35 449 PRO D N 1
ATOM 13697 C CA . PRO D 1 428 ? -64.677 -58.743 -31.193 1.00 20.20 449 PRO D CA 1
ATOM 13698 C C . PRO D 1 428 ? -64.496 -60.168 -31.682 1.00 19.96 449 PRO D C 1
ATOM 13699 O O . PRO D 1 428 ? -64.356 -60.386 -32.881 1.00 21.37 449 PRO D O 1
ATOM 13703 N N . HIS D 1 429 ? -64.470 -61.119 -30.759 1.00 20.24 450 HIS D N 1
ATOM 13704 C CA . HIS D 1 429 ? -64.435 -62.516 -31.135 1.00 24.90 450 HIS D CA 1
ATOM 13705 C C . HIS D 1 429 ? -65.746 -62.868 -31.803 1.00 21.59 450 HIS D C 1
ATOM 13706 O O . HIS D 1 429 ? -66.814 -62.566 -31.276 1.00 24.18 450 HIS D O 1
ATOM 13713 N N . LEU D 1 430 ? -65.652 -63.481 -32.977 1.00 20.79 451 LEU D N 1
ATOM 13714 C CA . LEU D 1 430 ? -66.829 -63.762 -33.783 1.00 19.31 451 LEU D CA 1
ATOM 13715 C C . LEU D 1 430 ? -67.285 -65.175 -33.526 1.00 17.55 451 LEU D C 1
ATOM 13716 O O . LEU D 1 430 ? -66.524 -65.999 -33.054 1.00 25.24 451 LEU D O 1
ATOM 13721 N N . LEU D 1 431 ? -68.549 -65.430 -33.816 1.00 22.25 452 LEU D N 1
ATOM 13722 C CA . LEU D 1 431 ? -69.092 -66.765 -33.748 1.00 23.51 452 LEU D CA 1
ATOM 13723 C C . LEU D 1 431 ? -68.472 -67.551 -34.870 1.00 26.08 452 LEU D C 1
ATOM 13724 O O . LEU D 1 431 ? -68.258 -67.016 -35.949 1.00 22.15 452 LEU D O 1
ATOM 13729 N N . PRO D 1 432 ? -68.160 -68.823 -34.610 1.00 21.80 453 PRO D N 1
ATOM 13730 C CA . PRO D 1 432 ? -67.516 -69.677 -35.606 1.00 19.36 453 PRO D CA 1
ATOM 13731 C C . PRO D 1 432 ? -68.465 -70.055 -36.734 1.00 18.45 453 PRO D C 1
ATOM 13732 O O . PRO D 1 432 ? -69.615 -70.374 -36.474 1.00 19.22 453 PRO D O 1
ATOM 13736 N N . ILE D 1 433 ? -67.973 -70.034 -37.968 1.00 17.11 454 ILE D N 1
ATOM 13737 C CA . ILE D 1 433 ? -68.749 -70.472 -39.118 1.00 20.03 454 ILE D CA 1
ATOM 13738 C C . ILE D 1 433 ? -68.434 -71.941 -39.469 1.00 18.77 454 ILE D C 1
ATOM 13739 O O . ILE D 1 433 ? -67.324 -72.273 -39.875 1.00 22.01 454 ILE D O 1
ATOM 13744 N N . THR D 1 434 ? -69.416 -72.822 -39.320 1.00 22.21 455 THR D N 1
ATOM 13745 C CA . THR D 1 434 ? -69.177 -74.251 -39.546 1.00 26.03 455 THR D CA 1
ATOM 13746 C C . THR D 1 434 ? -70.024 -74.838 -40.686 1.00 23.49 455 THR D C 1
ATOM 13747 O O . THR D 1 434 ? -70.043 -76.053 -40.884 1.00 22.17 455 THR D O 1
ATOM 13751 N N . ASN D 1 435 ? -70.702 -73.977 -41.440 1.00 17.18 456 ASN D N 1
ATOM 13752 C CA . ASN D 1 435 ? -71.448 -74.426 -42.624 1.00 21.31 456 ASN D CA 1
ATOM 13753 C C . ASN D 1 435 ? -70.541 -75.265 -43.518 1.00 21.75 456 ASN D C 1
ATOM 13754 O O . ASN D 1 435 ? -69.409 -74.866 -43.813 1.00 22.47 456 ASN D O 1
ATOM 13759 N N . SER D 1 436 ? -71.028 -76.421 -43.948 1.00 20.13 457 SER D N 1
ATOM 13760 C CA . SER D 1 436 ? -70.196 -77.371 -44.667 1.00 17.69 457 SER D CA 1
ATOM 13761 C C . SER D 1 436 ? -69.910 -76.892 -46.096 1.00 16.37 457 SER D C 1
ATOM 13762 O O . SER D 1 436 ? -69.016 -77.411 -46.779 1.00 16.88 457 SER D O 1
ATOM 13765 N N . ASP D 1 437 ? -70.684 -75.921 -46.565 1.00 16.29 458 ASP D N 1
ATOM 13766 C CA . ASP D 1 437 ? -70.452 -75.396 -47.908 1.00 16.41 458 ASP D CA 1
ATOM 13767 C C . ASP D 1 437 ? -69.625 -74.125 -47.873 1.00 13.35 458 ASP D C 1
ATOM 13768 O O . ASP D 1 437 ? -69.477 -73.463 -48.896 1.00 20.16 458 ASP D O 1
ATOM 13773 N N . SER D 1 438 ? -69.046 -73.809 -46.719 1.00 14.72 459 SER D N 1
ATOM 13774 C CA . SER D 1 438 ? -68.146 -72.664 -46.622 1.00 20.49 459 SER D CA 1
ATOM 13775 C C . SER D 1 438 ? -66.887 -72.886 -47.466 1.00 20.19 459 SER D C 1
ATOM 13776 O O . SER D 1 438 ? -66.153 -73.830 -47.235 1.00 16.50 459 SER D O 1
ATOM 13779 N N . GLN D 1 439 ? -66.635 -72.008 -48.433 1.00 18.54 460 GLN D N 1
ATOM 13780 C CA . GLN D 1 439 ? -65.512 -72.215 -49.356 1.00 20.36 460 GLN D CA 1
ATOM 13781 C C . GLN D 1 439 ? -64.148 -72.024 -48.663 1.00 18.79 460 GLN D C 1
ATOM 13782 O O . GLN D 1 439 ? -63.134 -72.453 -49.193 1.00 23.33 460 GLN D O 1
ATOM 13788 N N . THR D 1 440 ? -64.127 -71.437 -47.469 1.00 16.05 461 THR D N 1
ATOM 13789 C CA . THR D 1 440 ? -62.881 -71.314 -46.689 1.00 20.02 461 THR D CA 1
ATOM 13790 C C . THR D 1 440 ? -62.834 -72.242 -45.464 1.00 19.34 461 THR D C 1
ATOM 13791 O O . THR D 1 440 ? -61.946 -72.104 -44.607 1.00 16.64 461 THR D O 1
ATOM 13795 N N . GLY D 1 441 ? -63.797 -73.156 -45.345 1.00 19.17 462 GLY D N 1
ATOM 13796 C CA . GLY D 1 441 ? -63.872 -74.009 -44.171 1.00 12.48 462 GLY D CA 1
ATOM 13797 C C . GLY D 1 441 ? -64.095 -73.185 -42.918 1.00 14.48 462 GLY D C 1
ATOM 13798 O O . GLY D 1 441 ? -63.780 -73.606 -41.809 1.00 9.29 462 GLY D O 1
ATOM 13799 N N . GLY D 1 442 ? -64.674 -72.000 -43.106 1.00 21.55 463 GLY D N 1
ATOM 13800 C CA . GLY D 1 442 ? -65.008 -71.116 -42.003 1.00 17.94 463 GLY D CA 1
ATOM 13801 C C . GLY D 1 442 ? -63.943 -70.101 -41.633 1.00 17.12 463 GLY D C 1
ATOM 13802 O O . GLY D 1 442 ? -64.069 -69.432 -40.603 1.00 17.60 463 GLY D O 1
ATOM 13803 N N . VAL D 1 443 ? -62.882 -70.010 -42.439 1.00 15.31 464 VAL D N 1
ATOM 13804 C CA . VAL D 1 443 ? -61.845 -69.016 -42.211 1.00 14.77 464 VAL D CA 1
ATOM 13805 C C . VAL D 1 443 ? -62.285 -67.678 -42.771 1.00 15.29 464 VAL D C 1
ATOM 13806 O O . VAL D 1 443 ? -62.583 -67.576 -43.965 1.00 18.13 464 VAL D O 1
ATOM 13810 N N . VAL D 1 444 ? -62.337 -66.645 -41.933 1.00 12.43 465 VAL D N 1
ATOM 13811 C CA . VAL D 1 444 ? -62.786 -65.370 -42.448 1.00 11.40 465 VAL D CA 1
ATOM 13812 C C . VAL D 1 444 ? -61.803 -64.835 -43.490 1.00 11.20 465 VAL D C 1
ATOM 13813 O O . VAL D 1 444 ? -60.619 -64.697 -43.223 1.00 12.28 465 VAL D O 1
ATOM 13817 N N . PRO D 1 445 ? -62.316 -64.519 -44.682 1.00 12.13 466 PRO D N 1
ATOM 13818 C CA . PRO D 1 445 ? -61.534 -63.852 -45.719 1.00 12.74 466 PRO D CA 1
ATOM 13819 C C . PRO D 1 445 ? -60.906 -62.583 -45.175 1.00 10.84 466 PRO D C 1
ATOM 13820 O O . PRO D 1 445 ? -61.587 -61.857 -44.444 1.00 9.58 466 PRO D O 1
ATOM 13824 N N . THR D 1 446 ? -59.651 -62.322 -45.538 1.00 7.34 467 THR D N 1
ATOM 13825 C CA . THR D 1 446 ? -58.912 -61.216 -44.969 1.00 9.57 467 THR D CA 1
ATOM 13826 C C . THR D 1 446 ? -58.621 -60.107 -45.980 1.00 13.48 467 THR D C 1
ATOM 13827 O O . THR D 1 446 ? -58.001 -59.108 -45.634 1.00 10.19 467 THR D O 1
ATOM 13831 N N . ARG D 1 447 ? -59.093 -60.271 -47.217 1.00 10.20 468 ARG D N 1
ATOM 13832 C CA . ARG D 1 447 ? -59.061 -59.184 -48.207 1.00 10.81 468 ARG D CA 1
ATOM 13833 C C . ARG D 1 447 ? -60.018 -59.544 -49.329 1.00 12.76 468 ARG D C 1
ATOM 13834 O O . ARG D 1 447 ? -60.495 -60.670 -49.385 1.00 10.40 468 ARG D O 1
ATOM 13842 N N . LEU D 1 448 ? -60.321 -58.603 -50.212 1.00 8.80 469 LEU D N 1
ATOM 13843 C CA . LEU D 1 448 ? -60.981 -58.981 -51.461 1.00 8.72 469 LEU D CA 1
ATOM 13844 C C . LEU D 1 448 ? -59.910 -58.910 -52.558 1.00 9.97 469 LEU D C 1
ATOM 13845 O O . LEU D 1 448 ? -58.831 -58.332 -52.333 1.00 13.27 469 LEU D O 1
ATOM 13850 N N . TYR D 1 449 ? -60.185 -59.490 -53.730 1.00 12.62 470 TYR D N 1
ATOM 13851 C CA . TYR D 1 449 ? -59.136 -59.742 -54.722 1.00 8.93 470 TYR D CA 1
ATOM 13852 C C . TYR D 1 449 ? -59.237 -58.851 -55.970 1.00 12.63 470 TYR D C 1
ATOM 13853 O O . TYR D 1 449 ? -60.326 -58.369 -56.316 1.00 12.88 470 TYR D O 1
ATOM 13862 N N . TYR D 1 450 ? -58.100 -58.592 -56.622 1.00 9.98 471 TYR D N 1
ATOM 13863 C CA . TYR D 1 450 ? -58.096 -57.801 -57.864 1.00 11.91 471 TYR D CA 1
ATOM 13864 C C . TYR D 1 450 ? -58.861 -58.520 -58.971 1.00 16.42 471 TYR D C 1
ATOM 13865 O O . TYR D 1 450 ? -58.777 -59.746 -59.079 1.00 18.17 471 TYR D O 1
ATOM 13874 N N . PRO D 1 451 ? -59.569 -57.753 -59.828 1.00 13.56 472 PRO D N 1
ATOM 13875 C CA . PRO D 1 451 ? -60.271 -58.368 -60.958 1.00 15.73 472 PRO D CA 1
ATOM 13876 C C . PRO D 1 451 ? -59.304 -58.930 -61.983 1.00 15.39 472 PRO D C 1
ATOM 13877 O O . PRO D 1 451 ? -58.223 -58.358 -62.212 1.00 13.28 472 PRO D O 1
ATOM 13881 N N . ASN D 1 452 ? -59.719 -60.034 -62.598 1.00 11.38 473 ASN D N 1
ATOM 13882 C CA . ASN D 1 452 ? -58.947 -60.687 -63.624 1.00 12.11 473 ASN D CA 1
ATOM 13883 C C . ASN D 1 452 ? -58.601 -59.796 -64.825 1.00 13.39 473 ASN D C 1
ATOM 13884 O O . ASN D 1 452 ? -57.608 -60.022 -65.538 1.00 16.22 473 ASN D O 1
ATOM 13889 N N . ASP D 1 453 ? -59.411 -58.771 -65.031 1.00 14.98 474 ASP D N 1
ATOM 13890 C CA . ASP D 1 453 ? -59.129 -57.767 -66.038 1.00 16.18 474 ASP D CA 1
ATOM 13891 C C . ASP D 1 453 ? -57.770 -57.150 -65.855 1.00 14.20 474 ASP D C 1
ATOM 13892 O O . ASP D 1 453 ? -57.133 -56.798 -66.831 1.00 15.53 474 ASP D O 1
ATOM 13897 N N . GLU D 1 454 ? -57.342 -57.002 -64.600 1.00 14.18 475 GLU D N 1
ATOM 13898 C CA . GLU D 1 454 ? -56.046 -56.397 -64.311 1.00 15.20 475 GLU D CA 1
ATOM 13899 C C . GLU D 1 454 ? -54.916 -57.324 -64.764 1.00 16.01 475 GLU D C 1
ATOM 13900 O O . GLU D 1 454 ? -53.911 -56.864 -65.286 1.00 18.56 475 GLU D O 1
ATOM 13906 N N . MET D 1 455 ? -55.114 -58.627 -64.609 1.00 15.66 476 MET D N 1
ATOM 13907 C CA . MET D 1 455 ? -54.205 -59.607 -65.181 1.00 16.03 476 MET D CA 1
ATOM 13908 C C . MET D 1 455 ? -54.202 -59.544 -66.709 1.00 17.44 476 MET D C 1
ATOM 13909 O O . MET D 1 455 ? -53.169 -59.804 -67.331 1.00 21.65 476 MET D O 1
ATOM 13914 N N . GLN D 1 456 ? -55.333 -59.166 -67.314 1.00 14.56 477 GLN D N 1
ATOM 13915 C CA . GLN D 1 456 ? -55.419 -59.169 -68.780 1.00 14.59 477 GLN D CA 1
ATOM 13916 C C . GLN D 1 456 ? -54.922 -57.888 -69.472 1.00 23.21 477 GLN D C 1
ATOM 13917 O O . GLN D 1 456 ? -54.501 -57.941 -70.630 1.00 22.89 477 GLN D O 1
ATOM 13923 N N . LYS D 1 457 ? -54.991 -56.753 -68.769 1.00 17.44 478 LYS D N 1
ATOM 13924 C CA . LYS D 1 457 ? -54.694 -55.440 -69.332 1.00 19.99 478 LYS D CA 1
ATOM 13925 C C . LYS D 1 457 ? -53.489 -54.804 -68.673 1.00 23.04 478 LYS D C 1
ATOM 13926 O O . LYS D 1 457 ? -52.917 -53.843 -69.201 1.00 23.60 478 LYS D O 1
ATOM 13932 N N . ASN D 1 458 ? -53.123 -55.308 -67.499 1.00 19.89 479 ASN D N 1
ATOM 13933 C CA . ASN D 1 458 ? -52.082 -54.662 -66.711 1.00 20.55 479 ASN D CA 1
ATOM 13934 C C . ASN D 1 458 ? -51.191 -55.705 -66.065 1.00 15.17 479 ASN D C 1
ATOM 13935 O O . ASN D 1 458 ? -50.830 -55.606 -64.898 1.00 14.58 479 ASN D O 1
ATOM 13940 N N . GLU D 1 459 ? -50.822 -56.693 -66.862 1.00 15.17 480 GLU D N 1
ATOM 13941 C CA . GLU D 1 459 ? -50.249 -57.936 -66.356 1.00 20.53 480 GLU D CA 1
ATOM 13942 C C . GLU D 1 459 ? -48.989 -57.784 -65.493 1.00 19.28 480 GLU D C 1
ATOM 13943 O O . GLU D 1 459 ? -48.898 -58.380 -64.407 1.00 18.54 480 GLU D O 1
ATOM 13949 N N . LYS D 1 460 ? -48.023 -56.999 -65.967 1.00 17.85 481 LYS D N 1
ATOM 13950 C CA . LYS D 1 460 ? -46.738 -56.871 -65.273 1.00 16.85 481 LYS D CA 1
ATOM 13951 C C . LYS D 1 460 ? -46.927 -56.343 -63.840 1.00 16.39 481 LYS D C 1
ATOM 13952 O O . LYS D 1 460 ? -46.490 -56.961 -62.864 1.00 14.28 481 LYS D O 1
ATOM 13958 N N . ASN D 1 461 ? -47.607 -55.214 -63.724 1.00 12.93 482 ASN D N 1
ATOM 13959 C CA . ASN D 1 461 ? -47.833 -54.614 -62.424 1.00 17.76 482 ASN D CA 1
ATOM 13960 C C . ASN D 1 461 ? -48.717 -55.490 -61.528 1.00 16.51 482 ASN D C 1
ATOM 13961 O O . ASN D 1 461 ? -48.431 -55.666 -60.331 1.00 16.58 482 ASN D O 1
ATOM 13966 N N . TYR D 1 462 ? -49.767 -56.061 -62.117 1.00 14.94 483 TYR D N 1
ATOM 13967 C CA . TYR D 1 462 ? -50.617 -57.014 -61.409 1.00 13.72 483 TYR D CA 1
ATOM 13968 C C . TYR D 1 462 ? -49.756 -58.081 -60.742 1.00 14.74 483 TYR D C 1
ATOM 13969 O O . TYR D 1 462 ? -49.850 -58.312 -59.526 1.00 13.23 483 TYR D O 1
ATOM 13978 N N . MET D 1 463 ? -48.891 -58.702 -61.545 1.00 15.27 484 MET D N 1
ATOM 13979 C CA . MET D 1 463 ? -48.019 -59.779 -61.066 1.00 14.07 484 MET D CA 1
ATOM 13980 C C . MET D 1 463 ? -47.015 -59.311 -60.004 1.00 15.94 484 MET D C 1
ATOM 13981 O O . MET D 1 463 ? -46.676 -60.079 -59.100 1.00 9.37 484 MET D O 1
ATOM 13986 N N . GLU D 1 464 ? -46.556 -58.060 -60.106 1.00 17.41 485 GLU D N 1
ATOM 13987 C CA . GLU D 1 464 ? -45.684 -57.517 -59.068 1.00 13.85 485 GLU D CA 1
ATOM 13988 C C . GLU D 1 464 ? -46.410 -57.479 -57.741 1.00 12.69 485 GLU D C 1
ATOM 13989 O O . GLU D 1 464 ? -45.859 -57.880 -56.686 1.00 12.08 485 GLU D O 1
ATOM 13995 N N . ALA D 1 465 ? -47.650 -56.996 -57.784 1.00 9.67 486 ALA D N 1
ATOM 13996 C CA . ALA D 1 465 ? -48.464 -56.969 -56.553 1.00 12.47 486 ALA D CA 1
ATOM 13997 C C . ALA D 1 465 ? -48.717 -58.405 -56.000 1.00 13.42 486 ALA D C 1
ATOM 13998 O O . ALA D 1 465 ? -48.638 -58.672 -54.787 1.00 14.03 486 ALA D O 1
ATOM 14000 N N . VAL D 1 466 ? -48.996 -59.327 -56.916 1.00 13.62 487 VAL D N 1
ATOM 14001 C CA . VAL D 1 466 ? -49.223 -60.723 -56.562 1.00 13.75 487 VAL D CA 1
ATOM 14002 C C . VAL D 1 466 ? -47.995 -61.327 -55.895 1.00 11.98 487 VAL D C 1
ATOM 14003 O O . VAL D 1 466 ? -48.108 -61.954 -54.845 1.00 10.70 487 VAL D O 1
ATOM 14007 N N . GLN D 1 467 ? -46.831 -61.110 -56.494 1.00 12.21 488 GLN D N 1
ATOM 14008 C CA . GLN D 1 467 ? -45.561 -61.548 -55.907 1.00 14.55 488 GLN D CA 1
ATOM 14009 C C . GLN D 1 467 ? -45.403 -61.033 -54.492 1.00 14.16 488 GLN D C 1
ATOM 14010 O O . GLN D 1 467 ? -45.017 -61.788 -53.605 1.00 11.46 488 GLN D O 1
ATOM 14016 N N . ARG D 1 468 ? -45.703 -59.746 -54.278 1.00 13.88 489 ARG D N 1
ATOM 14017 C CA . ARG D 1 468 ? -45.572 -59.198 -52.928 1.00 14.58 489 ARG D CA 1
ATOM 14018 C C . ARG D 1 468 ? -46.615 -59.806 -51.995 1.00 16.76 489 ARG D C 1
ATOM 14019 O O . ARG D 1 468 ? -46.491 -59.698 -50.788 1.00 12.79 489 ARG D O 1
ATOM 14027 N N . MET D 1 469 ? -47.647 -60.446 -52.542 1.00 16.94 490 MET D N 1
ATOM 14028 C CA . MET D 1 469 ? -48.591 -61.136 -51.657 1.00 17.98 490 MET D CA 1
ATOM 14029 C C . MET D 1 469 ? -48.232 -62.584 -51.349 1.00 16.83 490 MET D C 1
ATOM 14030 O O . MET D 1 469 ? -48.948 -63.261 -50.626 1.00 24.84 490 MET D O 1
ATOM 14035 N N . GLY D 1 470 ? -47.113 -63.056 -51.867 1.00 18.95 491 GLY D N 1
ATOM 14036 C CA . GLY D 1 470 ? -46.700 -64.413 -51.604 1.00 12.18 491 GLY D CA 1
ATOM 14037 C C . GLY D 1 470 ? -47.077 -65.329 -52.745 1.00 16.35 491 GLY D C 1
ATOM 14038 O O . GLY D 1 470 ? -47.010 -66.538 -52.602 1.00 15.79 491 GLY D O 1
ATOM 14039 N N . GLY D 1 471 ? -47.478 -64.761 -53.874 1.00 16.46 492 GLY D N 1
ATOM 14040 C CA . GLY D 1 471 ? -47.765 -65.547 -55.056 1.00 15.18 492 GLY D CA 1
ATOM 14041 C C . GLY D 1 471 ? -49.220 -65.710 -55.464 1.00 15.20 492 GLY D C 1
ATOM 14042 O O . GLY D 1 471 ? -49.495 -66.318 -56.491 1.00 21.31 492 GLY D O 1
ATOM 14043 N N . THR D 1 472 ? -50.153 -65.193 -54.675 1.00 15.04 493 THR D N 1
ATOM 14044 C CA . THR D 1 472 ? -51.587 -65.273 -55.032 1.00 20.67 493 THR D CA 1
ATOM 14045 C C . THR D 1 472 ? -52.304 -63.918 -55.040 1.00 14.58 493 THR D C 1
ATOM 14046 O O . THR D 1 472 ? -51.820 -62.949 -54.465 1.00 16.86 493 THR D O 1
ATOM 14050 N N . ASN D 1 473 ? -53.419 -63.861 -55.770 1.00 17.05 494 ASN D N 1
ATOM 14051 C CA . ASN D 1 473 ? -54.408 -62.783 -55.681 1.00 13.08 494 ASN D CA 1
ATOM 14052 C C . ASN D 1 473 ? -55.663 -63.407 -55.138 1.00 12.64 494 ASN D C 1
ATOM 14053 O O . ASN D 1 473 ? -56.598 -63.663 -55.859 1.00 15.17 494 ASN D O 1
ATOM 14058 N N . ASP D 1 474 ? -55.638 -63.704 -53.851 1.00 13.94 495 ASP D N 1
ATOM 14059 C CA . ASP D 1 474 ? -56.692 -64.475 -53.213 1.00 19.94 495 ASP D CA 1
ATOM 14060 C C . ASP D 1 474 ? -57.321 -63.722 -52.026 1.00 18.01 495 ASP D C 1
ATOM 14061 O O . ASP D 1 474 ? -56.705 -62.815 -51.469 1.00 15.24 495 ASP D O 1
ATOM 14066 N N . TRP D 1 475 ? -58.548 -64.089 -51.674 1.00 26.83 496 TRP D N 1
ATOM 14067 C CA . TRP D 1 475 ? -59.272 -63.501 -50.549 1.00 13.94 496 TRP D CA 1
ATOM 14068 C C . TRP D 1 475 ? -58.784 -63.975 -49.148 1.00 11.16 496 TRP D C 1
ATOM 14069 O O . TRP D 1 475 ? -59.174 -63.439 -48.112 1.00 8.94 496 TRP D O 1
ATOM 14080 N N . THR D 1 476 ? -57.927 -64.987 -49.139 1.00 15.71 497 THR D N 1
ATOM 14081 C CA . THR D 1 476 ? -57.208 -65.435 -47.940 1.00 18.49 497 THR D CA 1
ATOM 14082 C C . THR D 1 476 ? -55.849 -64.737 -47.774 1.00 17.22 497 THR D C 1
ATOM 14083 O O . THR D 1 476 ? -55.118 -64.997 -46.814 1.00 18.00 497 THR D O 1
ATOM 14087 N N . GLY D 1 477 ? -55.499 -63.860 -48.712 1.00 13.35 498 GLY D N 1
ATOM 14088 C CA . GLY D 1 477 ? -54.339 -62.998 -48.528 1.00 12.40 498 GLY D CA 1
ATOM 14089 C C . GLY D 1 477 ? -54.528 -61.950 -47.419 1.00 17.53 498 GLY D C 1
ATOM 14090 O O . GLY D 1 477 ? -55.657 -61.758 -46.903 1.00 10.11 498 GLY D O 1
ATOM 14091 N N . LYS D 1 478 ? -53.417 -61.302 -47.044 1.00 8.21 499 LYS D N 1
ATOM 14092 C CA . LYS D 1 478 ? -53.392 -60.256 -46.017 1.00 17.87 499 LYS D CA 1
ATOM 14093 C C . LYS D 1 478 ? -52.936 -58.943 -46.618 1.00 20.00 499 LYS D C 1
ATOM 14094 O O . LYS D 1 478 ? -52.035 -58.921 -47.467 1.00 20.10 499 LYS D O 1
ATOM 14100 N N . VAL D 1 479 ? -53.496 -57.840 -46.137 1.00 18.46 500 VAL D N 1
ATOM 14101 C CA . VAL D 1 479 ? -52.988 -56.531 -46.531 1.00 16.37 500 VAL D CA 1
ATOM 14102 C C . VAL D 1 479 ? -51.831 -56.230 -45.590 1.00 14.06 500 VAL D C 1
ATOM 14103 O O . VAL D 1 479 ? -51.739 -56.803 -44.516 1.00 15.55 500 VAL D O 1
ATOM 14107 N N . TRP D 1 480 ? -50.966 -55.306 -45.978 1.00 20.26 501 TRP D N 1
ATOM 14108 C CA . TRP D 1 480 ? -49.719 -55.038 -45.255 1.00 13.63 501 TRP D CA 1
ATOM 14109 C C . TRP D 1 480 ? -49.890 -54.760 -43.746 1.00 17.35 501 TRP D C 1
ATOM 14110 O O . TRP D 1 480 ? -49.121 -55.274 -42.933 1.00 18.07 501 TRP D O 1
ATOM 14121 N N . TRP D 1 481 ? -50.913 -53.999 -43.354 1.00 15.03 502 TRP D N 1
ATOM 14122 C CA . TRP D 1 481 ? -51.043 -53.614 -41.940 1.00 14.99 502 TRP D CA 1
ATOM 14123 C C . TRP D 1 481 ? -51.640 -54.699 -41.040 1.00 14.97 502 TRP D C 1
ATOM 14124 O O . TRP D 1 481 ? -51.675 -54.556 -39.839 1.00 15.37 502 TRP D O 1
ATOM 14135 N N . ASP D 1 482 ? -52.132 -55.762 -41.634 1.00 15.51 503 ASP D N 1
ATOM 14136 C CA . ASP D 1 482 ? -52.711 -56.883 -40.908 1.00 17.93 503 ASP D CA 1
ATOM 14137 C C . ASP D 1 482 ? -51.621 -57.911 -40.642 1.00 25.34 503 ASP D C 1
ATOM 14138 O O . ASP D 1 482 ? -51.366 -58.771 -41.492 1.00 21.78 503 ASP D O 1
ATOM 14143 N N . VAL D 1 483 ? -50.944 -57.805 -39.498 1.00 28.08 504 VAL D N 1
ATOM 14144 C CA . VAL D 1 483 ? -49.789 -58.675 -39.247 1.00 28.58 504 VAL D CA 1
ATOM 14145 C C . VAL D 1 483 ? -49.973 -59.667 -38.092 1.00 35.53 504 VAL D C 1
ATOM 14146 O O . VAL D 1 483 ? -49.147 -60.567 -37.898 1.00 41.27 504 VAL D O 1
ATOM 14150 N N . ASN D 1 484 ? -51.058 -59.529 -37.337 1.00 43.19 505 ASN D N 1
ATOM 14151 C CA . ASN D 1 484 ? -51.321 -60.473 -36.246 1.00 46.12 505 ASN D CA 1
ATOM 14152 C C . ASN D 1 484 ? -51.765 -61.815 -36.830 1.00 48.94 505 ASN D C 1
ATOM 14153 O O . ASN D 1 484 ? -52.439 -61.874 -37.870 1.00 41.20 505 ASN D O 1
#

Radius of gyration: 37.96 Å; Cα contacts (8 Å, |Δi|>4): 3749; chains: 4; bounding box: 91×95×98 Å

B-factor: mean 26.02, std 11.26, range [5.48, 71.39]

Solvent-accessible surface area: 63249 Å² total; per-residue (Å²): 138,38,35,47,42,1,15,74,0,0,13,0,3,0,8,6,10,38,0,7,20,39,0,3,0,1,7,1,0,1,3,0,4,0,0,0,0,3,96,12,0,0,17,9,0,1,14,2,33,56,0,38,43,24,0,17,1,0,13,63,8,0,49,56,33,0,1,81,17,0,39,37,0,30,138,83,5,67,146,71,105,70,15,28,3,15,11,0,0,1,29,0,0,32,0,4,0,2,1,19,1,0,0,0,0,4,23,2,4,15,79,94,16,57,149,78,34,92,9,12,100,1,72,75,3,2,72,43,0,6,128,22,1,56,76,0,38,102,49,3,76,68,94,3,32,47,11,47,8,1,49,16,15,75,13,59,41,53,42,0,53,37,0,0,1,0,0,14,0,9,0,0,1,5,3,2,73,37,25,71,83,56,0,65,131,12,0,99,26,0,61,128,53,22,10,4,128,44,41,119,7,10,0,20,2,58,4,102,98,159,20,6,1,5,1,116,0,0,81,56,17,153,90,4,4,6,1,0,15,35,0,0,54,61,0,61,101,33,51,5,27,2,21,131,14,1,0,34,58,4,89,6,9,55,137,36,52,126,41,36,149,86,46,70,80,20,54,12,1,115,7,4,44,16,69,144,94,27,120,31,28,30,92,2,7,1,15,7,37,80,41,6,19,76,133,37,5,9,9,17,13,2,3,32,0,1,0,9,0,3,2,0,6,0,13,98,60,58,27,12,84,59,51,18,35,71,23,8,66,108,0,5,50,6,1,0,71,11,9,64,64,10,37,4,65,72,22,69,76,74,43,0,55,62,18,17,97,81,110,57,25,46,100,72,54,21,83,84,23,2,3,8,4,0,4,6,6,6,10,14,20,0,8,1,1,0,0,5,42,12,12,40,33,55,10,132,32,43,90,13,122,45,124,60,13,100,19,70,20,88,24,0,20,0,3,20,2,18,76,25,26,65,51,67,6,98,146,16,21,79,67,0,8,132,107,45,74,46,77,33,34,31,68,12,85,4,69,0,8,70,154,135,38,27,46,35,1,19,80,0,0,13,0,3,0,8,4,10,39,1,5,20,37,0,3,0,2,7,1,0,1,3,0,4,0,0,0,0,3,100,12,0,0,18,11,0,0,14,3,32,58,0,38,45,26,0,16,0,0,13,66,8,0,45,59,32,0,2,80,24,0,22,40,1,30,139,80,5,67,145,74,98,70,16,25,3,12,11,0,0,0,28,0,0,33,0,5,0,2,1,19,2,0,0,0,0,4,21,1,5,14,70,72,8,18,166,133,80,33,94,8,10,103,0,74,74,2,1,71,41,0,7,131,21,1,54,74,0,39,104,50,5,78,64,93,4,28,50,9,49,3,2,58,15,16,75,19,58,36,54,44,0,53,33,0,0,1,0,0,14,0,9,0,0,1,4,3,2,70,39,22,72,83,57,0,54,130,12,0,85,26,0,63,139,50,20,11,3,115,46,42,119,7,10,0,20,2,54,4,99,100,159,14,5,1,5,0,116,0,1,84,55,19,151,101,4,4,6,2,0,16,32,0,0,52,62,0,63,101,40,51,5,28,2,20,131,14,0,0,37,58,4,92,4,10,58,137,35,52,126,41,35,148,87,46,69,77,20,51,12,0,110,6,5,42,15,69,144,95,28,118,30,28,28,93,2,7,2,15,7,36,79,39,4,22,75,134,42,4,8,9,16,12,1,4,33,0,1,0,10,0,2,1,0,4,0,14,100,60,57,24,15,83,60,51,20,40,77,23,7,38,95,0,4,43,6,1,0,69,9,9,70,55,6,33,5,66,69,24,67,82,74,42,0,55,60,15,17,109,65,91,66,26,46,98,74,54,24,83,79,28,2,3,10,3,1,6,6,6,6,10,10,19,0,8,2,2,1,0,5,40,12,15,40,32,57,10,128,33,46,88,14,120,45,124,60,12,100,18,72,21,91,24,0,18,0,3,21,2,18,77,25,27,60,49,64,6,98,148,17,20,82,63,0,6,133,106,44,74,49,77,32,35,30,66,12,89,4,67,0,10,58,153,135,39,35,47,35,1,33,99,0,0,46,16,3,0,21,23,9,41,1,7,20,39,0,3,0,3,8,2,0,2,4,0,4,0,0,0,0,3,102,13,0,0,16,13,0,1,13,4,36,53,0,39,46,24,1,14,0,0,15,64,7,0,46,71,46,0,2,84,30,0,15,22,1,31,113,87,4,69,148,73,104,67,19,32,2,16,12,0,0,0,26,0,0,31,0,5,0,2,1,20,2,0,0,0,0,5,22,1,4,17,69,83,8,18,136,154,73,29,83,7,10,106,1,74,72,2,1,69,39,0,6,136,22,1,55,76,0,37,101,49,3,85,68,98,5,30,48,9,44,11,2,45,16,16,74,16,58,41,56,42,0,54,36,0,0,1,0,0,14,0,9,0,0,1,5,2,3,50,39,22,72,83,56,0,69,132,12,0,98,27,0,61,118,53,21,10,2,116,45,41,119,7,9,0,23,4,63,7,102,193,11,5,1,5,1,118,0,1,85,55,19,150,91,5,4,6,2,0,16,35,0,0,52,60,0,63,99,36,51,6,27,3,19,131,12,2,0,34,53,6,90,6,8,57,138,37,52,127,42,32,145,90,50,67,73,24,56,12,1,112,7,5,40,17,67,141,96,25,117,28,30,31,94,2,7,2,17,7,36,81,42,5,22,74,136,47,5,9,7,15,12,1,4,24,0,1,0,5,0,3,2,0,6,0,12,95,61,57,27,12,86,58,63,20,38,76,24,8,60,85,0,5,45,6,1,1,65,10,11,66,58,7,36,4,66,72,26,69,86,75,40,1,57,60,20,15,92,73,98,63,26,48,99,72,55,22,84,80,27,3,3,9,3,0,5,6,7,6,11,14,21,0,8,2,2,1,0,6,41,13,8,39,34,54,10,127,34,44,90,14,119,46,126,59,12,97,19,70,21,93,26,1,19,0,4,20,3,20,76,25,26,66,49,66,5,98,148,16,22,81,59,0,6,132,105,44,74,47,76,31,34,32,68,11,108,3,68,0,9,76,134,138,40,34,48,39,1,30,73,0,0,33,0,4,0,8,4,10,40,1,7,20,40,0,3,0,2,7,1,0,1,2,0,3,0,0,0,0,2,102,12,0,0,18,12,0,1,13,3,32,54,0,38,45,25,1,16,0,0,15,64,8,0,48,67,35,0,2,101,25,0,14,22,1,30,110,90,5,68,144,73,106,70,16,26,2,14,11,0,0,1,29,0,0,32,0,5,0,2,2,21,2,0,0,0,0,4,22,2,4,14,68,82,8,19,144,152,71,28,87,8,10,100,1,72,76,2,1,69,43,0,6,131,24,2,56,76,0,37,103,50,3,79,61,93,3,32,50,9,43,9,1,50,15,15,73,15,59,40,54,44,0,57,35,0,0,1,0,0,13,0,9,0,0,1,5,3,2,50,36,23,73,85,54,0,67,133,12,0,103,26,0,61,134,54,27,12,4,125,42,44,118,5,10,0,23,2,69,7,86,100,159,10,5,1,5,0,114,0,0,80,55,22,151,88,5,4,6,2,0,15,33,0,0,53,62,0,63,99,35,50,5,26,3,18,132,13,2,0,34,57,5,91,5,10,54,140,35,51,126,44,33,145,88,45,70,80,21,54,14,1,114,7,4,42,16,70,141,99,28,117,31,26,30,92,2,7,2,14,6,37,82,45,5,20,78,144,38,4,10,8,17,14,1,3,26,0,1,0,5,0,3,2,0,5,0,12,98,60,58,23,9,86,57,50,17,42,85,22,8,53,94,0,4,50,6,1,1,69,12,10,66,60,12,39,5,66,73,25,66,81,73,42,0,56,63,14,14,98,67,86,59,26,46,99,73,54,20,84,80,27,3,2,8,3,0,6,6,7,5,10,12,22,0,8,2,2,0,0,6,43,12,2,34,34,54,11,132,33,46,89,13,120,44,124,61,11,96,19,69,18,92,23,0,19,0,3,20,2,17,76,25,25,64,50,65,4,96,148,18,21,80,59,1,8,134,108,47,73,48,80,32,33,32,67,13,106,4,70,0,9,80,115

Foldseek 3Di:
DLQVLQLQQLLLVFLALQQLLQPVCAALCLLLQQWAAFCRNQVPRLLPDDDQSSLCRLVVSLQVRHLLSLVVSLVVLPPPQQAQLSNLLSLLSNCLSCVLVCLFQFFAFDPPGNQFGFGHHNVVNLVVLLVSLVVSLVRNDPRRHFHHNDQQPRGPSVLVNQSSLLVQLLSLLLLCQPCVVSSLVSNQVSVVSHHDPAQVSFGKHFQVVNFGSNLVSCVVSVQRMWGAQVVQCVCVVLVPPCNVLWWAFQQWALCEDGDDPPDGGAGTHHRSDHQCRRNHGNSNHIGTDPLCNTSRFMATRTGPLSSLLSVLVSVVVVSYDDHSQVSNLSSSLRLLQSSVSSVGDRDDPVSSVCSCVVDTQDDPCSLQSSLASVLSSCNSVSSSNSSSCLQRVYPPGDFNCDPPRPVNRDRFAHRFHDCVCCVRNNPSNQVVCVVQVNDRDSNTHHSSRPD/DLLVLQQQQLLLVFLALQQLLQVVCAALCLLLQQWAAFPRNQVPRVLPDDDQSSLCVLVVSLQVGHLLSLVVSLVVLPPPQQQQLSNLLSLLSNLLSCVLVCLFQFFAFDPPGNPQFGFGHHNVVNLVVLLVSLVVSLVRNDPRSHFHHNDQQPRGPSVLVNQSSLLVQLLSLLLLCQPCVVSSLVSNAVSVVSHHDDAQVSFGKHFQCVNFGSNLVSCVVSVQRMAGAQVVQCVCVVLVPPCNVLWKAFQQWALCEDGDDPPDGRAGTHHRSDHQCRRRRGVSNHIGTDPLCNTSRFMATSTGPLSSLLSVLVCVVVVSYDDHSQVSNLSSSLSQLQNSVSSVGDRDDPVSSVVSSVVDTCDDPCNLQSSLVSVLSSCNSVSSSNSSSCLQRVPPPGDFNCDPPRPVNRDRQAHRFDRCVCCVRNVPSNQVVCVVQVNDRDSNTHHSSRPD/DLLVLQLQQLCCVFVALQQLLQPVCAALCLLLQQKAAFDRNQVPRLLPDDDQSSLCRLVVDLQVRHLLSLVVNLVVQVPPQQCQLSNLLSLLSNCLSCVLVCLFQFFAFHVQGSPFFGFGHHNVVNLVVLLVSLVVSLVSNDPRSHFHHNDQFPRRPSVLSNQSSLLVQLLSLLLLCQVDVVSSLVSNQVSVVSHHDDAQVSFGKHFVVVFGSNLVSCVVSVQRMAGAQVVLCVCVVLVPPCNVLWWAFQQWALCEDGDDPPDGRAGTHHRSDHQQRRRRHVSNHIGTPPLCNTSRFMATSTGPLSSLLSVLVCVVVVSYDDHSFVSNLSSSLRLLQNSVSSVGDRDDPVSSVCSSVVDIQDDPCSLQSSLVSVLSSCNSVSSSNLSSCLARVYPPGDFNCPPPRPVNRDRQAHRFHRCVCCVRNVPSNQVVCVVQVNDRDSNTHHSSRDD/DLLVLQLQQLLLVFLALQQLLQPVCAALCLLLQQWAAFDRNQVPRLLPDDDQSSLCVLVVPLQVRHLLSLVVSLVVQPPDQQSQLSNLLSLLSNCLSCVLVCLFQFFAFDPPGNPFFGFGHHPVVNLVVLLVSLVVSLVRNDPSRHFHHNDQQPRGPSVLVNQSSLLVQLLSLLLLCQPCVVSSLVSNQVSVVSHHDPAQVSFGKHFQCVRFGSNLVSCVVSVQRMWGAQVVLCVCVVLVPPCNVLWWAWQQWALCEDGDDPPDDGAGTHHRSDHQQRRRRHNSNHIGTDPLCNTSRFMATSTGPLSSLLSVLVCVVVVSYDDHSQVSNLNSLLRLLQNSVSSVGDRDDPVSSVVSSVVDTQDDPCSLQSSLASVLSSCNSVSSSNSSSCLARVYPPGDFNCPPPRPVNRDRFAHRFDRCVCCVRNVPSNQVVCVVQVNDRDSNTHHSSRDD